Protein 5BKE (pdb70)

Structure (mmCIF, N/CA/C/O backbone):
data_5BKE
#
_entry.id   5BKE
#
_cell.length_a   266.432
_cell.length_b   55.494
_cell.length_c   183.663
_cell.angle_alpha   90.00
_cell.angle_beta   118.97
_cell.angle_gamma   90.00
#
_symmetry.space_group_name_H-M   'C 1 2 1'
#
loop_
_entity.id
_entity.type
_entity.pdbx_description
1 polymer 'Alpha-ketoglutarate-dependent 2,4-dichlorophenoxyacetate dioxygenase'
2 non-polymer 'MANGANESE (II) ION'
3 non-polymer N-OXALYLGLYCINE
4 non-polymer 'POTASSIUM ION'
5 water water
#
loop_
_atom_site.group_PDB
_atom_site.id
_atom_site.type_symbol
_atom_site.label_atom_id
_atom_site.label_alt_id
_atom_site.label_comp_id
_atom_site.label_asym_id
_atom_site.label_entity_id
_atom_site.label_seq_id
_atom_site.pdbx_PDB_ins_code
_atom_site.Cartn_x
_atom_site.Cartn_y
_atom_site.Cartn_z
_atom_site.occupancy
_atom_site.B_iso_or_equiv
_atom_site.auth_seq_id
_atom_site.auth_comp_id
_atom_site.auth_asym_id
_atom_site.auth_atom_id
_atom_site.pdbx_PDB_model_num
ATOM 1 N N . MET A 1 1 ? 37.543 22.038 146.318 1.00 79.35 1 MET A N 1
ATOM 2 C CA . MET A 1 1 ? 38.802 22.838 146.343 1.00 77.86 1 MET A CA 1
ATOM 3 C C . MET A 1 1 ? 39.127 23.365 144.951 1.00 73.07 1 MET A C 1
ATOM 4 O O . MET A 1 1 ? 39.136 22.604 143.977 1.00 72.88 1 MET A O 1
ATOM 9 N N . THR A 1 2 ? 39.377 24.672 144.871 1.00 64.99 2 THR A N 1
ATOM 10 C CA . THR A 1 2 ? 39.728 25.341 143.612 1.00 58.47 2 THR A CA 1
ATOM 11 C C . THR A 1 2 ? 41.201 25.770 143.590 1.00 51.69 2 THR A C 1
ATOM 12 O O . THR A 1 2 ? 41.873 25.763 144.623 1.00 50.62 2 THR A O 1
ATOM 16 N N . ILE A 1 3 ? 41.676 26.142 142.403 1.00 45.55 3 ILE A N 1
ATOM 17 C CA . ILE A 1 3 ? 43.079 26.464 142.147 1.00 40.46 3 ILE A CA 1
ATOM 18 C C . ILE A 1 3 ? 43.477 27.813 142.756 1.00 36.52 3 ILE A C 1
ATOM 19 O O . ILE A 1 3 ? 42.816 28.831 142.534 1.00 35.08 3 ILE A O 1
ATOM 24 N N . ALA A 1 4 ? 44.560 27.787 143.529 1.00 33.04 4 ALA A N 1
ATOM 25 C CA . ALA A 1 4 ? 45.215 28.991 144.037 1.00 29.60 4 ALA A CA 1
ATOM 26 C C . ALA A 1 4 ? 46.651 29.035 143.531 1.00 28.18 4 ALA A C 1
ATOM 27 O O . ALA A 1 4 ? 47.328 27.997 143.474 1.00 28.60 4 ALA A O 1
ATOM 29 N N . ILE A 1 5 ? 47.112 30.229 143.167 1.00 25.78 5 ILE A N 1
ATOM 30 C CA . ILE A 1 5 ? 48.484 30.418 142.690 1.00 25.30 5 ILE A CA 1
ATOM 31 C C . ILE A 1 5 ? 49.188 31.496 143.499 1.00 23.94 5 ILE A C 1
ATOM 32 O O . ILE A 1 5 ? 48.644 32.574 143.700 1.00 24.45 5 ILE A O 1
ATOM 37 N N . ARG A 1 6 ? 50.401 31.187 143.941 1.00 24.10 6 ARG A N 1
ATOM 38 C CA . ARG A 1 6 ? 51.239 32.096 144.723 1.00 24.54 6 ARG A CA 1
ATOM 39 C C . ARG A 1 6 ? 52.512 32.382 143.924 1.00 25.46 6 ARG A C 1
ATOM 40 O O . ARG A 1 6 ? 53.176 31.451 143.458 1.00 24.99 6 ARG A O 1
ATOM 48 N N . GLN A 1 7 ? 52.827 33.670 143.768 1.00 27.25 7 GLN A N 1
ATOM 49 C CA . GLN A 1 7 ? 54.036 34.150 143.087 1.00 28.78 7 GLN A CA 1
ATOM 50 C C . GLN A 1 7 ? 55.304 33.714 143.838 1.00 28.15 7 GLN A C 1
ATOM 51 O O . GLN A 1 7 ? 55.392 33.868 145.059 1.00 27.51 7 GLN A O 1
ATOM 57 N N . LEU A 1 8 ? 56.268 33.151 143.110 1.00 27.28 8 LEU A N 1
ATOM 58 C CA . LEU A 1 8 ? 57.511 32.656 143.726 1.00 28.02 8 LEU A CA 1
ATOM 59 C C . LEU A 1 8 ? 58.794 33.461 143.421 1.00 28.55 8 LEU A C 1
ATOM 60 O O . LEU A 1 8 ? 59.823 33.259 144.061 1.00 28.98 8 LEU A O 1
ATOM 65 N N . GLN A 1 9 ? 58.732 34.360 142.444 1.00 28.81 9 GLN A N 1
ATOM 66 C CA . GLN A 1 9 ? 59.900 35.129 142.011 1.00 28.80 9 GLN A CA 1
ATOM 67 C C . GLN A 1 9 ? 59.363 36.435 141.454 1.00 29.89 9 GLN A C 1
ATOM 68 O O . GLN A 1 9 ? 58.203 36.493 141.029 1.00 29.48 9 GLN A O 1
ATOM 74 N N . THR A 1 10 ? 60.197 37.477 141.461 1.00 30.31 10 THR A N 1
ATOM 75 C CA . THR A 1 10 ? 59.793 38.831 141.049 1.00 31.62 10 THR A CA 1
ATOM 76 C C . THR A 1 10 ? 58.978 38.869 139.753 1.00 30.59 10 THR A C 1
ATOM 77 O O . THR A 1 10 ? 57.916 39.479 139.714 1.00 30.30 10 THR A O 1
ATOM 81 N N . HIS A 1 11 ? 59.481 38.206 138.710 1.00 30.11 11 HIS A N 1
ATOM 82 C CA . HIS A 1 11 ? 58.953 38.362 137.351 1.00 30.09 11 HIS A CA 1
ATOM 83 C C . HIS A 1 11 ? 58.039 37.230 136.901 1.00 27.70 11 HIS A C 1
ATOM 84 O O . HIS A 1 11 ? 57.253 37.419 135.966 1.00 27.72 11 HIS A O 1
ATOM 91 N N . PHE A 1 12 ? 58.167 36.063 137.541 1.00 24.63 12 PHE A N 1
ATOM 92 C CA . PHE A 1 12 ? 57.538 34.816 137.058 1.00 22.74 12 PHE A CA 1
ATOM 93 C C . PHE A 1 12 ? 57.489 33.720 138.116 1.00 22.05 12 PHE A C 1
ATOM 94 O O . PHE A 1 12 ? 57.876 33.951 139.271 1.00 23.96 12 PHE A O 1
ATOM 102 N N . VAL A 1 13 ? 57.021 32.538 137.701 1.00 21.12 13 VAL A N 1
ATOM 103 C CA . VAL A 1 13 ? 56.913 31.304 138.514 1.00 20.47 13 VAL A CA 1
ATOM 104 C C . VAL A 1 13 ? 55.772 31.380 139.519 1.00 20.52 13 VAL A C 1
ATOM 105 O O . VAL A 1 13 ? 55.712 32.299 140.346 1.00 20.13 13 VAL A O 1
ATOM 109 N N . GLY A 1 14 ? 54.876 30.405 139.424 1.00 20.18 14 GLY A N 1
ATOM 110 C CA . GLY A 1 14 ? 53.754 30.279 140.337 1.00 21.54 14 GLY A CA 1
ATOM 111 C C . GLY A 1 14 ? 53.709 28.933 141.022 1.00 22.49 14 GLY A C 1
ATOM 112 O O . GLY A 1 14 ? 53.973 27.898 140.402 1.00 23.10 14 GLY A O 1
ATOM 113 N N . GLN A 1 15 ? 53.377 28.964 142.308 1.00 23.25 15 GLN A N 1
ATOM 114 C CA . GLN A 1 15 ? 53.069 27.774 143.093 1.00 24.22 15 GLN A CA 1
ATOM 115 C C . GLN A 1 15 ? 51.563 27.544 143.091 1.00 24.52 15 GLN A C 1
ATOM 116 O O . GLN A 1 15 ? 50.778 28.438 143.448 1.00 24.30 15 GLN A O 1
ATOM 122 N N . VAL A 1 16 ? 51.179 26.333 142.698 1.00 24.03 16 VAL A N 1
ATOM 123 C CA . VAL A 1 16 ? 49.785 25.965 142.508 1.00 24.84 16 VAL A CA 1
ATOM 124 C C . VAL A 1 16 ? 49.332 25.018 143.611 1.00 25.09 16 VAL A C 1
ATOM 125 O O . VAL A 1 16 ? 50.009 24.026 143.906 1.00 25.90 16 VAL A O 1
ATOM 129 N N . SER A 1 17 ? 48.192 25.351 144.212 1.00 24.69 17 SER A N 1
ATOM 130 C CA A SER A 1 17 ? 47.555 24.481 145.190 0.55 25.32 17 SER A CA 1
ATOM 131 C CA B SER A 1 17 ? 47.547 24.495 145.201 0.45 25.31 17 SER A CA 1
ATOM 132 C C . SER A 1 17 ? 46.097 24.244 144.804 1.00 25.36 17 SER A C 1
ATOM 133 O O . SER A 1 17 ? 45.499 25.041 144.060 1.00 26.32 17 SER A O 1
ATOM 138 N N . GLY A 1 18 ? 45.538 23.143 145.296 1.00 25.68 18 GLY A N 1
ATOM 139 C CA . GLY A 1 18 ? 44.129 22.835 145.092 1.00 27.61 18 GLY A CA 1
ATOM 140 C C . GLY A 1 18 ? 43.829 21.959 143.895 1.00 29.42 18 GLY A C 1
ATOM 141 O O . GLY A 1 18 ? 42.677 21.873 143.464 1.00 31.08 18 GLY A O 1
ATOM 142 N N . LEU A 1 19 ? 44.856 21.308 143.356 1.00 29.35 19 LEU A N 1
ATOM 143 C CA . LEU A 1 19 ? 44.665 20.411 142.236 1.00 28.91 19 LEU A CA 1
ATOM 144 C C . LEU A 1 19 ? 45.305 19.066 142.523 1.00 28.13 19 LEU A C 1
ATOM 145 O O . LEU A 1 19 ? 46.446 18.995 142.972 1.00 28.55 19 LEU A O 1
ATOM 150 N N . ASP A 1 20 ? 44.543 18.006 142.288 1.00 27.06 20 ASP A N 1
ATOM 151 C CA . ASP A 1 20 ? 45.032 16.646 142.449 1.00 27.10 20 ASP A CA 1
ATOM 152 C C . ASP A 1 20 ? 45.311 16.092 141.052 1.00 26.56 20 ASP A C 1
ATOM 153 O O . ASP A 1 20 ? 44.380 15.832 140.280 1.00 26.47 20 ASP A O 1
ATOM 158 N N . LEU A 1 21 ? 46.593 15.915 140.732 1.00 25.44 21 LEU A N 1
ATOM 159 C CA . LEU A 1 21 ? 47.003 15.494 139.383 1.00 25.84 21 LEU A CA 1
ATOM 160 C C . LEU A 1 21 ? 46.832 13.994 139.096 1.00 26.83 21 LEU A C 1
ATOM 161 O O . LEU A 1 21 ? 47.100 13.538 137.987 1.00 28.09 21 LEU A O 1
ATOM 166 N N . ARG A 1 22 ? 46.370 13.240 140.094 1.00 27.44 22 ARG A N 1
ATOM 167 C CA . ARG A 1 22 ? 45.959 11.843 139.917 1.00 27.05 22 ARG A CA 1
ATOM 168 C C . ARG A 1 22 ? 44.598 11.752 139.220 1.00 27.24 22 ARG A C 1
ATOM 169 O O . ARG A 1 22 ? 44.216 10.698 138.714 1.00 27.81 22 ARG A O 1
ATOM 177 N N . LYS A 1 23 ? 43.883 12.872 139.193 1.00 27.01 23 LYS A N 1
ATOM 178 C CA . LYS A 1 23 ? 42.518 12.935 138.704 1.00 27.49 23 LYS A CA 1
ATOM 179 C C . LYS A 1 23 ? 42.453 13.685 137.369 1.00 26.89 23 LYS A C 1
ATOM 180 O O . LYS A 1 23 ? 43.220 14.630 137.162 1.00 25.07 23 LYS A O 1
ATOM 186 N N . PRO A 1 24 ? 41.544 13.271 136.455 1.00 26.57 24 PRO A N 1
ATOM 187 C CA . PRO A 1 24 ? 41.398 14.045 135.208 1.00 27.41 24 PRO A CA 1
ATOM 188 C C . PRO A 1 24 ? 40.895 15.454 135.505 1.00 27.68 24 PRO A C 1
ATOM 189 O O . PRO A 1 24 ? 40.201 15.659 136.505 1.00 28.80 24 PRO A O 1
ATOM 193 N N . LEU A 1 25 ? 41.280 16.408 134.665 1.00 26.67 25 LEU A N 1
ATOM 194 C CA . LEU A 1 25 ? 40.902 17.803 134.840 1.00 26.06 25 LEU A CA 1
ATOM 195 C C . LEU A 1 25 ? 39.560 18.074 134.202 1.00 25.76 25 LEU A C 1
ATOM 196 O O . LEU A 1 25 ? 39.196 17.421 133.218 1.00 27.38 25 LEU A O 1
ATOM 201 N N . THR A 1 26 ? 38.827 19.037 134.761 1.00 25.29 26 THR A N 1
ATOM 202 C CA . THR A 1 26 ? 37.632 19.579 134.113 1.00 25.59 26 THR A CA 1
ATOM 203 C C . THR A 1 26 ? 38.077 20.518 132.974 1.00 25.27 26 THR A C 1
ATOM 204 O O . THR A 1 26 ? 39.249 20.947 132.942 1.00 24.91 26 THR A O 1
ATOM 208 N N . PRO A 1 27 ? 37.157 20.848 132.040 1.00 24.81 27 PRO A N 1
ATOM 209 C CA . PRO A 1 27 ? 37.555 21.849 131.055 1.00 25.21 27 PRO A CA 1
ATOM 210 C C . PRO A 1 27 ? 38.043 23.167 131.693 1.00 25.40 27 PRO A C 1
ATOM 211 O O . PRO A 1 27 ? 39.005 23.747 131.202 1.00 24.99 27 PRO A O 1
ATOM 215 N N . GLY A 1 28 ? 37.404 23.597 132.785 1.00 25.54 28 GLY A N 1
ATOM 216 C CA . GLY A 1 28 ? 37.756 24.829 133.491 1.00 24.60 28 GLY A CA 1
ATOM 217 C C . GLY A 1 28 ? 39.149 24.812 134.087 1.00 24.88 28 GLY A C 1
ATOM 218 O O . GLY A 1 28 ? 39.884 25.797 133.986 1.00 25.41 28 GLY A O 1
ATOM 219 N N . GLU A 1 29 ? 39.503 23.693 134.716 1.00 25.03 29 GLU A N 1
ATOM 220 C CA . GLU A 1 29 ? 40.830 23.497 135.300 1.00 25.27 29 GLU A CA 1
ATOM 221 C C . GLU A 1 29 ? 41.950 23.483 134.248 1.00 25.40 29 GLU A C 1
ATOM 222 O O . GLU A 1 29 ? 43.022 24.052 134.487 1.00 26.13 29 GLU A O 1
ATOM 228 N N . ALA A 1 30 ? 41.694 22.849 133.098 1.00 24.58 30 ALA A N 1
ATOM 229 C CA . ALA A 1 30 ? 42.623 22.871 131.954 1.00 25.01 30 ALA A CA 1
ATOM 230 C C . ALA A 1 30 ? 42.862 24.302 131.478 1.00 25.32 30 ALA A C 1
ATOM 231 O O . ALA A 1 30 ? 44.006 24.675 131.218 1.00 23.87 30 ALA A O 1
ATOM 233 N N . ARG A 1 31 ? 41.779 25.087 131.383 1.00 25.42 31 ARG A N 1
ATOM 234 C CA . ARG A 1 31 ? 41.847 26.514 131.027 1.00 27.51 31 ARG A CA 1
ATOM 235 C C . ARG A 1 31 ? 42.633 27.345 132.030 1.00 27.07 31 ARG A C 1
ATOM 236 O O . ARG A 1 31 ? 43.455 28.171 131.629 1.00 27.32 31 ARG A O 1
ATOM 244 N N . GLU A 1 32 ? 42.375 27.123 133.320 1.00 27.25 32 GLU A N 1
ATOM 245 C CA . GLU A 1 32 ? 43.049 27.866 134.397 1.00 28.12 32 GLU A CA 1
ATOM 246 C C . GLU A 1 32 ? 44.547 27.600 134.440 1.00 26.03 32 GLU A C 1
ATOM 247 O O . GLU A 1 32 ? 45.333 28.545 134.530 1.00 26.08 32 GLU A O 1
ATOM 253 N N . VAL A 1 33 ? 44.925 26.324 134.366 1.00 24.10 33 VAL A N 1
ATOM 254 C CA . VAL A 1 33 ? 46.333 25.925 134.331 1.00 23.52 33 VAL A CA 1
ATOM 255 C C . VAL A 1 33 ? 47.036 26.500 133.094 1.00 23.25 33 VAL A C 1
ATOM 256 O O . VAL A 1 33 ? 48.141 27.012 133.217 1.00 23.98 33 VAL A O 1
ATOM 260 N N . GLU A 1 34 ? 46.393 26.460 131.925 1.00 23.38 34 GLU A N 1
ATOM 261 C CA . GLU A 1 34 ? 47.031 27.024 130.725 1.00 23.49 34 GLU A CA 1
ATOM 262 C C . GLU A 1 34 ? 47.217 28.547 130.789 1.00 22.72 34 GLU A C 1
ATOM 263 O O . GLU A 1 34 ? 48.300 29.036 130.460 1.00 22.65 34 GLU A O 1
ATOM 269 N N . SER A 1 35 ? 46.184 29.282 131.212 1.00 22.05 35 SER A N 1
ATOM 270 C CA . SER A 1 35 ? 46.315 30.728 131.450 1.00 21.94 35 SER A CA 1
ATOM 271 C C . SER A 1 35 ? 47.432 31.044 132.441 1.00 21.43 35 SER A C 1
ATOM 272 O O . SER A 1 35 ? 48.195 31.999 132.235 1.00 21.15 35 SER A O 1
ATOM 275 N N . ALA A 1 36 ? 47.519 30.245 133.509 1.00 20.49 36 ALA A N 1
ATOM 276 C CA . ALA A 1 36 ? 48.592 30.389 134.499 1.00 21.08 36 ALA A CA 1
ATOM 277 C C . ALA A 1 36 ? 49.967 30.126 133.892 1.00 20.45 36 ALA A C 1
ATOM 278 O O . ALA A 1 36 ? 50.933 30.806 134.239 1.00 21.73 36 ALA A O 1
ATOM 280 N N . MET A 1 37 ? 50.049 29.168 132.973 1.00 20.50 37 MET A N 1
ATOM 281 C CA . MET A 1 37 ? 51.300 28.916 132.237 1.00 20.41 37 MET A CA 1
ATOM 282 C C . MET A 1 37 ? 51.666 30.096 131.357 1.00 20.41 37 MET A C 1
ATOM 283 O O . MET A 1 37 ? 52.830 30.455 131.273 1.00 20.40 37 MET A O 1
ATOM 288 N N . ASP A 1 38 ? 50.664 30.703 130.719 1.00 21.22 38 ASP A N 1
ATOM 289 C CA . ASP A 1 38 ? 50.863 31.922 129.913 1.00 21.36 38 ASP A CA 1
ATOM 290 C C . ASP A 1 38 ? 51.471 33.051 130.768 1.00 21.85 38 ASP A C 1
ATOM 291 O O . ASP A 1 38 ? 52.473 33.658 130.381 1.00 22.07 38 ASP A O 1
ATOM 296 N N . LYS A 1 39 ? 50.883 33.292 131.944 1.00 21.53 39 LYS A N 1
ATOM 297 C CA . LYS A 1 39 ? 51.293 34.388 132.820 1.00 22.07 39 LYS A CA 1
ATOM 298 C C . LYS A 1 39 ? 52.609 34.127 133.567 1.00 21.66 39 LYS A C 1
ATOM 299 O O . LYS A 1 39 ? 53.514 34.955 133.522 1.00 22.10 39 LYS A O 1
ATOM 305 N N . TYR A 1 40 ? 52.705 32.978 134.238 1.00 21.78 40 TYR A N 1
ATOM 306 C CA . TYR A 1 40 ? 53.836 32.646 135.136 1.00 21.47 40 TYR A CA 1
ATOM 307 C C . TYR A 1 40 ? 54.988 31.876 134.486 1.00 20.67 40 TYR A C 1
ATOM 308 O O . TYR A 1 40 ? 56.086 31.852 135.034 1.00 20.08 40 TYR A O 1
ATOM 317 N N . ALA A 1 41 ? 54.713 31.222 133.349 1.00 20.16 41 ALA A N 1
ATOM 318 C CA . ALA A 1 41 ? 55.701 30.448 132.548 1.00 19.55 41 ALA A CA 1
ATOM 319 C C . ALA A 1 41 ? 56.261 29.152 133.180 1.00 19.17 41 ALA A C 1
ATOM 320 O O . ALA A 1 41 ? 56.693 28.247 132.450 1.00 19.74 41 ALA A O 1
ATOM 322 N N . VAL A 1 42 ? 56.266 29.085 134.513 1.00 18.07 42 VAL A N 1
ATOM 323 C CA . VAL A 1 42 ? 56.736 27.928 135.281 1.00 17.30 42 VAL A CA 1
ATOM 324 C C . VAL A 1 42 ? 55.746 27.738 136.426 1.00 17.78 42 VAL A C 1
ATOM 325 O O . VAL A 1 42 ? 55.423 28.689 137.146 1.00 18.03 42 VAL A O 1
ATOM 329 N N . LEU A 1 43 ? 55.249 26.515 136.584 1.00 17.52 43 LEU A N 1
ATOM 330 C CA . LEU A 1 43 ? 54.329 26.208 137.681 1.00 17.47 43 LEU A CA 1
ATOM 331 C C . LEU A 1 43 ? 54.863 25.082 138.541 1.00 18.15 43 LEU A C 1
ATOM 332 O O . LEU A 1 43 ? 55.378 24.085 138.020 1.00 17.97 43 LEU A O 1
ATOM 337 N N . VAL A 1 44 ? 54.759 25.283 139.856 1.00 18.43 44 VAL A N 1
ATOM 338 C CA . VAL A 1 44 ? 55.278 24.374 140.867 1.00 18.98 44 VAL A CA 1
ATOM 339 C C . VAL A 1 44 ? 54.097 23.738 141.611 1.00 20.64 44 VAL A C 1
ATOM 340 O O . VAL A 1 44 ? 53.228 24.449 142.152 1.00 21.91 44 VAL A O 1
ATOM 344 N N . PHE A 1 45 ? 54.049 22.404 141.592 1.00 20.94 45 PHE A N 1
ATOM 345 C CA . PHE A 1 45 ? 53.012 21.612 142.278 1.00 21.09 45 PHE A CA 1
ATOM 346 C C . PHE A 1 45 ? 53.738 20.752 143.299 1.00 21.70 45 PHE A C 1
ATOM 347 O O . PHE A 1 45 ? 54.729 20.117 142.978 1.00 22.83 45 PHE A O 1
ATOM 355 N N . HIS A 1 46 ? 53.263 20.747 144.532 1.00 22.97 46 HIS A N 1
ATOM 356 C CA . HIS A 1 46 ? 53.841 19.891 145.578 1.00 24.00 46 HIS A CA 1
ATOM 357 C C . HIS A 1 46 ? 52.916 18.706 145.801 1.00 23.63 46 HIS A C 1
ATOM 358 O O . HIS A 1 46 ? 51.729 18.798 145.496 1.00 23.48 46 HIS A O 1
ATOM 365 N N . ASP A 1 47 ? 53.472 17.602 146.308 1.00 26.06 47 ASP A N 1
ATOM 366 C CA . ASP A 1 47 ? 52.700 16.424 146.787 1.00 27.51 47 ASP A CA 1
ATOM 367 C C . ASP A 1 47 ? 51.819 15.793 145.697 1.00 25.73 47 ASP A C 1
ATOM 368 O O . ASP A 1 47 ? 50.618 15.597 145.874 1.00 24.67 47 ASP A O 1
ATOM 373 N N . GLN A 1 48 ? 52.439 15.491 144.563 1.00 24.72 48 GLN A N 1
ATOM 374 C CA . GLN A 1 48 ? 51.731 14.889 143.444 1.00 24.54 48 GLN A CA 1
ATOM 375 C C . GLN A 1 48 ? 52.265 13.477 143.191 1.00 24.65 48 GLN A C 1
ATOM 376 O O . GLN A 1 48 ? 53.106 13.270 142.314 1.00 24.65 48 GLN A O 1
ATOM 382 N N . ASP A 1 49 ? 51.782 12.515 143.984 1.00 26.27 49 ASP A N 1
ATOM 383 C CA . ASP A 1 49 ? 52.239 11.111 143.905 1.00 27.55 49 ASP A CA 1
ATOM 384 C C . ASP A 1 49 ? 51.528 10.398 142.750 1.00 27.78 49 ASP A C 1
ATOM 385 O O . ASP A 1 49 ? 50.512 9.703 142.940 1.00 27.89 49 ASP A O 1
ATOM 390 N N . ILE A 1 50 ? 52.079 10.598 141.553 1.00 27.08 50 ILE A N 1
ATOM 391 C CA . ILE A 1 50 ? 51.432 10.215 140.293 1.00 26.72 50 ILE A CA 1
ATOM 392 C C . ILE A 1 50 ? 52.164 9.092 139.546 1.00 26.11 50 ILE A C 1
ATOM 393 O O . ILE A 1 50 ? 53.388 8.933 139.681 1.00 26.69 50 ILE A O 1
ATOM 398 N N . THR A 1 51 ? 51.398 8.327 138.768 1.00 24.51 51 THR A N 1
ATOM 399 C CA . THR A 1 51 ? 51.935 7.313 137.856 1.00 24.43 51 THR A CA 1
ATOM 400 C C . THR A 1 51 ? 52.318 8.011 136.546 1.00 24.12 51 THR A C 1
ATOM 401 O O . THR A 1 51 ? 51.904 9.147 136.311 1.00 23.19 51 THR A O 1
ATOM 405 N N . ASP A 1 52 ? 53.110 7.335 135.712 1.00 24.60 52 ASP A N 1
ATOM 406 C CA . ASP A 1 52 ? 53.493 7.827 134.383 1.00 24.85 52 ASP A CA 1
ATOM 407 C C . ASP A 1 52 ? 52.269 8.162 133.515 1.00 25.19 52 ASP A C 1
ATOM 408 O O . ASP A 1 52 ? 52.225 9.215 132.859 1.00 24.02 52 ASP A O 1
ATOM 413 N N . GLU A 1 53 ? 51.283 7.265 133.532 1.00 26.66 53 GLU A N 1
ATOM 414 C CA . GLU A 1 53 ? 50.021 7.423 132.790 1.00 27.35 53 GLU A CA 1
ATOM 415 C C . GLU A 1 53 ? 49.278 8.676 133.251 1.00 25.64 53 GLU A C 1
ATOM 416 O O . GLU A 1 53 ? 48.815 9.465 132.427 1.00 25.96 53 GLU A O 1
ATOM 422 N N . GLN A 1 54 ? 49.209 8.867 134.569 1.00 24.22 54 GLN A N 1
ATOM 423 C CA . GLN A 1 54 ? 48.592 10.051 135.172 1.00 23.08 54 GLN A CA 1
ATOM 424 C C . GLN A 1 54 ? 49.329 11.354 134.833 1.00 22.32 54 GLN A C 1
ATOM 425 O O . GLN A 1 54 ? 48.688 12.379 134.609 1.00 21.51 54 GLN A O 1
ATOM 431 N N . GLN A 1 55 ? 50.664 11.300 134.794 1.00 20.65 55 GLN A N 1
ATOM 432 C CA . GLN A 1 55 ? 51.479 12.448 134.403 1.00 21.40 55 GLN A CA 1
ATOM 433 C C . GLN A 1 55 ? 51.214 12.843 132.941 1.00 21.76 55 GLN A C 1
ATOM 434 O O . GLN A 1 55 ? 50.955 14.020 132.654 1.00 21.37 55 GLN A O 1
ATOM 440 N N . MET A 1 56 ? 51.286 11.855 132.042 1.00 22.30 56 MET A N 1
ATOM 441 C CA . MET A 1 56 ? 51.035 12.061 130.612 1.00 22.29 56 MET A CA 1
ATOM 442 C C . MET A 1 56 ? 49.613 12.571 130.368 1.00 21.22 56 MET A C 1
ATOM 443 O O . MET A 1 56 ? 49.426 13.518 129.616 1.00 20.99 56 MET A O 1
ATOM 448 N N . ALA A 1 57 ? 48.634 11.962 131.035 1.00 20.71 57 ALA A N 1
ATOM 449 C CA . ALA A 1 57 ? 47.220 12.369 130.920 1.00 20.57 57 ALA A CA 1
ATOM 450 C C . ALA A 1 57 ? 46.985 13.831 131.312 1.00 20.53 57 ALA A C 1
ATOM 451 O O . ALA A 1 57 ? 46.227 14.537 130.640 1.00 20.82 57 ALA A O 1
ATOM 453 N N . PHE A 1 58 ? 47.630 14.273 132.395 1.00 19.59 58 PHE A N 1
ATOM 454 C CA . PHE A 1 58 ? 47.660 15.693 132.753 1.00 18.96 58 PHE A CA 1
ATOM 455 C C . PHE A 1 58 ? 48.288 16.519 131.614 1.00 18.17 58 PHE A C 1
ATOM 456 O O . PHE A 1 58 ? 47.707 17.505 131.174 1.00 18.87 58 PHE A O 1
ATOM 464 N N . ALA A 1 59 ? 49.450 16.093 131.131 1.00 17.35 59 ALA A N 1
ATOM 465 C CA . ALA A 1 59 ? 50.153 16.790 130.058 1.00 17.79 59 ALA A CA 1
ATOM 466 C C . ALA A 1 59 ? 49.329 16.943 128.768 1.00 18.20 59 ALA A C 1
ATOM 467 O O . ALA A 1 59 ? 49.386 17.997 128.125 1.00 18.46 59 ALA A O 1
ATOM 469 N N . LEU A 1 60 ? 48.566 15.898 128.417 1.00 17.51 60 LEU A N 1
ATOM 470 C CA . LEU A 1 60 ? 47.810 15.849 127.159 1.00 17.67 60 LEU A CA 1
ATOM 471 C C . LEU A 1 60 ? 46.601 16.810 127.085 1.00 17.93 60 LEU A C 1
ATOM 472 O O . LEU A 1 60 ? 46.066 17.034 125.990 1.00 17.76 60 LEU A O 1
ATOM 477 N N . ASN A 1 61 ? 46.211 17.398 128.229 1.00 17.86 61 ASN A N 1
ATOM 478 C CA . ASN A 1 61 ? 45.272 18.534 128.253 1.00 18.19 61 ASN A CA 1
ATOM 479 C C . ASN A 1 61 ? 45.722 19.705 127.373 1.00 18.10 61 ASN A C 1
ATOM 480 O O . ASN A 1 61 ? 44.880 20.451 126.855 1.00 18.20 61 ASN A O 1
ATOM 485 N N . PHE A 1 62 ? 47.041 19.832 127.202 1.00 17.89 62 PHE A N 1
ATOM 486 C CA . PHE A 1 62 ? 47.676 21.014 126.607 1.00 17.59 62 PHE A CA 1
ATOM 487 C C . PHE A 1 62 ? 48.202 20.808 125.188 1.00 17.32 62 PHE A C 1
ATOM 488 O O . PHE A 1 62 ? 48.767 21.722 124.588 1.00 17.49 62 PHE A O 1
ATOM 496 N N . GLY A 1 63 ? 47.981 19.613 124.648 1.00 17.48 63 GLY A N 1
ATOM 497 C CA . GLY A 1 63 ? 48.304 19.305 123.260 1.00 17.42 63 GLY A CA 1
ATOM 498 C C . GLY A 1 63 ? 48.557 17.830 123.033 1.00 17.68 63 GLY A C 1
ATOM 499 O O . GLY A 1 63 ? 47.834 16.989 123.556 1.00 17.63 63 GLY A O 1
ATOM 500 N N . GLN A 1 64 ? 49.600 17.530 122.263 1.00 18.27 64 GLN A N 1
ATOM 501 C CA . GLN A 1 64 ? 49.956 16.166 121.911 1.00 19.98 64 GLN A CA 1
ATOM 502 C C . GLN A 1 64 ? 51.363 15.874 122.376 1.00 21.01 64 GLN A C 1
ATOM 503 O O . GLN A 1 64 ? 52.145 16.809 122.587 1.00 20.76 64 GLN A O 1
ATOM 509 N N . ARG A 1 65 ? 51.679 14.578 122.500 1.00 22.84 65 ARG A N 1
ATOM 510 C CA . ARG A 1 65 ? 53.048 14.091 122.677 1.00 25.91 65 ARG A CA 1
ATOM 511 C C . ARG A 1 65 ? 53.946 14.582 121.566 1.00 27.29 65 ARG A C 1
ATOM 512 O O . ARG A 1 65 ? 53.560 14.602 120.395 1.00 26.44 65 ARG A O 1
ATOM 520 N N . GLU A 1 66 ? 55.149 14.977 121.946 1.00 29.69 66 GLU A N 1
ATOM 521 C CA . GLU A 1 66 ? 56.191 15.216 120.983 1.00 33.67 66 GLU A CA 1
ATOM 522 C C . GLU A 1 66 ? 56.696 13.861 120.526 1.00 38.51 66 GLU A C 1
ATOM 523 O O . GLU A 1 66 ? 56.941 12.971 121.358 1.00 42.16 66 GLU A O 1
ATOM 529 N N . ASP A 1 67 ? 56.825 13.703 119.210 1.00 41.17 67 ASP A N 1
ATOM 530 C CA . ASP A 1 67 ? 57.428 12.513 118.619 1.00 45.52 67 ASP A CA 1
ATOM 531 C C . ASP A 1 67 ? 58.877 12.283 119.099 1.00 45.39 67 ASP A C 1
ATOM 532 O O . ASP A 1 67 ? 59.679 13.210 119.191 1.00 45.01 67 ASP A O 1
ATOM 537 N N . GLY A 1 84 ? 54.752 6.866 127.760 1.00 34.51 84 GLY A N 1
ATOM 538 C CA . GLY A 1 84 ? 55.826 7.408 126.912 1.00 33.03 84 GLY A CA 1
ATOM 539 C C . GLY A 1 84 ? 56.517 8.666 127.423 1.00 33.61 84 GLY A C 1
ATOM 540 O O . GLY A 1 84 ? 56.785 9.602 126.649 1.00 31.65 84 GLY A O 1
ATOM 541 N N . LEU A 1 85 ? 56.817 8.682 128.725 1.00 31.28 85 LEU A N 1
ATOM 542 C CA . LEU A 1 85 ? 57.613 9.754 129.341 1.00 30.61 85 LEU A CA 1
ATOM 543 C C . LEU A 1 85 ? 59.065 9.743 128.869 1.00 29.66 85 LEU A C 1
ATOM 544 O O . LEU A 1 85 ? 59.587 8.699 128.493 1.00 32.64 85 LEU A O 1
ATOM 549 N N . ASN A 1 86 ? 59.701 10.911 128.873 1.00 28.82 86 ASN A N 1
ATOM 550 C CA . ASN A 1 86 ? 61.137 11.044 128.593 1.00 29.82 86 ASN A CA 1
ATOM 551 C C . ASN A 1 86 ? 61.923 10.786 129.868 1.00 30.86 86 ASN A C 1
ATOM 552 O O . ASN A 1 86 ? 61.648 11.379 130.921 1.00 29.18 86 ASN A O 1
ATOM 557 N N . ASP A 1 87 ? 62.885 9.877 129.777 1.00 32.17 87 ASP A N 1
ATOM 558 C CA . ASP A 1 87 ? 63.643 9.475 130.943 1.00 32.80 87 ASP A CA 1
ATOM 559 C C . ASP A 1 87 ? 64.812 10.431 131.096 1.00 32.28 87 ASP A C 1
ATOM 560 O O . ASP A 1 87 ? 65.802 10.347 130.367 1.00 31.38 87 ASP A O 1
ATOM 565 N N . VAL A 1 88 ? 64.671 11.360 132.036 1.00 32.86 88 VAL A N 1
ATOM 566 C CA . VAL A 1 88 ? 65.732 12.346 132.317 1.00 34.16 88 VAL A CA 1
ATOM 567 C C . VAL A 1 88 ? 66.408 12.034 133.678 1.00 34.64 88 VAL A C 1
ATOM 568 O O . VAL A 1 88 ? 67.047 12.897 134.316 1.00 34.30 88 VAL A O 1
ATOM 572 N N . SER A 1 89 ? 66.245 10.782 134.107 1.00 33.42 89 SER A N 1
ATOM 573 C CA . SER A 1 89 ? 66.882 10.263 135.310 1.00 32.90 89 SER A CA 1
ATOM 574 C C . SER A 1 89 ? 68.377 10.015 135.057 1.00 32.92 89 SER A C 1
ATOM 575 O O . SER A 1 89 ? 68.849 10.141 133.926 1.00 32.54 89 SER A O 1
ATOM 578 N N . ASN A 1 90 ? 69.116 9.659 136.106 1.00 32.97 90 ASN A N 1
ATOM 579 C CA . ASN A 1 90 ? 70.510 9.249 135.946 1.00 32.97 90 ASN A CA 1
ATOM 580 C C . ASN A 1 90 ? 70.678 7.710 135.946 1.00 34.31 90 ASN A C 1
ATOM 581 O O . ASN A 1 90 ? 71.762 7.191 136.238 1.00 33.95 90 ASN A O 1
ATOM 586 N N . LEU A 1 91 ? 69.600 7.007 135.589 1.00 35.15 91 LEU A N 1
ATOM 587 C CA . LEU A 1 91 ? 69.490 5.547 135.727 1.00 37.77 91 LEU A CA 1
ATOM 588 C C . LEU A 1 91 ? 69.500 4.766 134.401 1.00 39.27 91 LEU A C 1
ATOM 589 O O . LEU A 1 91 ? 69.065 5.268 133.352 1.00 38.61 91 LEU A O 1
ATOM 594 N N . GLY A 1 92 ? 70.007 3.535 134.472 1.00 41.83 92 GLY A N 1
ATOM 595 C CA . GLY A 1 92 ? 70.029 2.614 133.339 1.00 45.14 92 GLY A CA 1
ATOM 596 C C . GLY A 1 92 ? 68.785 1.753 133.313 1.00 48.32 92 GLY A C 1
ATOM 597 O O . GLY A 1 92 ? 67.941 1.837 134.218 1.00 46.04 92 GLY A O 1
ATOM 598 N N . LYS A 1 93 ? 68.682 0.916 132.279 1.00 53.40 93 LYS A N 1
ATOM 599 C CA . LYS A 1 93 ? 67.528 0.019 132.085 1.00 58.39 93 LYS A CA 1
ATOM 600 C C . LYS A 1 93 ? 67.242 -0.914 133.275 1.00 59.07 93 LYS A C 1
ATOM 601 O O . LYS A 1 93 ? 66.102 -1.347 133.454 1.00 59.70 93 LYS A O 1
ATOM 607 N N . ASP A 1 94 ? 68.268 -1.195 134.086 1.00 58.19 94 ASP A N 1
ATOM 608 C CA . ASP A 1 94 ? 68.121 -2.015 135.298 1.00 58.94 94 ASP A CA 1
ATOM 609 C C . ASP A 1 94 ? 67.636 -1.248 136.545 1.00 59.15 94 ASP A C 1
ATOM 610 O O . ASP A 1 94 ? 67.426 -1.853 137.601 1.00 60.35 94 ASP A O 1
ATOM 615 N N . GLY A 1 95 ? 67.467 0.072 136.407 1.00 57.37 95 GLY A N 1
ATOM 616 C CA . GLY A 1 95 ? 66.982 0.948 137.488 1.00 54.93 95 GLY A CA 1
ATOM 617 C C . GLY A 1 95 ? 68.035 1.463 138.465 1.00 53.48 95 GLY A C 1
ATOM 618 O O . GLY A 1 95 ? 67.696 2.138 139.437 1.00 51.66 95 GLY A O 1
ATOM 619 N N . LYS A 1 96 ? 69.303 1.135 138.200 1.00 54.35 96 LYS A N 1
ATOM 620 C CA . LYS A 1 96 ? 70.460 1.522 139.021 1.00 52.86 96 LYS A CA 1
ATOM 621 C C . LYS A 1 96 ? 71.211 2.696 138.360 1.00 50.07 96 LYS A C 1
ATOM 622 O O . LYS A 1 96 ? 71.183 2.808 137.128 1.00 49.37 96 LYS A O 1
ATOM 628 N N . PRO A 1 97 ? 71.898 3.560 139.159 1.00 46.31 97 PRO A N 1
ATOM 629 C CA . PRO A 1 97 ? 72.622 4.699 138.555 1.00 44.41 97 PRO A CA 1
ATOM 630 C C . PRO A 1 97 ? 73.611 4.297 137.452 1.00 44.51 97 PRO A C 1
ATOM 631 O O . PRO A 1 97 ? 74.308 3.291 137.580 1.00 43.57 97 PRO A O 1
ATOM 635 N N . LEU A 1 98 ? 73.639 5.069 136.367 1.00 45.98 98 LEU A N 1
ATOM 636 C CA . LEU A 1 98 ? 74.590 4.863 135.268 1.00 47.69 98 LEU A CA 1
ATOM 637 C C . LEU A 1 98 ? 76.034 5.072 135.746 1.00 49.22 98 LEU A C 1
ATOM 638 O O . LEU A 1 98 ? 76.276 5.788 136.729 1.00 50.26 98 LEU A O 1
ATOM 643 N N . ALA A 1 99 ? 76.984 4.433 135.065 1.00 50.83 99 ALA A N 1
ATOM 644 C CA . ALA A 1 99 ? 78.408 4.728 135.265 1.00 52.99 99 ALA A CA 1
ATOM 645 C C . ALA A 1 99 ? 78.737 6.108 134.667 1.00 55.07 99 ALA A C 1
ATOM 646 O O . ALA A 1 99 ? 78.192 6.481 133.614 1.00 51.02 99 ALA A O 1
ATOM 648 N N . LYS A 1 100 ? 79.622 6.851 135.339 1.00 56.86 100 LYS A N 1
ATOM 649 C CA . LYS A 1 100 ? 79.943 8.246 134.961 1.00 58.41 100 LYS A CA 1
ATOM 650 C C . LYS A 1 100 ? 80.691 8.456 133.625 1.00 59.91 100 LYS A C 1
ATOM 651 O O . LYS A 1 100 ? 80.753 9.584 133.119 1.00 61.56 100 LYS A O 1
ATOM 657 N N . ASP A 1 101 ? 81.232 7.378 133.056 1.00 61.58 101 ASP A N 1
ATOM 658 C CA . ASP A 1 101 ? 81.831 7.419 131.712 1.00 62.46 101 ASP A CA 1
ATOM 659 C C . ASP A 1 101 ? 80.960 6.795 130.600 1.00 62.86 101 ASP A C 1
ATOM 660 O O . ASP A 1 101 ? 81.380 6.755 129.437 1.00 63.29 101 ASP A O 1
ATOM 665 N N . SER A 1 102 ? 79.758 6.321 130.960 1.00 64.56 102 SER A N 1
ATOM 666 C CA . SER A 1 102 ? 78.790 5.748 129.997 1.00 64.91 102 SER A CA 1
ATOM 667 C C . SER A 1 102 ? 78.208 6.832 129.089 1.00 64.89 102 SER A C 1
ATOM 668 O O . SER A 1 102 ? 77.979 7.965 129.534 1.00 63.71 102 SER A O 1
ATOM 671 N N . ARG A 1 103 ? 77.960 6.473 127.830 1.00 63.16 103 ARG A N 1
ATOM 672 C CA . ARG A 1 103 ? 77.539 7.447 126.822 1.00 62.12 103 ARG A CA 1
ATOM 673 C C . ARG A 1 103 ? 76.150 8.050 127.093 1.00 59.16 103 ARG A C 1
ATOM 674 O O . ARG A 1 103 ? 75.912 9.209 126.749 1.00 59.84 103 ARG A O 1
ATOM 682 N N . THR A 1 104 ? 75.263 7.281 127.733 1.00 55.13 104 THR A N 1
ATOM 683 C CA . THR A 1 104 ? 73.939 7.777 128.152 1.00 53.62 104 THR A CA 1
ATOM 684 C C . THR A 1 104 ? 74.062 8.935 129.161 1.00 52.06 104 THR A C 1
ATOM 685 O O . THR A 1 104 ? 73.469 10.007 128.951 1.00 49.42 104 THR A O 1
ATOM 689 N N . HIS A 1 105 ? 74.841 8.719 130.226 1.00 48.95 105 HIS A N 1
ATOM 690 C CA . HIS A 1 105 ? 75.059 9.745 131.247 1.00 49.74 105 HIS A CA 1
ATOM 691 C C . HIS A 1 105 ? 75.716 11.015 130.692 1.00 52.63 105 HIS A C 1
ATOM 692 O O . HIS A 1 105 ? 75.301 12.125 131.041 1.00 54.86 105 HIS A O 1
ATOM 699 N N . LEU A 1 106 ? 76.720 10.850 129.828 1.00 51.34 106 LEU A N 1
ATOM 700 C CA . LEU A 1 106 ? 77.412 11.989 129.205 1.00 50.98 106 LEU A CA 1
ATOM 701 C C . LEU A 1 106 ? 76.483 12.871 128.345 1.00 49.99 106 LEU A C 1
ATOM 702 O O . LEU A 1 106 ? 76.725 14.079 128.228 1.00 47.92 106 LEU A O 1
ATOM 707 N N . PHE A 1 107 ? 75.439 12.264 127.762 1.00 48.90 107 PHE A N 1
ATOM 708 C CA . PHE A 1 107 ? 74.404 13.000 127.010 1.00 49.68 107 PHE A CA 1
ATOM 709 C C . PHE A 1 107 ? 73.415 13.713 127.946 1.00 47.77 107 PHE A C 1
ATOM 710 O O . PHE A 1 107 ? 73.061 14.873 127.703 1.00 45.30 107 PHE A O 1
ATOM 718 N N . ASN A 1 108 ? 72.980 13.004 129.001 1.00 45.62 108 ASN A N 1
ATOM 719 C CA . ASN A 1 108 ? 72.160 13.551 130.102 1.00 41.64 108 ASN A CA 1
ATOM 720 C C . ASN A 1 108 ? 72.762 14.800 130.716 1.00 37.34 108 ASN A C 1
ATOM 721 O O . ASN A 1 108 ? 72.027 15.685 131.157 1.00 38.14 108 ASN A O 1
ATOM 726 N N . LEU A 1 109 ? 74.098 14.852 130.754 1.00 33.31 109 LEU A N 1
ATOM 727 C CA . LEU A 1 109 ? 74.835 16.002 131.269 1.00 30.44 109 LEU A CA 1
ATOM 728 C C . LEU A 1 109 ? 74.611 17.266 130.426 1.00 28.29 109 LEU A C 1
ATOM 729 O O . LEU A 1 109 ? 74.913 18.368 130.872 1.00 25.86 109 LEU A O 1
ATOM 734 N N . GLY A 1 110 ? 74.070 17.089 129.216 1.00 26.44 110 GLY A N 1
ATOM 735 C CA . GLY A 1 110 ? 73.629 18.199 128.368 1.00 25.30 110 GLY A CA 1
ATOM 736 C C . GLY A 1 110 ? 72.555 19.062 129.024 1.00 23.90 110 GLY A C 1
ATOM 737 O O . GLY A 1 110 ? 72.467 20.264 128.756 1.00 23.28 110 GLY A O 1
ATOM 738 N N . ASN A 1 111 ? 71.747 18.456 129.893 1.00 22.80 111 ASN A N 1
ATOM 739 C CA . ASN A 1 111 ? 70.739 19.202 130.649 1.00 23.35 111 ASN A CA 1
ATOM 740 C C . ASN A 1 111 ? 71.332 20.179 131.684 1.00 23.25 111 ASN A C 1
ATOM 741 O O . ASN A 1 111 ? 70.622 21.056 132.194 1.00 22.15 111 ASN A O 1
ATOM 746 N N . CYS A 1 112 ? 72.626 20.027 131.988 1.00 22.52 112 CYS A N 1
ATOM 747 C CA . CYS A 1 112 ? 73.313 20.950 132.888 1.00 22.54 112 CYS A CA 1
ATOM 748 C C . CYS A 1 112 ? 73.595 22.305 132.244 1.00 22.30 112 CYS A C 1
ATOM 749 O O . CYS A 1 112 ? 73.917 23.263 132.950 1.00 23.26 112 CYS A O 1
ATOM 752 N N . LEU A 1 113 ? 73.467 22.381 130.917 1.00 20.45 113 LEU A N 1
ATOM 753 C CA . LEU A 1 113 ? 73.586 23.644 130.203 1.00 19.57 113 LEU A CA 1
ATOM 754 C C . LEU A 1 113 ? 72.216 24.302 130.128 1.00 19.79 113 LEU A C 1
ATOM 755 O O . LEU A 1 113 ? 71.200 23.606 130.088 1.00 19.68 113 LEU A O 1
ATOM 760 N N . TRP A 1 114 ? 72.200 25.639 130.106 1.00 19.55 114 TRP A N 1
ATOM 761 C CA . TRP A 1 114 ? 70.976 26.415 129.946 1.00 18.91 114 TRP A CA 1
ATOM 762 C C . TRP A 1 114 ? 70.407 26.117 128.567 1.00 18.51 114 TRP A C 1
ATOM 763 O O . TRP A 1 114 ? 71.086 26.303 127.555 1.00 19.12 114 TRP A O 1
ATOM 774 N N . HIS A 1 115 ? 69.166 25.641 128.541 1.00 17.77 115 HIS A N 1
ATOM 775 C CA . HIS A 1 115 ? 68.529 25.203 127.309 1.00 16.84 115 HIS A CA 1
ATOM 776 C C . HIS A 1 115 ? 67.017 25.387 127.367 1.00 17.00 115 HIS A C 1
ATOM 777 O O . HIS A 1 115 ? 66.429 25.581 128.447 1.00 15.81 115 HIS A O 1
ATOM 784 N N . SER A 1 116 ? 66.410 25.323 126.187 1.00 16.17 116 SER A N 1
ATOM 785 C CA . SER A 1 116 ? 64.983 25.240 126.042 1.00 16.61 116 SER A CA 1
ATOM 786 C C . SER A 1 116 ? 64.701 23.936 125.291 1.00 17.01 116 SER A C 1
ATOM 787 O O . SER A 1 116 ? 65.338 23.661 124.266 1.00 16.43 116 SER A O 1
ATOM 790 N N . ASP A 1 117 ? 63.766 23.132 125.802 1.00 17.21 117 ASP A N 1
ATOM 791 C CA . ASP A 1 117 ? 63.569 21.774 125.279 1.00 17.85 117 ASP A CA 1
ATOM 792 C C . ASP A 1 117 ? 63.195 21.722 123.794 1.00 17.61 117 ASP A C 1
ATOM 793 O O . ASP A 1 117 ? 62.422 22.547 123.319 1.00 17.20 117 ASP A O 1
ATOM 798 N N . SER A 1 118 ? 63.771 20.749 123.095 1.00 18.22 118 SER A N 1
ATOM 799 C CA . SER A 1 118 ? 63.533 20.494 121.666 1.00 20.34 118 SER A CA 1
ATOM 800 C C . SER A 1 118 ? 63.682 21.710 120.750 1.00 20.48 118 SER A C 1
ATOM 801 O O . SER A 1 118 ? 63.009 21.791 119.727 1.00 21.46 118 SER A O 1
ATOM 804 N N . SER A 1 119 ? 64.574 22.636 121.102 1.00 21.14 119 SER A N 1
ATOM 805 C CA . SER A 1 119 ? 64.790 23.830 120.280 1.00 22.05 119 SER A CA 1
ATOM 806 C C . SER A 1 119 ? 65.495 23.485 118.950 1.00 22.77 119 SER A C 1
ATOM 807 O O . SER A 1 119 ? 65.414 24.241 117.977 1.00 22.15 119 SER A O 1
ATOM 810 N N . PHE A 1 120 ? 66.154 22.324 118.933 1.00 22.99 120 PHE A N 1
ATOM 811 C CA . PHE A 1 120 ? 66.679 21.695 117.719 1.00 24.14 120 PHE A CA 1
ATOM 812 C C . PHE A 1 120 ? 65.613 21.079 116.767 1.00 25.36 120 PHE A C 1
ATOM 813 O O . PHE A 1 120 ? 65.961 20.597 115.683 1.00 26.38 120 PHE A O 1
ATOM 821 N N . ARG A 1 121 ? 64.344 21.060 117.175 1.00 26.39 121 ARG A N 1
ATOM 822 C CA . ARG A 1 121 ? 63.238 20.611 116.306 1.00 27.46 121 ARG A CA 1
ATOM 823 C C . ARG A 1 121 ? 62.632 21.795 115.552 1.00 27.19 121 ARG A C 1
ATOM 824 O O . ARG A 1 121 ? 62.598 22.905 116.100 1.00 26.90 121 ARG A O 1
ATOM 832 N N . PRO A 1 122 ? 62.165 21.575 114.291 1.00 26.25 122 PRO A N 1
ATOM 833 C CA . PRO A 1 122 ? 61.649 22.726 113.520 1.00 25.71 122 PRO A CA 1
ATOM 834 C C . PRO A 1 122 ? 60.420 23.341 114.167 1.00 25.84 122 PRO A C 1
ATOM 835 O O . PRO A 1 122 ? 60.285 24.571 114.197 1.00 26.53 122 PRO A O 1
ATOM 839 N N . ILE A 1 123 ? 59.546 22.489 114.698 1.00 24.97 123 ILE A N 1
ATOM 840 C CA . ILE A 1 123 ? 58.477 22.933 115.592 1.00 24.17 123 ILE A CA 1
ATOM 841 C C . ILE A 1 123 ? 58.893 22.542 117.030 1.00 24.26 123 ILE A C 1
ATOM 842 O O . ILE A 1 123 ? 58.804 21.366 117.400 1.00 24.56 123 ILE A O 1
ATOM 847 N N . PRO A 1 124 ? 59.383 23.523 117.832 1.00 23.64 124 PRO A N 1
ATOM 848 C CA . PRO A 1 124 ? 59.975 23.179 119.144 1.00 21.82 124 PRO A CA 1
ATOM 849 C C . PRO A 1 124 ? 58.917 22.967 120.226 1.00 21.36 124 PRO A C 1
ATOM 850 O O . PRO A 1 124 ? 57.774 23.357 120.027 1.00 21.38 124 PRO A O 1
ATOM 854 N N . ALA A 1 125 ? 59.298 22.388 121.367 1.00 20.61 125 ALA A N 1
ATOM 855 C CA . ALA A 1 125 ? 58.330 21.995 122.403 1.00 20.37 125 ALA A CA 1
ATOM 856 C C . ALA A 1 125 ? 57.504 23.150 122.976 1.00 19.98 125 ALA A C 1
ATOM 857 O O . ALA A 1 125 ? 57.969 24.291 123.023 1.00 20.20 125 ALA A O 1
ATOM 859 N N . LYS A 1 126 ? 56.270 22.841 123.369 1.00 19.59 126 LYS A N 1
ATOM 860 C CA . LYS A 1 126 ? 55.409 23.760 124.120 1.00 19.78 126 LYS A CA 1
ATOM 861 C C . LYS A 1 126 ? 55.669 23.576 125.629 1.00 19.81 126 LYS A C 1
ATOM 862 O O . LYS A 1 126 ? 56.503 24.277 126.196 1.00 21.26 126 LYS A O 1
ATOM 868 N N . PHE A 1 127 ? 54.990 22.638 126.285 1.00 20.45 127 PHE A N 1
ATOM 869 C CA . PHE A 1 127 ? 55.203 22.437 127.731 1.00 19.43 127 PHE A CA 1
ATOM 870 C C . PHE A 1 127 ? 56.061 21.207 128.019 1.00 19.50 127 PHE A C 1
ATOM 871 O O . PHE A 1 127 ? 55.967 20.199 127.312 1.00 19.74 127 PHE A O 1
ATOM 879 N N . SER A 1 128 ? 56.902 21.318 129.046 1.00 18.73 128 SER A N 1
ATOM 880 C CA . SER A 1 128 ? 57.556 20.165 129.667 1.00 19.16 128 SER A CA 1
ATOM 881 C C . SER A 1 128 ? 57.129 20.038 131.131 1.00 18.96 128 SER A C 1
ATOM 882 O O . SER A 1 128 ? 57.001 21.043 131.830 1.00 19.49 128 SER A O 1
ATOM 885 N N . LEU A 1 129 ? 56.897 18.802 131.568 1.00 18.60 129 LEU A N 1
ATOM 886 C CA . LEU A 1 129 ? 56.395 18.506 132.909 1.00 19.06 129 LEU A CA 1
ATOM 887 C C . LEU A 1 129 ? 57.299 17.493 133.561 1.00 19.19 129 LEU A C 1
ATOM 888 O O . LEU A 1 129 ? 57.426 16.372 133.063 1.00 20.24 129 LEU A O 1
ATOM 893 N N . LEU A 1 130 ? 57.907 17.883 134.679 1.00 18.60 130 LEU A N 1
ATOM 894 C CA . LEU A 1 130 ? 58.922 17.070 135.343 1.00 19.02 130 LEU A CA 1
ATOM 895 C C . LEU A 1 130 ? 58.500 16.657 136.752 1.00 19.76 130 LEU A C 1
ATOM 896 O O . LEU A 1 130 ? 58.215 17.506 137.598 1.00 20.62 130 LEU A O 1
ATOM 901 N N . SER A 1 131 ? 58.481 15.348 136.978 1.00 20.25 131 SER A N 1
ATOM 902 C CA . SER A 1 131 ? 58.014 14.743 138.213 1.00 21.19 131 SER A CA 1
ATOM 903 C C . SER A 1 131 ? 59.187 14.137 138.957 1.00 22.44 131 SER A C 1
ATOM 904 O O . SER A 1 131 ? 59.982 13.392 138.364 1.00 23.78 131 SER A O 1
ATOM 907 N N . ALA A 1 132 ? 59.306 14.470 140.244 1.00 23.06 132 ALA A N 1
ATOM 908 C CA . ALA A 1 132 ? 60.356 13.910 141.106 1.00 23.64 132 ALA A CA 1
ATOM 909 C C . ALA A 1 132 ? 59.888 12.596 141.725 1.00 23.55 132 ALA A C 1
ATOM 910 O O . ALA A 1 132 ? 59.022 12.588 142.604 1.00 24.37 132 ALA A O 1
ATOM 912 N N . ARG A 1 133 ? 60.464 11.493 141.257 1.00 24.01 133 ARG A N 1
ATOM 913 C CA . ARG A 1 133 ? 60.077 10.159 141.729 1.00 25.15 133 ARG A CA 1
ATOM 914 C C . ARG A 1 133 ? 61.017 9.615 142.800 1.00 25.98 133 ARG A C 1
ATOM 915 O O . ARG A 1 133 ? 60.557 8.945 143.718 1.00 28.15 133 ARG A O 1
ATOM 923 N N . VAL A 1 134 ? 62.318 9.863 142.650 1.00 25.24 134 VAL A N 1
ATOM 924 C CA . VAL A 1 134 ? 63.325 9.630 143.708 1.00 25.79 134 VAL A CA 1
ATOM 925 C C . VAL A 1 134 ? 64.258 10.840 143.678 1.00 26.29 134 VAL A C 1
ATOM 926 O O . VAL A 1 134 ? 64.866 11.125 142.640 1.00 26.45 134 VAL A O 1
ATOM 930 N N . VAL A 1 135 ? 64.361 11.532 144.814 1.00 27.11 135 VAL A N 1
ATOM 931 C CA . VAL A 1 135 ? 65.137 12.774 144.935 1.00 28.55 135 VAL A CA 1
ATOM 932 C C . VAL A 1 135 ? 66.576 12.463 145.354 1.00 30.69 135 VAL A C 1
ATOM 933 O O . VAL A 1 135 ? 66.808 11.743 146.335 1.00 31.82 135 VAL A O 1
ATOM 937 N N . ASN A 1 136 ? 67.527 12.997 144.588 1.00 31.56 136 ASN A N 1
ATOM 938 C CA . ASN A 1 136 ? 68.946 12.987 144.935 1.00 32.64 136 ASN A CA 1
ATOM 939 C C . ASN A 1 136 ? 69.192 14.163 145.911 1.00 34.89 136 ASN A C 1
ATOM 940 O O . ASN A 1 136 ? 68.973 15.324 145.541 1.00 35.45 136 ASN A O 1
ATOM 945 N N . PRO A 1 137 ? 69.621 13.871 147.167 1.00 35.36 137 PRO A N 1
ATOM 946 C CA . PRO A 1 137 ? 69.822 14.944 148.170 1.00 35.67 137 PRO A CA 1
ATOM 947 C C . PRO A 1 137 ? 71.086 15.791 147.988 1.00 33.24 137 PRO A C 1
ATOM 948 O O . PRO A 1 137 ? 71.209 16.839 148.616 1.00 32.89 137 PRO A O 1
ATOM 952 N N . THR A 1 138 ? 72.013 15.340 147.152 1.00 33.38 138 THR A N 1
ATOM 953 C CA . THR A 1 138 ? 73.273 16.052 146.956 1.00 33.75 138 THR A CA 1
ATOM 954 C C . THR A 1 138 ? 73.288 16.777 145.605 1.00 32.85 138 THR A C 1
ATOM 955 O O . THR A 1 138 ? 73.756 16.233 144.595 1.00 33.29 138 THR A O 1
ATOM 959 N N . GLY A 1 139 ? 72.764 18.003 145.605 1.00 31.32 139 GLY A N 1
ATOM 960 C CA . GLY A 1 139 ? 72.702 18.850 144.403 1.00 29.90 139 GLY A CA 1
ATOM 961 C C . GLY A 1 139 ? 71.511 18.553 143.502 1.00 28.56 139 GLY A C 1
ATOM 962 O O . GLY A 1 139 ? 70.503 17.979 143.934 1.00 28.28 139 GLY A O 1
ATOM 963 N N . GLY A 1 140 ? 71.619 18.961 142.241 1.00 28.65 140 GLY A N 1
ATOM 964 C CA . GLY A 1 140 ? 70.558 18.707 141.268 1.00 26.86 140 GLY A CA 1
ATOM 965 C C . GLY A 1 140 ? 69.348 19.615 141.395 1.00 25.59 140 GLY A C 1
ATOM 966 O O . GLY A 1 140 ? 68.234 19.208 141.058 1.00 27.38 140 GLY A O 1
ATOM 967 N N . ASN A 1 141 ? 69.553 20.840 141.876 1.00 23.52 141 ASN A N 1
ATOM 968 C CA . ASN A 1 141 ? 68.552 21.898 141.734 1.00 23.10 141 ASN A CA 1
ATOM 969 C C . ASN A 1 141 ? 68.237 22.135 140.252 1.00 21.87 141 ASN A C 1
ATOM 970 O O . ASN A 1 141 ? 69.125 22.051 139.408 1.00 20.68 141 ASN A O 1
ATOM 975 N N . THR A 1 142 ? 66.982 22.436 139.944 1.00 20.40 142 THR A N 1
ATOM 976 C CA . THR A 1 142 ? 66.648 22.873 138.598 1.00 20.54 142 THR A CA 1
ATOM 977 C C . THR A 1 142 ? 66.416 24.374 138.625 1.00 19.78 142 THR A C 1
ATOM 978 O O . THR A 1 142 ? 65.609 24.878 139.416 1.00 19.82 142 THR A O 1
ATOM 982 N N . GLU A 1 143 ? 67.173 25.078 137.788 1.00 19.26 143 GLU A N 1
ATOM 983 C CA . GLU A 1 143 ? 67.069 26.531 137.676 1.00 19.64 143 GLU A CA 1
ATOM 984 C C . GLU A 1 143 ? 66.282 26.922 136.429 1.00 19.46 143 GLU A C 1
ATOM 985 O O . GLU A 1 143 ? 66.361 26.250 135.407 1.00 19.40 143 GLU A O 1
ATOM 991 N N . PHE A 1 144 ? 65.525 28.007 136.539 1.00 18.94 144 PHE A N 1
ATOM 992 C CA . PHE A 1 144 ? 64.719 28.524 135.450 1.00 19.33 144 PHE A CA 1
ATOM 993 C C . PHE A 1 144 ? 65.021 30.005 135.258 1.00 19.48 144 PHE A C 1
ATOM 994 O O . PHE A 1 144 ? 65.271 30.718 136.227 1.00 19.68 144 PHE A O 1
ATOM 1002 N N . ALA A 1 145 ? 64.973 30.462 134.011 1.00 19.07 145 ALA A N 1
ATOM 1003 C CA . ALA A 1 145 ? 65.254 31.858 133.685 1.00 19.79 145 ALA A CA 1
ATOM 1004 C C . ALA A 1 145 ? 64.162 32.432 132.796 1.00 20.24 145 ALA A C 1
ATOM 1005 O O . ALA A 1 145 ? 63.744 31.793 131.826 1.00 20.03 145 ALA A O 1
ATOM 1007 N N . ASP A 1 146 ? 63.708 33.635 133.145 1.00 21.67 146 ASP A N 1
ATOM 1008 C CA . ASP A 1 146 ? 62.591 34.302 132.461 1.00 22.21 146 ASP A CA 1
ATOM 1009 C C . ASP A 1 146 ? 63.114 35.067 131.253 1.00 22.07 146 ASP A C 1
ATOM 1010 O O . ASP A 1 146 ? 63.707 36.149 131.387 1.00 20.65 146 ASP A O 1
ATOM 1015 N N . MET A 1 147 ? 62.869 34.487 130.077 1.00 21.85 147 MET A N 1
ATOM 1016 C CA . MET A 1 147 ? 63.334 35.037 128.811 1.00 22.53 147 MET A CA 1
ATOM 1017 C C . MET A 1 147 ? 62.583 36.307 128.383 1.00 23.21 147 MET A C 1
ATOM 1018 O O . MET A 1 147 ? 63.110 37.078 127.570 1.00 21.92 147 MET A O 1
ATOM 1023 N N . ARG A 1 148 ? 61.382 36.529 128.942 1.00 22.94 148 ARG A N 1
ATOM 1024 C CA . ARG A 1 148 ? 60.602 37.746 128.670 1.00 23.67 148 ARG A CA 1
ATOM 1025 C C . ARG A 1 148 ? 61.184 38.925 129.415 1.00 23.72 148 ARG A C 1
ATOM 1026 O O . ARG A 1 148 ? 61.485 39.953 128.809 1.00 23.44 148 ARG A O 1
ATOM 1034 N N . ALA A 1 149 ? 61.302 38.776 130.739 1.00 24.31 149 ALA A N 1
ATOM 1035 C CA . ALA A 1 149 ? 61.924 39.773 131.602 1.00 24.10 149 ALA A CA 1
ATOM 1036 C C . ALA A 1 149 ? 63.349 40.104 131.137 1.00 24.63 149 ALA A C 1
ATOM 1037 O O . ALA A 1 149 ? 63.743 41.266 131.145 1.00 24.48 149 ALA A O 1
ATOM 1039 N N . ALA A 1 150 ? 64.098 39.077 130.732 1.00 24.14 150 ALA A N 1
ATOM 1040 C CA . ALA A 1 150 ? 65.452 39.242 130.227 1.00 25.30 150 ALA A CA 1
ATOM 1041 C C . ALA A 1 150 ? 65.480 40.119 128.972 1.00 25.83 150 ALA A C 1
ATOM 1042 O O . ALA A 1 150 ? 66.281 41.046 128.896 1.00 25.91 150 ALA A O 1
ATOM 1044 N N . TYR A 1 151 ? 64.585 39.840 128.020 1.00 26.32 151 TYR A N 1
ATOM 1045 C CA . TYR A 1 151 ? 64.419 40.656 126.820 1.00 27.58 151 TYR A CA 1
ATOM 1046 C C . TYR A 1 151 ? 64.105 42.125 127.137 1.00 29.21 151 TYR A C 1
ATOM 1047 O O . TYR A 1 151 ? 64.754 43.030 126.589 1.00 28.96 151 TYR A O 1
ATOM 1056 N N . ASP A 1 152 ? 63.122 42.345 128.014 1.00 29.80 152 ASP A N 1
ATOM 1057 C CA . ASP A 1 152 ? 62.660 43.694 128.368 1.00 32.17 152 ASP A CA 1
ATOM 1058 C C . ASP A 1 152 ? 63.770 44.586 128.906 1.00 32.64 152 ASP A C 1
ATOM 1059 O O . ASP A 1 152 ? 63.798 45.785 128.611 1.00 34.79 152 ASP A O 1
ATOM 1064 N N . ALA A 1 153 ? 64.680 43.985 129.677 1.00 32.60 153 ALA A N 1
ATOM 1065 C CA . ALA A 1 153 ? 65.774 44.703 130.332 1.00 32.76 153 ALA A CA 1
ATOM 1066 C C . ALA A 1 153 ? 66.900 45.142 129.383 1.00 33.71 153 ALA A C 1
ATOM 1067 O O . ALA A 1 153 ? 67.741 45.955 129.773 1.00 35.18 153 ALA A O 1
ATOM 1069 N N . LEU A 1 154 ? 66.912 44.620 128.152 1.00 34.03 154 LEU A N 1
ATOM 1070 C CA . LEU A 1 154 ? 67.855 45.073 127.113 1.00 35.57 154 LEU A CA 1
ATOM 1071 C C . LEU A 1 154 ? 67.598 46.530 126.746 1.00 37.67 154 LEU A C 1
ATOM 1072 O O . LEU A 1 154 ? 66.452 47.000 126.833 1.00 38.57 154 LEU A O 1
ATOM 1077 N N . ASP A 1 155 ? 68.656 47.240 126.346 1.00 39.07 155 ASP A N 1
ATOM 1078 C CA . ASP A 1 155 ? 68.502 48.607 125.836 1.00 41.09 155 ASP A CA 1
ATOM 1079 C C . ASP A 1 155 ? 67.886 48.603 124.434 1.00 41.18 155 ASP A C 1
ATOM 1080 O O . ASP A 1 155 ? 67.902 47.574 123.739 1.00 39.91 155 ASP A O 1
ATOM 1085 N N . ASP A 1 156 ? 67.342 49.755 124.041 1.00 44.17 156 ASP A N 1
ATOM 1086 C CA . ASP A 1 156 ? 66.672 49.933 122.751 1.00 45.82 156 ASP A CA 1
ATOM 1087 C C . ASP A 1 156 ? 67.538 49.551 121.544 1.00 45.35 156 ASP A C 1
ATOM 1088 O O . ASP A 1 156 ? 67.028 48.998 120.560 1.00 45.25 156 ASP A O 1
ATOM 1093 N N . GLU A 1 157 ? 68.840 49.827 121.642 1.00 45.47 157 GLU A N 1
ATOM 1094 C CA . GLU A 1 157 ? 69.791 49.545 120.564 1.00 46.48 157 GLU A CA 1
ATOM 1095 C C . GLU A 1 157 ? 69.991 48.049 120.350 1.00 44.29 157 GLU A C 1
ATOM 1096 O O . GLU A 1 157 ? 70.011 47.591 119.209 1.00 45.62 157 GLU A O 1
ATOM 1102 N N . THR A 1 158 ? 70.122 47.300 121.446 1.00 41.81 158 THR A N 1
ATOM 1103 C CA . THR A 1 158 ? 70.274 45.846 121.379 1.00 39.49 158 THR A CA 1
ATOM 1104 C C . THR A 1 158 ? 69.014 45.183 120.821 1.00 38.17 158 THR A C 1
ATOM 1105 O O . THR A 1 158 ? 69.114 44.283 119.984 1.00 37.29 158 THR A O 1
ATOM 1109 N N . LYS A 1 159 ? 67.845 45.657 121.262 1.00 36.97 159 LYS A N 1
ATOM 1110 C CA . LYS A 1 159 ? 66.549 45.161 120.777 1.00 35.80 159 LYS A CA 1
ATOM 1111 C C . LYS A 1 159 ? 66.396 45.349 119.274 1.00 36.08 159 LYS A C 1
ATOM 1112 O O . LYS A 1 159 ? 65.924 44.449 118.586 1.00 37.27 159 LYS A O 1
ATOM 1118 N N . ALA A 1 160 ? 66.819 46.508 118.770 1.00 37.57 160 ALA A N 1
ATOM 1119 C CA . ALA A 1 160 ? 66.766 46.810 117.332 1.00 38.39 160 ALA A CA 1
ATOM 1120 C C . ALA A 1 160 ? 67.749 45.937 116.550 1.00 38.47 160 ALA A C 1
ATOM 1121 O O . ALA A 1 160 ? 67.427 45.450 115.465 1.00 39.90 160 ALA A O 1
ATOM 1123 N N . GLU A 1 161 ? 68.929 45.735 117.134 1.00 39.20 161 GLU A N 1
ATOM 1124 C CA . GLU A 1 161 ? 69.994 44.909 116.572 1.00 38.50 161 GLU A CA 1
ATOM 1125 C C . GLU A 1 161 ? 69.555 43.453 116.373 1.00 37.75 161 GLU A C 1
ATOM 1126 O O . GLU A 1 161 ? 69.809 42.862 115.314 1.00 35.83 161 GLU A O 1
ATOM 1132 N N . ILE A 1 162 ? 68.874 42.899 117.382 1.00 35.88 162 ILE A N 1
ATOM 1133 C CA . ILE A 1 162 ? 68.555 41.460 117.431 1.00 33.57 162 ILE A CA 1
ATOM 1134 C C . ILE A 1 162 ? 67.205 41.057 116.839 1.00 34.08 162 ILE A C 1
ATOM 1135 O O . ILE A 1 162 ? 67.009 39.884 116.508 1.00 34.82 162 ILE A O 1
ATOM 1140 N N . GLU A 1 163 ? 66.314 42.038 116.680 1.00 34.09 163 GLU A N 1
ATOM 1141 C CA . GLU A 1 163 ? 64.925 41.850 116.224 1.00 35.14 163 GLU A CA 1
ATOM 1142 C C . GLU A 1 163 ? 64.688 40.747 115.180 1.00 35.26 163 GLU A C 1
ATOM 1143 O O . GLU A 1 163 ? 63.811 39.896 115.367 1.00 35.95 163 GLU A O 1
ATOM 1149 N N . ASP A 1 164 ? 65.469 40.766 114.102 1.00 35.36 164 ASP A N 1
ATOM 1150 C CA . ASP A 1 164 ? 65.231 39.880 112.954 1.00 35.48 164 ASP A CA 1
ATOM 1151 C C . ASP A 1 164 ? 66.251 38.749 112.811 1.00 34.21 164 ASP A C 1
ATOM 1152 O O . ASP A 1 164 ? 66.195 37.979 111.844 1.00 35.56 164 ASP A O 1
ATOM 1157 N N . LEU A 1 165 ? 67.164 38.634 113.776 1.00 31.94 165 LEU A N 1
ATOM 1158 C CA . LEU A 1 165 ? 68.200 37.593 113.735 1.00 30.29 165 LEU A CA 1
ATOM 1159 C C . LEU A 1 165 ? 67.630 36.186 113.913 1.00 29.94 165 LEU A C 1
ATOM 1160 O O . LEU A 1 165 ? 66.587 35.989 114.558 1.00 29.63 165 LEU A O 1
ATOM 1165 N N . VAL A 1 166 ? 68.314 35.220 113.309 1.00 28.75 166 VAL A N 1
ATOM 1166 C CA . VAL A 1 166 ? 67.871 33.827 113.283 1.00 27.79 166 VAL A CA 1
ATOM 1167 C C . VAL A 1 166 ? 69.053 32.977 113.739 1.00 28.71 166 VAL A C 1
ATOM 1168 O O . VAL A 1 166 ? 70.190 33.209 113.317 1.00 28.82 166 VAL A O 1
ATOM 1172 N N . CYS A 1 167 ? 68.777 32.005 114.609 1.00 28.87 167 CYS A N 1
ATOM 1173 C CA . CYS A 1 167 ? 69.791 31.069 115.080 1.00 28.50 167 CYS A CA 1
ATOM 1174 C C . CYS A 1 167 ? 69.652 29.699 114.448 1.00 27.87 167 CYS A C 1
ATOM 1175 O O . CYS A 1 167 ? 68.560 29.301 114.059 1.00 28.18 167 CYS A O 1
ATOM 1178 N N . GLU A 1 168 ? 70.768 28.984 114.373 1.00 28.43 168 GLU A N 1
ATOM 1179 C CA . GLU A 1 168 ? 70.780 27.571 114.013 1.00 29.59 168 GLU A CA 1
ATOM 1180 C C . GLU A 1 168 ? 70.868 26.727 115.290 1.00 29.74 168 GLU A C 1
ATOM 1181 O O . GLU A 1 168 ? 71.794 26.907 116.085 1.00 30.60 168 GLU A O 1
ATOM 1187 N N . HIS A 1 169 ? 69.893 25.838 115.493 1.00 27.13 169 HIS A N 1
ATOM 1188 C CA . HIS A 1 169 ? 69.876 24.947 116.656 1.00 26.84 169 HIS A CA 1
ATOM 1189 C C . HIS A 1 169 ? 70.100 23.500 116.221 1.00 26.58 169 HIS A C 1
ATOM 1190 O O . HIS A 1 169 ? 69.498 23.035 115.241 1.00 27.10 169 HIS A O 1
ATOM 1197 N N . SER A 1 170 ? 70.944 22.794 116.968 1.00 25.28 170 SER A N 1
ATOM 1198 C CA . SER A 1 170 ? 71.199 21.375 116.749 1.00 25.77 170 SER A CA 1
ATOM 1199 C C . SER A 1 170 ? 71.788 20.735 117.995 1.00 26.62 170 SER A C 1
ATOM 1200 O O . SER A 1 170 ? 72.528 21.387 118.737 1.00 27.21 170 SER A O 1
ATOM 1203 N N . LEU A 1 171 ? 71.473 19.455 118.209 1.00 27.51 171 LEU A N 1
ATOM 1204 C CA . LEU A 1 171 ? 72.124 18.645 119.253 1.00 28.31 171 LEU A CA 1
ATOM 1205 C C . LEU A 1 171 ? 73.629 18.606 119.080 1.00 29.98 171 LEU A C 1
ATOM 1206 O O . LEU A 1 171 ? 74.362 18.516 120.068 1.00 31.31 171 LEU A O 1
ATOM 1211 N N . MET A 1 172 ? 74.085 18.701 117.827 1.00 30.14 172 MET A N 1
ATOM 1212 C CA . MET A 1 172 ? 75.515 18.782 117.512 1.00 30.63 172 MET A CA 1
ATOM 1213 C C . MET A 1 172 ? 76.189 19.976 118.195 1.00 30.57 172 MET A C 1
ATOM 1214 O O . MET A 1 172 ? 77.345 19.868 118.610 1.00 30.15 172 MET A O 1
ATOM 1219 N N . TYR A 1 173 ? 75.473 21.096 118.327 1.00 29.59 173 TYR A N 1
ATOM 1220 C CA . TYR A 1 173 ? 76.030 22.283 118.998 1.00 30.35 173 TYR A CA 1
ATOM 1221 C C . TYR A 1 173 ? 76.100 22.184 120.535 1.00 29.85 173 TYR A C 1
ATOM 1222 O O . TYR A 1 173 ? 77.147 22.481 121.123 1.00 28.62 173 TYR A O 1
ATOM 1231 N N . SER A 1 174 ? 75.000 21.777 121.178 1.00 29.16 174 SER A N 1
ATOM 1232 C CA . SER A 1 174 ? 74.975 21.595 122.639 1.00 29.49 174 SER A CA 1
ATOM 1233 C C . SER A 1 174 ? 75.926 20.483 123.111 1.00 29.20 174 SER A C 1
ATOM 1234 O O . SER A 1 174 ? 76.660 20.664 124.078 1.00 28.02 174 SER A O 1
ATOM 1237 N N . ARG A 1 175 ? 75.921 19.352 122.409 1.00 29.94 175 ARG A N 1
ATOM 1238 C CA . ARG A 1 175 ? 76.849 18.257 122.694 1.00 31.73 175 ARG A CA 1
ATOM 1239 C C . ARG A 1 175 ? 78.288 18.597 122.305 1.00 30.15 175 ARG A C 1
ATOM 1240 O O . ARG A 1 175 ? 79.226 18.048 122.878 1.00 28.85 175 ARG A O 1
ATOM 1248 N N . GLY A 1 176 ? 78.440 19.505 121.341 1.00 29.19 176 GLY A N 1
ATOM 1249 C CA . GLY A 1 176 ? 79.745 20.036 120.929 1.00 28.88 176 GLY A CA 1
ATOM 1250 C C . GLY A 1 176 ? 80.450 20.795 122.038 1.00 29.13 176 GLY A C 1
ATOM 1251 O O . GLY A 1 176 ? 81.645 20.590 122.264 1.00 28.35 176 GLY A O 1
ATOM 1252 N N . SER A 1 177 ? 79.703 21.683 122.705 1.00 28.35 177 SER A N 1
ATOM 1253 C CA . SER A 1 177 ? 80.120 22.373 123.934 1.00 28.81 177 SER A CA 1
ATOM 1254 C C . SER A 1 177 ? 80.709 21.450 125.001 1.00 29.35 177 SER A C 1
ATOM 1255 O O . SER A 1 177 ? 81.599 21.852 125.751 1.00 29.49 177 SER A O 1
ATOM 1258 N N . LEU A 1 178 ? 80.178 20.232 125.081 1.00 29.36 178 LEU A N 1
ATOM 1259 C CA . LEU A 1 178 ? 80.612 19.255 126.071 1.00 31.08 178 LEU A CA 1
ATOM 1260 C C . LEU A 1 178 ? 81.652 18.242 125.555 1.00 32.97 178 LEU A C 1
ATOM 1261 O O . LEU A 1 178 ? 82.004 17.299 126.267 1.00 33.87 178 LEU A O 1
ATOM 1266 N N . GLY A 1 179 ? 82.138 18.443 124.330 1.00 34.40 179 GLY A N 1
ATOM 1267 C CA . GLY A 1 179 ? 83.244 17.641 123.794 1.00 38.57 179 GLY A CA 1
ATOM 1268 C C . GLY A 1 179 ? 82.973 16.704 122.624 1.00 41.49 179 GLY A C 1
ATOM 1269 O O . GLY A 1 179 ? 83.918 16.195 122.023 1.00 44.53 179 GLY A O 1
ATOM 1270 N N . PHE A 1 180 ? 81.703 16.458 122.300 1.00 43.26 180 PHE A N 1
ATOM 1271 C CA . PHE A 1 180 ? 81.355 15.602 121.154 1.00 42.96 180 PHE A CA 1
ATOM 1272 C C . PHE A 1 180 ? 81.226 16.437 119.875 1.00 44.68 180 PHE A C 1
ATOM 1273 O O . PHE A 1 180 ? 80.143 16.947 119.575 1.00 44.37 180 PHE A O 1
ATOM 1281 N N . THR A 1 181 ? 82.325 16.580 119.128 1.00 48.25 181 THR A N 1
ATOM 1282 C CA . THR A 1 181 ? 82.352 17.474 117.945 1.00 51.93 181 THR A CA 1
ATOM 1283 C C . THR A 1 181 ? 82.380 16.770 116.571 1.00 53.93 181 THR A C 1
ATOM 1284 O O . THR A 1 181 ? 82.118 17.403 115.539 1.00 51.86 181 THR A O 1
ATOM 1288 N N . GLU A 1 182 ? 82.704 15.478 116.565 1.00 56.53 182 GLU A N 1
ATOM 1289 C CA . GLU A 1 182 ? 82.793 14.703 115.325 1.00 58.59 182 GLU A CA 1
ATOM 1290 C C . GLU A 1 182 ? 81.518 13.897 115.084 1.00 56.09 182 GLU A C 1
ATOM 1291 O O . GLU A 1 182 ? 81.116 13.083 115.927 1.00 53.66 182 GLU A O 1
ATOM 1297 N N . TYR A 1 183 ? 80.886 14.143 113.935 1.00 54.02 183 TYR A N 1
ATOM 1298 C CA . TYR A 1 183 ? 79.622 13.488 113.570 1.00 54.67 183 TYR A CA 1
ATOM 1299 C C . TYR A 1 183 ? 79.696 12.780 112.218 1.00 53.77 183 TYR A C 1
ATOM 1300 O O . TYR A 1 183 ? 80.298 13.297 111.270 1.00 52.83 183 TYR A O 1
ATOM 1309 N N . THR A 1 184 ? 79.103 11.585 112.162 1.00 54.27 184 THR A N 1
ATOM 1310 C CA . THR A 1 184 ? 78.965 10.810 110.924 1.00 56.59 184 THR A CA 1
ATOM 1311 C C . THR A 1 184 ? 77.898 11.463 110.033 1.00 56.90 184 THR A C 1
ATOM 1312 O O . THR A 1 184 ? 77.152 12.345 110.494 1.00 55.03 184 THR A O 1
ATOM 1316 N N . ASP A 1 185 ? 77.840 11.039 108.767 1.00 55.64 185 ASP A N 1
ATOM 1317 C CA . ASP A 1 185 ? 76.9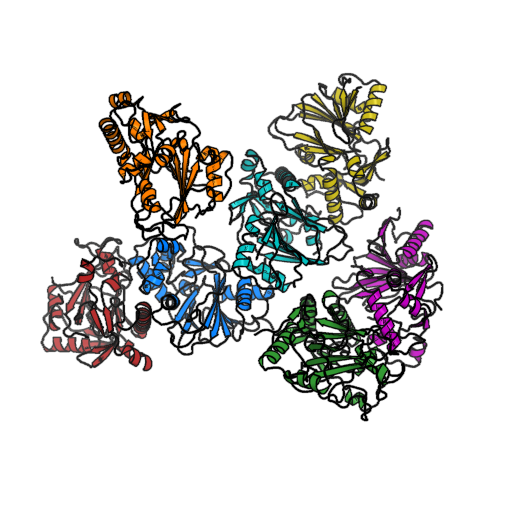01 11.596 107.789 1.00 55.83 185 ASP A CA 1
ATOM 1318 C C . ASP A 1 185 ? 75.442 11.342 108.161 1.00 54.74 185 ASP A C 1
ATOM 1319 O O . ASP A 1 185 ? 74.605 12.238 108.027 1.00 50.91 185 ASP A O 1
ATOM 1324 N N . GLU A 1 186 ? 75.164 10.124 108.629 1.00 58.03 186 GLU A N 1
ATOM 1325 C CA . GLU A 1 186 ? 73.864 9.741 109.200 1.00 60.24 186 GLU A CA 1
ATOM 1326 C C . GLU A 1 186 ? 73.423 10.746 110.281 1.00 56.81 186 GLU A C 1
ATOM 1327 O O . GLU A 1 186 ? 72.303 11.272 110.236 1.00 51.68 186 GLU A O 1
ATOM 1333 N N . GLU A 1 187 ? 74.334 11.015 111.217 1.00 55.32 187 GLU A N 1
ATOM 1334 C CA . GLU A 1 187 ? 74.096 11.921 112.339 1.00 54.08 187 GLU A CA 1
ATOM 1335 C C . GLU A 1 187 ? 73.873 13.367 111.896 1.00 50.94 187 GLU A C 1
ATOM 1336 O O . GLU A 1 187 ? 72.917 13.994 112.350 1.00 49.81 187 GLU A O 1
ATOM 1342 N N . LYS A 1 188 ? 74.728 13.874 111.001 1.00 48.81 188 LYS A N 1
ATOM 1343 C CA . LYS A 1 188 ? 74.598 15.236 110.442 1.00 48.30 188 LYS A CA 1
ATOM 1344 C C . LYS A 1 188 ? 73.227 15.504 109.807 1.00 49.69 188 LYS A C 1
ATOM 1345 O O . LYS A 1 188 ? 72.739 16.638 109.837 1.00 47.20 188 LYS A O 1
ATOM 1351 N N . GLN A 1 189 ? 72.635 14.454 109.233 1.00 49.96 189 GLN A N 1
ATOM 1352 C CA . GLN A 1 189 ? 71.282 14.483 108.682 1.00 50.85 189 GLN A CA 1
ATOM 1353 C C . GLN A 1 189 ? 70.238 14.339 109.798 1.00 49.49 189 GLN A C 1
ATOM 1354 O O . GLN A 1 189 ? 69.232 15.050 109.805 1.00 49.96 189 GLN A O 1
ATOM 1360 N N . MET A 1 190 ? 70.489 13.421 110.731 1.00 46.80 190 MET A N 1
ATOM 1361 C CA . MET A 1 190 ? 69.599 13.164 111.860 1.00 48.95 190 MET A CA 1
ATOM 1362 C C . MET A 1 190 ? 69.516 14.365 112.801 1.00 46.48 190 MET A C 1
ATOM 1363 O O . MET A 1 190 ? 68.476 14.610 113.413 1.00 45.91 190 MET A O 1
ATOM 1368 N N . PHE A 1 191 ? 70.625 15.092 112.915 1.00 42.29 191 PHE A N 1
ATOM 1369 C CA . PHE A 1 191 ? 70.720 16.269 113.773 1.00 38.93 191 PHE A CA 1
ATOM 1370 C C . PHE A 1 191 ? 70.830 17.548 112.954 1.00 36.77 191 PHE A C 1
ATOM 1371 O O . PHE A 1 191 ? 71.300 18.564 113.461 1.00 35.84 191 PHE A O 1
ATOM 1379 N N . LYS A 1 192 ? 70.401 17.492 111.693 1.00 35.03 192 LYS A N 1
ATOM 1380 C CA . LYS A 1 192 ? 70.470 18.637 110.790 1.00 35.80 192 LYS A CA 1
ATOM 1381 C C . LYS A 1 192 ? 69.957 19.920 111.473 1.00 34.54 192 LYS A C 1
ATOM 1382 O O . LYS A 1 192 ? 68.858 19.920 112.028 1.00 36.82 192 LYS A O 1
ATOM 1388 N N . PRO A 1 193 ? 70.769 20.998 111.463 1.00 34.14 193 PRO A N 1
ATOM 1389 C CA . PRO A 1 193 ? 70.378 22.240 112.137 1.00 33.06 193 PRO A CA 1
ATOM 1390 C C . PRO A 1 193 ? 69.065 22.802 111.630 1.00 32.47 193 PRO A C 1
ATOM 1391 O O . PRO A 1 193 ? 68.789 22.745 110.430 1.00 36.44 193 PRO A O 1
ATOM 1395 N N . VAL A 1 194 ? 68.246 23.310 112.547 1.00 29.85 194 VAL A N 1
ATOM 1396 C CA . VAL A 1 194 ? 67.008 23.996 112.170 1.00 27.14 194 VAL A CA 1
ATOM 1397 C C . VAL A 1 194 ? 67.130 25.478 112.485 1.00 26.23 194 VAL A C 1
ATOM 1398 O O . VAL A 1 194 ? 67.954 25.875 113.296 1.00 28.50 194 VAL A O 1
ATOM 1402 N N . LEU A 1 195 ? 66.297 26.286 111.851 1.00 26.10 195 LEU A N 1
ATOM 1403 C CA . LEU A 1 195 ? 66.278 27.725 112.092 1.00 25.76 195 LEU A CA 1
ATOM 1404 C C . LEU A 1 195 ? 65.251 28.097 113.176 1.00 26.10 195 LEU A C 1
ATOM 1405 O O . LEU A 1 195 ? 64.155 27.528 113.229 1.00 26.04 195 LEU A O 1
ATOM 1410 N N . GLN A 1 196 ? 65.624 29.030 114.052 1.00 24.82 196 GLN A N 1
ATOM 1411 C CA . GLN A 1 196 ? 64.694 29.600 115.032 1.00 24.06 196 GLN A CA 1
ATOM 1412 C C . GLN A 1 196 ? 64.925 31.088 115.129 1.00 24.45 196 GLN A C 1
ATOM 1413 O O . GLN A 1 196 ? 66.071 31.530 115.073 1.00 25.46 196 GLN A O 1
ATOM 1419 N N . ARG A 1 197 ? 63.853 31.861 115.287 1.00 25.24 197 ARG A N 1
ATOM 1420 C CA . ARG A 1 197 ? 63.986 33.294 115.595 1.00 26.76 197 ARG A CA 1
ATOM 1421 C C . ARG A 1 197 ? 64.755 33.478 116.914 1.00 27.24 197 ARG A C 1
ATOM 1422 O O . ARG A 1 197 ? 64.598 32.682 117.853 1.00 27.66 197 ARG A O 1
ATOM 1430 N N . LEU A 1 198 ? 65.611 34.496 116.964 1.00 26.53 198 LEU A N 1
ATOM 1431 C CA . LEU A 1 198 ? 66.290 34.874 118.203 1.00 24.97 198 LEU A CA 1
ATOM 1432 C C . LEU A 1 198 ? 65.319 35.600 119.152 1.00 24.34 198 LEU A C 1
ATOM 1433 O O . LEU A 1 198 ? 65.423 35.480 120.385 1.00 23.62 198 LEU A O 1
ATOM 1438 N N . VAL A 1 199 ? 64.395 36.363 118.569 1.00 23.60 199 VAL A N 1
ATOM 1439 C CA . VAL A 1 199 ? 63.353 37.043 119.331 1.00 23.05 199 VAL A CA 1
ATOM 1440 C C . VAL A 1 199 ? 62.013 36.449 118.896 1.00 23.38 199 VAL A C 1
ATOM 1441 O O . VAL A 1 199 ? 61.604 36.608 117.740 1.00 23.85 199 VAL A O 1
ATOM 1445 N N . ARG A 1 200 ? 61.352 35.755 119.823 1.00 22.05 200 ARG A N 1
ATOM 1446 C CA . ARG A 1 200 ? 60.057 35.138 119.555 1.00 22.27 200 ARG A CA 1
ATOM 1447 C C . ARG A 1 200 ? 58.926 35.880 120.268 1.00 22.78 200 ARG A C 1
ATOM 1448 O O . ARG A 1 200 ? 59.164 36.652 121.192 1.00 24.72 200 ARG A O 1
ATOM 1456 N N . THR A 1 201 ? 57.701 35.641 119.825 1.00 23.86 201 THR A N 1
ATOM 1457 C CA . THR A 1 201 ? 56.512 36.346 120.323 1.00 24.49 201 THR A CA 1
ATOM 1458 C C . THR A 1 201 ? 55.522 35.286 120.796 1.00 23.87 201 THR A C 1
ATOM 1459 O O . THR A 1 201 ? 55.187 34.364 120.043 1.00 24.05 201 THR A O 1
ATOM 1463 N N . HIS A 1 202 ? 55.075 35.396 122.044 1.00 23.73 202 HIS A N 1
ATOM 1464 C CA . HIS A 1 202 ? 54.131 34.420 122.593 1.00 24.30 202 HIS A CA 1
ATOM 1465 C C . HIS A 1 202 ? 52.780 34.537 121.880 1.00 25.81 202 HIS A C 1
ATOM 1466 O O . HIS A 1 202 ? 52.281 35.652 121.716 1.00 25.90 202 HIS A O 1
ATOM 1473 N N . PRO A 1 203 ? 52.199 33.395 121.432 1.00 26.60 203 PRO A N 1
ATOM 1474 C CA . PRO A 1 203 ? 50.953 33.453 120.649 1.00 26.87 203 PRO A CA 1
ATOM 1475 C C . PRO A 1 203 ? 49.733 33.973 121.415 1.00 27.54 203 PRO A C 1
ATOM 1476 O O . PRO A 1 203 ? 48.790 34.455 120.791 1.00 28.86 203 PRO A O 1
ATOM 1480 N N . VAL A 1 204 ? 49.754 33.882 122.742 1.00 27.19 204 VAL A N 1
ATOM 1481 C CA . VAL A 1 204 ? 48.618 34.315 123.561 1.00 26.78 204 VAL A CA 1
ATOM 1482 C C . VAL A 1 204 ? 48.728 35.794 123.970 1.00 26.90 204 VAL A C 1
ATOM 1483 O O . VAL A 1 204 ? 47.906 36.594 123.533 1.00 26.68 204 VAL A O 1
ATOM 1487 N N . HIS A 1 205 ? 49.731 36.152 124.781 1.00 26.69 205 HIS A N 1
ATOM 1488 C CA . HIS A 1 205 ? 49.876 37.536 125.287 1.00 27.21 205 HIS A CA 1
ATOM 1489 C C . HIS A 1 205 ? 50.803 38.462 124.468 1.00 27.70 205 HIS A C 1
ATOM 1490 O O . HIS A 1 205 ? 50.994 39.622 124.837 1.00 28.68 205 HIS A O 1
ATOM 1497 N N . ARG A 1 206 ? 51.374 37.949 123.378 1.00 27.88 206 ARG A N 1
ATOM 1498 C CA . ARG A 1 206 ? 52.217 38.724 122.435 1.00 29.02 206 ARG A CA 1
ATOM 1499 C C . ARG A 1 206 ? 53.528 39.330 122.998 1.00 28.21 206 ARG A C 1
ATOM 1500 O O . ARG A 1 206 ? 54.203 40.102 122.305 1.00 27.76 206 ARG A O 1
ATOM 1508 N N . ARG A 1 207 ? 53.904 38.972 124.226 1.00 26.41 207 ARG A N 1
ATOM 1509 C CA . ARG A 1 207 ? 55.184 39.422 124.779 1.00 26.16 207 ARG A CA 1
ATOM 1510 C C . ARG A 1 207 ? 56.360 38.813 124.014 1.00 25.15 207 ARG A C 1
ATOM 1511 O O . ARG A 1 207 ? 56.294 37.663 123.569 1.00 24.45 207 ARG A O 1
ATOM 1519 N N . LYS A 1 208 ? 57.408 39.610 123.831 1.00 23.96 208 LYS A N 1
ATOM 1520 C CA . LYS A 1 208 ? 58.625 39.149 123.172 1.00 24.40 208 LYS A CA 1
ATOM 1521 C C . LYS A 1 208 ? 59.557 38.536 124.203 1.00 23.37 208 LYS A C 1
ATOM 1522 O O . LYS A 1 208 ? 59.540 38.921 125.370 1.00 23.94 208 LYS A O 1
ATOM 1528 N N . SER A 1 209 ? 60.361 37.571 123.766 1.00 22.59 209 SER A N 1
ATOM 1529 C CA . SER A 1 209 ? 61.343 36.931 124.632 1.00 21.60 209 SER A CA 1
ATOM 1530 C C . SER A 1 209 ? 62.537 36.428 123.831 1.00 21.55 209 SER A C 1
ATOM 1531 O O . SER A 1 209 ? 62.431 36.170 122.625 1.00 21.24 209 SER A O 1
ATOM 1534 N N . LEU A 1 210 ? 63.668 36.303 124.520 1.00 21.45 210 LEU A N 1
ATOM 1535 C CA . LEU A 1 210 ? 64.916 35.810 123.935 1.00 21.37 210 LEU A CA 1
ATOM 1536 C C . LEU A 1 210 ? 64.831 34.314 123.799 1.00 21.53 210 LEU A C 1
ATOM 1537 O O . LEU A 1 210 ? 64.638 33.608 124.785 1.00 22.74 210 LEU A O 1
ATOM 1542 N N . TYR A 1 211 ? 64.946 33.828 122.571 1.00 21.64 211 TYR A N 1
ATOM 1543 C CA . TYR A 1 211 ? 64.967 32.400 122.323 1.00 20.28 211 TYR A CA 1
ATOM 1544 C C . TYR A 1 211 ? 66.402 31.913 122.388 1.00 20.49 211 TYR A C 1
ATOM 1545 O O . TYR A 1 211 ? 67.055 31.682 121.359 1.00 19.99 211 TYR A O 1
ATOM 1554 N N . LEU A 1 212 ? 66.879 31.761 123.623 1.00 19.12 212 LEU A N 1
ATOM 1555 C CA . LEU A 1 212 ? 68.224 31.271 123.884 1.00 18.63 212 LEU A CA 1
ATOM 1556 C C . LEU A 1 212 ? 68.190 29.788 124.218 1.00 18.50 212 LEU A C 1
ATOM 1557 O O . LEU A 1 212 ? 67.186 29.273 124.722 1.00 17.33 212 LEU A O 1
ATOM 1562 N N . SER A 1 213 ? 69.290 29.102 123.919 1.00 19.20 213 SER A N 1
ATOM 1563 C CA . SER A 1 213 ? 69.394 27.651 124.112 1.00 19.57 213 SER A CA 1
ATOM 1564 C C . SER A 1 213 ? 70.801 27.176 123.799 1.00 19.90 213 SER A C 1
ATOM 1565 O O . SER A 1 213 ? 71.431 27.663 122.851 1.00 19.94 213 SER A O 1
ATOM 1568 N N . SER A 1 214 ? 71.282 26.222 124.597 1.00 20.13 214 SER A N 1
ATOM 1569 C CA . SER A 1 214 ? 72.578 25.574 124.351 1.00 20.91 214 SER A CA 1
ATOM 1570 C C . SER A 1 214 ? 72.643 24.940 122.953 1.00 21.11 214 SER A C 1
ATOM 1571 O O . SER A 1 214 ? 73.712 24.834 122.377 1.00 21.17 214 SER A O 1
ATOM 1574 N N . HIS A 1 215 ? 71.489 24.531 122.427 1.00 21.63 215 HIS A N 1
ATOM 1575 C CA . HIS A 1 215 ? 71.399 23.947 121.092 1.00 21.78 215 HIS A CA 1
ATOM 1576 C C . HIS A 1 215 ? 71.740 24.934 119.978 1.00 22.51 215 HIS A C 1
ATOM 1577 O O . HIS A 1 215 ? 72.097 24.504 118.878 1.00 24.34 215 HIS A O 1
ATOM 1584 N N . ALA A 1 216 ? 71.630 26.236 120.261 1.00 21.84 216 ALA A N 1
ATOM 1585 C CA . ALA A 1 216 ? 71.975 27.297 119.312 1.00 22.38 216 ALA A CA 1
ATOM 1586 C C . ALA A 1 216 ? 73.489 27.506 119.189 1.00 22.90 216 ALA A C 1
ATOM 1587 O O . ALA A 1 216 ? 74.143 27.961 120.128 1.00 22.55 216 ALA A O 1
ATOM 1589 N N . GLY A 1 217 ? 74.036 27.180 118.020 1.00 23.57 217 GLY A N 1
ATOM 1590 C CA . GLY A 1 217 ? 75.476 27.305 117.791 1.00 24.32 217 GLY A CA 1
ATOM 1591 C C . GLY A 1 217 ? 75.901 28.360 116.786 1.00 25.64 217 GLY A C 1
ATOM 1592 O O . GLY A 1 217 ? 77.105 28.565 116.584 1.00 25.80 217 GLY A O 1
ATOM 1593 N N . LYS A 1 218 ? 74.931 29.038 116.166 1.00 26.02 218 LYS A N 1
ATOM 1594 C CA . LYS A 1 218 ? 75.208 30.017 115.103 1.00 28.10 218 LYS A CA 1
ATOM 1595 C C . LYS A 1 218 ? 74.061 31.014 114.920 1.00 27.45 218 LYS A C 1
ATOM 1596 O O . LYS A 1 218 ? 72.889 30.666 115.097 1.00 26.32 218 LYS A O 1
ATOM 1602 N N . ILE A 1 219 ? 74.414 32.251 114.573 1.00 26.55 219 ILE A N 1
ATOM 1603 C CA . ILE A 1 219 ? 73.459 33.212 114.001 1.00 26.75 219 ILE A CA 1
ATOM 1604 C C . ILE A 1 219 ? 73.671 33.243 112.479 1.00 27.69 219 ILE A C 1
ATOM 1605 O O . ILE A 1 219 ? 74.801 33.409 112.013 1.00 26.82 219 ILE A O 1
ATOM 1610 N N . ALA A 1 220 ? 72.573 33.059 111.738 1.00 29.43 220 ALA A N 1
ATOM 1611 C CA . ALA A 1 220 ? 72.559 32.872 110.273 1.00 30.21 220 ALA A CA 1
ATOM 1612 C C . ALA A 1 220 ? 73.334 33.899 109.463 1.00 31.82 220 ALA A C 1
ATOM 1613 O O . ALA A 1 220 ? 74.073 33.526 108.553 1.00 34.74 220 ALA A O 1
ATOM 1615 N N . SER A 1 221 ? 73.160 35.181 109.790 1.00 33.51 221 SER A N 1
ATOM 1616 C CA . SER A 1 221 ? 73.715 36.282 108.987 1.00 35.03 221 SER A CA 1
ATOM 1617 C C . SER A 1 221 ? 75.077 36.804 109.480 1.00 34.70 221 SER A C 1
ATOM 1618 O O . SER A 1 221 ? 75.554 37.829 109.003 1.00 35.39 221 SER A O 1
ATOM 1621 N N . MET A 1 222 ? 75.683 36.097 110.436 1.00 35.09 222 MET A N 1
ATOM 1622 C CA . MET A 1 222 ? 76.947 36.504 111.073 1.00 33.85 222 MET A CA 1
ATOM 1623 C C . MET A 1 222 ? 77.980 35.385 110.950 1.00 33.57 222 MET A C 1
ATOM 1624 O O . MET A 1 222 ? 77.619 34.214 110.761 1.00 32.85 222 MET A O 1
ATOM 1629 N N . SER A 1 223 ? 79.261 35.753 111.057 1.00 33.79 223 SER A N 1
ATOM 1630 C CA . SER A 1 223 ? 80.358 34.798 111.227 1.00 31.96 223 SER A CA 1
ATOM 1631 C C . SER A 1 223 ? 80.112 33.979 112.496 1.00 32.01 223 SER A C 1
ATOM 1632 O O . SER A 1 223 ? 79.569 34.509 113.486 1.00 31.31 223 SER A O 1
ATOM 1635 N N . VAL A 1 224 ? 80.518 32.706 112.466 1.00 30.67 224 VAL A N 1
ATOM 1636 C CA . VAL A 1 224 ? 80.337 31.799 113.603 1.00 30.42 224 VAL A CA 1
ATOM 1637 C C . VAL A 1 224 ? 80.924 32.366 114.917 1.00 30.81 224 VAL A C 1
ATOM 1638 O O . VAL A 1 224 ? 80.229 32.344 115.933 1.00 30.24 224 VAL A O 1
ATOM 1642 N N . PRO A 1 225 ? 82.173 32.900 114.898 1.00 31.00 225 PRO A N 1
ATOM 1643 C CA . PRO A 1 225 ? 82.667 33.503 116.147 1.00 31.83 225 PRO A CA 1
ATOM 1644 C C . PRO A 1 225 ? 81.925 34.747 116.649 1.00 32.67 225 PRO A C 1
ATOM 1645 O O . PRO A 1 225 ? 81.680 34.846 117.850 1.00 32.46 225 PRO A O 1
ATOM 1649 N N . GLU A 1 226 ? 81.554 35.668 115.761 1.00 34.59 226 GLU A N 1
ATOM 1650 C CA . GLU A 1 226 ? 80.850 36.883 116.189 1.00 36.66 226 GLU A CA 1
ATOM 1651 C C . GLU A 1 226 ? 79.435 36.579 116.702 1.00 34.60 226 GLU A C 1
ATOM 1652 O O . GLU A 1 226 ? 78.979 37.184 117.678 1.00 32.41 226 GLU A O 1
ATOM 1658 N N . GLY A 1 227 ? 78.761 35.641 116.033 1.00 32.13 227 GLY A N 1
ATOM 1659 C CA . GLY A 1 227 ? 77.456 35.135 116.456 1.00 31.59 227 GLY A CA 1
ATOM 1660 C C . GLY A 1 227 ? 77.451 34.503 117.846 1.00 30.93 227 GLY A C 1
ATOM 1661 O O . GLY A 1 227 ? 76.583 34.815 118.668 1.00 30.82 227 GLY A O 1
ATOM 1662 N N . ARG A 1 228 ? 78.429 33.632 118.105 1.00 29.23 228 ARG A N 1
ATOM 1663 C CA . ARG A 1 228 ? 78.535 32.912 119.374 1.00 28.43 228 ARG A CA 1
ATOM 1664 C C . ARG A 1 228 ? 78.844 33.849 120.526 1.00 28.17 228 ARG A C 1
ATOM 1665 O O . ARG A 1 228 ? 78.328 33.664 121.630 1.00 27.66 228 ARG A O 1
ATOM 1673 N N . LEU A 1 229 ? 79.669 34.861 120.257 1.00 26.24 229 LEU A N 1
ATOM 1674 C CA . LEU A 1 229 ? 79.974 35.882 121.255 1.00 26.68 229 LEU A CA 1
ATOM 1675 C C . LEU A 1 229 ? 78.753 36.727 121.608 1.00 26.54 229 LEU A C 1
ATOM 1676 O O . LEU A 1 229 ? 78.566 37.070 122.784 1.00 27.42 229 LEU A O 1
ATOM 1681 N N . LEU A 1 230 ? 77.935 37.052 120.599 1.00 25.54 230 LEU A N 1
ATOM 1682 C CA . LEU A 1 230 ? 76.661 37.738 120.829 1.00 24.98 230 LEU A CA 1
ATOM 1683 C C . LEU A 1 230 ? 75.716 36.844 121.627 1.00 24.80 230 LEU A C 1
ATOM 1684 O O . LEU A 1 230 ? 75.096 37.311 122.578 1.00 24.36 230 LEU A O 1
ATOM 1689 N N . LEU A 1 231 ? 75.623 35.570 121.244 1.00 24.42 231 LEU A N 1
ATOM 1690 C CA . LEU A 1 231 ? 74.834 34.600 122.012 1.00 25.53 231 LEU A CA 1
ATOM 1691 C C . LEU A 1 231 ? 75.306 34.454 123.475 1.00 25.19 231 LEU A C 1
ATOM 1692 O O . LEU A 1 231 ? 74.477 34.414 124.399 1.00 24.76 231 LEU A O 1
ATOM 1697 N N . ARG A 1 232 ? 76.624 34.418 123.674 1.00 24.51 232 ARG A N 1
ATOM 1698 C CA . ARG A 1 232 ? 77.207 34.367 125.013 1.00 26.07 232 ARG A CA 1
ATOM 1699 C C . ARG A 1 232 ? 76.834 35.566 125.881 1.00 25.55 232 ARG A C 1
ATOM 1700 O O . ARG A 1 232 ? 76.551 35.396 127.064 1.00 25.62 232 ARG A O 1
ATOM 1708 N N . ASP A 1 233 ? 76.839 36.762 125.288 1.00 25.19 233 ASP A N 1
ATOM 1709 C CA . ASP A 1 233 ? 76.428 37.992 125.980 1.00 25.54 233 ASP A CA 1
ATOM 1710 C C . ASP A 1 233 ? 74.935 37.984 126.343 1.00 24.45 233 ASP A C 1
ATOM 1711 O O . ASP A 1 233 ? 74.548 38.433 127.418 1.00 24.10 233 ASP A O 1
ATOM 1716 N N . LEU A 1 234 ? 74.101 37.478 125.443 1.00 23.93 234 LEU A N 1
ATOM 1717 C CA . LEU A 1 234 ? 72.667 37.416 125.717 1.00 23.82 234 LEU A CA 1
ATOM 1718 C C . LEU A 1 234 ? 72.361 36.409 126.832 1.00 23.34 234 LEU A C 1
ATOM 1719 O O . LEU A 1 234 ? 71.548 36.695 127.718 1.00 23.09 234 LEU A O 1
ATOM 1724 N N . ASN A 1 235 ? 73.054 35.267 126.803 1.00 23.09 235 ASN A N 1
ATOM 1725 C CA . ASN A 1 235 ? 72.946 34.230 127.840 1.00 23.42 235 ASN A CA 1
ATOM 1726 C C . ASN A 1 235 ? 73.435 34.683 129.206 1.00 24.20 235 ASN A C 1
ATOM 1727 O O . ASN A 1 235 ? 72.802 34.383 130.217 1.00 23.73 235 ASN A O 1
ATOM 1732 N N . GLU A 1 236 ? 74.552 35.411 129.224 1.00 24.59 236 GLU A N 1
ATOM 1733 C CA . GLU A 1 236 ? 75.063 36.031 130.440 1.00 25.83 236 GLU A CA 1
ATOM 1734 C C . GLU A 1 236 ? 74.045 37.029 131.003 1.00 25.88 236 GLU A C 1
ATOM 1735 O O . GLU A 1 236 ? 73.764 37.019 132.200 1.00 25.97 236 GLU A O 1
ATOM 1741 N N . HIS A 1 237 ? 73.509 37.884 130.130 1.00 26.37 237 HIS A N 1
ATOM 1742 C CA . HIS A 1 237 ? 72.473 38.859 130.502 1.00 26.20 237 HIS A CA 1
ATOM 1743 C C . HIS A 1 237 ? 71.225 38.184 131.069 1.00 24.57 237 HIS A C 1
ATOM 1744 O O . HIS A 1 237 ? 70.743 38.566 132.139 1.00 24.71 237 HIS A O 1
ATOM 1751 N N . ALA A 1 238 ? 70.732 37.180 130.347 1.00 22.66 238 ALA A N 1
ATOM 1752 C CA . ALA A 1 238 ? 69.432 36.563 130.620 1.00 22.17 238 ALA A CA 1
ATOM 1753 C C . ALA A 1 238 ? 69.419 35.628 131.824 1.00 22.47 238 ALA A C 1
ATOM 1754 O O . ALA A 1 238 ? 68.352 35.231 132.289 1.00 22.50 238 ALA A O 1
ATOM 1756 N N . THR A 1 239 ? 70.601 35.266 132.305 1.00 22.76 239 THR A N 1
ATOM 1757 C CA . THR A 1 239 ? 70.718 34.337 133.416 1.00 24.56 239 THR A CA 1
ATOM 1758 C C . THR A 1 239 ? 71.404 34.965 134.643 1.00 25.02 239 THR A C 1
ATOM 1759 O O . THR A 1 239 ? 71.922 34.249 135.491 1.00 24.45 239 THR A O 1
ATOM 1763 N N . GLN A 1 240 ? 71.390 36.299 134.721 1.00 25.70 240 GLN A N 1
ATOM 1764 C CA . GLN A 1 240 ? 71.664 37.034 135.969 1.00 26.59 240 GLN A CA 1
ATOM 1765 C C . GLN A 1 240 ? 70.669 36.586 137.060 1.00 25.57 240 GLN A C 1
ATOM 1766 O O . GLN A 1 240 ? 69.531 36.230 136.728 1.00 25.52 240 GLN A O 1
ATOM 1772 N N . PRO A 1 241 ? 71.072 36.622 138.356 1.00 24.92 241 PRO A N 1
ATOM 1773 C CA . PRO A 1 241 ? 70.152 36.163 139.414 1.00 24.90 241 PRO A CA 1
ATOM 1774 C C . PRO A 1 241 ? 68.755 36.815 139.416 1.00 25.42 241 PRO A C 1
ATOM 1775 O O . PRO A 1 241 ? 67.785 36.167 139.816 1.00 25.29 241 PRO A O 1
ATOM 1779 N N . GLU A 1 242 ? 68.644 38.057 138.945 1.00 26.02 242 GLU A N 1
ATOM 1780 C CA . GLU A 1 242 ? 67.355 38.765 138.921 1.00 26.66 242 GLU A CA 1
ATOM 1781 C C . GLU A 1 242 ? 66.291 38.124 138.011 1.00 26.11 242 GLU A C 1
ATOM 1782 O O . GLU A 1 242 ? 65.092 38.330 138.220 1.00 24.99 242 GLU A O 1
ATOM 1788 N N . PHE A 1 243 ? 66.739 37.354 137.014 1.00 25.14 243 PHE A N 1
ATOM 1789 C CA . PHE A 1 243 ? 65.823 36.671 136.093 1.00 23.95 243 PHE A CA 1
ATOM 1790 C C . PHE A 1 243 ? 65.697 35.179 136.383 1.00 22.76 243 PHE A C 1
ATOM 1791 O O . PHE A 1 243 ? 65.007 34.471 135.651 1.00 22.38 243 PHE A O 1
ATOM 1799 N N . VAL A 1 244 ? 66.339 34.724 137.462 1.00 22.18 244 VAL A N 1
ATOM 1800 C CA . VAL A 1 244 ? 66.471 33.294 137.750 1.00 22.38 244 VAL A CA 1
ATOM 1801 C C . VAL A 1 244 ? 65.719 32.846 139.006 1.00 22.95 244 VAL A C 1
ATOM 1802 O O . VAL A 1 244 ? 65.836 33.468 140.065 1.00 24.58 244 VAL A O 1
ATOM 1806 N N . TYR A 1 245 ? 64.934 31.777 138.860 1.00 22.98 245 TYR A N 1
ATOM 1807 C CA . TYR A 1 245 ? 64.340 31.068 139.995 1.00 22.81 245 TYR A CA 1
ATOM 1808 C C . TYR A 1 245 ? 65.016 29.713 140.204 1.00 22.35 245 TYR A C 1
ATOM 1809 O O . TYR A 1 245 ? 65.201 28.936 139.247 1.00 21.10 245 TYR A O 1
ATOM 1818 N N . VAL A 1 246 ? 65.361 29.440 141.463 1.00 21.49 246 VAL A N 1
ATOM 1819 C CA . VAL A 1 246 ? 66.056 28.207 141.855 1.00 21.12 246 VAL A CA 1
ATOM 1820 C C . VAL A 1 246 ? 65.060 27.233 142.504 1.00 20.84 246 VAL A C 1
ATOM 1821 O O . VAL A 1 246 ? 64.482 27.527 143.552 1.00 21.04 246 VAL A O 1
ATOM 1825 N N . HIS A 1 247 ? 64.835 26.089 141.862 1.00 20.99 247 HIS A N 1
ATOM 1826 C CA . HIS A 1 247 ? 63.970 25.064 142.448 1.00 21.34 247 HIS A CA 1
ATOM 1827 C C . HIS A 1 247 ? 64.744 23.968 143.198 1.00 22.10 247 HIS A C 1
ATOM 1828 O O . HIS A 1 247 ? 65.578 23.262 142.615 1.00 20.27 247 HIS A O 1
ATOM 1835 N N . LYS A 1 248 ? 64.446 23.851 144.498 1.00 23.64 248 LYS A N 1
ATOM 1836 C CA . LYS A 1 248 ? 64.992 22.805 145.366 1.00 23.84 248 LYS A CA 1
ATOM 1837 C C . LYS A 1 248 ? 63.932 21.707 145.491 1.00 21.98 248 LYS A C 1
ATOM 1838 O O . LYS A 1 248 ? 62.814 21.958 145.959 1.00 20.80 248 LYS A O 1
ATOM 1844 N N . TRP A 1 249 ? 64.294 20.498 145.067 1.00 21.63 249 TRP A N 1
ATOM 1845 C CA . TRP A 1 249 ? 63.330 19.405 144.902 1.00 22.04 249 TRP A CA 1
ATOM 1846 C C . TRP A 1 249 ? 62.882 18.755 146.221 1.00 23.12 249 TRP A C 1
ATOM 1847 O O . TRP A 1 249 ? 63.689 18.521 147.120 1.00 22.41 249 TRP A O 1
ATOM 1858 N N . LYS A 1 250 ? 61.580 18.503 146.319 1.00 24.57 250 LYS A N 1
ATOM 1859 C CA . LYS A 1 250 ? 61.027 17.602 147.318 1.00 26.15 250 LYS A CA 1
ATOM 1860 C C . LYS A 1 250 ? 60.383 16.443 146.575 1.00 25.76 250 LYS A C 1
ATOM 1861 O O . LYS A 1 250 ? 59.928 16.603 145.442 1.00 24.65 250 LYS A O 1
ATOM 1867 N N . LEU A 1 251 ? 60.343 15.283 147.223 1.00 25.80 251 LEU A N 1
ATOM 1868 C CA . LEU A 1 251 ? 59.686 14.103 146.684 1.00 25.59 251 LEU A CA 1
ATOM 1869 C C . LEU A 1 251 ? 58.254 14.411 146.233 1.00 25.23 251 LEU A C 1
ATOM 1870 O O . LEU A 1 251 ? 57.509 15.104 146.942 1.00 24.75 251 LEU A O 1
ATOM 1875 N N . HIS A 1 252 ? 57.914 13.917 145.035 1.00 25.05 252 HIS A N 1
ATOM 1876 C CA . HIS A 1 252 ? 56.582 14.066 144.412 1.00 24.97 252 HIS A CA 1
ATOM 1877 C C . HIS A 1 252 ? 56.225 15.498 143.981 1.00 24.33 252 HIS A C 1
ATOM 1878 O O . HIS A 1 252 ? 55.049 15.801 143.699 1.00 24.42 252 HIS A O 1
ATOM 1885 N N . ASP A 1 253 ? 57.236 16.370 143.916 1.00 22.61 253 ASP A N 1
ATOM 1886 C CA . ASP A 1 253 ? 57.095 17.646 143.215 1.00 22.28 253 ASP A CA 1
ATOM 1887 C C . ASP A 1 253 ? 56.783 17.382 141.741 1.00 21.51 253 ASP A C 1
ATOM 1888 O O . ASP A 1 253 ? 57.240 16.383 141.169 1.00 20.72 253 ASP A O 1
ATOM 1893 N N . LEU A 1 254 ? 56.010 18.281 141.147 1.00 19.97 254 LEU A N 1
ATOM 1894 C CA . LEU A 1 254 ? 55.922 18.380 139.703 1.00 20.11 254 LEU A CA 1
ATOM 1895 C C . LEU A 1 254 ? 56.118 19.837 139.320 1.00 19.08 254 LEU A C 1
ATOM 1896 O O . LEU A 1 254 ? 55.363 20.710 139.758 1.00 17.82 254 LEU A O 1
ATOM 1901 N N . VAL A 1 255 ? 57.138 20.082 138.503 1.00 18.36 255 VAL A N 1
ATOM 1902 C CA . VAL A 1 255 ? 57.367 21.412 137.949 1.00 18.11 255 VAL A CA 1
ATOM 1903 C C . VAL A 1 255 ? 57.154 21.356 136.442 1.00 18.24 255 VAL A C 1
ATOM 1904 O O . VAL A 1 255 ? 57.752 20.530 135.754 1.00 17.85 255 VAL A O 1
ATOM 1908 N N . MET A 1 256 ? 56.264 22.208 135.947 1.00 19.02 256 MET A N 1
ATOM 1909 C CA . MET A 1 256 ? 56.030 22.307 134.511 1.00 19.93 256 MET A CA 1
ATOM 1910 C C . MET A 1 256 ? 56.407 23.679 133.980 1.00 19.59 256 MET A C 1
ATOM 1911 O O . MET A 1 256 ? 56.201 24.689 134.658 1.00 19.77 256 MET A O 1
ATOM 1916 N N . TRP A 1 257 ? 56.998 23.710 132.786 1.00 18.28 257 TRP A N 1
ATOM 1917 C CA . TRP A 1 257 ? 57.484 24.970 132.230 1.00 17.76 257 TRP A CA 1
ATOM 1918 C C . TRP A 1 257 ? 57.130 25.173 130.758 1.00 17.85 257 TRP A C 1
ATOM 1919 O O . TRP A 1 257 ? 57.023 24.208 129.987 1.00 17.50 257 TRP A O 1
ATOM 1930 N N . ASP A 1 258 ? 56.926 26.437 130.396 1.00 17.84 258 ASP A N 1
ATOM 1931 C CA . ASP A 1 258 ? 56.725 26.824 129.015 1.00 17.71 258 ASP A CA 1
ATOM 1932 C C . ASP A 1 258 ? 58.089 27.086 128.389 1.00 17.68 258 ASP A C 1
ATOM 1933 O O . ASP A 1 258 ? 58.738 28.103 128.674 1.00 16.57 258 ASP A O 1
ATOM 1938 N N . ASN A 1 259 ? 58.511 26.153 127.531 1.00 17.49 259 ASN A N 1
ATOM 1939 C CA . ASN A 1 259 ? 59.789 26.246 126.826 1.00 17.17 259 ASN A CA 1
ATOM 1940 C C . ASN A 1 259 ? 59.816 27.461 125.906 1.00 17.46 259 ASN A C 1
ATOM 1941 O O . ASN A 1 259 ? 60.889 27.919 125.528 1.00 17.31 259 ASN A O 1
ATOM 1946 N N . ARG A 1 260 ? 58.630 27.967 125.564 1.00 17.63 260 ARG A N 1
ATOM 1947 C CA . ARG A 1 260 ? 58.476 29.125 124.680 1.00 17.85 260 ARG A CA 1
ATOM 1948 C C . ARG A 1 260 ? 58.814 30.468 125.359 1.00 18.65 260 ARG A C 1
ATOM 1949 O O . ARG A 1 260 ? 58.945 31.494 124.664 1.00 18.77 260 ARG A O 1
ATOM 1957 N N . GLN A 1 261 ? 58.938 30.472 126.695 1.00 17.70 261 GLN A N 1
ATOM 1958 C CA . GLN A 1 261 ? 59.181 31.715 127.443 1.00 18.03 261 GLN A CA 1
ATOM 1959 C C . GLN A 1 261 ? 60.362 31.618 128.404 1.00 17.93 261 GLN A C 1
ATOM 1960 O O . GLN A 1 261 ? 60.638 32.588 129.123 1.00 17.95 261 GLN A O 1
ATOM 1966 N N . THR A 1 262 ? 61.037 30.458 128.434 1.00 17.49 262 THR A N 1
ATOM 1967 C CA . THR A 1 262 ? 62.056 30.164 129.457 1.00 17.68 262 THR A CA 1
ATOM 1968 C C . THR A 1 262 ? 63.280 29.419 128.930 1.00 18.15 262 THR A C 1
ATOM 1969 O O . THR A 1 262 ? 63.294 28.923 127.794 1.00 18.48 262 THR A O 1
ATOM 1973 N N . MET A 1 263 ? 64.306 29.387 129.781 1.00 18.03 263 MET A N 1
ATOM 1974 C CA . MET A 1 263 ? 65.385 28.409 129.760 1.00 18.24 263 MET A CA 1
ATOM 1975 C C . MET A 1 263 ? 65.439 27.718 131.118 1.00 19.30 263 MET A C 1
ATOM 1976 O O . MET A 1 263 ? 64.962 28.259 132.125 1.00 19.69 263 MET A O 1
ATOM 1981 N N . HIS A 1 264 ? 66.016 26.523 131.151 1.00 19.54 264 HIS A N 1
ATOM 1982 C CA . HIS A 1 264 ? 66.177 25.790 132.399 1.00 20.00 264 HIS A CA 1
ATOM 1983 C C . HIS A 1 264 ? 67.473 25.007 132.338 1.00 20.14 264 HIS A C 1
ATOM 1984 O O . HIS A 1 264 ? 68.021 24.803 131.256 1.00 20.57 264 HIS A O 1
ATOM 1991 N N . ARG A 1 265 ? 67.971 24.599 133.504 1.00 20.41 265 ARG A N 1
ATOM 1992 C CA . ARG A 1 265 ? 69.142 23.714 133.612 1.00 20.68 265 ARG A CA 1
ATOM 1993 C C . ARG A 1 265 ? 69.122 22.981 134.944 1.00 20.94 265 ARG A C 1
ATOM 1994 O O . ARG A 1 265 ? 68.540 23.471 135.924 1.00 21.49 265 ARG A O 1
ATOM 2002 N N . VAL A 1 266 ? 69.754 21.812 134.968 1.00 20.97 266 VAL A N 1
ATOM 2003 C CA . VAL A 1 266 ? 70.003 21.079 136.202 1.00 22.08 266 VAL A CA 1
ATOM 2004 C C . VAL A 1 266 ? 71.444 21.357 136.701 1.00 22.82 266 VAL A C 1
ATOM 2005 O O . VAL A 1 266 ? 72.402 21.308 135.925 1.00 22.80 266 VAL A O 1
ATOM 2009 N N . ARG A 1 267 ? 71.572 21.669 137.989 1.00 23.52 267 ARG A N 1
ATOM 2010 C CA . ARG A 1 267 ? 72.875 21.855 138.629 1.00 25.26 267 ARG A CA 1
ATOM 2011 C C . ARG A 1 267 ? 73.524 20.501 138.909 1.00 26.51 267 ARG A C 1
ATOM 2012 O O . ARG A 1 267 ? 72.828 19.483 138.968 1.00 25.68 267 ARG A O 1
ATOM 2020 N N . ARG A 1 268 ? 74.852 20.496 139.064 1.00 29.45 268 ARG A N 1
ATOM 2021 C CA . ARG A 1 268 ? 75.643 19.275 139.303 1.00 31.77 268 ARG A CA 1
ATOM 2022 C C . ARG A 1 268 ? 75.108 18.478 140.495 1.00 31.13 268 ARG A C 1
ATOM 2023 O O . ARG A 1 268 ? 74.751 19.056 141.526 1.00 29.58 268 ARG A O 1
ATOM 2031 N N . TYR A 1 269 ? 75.041 17.159 140.333 1.00 30.45 269 TYR A N 1
ATOM 2032 C CA . TYR A 1 269 ? 74.573 16.264 141.390 1.00 31.82 269 TYR A CA 1
ATOM 2033 C C . TYR A 1 269 ? 75.480 15.043 141.543 1.00 33.44 269 TYR A C 1
ATOM 2034 O O . TYR A 1 269 ? 76.289 14.752 140.657 1.00 33.02 269 TYR A O 1
ATOM 2043 N N . ASP A 1 270 ? 75.330 14.341 142.671 1.00 35.22 270 ASP A N 1
ATOM 2044 C CA . ASP A 1 270 ? 76.111 13.140 142.995 1.00 36.36 270 ASP A CA 1
ATOM 2045 C C . ASP A 1 270 ? 75.605 11.921 142.205 1.00 35.63 270 ASP A C 1
ATOM 2046 O O . ASP A 1 270 ? 74.547 11.363 142.510 1.00 36.61 270 ASP A O 1
ATOM 2051 N N . GLN A 1 271 ? 76.387 11.519 141.201 1.00 36.38 271 GLN A N 1
ATOM 2052 C CA . GLN A 1 271 ? 76.029 10.454 140.256 1.00 36.18 271 GLN A CA 1
ATOM 2053 C C . GLN A 1 271 ? 75.916 9.057 140.890 1.00 38.08 271 GLN A C 1
ATOM 2054 O O . GLN A 1 271 ? 75.234 8.178 140.349 1.00 38.90 271 GLN A O 1
ATOM 2060 N N . SER A 1 272 ? 76.554 8.863 142.042 1.00 37.91 272 SER A N 1
ATOM 2061 C CA . SER A 1 272 ? 76.484 7.591 142.756 1.00 38.13 272 SER A CA 1
ATOM 2062 C C . SER A 1 272 ? 75.117 7.378 143.414 1.00 38.13 272 SER A C 1
ATOM 2063 O O . SER A 1 272 ? 74.740 6.242 143.717 1.00 40.54 272 SER A O 1
ATOM 2066 N N . GLN A 1 273 ? 74.386 8.469 143.632 1.00 37.17 273 GLN A N 1
ATOM 2067 C CA . GLN A 1 273 ? 73.033 8.414 144.215 1.00 36.65 273 GLN A CA 1
ATOM 2068 C C . GLN A 1 273 ? 71.930 8.482 143.136 1.00 34.77 273 GLN A C 1
ATOM 2069 O O . GLN A 1 273 ? 72.062 9.249 142.171 1.00 32.95 273 GLN A O 1
ATOM 2075 N N . PRO A 1 274 ? 70.854 7.670 143.287 1.00 32.37 274 PRO A N 1
ATOM 2076 C CA . PRO A 1 274 ? 69.739 7.674 142.331 1.00 31.44 274 PRO A CA 1
ATOM 2077 C C . PRO A 1 274 ? 68.996 9.010 142.254 1.00 30.40 274 PRO A C 1
ATOM 2078 O O . PRO A 1 274 ? 68.792 9.670 143.280 1.00 29.48 274 PRO A O 1
ATOM 2082 N N . ARG A 1 275 ? 68.636 9.391 141.027 1.00 28.72 275 ARG A N 1
ATOM 2083 C CA . ARG A 1 275 ? 67.868 10.600 140.736 1.00 27.59 275 ARG A CA 1
ATOM 2084 C C . ARG A 1 275 ? 66.833 10.201 139.703 1.00 26.66 275 ARG A C 1
ATOM 2085 O O . ARG A 1 275 ? 67.149 10.135 138.517 1.00 27.34 275 ARG A O 1
ATOM 2093 N N . ASP A 1 276 ? 65.617 9.907 140.160 1.00 25.71 276 ASP A N 1
ATOM 2094 C CA . ASP A 1 276 ? 64.542 9.443 139.280 1.00 25.57 276 ASP A CA 1
ATOM 2095 C C . ASP A 1 276 ? 63.588 10.595 138.958 1.00 25.43 276 ASP A C 1
ATOM 2096 O O . ASP A 1 276 ? 62.689 10.918 139.741 1.00 25.44 276 ASP A O 1
ATOM 2101 N N . MET A 1 277 ? 63.827 11.200 137.796 1.00 24.11 277 MET A N 1
ATOM 2102 C CA . MET A 1 277 ? 63.056 12.321 137.269 1.00 23.09 277 MET A CA 1
ATOM 2103 C C . MET A 1 277 ? 62.513 11.916 135.902 1.00 22.31 277 MET A C 1
ATOM 2104 O O . MET A 1 277 ? 63.239 11.342 135.076 1.00 21.72 277 MET A O 1
ATOM 2109 N N . ARG A 1 278 ? 61.234 12.214 135.682 1.00 21.80 278 ARG A N 1
ATOM 2110 C CA . ARG A 1 278 ? 60.486 11.761 134.496 1.00 21.40 278 ARG A CA 1
ATOM 2111 C C . ARG A 1 278 ? 59.720 12.929 133.891 1.00 20.78 278 ARG A C 1
ATOM 2112 O O . ARG A 1 278 ? 59.019 13.662 134.592 1.00 20.06 278 ARG A O 1
ATOM 2120 N N . ARG A 1 279 ? 59.888 13.104 132.585 1.00 20.76 279 ARG A N 1
ATOM 2121 C CA . ARG A 1 279 ? 59.348 14.246 131.876 1.00 20.81 279 ARG A CA 1
ATOM 2122 C C . ARG A 1 279 ? 58.232 13.836 130.915 1.00 20.50 279 ARG A C 1
ATOM 2123 O O . ARG A 1 279 ? 58.324 12.811 130.253 1.00 20.56 279 ARG A O 1
ATOM 2131 N N . ALA A 1 280 ? 57.169 14.634 130.888 1.00 19.71 280 ALA A N 1
ATOM 2132 C CA . ALA A 1 280 ? 56.196 14.623 129.799 1.00 19.76 280 ALA A CA 1
ATOM 2133 C C . ALA A 1 280 ? 56.396 15.900 128.977 1.00 19.72 280 ALA A C 1
ATOM 2134 O O . ALA A 1 280 ? 56.560 16.988 129.533 1.00 19.86 280 ALA A O 1
ATOM 2136 N N . THR A 1 281 ? 56.402 15.755 127.658 1.00 20.07 281 THR A N 1
ATOM 2137 C CA . THR A 1 281 ? 56.650 16.863 126.749 1.00 19.99 281 THR A CA 1
ATOM 2138 C C . THR A 1 281 ? 55.470 17.005 125.782 1.00 20.09 281 THR A C 1
ATOM 2139 O O . THR A 1 281 ? 55.116 16.056 125.077 1.00 20.34 281 THR A O 1
ATOM 2143 N N . VAL A 1 282 ? 54.860 18.191 125.785 1.00 19.65 282 VAL A N 1
ATOM 2144 C CA . VAL A 1 282 ? 53.819 18.567 124.835 1.00 19.05 282 VAL A CA 1
ATOM 2145 C C . VAL A 1 282 ? 54.480 19.150 123.579 1.00 18.95 282 VAL A C 1
ATOM 2146 O O . VAL A 1 282 ? 55.255 20.101 123.676 1.00 18.23 282 VAL A O 1
ATOM 2150 N N . ALA A 1 283 ? 54.175 18.560 122.417 1.00 19.28 283 ALA A N 1
ATOM 2151 C CA . ALA A 1 283 ? 54.629 19.051 121.103 1.00 20.03 283 ALA A CA 1
ATOM 2152 C C . ALA A 1 283 ? 54.244 20.505 120.856 1.00 20.48 283 ALA A C 1
ATOM 2153 O O . ALA A 1 283 ? 53.157 20.940 121.237 1.00 19.78 283 ALA A O 1
ATOM 2155 N N . GLY A 1 284 ? 55.147 21.243 120.217 1.00 22.06 284 GLY A N 1
ATOM 2156 C CA . GLY A 1 284 ? 54.847 22.579 119.699 1.00 24.36 284 GLY A CA 1
ATOM 2157 C C . GLY A 1 284 ? 53.632 22.632 118.787 1.00 26.08 284 GLY A C 1
ATOM 2158 O O . GLY A 1 284 ? 53.322 21.681 118.072 1.00 23.83 284 GLY A O 1
ATOM 2159 N N . THR A 1 285 ? 52.954 23.769 118.830 1.00 30.68 285 THR A N 1
ATOM 2160 C CA . THR A 1 285 ? 51.668 23.969 118.169 1.00 35.06 285 THR A CA 1
ATOM 2161 C C . THR A 1 285 ? 51.790 25.003 117.055 1.00 38.63 285 THR A C 1
ATOM 2162 O O . THR A 1 285 ? 50.835 25.205 116.300 1.00 39.24 285 THR A O 1
ATOM 2166 N N . GLU A 1 286 ? 52.982 25.621 116.959 1.00 40.55 286 GLU A N 1
ATOM 2167 C CA . GLU A 1 286 ? 53.349 26.658 115.961 1.00 41.12 286 GLU A CA 1
ATOM 2168 C C . GLU A 1 286 ? 54.891 26.808 115.828 1.00 41.02 286 GLU A C 1
ATOM 2169 O O . GLU A 1 286 ? 55.609 26.696 116.831 1.00 42.53 286 GLU A O 1
ATOM 2175 N N . PRO A 1 287 ? 55.411 27.054 114.602 1.00 40.71 287 PRO A N 1
ATOM 2176 C CA . PRO A 1 287 ? 56.868 27.302 114.487 1.00 39.02 287 PRO A CA 1
ATOM 2177 C C . PRO A 1 287 ? 57.247 28.741 114.900 1.00 37.36 287 PRO A C 1
ATOM 2178 O O . PRO A 1 287 ? 56.347 29.569 115.140 1.00 35.06 287 PRO A O 1
ATOM 2182 N N . THR A 1 288 ? 58.551 29.035 114.997 1.00 34.80 288 THR A N 1
ATOM 2183 C CA . THR A 1 288 ? 58.994 30.437 115.165 1.00 33.42 288 THR A CA 1
ATOM 2184 C C . THR A 1 288 ? 59.374 31.078 113.821 1.00 35.35 288 THR A C 1
ATOM 2185 O O . THR A 1 288 ? 59.252 32.299 113.658 1.00 34.01 288 THR A O 1
ATOM 2189 N N . VAL A 1 289 ? 59.828 30.240 112.884 1.00 37.86 289 VAL A N 1
ATOM 2190 C CA . VAL A 1 289 ? 60.297 30.671 111.564 1.00 44.14 289 VAL A CA 1
ATOM 2191 C C . VAL A 1 289 ? 60.099 29.544 110.530 1.00 50.06 289 VAL A C 1
ATOM 2192 O O . VAL A 1 289 ? 60.145 28.359 110.881 1.00 52.03 289 VAL A O 1
ATOM 2196 N N . GLN A 1 290 ? 59.854 29.919 109.272 1.00 57.36 290 GLN A N 1
ATOM 2197 C CA . GLN A 1 290 ? 59.785 28.950 108.160 1.00 63.46 290 GLN A CA 1
ATOM 2198 C C . GLN A 1 290 ? 61.182 28.503 107.706 1.00 66.54 290 GLN A C 1
ATOM 2199 O O . GLN A 1 290 ? 62.176 29.202 107.953 1.00 66.93 290 GLN A O 1
ATOM 2205 N N . GLN A 1 291 ? 61.253 27.340 107.052 1.00 68.55 291 GLN A N 1
ATOM 2206 C CA . GLN A 1 291 ? 62.535 26.751 106.640 1.00 67.43 291 GLN A CA 1
ATOM 2207 C C . GLN A 1 291 ? 62.566 26.243 105.197 1.00 67.71 291 GLN A C 1
ATOM 2208 O O . GLN A 1 291 ? 63.603 26.306 104.528 1.00 65.84 291 GLN A O 1
ATOM 2214 N N . ILE B 1 3 ? 54.387 20.090 88.223 1.00 39.39 3 ILE B N 1
ATOM 2215 C CA . ILE B 1 3 ? 55.802 19.607 88.097 1.00 41.61 3 ILE B CA 1
ATOM 2216 C C . ILE B 1 3 ? 56.758 20.723 87.659 1.00 41.21 3 ILE B C 1
ATOM 2217 O O . ILE B 1 3 ? 56.554 21.377 86.626 1.00 42.94 3 ILE B O 1
ATOM 2222 N N . ALA B 1 4 ? 57.789 20.937 88.474 1.00 40.04 4 ALA B N 1
ATOM 2223 C CA . ALA B 1 4 ? 58.878 21.843 88.136 1.00 39.72 4 ALA B CA 1
ATOM 2224 C C . ALA B 1 4 ? 60.167 21.046 87.922 1.00 39.12 4 ALA B C 1
ATOM 2225 O O . ALA B 1 4 ? 60.468 20.117 88.689 1.00 38.33 4 ALA B O 1
ATOM 2227 N N . ILE B 1 5 ? 60.902 21.400 86.865 1.00 37.00 5 ILE B N 1
ATOM 2228 C CA . ILE B 1 5 ? 62.169 20.748 86.520 1.00 38.33 5 ILE B CA 1
ATOM 2229 C C . ILE B 1 5 ? 63.310 21.769 86.398 1.00 40.28 5 ILE B C 1
ATOM 2230 O O . ILE B 1 5 ? 63.181 22.780 85.697 1.00 43.91 5 ILE B O 1
ATOM 2235 N N . ARG B 1 6 ? 64.413 21.509 87.096 1.00 41.19 6 ARG B N 1
ATOM 2236 C CA . ARG B 1 6 ? 65.648 22.273 86.897 1.00 41.74 6 ARG B CA 1
ATOM 2237 C C . ARG B 1 6 ? 66.710 21.362 86.298 1.00 39.65 6 ARG B C 1
ATOM 2238 O O . ARG B 1 6 ? 66.988 20.291 86.839 1.00 40.16 6 ARG B O 1
ATOM 2246 N N . GLN B 1 7 ? 67.277 21.781 85.166 1.00 38.78 7 GLN B N 1
ATOM 2247 C CA . GLN B 1 7 ? 68.376 21.050 84.529 1.00 37.03 7 GLN B CA 1
ATOM 2248 C C . GLN B 1 7 ? 69.639 21.138 85.378 1.00 37.51 7 GLN B C 1
ATOM 2249 O O . GLN B 1 7 ? 69.995 22.224 85.861 1.00 38.34 7 GLN B O 1
ATOM 2255 N N . LEU B 1 8 ? 70.292 19.988 85.563 1.00 36.27 8 LEU B N 1
ATOM 2256 C CA . LEU B 1 8 ? 71.436 19.865 86.469 1.00 35.07 8 LEU B CA 1
ATOM 2257 C C . LEU B 1 8 ? 72.787 19.661 85.767 1.00 35.38 8 LEU B C 1
ATOM 2258 O O . LEU B 1 8 ? 73.832 19.810 86.392 1.00 35.17 8 LEU B O 1
ATOM 2263 N N . GLN B 1 9 ? 72.767 19.306 84.487 1.00 35.49 9 GLN B N 1
ATOM 2264 C CA . GLN B 1 9 ? 73.998 19.145 83.721 1.00 34.99 9 GLN B CA 1
ATOM 2265 C C . GLN B 1 9 ? 73.833 19.848 82.384 1.00 35.26 9 GLN B C 1
ATOM 2266 O O . GLN B 1 9 ? 72.705 20.144 81.977 1.00 33.30 9 GLN B O 1
ATOM 2272 N N . THR B 1 10 ? 74.956 20.134 81.722 1.00 35.18 10 THR B N 1
ATOM 2273 C CA . THR B 1 10 ? 74.981 20.812 80.418 1.00 36.41 10 THR B CA 1
ATOM 2274 C C . THR B 1 10 ? 74.003 20.213 79.402 1.00 37.06 10 THR B C 1
ATOM 2275 O O . THR B 1 10 ? 73.219 20.940 78.788 1.00 39.73 10 THR B O 1
ATOM 2279 N N . HIS B 1 11 ? 74.048 18.890 79.252 1.00 36.86 11 HIS B N 1
ATOM 2280 C CA . HIS B 1 11 ? 73.337 18.190 78.181 1.00 35.58 11 HIS B CA 1
ATOM 2281 C C . HIS B 1 11 ? 72.009 17.527 78.610 1.00 33.07 11 HIS B C 1
ATOM 2282 O O . HIS B 1 11 ? 71.155 17.279 77.765 1.00 32.44 11 HIS B O 1
ATOM 2289 N N . PHE B 1 12 ? 71.854 17.249 79.910 1.00 30.40 12 PHE B N 1
ATOM 2290 C CA . PHE B 1 12 ? 70.782 16.381 80.430 1.00 27.15 12 PHE B CA 1
ATOM 2291 C C . PHE B 1 12 ? 70.631 16.461 81.965 1.00 27.04 12 PHE B C 1
ATOM 2292 O O . PHE B 1 12 ? 71.265 17.305 82.604 1.00 26.85 12 PHE B O 1
ATOM 2300 N N . VAL B 1 13 ? 69.796 15.579 82.533 1.00 25.28 13 VAL B N 1
ATOM 2301 C CA . VAL B 1 13 ? 69.486 15.474 83.977 1.00 24.82 13 VAL B CA 1
ATOM 2302 C C . VAL B 1 13 ? 68.559 16.592 84.452 1.00 25.95 13 VAL B C 1
ATOM 2303 O O . VAL B 1 13 ? 68.856 17.769 84.266 1.00 26.07 13 VAL B O 1
ATOM 2307 N N . GLY B 1 14 ? 67.434 16.210 85.058 1.00 25.87 14 GLY B N 1
ATOM 2308 C CA . GLY B 1 14 ? 66.483 17.166 85.617 1.00 26.41 14 GLY B CA 1
ATOM 2309 C C . GLY B 1 14 ? 66.117 16.837 87.049 1.00 28.15 14 GLY B C 1
ATOM 2310 O O . GLY B 1 14 ? 65.847 15.678 87.373 1.00 28.98 14 GLY B O 1
ATOM 2311 N N . GLN B 1 15 ? 66.125 17.852 87.911 1.00 29.25 15 GLN B N 1
ATOM 2312 C CA . GLN B 1 15 ? 65.622 17.714 89.276 1.00 31.21 15 GLN B CA 1
ATOM 2313 C C . GLN B 1 15 ? 64.125 18.020 89.249 1.00 30.13 15 GLN B C 1
ATOM 2314 O O . GLN B 1 15 ? 63.716 19.040 88.708 1.00 30.47 15 GLN B O 1
ATOM 2320 N N . VAL B 1 16 ? 63.318 17.128 89.812 1.00 29.60 16 VAL B N 1
ATOM 2321 C CA . VAL B 1 16 ? 61.853 17.272 89.771 1.00 31.11 16 VAL B CA 1
ATOM 2322 C C . VAL B 1 16 ? 61.275 17.641 91.154 1.00 31.77 16 VAL B C 1
ATOM 2323 O O . VAL B 1 16 ? 61.575 16.982 92.168 1.00 32.06 16 VAL B O 1
ATOM 2327 N N . SER B 1 17 ? 60.470 18.706 91.171 1.00 32.08 17 SER B N 1
ATOM 2328 C CA A SER B 1 17 ? 59.712 19.114 92.362 0.41 32.92 17 SER B CA 1
ATOM 2329 C CA B SER B 1 17 ? 59.709 19.085 92.367 0.59 32.93 17 SER B CA 1
ATOM 2330 C C . SER B 1 17 ? 58.204 19.102 92.075 1.00 32.76 17 SER B C 1
ATOM 2331 O O . SER B 1 17 ? 57.784 19.280 90.927 1.00 31.91 17 SER B O 1
ATOM 2336 N N . GLY B 1 18 ? 57.400 18.888 93.119 1.00 34.55 18 GLY B N 1
ATOM 2337 C CA . GLY B 1 18 ? 55.932 18.877 93.003 1.00 34.39 18 GLY B CA 1
ATOM 2338 C C . GLY B 1 18 ? 55.239 17.527 93.142 1.00 35.53 18 GLY B C 1
ATOM 2339 O O . GLY B 1 18 ? 54.000 17.460 93.133 1.00 36.78 18 GLY B O 1
ATOM 2340 N N . LEU B 1 19 ? 56.017 16.452 93.277 1.00 32.97 19 LEU B N 1
ATOM 2341 C CA . LEU B 1 19 ? 55.448 15.112 93.346 1.00 30.91 19 LEU B CA 1
ATOM 2342 C C . LEU B 1 19 ? 55.724 14.430 94.654 1.00 30.87 19 LEU B C 1
ATOM 2343 O O . LEU B 1 19 ? 56.857 14.445 95.148 1.00 31.23 19 LEU B O 1
ATOM 2348 N N . ASP B 1 20 ? 54.679 13.814 95.200 1.00 29.05 20 ASP B N 1
ATOM 2349 C CA . ASP B 1 20 ? 54.792 12.961 96.377 1.00 28.80 20 ASP B CA 1
ATOM 2350 C C . ASP B 1 20 ? 54.540 11.527 95.910 1.00 28.72 20 ASP B C 1
ATOM 2351 O O . ASP B 1 20 ? 53.399 11.139 95.631 1.00 30.45 20 ASP B O 1
ATOM 2356 N N . LEU B 1 21 ? 55.618 10.748 95.826 1.00 27.69 21 LEU B N 1
ATOM 2357 C CA . LEU B 1 21 ? 55.589 9.411 95.226 1.00 27.37 21 LEU B CA 1
ATOM 2358 C C . LEU B 1 21 ? 55.002 8.323 96.131 1.00 27.71 21 LEU B C 1
ATOM 2359 O O . LEU B 1 21 ? 54.956 7.149 95.750 1.00 28.68 21 LEU B O 1
ATOM 2364 N N . ARG B 1 22 ? 54.562 8.703 97.328 1.00 28.40 22 ARG B N 1
ATOM 2365 C CA . ARG B 1 22 ? 53.770 7.808 98.180 1.00 28.11 22 ARG B CA 1
ATOM 2366 C C . ARG B 1 22 ? 52.326 7.708 97.656 1.00 27.21 22 ARG B C 1
ATOM 2367 O O . ARG B 1 22 ? 51.577 6.800 98.043 1.00 26.26 22 ARG B O 1
ATOM 2375 N N . LYS B 1 23 ? 51.958 8.635 96.768 1.00 25.64 23 LYS B N 1
ATOM 2376 C CA . LYS B 1 23 ? 50.596 8.738 96.226 1.00 25.09 23 LYS B CA 1
ATOM 2377 C C . LYS B 1 23 ? 50.536 8.322 94.736 1.00 25.98 23 LYS B C 1
ATOM 2378 O O . LYS B 1 23 ? 51.531 8.484 94.017 1.00 25.36 23 LYS B O 1
ATOM 2384 N N . PRO B 1 24 ? 49.372 7.798 94.267 1.00 24.92 24 PRO B N 1
ATOM 2385 C CA . PRO B 1 24 ? 49.209 7.512 92.844 1.00 24.35 24 PRO B CA 1
ATOM 2386 C C . PRO B 1 24 ? 49.371 8.771 92.014 1.00 24.76 24 PRO B C 1
ATOM 2387 O O . PRO B 1 24 ? 49.012 9.854 92.472 1.00 24.52 24 PRO B O 1
ATOM 2391 N N . LEU B 1 25 ? 49.930 8.620 90.814 1.00 24.32 25 LEU B N 1
ATOM 2392 C CA . LEU B 1 25 ? 49.964 9.700 89.846 1.00 23.98 25 LEU B CA 1
ATOM 2393 C C . LEU B 1 25 ? 48.654 9.786 89.075 1.00 24.74 25 LEU B C 1
ATOM 2394 O O . LEU B 1 25 ? 48.001 8.778 88.817 1.00 24.06 25 LEU B O 1
ATOM 2399 N N . THR B 1 26 ? 48.301 11.010 88.697 1.00 26.32 26 THR B N 1
ATOM 2400 C CA . THR B 1 26 ? 47.215 11.288 87.757 1.00 27.04 26 THR B CA 1
ATOM 2401 C C . THR B 1 26 ? 47.751 11.057 86.341 1.00 27.20 26 THR B C 1
ATOM 2402 O O . THR B 1 26 ? 48.973 11.033 86.162 1.00 28.86 26 THR B O 1
ATOM 2406 N N . PRO B 1 27 ? 46.855 10.875 85.335 1.00 27.90 27 PRO B N 1
ATOM 2407 C CA . PRO B 1 27 ? 47.248 10.781 83.911 1.00 27.66 27 PRO B CA 1
ATOM 2408 C C . PRO B 1 27 ? 48.181 11.895 83.428 1.00 28.67 27 PRO B C 1
ATOM 2409 O O . PRO B 1 27 ? 49.085 11.637 82.613 1.00 28.59 27 PRO B O 1
ATOM 2413 N N . GLY B 1 28 ? 47.947 13.114 83.921 1.00 28.34 28 GLY B N 1
ATOM 2414 C CA . GLY B 1 28 ? 48.744 14.290 83.572 1.00 27.00 28 GLY B CA 1
ATOM 2415 C C . GLY B 1 28 ? 50.140 14.216 84.155 1.00 26.33 28 GLY B C 1
ATOM 2416 O O . GLY B 1 28 ? 51.115 14.465 83.445 1.00 26.02 28 GLY B O 1
ATOM 2417 N N . GLU B 1 29 ? 50.221 13.871 85.446 1.00 26.77 29 GLU B N 1
ATOM 2418 C CA . GLU B 1 29 ? 51.495 13.712 86.163 1.00 26.18 29 GLU B CA 1
ATOM 2419 C C . GLU B 1 29 ? 52.386 12.624 85.521 1.00 27.08 29 GLU B C 1
ATOM 2420 O O . GLU B 1 29 ? 53.580 12.848 85.310 1.00 26.19 29 GLU B O 1
ATOM 2426 N N . ALA B 1 30 ? 51.801 11.465 85.203 1.00 27.43 30 ALA B N 1
ATOM 2427 C CA . ALA B 1 30 ? 52.523 10.373 84.525 1.00 28.70 30 ALA B CA 1
ATOM 2428 C C . ALA B 1 30 ? 53.046 10.761 83.142 1.00 29.79 30 ALA B C 1
ATOM 2429 O O . ALA B 1 30 ? 54.175 10.396 82.779 1.00 30.71 30 ALA B O 1
ATOM 2431 N N . ARG B 1 31 ? 52.237 11.502 82.384 1.00 31.04 31 ARG B N 1
ATOM 2432 C CA . ARG B 1 31 ? 52.616 11.951 81.039 1.00 32.21 31 ARG B CA 1
ATOM 2433 C C . ARG B 1 31 ? 53.764 12.956 81.108 1.00 31.81 31 ARG B C 1
ATOM 2434 O O . ARG B 1 31 ? 54.670 12.904 80.286 1.00 31.33 31 ARG B O 1
ATOM 2442 N N . GLU B 1 32 ? 53.720 13.852 82.096 1.00 31.12 32 GLU B N 1
ATOM 2443 C CA . GLU B 1 32 ? 54.752 14.868 82.282 1.00 31.43 32 GLU B CA 1
ATOM 2444 C C . GLU B 1 32 ? 56.095 14.249 82.655 1.00 28.95 32 GLU B C 1
ATOM 2445 O O . GLU B 1 32 ? 57.121 14.634 82.089 1.00 28.87 32 GLU B O 1
ATOM 2451 N N . VAL B 1 33 ? 56.076 13.302 83.600 1.00 26.28 33 VAL B N 1
ATOM 2452 C CA . VAL B 1 33 ? 57.272 12.552 83.999 1.00 25.70 33 VAL B CA 1
ATOM 2453 C C . VAL B 1 33 ? 57.880 11.814 82.790 1.00 26.29 33 VAL B C 1
ATOM 2454 O O . VAL B 1 33 ? 59.081 11.957 82.533 1.00 27.00 33 VAL B O 1
ATOM 2458 N N . GLU B 1 34 ? 57.066 11.068 82.035 1.00 24.73 34 GLU B N 1
ATOM 2459 C CA . GLU B 1 34 ? 57.589 10.346 80.871 1.00 25.28 34 GLU B CA 1
ATOM 2460 C C . GLU B 1 34 ? 58.224 11.270 79.815 1.00 25.14 34 GLU B C 1
ATOM 2461 O O . GLU B 1 34 ? 59.305 10.947 79.283 1.00 24.98 34 GLU B O 1
ATOM 2467 N N . SER B 1 35 ? 57.559 12.395 79.518 1.00 24.48 35 SER B N 1
ATOM 2468 C CA A SER B 1 35 ? 58.109 13.412 78.607 0.54 24.56 35 SER B CA 1
ATOM 2469 C CA B SER B 1 35 ? 58.117 13.396 78.602 0.46 24.67 35 SER B CA 1
ATOM 2470 C C . SER B 1 35 ? 59.417 13.984 79.164 1.00 24.21 35 SER B C 1
ATOM 2471 O O . SER B 1 35 ? 60.366 14.180 78.428 1.00 24.63 35 SER B O 1
ATOM 2476 N N . ALA B 1 36 ? 59.459 14.232 80.477 1.00 23.73 36 ALA B N 1
ATOM 2477 C CA . ALA B 1 36 ? 60.688 14.684 81.141 1.00 24.01 36 ALA B CA 1
ATOM 2478 C C . ALA B 1 36 ? 61.809 13.642 80.991 1.00 23.44 36 ALA B C 1
ATOM 2479 O O . ALA B 1 36 ? 62.962 14.011 80.768 1.00 23.04 36 ALA B O 1
ATOM 2481 N N . MET B 1 37 ? 61.454 12.356 81.090 1.00 22.34 37 MET B N 1
ATOM 2482 C CA . MET B 1 37 ? 62.387 11.255 80.823 1.00 22.60 37 MET B CA 1
ATOM 2483 C C . MET B 1 37 ? 62.881 11.241 79.374 1.00 23.08 37 MET B C 1
ATOM 2484 O O . MET B 1 37 ? 64.071 11.001 79.121 1.00 22.60 37 MET B O 1
ATOM 2489 N N . ASP B 1 38 ? 61.980 11.504 78.427 1.00 23.34 38 ASP B N 1
ATOM 2490 C CA . ASP B 1 38 ? 62.367 11.591 77.015 1.00 24.54 38 ASP B CA 1
ATOM 2491 C C . ASP B 1 38 ? 63.398 12.705 76.806 1.00 25.46 38 ASP B C 1
ATOM 2492 O O . ASP B 1 38 ? 64.378 12.509 76.091 1.00 25.50 38 ASP B O 1
ATOM 2497 N N . LYS B 1 39 ? 63.181 13.848 77.462 1.00 26.82 39 LYS B N 1
ATOM 2498 C CA . LYS B 1 39 ? 64.020 15.035 77.300 1.00 28.88 39 LYS B CA 1
ATOM 2499 C C . LYS B 1 39 ? 65.329 14.931 78.090 1.00 28.43 39 LYS B C 1
ATOM 2500 O O . LYS B 1 39 ? 66.404 15.019 77.502 1.00 27.54 39 LYS B O 1
ATOM 2506 N N . TYR B 1 40 ? 65.219 14.728 79.403 1.00 27.56 40 TYR B N 1
ATOM 2507 C CA . TYR B 1 40 ? 66.357 14.801 80.330 1.00 27.35 40 TYR B CA 1
ATOM 2508 C C . TYR B 1 40 ? 67.086 13.481 80.616 1.00 25.37 40 TYR B C 1
ATOM 2509 O O . TYR B 1 40 ? 68.170 13.511 81.200 1.00 24.86 40 TYR B O 1
ATOM 2518 N N . ALA B 1 41 ? 66.492 12.347 80.217 1.00 23.44 41 ALA B N 1
ATOM 2519 C CA . ALA B 1 41 ? 67.090 10.990 80.335 1.00 22.74 41 ALA B CA 1
ATOM 2520 C C . ALA B 1 41 ? 67.346 10.481 81.763 1.00 22.13 41 ALA B C 1
ATOM 2521 O O . ALA B 1 41 ? 67.407 9.266 81.984 1.00 22.83 41 ALA B O 1
ATOM 2523 N N . VAL B 1 42 ? 67.509 11.408 82.706 1.00 20.45 42 VAL B N 1
ATOM 2524 C CA . VAL B 1 42 ? 67.730 11.118 84.115 1.00 20.63 42 VAL B CA 1
ATOM 2525 C C . VAL B 1 42 ? 66.919 12.134 84.930 1.00 21.18 42 VAL B C 1
ATOM 2526 O O . VAL B 1 42 ? 66.964 13.337 84.644 1.00 22.10 42 VAL B O 1
ATOM 2530 N N . LEU B 1 43 ? 66.183 11.649 85.932 1.00 20.27 43 LEU B N 1
ATOM 2531 C CA . LEU B 1 43 ? 65.406 12.514 86.814 1.00 20.21 43 LEU B CA 1
ATOM 2532 C C . LEU B 1 43 ? 65.760 12.281 88.266 1.00 20.87 43 LEU B C 1
ATOM 2533 O O . LEU B 1 43 ? 65.858 11.125 88.718 1.00 21.96 43 LEU B O 1
ATOM 2538 N N . VAL B 1 44 ? 65.949 13.381 88.991 1.00 20.67 44 VAL B N 1
ATOM 2539 C CA . VAL B 1 44 ? 66.337 13.335 90.397 1.00 21.08 44 VAL B CA 1
ATOM 2540 C C . VAL B 1 44 ? 65.163 13.826 91.255 1.00 22.73 44 VAL B C 1
ATOM 2541 O O . VAL B 1 44 ? 64.613 14.905 91.006 1.00 22.18 44 VAL B O 1
ATOM 2545 N N . PHE B 1 45 ? 64.782 13.012 92.243 1.00 24.22 45 PHE B N 1
ATOM 2546 C CA . PHE B 1 45 ? 63.739 13.344 93.222 1.00 26.06 45 PHE B CA 1
ATOM 2547 C C . PHE B 1 45 ? 64.363 13.294 94.613 1.00 28.16 45 PHE B C 1
ATOM 2548 O O . PHE B 1 45 ? 65.023 12.311 94.967 1.00 30.37 45 PHE B O 1
ATOM 2556 N N . HIS B 1 46 ? 64.175 14.358 95.387 1.00 29.28 46 HIS B N 1
ATOM 2557 C CA . HIS B 1 46 ? 64.619 14.383 96.782 1.00 30.13 46 HIS B CA 1
ATOM 2558 C C . HIS B 1 46 ? 63.446 14.116 97.729 1.00 31.26 46 HIS B C 1
ATOM 2559 O O . HIS B 1 46 ? 62.287 14.289 97.345 1.00 31.00 46 HIS B O 1
ATOM 2566 N N . ASP B 1 47 ? 63.770 13.672 98.948 1.00 33.35 47 ASP B N 1
ATOM 2567 C CA . ASP B 1 47 ? 62.803 13.373 100.028 1.00 35.12 47 ASP B CA 1
ATOM 2568 C C . ASP B 1 47 ? 61.589 12.564 99.563 1.00 34.54 47 ASP B C 1
ATOM 2569 O O . ASP B 1 47 ? 60.447 13.049 99.538 1.00 33.13 47 ASP B O 1
ATOM 2574 N N . GLN B 1 48 ? 61.866 11.329 99.160 1.00 31.43 48 GLN B N 1
ATOM 2575 C CA . GLN B 1 48 ? 60.823 10.412 98.760 1.00 28.66 48 GLN B CA 1
ATOM 2576 C C . GLN B 1 48 ? 60.938 9.189 99.653 1.00 29.44 48 GLN B C 1
ATOM 2577 O O . GLN B 1 48 ? 61.609 8.201 99.322 1.00 30.30 48 GLN B O 1
ATOM 2583 N N . ASP B 1 49 ? 60.305 9.300 100.821 1.00 28.74 49 ASP B N 1
ATOM 2584 C CA . ASP B 1 49 ? 60.330 8.266 101.844 1.00 28.94 49 ASP B CA 1
ATOM 2585 C C . ASP B 1 49 ? 59.239 7.236 101.522 1.00 29.02 49 ASP B C 1
ATOM 2586 O O . ASP B 1 49 ? 58.156 7.239 102.113 1.00 29.28 49 ASP B O 1
ATOM 2591 N N . ILE B 1 50 ? 59.541 6.361 100.564 1.00 28.50 50 ILE B N 1
ATOM 2592 C CA . ILE B 1 50 ? 58.539 5.470 99.961 1.00 25.44 50 ILE B CA 1
ATOM 2593 C C . ILE B 1 50 ? 58.786 4.012 100.356 1.00 25.59 50 ILE B C 1
ATOM 2594 O O . ILE B 1 50 ? 59.923 3.645 100.696 1.00 25.29 50 ILE B O 1
ATOM 2599 N N . THR B 1 51 ? 57.726 3.195 100.325 1.00 25.31 51 THR B N 1
ATOM 2600 C CA . THR B 1 51 ? 57.855 1.733 100.470 1.00 25.21 51 THR B CA 1
ATOM 2601 C C . THR B 1 51 ? 58.190 1.113 99.104 1.00 24.62 51 THR B C 1
ATOM 2602 O O . THR B 1 51 ? 58.040 1.772 98.068 1.00 23.75 51 THR B O 1
ATOM 2606 N N . ASP B 1 52 ? 58.611 -0.156 99.117 1.00 24.71 52 ASP B N 1
ATOM 2607 C CA . ASP B 1 52 ? 58.799 -0.968 97.901 1.00 25.36 52 ASP B CA 1
ATOM 2608 C C . ASP B 1 52 ? 57.564 -0.937 96.973 1.00 26.11 52 ASP B C 1
ATOM 2609 O O . ASP B 1 52 ? 57.691 -0.670 95.769 1.00 24.98 52 ASP B O 1
ATOM 2614 N N . GLU B 1 53 ? 56.381 -1.187 97.548 1.00 26.13 53 GLU B N 1
ATOM 2615 C CA . GLU B 1 53 ? 55.112 -1.171 96.807 1.00 26.90 53 GLU B CA 1
ATOM 2616 C C . GLU B 1 53 ? 54.828 0.165 96.125 1.00 24.38 53 GLU B C 1
ATOM 2617 O O . GLU B 1 53 ? 54.433 0.193 94.954 1.00 23.38 53 GLU B O 1
ATOM 2623 N N . GLN B 1 54 ? 55.057 1.257 96.861 1.00 22.73 54 GLN B N 1
ATOM 2624 C CA . GLN B 1 54 ? 54.908 2.621 96.348 1.00 22.15 54 GLN B CA 1
ATOM 2625 C C . GLN B 1 54 ? 55.890 2.931 95.207 1.00 21.98 54 GLN B C 1
ATOM 2626 O O . GLN B 1 54 ? 55.499 3.523 94.182 1.00 20.75 54 GLN B O 1
ATOM 2632 N N . GLN B 1 55 ? 57.147 2.513 95.390 1.00 21.20 55 GLN B N 1
ATOM 2633 C CA . GLN B 1 55 ? 58.185 2.667 94.364 1.00 21.46 55 GLN B CA 1
ATOM 2634 C C . GLN B 1 55 ? 57.781 1.935 93.086 1.00 20.40 55 GLN B C 1
ATOM 2635 O O . GLN B 1 55 ? 57.834 2.510 91.997 1.00 19.72 55 GLN B O 1
ATOM 2641 N N . MET B 1 56 ? 57.347 0.682 93.232 1.00 21.07 56 MET B N 1
ATOM 2642 C CA . MET B 1 56 ? 56.941 -0.129 92.080 1.00 21.26 56 MET B CA 1
ATOM 2643 C C . MET B 1 56 ? 55.678 0.439 91.423 1.00 20.87 56 MET B C 1
ATOM 2644 O O . MET B 1 56 ? 55.601 0.500 90.187 1.00 21.12 56 MET B O 1
ATOM 2649 N N . ALA B 1 57 ? 54.720 0.880 92.243 1.00 20.27 57 ALA B N 1
ATOM 2650 C CA . ALA B 1 57 ? 53.498 1.523 91.732 1.00 20.29 57 ALA B CA 1
ATOM 2651 C C . ALA B 1 57 ? 53.836 2.743 90.866 1.00 20.00 57 ALA B C 1
ATOM 2652 O O . ALA B 1 57 ? 53.218 2.939 89.816 1.00 19.63 57 ALA B O 1
ATOM 2654 N N . PHE B 1 58 ? 54.835 3.529 91.291 1.00 19.38 58 PHE B N 1
ATOM 2655 C CA . PHE B 1 58 ? 55.307 4.674 90.502 1.00 18.87 58 PHE B CA 1
ATOM 2656 C C . PHE B 1 58 ? 55.912 4.239 89.143 1.00 18.52 58 PHE B C 1
ATOM 2657 O O . PHE B 1 58 ? 55.538 4.778 88.094 1.00 18.73 58 PHE B O 1
ATOM 2665 N N . ALA B 1 59 ? 56.800 3.245 89.179 1.00 17.81 59 ALA B N 1
ATOM 2666 C CA . ALA B 1 59 ? 57.413 2.654 87.986 1.00 17.71 59 ALA B CA 1
ATOM 2667 C C . ALA B 1 59 ? 56.401 2.115 86.969 1.00 17.95 59 ALA B C 1
ATOM 2668 O O . ALA B 1 59 ? 56.546 2.351 85.767 1.00 18.37 59 ALA B O 1
ATOM 2670 N N . LEU B 1 60 ? 55.375 1.411 87.462 1.00 18.07 60 LEU B N 1
ATOM 2671 C CA . LEU B 1 60 ? 54.368 0.755 86.609 1.00 17.60 60 LEU B CA 1
ATOM 2672 C C . LEU B 1 60 ? 53.552 1.692 85.723 1.00 17.68 60 LEU B C 1
ATOM 2673 O O . LEU B 1 60 ? 52.875 1.241 84.776 1.00 17.93 60 LEU B O 1
ATOM 2678 N N . ASN B 1 61 ? 53.632 2.991 86.015 1.00 17.51 61 ASN B N 1
ATOM 2679 C CA . ASN B 1 61 ? 53.060 4.021 85.147 1.00 17.24 61 ASN B CA 1
ATOM 2680 C C . ASN B 1 61 ? 53.660 3.979 83.738 1.00 17.25 61 ASN B C 1
ATOM 2681 O O . ASN B 1 61 ? 52.992 4.343 82.778 1.00 16.44 61 ASN B O 1
ATOM 2686 N N . PHE B 1 62 ? 54.906 3.511 83.624 1.00 17.68 62 PHE B N 1
ATOM 2687 C CA . PHE B 1 62 ? 55.665 3.616 82.368 1.00 18.23 62 PHE B CA 1
ATOM 2688 C C . PHE B 1 62 ? 55.887 2.287 81.652 1.00 19.16 62 PHE B C 1
ATOM 2689 O O . PHE B 1 62 ? 56.651 2.221 80.675 1.00 20.22 62 PHE B O 1
ATOM 2697 N N . GLY B 1 63 ? 55.200 1.241 82.121 1.00 19.04 63 GLY B N 1
ATOM 2698 C CA . GLY B 1 63 ? 55.266 -0.084 81.500 1.00 19.68 63 GLY B CA 1
ATOM 2699 C C . GLY B 1 63 ? 55.030 -1.205 82.488 1.00 20.56 63 GLY B C 1
ATOM 2700 O O . GLY B 1 63 ? 54.252 -1.047 83.439 1.00 21.29 63 GLY B O 1
ATOM 2701 N N . GLN B 1 64 ? 55.706 -2.332 82.262 1.00 20.75 64 GLN B N 1
ATOM 2702 C CA . GLN B 1 64 ? 55.555 -3.552 83.074 1.00 21.78 64 GLN B CA 1
ATOM 2703 C C . GLN B 1 64 ? 56.871 -3.888 83.753 1.00 22.41 64 GLN B C 1
ATOM 2704 O O . GLN B 1 64 ? 57.909 -3.384 83.345 1.00 21.81 64 GLN B O 1
ATOM 2710 N N . ARG B 1 65 ? 56.822 -4.774 84.748 1.00 23.54 65 ARG B N 1
ATOM 2711 C CA . ARG B 1 65 ? 58.016 -5.324 85.374 1.00 25.94 65 ARG B CA 1
ATOM 2712 C C . ARG B 1 65 ? 58.796 -6.122 84.388 1.00 28.37 65 ARG B C 1
ATOM 2713 O O . ARG B 1 65 ? 58.222 -6.806 83.524 1.00 28.70 65 ARG B O 1
ATOM 2721 N N . GLU B 1 66 ? 60.112 -6.037 84.535 1.00 30.59 66 GLU B N 1
ATOM 2722 C CA . GLU B 1 66 ? 61.017 -6.913 83.837 1.00 35.32 66 GLU B CA 1
ATOM 2723 C C . GLU B 1 66 ? 61.029 -8.281 84.503 1.00 38.93 66 GLU B C 1
ATOM 2724 O O . GLU B 1 66 ? 61.127 -8.389 85.733 1.00 39.74 66 GLU B O 1
ATOM 2730 N N . ASP B 1 67 ? 60.916 -9.319 83.677 1.00 43.90 67 ASP B N 1
ATOM 2731 C CA . ASP B 1 67 ? 61.143 -10.693 84.112 1.00 45.98 67 ASP B CA 1
ATOM 2732 C C . ASP B 1 67 ? 62.637 -10.926 84.389 1.00 45.83 67 ASP B C 1
ATOM 2733 O O . ASP B 1 67 ? 63.097 -10.841 85.535 1.00 47.62 67 ASP B O 1
ATOM 2738 N N . ARG B 1 80 ? 65.808 -11.079 100.341 1.00 63.63 80 ARG B N 1
ATOM 2739 C CA . ARG B 1 80 ? 65.808 -10.031 101.365 1.00 63.22 80 ARG B CA 1
ATOM 2740 C C . ARG B 1 80 ? 64.576 -9.124 101.284 1.00 65.84 80 ARG B C 1
ATOM 2741 O O . ARG B 1 80 ? 64.016 -8.752 102.317 1.00 69.41 80 ARG B O 1
ATOM 2749 N N . LEU B 1 81 ? 64.156 -8.779 100.068 1.00 68.12 81 LEU B N 1
ATOM 2750 C CA . LEU B 1 81 ? 63.195 -7.686 99.875 1.00 70.17 81 LEU B CA 1
ATOM 2751 C C . LEU B 1 81 ? 61.707 -8.045 99.946 1.00 76.49 81 LEU B C 1
ATOM 2752 O O . LEU B 1 81 ? 60.928 -7.289 100.541 1.00 81.70 81 LEU B O 1
ATOM 2757 N N . GLN B 1 82 ? 61.325 -9.183 99.357 1.00 78.27 82 GLN B N 1
ATOM 2758 C CA . GLN B 1 82 ? 59.920 -9.647 99.298 1.00 79.88 82 GLN B CA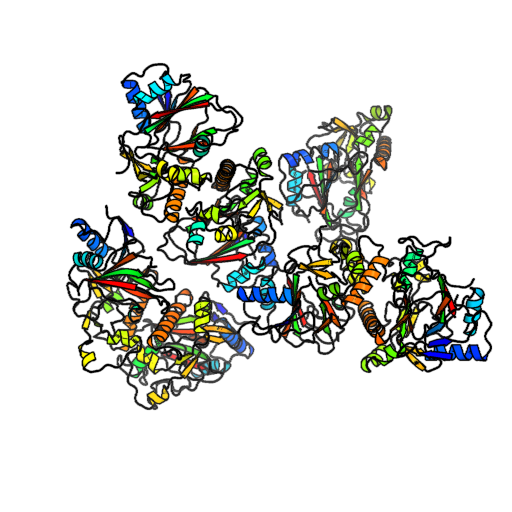 1
ATOM 2759 C C . GLN B 1 82 ? 58.992 -8.593 98.649 1.00 78.64 82 GLN B C 1
ATOM 2760 O O . GLN B 1 82 ? 58.070 -8.056 99.285 1.00 80.63 82 GLN B O 1
ATOM 2766 N N . SER B 1 83 ? 59.297 -8.294 97.383 1.00 73.08 83 SER B N 1
ATOM 2767 C CA . SER B 1 83 ? 58.533 -7.389 96.504 1.00 67.24 83 SER B CA 1
ATOM 2768 C C . SER B 1 83 ? 59.070 -7.528 95.072 1.00 63.68 83 SER B C 1
ATOM 2769 O O . SER B 1 83 ? 59.928 -8.383 94.808 1.00 63.35 83 SER B O 1
ATOM 2772 N N . GLY B 1 84 ? 58.578 -6.697 94.154 1.00 55.80 84 GLY B N 1
ATOM 2773 C CA . GLY B 1 84 ? 59.085 -6.685 92.783 1.00 50.39 84 GLY B CA 1
ATOM 2774 C C . GLY B 1 84 ? 60.505 -6.160 92.584 1.00 46.90 84 GLY B C 1
ATOM 2775 O O . GLY B 1 84 ? 61.060 -6.283 91.490 1.00 47.08 84 GLY B O 1
ATOM 2776 N N . LEU B 1 85 ? 61.101 -5.587 93.629 1.00 41.50 85 LEU B N 1
ATOM 2777 C CA . LEU B 1 85 ? 62.326 -4.798 93.468 1.00 37.82 85 LEU B CA 1
ATOM 2778 C C . LEU B 1 85 ? 63.603 -5.630 93.319 1.00 36.65 85 LEU B C 1
ATOM 2779 O O . LEU B 1 85 ? 63.722 -6.717 93.897 1.00 37.47 85 LEU B O 1
ATOM 2784 N N . ASN B 1 86 ? 64.539 -5.106 92.525 1.00 33.89 86 ASN B N 1
ATOM 2785 C CA . ASN B 1 86 ? 65.887 -5.654 92.419 1.00 32.54 86 ASN B CA 1
ATOM 2786 C C . ASN B 1 86 ? 66.707 -5.119 93.588 1.00 32.38 86 ASN B C 1
ATOM 2787 O O . ASN B 1 86 ? 66.772 -3.902 93.829 1.00 30.99 86 ASN B O 1
ATOM 2792 N N . ASP B 1 87 ? 67.317 -6.045 94.317 1.00 32.19 87 ASP B N 1
ATOM 2793 C CA . ASP B 1 87 ? 68.163 -5.724 95.451 1.00 31.29 87 ASP B CA 1
ATOM 2794 C C . ASP B 1 87 ? 69.547 -5.352 94.926 1.00 30.71 87 ASP B C 1
ATOM 2795 O O . ASP B 1 87 ? 70.319 -6.243 94.562 1.00 29.56 87 ASP B O 1
ATOM 2800 N N . VAL B 1 88 ? 69.851 -4.051 94.867 1.00 29.69 88 VAL B N 1
ATOM 2801 C CA . VAL B 1 88 ? 71.205 -3.593 94.460 1.00 30.55 88 VAL B CA 1
ATOM 2802 C C . VAL B 1 88 ? 72.019 -3.072 95.663 1.00 30.20 88 VAL B C 1
ATOM 2803 O O . VAL B 1 88 ? 72.973 -2.294 95.522 1.00 30.28 88 VAL B O 1
ATOM 2807 N N . SER B 1 89 ? 71.633 -3.543 96.844 1.00 29.78 89 SER B N 1
ATOM 2808 C CA . SER B 1 89 ? 72.334 -3.249 98.082 1.00 30.94 89 SER B CA 1
ATOM 2809 C C . SER B 1 89 ? 73.625 -4.079 98.209 1.00 31.27 89 SER B C 1
ATOM 2810 O O . SER B 1 89 ? 73.890 -4.965 97.388 1.00 29.20 89 SER B O 1
ATOM 2813 N N . ASN B 1 90 ? 74.403 -3.790 99.254 1.00 31.94 90 ASN B N 1
ATOM 2814 C CA . ASN B 1 90 ? 75.588 -4.578 99.603 1.00 34.20 90 ASN B CA 1
ATOM 2815 C C . ASN B 1 90 ? 75.319 -5.549 100.791 1.00 36.93 90 ASN B C 1
ATOM 2816 O O . ASN B 1 90 ? 76.247 -5.973 101.494 1.00 36.09 90 ASN B O 1
ATOM 2821 N N . LEU B 1 91 ? 74.045 -5.891 100.994 1.00 37.98 91 LEU B N 1
ATOM 2822 C CA . LEU B 1 91 ? 73.598 -6.652 102.164 1.00 39.51 91 LEU B CA 1
ATOM 2823 C C . LEU B 1 91 ? 73.170 -8.076 101.808 1.00 41.98 91 LEU B C 1
ATOM 2824 O O . LEU B 1 91 ? 72.637 -8.318 100.721 1.00 42.19 91 LEU B O 1
ATOM 2829 N N . GLY B 1 92 ? 73.423 -9.012 102.721 1.00 45.63 92 GLY B N 1
ATOM 2830 C CA . GLY B 1 92 ? 72.931 -10.392 102.590 1.00 49.67 92 GLY B CA 1
ATOM 2831 C C . GLY B 1 92 ? 71.509 -10.511 103.108 1.00 53.51 92 GLY B C 1
ATOM 2832 O O . GLY B 1 92 ? 70.901 -9.505 103.496 1.00 52.02 92 GLY B O 1
ATOM 2833 N N . LYS B 1 93 ? 70.986 -11.738 103.132 1.00 58.62 93 LYS B N 1
ATOM 2834 C CA . LYS B 1 93 ? 69.625 -12.013 103.637 1.00 64.65 93 LYS B CA 1
ATOM 2835 C C . LYS B 1 93 ? 69.358 -11.461 105.049 1.00 66.83 93 LYS B C 1
ATOM 2836 O O . LYS B 1 93 ? 68.267 -10.940 105.311 1.00 66.88 93 LYS B O 1
ATOM 2842 N N . ASP B 1 94 ? 70.369 -11.539 105.921 1.00 67.41 94 ASP B N 1
ATOM 2843 C CA . ASP B 1 94 ? 70.287 -11.067 107.315 1.00 66.86 94 ASP B CA 1
ATOM 2844 C C . ASP B 1 94 ? 70.229 -9.535 107.503 1.00 65.27 94 ASP B C 1
ATOM 2845 O O . ASP B 1 94 ? 70.073 -9.048 108.631 1.00 63.04 94 ASP B O 1
ATOM 2850 N N . GLY B 1 95 ? 70.365 -8.790 106.404 1.00 62.10 95 GLY B N 1
ATOM 2851 C CA . GLY B 1 95 ? 70.331 -7.322 106.428 1.00 56.78 95 GLY B CA 1
ATOM 2852 C C . GLY B 1 95 ? 71.647 -6.649 106.786 1.00 51.85 95 GLY B C 1
ATOM 2853 O O . GLY B 1 95 ? 71.696 -5.427 106.936 1.00 49.00 95 GLY B O 1
ATOM 2854 N N . LYS B 1 96 ? 72.709 -7.450 106.914 1.00 50.63 96 LYS B N 1
ATOM 2855 C CA . LYS B 1 96 ? 74.059 -6.962 107.232 1.00 49.44 96 LYS B CA 1
ATOM 2856 C C . LYS B 1 96 ? 74.976 -6.973 105.989 1.00 45.91 96 LYS B C 1
ATOM 2857 O O . LYS B 1 96 ? 74.761 -7.794 105.088 1.00 42.15 96 LYS B O 1
ATOM 2863 N N . PRO B 1 97 ? 75.989 -6.062 105.928 1.00 44.13 97 PRO B N 1
ATOM 2864 C CA . PRO B 1 97 ? 76.911 -6.028 104.771 1.00 43.52 97 PRO B CA 1
ATOM 2865 C C . PRO B 1 97 ? 77.558 -7.379 104.440 1.00 42.97 97 PRO B C 1
ATOM 2866 O O . PRO B 1 97 ? 78.097 -8.041 105.327 1.00 43.83 97 PRO B O 1
ATOM 2870 N N . LEU B 1 98 ? 77.463 -7.779 103.169 1.00 42.96 98 LEU B N 1
ATOM 2871 C CA . LEU B 1 98 ? 78.076 -9.010 102.638 1.00 43.21 98 LEU B CA 1
ATOM 2872 C C . LEU B 1 98 ? 79.584 -9.082 102.906 1.00 42.90 98 LEU B C 1
ATOM 2873 O O . LEU B 1 98 ? 80.244 -8.049 103.098 1.00 41.15 98 LEU B O 1
ATOM 2878 N N . ALA B 1 99 ? 80.113 -10.307 102.917 1.00 43.95 99 ALA B N 1
ATOM 2879 C CA . ALA B 1 99 ? 81.559 -10.545 102.949 1.00 47.09 99 ALA B CA 1
ATOM 2880 C C . ALA B 1 99 ? 82.177 -10.011 101.651 1.00 48.53 99 ALA B C 1
ATOM 2881 O O . ALA B 1 99 ? 81.594 -10.175 100.571 1.00 48.48 99 ALA B O 1
ATOM 2883 N N . LYS B 1 100 ? 83.338 -9.364 101.763 1.00 48.85 100 LYS B N 1
ATOM 2884 C CA . LYS B 1 100 ? 84.016 -8.768 100.598 1.00 52.73 100 LYS B CA 1
ATOM 2885 C C . LYS B 1 100 ? 84.529 -9.782 99.550 1.00 52.75 100 LYS B C 1
ATOM 2886 O O . LYS B 1 100 ? 84.783 -9.405 98.401 1.00 51.95 100 LYS B O 1
ATOM 2892 N N . ASP B 1 101 ? 84.660 -11.050 99.952 1.00 53.05 101 ASP B N 1
ATOM 2893 C CA . ASP B 1 101 ? 85.066 -12.135 99.047 1.00 54.61 101 ASP B CA 1
ATOM 2894 C C . ASP B 1 101 ? 83.899 -13.035 98.554 1.00 54.31 101 ASP B C 1
ATOM 2895 O O . ASP B 1 101 ? 84.121 -13.961 97.767 1.00 53.45 101 ASP B O 1
ATOM 2900 N N . SER B 1 102 ? 82.673 -12.742 99.005 1.00 53.65 102 SER B N 1
ATOM 2901 C CA . SER B 1 102 ? 81.482 -13.554 98.704 1.00 53.56 102 SER B CA 1
ATOM 2902 C C . SER B 1 102 ? 81.002 -13.427 97.253 1.00 55.39 102 SER B C 1
ATOM 2903 O O . SER B 1 102 ? 81.212 -12.391 96.608 1.00 53.67 102 SER B O 1
ATOM 2906 N N . ARG B 1 103 ? 80.339 -14.486 96.778 1.00 55.87 103 ARG B N 1
ATOM 2907 C CA . ARG B 1 103 ? 79.825 -14.595 95.407 1.00 57.80 103 ARG B CA 1
ATOM 2908 C C . ARG B 1 103 ? 78.905 -13.437 94.985 1.00 55.94 103 ARG B C 1
ATOM 2909 O O . ARG B 1 103 ? 79.067 -12.891 93.891 1.00 55.40 103 ARG B O 1
ATOM 2917 N N . THR B 1 104 ? 77.966 -13.062 95.858 1.00 52.22 104 THR B N 1
ATOM 2918 C CA . THR B 1 104 ? 76.974 -12.008 95.572 1.00 51.43 104 THR B CA 1
ATOM 2919 C C . THR B 1 104 ? 77.606 -10.612 95.457 1.00 48.24 104 THR B C 1
ATOM 2920 O O . THR B 1 104 ? 77.270 -9.844 94.542 1.00 46.91 104 THR B O 1
ATOM 2924 N N . HIS B 1 105 ? 78.520 -10.300 96.373 1.00 45.26 105 HIS B N 1
ATOM 2925 C CA . HIS B 1 105 ? 79.185 -8.999 96.378 1.00 44.95 105 HIS B CA 1
ATOM 2926 C C . HIS B 1 105 ? 80.065 -8.774 95.147 1.00 44.25 105 HIS B C 1
ATOM 2927 O O . HIS B 1 105 ? 80.000 -7.704 94.528 1.00 42.88 105 HIS B O 1
ATOM 2934 N N . LEU B 1 106 ? 80.872 -9.780 94.800 1.00 43.75 106 LEU B N 1
ATOM 2935 C CA . LEU B 1 106 ? 81.773 -9.700 93.641 1.00 43.33 106 LEU B CA 1
ATOM 2936 C C . LEU B 1 106 ? 80.999 -9.518 92.327 1.00 43.71 106 LEU B C 1
ATOM 2937 O O . LEU B 1 106 ? 81.488 -8.844 91.408 1.00 44.08 106 LEU B O 1
ATOM 2942 N N . PHE B 1 107 ? 79.794 -10.100 92.272 1.00 42.01 107 PHE B N 1
ATOM 2943 C CA . PHE B 1 107 ? 78.845 -9.903 91.164 1.00 42.26 107 PHE B CA 1
ATOM 2944 C C . PHE B 1 107 ? 78.196 -8.515 91.145 1.00 39.09 107 PHE B C 1
ATOM 2945 O O . PHE B 1 107 ? 78.015 -7.946 90.065 1.00 39.42 107 PHE B O 1
ATOM 2953 N N . ASN B 1 108 ? 77.842 -7.997 92.328 1.00 36.88 108 ASN B N 1
ATOM 2954 C CA . ASN B 1 108 ? 77.316 -6.626 92.498 1.00 35.43 108 ASN B CA 1
ATOM 2955 C C . ASN B 1 108 ? 78.337 -5.545 92.123 1.00 32.62 108 ASN B C 1
ATOM 2956 O O . ASN B 1 108 ? 77.956 -4.433 91.724 1.00 30.73 108 ASN B O 1
ATOM 2961 N N . LEU B 1 109 ? 79.624 -5.879 92.262 1.00 28.81 109 LEU B N 1
ATOM 2962 C CA . LEU B 1 109 ? 80.717 -4.993 91.855 1.00 28.34 109 LEU B CA 1
ATOM 2963 C C . LEU B 1 109 ? 80.687 -4.691 90.346 1.00 26.95 109 LEU B C 1
ATOM 2964 O O . LEU B 1 109 ? 81.236 -3.686 89.905 1.00 26.71 109 LEU B O 1
ATOM 2969 N N . GLY B 1 110 ? 80.003 -5.556 89.586 1.00 26.01 110 GLY B N 1
ATOM 2970 C CA . GLY B 1 110 ? 79.670 -5.339 88.180 1.00 24.43 110 GLY B CA 1
ATOM 2971 C C . GLY B 1 110 ? 79.061 -3.976 87.917 1.00 23.93 110 GLY B C 1
ATOM 2972 O O . GLY B 1 110 ? 79.311 -3.373 86.871 1.00 22.84 110 GLY B O 1
ATOM 2973 N N . ASN B 1 111 ? 78.288 -3.481 88.883 1.00 22.61 111 ASN B N 1
ATOM 2974 C CA . ASN B 1 111 ? 77.657 -2.161 88.787 1.00 22.45 111 ASN B CA 1
ATOM 2975 C C . ASN B 1 111 ? 78.643 -0.987 88.837 1.00 22.09 111 ASN B C 1
ATOM 2976 O O . ASN B 1 111 ? 78.258 0.150 88.534 1.00 21.69 111 ASN B O 1
ATOM 2981 N N . CYS B 1 112 ? 79.891 -1.268 89.227 1.00 21.58 112 CYS B N 1
ATOM 2982 C CA . CYS B 1 112 ? 80.989 -0.293 89.173 1.00 21.67 112 CYS B CA 1
ATOM 2983 C C . CYS B 1 112 ? 81.554 -0.083 87.761 1.00 20.95 112 CYS B C 1
ATOM 2984 O O . CYS B 1 112 ? 82.332 0.843 87.538 1.00 21.28 112 CYS B O 1
ATOM 2987 N N . LEU B 1 113 ? 81.180 -0.955 86.827 1.00 19.66 113 LEU B N 1
ATOM 2988 C CA . LEU B 1 113 ? 81.487 -0.762 85.406 1.00 19.30 113 LEU B CA 1
ATOM 2989 C C . LEU B 1 113 ? 80.355 0.030 84.752 1.00 19.17 113 LEU B C 1
ATOM 2990 O O . LEU B 1 113 ? 79.190 -0.112 85.153 1.00 18.51 113 LEU B O 1
ATOM 2995 N N . TRP B 1 114 ? 80.703 0.887 83.787 1.00 17.99 114 TRP B N 1
ATOM 2996 C CA . TRP B 1 114 ? 79.719 1.624 82.969 1.00 17.95 114 TRP B CA 1
ATOM 2997 C C . TRP B 1 114 ? 78.851 0.655 82.175 1.00 17.60 114 TRP B C 1
ATOM 2998 O O . TRP B 1 114 ? 79.371 -0.121 81.355 1.00 17.76 114 TRP B O 1
ATOM 3009 N N . HIS B 1 115 ? 77.538 0.716 82.405 1.00 17.08 115 HIS B N 1
ATOM 3010 C CA . HIS B 1 115 ? 76.587 -0.232 81.811 1.00 16.59 115 HIS B CA 1
ATOM 3011 C C . HIS B 1 115 ? 75.216 0.396 81.605 1.00 17.03 115 HIS B C 1
ATOM 3012 O O . HIS B 1 115 ? 74.899 1.436 82.201 1.00 17.20 115 HIS B O 1
ATOM 3019 N N . SER B 1 116 ? 74.415 -0.251 80.761 1.00 17.05 116 SER B N 1
ATOM 3020 C CA . SER B 1 116 ? 73.001 0.046 80.610 1.00 17.19 116 SER B CA 1
ATOM 3021 C C . SER B 1 116 ? 72.263 -1.203 81.087 1.00 17.93 116 SER B C 1
ATOM 3022 O O . SER B 1 116 ? 72.645 -2.321 80.720 1.00 18.23 116 SER B O 1
ATOM 3025 N N . ASP B 1 117 ? 71.235 -1.022 81.922 1.00 18.26 117 ASP B N 1
ATOM 3026 C CA . ASP B 1 117 ? 70.604 -2.159 82.598 1.00 18.47 117 ASP B CA 1
ATOM 3027 C C . ASP B 1 117 ? 69.975 -3.131 81.626 1.00 18.14 117 ASP B C 1
ATOM 3028 O O . ASP B 1 117 ? 69.362 -2.717 80.643 1.00 17.81 117 ASP B O 1
ATOM 3033 N N . SER B 1 118 ? 70.193 -4.421 81.893 1.00 18.32 118 SER B N 1
ATOM 3034 C CA . SER B 1 118 ? 69.604 -5.529 81.117 1.00 20.21 118 SER B CA 1
ATOM 3035 C C . SER B 1 118 ? 69.930 -5.523 79.620 1.00 19.98 118 SER B C 1
ATOM 3036 O O . SER B 1 118 ? 69.147 -6.031 78.814 1.00 21.28 118 SER B O 1
ATOM 3039 N N . SER B 1 119 ? 71.084 -4.967 79.252 1.00 20.31 119 SER B N 1
ATOM 3040 C CA . SER B 1 119 ? 71.474 -4.890 77.843 1.00 21.12 119 SER B CA 1
ATOM 3041 C C . SER B 1 119 ? 71.798 -6.292 77.332 1.00 21.34 119 SER B C 1
ATOM 3042 O O . SER B 1 119 ? 71.840 -6.523 76.134 1.00 20.61 119 SER B O 1
ATOM 3045 N N . PHE B 1 120 ? 71.979 -7.217 78.276 1.00 22.61 120 PHE B N 1
ATOM 3046 C CA . PHE B 1 120 ? 72.178 -8.642 77.998 1.00 24.95 120 PHE B CA 1
ATOM 3047 C C . PHE B 1 120 ? 70.860 -9.436 77.761 1.00 25.81 120 PHE B C 1
ATOM 3048 O O . PHE B 1 120 ? 70.901 -10.654 77.561 1.00 25.52 120 PHE B O 1
ATOM 3056 N N . ARG B 1 121 ? 69.712 -8.755 77.811 1.00 27.51 121 ARG B N 1
ATOM 3057 C CA . ARG B 1 121 ? 68.408 -9.350 77.448 1.00 28.83 121 ARG B CA 1
ATOM 3058 C C . ARG B 1 121 ? 68.022 -8.958 76.026 1.00 27.60 121 ARG B C 1
ATOM 3059 O O . ARG B 1 121 ? 68.373 -7.855 75.594 1.00 27.48 121 ARG B O 1
ATOM 3067 N N . PRO B 1 122 ? 67.298 -9.845 75.293 1.00 27.27 122 PRO B N 1
ATOM 3068 C CA . PRO B 1 122 ? 66.911 -9.535 73.895 1.00 26.37 122 PRO B CA 1
ATOM 3069 C C . PRO B 1 122 ? 66.069 -8.267 73.746 1.00 25.61 122 PRO B C 1
ATOM 3070 O O . PRO B 1 122 ? 66.178 -7.555 72.743 1.00 25.23 122 PRO B O 1
ATOM 3074 N N . ILE B 1 123 ? 65.210 -8.016 74.724 1.00 25.44 123 ILE B N 1
ATOM 3075 C CA . ILE B 1 123 ? 64.482 -6.749 74.815 1.00 24.76 123 ILE B CA 1
ATOM 3076 C C . ILE B 1 123 ? 65.005 -6.084 76.105 1.00 23.22 123 ILE B C 1
ATOM 3077 O O . ILE B 1 123 ? 64.671 -6.529 77.207 1.00 23.31 123 ILE B O 1
ATOM 3082 N N . PRO B 1 124 ? 65.871 -5.054 75.967 1.00 21.70 124 PRO B N 1
ATOM 3083 C CA . PRO B 1 124 ? 66.553 -4.479 77.132 1.00 20.75 124 PRO B CA 1
ATOM 3084 C C . PRO B 1 124 ? 65.643 -3.524 77.893 1.00 20.16 124 PRO B C 1
ATOM 3085 O O . PRO B 1 124 ? 64.607 -3.133 77.360 1.00 18.97 124 PRO B O 1
ATOM 3089 N N . ALA B 1 125 ? 66.029 -3.168 79.124 1.00 19.66 125 ALA B N 1
ATOM 3090 C CA . ALA B 1 125 ? 65.196 -2.365 80.026 1.00 19.32 125 ALA B CA 1
ATOM 3091 C C . ALA B 1 125 ? 64.841 -0.987 79.464 1.00 19.67 125 ALA B C 1
ATOM 3092 O O . ALA B 1 125 ? 65.623 -0.396 78.717 1.00 20.01 125 ALA B O 1
ATOM 3094 N N . LYS B 1 126 ? 63.654 -0.499 79.818 1.00 19.71 126 LYS B N 1
ATOM 3095 C CA . LYS B 1 126 ? 63.270 0.893 79.583 1.00 20.24 126 LYS B CA 1
ATOM 3096 C C . LYS B 1 126 ? 63.837 1.777 80.704 1.00 19.97 126 LYS B C 1
ATOM 3097 O O . LYS B 1 126 ? 64.969 2.263 80.580 1.00 20.64 126 LYS B O 1
ATOM 3103 N N . PHE B 1 127 ? 63.060 1.973 81.777 1.00 18.93 127 PHE B N 1
ATOM 3104 C CA . PHE B 1 127 ? 63.467 2.808 82.905 1.00 18.38 127 PHE B CA 1
ATOM 3105 C C . PHE B 1 127 ? 63.973 1.972 84.078 1.00 18.70 127 PHE B C 1
ATOM 3106 O O . PHE B 1 127 ? 63.496 0.854 84.322 1.00 18.60 127 PHE B O 1
ATOM 3114 N N . SER B 1 128 ? 64.936 2.538 84.798 1.00 17.91 128 SER B N 1
ATOM 3115 C CA . SER B 1 128 ? 65.315 2.044 86.102 1.00 18.72 128 SER B CA 1
ATOM 3116 C C . SER B 1 128 ? 65.114 3.159 87.112 1.00 18.50 128 SER B C 1
ATOM 3117 O O . SER B 1 128 ? 65.352 4.327 86.795 1.00 17.99 128 SER B O 1
ATOM 3120 N N . LEU B 1 129 ? 64.671 2.774 88.309 1.00 17.85 129 LEU B N 1
ATOM 3121 C CA . LEU B 1 129 ? 64.328 3.694 89.399 1.00 18.26 129 LEU B CA 1
ATOM 3122 C C . LEU B 1 129 ? 64.982 3.232 90.694 1.00 18.20 129 LEU B C 1
ATOM 3123 O O . LEU B 1 129 ? 64.620 2.186 91.236 1.00 18.04 129 LEU B O 1
ATOM 3128 N N . LEU B 1 130 ? 65.929 4.029 91.185 1.00 17.87 130 LEU B N 1
ATOM 3129 C CA . LEU B 1 130 ? 66.754 3.665 92.331 1.00 18.52 130 LEU B CA 1
ATOM 3130 C C . LEU B 1 130 ? 66.449 4.539 93.537 1.00 19.14 130 LEU B C 1
ATOM 3131 O O . LEU B 1 130 ? 66.489 5.774 93.446 1.00 19.41 130 LEU B O 1
ATOM 3136 N N . SER B 1 131 ? 66.160 3.880 94.659 1.00 20.04 131 SER B N 1
ATOM 3137 C CA . SER B 1 131 ? 65.763 4.540 95.902 1.00 21.33 131 SER B CA 1
ATOM 3138 C C . SER B 1 131 ? 66.790 4.284 97.005 1.00 23.03 131 SER B C 1
ATOM 3139 O O . SER B 1 131 ? 67.165 3.126 97.266 1.00 22.89 131 SER B O 1
ATOM 3142 N N . ALA B 1 132 ? 67.239 5.373 97.642 1.00 24.54 132 ALA B N 1
ATOM 3143 C CA . ALA B 1 132 ? 68.238 5.313 98.722 1.00 24.72 132 ALA B CA 1
ATOM 3144 C C . ALA B 1 132 ? 67.571 5.180 100.101 1.00 24.86 132 ALA B C 1
ATOM 3145 O O . ALA B 1 132 ? 66.962 6.131 100.592 1.00 23.76 132 ALA B O 1
ATOM 3147 N N . ARG B 1 133 ? 67.707 3.995 100.702 1.00 25.16 133 ARG B N 1
ATOM 3148 C CA . ARG B 1 133 ? 67.075 3.676 101.990 1.00 27.23 133 ARG B CA 1
ATOM 3149 C C . ARG B 1 133 ? 68.045 3.745 103.172 1.00 28.08 133 ARG B C 1
ATOM 3150 O O . ARG B 1 133 ? 67.650 4.121 104.268 1.00 28.90 133 ARG B O 1
ATOM 3158 N N . VAL B 1 134 ? 69.291 3.330 102.951 1.00 29.52 134 VAL B N 1
ATOM 3159 C CA . VAL B 1 134 ? 70.399 3.552 103.894 1.00 29.30 134 VAL B CA 1
ATOM 3160 C C . VAL B 1 134 ? 71.584 3.959 103.025 1.00 30.85 134 VAL B C 1
ATOM 3161 O O . VAL B 1 134 ? 71.979 3.211 102.108 1.00 31.18 134 VAL B O 1
ATOM 3165 N N . VAL B 1 135 ? 72.120 5.149 103.301 1.00 31.34 135 VAL B N 1
ATOM 3166 C CA . VAL B 1 135 ? 73.215 5.748 102.526 1.00 32.64 135 VAL B CA 1
ATOM 3167 C C . VAL B 1 135 ? 74.586 5.316 103.080 1.00 35.15 135 VAL B C 1
ATOM 3168 O O . VAL B 1 135 ? 74.828 5.397 104.294 1.00 35.53 135 VAL B O 1
ATOM 3172 N N . ASN B 1 136 ? 75.466 4.847 102.191 1.00 35.12 136 ASN B N 1
ATOM 3173 C CA . ASN B 1 136 ? 76.858 4.575 102.546 1.00 35.56 136 ASN B CA 1
ATOM 3174 C C . ASN B 1 136 ? 77.629 5.906 102.549 1.00 37.23 136 ASN B C 1
ATOM 3175 O O . ASN B 1 136 ? 77.617 6.630 101.545 1.00 38.30 136 ASN B O 1
ATOM 3180 N N . PRO B 1 137 ? 78.287 6.244 103.683 1.00 39.02 137 PRO B N 1
ATOM 3181 C CA . PRO B 1 137 ? 78.932 7.566 103.777 1.00 39.58 137 PRO B CA 1
ATOM 3182 C C . PRO B 1 137 ? 80.260 7.707 103.019 1.00 38.94 137 PRO B C 1
ATOM 3183 O O . PRO B 1 137 ? 80.648 8.828 102.672 1.00 39.48 137 PRO B O 1
ATOM 3187 N N . THR B 1 138 ? 80.929 6.590 102.744 1.00 37.95 138 THR B N 1
ATOM 3188 C CA . THR B 1 138 ? 82.244 6.614 102.081 1.00 37.20 138 THR B CA 1
ATOM 3189 C C . THR B 1 138 ? 82.142 6.049 100.657 1.00 34.19 138 THR B C 1
ATOM 3190 O O . THR B 1 138 ? 82.101 4.827 100.462 1.00 33.22 138 THR B O 1
ATOM 3194 N N . GLY B 1 139 ? 82.089 6.955 99.679 1.00 31.77 139 GLY B N 1
ATOM 3195 C CA . GLY B 1 139 ? 81.962 6.589 98.259 1.00 30.04 139 GLY B CA 1
ATOM 3196 C C . GLY B 1 139 ? 80.537 6.227 97.836 1.00 27.96 139 GLY B C 1
ATOM 3197 O O . GLY B 1 139 ? 79.570 6.580 98.511 1.00 27.90 139 GLY B O 1
ATOM 3198 N N . GLY B 1 140 ? 80.413 5.522 96.714 1.00 26.98 140 GLY B N 1
ATOM 3199 C CA . GLY B 1 140 ? 79.115 5.057 96.222 1.00 24.69 140 GLY B CA 1
ATOM 3200 C C . GLY B 1 140 ? 78.283 6.084 95.471 1.00 24.06 140 GLY B C 1
ATOM 3201 O O . GLY B 1 140 ? 77.065 5.905 95.342 1.00 23.79 140 GLY B O 1
ATOM 3202 N N . ASN B 1 141 ? 78.914 7.167 94.995 1.00 22.64 141 ASN B N 1
ATOM 3203 C CA . ASN B 1 141 ? 78.267 8.069 94.039 1.00 21.96 141 ASN B CA 1
ATOM 3204 C C . ASN B 1 141 ? 77.827 7.272 92.818 1.00 22.21 141 ASN B C 1
ATOM 3205 O O . ASN B 1 141 ? 78.489 6.303 92.430 1.00 21.74 141 ASN B O 1
ATOM 3210 N N . THR B 1 142 ? 76.713 7.688 92.225 1.00 21.15 142 THR B N 1
ATOM 3211 C CA . THR B 1 142 ? 76.249 7.124 90.983 1.00 20.30 142 THR B CA 1
ATOM 3212 C C . THR B 1 142 ? 76.449 8.176 89.890 1.00 20.90 142 THR B C 1
ATOM 3213 O O . THR B 1 142 ? 75.985 9.327 90.020 1.00 21.09 142 THR B O 1
ATOM 3217 N N . GLU B 1 143 ? 77.156 7.778 88.836 1.00 19.10 143 GLU B N 1
ATOM 3218 C CA . GLU B 1 143 ? 77.412 8.648 87.691 1.00 19.82 143 GLU B CA 1
ATOM 3219 C C . GLU B 1 143 ? 76.579 8.210 86.488 1.00 19.25 143 GLU B C 1
ATOM 3220 O O . GLU B 1 143 ? 76.236 7.046 86.365 1.00 18.77 143 GLU B O 1
ATOM 3226 N N . PHE B 1 144 ? 76.286 9.162 85.610 1.00 19.21 144 PHE B N 1
ATOM 3227 C CA . PHE B 1 144 ? 75.413 8.971 84.460 1.00 19.75 144 PHE B CA 1
ATOM 3228 C C . PHE B 1 144 ? 76.054 9.651 83.266 1.00 20.44 144 PHE B C 1
ATOM 3229 O O . PHE B 1 144 ? 76.537 10.780 83.389 1.00 21.11 144 PHE B O 1
ATOM 3237 N N . ALA B 1 145 ? 76.059 8.968 82.123 1.00 20.66 145 ALA B N 1
ATOM 3238 C CA . ALA B 1 145 ? 76.598 9.537 80.890 1.00 21.37 145 ALA B CA 1
ATOM 3239 C C . ALA B 1 145 ? 75.535 9.608 79.803 1.00 22.20 145 ALA B C 1
ATOM 3240 O O . ALA B 1 145 ? 74.761 8.670 79.625 1.00 22.29 145 ALA B O 1
ATOM 3242 N N . ASP B 1 146 ? 75.505 10.738 79.104 1.00 22.86 146 ASP B N 1
ATOM 3243 C CA . ASP B 1 146 ? 74.517 11.029 78.076 1.00 23.36 146 ASP B CA 1
ATOM 3244 C C . ASP B 1 146 ? 75.008 10.467 76.744 1.00 23.40 146 ASP B C 1
ATOM 3245 O O . ASP B 1 146 ? 75.883 11.052 76.092 1.00 23.47 146 ASP B O 1
ATOM 3250 N N . MET B 1 147 ? 74.428 9.342 76.339 1.00 21.98 147 MET B N 1
ATOM 3251 C CA . MET B 1 147 ? 74.866 8.645 75.142 1.00 21.37 147 MET B CA 1
ATOM 3252 C C . MET B 1 147 ? 74.441 9.347 73.852 1.00 22.87 147 MET B C 1
ATOM 3253 O O . MET B 1 147 ? 74.959 9.020 72.767 1.00 23.35 147 MET B O 1
ATOM 3258 N N . ARG B 1 148 ? 73.505 10.294 73.967 1.00 22.47 148 ARG B N 1
ATOM 3259 C CA . ARG B 1 148 ? 73.024 11.060 72.814 1.00 23.80 148 ARG B CA 1
ATOM 3260 C C . ARG B 1 148 ? 74.009 12.188 72.497 1.00 23.69 148 ARG B C 1
ATOM 3261 O O . ARG B 1 148 ? 74.438 12.334 71.343 1.00 23.22 148 ARG B O 1
ATOM 3269 N N . ALA B 1 149 ? 74.336 12.984 73.523 1.00 23.50 149 ALA B N 1
ATOM 3270 C CA . ALA B 1 149 ? 75.400 13.996 73.452 1.00 24.19 149 ALA B CA 1
ATOM 3271 C C . ALA B 1 149 ? 76.733 13.385 72.987 1.00 25.00 149 ALA B C 1
ATOM 3272 O O . ALA B 1 149 ? 77.406 13.950 72.115 1.00 25.22 149 ALA B O 1
ATOM 3274 N N . ALA B 1 150 ? 77.100 12.233 73.564 1.00 24.57 150 ALA B N 1
ATOM 3275 C CA . ALA B 1 150 ? 78.298 11.509 73.155 1.00 24.64 150 ALA B CA 1
ATOM 3276 C C . ALA B 1 150 ? 78.251 11.170 71.667 1.00 25.85 150 ALA B C 1
ATOM 3277 O O . ALA B 1 150 ? 79.229 11.401 70.955 1.00 26.75 150 ALA B O 1
ATOM 3279 N N . TYR B 1 151 ? 77.118 10.645 71.196 1.00 25.60 151 TYR B N 1
ATOM 3280 C CA . TYR B 1 151 ? 76.962 10.324 69.780 1.00 26.12 151 TYR B CA 1
ATOM 3281 C C . TYR B 1 151 ? 77.126 11.563 68.888 1.00 26.57 151 TYR B C 1
ATOM 3282 O O . TYR B 1 151 ? 77.838 11.507 67.885 1.00 25.80 151 TYR B O 1
ATOM 3291 N N . ASP B 1 152 ? 76.456 12.656 69.263 1.00 27.58 152 ASP B N 1
ATOM 3292 C CA . ASP B 1 152 ? 76.480 13.912 68.506 1.00 29.21 152 ASP B CA 1
ATOM 3293 C C . ASP B 1 152 ? 77.899 14.455 68.283 1.00 30.98 152 ASP B C 1
ATOM 3294 O O . ASP B 1 152 ? 78.193 14.983 67.206 1.00 32.93 152 ASP B O 1
ATOM 3299 N N . ALA B 1 153 ? 78.759 14.307 69.291 1.00 30.58 153 ALA B N 1
ATOM 3300 C CA . ALA B 1 153 ? 80.118 14.881 69.295 1.00 30.23 153 ALA B CA 1
ATOM 3301 C C . ALA B 1 153 ? 81.152 14.100 68.482 1.00 30.62 153 ALA B C 1
ATOM 3302 O O . ALA B 1 153 ? 82.291 14.553 68.318 1.00 31.83 153 ALA B O 1
ATOM 3304 N N . LEU B 1 154 ? 80.767 12.926 67.986 1.00 31.42 154 LEU B N 1
ATOM 3305 C CA . LEU B 1 154 ? 81.602 12.173 67.054 1.00 32.36 154 LEU B CA 1
ATOM 3306 C C . LEU B 1 154 ? 81.662 12.894 65.707 1.00 35.47 154 LEU B C 1
ATOM 3307 O O . LEU B 1 154 ? 80.739 13.649 65.359 1.00 34.91 154 LEU B O 1
ATOM 3312 N N . ASP B 1 155 ? 82.748 12.665 64.965 1.00 37.77 155 ASP B N 1
ATOM 3313 C CA . ASP B 1 155 ? 82.895 13.184 63.600 1.00 39.99 155 ASP B CA 1
ATOM 3314 C C . ASP B 1 155 ? 82.075 12.384 62.587 1.00 41.50 155 ASP B C 1
ATOM 3315 O O . ASP B 1 155 ? 81.703 11.232 62.855 1.00 40.42 155 ASP B O 1
ATOM 3320 N N . ASP B 1 156 ? 81.827 12.995 61.423 1.00 43.15 156 ASP B N 1
ATOM 3321 C CA . ASP B 1 156 ? 81.035 12.400 60.341 1.00 42.99 156 ASP B CA 1
ATOM 3322 C C . ASP B 1 156 ? 81.475 10.993 59.917 1.00 42.52 156 ASP B C 1
ATOM 3323 O O . ASP B 1 156 ? 80.628 10.130 59.676 1.00 41.94 156 ASP B O 1
ATOM 3328 N N . GLU B 1 157 ? 82.789 10.766 59.850 1.00 42.19 157 GLU B N 1
ATOM 3329 C CA . GLU B 1 157 ? 83.346 9.473 59.418 1.00 41.71 157 GLU B CA 1
ATOM 3330 C C . GLU B 1 157 ? 83.070 8.345 60.425 1.00 38.78 157 GLU B C 1
ATOM 3331 O O . GLU B 1 157 ? 82.677 7.235 60.032 1.00 39.15 157 GLU B O 1
ATOM 3337 N N . THR B 1 158 ? 83.278 8.629 61.713 1.00 35.12 158 THR B N 1
ATOM 3338 C CA . THR B 1 158 ? 83.040 7.649 62.778 1.00 34.33 158 THR B CA 1
ATOM 3339 C C . THR B 1 158 ? 81.553 7.258 62.798 1.00 31.80 158 THR B C 1
ATOM 3340 O O . THR B 1 158 ? 81.225 6.067 62.845 1.00 30.44 158 THR B O 1
ATOM 3344 N N . LYS B 1 159 ? 80.686 8.272 62.742 1.00 30.06 159 LYS B N 1
ATOM 3345 C CA . LYS B 1 159 ? 79.229 8.104 62.604 1.00 30.39 159 LYS B CA 1
ATOM 3346 C C . LYS B 1 159 ? 78.868 7.130 61.483 1.00 31.04 159 LYS B C 1
ATOM 3347 O O . LYS B 1 159 ? 78.109 6.180 61.710 1.00 31.96 159 LYS B O 1
ATOM 3353 N N . ALA B 1 160 ? 79.450 7.353 60.299 1.00 31.37 160 ALA B N 1
ATOM 3354 C CA . ALA B 1 160 ? 79.278 6.481 59.130 1.00 31.58 160 ALA B CA 1
ATOM 3355 C C . ALA B 1 160 ? 79.776 5.048 59.359 1.00 31.64 160 ALA B C 1
ATOM 3356 O O . ALA B 1 160 ? 79.096 4.090 58.966 1.00 31.44 160 ALA B O 1
ATOM 3358 N N . GLU B 1 161 ? 80.948 4.913 59.992 1.00 31.72 161 GLU B N 1
ATOM 3359 C CA . GLU B 1 161 ? 81.561 3.605 60.285 1.00 33.42 161 GLU B CA 1
ATOM 3360 C C . GLU B 1 161 ? 80.717 2.712 61.220 1.00 33.02 161 GLU B C 1
ATOM 3361 O O . GLU B 1 161 ? 80.581 1.502 60.984 1.00 32.40 161 GLU B O 1
ATOM 3367 N N . ILE B 1 162 ? 80.160 3.316 62.271 1.00 31.50 162 ILE B N 1
ATOM 3368 C CA . ILE B 1 162 ? 79.430 2.563 63.311 1.00 31.47 162 ILE B CA 1
ATOM 3369 C C . ILE B 1 162 ? 77.934 2.352 63.031 1.00 32.22 162 ILE B C 1
ATOM 3370 O O . ILE B 1 162 ? 77.317 1.465 63.644 1.00 31.95 162 ILE B O 1
ATOM 3375 N N . GLU B 1 163 ? 77.383 3.135 62.092 1.00 32.54 163 GLU B N 1
ATOM 3376 C CA . GLU B 1 163 ? 75.935 3.181 61.806 1.00 33.70 163 GLU B CA 1
ATOM 3377 C C . GLU B 1 163 ? 75.226 1.829 61.891 1.00 32.83 163 GLU B C 1
ATOM 3378 O O . GLU B 1 163 ? 74.184 1.730 62.529 1.00 32.91 163 GLU B O 1
ATOM 3384 N N . ASP B 1 164 ? 75.813 0.798 61.292 1.00 32.93 164 ASP B N 1
ATOM 3385 C CA . ASP B 1 164 ? 75.163 -0.504 61.208 1.00 33.46 164 ASP B CA 1
ATOM 3386 C C . ASP B 1 164 ? 75.816 -1.615 62.013 1.00 32.59 164 ASP B C 1
ATOM 3387 O O . ASP B 1 164 ? 75.451 -2.790 61.867 1.00 33.10 164 ASP B O 1
ATOM 3392 N N . LEU B 1 165 ? 76.754 -1.250 62.884 1.00 30.68 165 LEU B N 1
ATOM 3393 C CA . LEU B 1 165 ? 77.407 -2.246 63.742 1.00 29.38 165 LEU B CA 1
ATOM 3394 C C . LEU B 1 165 ? 76.472 -2.817 64.827 1.00 28.55 165 LEU B C 1
ATOM 3395 O O . LEU B 1 165 ? 75.589 -2.130 65.358 1.00 27.29 165 LEU B O 1
ATOM 3400 N N . VAL B 1 166 ? 76.678 -4.093 65.120 1.00 27.58 166 VAL B N 1
ATOM 3401 C CA . VAL B 1 166 ? 75.881 -4.836 66.076 1.00 27.40 166 VAL B CA 1
ATOM 3402 C C . VAL B 1 166 ? 76.852 -5.448 67.086 1.00 27.68 166 VAL B C 1
ATOM 3403 O O . VAL B 1 166 ? 77.850 -6.070 66.692 1.00 26.52 166 VAL B O 1
ATOM 3407 N N . CYS B 1 167 ? 76.543 -5.272 68.373 1.00 26.07 167 CYS B N 1
ATOM 3408 C CA . CYS B 1 167 ? 77.319 -5.843 69.466 1.00 26.09 167 CYS B CA 1
ATOM 3409 C C . CYS B 1 167 ? 76.671 -7.085 70.070 1.00 26.56 167 CYS B C 1
ATOM 3410 O O . CYS B 1 167 ? 75.456 -7.236 70.023 1.00 27.53 167 CYS B O 1
ATOM 3413 N N . GLU B 1 168 ? 77.492 -7.964 70.641 1.00 26.24 168 GLU B N 1
ATOM 3414 C CA . GLU B 1 168 ? 77.007 -9.089 71.440 1.00 26.94 168 GLU B CA 1
ATOM 3415 C C . GLU B 1 168 ? 77.064 -8.698 72.914 1.00 25.80 168 GLU B C 1
ATOM 3416 O O . GLU B 1 168 ? 78.115 -8.260 73.399 1.00 24.85 168 GLU B O 1
ATOM 3422 N N . HIS B 1 169 ? 75.939 -8.844 73.614 1.00 24.82 169 HIS B N 1
ATOM 3423 C CA . HIS B 1 169 ? 75.867 -8.505 75.040 1.00 23.94 169 HIS B CA 1
ATOM 3424 C C . HIS B 1 169 ? 75.624 -9.736 75.880 1.00 24.24 169 HIS B C 1
ATOM 3425 O O . HIS B 1 169 ? 74.732 -10.529 75.592 1.00 25.15 169 HIS B O 1
ATOM 3432 N N . SER B 1 170 ? 76.405 -9.881 76.944 1.00 26.32 170 SER B N 1
ATOM 3433 C CA . SER B 1 170 ? 76.243 -10.998 77.861 1.00 26.56 170 SER B CA 1
ATOM 3434 C C . SER B 1 170 ? 76.834 -10.661 79.198 1.00 27.91 170 SER B C 1
ATOM 3435 O O . SER B 1 170 ? 77.844 -9.938 79.277 1.00 28.28 170 SER B O 1
ATOM 3438 N N . LEU B 1 171 ? 76.214 -11.216 80.241 1.00 27.69 171 LEU B N 1
ATOM 3439 C CA . LEU B 1 171 ? 76.756 -11.156 81.594 1.00 29.82 171 LEU B CA 1
ATOM 3440 C C . LEU B 1 171 ? 78.142 -11.813 81.705 1.00 31.11 171 LEU B C 1
ATOM 3441 O O . LEU B 1 171 ? 78.945 -11.413 82.544 1.00 31.63 171 LEU B O 1
ATOM 3446 N N . MET B 1 172 ? 78.418 -12.797 80.842 1.00 33.29 172 MET B N 1
ATOM 3447 C CA . MET B 1 172 ? 79.740 -13.447 80.755 1.00 33.71 172 MET B CA 1
ATOM 3448 C C . MET B 1 172 ? 80.848 -12.471 80.364 1.00 33.79 172 MET B C 1
ATOM 3449 O O . MET B 1 172 ? 81.999 -12.665 80.753 1.00 34.02 172 MET B O 1
ATOM 3454 N N . TYR B 1 173 ? 80.495 -11.447 79.580 1.00 32.43 173 TYR B N 1
ATOM 3455 C CA . TYR B 1 173 ? 81.451 -10.440 79.148 1.00 31.13 173 TYR B CA 1
ATOM 3456 C C . TYR B 1 173 ? 81.754 -9.423 80.242 1.00 31.91 173 TYR B C 1
ATOM 3457 O O . TYR B 1 173 ? 82.932 -9.126 80.494 1.00 31.87 173 TYR B O 1
ATOM 3466 N N . SER B 1 174 ? 80.712 -8.910 80.905 1.00 30.18 174 SER B N 1
ATOM 3467 C CA . SER B 1 174 ? 80.904 -7.934 81.984 1.00 29.68 174 SER B CA 1
ATOM 3468 C C . SER B 1 174 ? 81.609 -8.551 83.189 1.00 30.26 174 SER B C 1
ATOM 3469 O O . SER B 1 174 ? 82.540 -7.952 83.744 1.00 31.93 174 SER B O 1
ATOM 3472 N N . ARG B 1 175 ? 81.195 -9.759 83.558 1.00 29.35 175 ARG B N 1
ATOM 3473 C CA . ARG B 1 175 ? 81.851 -10.510 84.618 1.00 30.21 175 ARG B CA 1
ATOM 3474 C C . ARG B 1 175 ? 83.256 -10.980 84.221 1.00 30.35 175 ARG B C 1
ATOM 3475 O O . ARG B 1 175 ? 84.162 -11.001 85.063 1.00 31.58 175 ARG B O 1
ATOM 3483 N N . GLY B 1 176 ? 83.431 -11.336 82.947 1.00 29.31 176 GLY B N 1
ATOM 3484 C CA . GLY B 1 176 ? 84.740 -11.708 82.403 1.00 30.41 176 GLY B CA 1
ATOM 3485 C C . GLY B 1 176 ? 85.802 -10.639 82.614 1.00 30.88 176 GLY B C 1
ATOM 3486 O O . GLY B 1 176 ? 86.934 -10.944 83.004 1.00 31.80 176 GLY B O 1
ATOM 3487 N N . SER B 1 177 ? 85.423 -9.383 82.385 1.00 30.07 177 SER B N 1
ATOM 3488 C CA . SER B 1 177 ? 86.321 -8.249 82.577 1.00 30.54 177 SER B CA 1
ATOM 3489 C C . SER B 1 177 ? 86.730 -8.056 84.053 1.00 29.84 177 SER B C 1
ATOM 3490 O O . SER B 1 177 ? 87.771 -7.446 84.327 1.00 29.99 177 SER B O 1
ATOM 3493 N N . LEU B 1 178 ? 85.925 -8.592 84.980 1.00 29.13 178 LEU B N 1
ATOM 3494 C CA . LEU B 1 178 ? 86.265 -8.616 86.415 1.00 29.27 178 LEU B CA 1
ATOM 3495 C C . LEU B 1 178 ? 86.841 -9.936 86.927 1.00 30.65 178 LEU B C 1
ATOM 3496 O O . LEU B 1 178 ? 87.062 -10.100 88.129 1.00 30.47 178 LEU B O 1
ATOM 3501 N N . GLY B 1 179 ? 87.103 -10.868 86.014 1.00 34.54 179 GLY B N 1
ATOM 3502 C CA . GLY B 1 179 ? 87.843 -12.084 86.349 1.00 38.38 179 GLY B CA 1
ATOM 3503 C C . GLY B 1 179 ? 87.143 -13.417 86.130 1.00 41.31 179 GLY B C 1
ATOM 3504 O O . GLY B 1 179 ? 87.813 -14.436 85.974 1.00 45.14 179 GLY B O 1
ATOM 3505 N N . PHE B 1 180 ? 85.812 -13.421 86.125 1.00 41.35 180 PHE B N 1
ATOM 3506 C CA . PHE B 1 180 ? 85.042 -14.658 85.948 1.00 43.41 180 PHE B CA 1
ATOM 3507 C C . PHE B 1 180 ? 84.975 -15.059 84.471 1.00 44.67 180 PHE B C 1
ATOM 3508 O O . PHE B 1 180 ? 84.043 -14.665 83.768 1.00 43.72 180 PHE B O 1
ATOM 3516 N N . THR B 1 181 ? 85.960 -15.836 84.009 1.00 46.24 181 THR B N 1
ATOM 3517 C CA . THR B 1 181 ? 86.047 -16.222 82.581 1.00 49.05 181 THR B CA 1
ATOM 3518 C C . THR B 1 181 ? 85.560 -17.644 82.274 1.00 51.46 181 THR B C 1
ATOM 3519 O O . THR B 1 181 ? 85.274 -17.967 81.110 1.00 49.77 181 THR B O 1
ATOM 3523 N N . GLU B 1 182 ? 85.471 -18.478 83.313 1.00 54.04 182 GLU B N 1
ATOM 3524 C CA . GLU B 1 182 ? 85.098 -19.892 83.168 1.00 57.68 182 GLU B CA 1
ATOM 3525 C C . GLU B 1 182 ? 83.610 -20.145 83.419 1.00 56.56 182 GLU B C 1
ATOM 3526 O O . GLU B 1 182 ? 83.104 -19.878 84.513 1.00 56.47 182 GLU B O 1
ATOM 3532 N N . TYR B 1 183 ? 82.925 -20.665 82.398 1.00 56.40 183 TYR B N 1
ATOM 3533 C CA . TYR B 1 183 ? 81.487 -20.955 82.473 1.00 56.93 183 TYR B CA 1
AT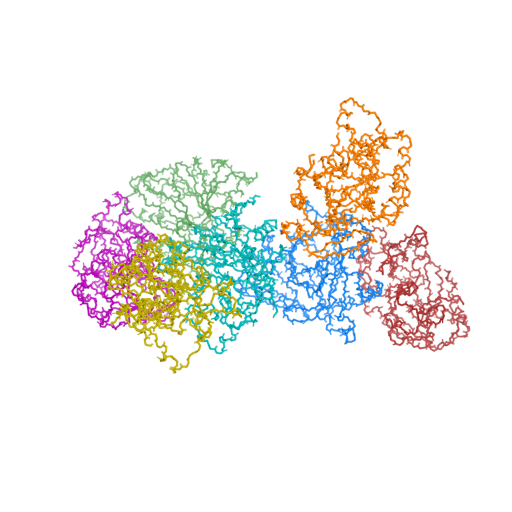OM 3534 C C . TYR B 1 183 ? 81.141 -22.353 81.981 1.00 59.42 183 TYR B C 1
ATOM 3535 O O . TYR B 1 183 ? 81.643 -22.801 80.944 1.00 59.24 183 TYR B O 1
ATOM 3544 N N . THR B 1 184 ? 80.276 -23.028 82.740 1.00 62.92 184 THR B N 1
ATOM 3545 C CA . THR B 1 184 ? 79.738 -24.343 82.369 1.00 66.80 184 THR B CA 1
ATOM 3546 C C . THR B 1 184 ? 78.735 -24.216 81.219 1.00 70.03 184 THR B C 1
ATOM 3547 O O . THR B 1 184 ? 78.282 -23.109 80.903 1.00 72.61 184 THR B O 1
ATOM 3551 N N . ASP B 1 185 ? 78.397 -25.352 80.602 1.00 72.33 185 ASP B N 1
ATOM 3552 C CA . ASP B 1 185 ? 77.409 -25.426 79.511 1.00 71.58 185 ASP B CA 1
ATOM 3553 C C . ASP B 1 185 ? 76.062 -24.799 79.894 1.00 69.39 185 ASP B C 1
ATOM 3554 O O . ASP B 1 185 ? 75.440 -24.101 79.084 1.00 64.64 185 ASP B O 1
ATOM 3559 N N . GLU B 1 186 ? 75.643 -25.058 81.136 1.00 69.71 186 GLU B N 1
ATOM 3560 C CA . GLU B 1 186 ? 74.412 -24.522 81.729 1.00 69.68 186 GLU B CA 1
ATOM 3561 C C . GLU B 1 186 ? 74.427 -22.988 81.817 1.00 66.31 186 GLU B C 1
ATOM 3562 O O . GLU B 1 186 ? 73.456 -22.326 81.431 1.00 67.61 186 GLU B O 1
ATOM 3568 N N . GLU B 1 187 ? 75.530 -22.441 82.324 1.00 61.86 187 GLU B N 1
ATOM 3569 C CA . GLU B 1 187 ? 75.712 -20.999 82.438 1.00 56.58 187 GLU B CA 1
ATOM 3570 C C . GLU B 1 187 ? 75.769 -20.342 81.056 1.00 54.78 187 GLU B C 1
ATOM 3571 O O . GLU B 1 187 ? 75.142 -19.306 80.839 1.00 53.60 187 GLU B O 1
ATOM 3577 N N . LYS B 1 188 ? 76.487 -20.976 80.124 1.00 53.49 188 LYS B N 1
ATOM 3578 C CA . LYS B 1 188 ? 76.607 -20.506 78.732 1.00 54.52 188 LYS B CA 1
ATOM 3579 C C . LYS B 1 188 ? 75.264 -20.357 78.005 1.00 55.12 188 LYS B C 1
ATOM 3580 O O . LYS B 1 188 ? 75.142 -19.535 77.092 1.00 54.06 188 LYS B O 1
ATOM 3586 N N . GLN B 1 189 ? 74.278 -21.161 78.406 1.00 55.86 189 GLN B N 1
ATOM 3587 C CA . GLN B 1 189 ? 72.925 -21.083 77.856 1.00 56.38 189 GLN B CA 1
ATOM 3588 C C . GLN B 1 189 ? 72.092 -20.018 78.562 1.00 53.49 189 GLN B C 1
ATOM 3589 O O . GLN B 1 189 ? 71.408 -19.244 77.895 1.00 51.86 189 GLN B O 1
ATOM 3595 N N . MET B 1 190 ? 72.164 -19.980 79.897 1.00 52.81 190 MET B N 1
ATOM 3596 C CA . MET B 1 190 ? 71.553 -18.909 80.708 1.00 51.84 190 MET B CA 1
ATOM 3597 C C . MET B 1 190 ? 72.032 -17.509 80.296 1.00 50.00 190 MET B C 1
ATOM 3598 O O . MET B 1 190 ? 71.261 -16.545 80.333 1.00 47.71 190 MET B O 1
ATOM 3603 N N . PHE B 1 191 ? 73.311 -17.416 79.922 1.00 46.40 191 PHE B N 1
ATOM 3604 C CA . PHE B 1 191 ? 73.948 -16.156 79.554 1.00 43.08 191 PHE B CA 1
ATOM 3605 C C . PHE B 1 191 ? 74.267 -16.066 78.063 1.00 41.19 191 PHE B C 1
ATOM 3606 O O . PHE B 1 191 ? 75.124 -15.273 77.657 1.00 40.98 191 PHE B O 1
ATOM 3614 N N . LYS B 1 192 ? 73.568 -16.865 77.258 1.00 38.45 192 LYS B N 1
ATOM 3615 C CA . LYS B 1 192 ? 73.731 -16.849 75.805 1.00 39.44 192 LYS B CA 1
ATOM 3616 C C . LYS B 1 192 ? 73.738 -15.400 75.313 1.00 37.46 192 LYS B C 1
ATOM 3617 O O . LYS B 1 192 ? 72.779 -14.658 75.579 1.00 36.85 192 LYS B O 1
ATOM 3623 N N . PRO B 1 193 ? 74.831 -14.983 74.631 1.00 35.27 193 PRO B N 1
ATOM 3624 C CA . PRO B 1 193 ? 74.918 -13.600 74.174 1.00 33.50 193 PRO B CA 1
ATOM 3625 C C . PRO B 1 193 ? 73.745 -13.231 73.284 1.00 32.67 193 PRO B C 1
ATOM 3626 O O . PRO B 1 193 ? 73.230 -14.076 72.548 1.00 33.91 193 PRO B O 1
ATOM 3630 N N . VAL B 1 194 ? 73.315 -11.978 73.397 1.00 30.86 194 VAL B N 1
ATOM 3631 C CA . VAL B 1 194 ? 72.250 -11.423 72.575 1.00 28.54 194 VAL B CA 1
ATOM 3632 C C . VAL B 1 194 ? 72.816 -10.284 71.741 1.00 28.41 194 VAL B C 1
ATOM 3633 O O . VAL B 1 194 ? 73.854 -9.699 72.088 1.00 28.30 194 VAL B O 1
ATOM 3637 N N . LEU B 1 195 ? 72.126 -9.979 70.649 1.00 26.42 195 LEU B N 1
ATOM 3638 C CA . LEU B 1 195 ? 72.537 -8.936 69.736 1.00 26.17 195 LEU B CA 1
ATOM 3639 C C . LEU B 1 195 ? 71.817 -7.647 70.064 1.00 26.19 195 LEU B C 1
ATOM 3640 O O . LEU B 1 195 ? 70.637 -7.666 70.437 1.00 26.48 195 LEU B O 1
ATOM 3645 N N . GLN B 1 196 ? 72.547 -6.537 69.942 1.00 24.71 196 GLN B N 1
ATOM 3646 C CA . GLN B 1 196 ? 72.009 -5.178 70.065 1.00 23.28 196 GLN B CA 1
ATOM 3647 C C . GLN B 1 196 ? 72.720 -4.279 69.066 1.00 24.09 196 GLN B C 1
ATOM 3648 O O . GLN B 1 196 ? 73.921 -4.459 68.806 1.00 25.98 196 GLN B O 1
ATOM 3654 N N . ARG B 1 197 ? 71.998 -3.301 68.530 1.00 24.56 197 ARG B N 1
ATOM 3655 C CA . ARG B 1 197 ? 72.585 -2.255 67.695 1.00 25.82 197 ARG B CA 1
ATOM 3656 C C . ARG B 1 197 ? 73.598 -1.469 68.510 1.00 26.00 197 ARG B C 1
ATOM 3657 O O . ARG B 1 197 ? 73.374 -1.211 69.700 1.00 26.66 197 ARG B O 1
ATOM 3665 N N . LEU B 1 198 ? 74.708 -1.099 67.877 1.00 25.11 198 LEU B N 1
ATOM 3666 C CA . LEU B 1 198 ? 75.643 -0.163 68.487 1.00 24.09 198 LEU B CA 1
ATOM 3667 C C . LEU B 1 198 ? 75.063 1.258 68.492 1.00 24.30 198 LEU B C 1
ATOM 3668 O O . LEU B 1 198 ? 75.240 1.991 69.464 1.00 25.34 198 LEU B O 1
ATOM 3673 N N . VAL B 1 199 ? 74.369 1.637 67.420 1.00 23.41 199 VAL B N 1
ATOM 3674 C CA . VAL B 1 199 ? 73.721 2.953 67.333 1.00 23.25 199 VAL B CA 1
ATOM 3675 C C . VAL B 1 199 ? 72.209 2.735 67.360 1.00 23.05 199 VAL B C 1
ATOM 3676 O O . VAL B 1 199 ? 71.663 2.072 66.471 1.00 23.13 199 VAL B O 1
ATOM 3680 N N . ARG B 1 200 ? 71.543 3.288 68.375 1.00 22.45 200 ARG B N 1
ATOM 3681 C CA . ARG B 1 200 ? 70.105 3.073 68.551 1.00 22.39 200 ARG B CA 1
ATOM 3682 C C . ARG B 1 200 ? 69.341 4.378 68.363 1.00 22.60 200 ARG B C 1
ATOM 3683 O O . ARG B 1 200 ? 69.929 5.452 68.473 1.00 22.27 200 ARG B O 1
ATOM 3691 N N . THR B 1 201 ? 68.047 4.268 68.048 1.00 23.20 201 THR B N 1
ATOM 3692 C CA . THR B 1 201 ? 67.175 5.428 67.815 1.00 24.14 201 THR B CA 1
ATOM 3693 C C . THR B 1 201 ? 66.042 5.441 68.844 1.00 23.52 201 THR B C 1
ATOM 3694 O O . THR B 1 201 ? 65.395 4.406 69.092 1.00 22.69 201 THR B O 1
ATOM 3698 N N . HIS B 1 202 ? 65.820 6.605 69.453 1.00 22.51 202 HIS B N 1
ATOM 3699 C CA . HIS B 1 202 ? 64.794 6.740 70.472 1.00 22.82 202 HIS B CA 1
ATOM 3700 C C . HIS B 1 202 ? 63.415 6.730 69.809 1.00 23.81 202 HIS B C 1
ATOM 3701 O O . HIS B 1 202 ? 63.212 7.421 68.818 1.00 23.21 202 HIS B O 1
ATOM 3708 N N . PRO B 1 203 ? 62.463 5.938 70.348 1.00 24.97 203 PRO B N 1
ATOM 3709 C CA . PRO B 1 203 ? 61.159 5.846 69.658 1.00 24.91 203 PRO B CA 1
ATOM 3710 C C . PRO B 1 203 ? 60.319 7.136 69.668 1.00 26.69 203 PRO B C 1
ATOM 3711 O O . PRO B 1 203 ? 59.434 7.285 68.816 1.00 28.07 203 PRO B O 1
ATOM 3715 N N . VAL B 1 204 ? 60.606 8.062 70.584 1.00 27.60 204 VAL B N 1
ATOM 3716 C CA . VAL B 1 204 ? 59.833 9.313 70.703 1.00 28.01 204 VAL B CA 1
ATOM 3717 C C . VAL B 1 204 ? 60.451 10.465 69.877 1.00 29.07 204 VAL B C 1
ATOM 3718 O O . VAL B 1 204 ? 59.909 10.829 68.826 1.00 28.61 204 VAL B O 1
ATOM 3722 N N . HIS B 1 205 ? 61.576 11.021 70.340 1.00 28.82 205 HIS B N 1
ATOM 3723 C CA . HIS B 1 205 ? 62.214 12.173 69.681 1.00 28.10 205 HIS B CA 1
ATOM 3724 C C . HIS B 1 205 ? 63.189 11.808 68.547 1.00 28.82 205 HIS B C 1
ATOM 3725 O O . HIS B 1 205 ? 63.713 12.699 67.875 1.00 28.64 205 HIS B O 1
ATOM 3732 N N . ARG B 1 206 ? 63.401 10.505 68.335 1.00 29.54 206 ARG B N 1
ATOM 3733 C CA . ARG B 1 206 ? 64.213 9.960 67.225 1.00 31.63 206 ARG B CA 1
ATOM 3734 C C . ARG B 1 206 ? 65.743 10.260 67.276 1.00 30.09 206 ARG B C 1
ATOM 3735 O O . ARG B 1 206 ? 66.478 9.951 66.327 1.00 26.17 206 ARG B O 1
ATOM 3743 N N . ARG B 1 207 ? 66.215 10.833 68.385 1.00 29.25 207 ARG B N 1
ATOM 3744 C CA . ARG B 1 207 ? 67.648 11.085 68.561 1.00 30.55 207 ARG B CA 1
ATOM 3745 C C . ARG B 1 207 ? 68.434 9.777 68.589 1.00 29.29 207 ARG B C 1
ATOM 3746 O O . ARG B 1 207 ? 68.015 8.802 69.227 1.00 29.01 207 ARG B O 1
ATOM 3754 N N . LYS B 1 208 ? 69.533 9.752 67.837 1.00 28.51 208 LYS B N 1
ATOM 3755 C CA . LYS B 1 208 ? 70.488 8.642 67.856 1.00 27.43 208 LYS B CA 1
ATOM 3756 C C . LYS B 1 208 ? 71.385 8.722 69.091 1.00 26.38 208 LYS B C 1
ATOM 3757 O O . LYS B 1 208 ? 71.753 9.819 69.545 1.00 25.73 208 LYS B O 1
ATOM 3763 N N . SER B 1 209 ? 71.728 7.558 69.633 1.00 24.10 209 SER B N 1
ATOM 3764 C CA . SER B 1 209 ? 72.634 7.481 70.774 1.00 23.15 209 SER B CA 1
ATOM 3765 C C . SER B 1 209 ? 73.503 6.239 70.685 1.00 22.53 209 SER B C 1
ATOM 3766 O O . SER B 1 209 ? 73.120 5.242 70.048 1.00 23.16 209 SER B O 1
ATOM 3769 N N . LEU B 1 210 ? 74.677 6.310 71.311 1.00 21.63 210 LEU B N 1
ATOM 3770 C CA . LEU B 1 210 ? 75.575 5.158 71.417 1.00 20.60 210 LEU B CA 1
ATOM 3771 C C . LEU B 1 210 ? 75.024 4.155 72.432 1.00 19.41 210 LEU B C 1
ATOM 3772 O O . LEU B 1 210 ? 74.764 4.511 73.572 1.00 18.17 210 LEU B O 1
ATOM 3777 N N . TYR B 1 211 ? 74.837 2.907 72.015 1.00 19.07 211 TYR B N 1
ATOM 3778 C CA . TYR B 1 211 ? 74.385 1.877 72.946 1.00 19.35 211 TYR B CA 1
ATOM 3779 C C . TYR B 1 211 ? 75.612 1.164 73.486 1.00 19.28 211 TYR B C 1
ATOM 3780 O O . TYR B 1 211 ? 75.991 0.092 73.001 1.00 19.57 211 TYR B O 1
ATOM 3789 N N . LEU B 1 212 ? 76.241 1.791 74.485 1.00 19.08 212 LEU B N 1
ATOM 3790 C CA . LEU B 1 212 ? 77.445 1.240 75.126 1.00 19.23 212 LEU B CA 1
ATOM 3791 C C . LEU B 1 212 ? 77.085 0.527 76.418 1.00 18.82 212 LEU B C 1
ATOM 3792 O O . LEU B 1 212 ? 76.109 0.901 77.074 1.00 19.35 212 LEU B O 1
ATOM 3797 N N . SER B 1 213 ? 77.842 -0.521 76.751 1.00 18.43 213 SER B N 1
ATOM 3798 C CA . SER B 1 213 ? 77.606 -1.311 77.959 1.00 18.77 213 SER B CA 1
ATOM 3799 C C . SER B 1 213 ? 78.704 -2.320 78.257 1.00 19.12 213 SER B C 1
ATOM 3800 O O . SER B 1 213 ? 79.253 -2.953 77.350 1.00 19.00 213 SER B O 1
ATOM 3803 N N . SER B 1 214 ? 78.979 -2.492 79.553 1.00 19.22 214 SER B N 1
ATOM 3804 C CA . SER B 1 214 ? 79.989 -3.432 80.039 1.00 19.29 214 SER B CA 1
ATOM 3805 C C . SER B 1 214 ? 79.672 -4.862 79.582 1.00 19.29 214 SER B C 1
ATOM 3806 O O . SER B 1 214 ? 80.574 -5.687 79.446 1.00 18.77 214 SER B O 1
ATOM 3809 N N . HIS B 1 215 ? 78.383 -5.135 79.371 1.00 19.03 215 HIS B N 1
ATOM 3810 C CA . HIS B 1 215 ? 77.907 -6.424 78.857 1.00 19.11 215 HIS B CA 1
ATOM 3811 C C . HIS B 1 215 ? 78.284 -6.688 77.401 1.00 18.93 215 HIS B C 1
ATOM 3812 O O . HIS B 1 215 ? 78.358 -7.853 77.003 1.00 18.74 215 HIS B O 1
ATOM 3819 N N . ALA B 1 216 ? 78.524 -5.625 76.622 1.00 18.73 216 ALA B N 1
ATOM 3820 C CA . ALA B 1 216 ? 78.991 -5.771 75.239 1.00 19.60 216 ALA B CA 1
ATOM 3821 C C . ALA B 1 216 ? 80.464 -6.203 75.182 1.00 20.01 216 ALA B C 1
ATOM 3822 O O . ALA B 1 216 ? 81.350 -5.475 75.626 1.00 20.57 216 ALA B O 1
ATOM 3824 N N . GLY B 1 217 ? 80.710 -7.398 74.653 1.00 20.77 217 GLY B N 1
ATOM 3825 C CA . GLY B 1 217 ? 82.075 -7.941 74.568 1.00 22.67 217 GLY B CA 1
ATOM 3826 C C . GLY B 1 217 ? 82.617 -8.231 73.178 1.00 23.53 217 GLY B C 1
ATOM 3827 O O . GLY B 1 217 ? 83.731 -8.741 73.054 1.00 23.33 217 GLY B O 1
ATOM 3828 N N . LYS B 1 218 ? 81.841 -7.901 72.145 1.00 25.37 218 LYS B N 1
ATOM 3829 C CA . LYS B 1 218 ? 82.190 -8.205 70.748 1.00 28.54 218 LYS B CA 1
ATOM 3830 C C . LYS B 1 218 ? 81.333 -7.390 69.791 1.00 28.11 218 LYS B C 1
ATOM 3831 O O . LYS B 1 218 ? 80.151 -7.179 70.047 1.00 27.98 218 LYS B O 1
ATOM 3837 N N . ILE B 1 219 ? 81.933 -6.921 68.702 1.00 27.31 219 ILE B N 1
ATOM 3838 C CA . ILE B 1 219 ? 81.172 -6.446 67.545 1.00 28.28 219 ILE B CA 1
ATOM 3839 C C . ILE B 1 219 ? 81.086 -7.590 66.520 1.00 29.72 219 ILE B C 1
ATOM 3840 O O . ILE B 1 219 ? 82.117 -8.119 66.087 1.00 29.86 219 ILE B O 1
ATOM 3845 N N . ALA B 1 220 ? 79.855 -7.949 66.140 1.00 31.00 220 ALA B N 1
ATOM 3846 C CA . ALA B 1 220 ? 79.550 -9.138 65.311 1.00 31.35 220 ALA B CA 1
ATOM 3847 C C . ALA B 1 220 ? 80.413 -9.318 64.046 1.00 31.88 220 ALA B C 1
ATOM 3848 O O . ALA B 1 220 ? 80.882 -10.428 63.764 1.00 32.33 220 ALA B O 1
ATOM 3850 N N . SER B 1 221 ? 80.627 -8.228 63.311 1.00 30.85 221 SER B N 1
ATOM 3851 C CA . SER B 1 221 ? 81.324 -8.277 62.025 1.00 32.80 221 SER B CA 1
ATOM 3852 C C . SER B 1 221 ? 82.848 -8.104 62.114 1.00 32.78 221 SER B C 1
ATOM 3853 O O . SER B 1 221 ? 83.513 -7.971 61.082 1.00 32.32 221 SER B O 1
ATOM 3856 N N . MET B 1 222 ? 83.391 -8.108 63.335 1.00 31.00 222 MET B N 1
ATOM 3857 C CA . MET B 1 222 ? 84.815 -7.828 63.570 1.00 30.82 222 MET B CA 1
ATOM 3858 C C . MET B 1 222 ? 85.465 -8.907 64.437 1.00 30.89 222 MET B C 1
ATOM 3859 O O . MET B 1 222 ? 84.772 -9.652 65.150 1.00 31.37 222 MET B O 1
ATOM 3864 N N . SER B 1 223 ? 86.796 -8.985 64.392 1.00 29.50 223 SER B N 1
ATOM 3865 C CA . SER B 1 223 ? 87.530 -9.830 65.333 1.00 28.27 223 SER B CA 1
ATOM 3866 C C . SER B 1 223 ? 87.296 -9.288 66.754 1.00 27.05 223 SER B C 1
ATOM 3867 O O . SER B 1 223 ? 87.095 -8.074 66.941 1.00 24.80 223 SER B O 1
ATOM 3870 N N . VAL B 1 224 ? 87.308 -10.186 67.738 1.00 26.07 224 VAL B N 1
ATOM 3871 C CA . VAL B 1 224 ? 87.112 -9.795 69.134 1.00 25.95 224 VAL B CA 1
ATOM 3872 C C . VAL B 1 224 ? 88.082 -8.667 69.556 1.00 26.31 224 VAL B C 1
ATOM 3873 O O . VAL B 1 224 ? 87.615 -7.672 70.106 1.00 26.06 224 VAL B O 1
ATOM 3877 N N . PRO B 1 225 ? 89.414 -8.786 69.267 1.00 27.40 225 PRO B N 1
ATOM 3878 C CA . PRO B 1 225 ? 90.316 -7.688 69.667 1.00 27.04 225 PRO B CA 1
ATOM 3879 C C . PRO B 1 225 ? 89.997 -6.328 69.045 1.00 26.78 225 PRO B C 1
ATOM 3880 O O . PRO B 1 225 ? 89.979 -5.329 69.768 1.00 26.14 225 PRO B O 1
ATOM 3884 N N . GLU B 1 226 ? 89.728 -6.292 67.741 1.00 26.64 226 GLU B N 1
ATOM 3885 C CA . GLU B 1 226 ? 89.460 -5.030 67.056 1.00 29.10 226 GLU B CA 1
ATOM 3886 C C . GLU B 1 226 ? 88.139 -4.394 67.507 1.00 27.98 226 GLU B C 1
ATOM 3887 O O . GLU B 1 226 ? 88.072 -3.175 67.726 1.00 27.57 226 GLU B O 1
ATOM 3893 N N . GLY B 1 227 ? 87.108 -5.230 67.644 1.00 26.29 227 GLY B N 1
ATOM 3894 C CA . GLY B 1 227 ? 85.799 -4.825 68.178 1.00 26.26 227 GLY B CA 1
ATOM 3895 C C . GLY B 1 227 ? 85.875 -4.264 69.589 1.00 26.03 227 GLY B C 1
ATOM 3896 O O . GLY B 1 227 ? 85.303 -3.195 69.867 1.00 25.75 227 GLY B O 1
ATOM 3897 N N . ARG B 1 228 ? 86.604 -4.960 70.466 1.00 24.77 228 ARG B N 1
ATOM 3898 C CA . ARG B 1 228 ? 86.796 -4.492 71.845 1.00 25.05 228 ARG B CA 1
ATOM 3899 C C . ARG B 1 228 ? 87.551 -3.155 71.905 1.00 25.16 228 ARG B C 1
ATOM 3900 O O . ARG B 1 228 ? 87.187 -2.264 72.690 1.00 25.38 228 ARG B O 1
ATOM 3908 N N . LEU B 1 229 ? 88.548 -2.990 71.032 1.00 23.03 229 LEU B N 1
ATOM 3909 C CA . LEU B 1 229 ? 89.314 -1.740 70.974 1.00 22.81 229 LEU B CA 1
ATOM 3910 C C . LEU B 1 229 ? 88.457 -0.571 70.496 1.00 21.93 229 LEU B C 1
ATOM 3911 O O . LEU B 1 229 ? 88.586 0.548 71.001 1.00 22.21 229 LEU B O 1
ATOM 3916 N N . LEU B 1 230 ? 87.582 -0.842 69.533 1.00 20.84 230 LEU B N 1
ATOM 3917 C CA . LEU B 1 230 ? 86.621 0.155 69.068 1.00 21.00 230 LEU B CA 1
ATOM 3918 C C . LEU B 1 230 ? 85.626 0.551 70.178 1.00 19.98 230 LEU B C 1
ATOM 3919 O O . LEU B 1 230 ? 85.379 1.736 70.400 1.00 19.67 230 LEU B O 1
ATOM 3924 N N . LEU B 1 231 ? 85.075 -0.444 70.871 1.00 19.72 231 LEU B N 1
ATOM 3925 C CA . LEU B 1 231 ? 84.181 -0.193 72.014 1.00 19.32 231 LEU B CA 1
ATOM 3926 C C . LEU B 1 231 ? 84.873 0.598 73.117 1.00 19.54 231 LEU B C 1
ATOM 3927 O O . LEU B 1 231 ? 84.265 1.487 73.709 1.00 19.37 231 LEU B O 1
ATOM 3932 N N . ARG B 1 232 ? 86.157 0.311 73.345 1.00 20.13 232 ARG B N 1
ATOM 3933 C CA . ARG B 1 232 ? 86.975 1.081 74.291 1.00 20.97 232 ARG B CA 1
ATOM 3934 C C . ARG B 1 232 ? 87.064 2.547 73.922 1.00 20.64 232 ARG B C 1
ATOM 3935 O O . ARG B 1 232 ? 86.869 3.408 74.788 1.00 20.94 232 ARG B O 1
ATOM 3943 N N . ASP B 1 233 ? 87.348 2.822 72.645 1.00 20.32 233 ASP B N 1
ATOM 3944 C CA . ASP B 1 233 ? 87.437 4.197 72.123 1.00 20.38 233 ASP B CA 1
ATOM 3945 C C . ASP B 1 233 ? 86.123 4.961 72.281 1.00 20.38 233 ASP B C 1
ATOM 3946 O O . ASP B 1 233 ? 86.121 6.133 72.658 1.00 20.14 233 ASP B O 1
ATOM 3951 N N . LEU B 1 234 ? 85.014 4.288 71.975 1.00 19.96 234 LEU B N 1
ATOM 3952 C CA . LEU B 1 234 ? 83.683 4.874 72.146 1.00 20.16 234 LEU B CA 1
ATOM 3953 C C . LEU B 1 234 ? 83.347 5.136 73.617 1.00 19.65 234 LEU B C 1
ATOM 3954 O O . LEU B 1 234 ? 82.799 6.188 73.936 1.00 19.50 234 LEU B O 1
ATOM 3959 N N . ASN B 1 235 ? 83.702 4.196 74.496 1.00 19.67 235 ASN B N 1
ATOM 3960 C CA . ASN B 1 235 ? 83.458 4.337 75.945 1.00 20.66 235 ASN B CA 1
ATOM 3961 C C . ASN B 1 235 ? 84.280 5.466 76.574 1.00 20.93 235 ASN B C 1
ATOM 3962 O O . ASN B 1 235 ? 83.768 6.222 77.399 1.00 19.87 235 ASN B O 1
ATOM 3967 N N . GLU B 1 236 ? 85.548 5.573 76.167 1.00 21.26 236 GLU B N 1
ATOM 3968 C CA . GLU B 1 236 ? 86.428 6.657 76.586 1.00 21.76 236 GLU B CA 1
ATOM 3969 C C . GLU B 1 236 ? 85.825 8.000 76.163 1.00 20.84 236 GLU B C 1
ATOM 3970 O O . GLU B 1 236 ? 85.657 8.896 76.987 1.00 19.71 236 GLU B O 1
ATOM 3976 N N . HIS B 1 237 ? 85.502 8.121 74.874 1.00 20.66 237 HIS B N 1
ATOM 3977 C CA . HIS B 1 237 ? 84.812 9.288 74.339 1.00 22.01 237 HIS B CA 1
ATOM 3978 C C . HIS B 1 237 ? 83.529 9.610 75.119 1.00 22.16 237 HIS B C 1
ATOM 3979 O O . HIS B 1 237 ? 83.335 10.757 75.553 1.00 21.77 237 HIS B O 1
ATOM 3986 N N . ALA B 1 238 ? 82.685 8.594 75.323 1.00 21.31 238 ALA B N 1
ATOM 3987 C CA . ALA B 1 238 ? 81.342 8.818 75.881 1.00 22.49 238 ALA B CA 1
ATOM 3988 C C . ALA B 1 238 ? 81.310 9.128 77.375 1.00 22.64 238 ALA B C 1
ATOM 3989 O O . ALA B 1 238 ? 80.284 9.604 77.874 1.00 22.88 238 ALA B O 1
ATOM 3991 N N . THR B 1 239 ? 82.415 8.858 78.082 1.00 23.00 239 THR B N 1
ATOM 3992 C CA . THR B 1 239 ? 82.456 9.018 79.549 1.00 22.92 239 THR B CA 1
ATOM 3993 C C . THR B 1 239 ? 83.402 10.140 80.007 1.00 23.56 239 THR B C 1
ATOM 3994 O O . THR B 1 239 ? 83.770 10.222 81.186 1.00 23.00 239 THR B O 1
ATOM 3998 N N . GLN B 1 240 ? 83.756 11.009 79.057 1.00 24.66 240 GLN B N 1
ATOM 3999 C CA . GLN B 1 240 ? 84.419 12.290 79.317 1.00 26.31 240 GLN B CA 1
ATOM 4000 C C . GLN B 1 240 ? 83.543 13.140 80.243 1.00 25.98 240 GLN B C 1
ATOM 4001 O O . GLN B 1 240 ? 82.313 13.065 80.149 1.00 25.55 240 GLN B O 1
ATOM 4007 N N . PRO B 1 241 ? 84.164 13.943 81.143 1.00 25.54 241 PRO B N 1
ATOM 4008 C CA . PRO B 1 241 ? 83.402 14.736 82.129 1.00 25.16 241 PRO B CA 1
ATOM 4009 C C . PRO B 1 241 ? 82.269 15.610 81.555 1.00 25.88 241 PRO B C 1
ATOM 4010 O O . PRO B 1 241 ? 81.267 15.827 82.238 1.00 25.28 241 PRO B O 1
ATOM 4014 N N . GLU B 1 242 ? 82.418 16.068 80.311 1.00 26.44 242 GLU B N 1
ATOM 4015 C CA . GLU B 1 242 ? 81.417 16.916 79.652 1.00 27.74 242 GLU B CA 1
ATOM 4016 C C . GLU B 1 242 ? 80.087 16.190 79.382 1.00 27.98 242 GLU B C 1
ATOM 4017 O O . GLU B 1 242 ? 79.055 16.837 79.175 1.00 28.77 242 GLU B O 1
ATOM 4023 N N . PHE B 1 243 ? 80.132 14.856 79.382 1.00 27.22 243 PHE B N 1
ATOM 4024 C CA . PHE B 1 243 ? 78.953 14.006 79.151 1.00 25.90 243 PHE B CA 1
ATOM 4025 C C . PHE B 1 243 ? 78.421 13.331 80.420 1.00 25.60 243 PHE B C 1
ATOM 4026 O O . PHE B 1 243 ? 77.412 12.634 80.376 1.00 25.52 243 PHE B O 1
ATOM 4034 N N . VAL B 1 244 ? 79.083 13.575 81.549 1.00 25.38 244 VAL B N 1
ATOM 4035 C CA . VAL B 1 244 ? 78.837 12.840 82.788 1.00 24.84 244 VAL B CA 1
ATOM 4036 C C . VAL B 1 244 ? 78.271 13.753 83.875 1.00 25.81 244 VAL B C 1
ATOM 4037 O O . VAL B 1 244 ? 78.832 14.820 84.146 1.00 25.76 244 VAL B O 1
ATOM 4041 N N . TYR B 1 245 ? 77.152 13.323 84.475 1.00 25.27 245 TYR B N 1
ATOM 4042 C CA . TYR B 1 245 ? 76.632 13.908 85.717 1.00 24.27 245 TYR B CA 1
ATOM 4043 C C . TYR B 1 245 ? 76.933 12.966 86.874 1.00 23.10 245 TYR B C 1
ATOM 4044 O O . TYR B 1 245 ? 76.714 11.751 86.769 1.00 23.04 245 TYR B O 1
ATOM 4053 N N . VAL B 1 246 ? 77.411 13.541 87.978 1.00 21.99 246 VAL B N 1
ATOM 4054 C CA . VAL B 1 246 ? 77.755 12.803 89.193 1.00 22.28 246 VAL B CA 1
ATOM 4055 C C . VAL B 1 246 ? 76.683 13.068 90.252 1.00 22.65 246 VAL B C 1
ATOM 4056 O O . VAL B 1 246 ? 76.452 14.222 90.628 1.00 23.15 246 VAL B O 1
ATOM 4060 N N . HIS B 1 247 ? 76.050 11.998 90.731 1.00 22.52 247 HIS B N 1
ATOM 4061 C CA . HIS B 1 247 ? 75.056 12.105 91.789 1.00 24.00 247 HIS B CA 1
ATOM 4062 C C . HIS B 1 247 ? 75.595 11.649 93.141 1.00 25.33 247 HIS B C 1
ATOM 4063 O O . HIS B 1 247 ? 75.959 10.474 93.325 1.00 23.89 247 HIS B O 1
ATOM 4070 N N . LYS B 1 248 ? 75.637 12.604 94.072 1.00 27.32 248 LYS B N 1
ATOM 4071 C CA . LYS B 1 248 ? 75.976 12.348 95.465 1.00 29.76 248 LYS B CA 1
ATOM 4072 C C . LYS B 1 248 ? 74.666 12.120 96.219 1.00 28.47 248 LYS B C 1
ATOM 4073 O O . LYS B 1 248 ? 73.774 12.956 96.197 1.00 30.66 248 LYS B O 1
ATOM 4079 N N . TRP B 1 249 ? 74.569 10.970 96.871 1.00 27.59 249 TRP B N 1
ATOM 4080 C CA . TRP B 1 249 ? 73.323 10.494 97.462 1.00 27.31 249 TRP B CA 1
ATOM 4081 C C . TRP B 1 249 ? 72.949 11.170 98.789 1.00 28.95 249 TRP B C 1
ATOM 4082 O O . TRP B 1 249 ? 73.816 11.449 99.624 1.00 29.07 249 TRP B O 1
ATOM 4093 N N . LYS B 1 250 ? 71.650 11.442 98.940 1.00 30.66 250 LYS B N 1
ATOM 4094 C CA . LYS B 1 250 ? 71.012 11.824 100.213 1.00 30.49 250 LYS B CA 1
ATOM 4095 C C . LYS B 1 250 ? 69.907 10.813 100.530 1.00 28.93 250 LYS B C 1
ATOM 4096 O O . LYS B 1 250 ? 69.311 10.238 99.611 1.00 29.32 250 LYS B O 1
ATOM 4102 N N . LEU B 1 251 ? 69.641 10.596 101.819 1.00 26.85 251 LEU B N 1
ATOM 4103 C CA . LEU B 1 251 ? 68.593 9.670 102.285 1.00 26.62 251 LEU B CA 1
ATOM 4104 C C . LEU B 1 251 ? 67.240 9.956 101.606 1.00 26.13 251 LEU B C 1
ATOM 4105 O O . LEU B 1 251 ? 66.854 11.123 101.436 1.00 25.91 251 LEU B O 1
ATOM 4110 N N . HIS B 1 252 ? 66.571 8.888 101.161 1.00 26.74 252 HIS B N 1
ATOM 4111 C CA . HIS B 1 252 ? 65.274 8.961 100.433 1.00 26.77 252 HIS B CA 1
ATOM 4112 C C . HIS B 1 252 ? 65.311 9.674 99.078 1.00 25.74 252 HIS B C 1
ATOM 4113 O O . HIS B 1 252 ? 64.260 10.079 98.564 1.00 24.92 252 HIS B O 1
ATOM 4120 N N . ASP B 1 253 ? 66.505 9.835 98.496 1.00 24.46 253 ASP B N 1
ATOM 4121 C CA . ASP B 1 253 ? 66.599 10.214 97.086 1.00 23.95 253 ASP B CA 1
ATOM 4122 C C . ASP B 1 253 ? 65.938 9.118 96.240 1.00 22.29 253 ASP B C 1
ATOM 4123 O O . ASP B 1 253 ? 65.954 7.926 96.612 1.00 20.85 253 ASP B O 1
ATOM 4128 N N . LEU B 1 254 ? 65.338 9.536 95.130 1.00 20.47 254 LEU B N 1
ATOM 4129 C CA . LEU B 1 254 ? 64.978 8.616 94.063 1.00 21.09 254 LEU B CA 1
ATOM 4130 C C . LEU B 1 254 ? 65.531 9.158 92.759 1.00 20.66 254 LEU B C 1
ATOM 4131 O O . LEU B 1 254 ? 65.198 10.272 92.351 1.00 22.01 254 LEU B O 1
ATOM 4136 N N . VAL B 1 255 ? 66.373 8.360 92.113 1.00 19.77 255 VAL B N 1
ATOM 4137 C CA . VAL B 1 255 ? 66.885 8.708 90.795 1.00 19.49 255 VAL B CA 1
ATOM 4138 C C . VAL B 1 255 ? 66.385 7.677 89.789 1.00 19.50 255 VAL B C 1
ATOM 4139 O O . VAL B 1 255 ? 66.425 6.463 90.035 1.00 18.94 255 VAL B O 1
ATOM 4143 N N . MET B 1 256 ? 65.878 8.201 88.680 1.00 20.03 256 MET B N 1
ATOM 4144 C CA . MET B 1 256 ? 65.269 7.414 87.620 1.00 21.39 256 MET B CA 1
ATOM 4145 C C . MET B 1 256 ? 65.975 7.764 86.324 1.00 19.82 256 MET B C 1
ATOM 4146 O O . MET B 1 256 ? 66.181 8.948 86.015 1.00 20.15 256 MET B O 1
ATOM 4151 N N . TRP B 1 257 ? 66.363 6.732 85.580 1.00 18.01 257 TRP B N 1
ATOM 4152 C CA . TRP B 1 257 ? 67.066 6.934 84.322 1.00 16.97 257 TRP B CA 1
ATOM 4153 C C . TRP B 1 257 ? 66.534 6.066 83.192 1.00 17.39 257 TRP B C 1
ATOM 4154 O O . TRP B 1 257 ? 66.025 4.964 83.425 1.00 16.94 257 TRP B O 1
ATOM 4165 N N . ASP B 1 258 ? 66.665 6.582 81.971 1.00 17.31 258 ASP B N 1
ATOM 4166 C CA . ASP B 1 258 ? 66.294 5.857 80.777 1.00 18.45 258 ASP B CA 1
ATOM 4167 C C . ASP B 1 258 ? 67.509 5.109 80.236 1.00 18.82 258 ASP B C 1
ATOM 4168 O O . ASP B 1 258 ? 68.450 5.716 79.684 1.00 18.55 258 ASP B O 1
ATOM 4173 N N . ASN B 1 259 ? 67.476 3.787 80.412 1.00 18.54 259 ASN B N 1
ATOM 4174 C CA . ASN B 1 259 ? 68.507 2.883 79.890 1.00 18.41 259 ASN B CA 1
ATOM 4175 C C . ASN B 1 259 ? 68.737 2.962 78.373 1.00 19.25 259 ASN B C 1
ATOM 4176 O O . ASN B 1 259 ? 69.815 2.588 77.890 1.00 20.01 259 ASN B O 1
ATOM 4181 N N . ARG B 1 260 ? 67.746 3.469 77.637 1.00 19.06 260 ARG B N 1
ATOM 4182 C CA . ARG B 1 260 ? 67.830 3.628 76.174 1.00 18.47 260 ARG B CA 1
ATOM 4183 C C . ARG B 1 260 ? 68.657 4.829 75.710 1.00 18.74 260 ARG B C 1
ATOM 4184 O O . ARG B 1 260 ? 68.989 4.929 74.516 1.00 18.81 260 ARG B O 1
ATOM 4192 N N . GLN B 1 261 ? 68.998 5.741 76.630 1.00 19.12 261 GLN B N 1
ATOM 4193 C CA . GLN B 1 261 ? 69.743 6.970 76.267 1.00 18.90 261 GLN B CA 1
ATOM 4194 C C . GLN B 1 261 ? 71.036 7.200 77.088 1.00 19.15 261 GLN B C 1
ATOM 4195 O O . GLN B 1 261 ? 71.741 8.211 76.885 1.00 18.75 261 GLN B O 1
ATOM 4201 N N . THR B 1 262 ? 71.330 6.296 78.029 1.00 18.55 262 THR B N 1
ATOM 4202 C CA . THR B 1 262 ? 72.396 6.523 79.012 1.00 18.41 262 THR B CA 1
ATOM 4203 C C . THR B 1 262 ? 73.255 5.298 79.311 1.00 18.72 262 THR B C 1
ATOM 4204 O O . THR B 1 262 ? 72.931 4.179 78.900 1.00 19.68 262 THR B O 1
ATOM 4208 N N . MET B 1 263 ? 74.360 5.547 80.017 1.00 17.88 263 MET B N 1
ATOM 4209 C CA . MET B 1 263 ? 75.016 4.543 80.860 1.00 17.68 263 MET B CA 1
ATOM 4210 C C . MET B 1 263 ? 75.086 5.079 82.280 1.00 17.33 263 MET B C 1
ATOM 4211 O O . MET B 1 263 ? 74.976 6.291 82.510 1.00 18.17 263 MET B O 1
ATOM 4216 N N . HIS B 1 264 ? 75.280 4.171 83.227 1.00 16.34 264 HIS B N 1
ATOM 4217 C CA . HIS B 1 264 ? 75.512 4.540 84.603 1.00 15.90 264 HIS B CA 1
ATOM 4218 C C . HIS B 1 264 ? 76.495 3.566 85.244 1.00 16.08 264 HIS B C 1
ATOM 4219 O O . HIS B 1 264 ? 76.821 2.519 84.667 1.00 16.28 264 HIS B O 1
ATOM 4226 N N . ARG B 1 265 ? 76.979 3.944 86.426 1.00 16.70 265 ARG B N 1
ATOM 4227 C CA . ARG B 1 265 ? 77.854 3.125 87.264 1.00 17.05 265 ARG B CA 1
ATOM 4228 C C . ARG B 1 265 ? 77.883 3.687 88.679 1.00 17.60 265 ARG B C 1
ATOM 4229 O O . ARG B 1 265 ? 77.660 4.892 88.896 1.00 16.87 265 ARG B O 1
ATOM 4237 N N . VAL B 1 266 ? 78.170 2.804 89.630 1.00 18.32 266 VAL B N 1
ATOM 4238 C CA . VAL B 1 266 ? 78.408 3.214 91.000 1.00 19.62 266 VAL B CA 1
ATOM 4239 C C . VAL B 1 266 ? 79.929 3.261 91.264 1.00 21.14 266 VAL B C 1
ATOM 4240 O O . VAL B 1 266 ? 80.672 2.360 90.852 1.00 21.31 266 VAL B O 1
ATOM 4244 N N . ARG B 1 267 ? 80.382 4.332 91.918 1.00 22.05 267 ARG B N 1
ATOM 4245 C CA . ARG B 1 267 ? 81.778 4.459 92.319 1.00 23.89 267 ARG B CA 1
ATOM 4246 C C . ARG B 1 267 ? 82.029 3.604 93.555 1.00 25.84 267 ARG B C 1
ATOM 4247 O O . ARG B 1 267 ? 81.085 3.308 94.305 1.00 24.53 267 ARG B O 1
ATOM 4255 N N . ARG B 1 268 ? 83.288 3.196 93.760 1.00 28.19 268 ARG B N 1
ATOM 4256 C CA . ARG B 1 268 ? 83.640 2.305 94.892 1.00 31.12 268 ARG B CA 1
ATOM 4257 C C . ARG B 1 268 ? 83.193 2.857 96.246 1.00 29.69 268 ARG B C 1
ATOM 4258 O O . ARG B 1 268 ? 83.198 4.075 96.465 1.00 28.46 268 ARG B O 1
ATOM 4266 N N . TYR B 1 269 ? 82.776 1.947 97.122 1.00 29.82 269 TYR B N 1
ATOM 4267 C CA . TYR B 1 269 ? 82.222 2.291 98.433 1.00 30.87 269 TYR B CA 1
ATOM 4268 C C . TYR B 1 269 ? 82.774 1.379 99.525 1.00 31.19 269 TYR B C 1
ATOM 4269 O O . TYR B 1 269 ? 83.159 0.238 99.252 1.00 30.44 269 TYR B O 1
ATOM 4278 N N . ASP B 1 270 ? 82.798 1.887 100.756 1.00 33.02 270 ASP B N 1
ATOM 4279 C CA . ASP B 1 270 ? 83.246 1.117 101.919 1.00 35.52 270 ASP B CA 1
ATOM 4280 C C . ASP B 1 270 ? 82.292 -0.061 102.202 1.00 36.11 270 ASP B C 1
ATOM 4281 O O . ASP B 1 270 ? 81.187 0.123 102.732 1.00 37.07 270 ASP B O 1
ATOM 4286 N N . GLN B 1 271 ? 82.743 -1.264 101.844 1.00 36.38 271 GLN B N 1
ATOM 4287 C CA . GLN B 1 271 ? 81.954 -2.495 101.978 1.00 37.22 271 GLN B CA 1
ATOM 4288 C C . GLN B 1 271 ? 81.617 -2.899 103.429 1.00 38.32 271 GLN B C 1
ATOM 4289 O O . GLN B 1 271 ? 80.651 -3.630 103.659 1.00 39.39 271 GLN B O 1
ATOM 4295 N N . SER B 1 272 ? 82.396 -2.423 104.396 1.00 39.10 272 SER B N 1
ATOM 4296 C CA . SER B 1 272 ? 82.112 -2.695 105.817 1.00 41.68 272 SER B CA 1
ATOM 4297 C C . SER B 1 272 ? 80.871 -1.949 106.339 1.00 42.88 272 SER B C 1
ATOM 4298 O O . SER B 1 272 ? 80.336 -2.299 107.395 1.00 44.80 272 SER B O 1
ATOM 4301 N N . GLN B 1 273 ? 80.425 -0.934 105.595 1.00 44.18 273 GLN B N 1
ATOM 4302 C CA . GLN B 1 273 ? 79.251 -0.125 105.964 1.00 44.56 273 GLN B CA 1
ATOM 4303 C C . GLN B 1 273 ? 78.011 -0.459 105.098 1.00 40.88 273 GLN B C 1
ATOM 4304 O O . GLN B 1 273 ? 78.152 -0.727 103.899 1.00 37.65 273 GLN B O 1
ATOM 4310 N N . PRO B 1 274 ? 76.799 -0.465 105.708 1.00 39.78 274 PRO B N 1
ATOM 4311 C CA . PRO B 1 274 ? 75.600 -0.799 104.917 1.00 37.86 274 PRO B CA 1
ATOM 4312 C C . PRO B 1 274 ? 75.286 0.216 103.803 1.00 35.64 274 PRO B C 1
ATOM 4313 O O . PRO B 1 274 ? 75.483 1.428 103.974 1.00 33.20 274 PRO B O 1
ATOM 4317 N N . ARG B 1 275 ? 74.847 -0.311 102.661 1.00 32.87 275 ARG B N 1
ATOM 4318 C CA . ARG B 1 275 ? 74.390 0.489 101.526 1.00 31.60 275 ARG B CA 1
ATOM 4319 C C . ARG B 1 275 ? 73.089 -0.150 101.051 1.00 31.05 275 ARG B C 1
ATOM 4320 O O . ARG B 1 275 ? 73.126 -1.211 100.437 1.00 31.77 275 ARG B O 1
ATOM 4328 N N . ASP B 1 276 ? 71.949 0.470 101.370 1.00 30.49 276 ASP B N 1
ATOM 4329 C CA . ASP B 1 276 ? 70.631 -0.115 101.047 1.00 28.97 276 ASP B CA 1
ATOM 4330 C C . ASP B 1 276 ? 69.941 0.663 99.934 1.00 27.44 276 ASP B C 1
ATOM 4331 O O . ASP B 1 276 ? 69.281 1.684 100.168 1.00 27.22 276 ASP B O 1
ATOM 4336 N N . MET B 1 277 ? 70.100 0.142 98.724 1.00 26.58 277 MET B N 1
ATOM 4337 C CA . MET B 1 277 ? 69.608 0.777 97.496 1.00 26.20 277 MET B CA 1
ATOM 4338 C C . MET B 1 277 ? 68.682 -0.212 96.820 1.00 25.21 277 MET B C 1
ATOM 4339 O O . MET B 1 277 ? 68.982 -1.406 96.751 1.00 24.46 277 MET B O 1
ATOM 4344 N N . ARG B 1 278 ? 67.541 0.279 96.353 1.00 24.08 278 ARG B N 1
ATOM 4345 C CA . ARG B 1 278 ? 66.502 -0.606 95.850 1.00 23.60 278 ARG B CA 1
ATOM 4346 C C . ARG B 1 278 ? 65.988 -0.094 94.519 1.00 23.01 278 ARG B C 1
ATOM 4347 O O . ARG B 1 278 ? 65.638 1.087 94.388 1.00 21.97 278 ARG B O 1
ATOM 4355 N N . ARG B 1 279 ? 65.961 -0.998 93.543 1.00 22.26 279 ARG B N 1
ATOM 4356 C CA . ARG B 1 279 ? 65.644 -0.663 92.163 1.00 23.08 279 ARG B CA 1
ATOM 4357 C C . ARG B 1 279 ? 64.338 -1.294 91.686 1.00 22.67 279 ARG B C 1
ATOM 4358 O O . ARG B 1 279 ? 64.101 -2.485 91.909 1.00 22.75 279 ARG B O 1
ATOM 4366 N N . ALA B 1 280 ? 63.513 -0.486 91.021 1.00 21.53 280 ALA B N 1
ATOM 4367 C CA . ALA B 1 280 ? 62.417 -0.990 90.202 1.00 20.51 280 ALA B CA 1
ATOM 4368 C C . ALA B 1 280 ? 62.825 -0.858 88.739 1.00 19.86 280 ALA B C 1
ATOM 4369 O O . ALA B 1 280 ? 63.351 0.177 88.319 1.00 19.86 280 ALA B O 1
ATOM 4371 N N . THR B 1 281 ? 62.569 -1.905 87.967 1.00 19.86 281 THR B N 1
ATOM 4372 C CA . THR B 1 281 ? 62.935 -1.916 86.559 1.00 20.29 281 THR B CA 1
ATOM 4373 C C . THR B 1 281 ? 61.711 -2.113 85.668 1.00 20.12 281 THR B C 1
ATOM 4374 O O . THR B 1 281 ? 60.940 -3.066 85.861 1.00 20.66 281 THR B O 1
ATOM 4378 N N . VAL B 1 282 ? 61.556 -1.201 84.708 1.00 19.24 282 VAL B N 1
ATOM 4379 C CA . VAL B 1 282 ? 60.492 -1.261 83.716 1.00 20.14 282 VAL B CA 1
ATOM 4380 C C . VAL B 1 282 ? 61.025 -1.963 82.468 1.00 20.56 282 VAL B C 1
ATOM 4381 O O . VAL B 1 282 ? 62.048 -1.547 81.890 1.00 21.01 282 VAL B O 1
ATOM 4385 N N . ALA B 1 283 ? 60.331 -3.031 82.072 1.00 19.97 283 ALA B N 1
ATOM 4386 C CA . ALA B 1 283 ? 60.701 -3.856 80.911 1.00 20.21 283 ALA B CA 1
ATOM 4387 C C . ALA B 1 283 ? 60.657 -3.048 79.634 1.00 20.67 283 ALA B C 1
ATOM 4388 O O . ALA B 1 283 ? 59.811 -2.149 79.474 1.00 20.51 283 ALA B O 1
ATOM 4390 N N . GLY B 1 284 ? 61.575 -3.369 78.733 1.00 21.11 284 GLY B N 1
ATOM 4391 C CA . GLY B 1 284 ? 61.620 -2.745 77.428 1.00 23.30 284 GLY B CA 1
ATOM 4392 C C . GLY B 1 284 ? 60.356 -2.953 76.620 1.00 25.90 284 GLY B C 1
ATOM 4393 O O . GLY B 1 284 ? 59.707 -4.006 76.696 1.00 24.62 284 GLY B O 1
ATOM 4394 N N . THR B 1 285 ? 60.037 -1.928 75.842 1.00 29.16 285 THR B N 1
ATOM 4395 C CA . THR B 1 285 ? 58.810 -1.846 75.062 1.00 34.11 285 THR B CA 1
ATOM 4396 C C . THR B 1 285 ? 59.108 -2.039 73.573 1.00 37.23 285 THR B C 1
ATOM 4397 O O . THR B 1 285 ? 58.186 -2.118 72.769 1.00 36.92 285 THR B O 1
ATOM 4401 N N . GLU B 1 286 ? 60.404 -2.116 73.231 1.00 40.98 286 GLU B N 1
ATOM 4402 C CA . GLU B 1 286 ? 60.901 -2.343 71.855 1.00 44.53 286 GLU B CA 1
ATOM 4403 C C . GLU B 1 286 ? 62.346 -2.922 71.838 1.00 44.74 286 GLU B C 1
ATOM 4404 O O . GLU B 1 286 ? 63.186 -2.501 72.645 1.00 45.96 286 GLU B O 1
ATOM 4410 N N . PRO B 1 287 ? 62.629 -3.901 70.941 1.00 44.83 287 PRO B N 1
ATOM 4411 C CA . PRO B 1 287 ? 64.019 -4.380 70.725 1.00 42.66 287 PRO B CA 1
ATOM 4412 C C . PRO B 1 287 ? 64.868 -3.419 69.859 1.00 39.75 287 PRO B C 1
ATOM 4413 O O . PRO B 1 287 ? 64.312 -2.536 69.201 1.00 39.18 287 PRO B O 1
ATOM 4417 N N . THR B 1 288 ? 66.196 -3.576 69.861 1.00 36.62 288 THR B N 1
ATOM 4418 C CA . THR B 1 288 ? 67.035 -2.773 68.958 1.00 34.31 288 THR B CA 1
ATOM 4419 C C . THR B 1 288 ? 67.333 -3.511 67.658 1.00 35.27 288 THR B C 1
ATOM 4420 O O . THR B 1 288 ? 67.527 -2.877 66.630 1.00 34.36 288 THR B O 1
ATOM 4424 N N . VAL B 1 289 ? 67.381 -4.841 67.719 1.00 38.75 289 VAL B N 1
ATOM 4425 C CA . VAL B 1 289 ? 67.490 -5.694 66.523 1.00 47.46 289 VAL B CA 1
ATOM 4426 C C . VAL B 1 289 ? 66.499 -6.851 66.571 1.00 54.61 289 VAL B C 1
ATOM 4427 O O . VAL B 1 289 ? 66.203 -7.384 67.650 1.00 55.47 289 VAL B O 1
ATOM 4431 N N . GLN B 1 290 ? 66.016 -7.238 65.388 1.00 63.57 290 GLN B N 1
ATOM 4432 C CA . GLN B 1 290 ? 64.994 -8.286 65.213 1.00 69.81 290 GLN B CA 1
ATOM 4433 C C . GLN B 1 290 ? 65.416 -9.651 65.770 1.00 70.68 290 GLN B C 1
ATOM 4434 O O . GLN B 1 290 ? 64.573 -10.396 66.293 1.00 69.97 290 GLN B O 1
ATOM 4440 N N . GLN B 1 291 ? 66.721 -9.942 65.662 1.00 70.53 291 GLN B N 1
ATOM 4441 C CA . GLN B 1 291 ? 67.363 -11.186 66.125 1.00 73.58 291 GLN B CA 1
ATOM 4442 C C . GLN B 1 291 ? 66.785 -12.447 65.474 1.00 76.74 291 GLN B C 1
ATOM 4443 O O . GLN B 1 291 ? 67.518 -13.386 65.155 1.00 78.26 291 GLN B O 1
ATOM 4449 N N . MET C 1 1 ? 53.600 -16.127 140.865 1.00 90.70 1 MET C N 1
ATOM 4450 C CA . MET C 1 1 ? 53.484 -14.648 141.042 1.00 87.35 1 MET C CA 1
ATOM 4451 C C . MET C 1 1 ? 52.018 -14.174 141.044 1.00 79.97 1 MET C C 1
ATOM 4452 O O . MET C 1 1 ? 51.646 -13.344 141.886 1.00 79.44 1 MET C O 1
ATOM 4457 N N . THR C 1 2 ? 51.197 -14.703 140.124 1.00 66.16 2 THR C N 1
ATOM 4458 C CA . THR C 1 2 ? 49.759 -14.364 140.062 1.00 57.08 2 THR C CA 1
ATOM 4459 C C . THR C 1 2 ? 48.826 -15.572 140.146 1.00 50.13 2 THR C C 1
ATOM 4460 O O . THR C 1 2 ? 49.079 -16.605 139.531 1.00 49.70 2 THR C O 1
ATOM 4464 N N . ILE C 1 3 ? 47.739 -15.419 140.902 1.00 42.73 3 ILE C N 1
ATOM 4465 C CA . ILE C 1 3 ? 46.673 -16.431 140.984 1.00 37.30 3 ILE C CA 1
ATOM 4466 C C . ILE C 1 3 ? 45.730 -16.331 139.770 1.00 33.45 3 ILE C C 1
ATOM 4467 O O . ILE C 1 3 ? 45.586 -15.253 139.178 1.00 30.68 3 ILE C O 1
ATOM 4472 N N . ALA C 1 4 ? 45.099 -17.448 139.407 1.00 30.38 4 ALA C N 1
ATOM 4473 C CA . ALA C 1 4 ? 44.194 -17.491 138.250 1.00 29.31 4 ALA C CA 1
ATOM 4474 C C . ALA C 1 4 ? 42.847 -16.835 138.561 1.00 28.60 4 ALA C C 1
ATOM 4475 O O . ALA C 1 4 ? 42.142 -17.251 139.495 1.00 28.80 4 ALA C O 1
ATOM 4477 N N . ILE C 1 5 ? 42.520 -15.795 137.788 1.00 27.62 5 ILE C N 1
ATOM 4478 C CA . ILE C 1 5 ? 41.273 -15.026 137.933 1.00 27.61 5 ILE C CA 1
ATOM 4479 C C . ILE C 1 5 ? 40.606 -14.797 136.570 1.00 29.34 5 ILE C C 1
ATOM 4480 O O . ILE C 1 5 ? 41.231 -14.278 135.629 1.00 30.53 5 ILE C O 1
ATOM 4485 N N . ARG C 1 6 ? 39.336 -15.180 136.475 1.00 30.64 6 ARG C N 1
ATOM 4486 C CA . ARG C 1 6 ? 38.502 -14.860 135.330 1.00 30.35 6 ARG C CA 1
ATOM 4487 C C . ARG C 1 6 ? 37.436 -13.834 135.732 1.00 29.22 6 ARG C C 1
ATOM 4488 O O . ARG C 1 6 ? 36.707 -14.038 136.698 1.00 28.07 6 ARG C O 1
ATOM 4496 N N . GLN C 1 7 ? 37.345 -12.737 134.982 1.00 28.57 7 GLN C N 1
ATOM 4497 C CA . GLN C 1 7 ? 36.335 -11.704 135.240 1.00 26.73 7 GLN C CA 1
ATOM 4498 C C . GLN C 1 7 ? 34.951 -12.178 134.820 1.00 25.59 7 GLN C C 1
ATOM 4499 O O . GLN C 1 7 ? 34.802 -12.791 133.764 1.00 25.76 7 GLN C O 1
ATOM 4505 N N . LEU C 1 8 ? 33.947 -11.901 135.652 1.00 24.13 8 LEU C N 1
ATOM 4506 C CA . LEU C 1 8 ? 32.578 -12.411 135.430 1.00 23.01 8 LEU C CA 1
ATOM 4507 C C . LEU C 1 8 ? 31.541 -11.373 134.992 1.00 21.61 8 LEU C C 1
ATOM 4508 O O . LEU C 1 8 ? 30.463 -11.736 134.517 1.00 20.88 8 LEU C O 1
ATOM 4513 N N . GLN C 1 9 ? 31.856 -10.095 135.169 1.00 21.31 9 GLN C N 1
ATOM 4514 C CA . GLN C 1 9 ? 30.941 -9.010 134.802 1.00 22.35 9 GLN C CA 1
ATOM 4515 C C . GLN C 1 9 ? 31.762 -7.909 134.147 1.00 23.31 9 GLN C C 1
ATOM 4516 O O . GLN C 1 9 ? 32.967 -7.811 134.414 1.00 22.90 9 GLN C O 1
ATOM 4522 N N . THR C 1 10 ? 31.119 -7.078 133.313 1.00 24.42 10 THR C N 1
ATOM 4523 C CA A THR C 1 10 ? 31.779 -6.003 132.562 0.48 25.18 10 THR C CA 1
ATOM 4524 C CA B THR C 1 10 ? 31.865 -6.065 132.557 0.52 25.01 10 THR C CA 1
ATOM 4525 C C . THR C 1 10 ? 32.707 -5.158 133.444 1.00 25.45 10 THR C C 1
ATOM 4526 O O . THR C 1 10 ? 33.832 -4.856 133.074 1.00 25.28 10 THR C O 1
ATOM 4533 N N . HIS C 1 11 ? 32.196 -4.771 134.616 1.00 25.84 11 HIS C N 1
ATOM 4534 C CA . HIS C 1 11 ? 32.872 -3.785 135.475 1.00 26.09 11 HIS C CA 1
ATOM 4535 C C . HIS C 1 11 ? 33.706 -4.336 136.615 1.00 25.82 11 HIS C C 1
ATOM 4536 O O . HIS C 1 11 ? 34.620 -3.655 137.084 1.00 26.82 11 HIS C O 1
ATOM 4543 N N . PHE C 1 12 ? 33.373 -5.545 137.071 1.00 24.37 12 PHE C N 1
ATOM 4544 C CA . PHE C 1 12 ? 33.912 -6.105 138.324 1.00 23.82 12 PHE C CA 1
ATOM 4545 C C . PHE C 1 12 ? 33.634 -7.611 138.430 1.00 23.18 12 PHE C C 1
ATOM 4546 O O . PHE C 1 12 ? 33.093 -8.207 137.477 1.00 22.77 12 PHE C O 1
ATOM 4554 N N . VAL C 1 13 ? 34.005 -8.206 139.574 1.00 21.09 13 VAL C N 1
ATOM 4555 C CA . VAL C 1 13 ? 33.799 -9.643 139.918 1.00 20.79 13 VAL C CA 1
ATOM 4556 C C . VAL C 1 13 ? 34.820 -10.554 139.249 1.00 21.71 13 VAL C C 1
ATOM 4557 O O . VAL C 1 13 ? 34.876 -10.650 138.011 1.00 21.61 13 VAL C O 1
ATOM 4561 N N . GLY C 1 14 ? 35.628 -11.217 140.076 1.00 21.44 14 GLY C N 1
ATOM 4562 C CA . GLY C 1 14 ? 36.562 -12.230 139.601 1.00 22.22 14 GLY C CA 1
ATOM 4563 C C . GLY C 1 14 ? 36.291 -13.626 140.130 1.00 24.02 14 GLY C C 1
ATOM 4564 O O . GLY C 1 14 ? 35.924 -13.810 141.299 1.00 24.55 14 GLY C O 1
ATOM 4565 N N . GLN C 1 15 ? 36.476 -14.617 139.262 1.00 25.44 15 GLN C N 1
ATOM 4566 C CA . GLN C 1 15 ? 36.407 -16.022 139.654 1.00 26.25 15 GLN C CA 1
ATOM 4567 C C . GLN C 1 15 ? 37.818 -16.518 139.886 1.00 26.04 15 GLN C C 1
ATOM 4568 O O . GLN C 1 15 ? 38.688 -16.374 139.018 1.00 25.59 15 GLN C O 1
ATOM 4574 N N . VAL C 1 16 ? 38.043 -17.095 141.064 1.00 24.39 16 VAL C N 1
ATOM 4575 C CA . VAL C 1 16 ? 39.380 -17.539 141.455 1.00 23.61 16 VAL C CA 1
ATOM 4576 C C . VAL C 1 16 ? 39.490 -19.060 141.431 1.00 23.72 16 VAL C C 1
ATOM 4577 O O . VAL C 1 16 ? 38.623 -19.760 141.950 1.00 25.75 16 VAL C O 1
ATOM 4581 N N . SER C 1 17 ? 40.575 -19.564 140.858 1.00 24.14 17 SER C N 1
ATOM 4582 C CA . SER C 1 17 ? 40.839 -21.003 140.857 1.00 25.21 17 SER C CA 1
ATOM 4583 C C . SER C 1 17 ? 42.264 -21.290 141.300 1.00 24.04 17 SER C C 1
ATOM 4584 O O . SER C 1 17 ? 43.112 -20.401 141.273 1.00 23.66 17 SER C O 1
ATOM 4587 N N . GLY C 1 18 ? 42.516 -22.523 141.731 1.00 23.84 18 GLY C N 1
ATOM 4588 C CA . GLY C 1 18 ? 43.864 -22.956 142.095 1.00 24.71 18 GLY C CA 1
ATOM 4589 C C . GLY C 1 18 ? 44.191 -22.819 143.576 1.00 25.89 18 GLY C C 1
ATOM 4590 O O . GLY C 1 18 ? 45.292 -23.160 143.986 1.00 26.51 18 GLY C O 1
ATOM 4591 N N . LEU C 1 19 ? 43.244 -22.320 144.375 1.00 25.62 19 LEU C N 1
ATOM 4592 C CA . LEU C 1 19 ? 43.447 -22.196 145.828 1.00 25.29 19 LEU C CA 1
ATOM 4593 C C . LEU C 1 19 ? 42.541 -23.126 146.613 1.00 25.27 19 LEU C C 1
ATOM 4594 O O . LEU C 1 19 ? 41.357 -23.256 146.314 1.00 26.39 19 LEU C O 1
ATOM 4599 N N . ASP C 1 20 ? 43.110 -23.772 147.617 1.00 25.65 20 ASP C N 1
ATOM 4600 C CA . ASP C 1 20 ? 42.354 -24.659 148.481 1.00 26.64 20 ASP C CA 1
ATOM 4601 C C . ASP C 1 20 ? 42.202 -23.958 149.835 1.00 26.36 20 ASP C C 1
ATOM 4602 O O . ASP C 1 20 ? 43.169 -23.829 150.591 1.00 24.85 20 ASP C O 1
ATOM 4607 N N . LEU C 1 21 ? 40.979 -23.505 150.116 1.00 27.24 21 LEU C N 1
ATOM 4608 C CA . LEU C 1 21 ? 40.687 -22.696 151.305 1.00 27.63 21 LEU C CA 1
ATOM 4609 C C . LEU C 1 21 ? 40.557 -23.497 152.607 1.00 29.28 21 LEU C C 1
ATOM 4610 O O . LEU C 1 21 ? 40.366 -22.910 153.678 1.00 31.21 21 LEU C O 1
ATOM 4615 N N . ARG C 1 22 ? 40.659 -24.826 152.508 1.00 29.79 22 ARG C N 1
ATOM 4616 C CA . ARG C 1 22 ? 40.792 -25.719 153.673 1.00 32.22 22 ARG C CA 1
ATOM 4617 C C . ARG C 1 22 ? 42.162 -25.585 154.328 1.00 32.46 22 ARG C C 1
ATOM 4618 O O . ARG C 1 22 ? 42.330 -25.914 155.512 1.00 31.21 22 ARG C O 1
ATOM 4626 N N . LYS C 1 23 ? 43.132 -25.114 153.539 1.00 31.31 23 LYS C N 1
ATOM 4627 C CA . LYS C 1 23 ? 44.531 -25.036 153.937 1.00 31.03 23 LYS C CA 1
ATOM 4628 C C . LYS C 1 23 ? 45.013 -23.580 154.075 1.00 29.80 23 LYS C C 1
ATOM 4629 O O . LYS C 1 23 ? 44.487 -22.694 153.383 1.00 28.88 23 LYS C O 1
ATOM 4635 N N . PRO C 1 24 ? 46.023 -23.329 154.950 1.00 27.43 24 PRO C N 1
ATOM 4636 C CA . PRO C 1 24 ? 46.606 -21.988 155.058 1.00 26.50 24 PRO C CA 1
ATOM 4637 C C . PRO C 1 24 ? 47.139 -21.457 153.725 1.00 27.21 24 PRO C C 1
ATOM 4638 O O . PRO C 1 24 ? 47.596 -22.244 152.867 1.00 26.31 24 PRO C O 1
ATOM 4642 N N . LEU C 1 25 ? 47.060 -20.137 153.556 1.00 25.74 25 LEU C N 1
ATOM 4643 C CA . LEU C 1 25 ? 47.685 -19.461 152.417 1.00 24.75 25 LEU C CA 1
ATOM 4644 C C . LEU C 1 25 ? 49.125 -19.064 152.730 1.00 23.98 25 LEU C C 1
ATOM 4645 O O . LEU C 1 25 ? 49.494 -18.887 153.905 1.00 23.03 25 LEU C O 1
ATOM 4650 N N . THR C 1 26 ? 49.945 -18.958 151.678 1.00 22.74 26 THR C N 1
ATOM 4651 C CA . THR C 1 26 ? 51.290 -18.377 151.768 1.00 21.17 26 THR C CA 1
ATOM 4652 C C . THR C 1 26 ? 51.138 -16.841 151.876 1.00 21.26 26 THR C C 1
ATOM 4653 O O . THR C 1 26 ? 50.069 -16.313 151.546 1.00 20.93 26 THR C O 1
ATOM 4657 N N . PRO C 1 27 ? 52.192 -16.118 152.324 1.00 21.40 27 PRO C N 1
ATOM 4658 C CA . PRO C 1 27 ? 52.096 -14.648 152.307 1.00 21.87 27 PRO C CA 1
ATOM 4659 C C . PRO C 1 27 ? 51.725 -14.075 150.928 1.00 21.37 27 PRO C C 1
ATOM 4660 O O . PRO C 1 27 ? 50.820 -13.243 150.833 1.00 21.23 27 PRO C O 1
ATOM 4664 N N . GLY C 1 28 ? 52.413 -14.543 149.886 1.00 22.19 28 GLY C N 1
ATOM 4665 C CA . GLY C 1 28 ? 52.145 -14.171 148.478 1.00 21.08 28 GLY C CA 1
ATOM 4666 C C . GLY C 1 28 ? 50.706 -14.390 148.044 1.00 19.98 28 GLY C C 1
ATOM 4667 O O . GLY C 1 28 ? 50.095 -13.495 147.457 1.00 20.17 28 GLY C O 1
ATOM 4668 N N . GLU C 1 29 ? 50.153 -15.561 148.353 1.00 19.83 29 GLU C N 1
ATOM 4669 C CA . GLU C 1 29 ? 48.751 -15.859 148.015 1.00 20.43 29 GLU C CA 1
ATOM 4670 C C . GLU C 1 29 ? 47.759 -14.900 148.702 1.00 20.11 29 GLU C C 1
ATOM 4671 O O . GLU C 1 29 ? 46.771 -14.452 148.082 1.00 19.85 29 GLU C O 1
ATOM 4677 N N . ALA C 1 30 ? 48.019 -14.583 149.970 1.00 19.90 30 ALA C N 1
ATOM 4678 C CA . ALA C 1 30 ? 47.144 -13.669 150.737 1.00 20.16 30 ALA C CA 1
ATOM 4679 C C . ALA C 1 30 ? 47.197 -12.258 150.150 1.00 19.89 30 ALA C C 1
ATOM 4680 O O . ALA C 1 30 ? 46.165 -11.601 149.997 1.00 19.45 30 ALA C O 1
ATOM 4682 N N . ARG C 1 31 ? 48.411 -11.825 149.808 1.00 21.45 31 ARG C N 1
ATOM 4683 C CA . ARG C 1 31 ? 48.666 -10.558 149.117 1.00 24.28 31 ARG C CA 1
ATOM 4684 C C . ARG C 1 31 ? 47.897 -10.492 147.777 1.00 24.52 31 ARG C C 1
ATOM 4685 O O . ARG C 1 31 ? 47.208 -9.506 147.501 1.00 24.07 31 ARG C O 1
ATOM 4693 N N . GLU C 1 32 ? 47.983 -11.565 146.990 1.00 25.83 32 GLU C N 1
ATOM 4694 C CA . GLU C 1 32 ? 47.262 -11.686 145.705 1.00 27.59 32 GLU C CA 1
ATOM 4695 C C . GLU C 1 32 ? 45.748 -11.599 145.836 1.00 25.98 32 GLU C C 1
ATOM 4696 O O . GLU C 1 32 ? 45.099 -10.887 145.045 1.00 24.42 32 GLU C O 1
ATOM 4702 N N . VAL C 1 33 ? 45.192 -12.308 146.829 1.00 23.10 33 VAL C N 1
ATOM 4703 C CA . VAL C 1 33 ? 43.740 -12.310 147.041 1.00 21.27 33 VAL C CA 1
ATOM 4704 C C . VAL C 1 33 ? 43.273 -10.906 147.404 1.00 21.36 33 VAL C C 1
ATOM 4705 O O . VAL C 1 33 ? 42.276 -10.412 146.841 1.00 20.19 33 VAL C O 1
ATOM 4709 N N . GLU C 1 34 ? 44.004 -10.252 148.311 1.00 21.26 34 GLU C N 1
ATOM 4710 C CA . GLU C 1 34 ? 43.629 -8.896 148.724 1.00 22.58 34 GLU C CA 1
ATOM 4711 C C . GLU C 1 34 ? 43.700 -7.862 147.564 1.00 21.90 34 GLU C C 1
ATOM 4712 O O . GLU C 1 34 ? 42.801 -7.013 147.451 1.00 21.21 34 GLU C O 1
ATOM 4718 N N . SER C 1 35 ? 44.747 -7.932 146.728 1.00 22.36 35 SER C N 1
ATOM 4719 C CA . SER C 1 35 ? 44.835 -7.061 145.533 1.00 23.57 35 SER C CA 1
ATOM 4720 C C . SER C 1 35 ? 43.678 -7.305 144.581 1.00 23.72 35 SER C C 1
ATOM 4721 O O . SER C 1 35 ? 43.119 -6.343 144.028 1.00 26.01 35 SER C O 1
ATOM 4724 N N . ALA C 1 36 ? 43.304 -8.582 144.416 1.00 22.36 36 ALA C N 1
ATOM 4725 C CA . ALA C 1 36 ? 42.139 -8.968 143.614 1.00 20.73 36 ALA C CA 1
ATOM 4726 C C . ALA C 1 36 ? 40.851 -8.400 144.210 1.00 20.63 36 ALA C C 1
ATOM 4727 O O . ALA C 1 36 ? 39.942 -8.008 143.477 1.00 19.05 36 ALA C O 1
ATOM 4729 N N . MET C 1 37 ? 40.788 -8.349 145.544 1.00 20.80 37 MET C N 1
ATOM 4730 C CA . MET C 1 37 ? 39.654 -7.746 146.244 1.00 21.02 37 MET C CA 1
ATOM 4731 C C . MET C 1 37 ? 39.609 -6.247 145.981 1.00 20.38 37 MET C C 1
ATOM 4732 O O . MET C 1 37 ? 38.537 -5.700 145.762 1.00 20.29 37 MET C O 1
ATOM 4737 N N . ASP C 1 38 ? 40.773 -5.592 146.002 1.00 20.78 38 ASP C N 1
ATOM 4738 C CA . ASP C 1 38 ? 40.868 -4.166 145.645 1.00 20.88 38 ASP C CA 1
ATOM 4739 C C . ASP C 1 38 ? 40.374 -3.917 144.207 1.00 20.49 38 ASP C C 1
ATOM 4740 O O . ASP C 1 38 ? 39.535 -3.041 143.978 1.00 19.45 38 ASP C O 1
ATOM 4745 N N . LYS C 1 39 ? 40.886 -4.709 143.261 1.00 20.82 39 LYS C N 1
ATOM 4746 C CA . LYS C 1 39 ? 40.519 -4.597 141.845 1.00 20.37 39 LYS C CA 1
ATOM 4747 C C . LYS C 1 39 ? 39.053 -5.000 141.552 1.00 20.35 39 LYS C C 1
ATOM 4748 O O . LYS C 1 39 ? 38.253 -4.170 141.113 1.00 20.31 39 LYS C O 1
ATOM 4754 N N . TYR C 1 40 ? 38.705 -6.261 141.830 1.00 20.34 40 TYR C N 1
ATOM 4755 C CA . TYR C 1 40 ? 37.430 -6.862 141.416 1.00 19.54 40 TYR C CA 1
ATOM 4756 C C . TYR C 1 40 ? 36.246 -6.605 142.355 1.00 19.91 40 TYR C C 1
ATOM 4757 O O . TYR C 1 40 ? 35.089 -6.707 141.936 1.00 19.73 40 TYR C O 1
ATOM 4766 N N . ALA C 1 41 ? 36.534 -6.269 143.615 1.00 19.80 41 ALA C N 1
ATOM 4767 C CA . ALA C 1 41 ? 35.511 -5.993 144.655 1.00 19.88 41 ALA C CA 1
ATOM 4768 C C . ALA C 1 41 ? 34.729 -7.212 145.173 1.00 20.24 41 ALA C C 1
ATOM 4769 O O . ALA C 1 41 ? 34.286 -7.224 146.341 1.00 20.66 41 ALA C O 1
ATOM 4771 N N . VAL C 1 42 ? 34.557 -8.215 144.315 1.00 19.30 42 VAL C N 1
ATOM 4772 C CA . VAL C 1 42 ? 33.860 -9.461 144.643 1.00 19.67 42 VAL C CA 1
ATOM 4773 C C . VAL C 1 42 ? 34.658 -10.620 144.037 1.00 20.81 42 VAL C C 1
ATOM 4774 O O . VAL C 1 42 ? 35.079 -10.565 142.869 1.00 20.20 42 VAL C O 1
ATOM 4778 N N . LEU C 1 43 ? 34.868 -11.660 144.838 1.00 21.05 43 LEU C N 1
ATOM 4779 C CA . LEU C 1 43 ? 35.578 -12.845 144.396 1.00 21.33 43 LEU C CA 1
ATOM 4780 C C . LEU C 1 43 ? 34.735 -14.090 144.626 1.00 22.60 43 LEU C C 1
ATOM 4781 O O . LEU C 1 43 ? 34.077 -14.219 145.658 1.00 22.85 43 LEU C O 1
ATOM 4786 N N . VAL C 1 44 ? 34.760 -14.993 143.644 1.00 23.75 44 VAL C N 1
ATOM 4787 C CA . VAL C 1 44 ? 33.953 -16.215 143.633 1.00 23.15 44 VAL C CA 1
ATOM 4788 C C . VAL C 1 44 ? 34.911 -17.401 143.628 1.00 23.66 44 VAL C C 1
ATOM 4789 O O . VAL C 1 44 ? 35.781 -17.497 142.767 1.00 23.93 44 VAL C O 1
ATOM 4793 N N . PHE C 1 45 ? 34.776 -18.278 144.618 1.00 23.92 45 PHE C N 1
ATOM 4794 C CA . PHE C 1 45 ? 35.569 -19.501 144.694 1.00 24.48 45 PHE C CA 1
ATOM 4795 C C . PHE C 1 45 ? 34.561 -20.632 144.615 1.00 26.72 45 PHE C C 1
ATOM 4796 O O . PHE C 1 45 ? 33.575 -20.628 145.352 1.00 28.24 45 PHE C O 1
ATOM 4804 N N . HIS C 1 46 ? 34.804 -21.599 143.738 1.00 27.94 46 HIS C N 1
ATOM 4805 C CA . HIS C 1 46 ? 33.954 -22.794 143.663 1.00 29.12 46 HIS C CA 1
ATOM 4806 C C . HIS C 1 46 ? 34.574 -23.959 144.451 1.00 27.86 46 HIS C C 1
ATOM 4807 O O . HIS C 1 46 ? 35.787 -23.992 144.661 1.00 27.20 46 HIS C O 1
ATOM 4814 N N . ASP C 1 47 ? 33.730 -24.902 144.880 1.00 28.69 47 ASP C N 1
ATOM 4815 C CA . ASP C 1 47 ? 34.177 -26.152 145.527 1.00 29.79 47 ASP C CA 1
ATOM 4816 C C . ASP C 1 47 ? 35.123 -25.896 146.703 1.00 28.89 47 ASP C C 1
ATOM 4817 O O . ASP C 1 47 ? 36.271 -26.349 146.717 1.00 28.78 47 ASP C O 1
ATOM 4822 N N . GLN C 1 48 ? 34.638 -25.133 147.676 1.00 28.90 48 GLN C N 1
ATOM 4823 C CA . GLN C 1 48 ? 35.410 -24.869 148.884 1.00 29.54 48 GLN C CA 1
ATOM 4824 C C . GLN C 1 48 ? 34.674 -25.455 150.081 1.00 29.79 48 GLN C C 1
ATOM 4825 O O . GLN C 1 48 ? 33.972 -24.745 150.805 1.00 30.76 48 GLN C O 1
ATOM 4831 N N . ASP C 1 49 ? 34.824 -26.771 150.237 1.00 30.77 49 ASP C N 1
ATOM 4832 C CA . ASP C 1 49 ? 34.173 -27.554 151.287 1.00 32.68 49 ASP C CA 1
ATOM 4833 C C . ASP C 1 49 ? 34.934 -27.331 152.589 1.00 31.51 49 ASP C C 1
ATOM 4834 O O . ASP C 1 49 ? 35.829 -28.105 152.959 1.00 32.75 49 ASP C O 1
ATOM 4839 N N . ILE C 1 50 ? 34.569 -26.258 153.274 1.00 28.98 50 ILE C N 1
ATOM 4840 C CA . ILE C 1 50 ? 35.348 -25.767 154.413 1.00 28.37 50 ILE C CA 1
ATOM 4841 C C . ILE C 1 50 ? 34.550 -25.856 155.724 1.00 27.49 50 ILE C C 1
ATOM 4842 O O . ILE C 1 50 ? 33.315 -25.851 155.705 1.00 27.08 50 ILE C O 1
ATOM 4847 N N . THR C 1 51 ? 35.266 -25.969 156.840 1.00 27.64 51 THR C N 1
ATOM 4848 C CA . THR C 1 51 ? 34.678 -25.844 158.182 1.00 27.77 51 THR C CA 1
ATOM 4849 C C . THR C 1 51 ? 34.567 -24.360 158.559 1.00 27.15 51 THR C C 1
ATOM 4850 O O . THR C 1 51 ? 35.189 -23.508 157.928 1.00 27.92 51 THR C O 1
ATOM 4854 N N . ASP C 1 52 ? 33.780 -24.060 159.585 1.00 26.73 52 ASP C N 1
ATOM 4855 C CA . ASP C 1 52 ? 33.673 -22.706 160.127 1.00 27.60 52 ASP C CA 1
ATOM 4856 C C . ASP C 1 52 ? 35.034 -22.136 160.509 1.00 27.19 52 ASP C C 1
ATOM 4857 O O . ASP C 1 52 ? 35.346 -20.995 160.175 1.00 27.66 52 ASP C O 1
ATOM 4862 N N . GLU C 1 53 ? 35.847 -22.947 161.174 1.00 26.95 53 GLU C N 1
ATOM 4863 C CA . GLU C 1 53 ? 37.201 -22.556 161.553 1.00 27.96 53 GLU C CA 1
ATOM 4864 C C . GLU C 1 53 ? 38.124 -22.293 160.355 1.00 26.96 53 GLU C C 1
ATOM 4865 O O . GLU C 1 53 ? 38.880 -21.310 160.363 1.00 26.99 53 GLU C O 1
ATOM 4871 N N . GLN C 1 54 ? 38.062 -23.155 159.337 1.00 25.17 54 GLN C N 1
ATOM 4872 C CA . GLN C 1 54 ? 38.891 -22.983 158.136 1.00 24.12 54 GLN C CA 1
ATOM 4873 C C . GLN C 1 54 ? 38.511 -21.687 157.399 1.00 22.70 54 GLN C C 1
ATOM 4874 O O . GLN C 1 54 ? 39.390 -20.962 156.925 1.00 22.50 54 GLN C O 1
ATOM 4880 N N . GLN C 1 55 ? 37.210 -21.402 157.352 1.00 21.99 55 GLN C N 1
ATOM 4881 C CA . GLN C 1 55 ? 36.666 -20.191 156.739 1.00 22.94 55 GLN C CA 1
ATOM 4882 C C . GLN C 1 55 ? 37.154 -18.920 157.430 1.00 23.23 55 GLN C C 1
ATOM 4883 O O . GLN C 1 55 ? 37.544 -17.958 156.755 1.00 23.48 55 GLN C O 1
ATOM 4889 N N . MET C 1 56 ? 37.126 -18.922 158.766 1.00 23.36 56 MET C N 1
ATOM 4890 C CA . MET C 1 56 ? 37.539 -17.762 159.546 1.00 22.70 56 MET C CA 1
ATOM 4891 C C . MET C 1 56 ? 39.050 -17.552 159.450 1.00 22.69 56 MET C C 1
ATOM 4892 O O . MET C 1 56 ? 39.511 -16.409 159.315 1.00 23.85 56 MET C O 1
ATOM 4897 N N . ALA C 1 57 ? 39.811 -18.646 159.497 1.00 21.71 57 ALA C N 1
ATOM 4898 C CA . ALA C 1 57 ? 41.264 -18.589 159.301 1.00 21.79 57 ALA C CA 1
ATOM 4899 C C . ALA C 1 57 ? 41.646 -17.930 157.959 1.00 21.69 57 ALA C C 1
ATOM 4900 O O . ALA C 1 57 ? 42.611 -17.153 157.894 1.00 21.49 57 ALA C O 1
ATOM 4902 N N . PHE C 1 58 ? 40.876 -18.239 156.909 1.00 21.97 58 PHE C N 1
ATOM 4903 C CA . PHE C 1 58 ? 41.050 -17.618 155.602 1.00 20.68 58 PHE C CA 1
ATOM 4904 C C . PHE C 1 58 ? 40.805 -16.114 155.721 1.00 20.46 58 PHE C C 1
ATOM 4905 O O . PHE C 1 58 ? 41.643 -15.324 155.303 1.00 21.47 58 PHE C O 1
ATOM 4913 N N . ALA C 1 59 ? 39.676 -15.737 156.317 1.00 20.21 59 ALA C N 1
ATOM 4914 C CA . ALA C 1 59 ? 39.308 -14.330 156.512 1.00 19.98 59 ALA C CA 1
ATOM 4915 C C . ALA C 1 59 ? 40.340 -13.537 157.309 1.00 19.91 59 ALA C C 1
ATOM 4916 O O . ALA C 1 59 ? 40.560 -12.364 157.027 1.00 20.76 59 ALA C O 1
ATOM 4918 N N . LEU C 1 60 ? 40.983 -14.182 158.280 1.00 19.64 60 LEU C N 1
ATOM 4919 C CA . LEU C 1 60 ? 41.937 -13.494 159.177 1.00 19.66 60 LEU C CA 1
ATOM 4920 C C . LEU C 1 60 ? 43.272 -13.062 158.549 1.00 19.33 60 LEU C C 1
ATOM 4921 O O . LEU C 1 60 ? 43.984 -12.239 159.136 1.00 18.55 60 LEU C O 1
ATOM 4926 N N . ASN C 1 61 ? 43.588 -13.590 157.353 1.00 19.50 61 ASN C N 1
ATOM 4927 C CA . ASN C 1 61 ? 44.673 -13.064 156.490 1.00 19.08 61 ASN C CA 1
ATOM 4928 C C . ASN C 1 61 ? 44.530 -11.565 156.211 1.00 18.98 61 ASN C C 1
ATOM 4929 O O . ASN C 1 61 ? 45.534 -10.868 156.000 1.00 19.95 61 ASN C O 1
ATOM 4934 N N . PHE C 1 62 ? 43.283 -11.096 156.236 1.00 18.43 62 PHE C N 1
ATOM 4935 C CA . PHE C 1 62 ? 42.881 -9.785 155.736 1.00 19.00 62 PHE C CA 1
ATOM 4936 C C . PHE C 1 62 ? 42.511 -8.782 156.833 1.00 19.49 62 PHE C C 1
ATOM 4937 O O . PHE C 1 62 ? 42.048 -7.676 156.541 1.00 19.64 62 PHE C O 1
ATOM 4945 N N . GLY C 1 63 ? 42.731 -9.167 158.090 1.00 19.91 63 GLY C N 1
ATOM 4946 C CA . GLY C 1 63 ? 42.530 -8.267 159.223 1.00 19.51 63 GLY C CA 1
ATOM 4947 C C . GLY C 1 63 ? 42.158 -9.016 160.474 1.00 19.41 63 GLY C C 1
ATOM 4948 O O . GLY C 1 63 ? 42.757 -10.050 160.786 1.00 18.64 63 GLY C O 1
ATOM 4949 N N . GLN C 1 64 ? 41.159 -8.483 161.175 1.00 20.46 64 GLN C N 1
ATOM 4950 C CA . GLN C 1 64 ? 40.651 -9.049 162.422 1.00 21.78 64 GLN C CA 1
ATOM 4951 C C . GLN C 1 64 ? 39.147 -9.283 162.310 1.00 22.57 64 GLN C C 1
ATOM 4952 O O . GLN C 1 64 ? 38.493 -8.677 161.461 1.00 22.86 64 GLN C O 1
ATOM 4958 N N . ARG C 1 65 ? 38.610 -10.166 163.153 1.00 23.67 65 ARG C N 1
ATOM 4959 C CA . ARG C 1 65 ? 37.161 -10.374 163.287 1.00 25.55 65 ARG C CA 1
ATOM 4960 C C . ARG C 1 65 ? 36.450 -9.074 163.641 1.00 26.52 65 ARG C C 1
ATOM 4961 O O . ARG C 1 65 ? 36.908 -8.327 164.518 1.00 25.92 65 ARG C O 1
ATOM 4969 N N . GLU C 1 66 ? 35.332 -8.813 162.971 1.00 26.84 66 GLU C N 1
ATOM 4970 C CA . GLU C 1 66 ? 34.400 -7.798 163.430 1.00 29.42 66 GLU C CA 1
ATOM 4971 C C . GLU C 1 66 ? 33.619 -8.324 164.639 1.00 31.06 66 GLU C C 1
ATOM 4972 O O . GLU C 1 66 ? 33.059 -9.429 164.600 1.00 28.94 66 GLU C O 1
ATOM 4978 N N . ASP C 1 67 ? 33.595 -7.521 165.702 1.00 34.57 67 ASP C N 1
ATOM 4979 C CA . ASP C 1 67 ? 32.742 -7.767 166.868 1.00 38.73 67 ASP C CA 1
ATOM 4980 C C . ASP C 1 67 ? 31.254 -7.772 166.468 1.00 39.88 67 ASP C C 1
ATOM 4981 O O . ASP C 1 67 ? 30.704 -6.754 166.038 1.00 40.28 67 ASP C O 1
ATOM 4986 N N . ALA C 1 68 ? 30.635 -8.945 166.612 1.00 43.67 68 ALA C N 1
ATOM 4987 C CA . ALA C 1 68 ? 29.249 -9.203 166.217 1.00 48.32 68 ALA C CA 1
ATOM 4988 C C . ALA C 1 68 ? 28.180 -8.459 167.037 1.00 53.15 68 ALA C C 1
ATOM 4989 O O . ALA C 1 68 ? 27.082 -8.217 166.526 1.00 54.74 68 ALA C O 1
ATOM 4991 N N . ARG C 1 69 ? 28.500 -8.109 168.289 1.00 56.31 69 ARG C N 1
ATOM 4992 C CA . ARG C 1 69 ? 27.561 -7.443 169.213 1.00 60.82 69 ARG C CA 1
ATOM 4993 C C . ARG C 1 69 ? 26.942 -6.152 168.659 1.00 62.53 69 ARG C C 1
ATOM 4994 O O . ARG C 1 69 ? 27.652 -5.302 168.110 1.00 63.00 69 ARG C O 1
ATOM 5002 N N . GLY C 1 70 ? 25.619 -6.027 168.808 1.00 59.91 70 GLY C N 1
ATOM 5003 C CA . GLY C 1 70 ? 24.844 -4.912 168.247 1.00 58.99 70 GLY C CA 1
ATOM 5004 C C . GLY C 1 70 ? 24.432 -5.082 166.786 1.00 59.77 70 GLY C C 1
ATOM 5005 O O . GLY C 1 70 ? 23.955 -4.130 166.158 1.00 56.48 70 GLY C O 1
ATOM 5006 N N . GLY C 1 71 ? 24.604 -6.296 166.255 1.00 60.65 71 GLY C N 1
ATOM 5007 C CA . GLY C 1 71 ? 24.359 -6.602 164.842 1.00 64.50 71 GLY C CA 1
ATOM 5008 C C . GLY C 1 71 ? 23.070 -7.332 164.495 1.00 66.30 71 GLY C C 1
ATOM 5009 O O . GLY C 1 71 ? 22.635 -7.292 163.344 1.00 66.42 71 GLY C O 1
ATOM 5010 N N . THR C 1 72 ? 22.467 -8.001 165.479 1.00 71.58 72 THR C N 1
ATOM 5011 C CA . THR C 1 72 ? 21.229 -8.771 165.286 1.00 76.37 72 THR C CA 1
ATOM 5012 C C . THR C 1 72 ? 20.288 -8.598 166.489 1.00 80.62 72 THR C C 1
ATOM 5013 O O . THR C 1 72 ? 20.651 -7.976 167.499 1.00 78.80 72 THR C O 1
ATOM 5017 N N . VAL C 1 73 ? 19.070 -9.123 166.351 1.00 83.37 73 VAL C N 1
ATOM 5018 C CA . VAL C 1 73 ? 18.211 -9.438 167.492 1.00 87.97 73 VAL C CA 1
ATOM 5019 C C . VAL C 1 73 ? 18.607 -10.844 167.990 1.00 94.06 73 VAL C C 1
ATOM 5020 O O . VAL C 1 73 ? 17.940 -11.848 167.721 1.00 95.12 73 VAL C O 1
ATOM 5024 N N . THR C 1 74 ? 19.734 -10.888 168.700 1.00 105.25 74 THR C N 1
ATOM 5025 C CA . THR C 1 74 ? 20.374 -12.136 169.148 1.00 114.57 74 THR C CA 1
ATOM 5026 C C . THR C 1 74 ? 19.842 -12.659 170.501 1.00 122.27 74 THR C C 1
ATOM 5027 O O . THR C 1 74 ? 20.305 -13.697 171.002 1.00 119.90 74 THR C O 1
ATOM 5031 N N . LYS C 1 75 ? 18.872 -11.926 171.067 1.00 132.52 75 LYS C N 1
ATOM 5032 C CA . LYS C 1 75 ? 18.227 -12.203 172.374 1.00 137.83 75 LYS C CA 1
ATOM 5033 C C . LYS C 1 75 ? 19.161 -12.196 173.603 1.00 142.14 75 LYS C C 1
ATOM 5034 O O . LYS C 1 75 ? 18.696 -12.379 174.737 1.00 145.74 75 LYS C O 1
ATOM 5040 N N . GLU C 1 76 ? 20.459 -11.963 173.365 1.00 141.14 76 GLU C N 1
ATOM 5041 C CA . GLU C 1 76 ? 21.546 -12.033 174.375 1.00 135.20 76 GLU C CA 1
ATOM 5042 C C . GLU C 1 76 ? 21.678 -13.416 175.057 1.00 128.88 76 GLU C C 1
ATOM 5043 O O . GLU C 1 76 ? 22.379 -13.558 176.070 1.00 126.12 76 GLU C O 1
ATOM 5049 N N . LYS C 1 77 ? 21.016 -14.421 174.474 1.00 121.04 77 LYS C N 1
ATOM 5050 C CA . LYS C 1 77 ? 21.019 -15.806 174.960 1.00 111.48 77 LYS C CA 1
ATOM 5051 C C . LYS C 1 77 ? 21.978 -16.632 174.096 1.00 105.55 77 LYS C C 1
ATOM 5052 O O . LYS C 1 77 ? 23.195 -16.448 174.171 1.00 102.73 77 LYS C O 1
ATOM 5058 N N . ASP C 1 78 ? 21.428 -17.528 173.278 1.00 100.21 78 ASP C N 1
ATOM 5059 C CA . ASP C 1 78 ? 22.221 -18.329 172.346 1.00 98.80 78 ASP C CA 1
ATOM 5060 C C . ASP C 1 78 ? 21.483 -18.621 171.035 1.00 94.55 78 ASP C C 1
ATOM 5061 O O . ASP C 1 78 ? 20.261 -18.434 170.928 1.00 87.58 78 ASP C O 1
ATOM 5066 N N . TYR C 1 79 ? 22.256 -19.090 170.057 1.00 90.69 79 TYR C N 1
ATOM 5067 C CA . TYR C 1 79 ? 21.785 -19.390 168.708 1.00 86.47 79 TYR C CA 1
ATOM 5068 C C . TYR C 1 79 ? 22.507 -20.621 168.136 1.00 80.58 79 TYR C C 1
ATOM 5069 O O . TYR C 1 79 ? 23.114 -21.395 168.888 1.00 78.82 79 TYR C O 1
ATOM 5078 N N . ARG C 1 80 ? 22.453 -20.778 166.812 1.00 71.55 80 ARG C N 1
ATOM 5079 C CA . ARG C 1 80 ? 22.789 -22.034 166.135 1.00 64.18 80 ARG C CA 1
ATOM 5080 C C . ARG C 1 80 ? 24.281 -22.392 166.088 1.00 62.06 80 ARG C C 1
ATOM 5081 O O . ARG C 1 80 ? 24.638 -23.540 166.354 1.00 59.97 80 ARG C O 1
ATOM 5089 N N . LEU C 1 81 ? 25.137 -21.425 165.751 1.00 62.96 81 LEU C N 1
ATOM 5090 C CA . LEU C 1 81 ? 26.562 -21.702 165.490 1.00 61.59 81 LEU C CA 1
ATOM 5091 C C . LEU C 1 81 ? 27.461 -21.491 166.713 1.00 62.22 81 LEU C C 1
ATOM 5092 O O . LEU C 1 81 ? 27.274 -20.537 167.472 1.00 60.73 81 LEU C O 1
ATOM 5097 N N . GLN C 1 82 ? 28.439 -22.384 166.869 1.00 64.35 82 GLN C N 1
ATOM 5098 C CA . GLN C 1 82 ? 29.394 -22.383 167.991 1.00 66.42 82 GLN C CA 1
ATOM 5099 C C . GLN C 1 82 ? 30.619 -21.481 167.750 1.00 62.98 82 GLN C C 1
ATOM 5100 O O . GLN C 1 82 ? 31.200 -20.948 168.701 1.00 61.27 82 GLN C O 1
ATOM 5106 N N . SER C 1 83 ? 30.993 -21.323 166.479 1.00 57.48 83 SER C N 1
ATOM 5107 C CA . SER C 1 83 ? 32.221 -20.634 166.059 1.00 55.07 83 SER C CA 1
ATOM 5108 C C . SER C 1 83 ? 32.102 -19.097 166.018 1.00 53.19 83 SER C C 1
ATOM 5109 O O . SER C 1 83 ? 31.141 -18.527 166.536 1.00 54.08 83 SER C O 1
ATOM 5112 N N . GLY C 1 84 ? 33.081 -18.443 165.390 1.00 51.05 84 GLY C N 1
ATOM 5113 C CA . GLY C 1 84 ? 33.044 -16.994 165.137 1.00 50.71 84 GLY C CA 1
ATOM 5114 C C . GLY C 1 84 ? 32.024 -16.472 164.121 1.00 49.12 84 GLY C C 1
ATOM 5115 O O . GLY C 1 84 ? 31.595 -15.315 164.206 1.00 49.65 84 GLY C O 1
ATOM 5116 N N . LEU C 1 85 ? 31.619 -17.332 163.184 1.00 43.64 85 LEU C N 1
ATOM 5117 C CA . LEU C 1 85 ? 30.799 -16.942 162.025 1.00 38.87 85 LEU C CA 1
ATOM 5118 C C . LEU C 1 85 ? 29.413 -16.375 162.327 1.00 37.98 85 LEU C C 1
ATOM 5119 O O . LEU C 1 85 ? 28.738 -16.804 163.272 1.00 38.23 85 LEU C O 1
ATOM 5124 N N . ASN C 1 86 ? 29.005 -15.405 161.510 1.00 35.10 86 ASN C N 1
ATOM 5125 C CA . ASN C 1 86 ? 27.640 -14.885 161.531 1.00 35.41 86 ASN C CA 1
ATOM 5126 C C . ASN C 1 86 ? 26.726 -15.869 160.817 1.00 36.24 86 ASN C C 1
ATOM 5127 O O . ASN C 1 86 ? 27.022 -16.347 159.708 1.00 34.12 86 ASN C O 1
ATOM 5132 N N . ASP C 1 87 ? 25.622 -16.175 161.483 1.00 36.70 87 ASP C N 1
ATOM 5133 C CA . ASP C 1 87 ? 24.630 -17.067 160.958 1.00 37.30 87 ASP C CA 1
ATOM 5134 C C . ASP C 1 87 ? 23.686 -16.214 160.123 1.00 37.94 87 ASP C C 1
ATOM 5135 O O . ASP C 1 87 ? 22.916 -15.410 160.659 1.00 37.69 87 ASP C O 1
ATOM 5140 N N . VAL C 1 88 ? 23.792 -16.364 158.802 1.00 38.44 88 VAL C N 1
ATOM 5141 C CA . VAL C 1 88 ? 22.889 -15.680 157.861 1.00 39.69 88 VAL C CA 1
ATOM 5142 C C . VAL C 1 88 ? 21.966 -16.689 157.138 1.00 39.83 88 VAL C C 1
ATOM 5143 O O . VAL C 1 88 ? 21.461 -16.423 156.042 1.00 38.70 88 VAL C O 1
ATOM 5147 N N . SER C 1 89 ? 21.761 -17.842 157.784 1.00 39.16 89 SER C N 1
ATOM 5148 C CA . SER C 1 89 ? 20.836 -18.888 157.334 1.00 38.75 89 SER C CA 1
ATOM 5149 C C . SER C 1 89 ? 19.364 -18.531 157.598 1.00 38.92 89 SER C C 1
ATOM 5150 O O . SER C 1 89 ? 19.062 -17.465 158.141 1.00 39.25 89 SER C O 1
ATOM 5153 N N . ASN C 1 90 ? 18.454 -19.423 157.207 1.00 39.68 90 ASN C N 1
ATOM 5154 C CA . ASN C 1 90 ? 17.039 -19.289 157.565 1.00 40.32 90 ASN C CA 1
ATOM 5155 C C . ASN C 1 90 ? 16.616 -20.246 158.708 1.00 41.68 90 ASN C C 1
ATOM 5156 O O . ASN C 1 90 ? 15.426 -20.543 158.882 1.00 41.07 90 ASN C O 1
ATOM 5161 N N . LEU C 1 91 ? 17.605 -20.702 159.483 1.00 42.40 91 LEU C N 1
ATOM 5162 C CA . LEU C 1 91 ? 17.414 -21.719 160.530 1.00 43.93 91 LEU C CA 1
ATOM 5163 C C . LEU C 1 91 ? 17.484 -21.136 161.949 1.00 45.47 91 LEU C C 1
ATOM 5164 O O . LEU C 1 91 ? 18.215 -20.172 162.198 1.00 42.74 91 LEU C O 1
ATOM 5169 N N . GLY C 1 92 ? 16.710 -21.723 162.866 1.00 50.74 92 GLY C N 1
ATOM 5170 C CA . GLY C 1 92 ? 16.789 -21.397 164.298 1.00 54.41 92 GLY C CA 1
ATOM 5171 C C . GLY C 1 92 ? 17.789 -22.298 164.998 1.00 57.96 92 GLY C C 1
ATOM 5172 O O . GLY C 1 92 ? 18.512 -23.052 164.337 1.00 59.17 92 GLY C O 1
ATOM 5173 N N . LYS C 1 93 ? 17.833 -22.223 166.333 1.00 63.78 93 LYS C N 1
ATOM 5174 C CA . LYS C 1 93 ? 18.636 -23.150 167.172 1.00 66.92 93 LYS C CA 1
ATOM 5175 C C . LYS C 1 93 ? 18.296 -24.618 166.857 1.00 66.78 93 LYS C C 1
ATOM 5176 O O . LYS C 1 93 ? 19.150 -25.504 166.944 1.00 64.76 93 LYS C O 1
ATOM 5182 N N . ASP C 1 94 ? 17.028 -24.819 166.486 1.00 69.26 94 ASP C N 1
ATOM 5183 C CA . ASP C 1 94 ? 16.447 -26.045 165.939 1.00 70.68 94 ASP C CA 1
ATOM 5184 C C . ASP C 1 94 ? 17.350 -26.812 164.962 1.00 68.21 94 ASP C C 1
ATOM 5185 O O . ASP C 1 94 ? 17.465 -28.033 165.052 1.00 66.08 94 ASP C O 1
ATOM 5190 N N . GLY C 1 95 ? 17.980 -26.084 164.039 1.00 66.83 95 GLY C N 1
ATOM 5191 C CA . GLY C 1 95 ? 18.721 -26.680 162.928 1.00 63.45 95 GLY C CA 1
ATOM 5192 C C . GLY C 1 95 ? 17.851 -26.823 161.692 1.00 63.12 95 GLY C C 1
ATOM 5193 O O . GLY C 1 95 ? 18.336 -27.239 160.635 1.00 60.99 95 GLY C O 1
ATOM 5194 N N . LYS C 1 96 ? 16.566 -26.480 161.832 1.00 64.15 96 LYS C N 1
ATOM 5195 C CA . LYS C 1 96 ? 15.594 -26.535 160.733 1.00 64.84 96 LYS C CA 1
ATOM 5196 C C . LYS C 1 96 ? 14.898 -25.151 160.524 1.00 58.41 96 LYS C C 1
ATOM 5197 O O . LYS C 1 96 ? 14.944 -24.313 161.436 1.00 55.52 96 LYS C O 1
ATOM 5203 N N . PRO C 1 97 ? 14.298 -24.899 159.323 1.00 54.47 97 PRO C N 1
ATOM 5204 C CA . PRO C 1 97 ? 13.759 -23.569 158.960 1.00 53.28 97 PRO C CA 1
ATOM 5205 C C . PRO C 1 97 ? 12.909 -22.854 160.008 1.00 51.92 97 PRO C C 1
ATOM 5206 O O . PRO C 1 97 ? 12.076 -23.476 160.672 1.00 51.53 97 PRO C O 1
ATOM 5210 N N . LEU C 1 98 ? 13.138 -21.549 160.135 1.00 50.76 98 LEU C N 1
ATOM 5211 C CA . LEU C 1 98 ? 12.382 -20.679 161.035 1.00 51.29 98 LEU C CA 1
ATOM 5212 C C . LEU C 1 98 ? 10.941 -20.492 160.559 1.00 51.84 98 LEU C C 1
ATOM 5213 O O . LEU C 1 98 ? 10.669 -20.550 159.355 1.00 49.91 98 LEU C O 1
ATOM 5218 N N . ALA C 1 99 ? 10.038 -20.263 161.516 1.00 53.18 99 ALA C N 1
ATOM 5219 C CA . ALA C 1 99 ? 8.617 -20.004 161.249 1.00 54.60 99 ALA C CA 1
ATOM 5220 C C . ALA C 1 99 ? 8.424 -18.716 160.462 1.00 56.02 99 ALA C C 1
ATOM 5221 O O . ALA C 1 99 ? 9.120 -17.726 160.708 1.00 54.63 99 ALA C O 1
ATOM 5223 N N . LYS C 1 100 ? 7.467 -18.756 159.531 1.00 58.44 100 LYS C N 1
ATOM 5224 C CA . LYS C 1 100 ? 7.073 -17.642 158.650 1.00 60.31 100 LYS C CA 1
ATOM 5225 C C . LYS C 1 100 ? 6.893 -16.287 159.347 1.00 59.42 100 LYS C C 1
ATOM 5226 O O . LYS C 1 100 ? 7.183 -15.240 158.760 1.00 59.14 100 LYS C O 1
ATOM 5232 N N . ASP C 1 101 ? 6.426 -16.322 160.595 1.00 60.95 101 ASP C N 1
ATOM 5233 C CA . ASP C 1 101 ? 6.061 -15.114 161.345 1.00 61.82 101 ASP C CA 1
ATOM 5234 C C . ASP C 1 101 ? 6.885 -14.829 162.626 1.00 59.14 101 ASP C C 1
ATOM 5235 O O . ASP C 1 101 ? 6.534 -13.925 163.401 1.00 57.23 101 ASP C O 1
ATOM 5240 N N . SER C 1 102 ? 7.976 -15.578 162.828 1.00 56.61 102 SER C N 1
ATOM 5241 C CA . SER C 1 102 ? 8.903 -15.359 163.955 1.00 57.89 102 SER C CA 1
ATOM 5242 C C . SER C 1 102 ? 9.669 -14.034 163.822 1.00 58.13 102 SER C C 1
ATOM 5243 O O . SER C 1 102 ? 9.907 -13.564 162.706 1.00 58.50 102 SER C O 1
ATOM 5246 N N . ARG C 1 103 ? 10.051 -13.448 164.957 1.00 56.45 103 ARG C N 1
ATOM 5247 C CA . ARG C 1 103 ? 10.762 -12.158 164.990 1.00 57.75 103 ARG C CA 1
ATOM 5248 C C . ARG C 1 103 ? 12.172 -12.225 164.374 1.00 57.48 103 ARG C C 1
ATOM 5249 O O . ARG C 1 103 ? 12.656 -11.229 163.827 1.00 55.86 103 ARG C O 1
ATOM 5257 N N . THR C 1 104 ? 12.805 -13.399 164.460 1.00 58.08 104 THR C N 1
ATOM 5258 C CA . THR C 1 104 ? 14.128 -13.660 163.870 1.00 57.46 104 THR C CA 1
ATOM 5259 C C . THR C 1 104 ? 14.087 -13.641 162.333 1.00 56.17 104 THR C C 1
ATOM 5260 O O . THR C 1 104 ? 14.861 -12.917 161.701 1.00 54.57 104 THR C O 1
ATOM 5264 N N . HIS C 1 105 ? 13.183 -14.430 161.749 1.00 52.48 105 HIS C N 1
ATOM 5265 C CA . HIS C 1 105 ? 13.023 -14.492 160.300 1.00 50.37 105 HIS C CA 1
ATOM 5266 C C . HIS C 1 105 ? 12.660 -13.127 159.701 1.00 49.02 105 HIS C C 1
ATOM 5267 O O . HIS C 1 105 ? 13.273 -12.710 158.717 1.00 46.94 105 HIS C O 1
ATOM 5274 N N . LEU C 1 106 ? 11.692 -12.438 160.313 1.00 47.35 106 LEU C N 1
ATOM 5275 C CA . LEU C 1 106 ? 11.219 -11.129 159.832 1.00 48.57 106 LEU C CA 1
ATOM 5276 C C . LEU C 1 106 ? 12.314 -10.056 159.804 1.00 48.64 106 LEU C C 1
ATOM 5277 O O . LEU C 1 106 ? 12.332 -9.208 158.906 1.00 49.19 106 LEU C O 1
ATOM 5282 N N . PHE C 1 107 ? 13.216 -10.116 160.783 1.00 47.66 107 PHE C N 1
ATOM 5283 C CA . PHE C 1 107 ? 14.419 -9.288 160.818 1.00 47.51 107 PHE C CA 1
ATOM 5284 C C . PHE C 1 107 ? 15.417 -9.703 159.717 1.00 46.66 107 PHE C C 1
ATOM 5285 O O . PHE C 1 107 ? 16.007 -8.835 159.068 1.00 44.52 107 PHE C O 1
ATOM 5293 N N . ASN C 1 108 ? 15.584 -11.018 159.507 1.00 46.71 108 ASN C N 1
ATOM 5294 C CA . ASN C 1 108 ? 16.475 -11.592 158.466 1.00 44.42 108 ASN C CA 1
ATOM 5295 C C . ASN C 1 108 ? 16.053 -11.268 157.031 1.00 42.48 108 ASN C C 1
ATOM 5296 O O . ASN C 1 108 ? 16.856 -11.382 156.105 1.00 44.29 108 ASN C O 1
ATOM 5301 N N . LEU C 1 109 ? 14.786 -10.896 156.858 1.00 39.01 109 LEU C N 1
ATOM 5302 C CA . LEU C 1 109 ? 14.253 -10.450 155.575 1.00 35.26 109 LEU C CA 1
ATOM 5303 C C . LEU C 1 109 ? 14.873 -9.122 155.128 1.00 32.95 109 LEU C C 1
ATOM 5304 O O . LEU C 1 109 ? 14.840 -8.792 153.942 1.00 32.12 109 LEU C O 1
ATOM 5309 N N . GLY C 1 110 ? 15.453 -8.392 156.085 1.00 29.54 110 GLY C N 1
ATOM 5310 C CA . GLY C 1 110 ? 16.301 -7.233 155.826 1.00 28.07 110 GLY C CA 1
ATOM 5311 C C . GLY C 1 110 ? 17.394 -7.465 154.792 1.00 26.67 110 GLY C C 1
ATOM 5312 O O . GLY C 1 110 ? 17.717 -6.563 154.023 1.00 26.19 110 GLY C O 1
ATOM 5313 N N . ASN C 1 111 ? 17.943 -8.678 154.761 1.00 26.24 111 ASN C N 1
ATOM 5314 C CA . ASN C 1 111 ? 18.984 -9.043 153.795 1.00 26.62 111 ASN C CA 1
ATOM 5315 C C . ASN C 1 111 ? 18.503 -8.993 152.335 1.00 26.27 111 ASN C C 1
ATOM 5316 O O . ASN C 1 111 ? 19.324 -8.962 151.420 1.00 26.96 111 ASN C O 1
ATOM 5321 N N . CYS C 1 112 ? 17.183 -8.951 152.130 1.00 25.19 112 CYS C N 1
ATOM 5322 C CA . CYS C 1 112 ? 16.609 -8.886 150.795 1.00 24.77 112 CYS C CA 1
ATOM 5323 C C . CYS C 1 112 ? 16.712 -7.510 150.190 1.00 23.64 112 CYS C C 1
ATOM 5324 O O . CYS C 1 112 ? 16.513 -7.349 148.987 1.00 23.73 112 CYS C O 1
ATOM 5327 N N . LEU C 1 113 ? 17.007 -6.520 151.029 1.00 22.93 113 LEU C N 1
ATOM 5328 C CA . LEU C 1 113 ? 17.255 -5.152 150.572 1.00 22.12 113 LEU C CA 1
ATOM 5329 C C . LEU C 1 113 ? 18.730 -4.939 150.224 1.00 21.32 113 LEU C C 1
ATOM 5330 O O . LEU C 1 113 ? 19.610 -5.574 150.817 1.00 21.26 113 LEU C O 1
ATOM 5335 N N . TRP C 1 114 ? 18.985 -4.065 149.245 1.00 20.91 114 TRP C N 1
ATOM 5336 C CA . TRP C 1 114 ? 20.349 -3.667 148.856 1.00 20.14 114 TRP C CA 1
ATOM 5337 C C . TRP C 1 114 ? 21.038 -3.000 150.037 1.00 19.85 114 TRP C C 1
ATOM 5338 O O . TRP C 1 114 ? 20.539 -2.014 150.579 1.00 20.23 114 TRP C O 1
ATOM 5349 N N . HIS C 1 115 ? 22.179 -3.553 150.439 1.00 19.43 115 HIS C N 1
ATOM 5350 C CA . HIS C 1 115 ? 22.877 -3.099 151.635 1.00 18.93 115 HIS C CA 1
ATOM 5351 C C . HIS C 1 115 ? 24.375 -3.333 151.542 1.00 18.81 115 HIS C C 1
ATOM 5352 O O . HIS C 1 115 ? 24.844 -4.147 150.740 1.00 18.90 115 HIS C O 1
ATOM 5359 N N . SER C 1 116 ? 25.108 -2.596 152.372 1.00 18.88 116 SER C N 1
ATOM 5360 C CA . SER C 1 116 ? 26.533 -2.814 152.619 1.00 19.06 116 SER C CA 1
ATOM 5361 C C . SER C 1 116 ? 26.628 -3.228 154.092 1.00 19.98 116 SER C C 1
ATOM 5362 O O . SER C 1 116 ? 26.005 -2.587 154.949 1.00 20.87 116 SER C O 1
ATOM 5365 N N . ASP C 1 117 ? 27.357 -4.305 154.387 1.00 20.72 117 ASP C N 1
ATOM 5366 C CA . ASP C 1 117 ? 27.303 -4.912 155.724 1.00 21.58 117 ASP C CA 1
ATOM 5367 C C . ASP C 1 117 ? 27.881 -3.979 156.774 1.00 23.27 117 ASP C C 1
ATOM 5368 O O . ASP C 1 117 ? 28.921 -3.317 156.535 1.00 22.84 117 ASP C O 1
ATOM 5373 N N . SER C 1 118 ? 27.187 -3.957 157.920 1.00 23.76 118 SER C N 1
ATOM 5374 C CA A SER C 1 118 ? 27.605 -3.198 159.103 0.84 23.66 118 SER C CA 1
ATOM 5375 C CA B SER C 1 118 ? 27.559 -3.187 159.115 0.16 24.19 118 SER C CA 1
ATOM 5376 C C . SER C 1 118 ? 27.801 -1.699 158.841 1.00 24.82 118 SER C C 1
ATOM 5377 O O . SER C 1 118 ? 28.619 -1.044 159.505 1.00 25.68 118 SER C O 1
ATOM 5382 N N . SER C 1 119 ? 27.058 -1.154 157.874 1.00 24.96 119 SER C N 1
ATOM 5383 C CA . SER C 1 119 ? 27.117 0.275 157.586 1.00 25.53 119 SER C CA 1
ATOM 5384 C C . SER C 1 119 ? 26.513 1.099 158.749 1.00 27.19 119 SER C C 1
ATOM 5385 O O . SER C 1 119 ? 26.742 2.314 158.850 1.00 27.19 119 SER C O 1
ATOM 5388 N N . PHE C 1 120 ? 25.756 0.409 159.614 1.00 29.07 120 PHE C N 1
ATOM 5389 C CA . PHE C 1 120 ? 25.232 0.927 160.897 1.00 29.28 120 PHE C CA 1
ATOM 5390 C C . PHE C 1 120 ? 26.270 0.994 162.034 1.00 29.60 120 PHE C C 1
ATOM 5391 O O . PHE C 1 120 ? 25.918 1.327 163.164 1.00 31.32 120 PHE C O 1
ATOM 5399 N N . ARG C 1 121 ? 27.529 0.657 161.747 1.00 29.88 121 ARG C N 1
ATOM 5400 C CA . ARG C 1 121 ? 28.622 0.750 162.725 1.00 30.09 121 ARG C CA 1
ATOM 5401 C C . ARG C 1 121 ? 29.536 1.933 162.425 1.00 31.03 121 ARG C C 1
ATOM 5402 O O . ARG C 1 121 ? 29.788 2.221 161.246 1.00 30.43 121 ARG C O 1
ATOM 5410 N N . PRO C 1 122 ? 30.049 2.617 163.484 1.00 31.18 122 PRO C N 1
ATOM 5411 C CA . PRO C 1 122 ? 30.938 3.764 163.256 1.00 30.93 122 PRO C CA 1
ATOM 5412 C C . PRO C 1 122 ? 32.176 3.409 162.414 1.00 31.25 122 PRO C C 1
ATOM 5413 O O . PRO C 1 122 ? 32.624 4.228 161.601 1.00 31.38 122 PRO C O 1
ATOM 5417 N N . ILE C 1 123 ? 32.711 2.205 162.610 1.00 30.48 123 ILE C N 1
ATOM 5418 C CA . ILE C 1 123 ? 33.724 1.653 161.710 1.00 30.03 123 ILE C CA 1
ATOM 5419 C C . ILE C 1 123 ? 33.069 0.478 160.956 1.00 29.09 123 ILE C C 1
ATOM 5420 O O . ILE C 1 123 ? 32.894 -0.600 161.529 1.00 30.71 123 ILE C O 1
ATOM 5425 N N . PRO C 1 124 ? 32.675 0.691 159.678 1.00 27.15 124 PRO C N 1
ATOM 5426 C CA . PRO C 1 124 ? 31.968 -0.379 158.966 1.00 26.37 124 PRO C CA 1
ATOM 5427 C C . PRO C 1 124 ? 32.914 -1.481 158.491 1.00 24.86 124 PRO C C 1
ATOM 5428 O O . PRO C 1 124 ? 34.116 -1.246 158.362 1.00 24.77 124 PRO C O 1
ATOM 5432 N N . ALA C 1 125 ? 32.358 -2.661 158.228 1.00 24.27 125 ALA C N 1
ATOM 5433 C CA . ALA C 1 125 ? 33.114 -3.849 157.815 1.00 23.61 125 ALA C CA 1
ATOM 5434 C C . ALA C 1 125 ? 33.982 -3.634 156.565 1.00 23.51 125 ALA C C 1
ATOM 5435 O O . ALA C 1 125 ? 33.646 -2.830 155.704 1.00 23.09 125 ALA C O 1
ATOM 5437 N N . LYS C 1 126 ? 35.104 -4.346 156.513 1.00 22.42 126 LYS C N 1
ATOM 5438 C CA . LYS C 1 126 ? 35.944 -4.429 155.337 1.00 22.15 126 LYS C CA 1
ATOM 5439 C C . LYS C 1 126 ? 35.405 -5.549 154.420 1.00 22.11 126 LYS C C 1
ATOM 5440 O O . LYS C 1 126 ? 34.583 -5.275 153.537 1.00 21.54 126 LYS C O 1
ATOM 5446 N N . PHE C 1 127 ? 35.822 -6.798 154.651 1.00 21.21 127 PHE C N 1
ATOM 5447 C CA . PHE C 1 127 ? 35.379 -7.928 153.815 1.00 20.75 127 PHE C CA 1
ATOM 5448 C C . PHE C 1 127 ? 34.335 -8.776 154.514 1.00 20.38 127 PHE C C 1
ATOM 5449 O O . PHE C 1 127 ? 34.395 -8.969 155.740 1.00 21.10 127 PHE C O 1
ATOM 5457 N N . SER C 1 128 ? 33.393 -9.280 153.729 1.00 19.34 128 SER C N 1
ATOM 5458 C CA . SER C 1 128 ? 32.485 -10.341 154.146 1.00 19.54 128 SER C CA 1
ATOM 5459 C C . SER C 1 128 ? 32.703 -11.589 153.296 1.00 20.32 128 SER C C 1
ATOM 5460 O O . SER C 1 128 ? 32.868 -11.497 152.070 1.00 19.37 128 SER C O 1
ATOM 5463 N N . LEU C 1 129 ? 32.684 -12.752 153.942 1.00 21.13 129 LEU C N 1
ATOM 5464 C CA . LEU C 1 129 ? 32.989 -14.026 153.270 1.00 22.49 129 LEU C CA 1
ATOM 5465 C C . LEU C 1 129 ? 31.865 -15.036 153.492 1.00 24.03 129 LEU C C 1
ATOM 5466 O O . LEU C 1 129 ? 31.680 -15.516 154.612 1.00 25.11 129 LEU C O 1
ATOM 5471 N N . LEU C 1 130 ? 31.138 -15.371 152.423 1.00 23.52 130 LEU C N 1
ATOM 5472 C CA . LEU C 1 130 ? 29.943 -16.212 152.522 1.00 23.92 130 LEU C CA 1
ATOM 5473 C C . LEU C 1 130 ? 30.109 -17.614 151.929 1.00 25.32 130 LEU C C 1
ATOM 5474 O O . LEU C 1 130 ? 30.428 -17.778 150.742 1.00 24.53 130 LEU C O 1
ATOM 5479 N N . SER C 1 131 ? 29.872 -18.614 152.778 1.00 25.09 131 SER C N 1
ATOM 5480 C CA . SER C 1 131 ? 30.006 -20.022 152.421 1.00 25.30 131 SER C CA 1
ATOM 5481 C C . SER C 1 131 ? 28.633 -20.693 152.348 1.00 26.32 131 SER C C 1
ATOM 5482 O O . SER C 1 131 ? 27.798 -20.515 153.239 1.00 24.83 131 SER C O 1
ATOM 5485 N N . ALA C 1 132 ? 28.401 -21.429 151.257 1.00 27.78 132 ALA C N 1
ATOM 5486 C CA . ALA C 1 132 ? 27.135 -22.142 151.019 1.00 28.61 132 ALA C CA 1
ATOM 5487 C C . ALA C 1 132 ? 27.218 -23.583 151.534 1.00 29.86 132 ALA C C 1
ATOM 5488 O O . ALA C 1 132 ? 27.892 -24.433 150.939 1.00 30.97 132 ALA C O 1
ATOM 5490 N N . ARG C 1 133 ? 26.538 -23.848 152.646 1.00 30.14 133 ARG C N 1
ATOM 5491 C CA . ARG C 1 133 ? 26.624 -25.154 153.307 1.00 30.20 133 ARG C CA 1
ATOM 5492 C C . ARG C 1 133 ? 25.463 -26.058 152.923 1.00 30.60 133 ARG C C 1
ATOM 5493 O O . ARG C 1 133 ? 25.664 -27.252 152.691 1.00 31.77 133 ARG C O 1
ATOM 5501 N N . VAL C 1 134 ? 24.262 -25.482 152.866 1.00 30.90 134 VAL C N 1
ATOM 5502 C CA . VAL C 1 134 ? 23.079 -26.119 152.270 1.00 33.06 134 VAL C CA 1
ATOM 5503 C C . VAL C 1 134 ? 22.426 -25.094 151.337 1.00 33.71 134 VAL C C 1
ATOM 5504 O O . VAL C 1 134 ? 22.046 -24.001 151.773 1.00 34.08 134 VAL C O 1
ATOM 5508 N N . VAL C 1 135 ? 22.299 -25.457 150.059 1.00 35.06 135 VAL C N 1
ATOM 5509 C CA . VAL C 1 135 ? 21.756 -24.560 149.029 1.00 35.56 135 VAL C CA 1
ATOM 5510 C C . VAL C 1 135 ? 20.251 -24.725 148.954 1.00 37.27 135 VAL C C 1
ATOM 5511 O O . VAL C 1 135 ? 19.752 -25.838 148.792 1.00 40.32 135 VAL C O 1
ATOM 5515 N N . ASN C 1 136 ? 19.538 -23.611 149.091 1.00 38.09 136 ASN C N 1
ATOM 5516 C CA . ASN C 1 136 ? 18.116 -23.560 148.832 1.00 39.56 136 ASN C CA 1
ATOM 5517 C C . ASN C 1 136 ? 17.911 -23.538 147.304 1.00 42.57 136 ASN C C 1
ATOM 5518 O O . ASN C 1 136 ? 18.354 -22.597 146.639 1.00 41.49 136 ASN C O 1
ATOM 5523 N N . PRO C 1 137 ? 17.243 -24.576 146.743 1.00 45.70 137 PRO C N 1
ATOM 5524 C CA . PRO C 1 137 ? 17.072 -24.654 145.286 1.00 45.32 137 PRO C CA 1
ATOM 5525 C C . PRO C 1 137 ? 15.933 -23.799 144.703 1.00 45.41 137 PRO C C 1
ATOM 5526 O O . PRO C 1 137 ? 15.794 -23.744 143.483 1.00 48.21 137 PRO C O 1
ATOM 5530 N N . THR C 1 138 ? 15.139 -23.147 145.553 1.00 46.20 138 THR C N 1
ATOM 5531 C CA . THR C 1 138 ? 14.025 -22.306 145.096 1.00 47.56 138 THR C CA 1
ATOM 5532 C C . THR C 1 138 ? 14.305 -20.845 145.423 1.00 48.09 138 THR C C 1
ATOM 5533 O O . THR C 1 138 ? 13.795 -20.304 146.424 1.00 49.68 138 THR C O 1
ATOM 5537 N N . GLY C 1 139 ? 15.124 -20.221 144.573 1.00 45.18 139 GLY C N 1
ATOM 5538 C CA . GLY C 1 139 ? 15.469 -18.802 144.704 1.00 41.37 139 GLY C CA 1
ATOM 5539 C C . GLY C 1 139 ? 16.702 -18.529 145.547 1.00 38.03 139 GLY C C 1
ATOM 5540 O O . GLY C 1 139 ? 17.594 -19.386 145.667 1.00 36.52 139 GLY C O 1
ATOM 5541 N N . GLY C 1 140 ? 16.753 -17.324 146.118 1.00 35.44 140 GLY C N 1
ATOM 5542 C CA . GLY C 1 140 ? 17.866 -16.898 146.969 1.00 32.62 140 GLY C CA 1
ATOM 5543 C C . GLY C 1 140 ? 19.206 -16.700 146.274 1.00 30.90 140 GLY C C 1
ATOM 5544 O O . GLY C 1 140 ? 20.256 -16.996 146.856 1.00 30.87 140 GLY C O 1
ATOM 5545 N N . ASN C 1 141 ? 19.174 -16.215 145.029 1.00 28.84 141 ASN C N 1
ATOM 5546 C CA . ASN C 1 141 ? 20.376 -15.695 144.363 1.00 27.58 141 ASN C CA 1
ATOM 5547 C C . ASN C 1 141 ? 20.914 -14.521 145.186 1.00 26.45 141 ASN C C 1
ATOM 5548 O O . ASN C 1 141 ? 20.136 -13.776 145.795 1.00 25.90 141 ASN C O 1
ATOM 5553 N N . THR C 1 142 ? 22.234 -14.362 145.204 1.00 25.80 142 THR C N 1
ATOM 5554 C CA . THR C 1 142 ? 22.836 -13.179 145.812 1.00 26.45 142 THR C CA 1
ATOM 5555 C C . THR C 1 142 ? 23.346 -12.240 144.721 1.00 25.49 142 THR C C 1
ATOM 5556 O O . THR C 1 142 ? 24.098 -12.648 143.839 1.00 24.97 142 THR C O 1
ATOM 5560 N N . GLU C 1 143 ? 22.902 -10.988 144.780 1.00 25.07 143 GLU C N 1
ATOM 5561 C CA . GLU C 1 143 ? 23.242 -9.998 143.760 1.00 25.12 143 GLU C CA 1
ATOM 5562 C C . GLU C 1 143 ? 24.203 -8.974 144.350 1.00 25.25 143 GLU C C 1
ATOM 5563 O O . GLU C 1 143 ? 24.097 -8.629 145.533 1.00 24.81 143 GLU C O 1
ATOM 5569 N N . PHE C 1 144 ? 25.137 -8.522 143.509 1.00 23.88 144 PHE C N 1
ATOM 5570 C CA . PHE C 1 144 ? 26.175 -7.563 143.858 1.00 23.17 144 PHE C CA 1
ATOM 5571 C C . PHE C 1 144 ? 26.147 -6.374 142.894 1.00 23.91 144 PHE C C 1
ATOM 5572 O O . PHE C 1 144 ? 25.933 -6.543 141.682 1.00 24.05 144 PHE C O 1
ATOM 5580 N N . ALA C 1 145 ? 26.362 -5.179 143.436 1.00 22.65 145 ALA C N 1
ATOM 5581 C CA . ALA C 1 145 ? 26.400 -3.965 142.638 1.00 21.92 145 ALA C CA 1
ATOM 5582 C C . ALA C 1 145 ? 27.708 -3.210 142.875 1.00 21.84 145 ALA C C 1
ATOM 5583 O O . ALA C 1 145 ? 28.166 -3.084 144.021 1.00 20.53 145 ALA C O 1
ATOM 5585 N N . ASP C 1 146 ? 28.307 -2.739 141.781 1.00 20.96 146 ASP C N 1
ATOM 5586 C CA . ASP C 1 146 ? 29.595 -2.059 141.802 1.00 21.58 146 ASP C CA 1
ATOM 5587 C C . ASP C 1 146 ? 29.368 -0.573 142.019 1.00 21.82 146 ASP C C 1
ATOM 5588 O O . ASP C 1 146 ? 28.963 0.140 141.095 1.00 22.15 146 ASP C O 1
ATOM 5593 N N . MET C 1 147 ? 29.660 -0.113 143.236 1.00 21.20 147 MET C N 1
ATOM 5594 C CA . MET C 1 147 ? 29.442 1.286 143.637 1.00 21.22 147 MET C CA 1
ATOM 5595 C C . MET C 1 147 ? 30.394 2.314 143.011 1.00 21.02 147 MET C C 1
ATOM 5596 O O . MET C 1 147 ? 30.070 3.512 142.974 1.00 21.43 147 MET C O 1
ATOM 5601 N N . ARG C 1 148 ? 31.548 1.852 142.527 1.00 21.22 148 ARG C N 1
ATOM 5602 C CA . ARG C 1 148 ? 32.535 2.717 141.852 1.00 22.01 148 ARG C CA 1
ATOM 5603 C C . ARG C 1 148 ? 32.083 3.009 140.418 1.00 22.48 148 ARG C C 1
ATOM 5604 O O . ARG C 1 148 ? 32.030 4.166 140.006 1.00 22.99 148 ARG C O 1
ATOM 5612 N N . ALA C 1 149 ? 31.746 1.955 139.678 1.00 22.50 149 ALA C N 1
ATOM 5613 C CA . ALA C 1 149 ? 31.112 2.077 138.359 1.00 23.33 149 ALA C CA 1
ATOM 5614 C C . ALA C 1 149 ? 29.862 2.955 138.418 1.00 23.57 149 ALA C C 1
ATOM 5615 O O . ALA C 1 149 ? 29.711 3.866 137.600 1.00 24.95 149 ALA C O 1
ATOM 5617 N N . ALA C 1 150 ? 28.997 2.704 139.406 1.00 23.01 150 ALA C N 1
ATOM 5618 C CA . ALA C 1 150 ? 27.798 3.514 139.632 1.00 23.52 150 ALA C CA 1
ATOM 5619 C C . ALA C 1 150 ? 28.154 4.983 139.853 1.00 23.79 150 ALA C C 1
ATOM 5620 O O . ALA C 1 150 ? 27.578 5.846 139.193 1.00 24.49 150 ALA C O 1
ATOM 5622 N N . TYR C 1 151 ? 29.112 5.259 140.749 1.00 24.80 151 TYR C N 1
ATOM 5623 C CA . TYR C 1 151 ? 29.590 6.637 140.964 1.00 25.18 151 TYR C CA 1
ATOM 5624 C C . TYR C 1 151 ? 30.085 7.312 139.661 1.00 25.94 151 TYR C C 1
ATOM 5625 O O . TYR C 1 151 ? 29.691 8.437 139.362 1.00 26.49 151 TYR C O 1
ATOM 5634 N N . ASP C 1 152 ? 30.934 6.617 138.910 1.00 25.42 152 ASP C N 1
ATOM 5635 C CA . ASP C 1 152 ? 31.563 7.177 137.714 1.00 26.96 152 ASP C CA 1
ATOM 5636 C C . ASP C 1 152 ? 30.572 7.639 136.649 1.00 27.46 152 ASP C C 1
ATOM 5637 O O . ASP C 1 152 ? 30.829 8.623 135.956 1.00 26.92 152 ASP C O 1
ATOM 5642 N N . ALA C 1 153 ? 29.449 6.924 136.559 1.00 28.38 153 ALA C N 1
ATOM 5643 C CA . ALA C 1 153 ? 28.406 7.129 135.560 1.00 29.27 153 ALA C CA 1
ATOM 5644 C C . ALA C 1 153 ? 27.501 8.319 135.855 1.00 30.87 153 ALA C C 1
ATOM 5645 O O . ALA C 1 153 ? 26.670 8.680 135.025 1.00 31.06 153 ALA C O 1
ATOM 5647 N N . LEU C 1 154 ? 27.638 8.912 137.037 1.00 32.59 154 LEU C N 1
ATOM 5648 C CA . LEU C 1 154 ? 26.844 10.087 137.401 1.00 35.01 154 LEU C CA 1
ATOM 5649 C C . LEU C 1 154 ? 27.360 11.316 136.645 1.00 38.53 154 LEU C C 1
ATOM 5650 O O . LEU C 1 154 ? 28.523 11.348 136.232 1.00 37.41 154 LEU C O 1
ATOM 5655 N N . ASP C 1 155 ? 26.496 12.311 136.451 1.00 43.79 155 ASP C N 1
ATOM 5656 C CA . ASP C 1 155 ? 26.916 13.572 135.827 1.00 47.90 155 ASP C CA 1
ATOM 5657 C C . ASP C 1 155 ? 27.571 14.501 136.851 1.00 49.52 155 ASP C C 1
ATOM 5658 O O . ASP C 1 155 ? 27.438 14.285 138.063 1.00 47.74 155 ASP C O 1
ATOM 5663 N N . ASP C 1 156 ? 28.261 15.529 136.347 1.00 51.02 156 ASP C N 1
ATOM 5664 C CA . ASP C 1 156 ? 29.016 16.500 137.158 1.00 52.52 156 ASP C CA 1
ATOM 5665 C C . ASP C 1 156 ? 28.192 17.169 138.253 1.00 51.69 156 ASP C C 1
ATOM 5666 O O . ASP C 1 156 ? 28.658 17.294 139.383 1.00 51.38 156 ASP C O 1
ATOM 5671 N N . GLU C 1 157 ? 26.976 17.588 137.900 1.00 52.58 157 GLU C N 1
ATOM 5672 C CA . GLU C 1 157 ? 26.064 18.291 138.806 1.00 53.23 157 GLU C CA 1
ATOM 5673 C C . GLU C 1 157 ? 25.678 17.415 139.996 1.00 49.68 157 GLU C C 1
ATOM 5674 O O . GLU C 1 157 ? 25.651 17.896 141.128 1.00 50.62 157 GLU C O 1
ATOM 5680 N N . THR C 1 158 ? 25.390 16.139 139.723 1.00 45.24 158 THR C N 1
ATOM 5681 C CA . THR C 1 158 ? 25.097 15.137 140.755 1.00 42.17 158 THR C CA 1
ATOM 5682 C C . THR C 1 158 ? 26.325 14.908 141.649 1.00 39.67 158 THR C C 1
ATOM 5683 O O . THR C 1 158 ? 26.224 15.006 142.879 1.00 38.41 158 THR C O 1
ATOM 5687 N N . LYS C 1 159 ? 27.474 14.644 141.020 1.00 35.76 159 LYS C N 1
ATOM 5688 C CA . LYS C 1 159 ? 28.746 14.461 141.726 1.00 35.08 159 LYS C CA 1
ATOM 5689 C C . LYS C 1 159 ? 29.090 15.636 142.645 1.00 35.53 159 LYS C C 1
ATOM 5690 O O . LYS C 1 159 ? 29.541 15.427 143.778 1.00 35.71 159 LYS C O 1
ATOM 5696 N N . ALA C 1 160 ? 28.859 16.858 142.159 1.00 34.98 160 ALA C N 1
ATOM 5697 C CA . ALA C 1 160 ? 29.109 18.076 142.936 1.00 34.69 160 ALA C CA 1
ATOM 5698 C C . ALA C 1 160 ? 28.096 18.242 144.078 1.00 33.24 160 ALA C C 1
ATOM 5699 O O . ALA C 1 160 ? 28.464 18.707 145.155 1.00 32.88 160 ALA C O 1
ATOM 5701 N N . GLU C 1 161 ? 26.839 17.859 143.825 1.00 32.29 161 GLU C N 1
ATOM 5702 C CA . GLU C 1 161 ? 25.757 17.910 144.817 1.00 33.42 161 GLU C CA 1
ATOM 5703 C C . GLU C 1 161 ? 26.023 16.960 145.998 1.00 32.26 161 GLU C C 1
ATOM 5704 O O . GLU C 1 161 ? 25.892 17.358 147.160 1.00 32.46 161 GLU C O 1
ATOM 5710 N N . ILE C 1 162 ? 26.421 15.726 145.691 1.00 29.87 162 ILE C N 1
ATOM 5711 C CA . ILE C 1 162 ? 26.545 14.668 146.702 1.00 29.89 162 ILE C CA 1
ATOM 5712 C C . ILE C 1 162 ? 27.879 14.618 147.474 1.00 30.18 162 ILE C C 1
ATOM 5713 O O . ILE C 1 162 ? 27.957 13.984 148.526 1.00 29.94 162 ILE C O 1
ATOM 5718 N N . GLU C 1 163 ? 28.903 15.311 146.965 1.00 30.96 163 GLU C N 1
ATOM 5719 C CA . GLU C 1 163 ? 30.291 15.173 147.444 1.00 31.02 163 GLU C CA 1
ATOM 5720 C C . GLU C 1 163 ? 30.473 15.167 148.972 1.00 29.61 163 GLU C C 1
ATOM 5721 O O . GLU C 1 163 ? 31.163 14.294 149.505 1.00 28.08 163 GLU C O 1
ATOM 5727 N N . ASP C 1 164 ? 29.844 16.118 149.661 1.00 30.55 164 ASP C N 1
ATOM 5728 C CA . ASP C 1 164 ? 30.050 16.293 151.108 1.00 31.05 164 ASP C CA 1
ATOM 5729 C C . ASP C 1 164 ? 28.867 15.841 151.964 1.00 30.61 164 ASP C C 1
ATOM 5730 O O . ASP C 1 164 ? 28.877 16.023 153.184 1.00 31.02 164 ASP C O 1
ATOM 5735 N N . LEU C 1 165 ? 27.867 15.230 151.332 1.00 28.64 165 LEU C N 1
ATOM 5736 C CA . LEU C 1 165 ? 26.685 14.755 152.050 1.00 27.75 165 LEU C CA 1
ATOM 5737 C C . LEU C 1 165 ? 26.972 13.595 153.019 1.00 27.12 165 LEU C C 1
ATOM 5738 O O . LEU C 1 165 ? 27.829 12.736 152.763 1.00 27.15 165 LEU C O 1
ATOM 5743 N N . VAL C 1 166 ? 26.270 13.613 154.148 1.00 26.41 166 VAL C N 1
ATOM 5744 C CA . VAL C 1 166 ? 26.417 12.600 155.192 1.00 26.33 166 VAL C CA 1
ATOM 5745 C C . VAL C 1 166 ? 25.064 11.911 155.422 1.00 26.70 166 VAL C C 1
ATOM 5746 O O . VAL C 1 166 ? 24.024 12.580 155.531 1.00 25.42 166 VAL C O 1
ATOM 5750 N N . CYS C 1 167 ? 25.095 10.576 155.492 1.00 27.05 167 CYS C N 1
ATOM 5751 C CA . CYS C 1 167 ? 23.903 9.760 155.781 1.00 27.04 167 CYS C CA 1
ATOM 5752 C C . CYS C 1 167 ? 23.911 9.220 157.213 1.00 26.92 167 CYS C C 1
ATOM 5753 O O . CYS C 1 167 ? 24.970 8.933 157.767 1.00 27.08 167 CYS C O 1
ATOM 5756 N N . GLU C 1 168 ? 22.720 9.075 157.789 1.00 27.92 168 GLU C N 1
ATOM 5757 C CA . GLU C 1 168 ? 22.526 8.401 159.073 1.00 28.43 168 GLU C CA 1
ATOM 5758 C C . GLU C 1 168 ? 22.113 6.948 158.839 1.00 26.55 168 GLU C C 1
ATOM 5759 O O . GLU C 1 168 ? 21.071 6.681 158.235 1.00 24.96 168 GLU C O 1
ATOM 5765 N N . HIS C 1 169 ? 22.950 6.022 159.297 1.00 25.89 169 HIS C N 1
ATOM 5766 C CA . HIS C 1 169 ? 22.703 4.594 159.122 1.00 26.86 169 HIS C CA 1
ATOM 5767 C C . HIS C 1 169 ? 22.263 3.951 160.441 1.00 27.99 169 HIS C C 1
ATOM 5768 O O . HIS C 1 169 ? 22.892 4.163 161.487 1.00 28.38 169 HIS C O 1
ATOM 5775 N N . SER C 1 170 ? 21.203 3.148 160.367 1.00 28.45 170 SER C N 1
ATOM 5776 C CA . SER C 1 170 ? 20.707 2.363 161.489 1.00 29.52 170 SER C CA 1
ATOM 5777 C C . SER C 1 170 ? 19.953 1.133 160.991 1.00 30.07 170 SER C C 1
ATOM 5778 O O . SER C 1 170 ? 19.216 1.211 159.995 1.00 28.21 170 SER C O 1
ATOM 5781 N N . LEU C 1 171 ? 20.107 0.018 161.711 1.00 30.52 171 LEU C N 1
ATOM 5782 C CA . LEU C 1 171 ? 19.259 -1.169 161.506 1.00 31.17 171 LEU C CA 1
ATOM 5783 C C . LEU C 1 171 ? 17.766 -0.865 161.617 1.00 32.30 171 LEU C C 1
ATOM 5784 O O . LEU C 1 171 ? 16.948 -1.534 160.984 1.00 32.98 171 LEU C O 1
ATOM 5789 N N . MET C 1 172 ? 17.420 0.168 162.383 1.00 33.07 172 MET C N 1
ATOM 5790 C CA . MET C 1 172 ? 16.030 0.616 162.517 1.00 33.83 172 MET C CA 1
ATOM 5791 C C . MET C 1 172 ? 15.454 1.209 161.222 1.00 33.03 172 MET C C 1
ATOM 5792 O O . MET C 1 172 ? 14.239 1.161 161.003 1.00 32.58 172 MET C O 1
ATOM 5797 N N . TYR C 1 173 ? 16.316 1.776 160.373 1.00 32.95 173 TYR C N 1
ATOM 5798 C CA . TYR C 1 173 ? 15.873 2.324 159.079 1.00 31.14 173 TYR C CA 1
ATOM 5799 C C . TYR C 1 173 ? 15.575 1.230 158.045 1.00 29.85 173 TYR C C 1
ATOM 5800 O O . TYR C 1 173 ? 14.531 1.268 157.381 1.00 28.76 173 TYR C O 1
ATOM 5809 N N . SER C 1 174 ? 16.485 0.264 157.927 1.00 28.69 174 SER C N 1
ATOM 5810 C CA . SER C 1 174 ? 16.320 -0.850 157.000 1.00 29.93 174 SER C CA 1
ATOM 5811 C C . SER C 1 174 ? 15.150 -1.758 157.375 1.00 31.18 174 SER C C 1
ATOM 5812 O O . SER C 1 174 ? 14.363 -2.136 156.502 1.00 30.77 174 SER C O 1
ATOM 5815 N N . ARG C 1 175 ? 15.040 -2.095 158.662 1.00 31.06 175 ARG C N 1
ATOM 5816 C CA . ARG C 1 175 ? 13.938 -2.923 159.151 1.00 33.03 175 ARG C CA 1
ATOM 5817 C C . ARG C 1 175 ? 12.643 -2.130 159.163 1.00 32.07 175 ARG C C 1
ATOM 5818 O O . ARG C 1 175 ? 11.583 -2.679 158.898 1.00 31.32 175 ARG C O 1
ATOM 5826 N N . GLY C 1 176 ? 12.751 -0.827 159.417 1.00 32.95 176 GLY C N 1
ATOM 5827 C CA . GLY C 1 176 ? 11.615 0.096 159.335 1.00 32.70 176 GLY C CA 1
ATOM 5828 C C . GLY C 1 176 ? 10.921 0.208 157.990 1.00 33.67 176 GLY C C 1
ATOM 5829 O O . GLY C 1 176 ? 9.696 0.366 157.937 1.00 34.59 176 GLY C O 1
ATOM 5830 N N . SER C 1 177 ? 11.683 0.140 156.898 1.00 33.36 177 SER C N 1
ATOM 5831 C CA . SER C 1 177 ? 11.075 0.176 155.556 1.00 34.25 177 SER C CA 1
ATOM 5832 C C . SER C 1 177 ? 10.327 -1.121 155.217 1.00 35.14 177 SER C C 1
ATOM 5833 O O . SER C 1 177 ? 9.496 -1.144 154.303 1.00 38.43 177 SER C O 1
ATOM 5836 N N . LEU C 1 178 ? 10.623 -2.188 155.959 1.00 35.20 178 LEU C N 1
ATOM 5837 C CA . LEU C 1 178 ? 9.916 -3.454 155.821 1.00 35.41 178 LEU C CA 1
ATOM 5838 C C . LEU C 1 178 ? 8.721 -3.578 156.771 1.00 38.26 178 LEU C C 1
ATOM 5839 O O . LEU C 1 178 ? 8.032 -4.589 156.746 1.00 40.44 178 LEU C O 1
ATOM 5844 N N . GLY C 1 179 ? 8.477 -2.556 157.597 1.00 41.09 179 GLY C N 1
ATOM 5845 C CA . GLY C 1 179 ? 7.346 -2.547 158.549 1.00 44.29 179 GLY C CA 1
ATOM 5846 C C . GLY C 1 179 ? 7.662 -2.922 159.993 1.00 47.07 179 GLY C C 1
ATOM 5847 O O . GLY C 1 179 ? 6.827 -2.740 160.878 1.00 47.03 179 GLY C O 1
ATOM 5848 N N . PHE C 1 180 ? 8.867 -3.447 160.217 1.00 50.79 180 PHE C N 1
ATOM 5849 C CA . PHE C 1 180 ? 9.415 -3.791 161.540 1.00 50.80 180 PHE C CA 1
ATOM 5850 C C . PHE C 1 180 ? 9.770 -2.472 162.269 1.00 52.07 180 PHE C C 1
ATOM 5851 O O . PHE C 1 180 ? 10.893 -1.960 162.137 1.00 51.62 180 PHE C O 1
ATOM 5859 N N . THR C 1 181 ? 8.812 -1.926 163.029 1.00 54.83 181 THR C N 1
ATOM 5860 C CA . THR C 1 181 ? 8.959 -0.586 163.649 1.00 57.50 181 THR C CA 1
ATOM 5861 C C . THR C 1 181 ? 8.946 -0.503 165.190 1.00 60.20 181 THR C C 1
ATOM 5862 O O . THR C 1 181 ? 9.070 0.596 165.746 1.00 61.71 181 THR C O 1
ATOM 5866 N N . GLU C 1 182 ? 8.799 -1.637 165.877 1.00 63.20 182 GLU C N 1
ATOM 5867 C CA . GLU C 1 182 ? 8.802 -1.636 167.352 1.00 66.01 182 GLU C CA 1
ATOM 5868 C C . GLU C 1 182 ? 10.085 -2.198 167.988 1.00 64.10 182 GLU C C 1
ATOM 5869 O O . GLU C 1 182 ? 10.462 -3.363 167.771 1.00 60.29 182 GLU C O 1
ATOM 5875 N N . TYR C 1 183 ? 10.748 -1.338 168.762 1.00 64.71 183 TYR C N 1
ATOM 5876 C CA . TYR C 1 183 ? 12.033 -1.652 169.400 1.00 67.71 183 TYR C CA 1
ATOM 5877 C C . TYR C 1 183 ? 11.996 -1.327 170.895 1.00 71.58 183 TYR C C 1
ATOM 5878 O O . TYR C 1 183 ? 11.588 -0.225 171.300 1.00 68.88 183 TYR C O 1
ATOM 5887 N N . THR C 1 184 ? 12.419 -2.301 171.701 1.00 73.94 184 THR C N 1
ATOM 5888 C CA . THR C 1 184 ? 12.414 -2.179 173.158 1.00 77.01 184 THR C CA 1
ATOM 5889 C C . THR C 1 184 ? 13.662 -2.846 173.750 1.00 76.66 184 THR C C 1
ATOM 5890 O O . THR C 1 184 ? 13.951 -4.010 173.442 1.00 71.81 184 THR C O 1
ATOM 5894 N N . ASP C 1 185 ? 14.440 -2.108 174.545 1.00 76.68 185 ASP C N 1
ATOM 5895 C CA . ASP C 1 185 ? 14.438 -0.636 174.603 1.00 75.29 185 ASP C CA 1
ATOM 5896 C C . ASP C 1 185 ? 15.891 -0.219 174.600 1.00 72.82 185 ASP C C 1
ATOM 5897 O O . ASP C 1 185 ? 16.232 0.915 174.253 1.00 70.81 185 ASP C O 1
ATOM 5902 N N . GLU C 1 186 ? 16.732 -1.166 175.013 1.00 72.88 186 GLU C N 1
ATOM 5903 C CA . GLU C 1 186 ? 18.170 -1.124 174.790 1.00 76.85 186 GLU C CA 1
ATOM 5904 C C . GLU C 1 186 ? 18.520 -1.413 173.318 1.00 73.18 186 GLU C C 1
ATOM 5905 O O . GLU C 1 186 ? 19.664 -1.227 172.917 1.00 71.09 186 GLU C O 1
ATOM 5911 N N . GLU C 1 187 ? 17.533 -1.875 172.541 1.00 70.50 187 GLU C N 1
ATOM 5912 C CA . GLU C 1 187 ? 17.633 -1.988 171.076 1.00 66.38 187 GLU C CA 1
ATOM 5913 C C . GLU C 1 187 ? 17.714 -0.602 170.419 1.00 62.30 187 GLU C C 1
ATOM 5914 O O . GLU C 1 187 ? 18.561 -0.382 169.551 1.00 58.12 187 GLU C O 1
ATOM 5920 N N . LYS C 1 188 ? 16.847 0.320 170.851 1.00 58.83 188 LYS C N 1
ATOM 5921 C CA . LYS C 1 188 ? 16.890 1.730 170.429 1.00 57.03 188 LYS C CA 1
ATOM 5922 C C . LYS C 1 188 ? 18.221 2.409 170.762 1.00 56.00 188 LYS C C 1
ATOM 5923 O O . LYS C 1 188 ? 18.632 3.362 170.087 1.00 56.69 188 LYS C O 1
ATOM 5929 N N . GLN C 1 189 ? 18.880 1.912 171.806 1.00 52.26 189 GLN C N 1
ATOM 5930 C CA . GLN C 1 189 ? 20.192 2.391 172.204 1.00 51.36 189 GLN C CA 1
ATOM 5931 C C . GLN C 1 189 ? 21.293 1.613 171.486 1.00 50.88 189 GLN C C 1
ATOM 5932 O O . GLN C 1 189 ? 22.308 2.192 171.099 1.00 50.39 189 GLN C O 1
ATOM 5938 N N . MET C 1 190 ? 21.079 0.307 171.306 1.00 52.24 190 MET C N 1
ATOM 5939 C CA . MET C 1 190 ? 22.011 -0.574 170.576 1.00 52.48 190 MET C CA 1
ATOM 5940 C C . MET C 1 190 ? 22.078 -0.238 169.082 1.00 48.57 190 MET C C 1
ATOM 5941 O O . MET C 1 190 ? 23.141 -0.373 168.467 1.00 47.30 190 MET C O 1
ATOM 5946 N N . PHE C 1 191 ? 20.944 0.196 168.520 1.00 44.40 191 PHE C N 1
ATOM 5947 C CA . PHE C 1 191 ? 20.835 0.544 167.091 1.00 41.55 191 PHE C CA 1
ATOM 5948 C C . PHE C 1 191 ? 20.799 2.057 166.847 1.00 40.77 191 PHE C C 1
ATOM 5949 O O . PHE C 1 191 ? 20.235 2.520 165.853 1.00 41.65 191 PHE C O 1
ATOM 5957 N N . LYS C 1 192 ? 21.409 2.816 167.756 1.00 39.93 192 LYS C N 1
ATOM 5958 C CA . LYS C 1 192 ? 21.510 4.271 167.647 1.00 37.69 192 LYS C CA 1
ATOM 5959 C C . LYS C 1 192 ? 22.231 4.635 166.332 1.00 33.77 192 LYS C C 1
ATOM 5960 O O . LYS C 1 192 ? 23.315 4.103 166.075 1.00 30.99 192 LYS C O 1
ATOM 5966 N N . PRO C 1 193 ? 21.619 5.512 165.500 1.00 31.31 193 PRO C N 1
ATOM 5967 C CA . PRO C 1 193 ? 22.143 5.910 164.180 1.00 31.35 193 PRO C CA 1
ATOM 5968 C C . PRO C 1 193 ? 23.584 6.434 164.184 1.00 31.20 193 PRO C C 1
ATOM 5969 O O . PRO C 1 193 ? 23.961 7.177 165.094 1.00 31.39 193 PRO C O 1
ATOM 5973 N N . VAL C 1 194 ? 24.369 6.010 163.187 1.00 28.62 194 VAL C N 1
ATOM 5974 C CA . VAL C 1 194 ? 25.733 6.497 162.969 1.00 27.66 194 VAL C CA 1
ATOM 5975 C C . VAL C 1 194 ? 25.847 7.280 161.653 1.00 27.77 194 VAL C C 1
ATOM 5976 O O . VAL C 1 194 ? 25.025 7.115 160.736 1.00 27.15 194 VAL C O 1
ATOM 5980 N N . LEU C 1 195 ? 26.860 8.138 161.584 1.00 27.64 195 LEU C N 1
ATOM 5981 C CA . LEU C 1 195 ? 27.107 8.973 160.409 1.00 28.36 195 LEU C CA 1
ATOM 5982 C C . LEU C 1 195 ? 28.088 8.288 159.474 1.00 28.18 195 LEU C C 1
ATOM 5983 O O . LEU C 1 195 ? 29.050 7.667 159.930 1.00 29.16 195 LEU C O 1
ATOM 5988 N N . GLN C 1 196 ? 27.810 8.369 158.171 1.00 27.03 196 GLN C N 1
ATOM 5989 C CA . GLN C 1 196 ? 28.710 7.886 157.121 1.00 26.70 196 GLN C CA 1
ATOM 5990 C C . GLN C 1 196 ? 28.629 8.831 155.942 1.00 26.09 196 GLN C C 1
ATOM 5991 O O . GLN C 1 196 ? 27.551 9.339 155.622 1.00 26.93 196 GLN C O 1
ATOM 5997 N N . ARG C 1 197 ? 29.768 9.053 155.294 1.00 26.71 197 ARG C N 1
ATOM 5998 C CA . ARG C 1 197 ? 29.827 9.783 154.019 1.00 27.36 197 ARG C CA 1
ATOM 5999 C C . ARG C 1 197 ? 29.016 9.053 152.950 1.00 26.23 197 ARG C C 1
ATOM 6000 O O . ARG C 1 197 ? 29.047 7.819 152.887 1.00 25.97 197 ARG C O 1
ATOM 6008 N N . LEU C 1 198 ? 28.295 9.821 152.130 1.00 25.05 198 LEU C N 1
ATOM 6009 C CA . LEU C 1 198 ? 27.614 9.293 150.953 1.00 24.43 198 LEU C CA 1
ATOM 6010 C C . LEU C 1 198 ? 28.621 8.919 149.872 1.00 24.29 198 LEU C C 1
ATOM 6011 O O . LEU C 1 198 ? 28.407 7.974 149.113 1.00 23.99 198 LEU C O 1
ATOM 6016 N N . VAL C 1 199 ? 29.719 9.668 149.808 1.00 24.44 199 VAL C N 1
ATOM 6017 C CA . VAL C 1 199 ? 30.779 9.421 148.831 1.00 24.20 199 VAL C CA 1
ATOM 6018 C C . VAL C 1 199 ? 32.058 9.051 149.572 1.00 24.47 199 VAL C C 1
ATOM 6019 O O . VAL C 1 199 ? 32.558 9.827 150.407 1.00 25.08 199 VAL C O 1
ATOM 6023 N N . ARG C 1 200 ? 32.576 7.862 149.274 1.00 24.90 200 ARG C N 1
ATOM 6024 C CA . ARG C 1 200 ? 33.775 7.369 149.960 1.00 26.15 200 ARG C CA 1
ATOM 6025 C C . ARG C 1 200 ? 34.934 7.127 149.001 1.00 26.66 200 ARG C C 1
ATOM 6026 O O . ARG C 1 200 ? 34.723 6.971 147.791 1.00 27.33 200 ARG C O 1
ATOM 6034 N N . THR C 1 201 ? 36.153 7.137 149.539 1.00 27.10 201 THR C N 1
ATOM 6035 C CA . THR C 1 201 ? 37.364 6.933 148.737 1.00 27.36 201 THR C CA 1
ATOM 6036 C C . THR C 1 201 ? 38.118 5.706 149.236 1.00 26.70 201 THR C C 1
ATOM 6037 O O . THR C 1 201 ? 38.457 5.624 150.414 1.00 25.60 201 THR C O 1
ATOM 6041 N N . HIS C 1 202 ? 38.374 4.760 148.331 1.00 26.43 202 HIS C N 1
ATOM 6042 C CA . HIS C 1 202 ? 39.069 3.520 148.679 1.00 26.16 202 HIS C CA 1
ATOM 6043 C C . HIS C 1 202 ? 40.522 3.799 149.085 1.00 27.67 202 HIS C C 1
ATOM 6044 O O . HIS C 1 202 ? 41.207 4.578 148.411 1.00 27.04 202 HIS C O 1
ATOM 6051 N N . PRO C 1 203 ? 40.994 3.174 150.187 1.00 27.91 203 PRO C N 1
ATOM 6052 C CA . PRO C 1 203 ? 42.343 3.487 150.688 1.00 28.36 203 PRO C CA 1
ATOM 6053 C C . PRO C 1 203 ? 43.521 3.043 149.803 1.00 29.10 203 PRO C C 1
ATOM 6054 O O . PRO C 1 203 ? 44.615 3.591 149.940 1.00 31.40 203 PRO C O 1
ATOM 6058 N N . VAL C 1 204 ? 43.303 2.076 148.913 1.00 28.42 204 VAL C N 1
ATOM 6059 C CA . VAL C 1 204 ? 44.381 1.524 148.093 1.00 27.63 204 VAL C CA 1
ATOM 6060 C C . VAL C 1 204 ? 44.446 2.243 146.743 1.00 28.06 204 VAL C C 1
ATOM 6061 O O . VAL C 1 204 ? 45.450 2.885 146.437 1.00 27.47 204 VAL C O 1
ATOM 6065 N N . HIS C 1 205 ? 43.379 2.142 145.948 1.00 27.33 205 HIS C N 1
ATOM 6066 C CA . HIS C 1 205 ? 43.396 2.675 144.580 1.00 25.92 205 HIS C CA 1
ATOM 6067 C C . HIS C 1 205 ? 42.722 4.036 144.446 1.00 26.76 205 HIS C C 1
ATOM 6068 O O . HIS C 1 205 ? 42.759 4.646 143.370 1.00 28.26 205 HIS C O 1
ATOM 6075 N N . ARG C 1 206 ? 42.115 4.501 145.540 1.00 26.98 206 ARG C N 1
ATOM 6076 C CA . ARG C 1 206 ? 41.504 5.837 145.635 1.00 28.21 206 ARG C CA 1
ATOM 6077 C C . ARG C 1 206 ? 40.291 6.107 144.724 1.00 27.83 206 ARG C C 1
ATOM 6078 O O . ARG C 1 206 ? 39.870 7.267 144.569 1.00 27.45 206 ARG C O 1
ATOM 6086 N N . ARG C 1 207 ? 39.719 5.042 144.152 1.00 26.82 207 ARG C N 1
ATOM 6087 C CA . ARG C 1 207 ? 38.444 5.142 143.426 1.00 26.38 207 ARG C CA 1
ATOM 6088 C C . ARG C 1 207 ? 37.373 5.664 144.379 1.00 26.34 207 ARG C C 1
ATOM 6089 O O . ARG C 1 207 ? 37.305 5.235 145.537 1.00 24.85 207 ARG C O 1
ATOM 6097 N N . LYS C 1 208 ? 36.582 6.618 143.894 1.00 26.38 208 LYS C N 1
ATOM 6098 C CA . LYS C 1 208 ? 35.412 7.112 144.599 1.00 26.54 208 LYS C CA 1
ATOM 6099 C C . LYS C 1 208 ? 34.232 6.173 144.357 1.00 25.91 208 LYS C C 1
ATOM 6100 O O . LYS C 1 208 ? 34.126 5.552 143.300 1.00 25.21 208 LYS C O 1
ATOM 6106 N N . SER C 1 209 ? 33.348 6.065 145.345 1.00 25.44 209 SER C N 1
ATOM 6107 C CA . SER C 1 209 ? 32.180 5.193 145.236 1.00 24.68 209 SER C CA 1
ATOM 6108 C C . SER C 1 209 ? 31.024 5.687 146.088 1.00 24.64 209 SER C C 1
ATOM 6109 O O . SER C 1 209 ? 31.216 6.376 147.107 1.00 25.52 209 SER C O 1
ATOM 6112 N N . LEU C 1 210 ? 29.822 5.345 145.637 1.00 24.57 210 LEU C N 1
ATOM 6113 C CA . LEU C 1 210 ? 28.589 5.654 146.344 1.00 23.65 210 LEU C CA 1
ATOM 6114 C C . LEU C 1 210 ? 28.450 4.722 147.542 1.00 23.56 210 LEU C C 1
ATOM 6115 O O . LEU C 1 210 ? 28.465 3.505 147.394 1.00 22.96 210 LEU C O 1
ATOM 6120 N N . TYR C 1 211 ? 28.329 5.300 148.732 1.00 23.01 211 TYR C N 1
ATOM 6121 C CA . TYR C 1 211 ? 28.163 4.506 149.941 1.00 22.53 211 TYR C CA 1
ATOM 6122 C C . TYR C 1 211 ? 26.681 4.390 150.214 1.00 21.93 211 TYR C C 1
ATOM 6123 O O . TYR C 1 211 ? 26.106 5.114 151.037 1.00 21.24 211 TYR C O 1
ATOM 6132 N N . LEU C 1 212 ? 26.072 3.469 149.482 1.00 21.03 212 LEU C N 1
ATOM 6133 C CA . LEU C 1 212 ? 24.645 3.253 149.563 1.00 20.60 212 LEU C CA 1
ATOM 6134 C C . LEU C 1 212 ? 24.359 2.026 150.417 1.00 21.07 212 LEU C C 1
ATOM 6135 O O . LEU C 1 212 ? 25.206 1.128 150.533 1.00 20.11 212 LEU C O 1
ATOM 6140 N N . SER C 1 213 ? 23.168 2.009 151.018 1.00 21.78 213 SER C N 1
ATOM 6141 C CA . SER C 1 213 ? 22.765 0.965 151.969 1.00 23.04 213 SER C CA 1
ATOM 6142 C C . SER C 1 213 ? 21.337 1.168 152.442 1.00 22.03 213 SER C C 1
ATOM 6143 O O . SER C 1 213 ? 20.898 2.310 152.673 1.00 22.17 213 SER C O 1
ATOM 6146 N N . SER C 1 214 ? 20.620 0.053 152.593 1.00 21.70 214 SER C N 1
ATOM 6147 C CA . SER C 1 214 ? 19.271 0.047 153.192 1.00 22.42 214 SER C CA 1
ATOM 6148 C C . SER C 1 214 ? 19.229 0.682 154.598 1.00 21.74 214 SER C C 1
ATOM 6149 O O . SER C 1 214 ? 18.204 1.222 155.006 1.00 22.11 214 SER C O 1
ATOM 6152 N N . HIS C 1 215 ? 20.343 0.616 155.319 1.00 22.16 215 HIS C N 1
ATOM 6153 C CA . HIS C 1 215 ? 20.442 1.199 156.666 1.00 23.08 215 HIS C CA 1
ATOM 6154 C C . HIS C 1 215 ? 20.402 2.738 156.677 1.00 23.62 215 HIS C C 1
ATOM 6155 O O . HIS C 1 215 ? 19.996 3.334 157.668 1.00 23.19 215 HIS C O 1
ATOM 6162 N N . ALA C 1 216 ? 20.789 3.364 155.563 1.00 23.67 216 ALA C N 1
ATOM 6163 C CA . ALA C 1 216 ? 20.734 4.821 155.412 1.00 24.34 216 ALA C CA 1
ATOM 6164 C C . ALA C 1 216 ? 19.294 5.311 155.219 1.00 25.95 216 ALA C C 1
ATOM 6165 O O . ALA C 1 216 ? 18.649 5.040 154.186 1.00 26.47 216 ALA C O 1
ATOM 6167 N N . GLY C 1 217 ? 18.793 6.020 156.231 1.00 26.46 217 GLY C N 1
ATOM 6168 C CA . GLY C 1 217 ? 17.410 6.465 156.251 1.00 27.28 217 GLY C CA 1
ATOM 6169 C C . GLY C 1 217 ? 17.204 7.953 156.125 1.00 28.98 217 GLY C C 1
ATOM 6170 O O . GLY C 1 217 ? 16.072 8.401 155.963 1.00 29.25 217 GLY C O 1
ATOM 6171 N N . LYS C 1 218 ? 18.285 8.725 156.213 1.00 30.41 218 LYS C N 1
ATOM 6172 C CA . LYS C 1 218 ? 18.227 10.162 155.925 1.00 31.14 218 LYS C CA 1
ATOM 6173 C C . LYS C 1 218 ? 19.600 10.730 155.570 1.00 30.60 218 LYS C C 1
ATOM 6174 O O . LYS C 1 218 ? 20.634 10.145 155.909 1.00 28.99 218 LYS C O 1
ATOM 6180 N N . ILE C 1 219 ? 19.581 11.864 154.871 1.00 30.10 219 ILE C N 1
ATOM 6181 C CA . ILE C 1 219 ? 20.759 12.700 154.680 1.00 29.99 219 ILE C CA 1
ATOM 6182 C C . ILE C 1 219 ? 20.701 13.812 155.734 1.00 31.05 219 ILE C C 1
ATOM 6183 O O . ILE C 1 219 ? 19.670 14.472 155.897 1.00 32.35 219 ILE C O 1
ATOM 6188 N N . ALA C 1 220 ? 21.818 13.991 156.435 1.00 32.56 220 ALA C N 1
ATOM 6189 C CA . ALA C 1 220 ? 21.947 14.884 157.585 1.00 33.96 220 ALA C CA 1
ATOM 6190 C C . ALA C 1 220 ? 21.523 16.324 157.315 1.00 35.40 220 ALA C C 1
ATOM 6191 O O . ALA C 1 220 ? 20.806 16.910 158.121 1.00 36.84 220 ALA C O 1
ATOM 6193 N N . SER C 1 221 ? 21.958 16.885 156.188 1.00 36.52 221 SER C N 1
ATOM 6194 C CA . SER C 1 221 ? 21.738 18.305 155.896 1.00 37.02 221 SER C CA 1
ATOM 6195 C C . SER C 1 221 ? 20.418 18.600 155.178 1.00 38.15 221 SER C C 1
ATOM 6196 O O . SER C 1 221 ? 20.117 19.759 154.879 1.00 41.01 221 SER C O 1
ATOM 6199 N N . MET C 1 222 ? 19.633 17.558 154.910 1.00 37.63 222 MET C N 1
ATOM 6200 C CA . MET C 1 222 ? 18.387 17.690 154.148 1.00 36.95 222 MET C CA 1
ATOM 6201 C C . MET C 1 222 ? 17.167 17.273 154.971 1.00 36.51 222 MET C C 1
ATOM 6202 O O . MET C 1 222 ? 17.302 16.618 156.010 1.00 35.39 222 MET C O 1
ATOM 6207 N N . SER C 1 223 ? 15.984 17.664 154.494 1.00 37.22 223 SER C N 1
ATOM 6208 C CA . SER C 1 223 ? 14.714 17.154 155.001 1.00 37.97 223 SER C CA 1
ATOM 6209 C C . SER C 1 223 ? 14.618 15.659 154.698 1.00 39.43 223 SER C C 1
ATOM 6210 O O . SER C 1 223 ? 15.135 15.193 153.662 1.00 39.00 223 SER C O 1
ATOM 6213 N N . VAL C 1 224 ? 13.959 14.923 155.598 1.00 37.68 224 VAL C N 1
ATOM 6214 C CA . VAL C 1 224 ? 13.812 13.469 155.461 1.00 37.21 224 VAL C CA 1
ATOM 6215 C C . VAL C 1 224 ? 13.179 13.095 154.097 1.00 36.57 224 VAL C C 1
ATOM 6216 O O . VAL C 1 224 ? 13.729 12.231 153.417 1.00 35.21 224 VAL C O 1
ATOM 6220 N N . PRO C 1 225 ? 12.066 13.765 153.679 1.00 36.58 225 PRO C N 1
ATOM 6221 C CA . PRO C 1 225 ? 11.521 13.480 152.339 1.00 36.91 225 PRO C CA 1
ATOM 6222 C C . PRO C 1 225 ? 12.507 13.677 151.178 1.00 35.97 225 PRO C C 1
ATOM 6223 O O . PRO C 1 225 ? 12.674 12.758 150.379 1.00 34.81 225 PRO C O 1
ATOM 6227 N N . GLU C 1 226 ? 13.159 14.841 151.106 1.00 36.49 226 GLU C N 1
ATOM 6228 C CA . GLU C 1 226 ? 14.111 15.139 150.020 1.00 38.45 226 GLU C CA 1
ATOM 6229 C C . GLU C 1 226 ? 15.311 14.201 150.016 1.00 36.48 226 GLU C C 1
ATOM 6230 O O . GLU C 1 226 ? 15.664 13.659 148.968 1.00 36.27 226 GLU C O 1
ATOM 6236 N N . GLY C 1 227 ? 15.904 13.993 151.192 1.00 34.55 227 GLY C N 1
ATOM 6237 C CA . GLY C 1 227 ? 17.065 13.114 151.341 1.00 33.56 227 GLY C CA 1
ATOM 6238 C C . GLY C 1 227 ? 16.768 11.699 150.885 1.00 33.09 227 GLY C C 1
ATOM 6239 O O . GLY C 1 227 ? 17.543 11.107 150.130 1.00 33.49 227 GLY C O 1
ATOM 6240 N N . ARG C 1 228 ? 15.623 11.172 151.318 1.00 32.48 228 ARG C N 1
ATOM 6241 C CA . ARG C 1 228 ? 15.207 9.818 150.947 1.00 31.04 228 ARG C CA 1
ATOM 6242 C C . ARG C 1 228 ? 14.954 9.663 149.449 1.00 29.98 228 ARG C C 1
ATOM 6243 O O . ARG C 1 228 ? 15.320 8.634 148.859 1.00 29.00 228 ARG C O 1
ATOM 6251 N N . LEU C 1 229 ? 14.349 10.689 148.843 1.00 29.11 229 LEU C N 1
ATOM 6252 C CA . LEU C 1 229 ? 14.138 10.723 147.394 1.00 28.90 229 LEU C CA 1
ATOM 6253 C C . LEU C 1 229 ? 15.460 10.664 146.628 1.00 28.66 229 LEU C C 1
ATOM 6254 O O . LEU C 1 229 ? 15.594 9.874 145.684 1.00 29.67 229 LEU C O 1
ATOM 6259 N N . LEU C 1 230 ? 16.435 11.462 147.069 1.00 27.14 230 LEU C N 1
ATOM 6260 C CA . LEU C 1 230 ? 17.783 11.431 146.497 1.00 27.18 230 LEU C CA 1
ATOM 6261 C C . LEU C 1 230 ? 18.429 10.044 146.612 1.00 26.95 230 LEU C C 1
ATOM 6262 O O . LEU C 1 230 ? 18.947 9.495 145.613 1.00 25.47 230 LEU C O 1
ATOM 6267 N N . LEU C 1 231 ? 18.372 9.483 147.820 1.00 25.67 231 LEU C N 1
ATOM 6268 C CA . LEU C 1 231 ? 18.884 8.138 148.083 1.00 25.91 231 LEU C CA 1
ATOM 6269 C C . LEU C 1 231 ? 18.192 7.081 147.213 1.00 25.94 231 LEU C C 1
ATOM 6270 O O . LEU C 1 231 ? 18.862 6.214 146.652 1.00 25.18 231 LEU C O 1
ATOM 6275 N N . ARG C 1 232 ? 16.867 7.177 147.089 1.00 27.92 232 ARG C N 1
ATOM 6276 C CA . ARG C 1 232 ? 16.099 6.319 146.169 1.00 30.55 232 ARG C CA 1
ATOM 6277 C C . ARG C 1 232 ? 16.596 6.399 144.714 1.00 29.99 232 ARG C C 1
ATOM 6278 O O . ARG C 1 232 ? 16.749 5.363 144.060 1.00 28.21 232 ARG C O 1
ATOM 6286 N N . ASP C 1 233 ? 16.848 7.624 144.238 1.00 29.60 233 ASP C N 1
ATOM 6287 C CA . ASP C 1 233 ? 17.342 7.874 142.876 1.00 30.67 233 ASP C CA 1
ATOM 6288 C C . ASP C 1 233 ? 18.720 7.287 142.663 1.00 29.06 233 ASP C C 1
ATOM 6289 O O . ASP C 1 233 ? 18.963 6.615 141.655 1.00 29.28 233 ASP C O 1
ATOM 6294 N N . LEU C 1 234 ? 19.605 7.531 143.628 1.00 27.10 234 LEU C N 1
ATOM 6295 C CA . LEU C 1 234 ? 20.973 7.003 143.593 1.00 25.70 234 LEU C CA 1
ATOM 6296 C C . LEU C 1 234 ? 20.985 5.493 143.640 1.00 24.88 234 LEU C C 1
ATOM 6297 O O . LEU C 1 234 ? 21.765 4.859 142.921 1.00 24.80 234 LEU C O 1
ATOM 6302 N N . ASN C 1 235 ? 20.116 4.924 144.482 1.00 24.38 235 ASN C N 1
ATOM 6303 C CA . ASN C 1 235 ? 19.941 3.469 144.583 1.00 24.67 235 ASN C CA 1
ATOM 6304 C C . ASN C 1 235 ? 19.415 2.841 143.287 1.00 24.63 235 ASN C C 1
ATOM 6305 O O . ASN C 1 235 ? 19.903 1.795 142.859 1.00 24.60 235 ASN C O 1
ATOM 6310 N N . GLU C 1 236 ? 18.442 3.492 142.654 1.00 25.65 236 GLU C N 1
ATOM 6311 C CA . GLU C 1 236 ? 17.921 3.030 141.370 1.00 27.05 236 GLU C CA 1
ATOM 6312 C C . GLU C 1 236 ? 19.012 3.074 140.287 1.00 26.53 236 GLU C C 1
ATOM 6313 O O . GLU C 1 236 ? 19.145 2.131 139.508 1.00 24.79 236 GLU C O 1
ATOM 6319 N N . HIS C 1 237 ? 19.786 4.163 140.273 1.00 27.33 237 HIS C N 1
ATOM 6320 C CA . HIS C 1 237 ? 20.903 4.348 139.341 1.00 26.93 237 HIS C CA 1
ATOM 6321 C C . HIS C 1 237 ? 21.969 3.262 139.505 1.00 26.38 237 HIS C C 1
ATOM 6322 O O . HIS C 1 237 ? 22.444 2.692 138.519 1.00 27.33 237 HIS C O 1
ATOM 6329 N N . ALA C 1 238 ? 22.317 2.978 140.756 1.00 25.19 238 ALA C N 1
ATOM 6330 C CA . ALA C 1 238 ? 23.429 2.096 141.102 1.00 24.07 238 ALA C CA 1
ATOM 6331 C C . ALA C 1 238 ? 23.118 0.618 140.980 1.00 23.29 238 ALA C C 1
ATOM 6332 O O . ALA C 1 238 ? 24.037 -0.198 140.971 1.00 23.41 238 ALA C O 1
ATOM 6334 N N . THR C 1 239 ? 21.833 0.276 140.911 1.00 24.01 239 THR C N 1
ATOM 6335 C CA . THR C 1 239 ? 21.391 -1.132 140.869 1.00 24.73 239 THR C CA 1
ATOM 6336 C C . THR C 1 239 ? 20.788 -1.552 139.516 1.00 25.66 239 THR C C 1
ATOM 6337 O O . THR C 1 239 ? 20.186 -2.633 139.397 1.00 25.46 239 THR C O 1
ATOM 6341 N N . GLN C 1 240 ? 20.968 -0.698 138.505 1.00 26.07 240 GLN C N 1
ATOM 6342 C CA . GLN C 1 240 ? 20.691 -1.046 137.107 1.00 26.64 240 GLN C CA 1
ATOM 6343 C C . GLN C 1 240 ? 21.501 -2.292 136.714 1.00 26.47 240 GLN C C 1
ATOM 6344 O O . GLN C 1 240 ? 22.621 -2.473 137.210 1.00 26.03 240 GLN C O 1
ATOM 6350 N N . PRO C 1 241 ? 20.944 -3.151 135.829 1.00 27.01 241 PRO C N 1
ATOM 6351 C CA . PRO C 1 241 ? 21.598 -4.409 135.414 1.00 28.59 241 PRO C CA 1
ATOM 6352 C C . PRO C 1 241 ? 23.066 -4.283 134.976 1.00 29.44 241 PRO C C 1
ATOM 6353 O O . PRO C 1 241 ? 23.848 -5.200 135.217 1.00 30.62 241 PRO C O 1
ATOM 6357 N N . GLU C 1 242 ? 23.431 -3.153 134.370 1.00 30.04 242 GLU C N 1
ATOM 6358 C CA . GLU C 1 242 ? 24.794 -2.927 133.866 1.00 29.85 242 GLU C CA 1
ATOM 6359 C C . GLU C 1 242 ? 25.834 -2.820 134.986 1.00 28.70 242 GLU C C 1
ATOM 6360 O O . GLU C 1 242 ? 27.031 -2.953 134.721 1.00 27.68 242 GLU C O 1
ATOM 6366 N N . PHE C 1 243 ? 25.377 -2.544 136.213 1.00 26.18 243 PHE C N 1
ATOM 6367 C CA . PHE C 1 243 ? 26.265 -2.500 137.383 1.00 25.20 243 PHE C CA 1
ATOM 6368 C C . PHE C 1 243 ? 26.108 -3.718 138.305 1.00 24.47 243 PHE C C 1
ATOM 6369 O O . PHE C 1 243 ? 26.717 -3.754 139.373 1.00 23.56 243 PHE C O 1
ATOM 6377 N N . VAL C 1 244 ? 25.312 -4.708 137.891 1.00 23.53 244 VAL C N 1
ATOM 6378 C CA . VAL C 1 244 ? 24.943 -5.814 138.773 1.00 23.86 244 VAL C CA 1
ATOM 6379 C C . VAL C 1 244 ? 25.487 -7.150 138.291 1.00 24.57 244 VAL C C 1
ATOM 6380 O O . VAL C 1 244 ? 25.458 -7.447 137.094 1.00 25.79 244 VAL C O 1
ATOM 6384 N N . TYR C 1 245 ? 26.009 -7.931 139.234 1.00 24.29 245 TYR C N 1
ATOM 6385 C CA . TYR C 1 245 ? 26.382 -9.320 138.999 1.00 24.38 245 TYR C CA 1
ATOM 6386 C C . TYR C 1 245 ? 25.444 -10.216 139.798 1.00 25.33 245 TYR C C 1
ATOM 6387 O O . TYR C 1 245 ? 25.259 -10.018 141.014 1.00 24.27 245 TYR C O 1
ATOM 6396 N N . VAL C 1 246 ? 24.870 -11.203 139.112 1.00 25.12 246 VAL C N 1
ATOM 6397 C CA . VAL C 1 246 ? 23.951 -12.145 139.742 1.00 25.16 246 VAL C CA 1
ATOM 6398 C C . VAL C 1 246 ? 24.706 -13.442 140.023 1.00 25.66 246 VAL C C 1
ATOM 6399 O O . VAL C 1 246 ? 25.257 -14.066 139.100 1.00 24.12 246 VAL C O 1
ATOM 6403 N N . HIS C 1 247 ? 24.763 -13.817 141.305 1.00 25.64 247 HIS C N 1
ATOM 6404 C CA . HIS C 1 247 ? 25.369 -15.087 141.693 1.00 27.03 247 HIS C CA 1
ATOM 6405 C C . HIS C 1 247 ? 24.310 -16.155 141.921 1.00 28.95 247 HIS C C 1
ATOM 6406 O O . HIS C 1 247 ? 23.413 -15.992 142.763 1.00 29.50 247 HIS C O 1
ATOM 6413 N N . LYS C 1 248 ? 24.442 -17.236 141.150 1.00 29.89 248 LYS C N 1
ATOM 6414 C CA . LYS C 1 248 ? 23.643 -18.439 141.276 1.00 31.13 248 LYS C CA 1
ATOM 6415 C C . LYS C 1 248 ? 24.463 -19.441 142.088 1.00 28.79 248 LYS C C 1
ATOM 6416 O O . LYS C 1 248 ? 25.571 -19.825 141.696 1.00 27.15 248 LYS C O 1
ATOM 6422 N N . TRP C 1 249 ? 23.914 -19.854 143.227 1.00 28.24 249 TRP C N 1
ATOM 6423 C CA . TRP C 1 249 ? 24.667 -20.643 144.213 1.00 27.19 249 TRP C CA 1
ATOM 6424 C C . TRP C 1 249 ? 24.839 -22.119 143.845 1.00 28.31 249 TRP C C 1
ATOM 6425 O O . TRP C 1 249 ? 23.887 -22.788 143.434 1.00 28.73 249 TRP C O 1
ATOM 6436 N N . LYS C 1 250 ? 26.063 -22.610 143.995 1.00 29.93 250 LYS C N 1
ATOM 6437 C CA . LYS C 1 250 ? 26.345 -24.044 144.000 1.00 32.92 250 LYS C CA 1
ATOM 6438 C C . LYS C 1 250 ? 26.876 -24.417 145.372 1.00 33.28 250 LYS C C 1
ATOM 6439 O O . LYS C 1 250 ? 27.487 -23.584 146.056 1.00 31.88 250 LYS C O 1
ATOM 6445 N N . LEU C 1 251 ? 26.651 -25.676 145.751 1.00 34.37 251 LEU C N 1
ATOM 6446 C CA . LEU C 1 251 ? 27.124 -26.243 147.008 1.00 33.98 251 LEU C CA 1
ATOM 6447 C C . LEU C 1 251 ? 28.622 -26.043 147.213 1.00 33.09 251 LEU C C 1
ATOM 6448 O O . LEU C 1 251 ? 29.418 -26.329 146.317 1.00 32.75 251 LEU C O 1
ATOM 6453 N N . HIS C 1 252 ? 28.981 -25.540 148.398 1.00 31.35 252 HIS C N 1
ATOM 6454 C CA . HIS C 1 252 ? 30.364 -25.187 148.767 1.00 30.68 252 HIS C CA 1
ATOM 6455 C C . HIS C 1 252 ? 31.018 -24.048 147.967 1.00 29.03 252 HIS C C 1
ATOM 6456 O O . HIS C 1 252 ? 32.245 -23.947 147.936 1.00 29.22 252 HIS C O 1
ATOM 6463 N N . ASP C 1 253 ? 30.219 -23.181 147.341 1.00 27.32 253 ASP C N 1
ATOM 6464 C CA . ASP C 1 253 ? 30.748 -21.899 146.865 1.00 27.08 253 ASP C CA 1
ATOM 6465 C C . ASP C 1 253 ? 31.219 -21.076 148.073 1.00 27.34 253 ASP C C 1
ATOM 6466 O O . ASP C 1 253 ? 30.651 -21.193 149.171 1.00 26.92 253 ASP C O 1
ATOM 6471 N N . LEU C 1 254 ? 32.257 -20.270 147.866 1.00 26.35 254 LEU C N 1
ATOM 6472 C CA . LEU C 1 254 ? 32.555 -19.151 148.758 1.00 26.29 254 LEU C CA 1
ATOM 6473 C C . LEU C 1 254 ? 32.611 -17.884 147.921 1.00 25.04 254 LEU C C 1
ATOM 6474 O O . LEU C 1 254 ? 33.413 -17.786 146.991 1.00 24.80 254 LEU C O 1
ATOM 6479 N N . VAL C 1 255 ? 31.748 -16.934 148.260 1.00 23.94 255 VAL C N 1
ATOM 6480 C CA . VAL C 1 255 ? 31.756 -15.609 147.654 1.00 23.50 255 VAL C CA 1
ATOM 6481 C C . VAL C 1 255 ? 32.156 -14.597 148.725 1.00 23.91 255 VAL C C 1
ATOM 6482 O O . VAL C 1 255 ? 31.598 -14.584 149.831 1.00 23.80 255 VAL C O 1
ATOM 6486 N N . MET C 1 256 ? 33.149 -13.776 148.397 1.00 23.34 256 MET C N 1
ATOM 6487 C CA . MET C 1 256 ? 33.623 -12.726 149.297 1.00 22.99 256 MET C CA 1
ATOM 6488 C C . MET C 1 256 ? 33.582 -11.368 148.623 1.00 22.53 256 MET C C 1
ATOM 6489 O O . MET C 1 256 ? 33.881 -11.243 147.426 1.00 23.90 256 MET C O 1
ATOM 6494 N N . TRP C 1 257 ? 33.179 -10.355 149.380 1.00 20.72 257 TRP C N 1
ATOM 6495 C CA . TRP C 1 257 ? 32.992 -9.028 148.818 1.00 20.65 257 TRP C CA 1
ATOM 6496 C C . TRP C 1 257 ? 33.596 -7.928 149.681 1.00 21.08 257 TRP C C 1
ATOM 6497 O O . TRP C 1 257 ? 33.704 -8.077 150.914 1.00 20.44 257 TRP C O 1
ATOM 6508 N N . ASP C 1 258 ? 34.002 -6.843 149.020 1.00 19.44 258 ASP C N 1
ATOM 6509 C CA . ASP C 1 258 ? 34.462 -5.655 149.705 1.00 19.44 258 ASP C CA 1
ATOM 6510 C C . ASP C 1 258 ? 33.277 -4.737 149.944 1.00 19.85 258 ASP C C 1
ATOM 6511 O O . ASP C 1 258 ? 32.688 -4.185 149.000 1.00 19.12 258 ASP C O 1
ATOM 6516 N N . ASN C 1 259 ? 32.926 -4.578 151.224 1.00 19.41 259 ASN C N 1
ATOM 6517 C CA . ASN C 1 259 ? 31.786 -3.724 151.624 1.00 18.87 259 ASN C CA 1
ATOM 6518 C C . ASN C 1 259 ? 32.039 -2.245 151.327 1.00 18.91 259 ASN C C 1
ATOM 6519 O O . ASN C 1 259 ? 31.094 -1.472 151.167 1.00 18.48 259 ASN C O 1
ATOM 6524 N N . ARG C 1 260 ? 33.320 -1.881 151.228 1.00 18.57 260 ARG C N 1
ATOM 6525 C CA . ARG C 1 260 ? 33.749 -0.505 150.965 1.00 19.92 260 ARG C CA 1
ATOM 6526 C C . ARG C 1 260 ? 33.516 -0.054 149.497 1.00 20.52 260 ARG C C 1
ATOM 6527 O O . ARG C 1 260 ? 33.571 1.154 149.209 1.00 20.28 260 ARG C O 1
ATOM 6535 N N . GLN C 1 261 ? 33.206 -1.017 148.614 1.00 20.15 261 GLN C N 1
ATOM 6536 C CA . GLN C 1 261 ? 33.059 -0.789 147.167 1.00 20.70 261 GLN C CA 1
ATOM 6537 C C . GLN C 1 261 ? 31.751 -1.300 146.564 1.00 21.48 261 GLN C C 1
ATOM 6538 O O . GLN C 1 261 ? 31.547 -1.154 145.349 1.00 21.05 261 GLN C O 1
ATOM 6544 N N . THR C 1 262 ? 30.889 -1.909 147.388 1.00 21.26 262 THR C N 1
ATOM 6545 C CA . THR C 1 262 ? 29.726 -2.649 146.891 1.00 22.03 262 THR C CA 1
ATOM 6546 C C . THR C 1 262 ? 28.462 -2.501 147.731 1.00 22.66 262 THR C C 1
ATOM 6547 O O . THR C 1 262 ? 28.508 -2.079 148.888 1.00 23.13 262 THR C O 1
ATOM 6551 N N . MET C 1 263 ? 27.332 -2.844 147.111 1.00 21.94 263 MET C N 1
ATOM 6552 C CA . MET C 1 263 ? 26.138 -3.291 147.811 1.00 21.45 263 MET C CA 1
ATOM 6553 C C . MET C 1 263 ? 25.841 -4.720 147.394 1.00 21.83 263 MET C C 1
ATOM 6554 O O . MET C 1 263 ? 26.345 -5.203 146.369 1.00 20.56 263 MET C O 1
ATOM 6559 N N . HIS C 1 264 ? 25.017 -5.391 148.193 1.00 21.47 264 HIS C N 1
ATOM 6560 C CA . HIS C 1 264 ? 24.553 -6.734 147.880 1.00 22.06 264 HIS C CA 1
ATOM 6561 C C . HIS C 1 264 ? 23.159 -6.973 148.462 1.00 22.42 264 HIS C C 1
ATOM 6562 O O . HIS C 1 264 ? 22.675 -6.187 149.301 1.00 22.41 264 HIS C O 1
ATOM 6569 N N . ARG C 1 265 ? 22.507 -8.030 147.977 1.00 23.02 265 ARG C N 1
ATOM 6570 C CA . ARG C 1 265 ? 21.179 -8.451 148.450 1.00 24.21 265 ARG C CA 1
ATOM 6571 C C . ARG C 1 265 ? 20.914 -9.913 148.087 1.00 25.67 265 ARG C C 1
ATOM 6572 O O . ARG C 1 265 ? 21.521 -10.461 147.161 1.00 25.72 265 ARG C O 1
ATOM 6580 N N . VAL C 1 266 ? 20.010 -10.540 148.832 1.00 26.45 266 VAL C N 1
ATOM 6581 C CA . VAL C 1 266 ? 19.538 -11.882 148.500 1.00 27.07 266 VAL C CA 1
ATOM 6582 C C . VAL C 1 266 ? 18.128 -11.743 147.911 1.00 27.59 266 VAL C C 1
ATOM 6583 O O . VAL C 1 266 ? 17.326 -10.922 148.383 1.00 27.74 266 VAL C O 1
ATOM 6587 N N . ARG C 1 267 ? 17.851 -12.502 146.852 1.00 28.17 267 ARG C N 1
ATOM 6588 C CA . ARG C 1 267 ? 16.508 -12.517 146.243 1.00 30.19 267 ARG C CA 1
ATOM 6589 C C . ARG C 1 267 ? 15.571 -13.460 147.010 1.00 31.81 267 ARG C C 1
ATOM 6590 O O . ARG C 1 267 ? 16.035 -14.373 147.703 1.00 29.67 267 ARG C O 1
ATOM 6598 N N . ARG C 1 268 ? 14.262 -13.222 146.886 1.00 35.82 268 ARG C N 1
ATOM 6599 C CA . ARG C 1 268 ? 13.231 -14.046 147.536 1.00 38.36 268 ARG C CA 1
ATOM 6600 C C . ARG C 1 268 ? 13.488 -15.541 147.368 1.00 36.60 268 ARG C C 1
ATOM 6601 O O . ARG C 1 268 ? 13.869 -16.002 146.292 1.00 36.06 268 ARG C O 1
ATOM 6609 N N . TYR C 1 269 ? 13.344 -16.272 148.467 1.00 37.64 269 TYR C N 1
ATOM 6610 C CA . TYR C 1 269 ? 13.479 -17.723 148.473 1.00 36.88 269 TYR C CA 1
ATOM 6611 C C . TYR C 1 269 ? 12.359 -18.371 149.285 1.00 36.18 269 TYR C C 1
ATOM 6612 O O . TYR C 1 269 ? 11.714 -17.704 150.096 1.00 34.78 269 TYR C O 1
ATOM 6621 N N . ASP C 1 270 ? 12.134 -19.661 149.031 1.00 37.89 270 ASP C N 1
ATOM 6622 C CA . ASP C 1 270 ? 11.125 -20.482 149.706 1.00 38.62 270 ASP C CA 1
ATOM 6623 C C . ASP C 1 270 ? 11.558 -20.731 151.139 1.00 37.85 270 ASP C C 1
ATOM 6624 O O . ASP C 1 270 ? 12.541 -21.432 151.379 1.00 39.30 270 ASP C O 1
ATOM 6629 N N . GLN C 1 271 ? 10.816 -20.168 152.088 1.00 39.60 271 GLN C N 1
ATOM 6630 C CA . GLN C 1 271 ? 11.194 -20.230 153.506 1.00 41.87 271 GLN C CA 1
ATOM 6631 C C . GLN C 1 271 ? 11.077 -21.637 154.146 1.00 44.12 271 GLN C C 1
ATOM 6632 O O . GLN C 1 271 ? 11.793 -21.948 155.108 1.00 42.10 271 GLN C O 1
ATOM 6638 N N . SER C 1 272 ? 10.228 -22.496 153.575 1.00 45.33 272 SER C N 1
ATOM 6639 C CA . SER C 1 272 ? 10.040 -23.871 154.073 1.00 47.06 272 SER C CA 1
ATOM 6640 C C . SER C 1 272 ? 11.237 -24.821 153.855 1.00 46.45 272 SER C C 1
ATOM 6641 O O . SER C 1 272 ? 11.307 -25.882 154.489 1.00 46.73 272 SER C O 1
ATOM 6644 N N . GLN C 1 273 ? 12.168 -24.442 152.975 1.00 45.38 273 GLN C N 1
ATOM 6645 C CA . GLN C 1 273 ? 13.362 -25.259 152.689 1.00 44.74 273 GLN C CA 1
ATOM 6646 C C . GLN C 1 273 ? 14.653 -24.722 153.330 1.00 41.97 273 GLN C C 1
ATOM 6647 O O . GLN C 1 273 ? 14.836 -23.501 153.397 1.00 42.16 273 GLN C O 1
ATOM 6653 N N . PRO C 1 274 ? 15.545 -25.627 153.807 1.00 38.86 274 PRO C N 1
ATOM 6654 C CA . PRO C 1 274 ? 16.741 -25.152 154.517 1.00 38.37 274 PRO C CA 1
ATOM 6655 C C . PRO C 1 274 ? 17.672 -24.325 153.618 1.00 37.72 274 PRO C C 1
ATOM 6656 O O . PRO C 1 274 ? 17.801 -24.606 152.424 1.00 37.64 274 PRO C O 1
ATOM 6660 N N . ARG C 1 275 ? 18.269 -23.288 154.195 1.00 36.57 275 ARG C N 1
ATOM 6661 C CA . ARG C 1 275 ? 19.254 -22.467 153.514 1.00 33.84 275 ARG C CA 1
ATOM 6662 C C . ARG C 1 275 ? 20.339 -22.177 154.528 1.00 32.52 275 ARG C C 1
ATOM 6663 O O . ARG C 1 275 ? 20.189 -21.277 155.337 1.00 32.97 275 ARG C O 1
ATOM 6671 N N . ASP C 1 276 ? 21.408 -22.966 154.503 1.00 32.66 276 ASP C N 1
ATOM 6672 C CA . ASP C 1 276 ? 22.495 -22.830 155.466 1.00 32.48 276 ASP C CA 1
ATOM 6673 C C . ASP C 1 276 ? 23.661 -22.043 154.853 1.00 33.03 276 ASP C C 1
ATOM 6674 O O . ASP C 1 276 ? 24.506 -22.595 154.127 1.00 32.11 276 ASP C O 1
ATOM 6679 N N . MET C 1 277 ? 23.667 -20.744 155.159 1.00 31.40 277 MET C N 1
ATOM 6680 C CA . MET C 1 277 ? 24.662 -19.795 154.667 1.00 31.30 277 MET C CA 1
ATOM 6681 C C . MET C 1 277 ? 25.360 -19.171 155.875 1.00 30.47 277 MET C C 1
ATOM 6682 O O . MET C 1 277 ? 24.696 -18.688 156.807 1.00 31.73 277 MET C O 1
ATOM 6687 N N . ARG C 1 278 ? 26.691 -19.198 155.854 1.00 28.56 278 ARG C N 1
ATOM 6688 C CA . ARG C 1 278 ? 27.522 -18.770 156.987 1.00 28.09 278 ARG C CA 1
ATOM 6689 C C . ARG C 1 278 ? 28.583 -17.760 156.536 1.00 26.74 278 ARG C C 1
ATOM 6690 O O . ARG C 1 278 ? 29.259 -17.971 155.530 1.00 26.13 278 ARG C O 1
ATOM 6698 N N . ARG C 1 279 ? 28.716 -16.677 157.298 1.00 25.75 279 ARG C N 1
ATOM 6699 C CA . ARG C 1 279 ? 29.557 -15.523 156.947 1.00 25.48 279 ARG C CA 1
ATOM 6700 C C . ARG C 1 279 ? 30.704 -15.301 157.945 1.00 24.70 279 ARG C C 1
ATOM 6701 O O . ARG C 1 279 ? 30.494 -15.363 159.150 1.00 24.51 279 ARG C O 1
ATOM 6709 N N . ALA C 1 280 ? 31.909 -15.064 157.438 1.00 23.16 280 ALA C N 1
ATOM 6710 C CA . ALA C 1 280 ? 32.977 -14.472 158.248 1.00 22.95 280 ALA C CA 1
ATOM 6711 C C . ALA C 1 280 ? 33.079 -12.991 157.889 1.00 23.41 280 ALA C C 1
ATOM 6712 O O . ALA C 1 280 ? 32.962 -12.616 156.707 1.00 23.98 280 ALA C O 1
ATOM 6714 N N . THR C 1 281 ? 33.278 -12.155 158.903 1.00 22.75 281 THR C N 1
ATOM 6715 C CA . THR C 1 281 ? 33.374 -10.703 158.702 1.00 22.22 281 THR C CA 1
ATOM 6716 C C . THR C 1 281 ? 34.688 -10.144 159.241 1.00 21.24 281 THR C C 1
ATOM 6717 O O . THR C 1 281 ? 35.048 -10.377 160.400 1.00 20.78 281 THR C O 1
ATOM 6721 N N . VAL C 1 282 ? 35.398 -9.430 158.374 1.00 20.57 282 VAL C N 1
ATOM 6722 C CA . VAL C 1 282 ? 36.649 -8.775 158.734 1.00 20.27 282 VAL C CA 1
ATOM 6723 C C . VAL C 1 282 ? 36.325 -7.336 159.091 1.00 21.10 282 VAL C C 1
ATOM 6724 O O . VAL C 1 282 ? 35.723 -6.615 158.280 1.00 21.35 282 VAL C O 1
ATOM 6728 N N . ALA C 1 283 ? 36.720 -6.930 160.301 1.00 20.97 283 ALA C N 1
ATOM 6729 C CA . ALA C 1 283 ? 36.483 -5.574 160.807 1.00 21.90 283 ALA C CA 1
ATOM 6730 C C . ALA C 1 283 ? 37.095 -4.530 159.889 1.00 21.95 283 ALA C C 1
ATOM 6731 O O . ALA C 1 283 ? 38.140 -4.770 159.295 1.00 22.05 283 ALA C O 1
ATOM 6733 N N . GLY C 1 284 ? 36.447 -3.374 159.793 1.00 24.37 284 GLY C N 1
ATOM 6734 C CA . GLY C 1 284 ? 37.031 -2.202 159.125 1.00 28.37 284 GLY C CA 1
ATOM 6735 C C . GLY C 1 284 ? 38.169 -1.572 159.920 1.00 31.93 284 GLY C C 1
ATOM 6736 O O . GLY C 1 284 ? 38.268 -1.772 161.128 1.00 29.77 284 GLY C O 1
ATOM 6737 N N . THR C 1 285 ? 39.018 -0.807 159.231 1.00 38.22 285 THR C N 1
ATOM 6738 C CA . THR C 1 285 ? 40.179 -0.136 159.844 1.00 44.49 285 THR C CA 1
ATOM 6739 C C . THR C 1 285 ? 39.851 1.300 160.275 1.00 49.18 285 THR C C 1
ATOM 6740 O O . THR C 1 285 ? 40.171 1.715 161.402 1.00 48.57 285 THR C O 1
ATOM 6744 N N . GLU C 1 286 ? 39.219 2.049 159.373 1.00 49.88 286 GLU C N 1
ATOM 6745 C CA . GLU C 1 286 ? 39.015 3.474 159.572 1.00 52.97 286 GLU C CA 1
ATOM 6746 C C . GLU C 1 286 ? 37.566 3.853 159.268 1.00 49.97 286 GLU C C 1
ATOM 6747 O O . GLU C 1 286 ? 36.950 3.243 158.393 1.00 49.49 286 GLU C O 1
ATOM 6753 N N . PRO C 1 287 ? 37.005 4.845 160.003 1.00 48.33 287 PRO C N 1
ATOM 6754 C CA . PRO C 1 287 ? 35.634 5.291 159.719 1.00 45.60 287 PRO C CA 1
ATOM 6755 C C . PRO C 1 287 ? 35.553 6.085 158.397 1.00 43.55 287 PRO C C 1
ATOM 6756 O O . PRO C 1 287 ? 36.584 6.313 157.748 1.00 41.93 287 PRO C O 1
ATOM 6760 N N . THR C 1 288 ? 34.348 6.480 157.989 1.00 40.09 288 THR C N 1
ATOM 6761 C CA . THR C 1 288 ? 34.214 7.422 156.864 1.00 37.75 288 THR C CA 1
ATOM 6762 C C . THR C 1 288 ? 34.106 8.878 157.363 1.00 38.17 288 THR C C 1
ATOM 6763 O O . THR C 1 288 ? 34.438 9.808 156.624 1.00 36.39 288 THR C O 1
ATOM 6767 N N . VAL C 1 289 ? 33.665 9.057 158.614 1.00 38.22 289 VAL C N 1
ATOM 6768 C CA . VAL C 1 289 ? 33.635 10.374 159.278 1.00 42.44 289 VAL C CA 1
ATOM 6769 C C . VAL C 1 289 ? 34.067 10.319 160.745 1.00 42.86 289 VAL C C 1
ATOM 6770 O O . VAL C 1 289 ? 33.540 9.530 161.523 1.00 43.36 289 VAL C O 1
ATOM 6774 N N . ALA D 1 4 ? 102.554 56.404 144.242 1.00 63.23 4 ALA D N 1
ATOM 6775 C CA . ALA D 1 4 ? 101.172 56.517 144.814 1.00 65.19 4 ALA D CA 1
ATOM 6776 C C . ALA D 1 4 ? 100.162 55.576 144.134 1.00 64.78 4 ALA D C 1
ATOM 6777 O O . ALA D 1 4 ? 99.987 55.615 142.908 1.00 62.91 4 ALA D O 1
ATOM 6779 N N . ILE D 1 5 ? 99.517 54.732 144.947 1.00 65.21 5 ILE D N 1
ATOM 6780 C CA . ILE D 1 5 ? 98.540 53.733 144.479 1.00 65.43 5 ILE D CA 1
ATOM 6781 C C . ILE D 1 5 ? 97.156 53.968 145.104 1.00 64.93 5 ILE D C 1
ATOM 6782 O O . ILE D 1 5 ? 97.011 53.960 146.330 1.00 65.66 5 ILE D O 1
ATOM 6787 N N . ARG D 1 6 ? 96.154 54.169 144.249 1.00 64.59 6 ARG D N 1
ATOM 6788 C CA . ARG D 1 6 ? 94.749 54.294 144.660 1.00 63.94 6 ARG D CA 1
ATOM 6789 C C . ARG D 1 6 ? 93.965 53.031 144.238 1.00 62.51 6 ARG D C 1
ATOM 6790 O O . ARG D 1 6 ? 93.884 52.717 143.040 1.00 59.25 6 ARG D O 1
ATOM 6798 N N . GLN D 1 7 ? 93.414 52.312 145.225 1.00 59.57 7 GLN D N 1
ATOM 6799 C CA . GLN D 1 7 ? 92.676 51.052 145.005 1.00 59.38 7 GLN D CA 1
ATOM 6800 C C . GLN D 1 7 ? 91.317 51.291 144.325 1.00 61.02 7 GLN D C 1
ATOM 6801 O O . GLN D 1 7 ? 90.500 52.075 144.818 1.00 64.99 7 GLN D O 1
ATOM 6807 N N . LEU D 1 8 ? 91.088 50.611 143.200 1.00 57.83 8 LEU D N 1
ATOM 6808 C CA . LEU D 1 8 ? 89.926 50.890 142.340 1.00 55.43 8 LEU D CA 1
ATOM 6809 C C . LEU D 1 8 ? 88.732 49.935 142.492 1.00 54.75 8 LEU D C 1
ATOM 6810 O O . LEU D 1 8 ? 87.616 50.274 142.087 1.00 54.05 8 LEU D O 1
ATOM 6815 N N . GLN D 1 9 ? 88.972 48.758 143.073 1.00 53.83 9 GLN D N 1
ATOM 6816 C CA . GLN D 1 9 ? 87.931 47.748 143.300 1.00 53.23 9 GLN D CA 1
ATOM 6817 C C . GLN D 1 9 ? 88.079 47.143 144.704 1.00 53.22 9 GLN D C 1
ATOM 6818 O O . GLN D 1 9 ? 89.124 47.303 145.342 1.00 52.71 9 GLN D O 1
ATOM 6824 N N . THR D 1 10 ? 87.024 46.468 145.169 1.00 52.63 10 THR D N 1
ATOM 6825 C CA . THR D 1 10 ? 86.909 45.906 146.525 1.00 53.54 10 THR D CA 1
ATOM 6826 C C . THR D 1 10 ? 88.044 44.951 146.927 1.00 55.90 10 THR D C 1
ATOM 6827 O O . THR D 1 10 ? 88.489 44.965 148.081 1.00 59.47 10 THR D O 1
ATOM 6831 N N . HIS D 1 11 ? 88.505 44.129 145.983 1.00 54.73 11 HIS D N 1
ATOM 6832 C CA . HIS D 1 11 ? 89.496 43.085 146.281 1.00 53.59 11 HIS D CA 1
ATOM 6833 C C . HIS D 1 11 ? 90.865 43.318 145.639 1.00 51.21 11 HIS D C 1
ATOM 6834 O O . HIS D 1 11 ? 91.869 42.756 146.094 1.00 50.78 11 HIS D O 1
ATOM 6841 N N . PHE D 1 12 ? 90.899 44.134 144.585 1.00 47.45 12 PHE D N 1
ATOM 6842 C CA . PHE D 1 12 ? 92.093 44.275 143.741 1.00 46.18 12 PHE D CA 1
ATOM 6843 C C . PHE D 1 12 ? 92.087 45.567 142.915 1.00 45.41 12 PHE D C 1
ATOM 6844 O O . PHE D 1 12 ? 91.214 46.418 143.110 1.00 44.29 12 PHE D O 1
ATOM 6852 N N . VAL D 1 13 ? 93.066 45.690 142.011 1.00 45.18 13 VAL D N 1
ATOM 6853 C CA . VAL D 1 13 ? 93.239 46.814 141.064 1.00 45.66 13 VAL D CA 1
ATOM 6854 C C . VAL D 1 13 ? 93.788 48.070 141.758 1.00 47.81 13 VAL D C 1
ATOM 6855 O O . VAL D 1 13 ? 93.201 48.574 142.716 1.00 48.67 13 VAL D O 1
ATOM 6859 N N . GLY D 1 14 ? 94.935 48.544 141.267 1.00 49.50 14 GLY D N 1
ATOM 6860 C CA . GLY D 1 14 ? 95.554 49.783 141.730 1.00 47.85 14 GLY D CA 1
ATOM 6861 C C . GLY D 1 14 ? 95.747 50.761 140.588 1.00 50.52 14 GLY D C 1
ATOM 6862 O O . GLY D 1 14 ? 96.240 50.386 139.519 1.00 50.60 14 GLY D O 1
ATOM 6863 N N . GLN D 1 15 ? 95.327 52.008 140.802 1.00 52.64 15 GLN D N 1
ATOM 6864 C CA . GLN D 1 15 ? 95.676 53.110 139.907 1.00 57.02 15 GLN D CA 1
ATOM 6865 C C . GLN D 1 15 ? 96.992 53.724 140.384 1.00 59.23 15 GLN D C 1
ATOM 6866 O O . GLN D 1 15 ? 97.146 54.031 141.569 1.00 59.93 15 GLN D O 1
ATOM 6872 N N . VAL D 1 16 ? 97.928 53.896 139.450 1.00 58.65 16 VAL D N 1
ATOM 6873 C CA . VAL D 1 16 ? 99.293 54.327 139.770 1.00 56.99 16 VAL D CA 1
ATOM 6874 C C . VAL D 1 16 ? 99.554 55.737 139.227 1.00 56.78 16 VAL D C 1
ATOM 6875 O O . VAL D 1 16 ? 99.321 56.016 138.044 1.00 53.90 16 VAL D O 1
ATOM 6879 N N . SER D 1 17 ? 100.029 56.617 140.109 1.00 57.46 17 SER D N 1
ATOM 6880 C CA . SER D 1 17 ? 100.373 57.995 139.740 1.00 58.82 17 SER D CA 1
ATOM 6881 C C . SER D 1 17 ? 101.819 58.352 140.101 1.00 58.16 17 SER D C 1
ATOM 6882 O O . SER D 1 17 ? 102.379 57.829 141.073 1.00 56.17 17 SER D O 1
ATOM 6885 N N . GLY D 1 18 ? 102.401 59.248 139.304 1.00 58.30 18 GLY D N 1
ATOM 6886 C CA . GLY D 1 18 ? 103.743 59.779 139.538 1.00 58.42 18 GLY D CA 1
ATOM 6887 C C . GLY D 1 18 ? 104.826 58.854 139.028 1.00 58.74 18 GLY D C 1
ATOM 6888 O O . GLY D 1 18 ? 105.730 58.473 139.778 1.00 59.67 18 GLY D O 1
ATOM 6889 N N . LEU D 1 19 ? 104.717 58.490 137.750 1.00 58.08 19 LEU D N 1
ATOM 6890 C CA . LEU D 1 19 ? 105.683 57.626 137.071 1.00 56.15 19 LEU D CA 1
ATOM 6891 C C . LEU D 1 19 ? 105.606 57.900 135.580 1.00 56.47 19 LEU D C 1
ATOM 6892 O O . LEU D 1 19 ? 104.515 57.908 134.999 1.00 56.10 19 LEU D O 1
ATOM 6897 N N . ASP D 1 20 ? 106.767 58.147 134.975 1.00 57.18 20 ASP D N 1
ATOM 6898 C CA . ASP D 1 20 ? 106.876 58.369 133.535 1.00 57.13 20 ASP D CA 1
ATOM 6899 C C . ASP D 1 20 ? 107.480 57.122 132.884 1.00 57.60 20 ASP D C 1
ATOM 6900 O O . ASP D 1 20 ? 108.671 56.838 133.044 1.00 56.84 20 ASP D O 1
ATOM 6905 N N . LEU D 1 21 ? 106.650 56.383 132.149 1.00 59.28 21 LEU D N 1
ATOM 6906 C CA . LEU D 1 21 ? 107.070 55.117 131.520 1.00 59.31 21 LEU D CA 1
ATOM 6907 C C . LEU D 1 21 ? 107.972 55.300 130.293 1.00 59.02 21 LEU D C 1
ATOM 6908 O O . LEU D 1 21 ? 108.510 54.322 129.756 1.00 57.32 21 LEU D O 1
ATOM 6913 N N . ARG D 1 22 ? 108.126 56.552 129.863 1.00 59.58 22 ARG D N 1
ATOM 6914 C CA . ARG D 1 22 ? 109.136 56.929 128.880 1.00 63.36 22 ARG D CA 1
ATOM 6915 C C . ARG D 1 22 ? 110.535 56.906 129.501 1.00 63.88 22 ARG D C 1
ATOM 6916 O O . ARG D 1 22 ? 111.514 56.593 128.818 1.00 67.29 22 ARG D O 1
ATOM 6924 N N . LYS D 1 23 ? 110.614 57.241 130.790 1.00 62.74 23 LYS D N 1
ATOM 6925 C CA . LYS D 1 23 ? 111.879 57.282 131.529 1.00 62.89 23 LYS D CA 1
ATOM 6926 C C . LYS D 1 23 ? 112.164 55.931 132.200 1.00 61.41 23 LYS D C 1
ATOM 6927 O O . LYS D 1 23 ? 111.240 55.317 132.742 1.00 59.58 23 LYS D O 1
ATOM 6933 N N . PRO D 1 24 ? 113.438 55.461 132.162 1.00 60.01 24 PRO D N 1
ATOM 6934 C CA . PRO D 1 24 ? 113.788 54.171 132.777 1.00 57.71 24 PRO D CA 1
ATOM 6935 C C . PRO D 1 24 ? 113.584 54.171 134.291 1.00 55.95 24 PRO D C 1
ATOM 6936 O O . PRO D 1 24 ? 113.754 55.206 134.937 1.00 56.28 24 PRO D O 1
ATOM 6940 N N . LEU D 1 25 ? 113.202 53.018 134.835 1.00 54.65 25 LEU D N 1
ATOM 6941 C CA . LEU D 1 25 ? 112.930 52.878 136.262 1.00 54.25 25 LEU D CA 1
ATOM 6942 C C . LEU D 1 25 ? 114.194 52.697 137.096 1.00 54.03 25 LEU D C 1
ATOM 6943 O O . LEU D 1 25 ? 115.158 52.067 136.658 1.00 54.07 25 LEU D O 1
ATOM 6948 N N . THR D 1 26 ? 114.156 53.246 138.308 1.00 52.94 26 THR D N 1
ATOM 6949 C CA . THR D 1 26 ? 115.183 53.039 139.322 1.00 52.21 26 THR D CA 1
ATOM 6950 C C . THR D 1 26 ? 114.993 51.635 139.927 1.00 53.71 26 THR D C 1
ATOM 6951 O O . THR D 1 26 ? 113.909 51.067 139.792 1.00 59.54 26 THR D O 1
ATOM 6955 N N . PRO D 1 27 ? 116.035 51.064 140.583 1.00 54.13 27 PRO D N 1
ATOM 6956 C CA . PRO D 1 27 ? 115.865 49.774 141.285 1.00 54.18 27 PRO D CA 1
ATOM 6957 C C . PRO D 1 27 ? 114.655 49.681 142.241 1.00 55.52 27 PRO D C 1
ATOM 6958 O O . PRO D 1 27 ? 113.983 48.643 142.275 1.00 55.26 27 PRO D O 1
ATOM 6962 N N . GLY D 1 28 ? 114.391 50.753 142.990 1.00 56.17 28 GLY D N 1
ATOM 6963 C CA . GLY D 1 28 ? 113.295 50.798 143.968 1.00 57.07 28 GLY D CA 1
ATOM 6964 C C . GLY D 1 28 ? 111.914 50.893 143.341 1.00 55.86 28 GLY D C 1
ATOM 6965 O O . GLY D 1 28 ? 110.975 50.245 143.801 1.00 54.22 28 GLY D O 1
ATOM 6966 N N . GLU D 1 29 ? 111.801 51.713 142.297 1.00 57.10 29 GLU D N 1
ATOM 6967 C CA . GLU D 1 29 ? 110.570 51.864 141.515 1.00 58.08 29 GLU D CA 1
ATOM 6968 C C . GLU D 1 29 ? 110.145 50.562 140.823 1.00 59.88 29 GLU D C 1
ATOM 6969 O O . GLU D 1 29 ? 108.955 50.241 140.786 1.00 58.91 29 GLU D O 1
ATOM 6975 N N . ALA D 1 30 ? 111.118 49.822 140.286 1.00 58.46 30 ALA D N 1
ATOM 6976 C CA . ALA D 1 30 ? 110.880 48.483 139.734 1.00 56.61 30 ALA D CA 1
ATOM 6977 C C . ALA D 1 30 ? 110.383 47.507 140.808 1.00 55.98 30 ALA D C 1
ATOM 6978 O O . ALA D 1 30 ? 109.533 46.652 140.528 1.00 56.58 30 ALA D O 1
ATOM 6980 N N . ARG D 1 31 ? 110.902 47.651 142.029 1.00 53.87 31 ARG D N 1
ATOM 6981 C CA . ARG D 1 31 ? 110.484 46.821 143.161 1.00 55.49 31 ARG D CA 1
ATOM 6982 C C . ARG D 1 31 ? 109.080 47.159 143.656 1.00 57.12 31 ARG D C 1
ATOM 6983 O O . ARG D 1 31 ? 108.303 46.253 143.976 1.00 57.14 31 ARG D O 1
ATOM 6991 N N . GLU D 1 32 ? 108.766 48.455 143.717 1.00 56.38 32 GLU D N 1
ATOM 6992 C CA . GLU D 1 32 ? 107.469 48.926 144.202 1.00 58.42 32 GLU D CA 1
ATOM 6993 C C . GLU D 1 32 ? 106.338 48.525 143.256 1.00 54.36 32 GLU D C 1
ATOM 6994 O O . GLU D 1 32 ? 105.313 48.009 143.701 1.00 51.85 32 GLU D O 1
ATOM 7000 N N . VAL D 1 33 ? 106.552 48.750 141.959 1.00 51.53 33 VAL D N 1
ATOM 7001 C CA . VAL D 1 33 ? 105.612 48.356 140.908 1.00 49.99 33 VAL D CA 1
ATOM 7002 C C . VAL D 1 33 ? 105.328 46.847 140.966 1.00 50.53 33 VAL D C 1
ATOM 7003 O O . VAL D 1 33 ? 104.169 46.443 140.906 1.00 51.97 33 VAL D O 1
ATOM 7007 N N . GLU D 1 34 ? 106.377 46.035 141.117 1.00 49.31 34 GLU D N 1
ATOM 7008 C CA . GLU D 1 34 ? 106.224 44.582 141.211 1.00 48.69 34 GLU D CA 1
ATOM 7009 C C . GLU D 1 34 ? 105.477 44.149 142.482 1.00 47.80 34 GLU D C 1
ATOM 7010 O O . GLU D 1 34 ? 104.583 43.305 142.403 1.00 46.43 34 GLU D O 1
ATOM 7016 N N . SER D 1 35 ? 105.833 44.733 143.630 1.00 46.24 35 SER D N 1
ATOM 7017 C CA . SER D 1 35 ? 105.131 44.462 144.903 1.00 45.50 35 SER D CA 1
ATOM 7018 C C . SER D 1 35 ? 103.656 44.868 144.844 1.00 43.51 35 SER D C 1
ATOM 7019 O O . SER D 1 35 ? 102.815 44.228 145.480 1.00 42.67 35 SER D O 1
ATOM 7022 N N . ALA D 1 36 ? 103.369 45.931 144.086 1.00 41.26 36 ALA D N 1
ATOM 7023 C CA . ALA D 1 36 ? 102.002 46.378 143.806 1.00 41.40 36 ALA D CA 1
ATOM 7024 C C . ALA D 1 36 ? 101.235 45.367 142.940 1.00 41.50 36 ALA D C 1
ATOM 7025 O O . ALA D 1 36 ? 100.048 45.133 143.167 1.00 41.40 36 ALA D O 1
ATOM 7027 N N . MET D 1 37 ? 101.921 44.773 141.962 1.00 39.03 37 MET D N 1
ATOM 7028 C CA . MET D 1 37 ? 101.350 43.721 141.124 1.00 38.64 37 MET D CA 1
ATOM 7029 C C . MET D 1 37 ? 101.078 42.455 141.930 1.00 39.91 37 MET D C 1
ATOM 7030 O O . MET D 1 37 ? 100.122 41.730 141.637 1.00 38.82 37 MET D O 1
ATOM 7035 N N . ASP D 1 38 ? 101.926 42.191 142.930 1.00 39.45 38 ASP D N 1
ATOM 7036 C CA . ASP D 1 38 ? 101.748 41.060 143.840 1.00 41.32 38 ASP D CA 1
ATOM 7037 C C . ASP D 1 38 ? 100.440 41.212 144.607 1.00 43.43 38 ASP D C 1
ATOM 7038 O O . ASP D 1 38 ? 99.690 40.247 144.764 1.00 42.85 38 ASP D O 1
ATOM 7043 N N . LYS D 1 39 ? 100.166 42.439 145.047 1.00 45.73 39 LYS D N 1
ATOM 7044 C CA . LYS D 1 39 ? 99.034 42.735 145.914 1.00 48.51 39 LYS D CA 1
ATOM 7045 C C . LYS D 1 39 ? 97.756 43.024 145.114 1.00 48.99 39 LYS D C 1
ATOM 7046 O O . LYS D 1 39 ? 96.738 42.374 145.331 1.00 50.77 39 LYS D O 1
ATOM 7052 N N . TYR D 1 40 ? 97.824 43.979 144.186 1.00 47.32 40 TYR D N 1
ATOM 7053 C CA . TYR D 1 40 ? 96.643 44.477 143.479 1.00 46.42 40 TYR D CA 1
ATOM 7054 C C . TYR D 1 40 ? 96.275 43.694 142.204 1.00 44.99 40 TYR D C 1
ATOM 7055 O O . TYR D 1 40 ? 95.177 43.876 141.669 1.00 43.07 40 TYR D O 1
ATOM 7064 N N . ALA D 1 41 ? 97.195 42.845 141.728 1.00 41.15 41 ALA D N 1
ATOM 7065 C CA . ALA D 1 41 ? 97.016 41.968 140.542 1.00 37.80 41 ALA D CA 1
ATOM 7066 C C . ALA D 1 41 ? 96.831 42.661 139.180 1.00 37.60 41 ALA D C 1
ATOM 7067 O O . ALA D 1 41 ? 97.093 42.051 138.130 1.00 37.09 41 ALA D O 1
ATOM 7069 N N . VAL D 1 42 ? 96.385 43.919 139.202 1.00 36.66 42 VAL D N 1
ATOM 7070 C CA . VAL D 1 42 ? 96.156 44.740 138.002 1.00 37.06 42 VAL D CA 1
ATOM 7071 C C . VAL D 1 42 ? 96.562 46.183 138.326 1.00 38.92 42 VAL D C 1
ATOM 7072 O O . VAL D 1 42 ? 96.214 46.698 139.393 1.00 40.79 42 VAL D O 1
ATOM 7076 N N . LEU D 1 43 ? 97.283 46.834 137.413 1.00 39.68 43 LEU D N 1
ATOM 7077 C CA . LEU D 1 43 ? 97.653 48.238 137.606 1.00 40.65 43 LEU D CA 1
ATOM 7078 C C . LEU D 1 43 ? 97.289 49.126 136.424 1.00 41.43 43 LEU D C 1
ATOM 7079 O O . LEU D 1 43 ? 97.540 48.779 135.266 1.00 41.54 43 LEU D O 1
ATOM 7084 N N . VAL D 1 44 ? 96.696 50.275 136.746 1.00 42.34 44 VAL D N 1
ATOM 7085 C CA . VAL D 1 44 ? 96.232 51.240 135.758 1.00 43.22 44 VAL D CA 1
ATOM 7086 C C . VAL D 1 44 ? 97.171 52.450 135.750 1.00 45.02 44 VAL D C 1
ATOM 7087 O O . VAL D 1 44 ? 97.441 53.054 136.797 1.00 42.08 44 VAL D O 1
ATOM 7091 N N . PHE D 1 45 ? 97.661 52.781 134.555 1.00 46.25 45 PHE D N 1
ATOM 7092 C CA . PHE D 1 45 ? 98.509 53.949 134.332 1.00 49.04 45 PHE D CA 1
ATOM 7093 C C . PHE D 1 45 ? 97.830 54.888 133.339 1.00 51.55 45 PHE D C 1
ATOM 7094 O O . PHE D 1 45 ? 97.503 54.481 132.215 1.00 53.86 45 PHE D O 1
ATOM 7102 N N . HIS D 1 46 ? 97.614 56.134 133.762 1.00 52.47 46 HIS D N 1
ATOM 7103 C CA . HIS D 1 46 ? 97.047 57.171 132.896 1.00 55.80 46 HIS D CA 1
ATOM 7104 C C . HIS D 1 46 ? 98.130 58.068 132.278 1.00 56.93 46 HIS D C 1
ATOM 7105 O O . HIS D 1 46 ? 99.201 58.249 132.867 1.00 57.84 46 HIS D O 1
ATOM 7112 N N . ASP D 1 47 ? 97.831 58.615 131.096 1.00 58.61 47 ASP D N 1
ATOM 7113 C CA . ASP D 1 47 ? 98.683 59.590 130.380 1.00 62.38 47 ASP D CA 1
ATOM 7114 C C . ASP D 1 47 ? 100.121 59.088 130.170 1.00 62.83 47 ASP D C 1
ATOM 7115 O O . ASP D 1 47 ? 101.077 59.591 130.780 1.00 61.20 47 ASP D O 1
ATOM 7120 N N . GLN D 1 48 ? 100.249 58.075 129.316 1.00 61.01 48 GLN D N 1
ATOM 7121 C CA . GLN D 1 48 ? 101.533 57.433 129.049 1.00 57.97 48 GLN D CA 1
ATOM 7122 C C . GLN D 1 48 ? 101.755 57.340 127.548 1.00 56.57 48 GLN D C 1
ATOM 7123 O O . GLN D 1 48 ? 101.594 56.269 126.951 1.00 57.42 48 GLN D O 1
ATOM 7129 N N . ASP D 1 49 ? 102.112 58.478 126.946 1.00 57.78 49 ASP D N 1
ATOM 7130 C CA . ASP D 1 49 ? 102.355 58.581 125.500 1.00 58.60 49 ASP D CA 1
ATOM 7131 C C . ASP D 1 49 ? 103.727 57.972 125.181 1.00 59.65 49 ASP D C 1
ATOM 7132 O O . ASP D 1 49 ? 104.710 58.686 124.918 1.00 60.98 49 ASP D O 1
ATOM 7137 N N . ILE D 1 50 ? 103.759 56.638 125.209 1.00 56.10 50 ILE D N 1
ATOM 7138 C CA . ILE D 1 50 ? 104.996 55.848 125.148 1.00 52.97 50 ILE D CA 1
ATOM 7139 C C . ILE D 1 50 ? 105.155 55.121 123.804 1.00 51.56 50 ILE D C 1
ATOM 7140 O O . ILE D 1 50 ? 104.155 54.783 123.151 1.00 54.34 50 ILE D O 1
ATOM 7145 N N . THR D 1 51 ? 106.412 54.912 123.403 1.00 49.42 51 THR D N 1
ATOM 7146 C CA A THR D 1 51 ? 106.736 54.167 122.178 0.63 49.36 51 THR D CA 1
ATOM 7147 C CA B THR D 1 51 ? 106.758 54.178 122.182 0.37 49.26 51 THR D CA 1
ATOM 7148 C C . THR D 1 51 ? 106.797 52.674 122.497 1.00 48.13 51 THR D C 1
ATOM 7149 O O . THR D 1 51 ? 106.855 52.286 123.677 1.00 47.48 51 THR D O 1
ATOM 7156 N N . ASP D 1 52 ? 106.768 51.838 121.453 1.00 46.66 52 ASP D N 1
ATOM 7157 C CA . ASP D 1 52 ? 106.906 50.375 121.580 1.00 47.28 52 ASP D CA 1
ATOM 7158 C C . ASP D 1 52 ? 108.152 49.936 122.360 1.00 47.94 52 ASP D C 1
ATOM 7159 O O . ASP D 1 52 ? 108.080 49.053 123.222 1.00 47.63 52 ASP D O 1
ATOM 7164 N N . GLU D 1 53 ? 109.283 50.567 122.045 1.00 49.72 53 GLU D N 1
ATOM 7165 C CA . GLU D 1 53 ? 110.566 50.294 122.693 1.00 49.98 53 GLU D CA 1
ATOM 7166 C C . GLU D 1 53 ? 110.505 50.688 124.167 1.00 46.29 53 GLU D C 1
ATOM 7167 O O . GLU D 1 53 ? 110.933 49.918 125.029 1.00 44.32 53 GLU D O 1
ATOM 7173 N N . GLN D 1 54 ? 109.944 51.867 124.445 1.00 44.16 54 GLN D N 1
ATOM 7174 C CA . GLN D 1 54 ? 109.728 52.341 125.815 1.00 44.56 54 GLN D CA 1
ATOM 7175 C C . GLN D 1 54 ? 108.789 51.433 126.626 1.00 44.29 54 GLN D C 1
ATOM 7176 O O . GLN D 1 54 ? 109.007 51.226 127.822 1.00 44.48 54 GLN D O 1
ATOM 7182 N N . GLN D 1 55 ? 107.758 50.890 125.970 1.00 45.33 55 GLN D N 1
ATOM 7183 C CA . GLN D 1 55 ? 106.818 49.952 126.616 1.00 44.55 55 GLN D CA 1
ATOM 7184 C C . GLN D 1 55 ? 107.531 48.663 127.036 1.00 42.28 55 GLN D C 1
ATOM 7185 O O . GLN D 1 55 ? 107.459 48.262 128.200 1.00 38.69 55 GLN D O 1
ATOM 7191 N N . MET D 1 56 ? 108.225 48.045 126.077 1.00 42.83 56 MET D N 1
ATOM 7192 C CA . MET D 1 56 ? 109.003 46.821 126.302 1.00 43.03 56 MET D CA 1
ATOM 7193 C C . MET D 1 56 ? 110.094 47.006 127.364 1.00 42.41 56 MET D C 1
ATOM 7194 O O . MET D 1 56 ? 110.289 46.124 128.201 1.00 42.46 56 MET D O 1
ATOM 7199 N N . ALA D 1 57 ? 110.774 48.156 127.334 1.00 40.78 57 ALA D N 1
ATOM 7200 C CA . ALA D 1 57 ? 111.795 48.500 128.330 1.00 40.11 57 ALA D CA 1
ATOM 7201 C C . ALA D 1 57 ? 111.226 48.493 129.749 1.00 39.85 57 ALA D C 1
ATOM 7202 O O . ALA D 1 57 ? 111.850 47.955 130.666 1.00 38.17 57 ALA D O 1
ATOM 7204 N N . PHE D 1 58 ? 110.039 49.083 129.913 1.00 39.73 58 PHE D N 1
ATOM 7205 C CA . PHE D 1 58 ? 109.302 49.025 131.172 1.00 39.24 58 PHE D CA 1
ATOM 7206 C C . PHE D 1 58 ? 108.986 47.566 131.544 1.00 38.03 58 PHE D C 1
ATOM 7207 O O . PHE D 1 58 ? 109.240 47.145 132.677 1.00 36.48 58 PHE D O 1
ATOM 7215 N N . ALA D 1 59 ? 108.486 46.795 130.573 1.00 38.45 59 ALA D N 1
ATOM 7216 C CA . ALA D 1 59 ? 108.161 45.368 130.763 1.00 38.01 59 ALA D CA 1
ATOM 7217 C C . ALA D 1 59 ? 109.349 44.530 131.269 1.00 38.57 59 ALA D C 1
ATOM 7218 O O . ALA D 1 59 ? 109.204 43.749 132.224 1.00 38.19 59 ALA D O 1
ATOM 7220 N N . LEU D 1 60 ? 110.519 44.738 130.659 1.00 38.52 60 LEU D N 1
ATOM 7221 C CA . LEU D 1 60 ? 111.701 43.890 130.886 1.00 38.51 60 LEU D CA 1
ATOM 7222 C C . LEU D 1 60 ? 112.333 44.013 132.281 1.00 38.80 60 LEU D C 1
ATOM 7223 O O . LEU D 1 60 ? 113.256 43.252 132.627 1.00 40.61 60 LEU D O 1
ATOM 7228 N N . ASN D 1 61 ? 111.822 44.962 133.072 1.00 36.88 61 ASN D N 1
ATOM 7229 C CA . ASN D 1 61 ? 112.145 45.090 134.497 1.00 35.94 61 ASN D CA 1
ATOM 7230 C C . ASN D 1 61 ? 111.691 43.883 135.314 1.00 36.30 61 ASN D C 1
ATOM 7231 O O . ASN D 1 61 ? 112.232 43.612 136.395 1.00 36.49 61 ASN D O 1
ATOM 7236 N N . PHE D 1 62 ? 110.700 43.166 134.784 1.00 35.57 62 PHE D N 1
ATOM 7237 C CA . PHE D 1 62 ? 110.003 42.117 135.514 1.00 34.64 62 PHE D CA 1
ATOM 7238 C C . PHE D 1 62 ? 110.277 40.722 134.970 1.00 34.57 62 PHE D C 1
ATOM 7239 O O . PHE D 1 62 ? 109.725 39.739 135.468 1.00 35.93 62 PHE D O 1
ATOM 7247 N N . GLY D 1 63 ? 111.156 40.647 133.975 1.00 34.87 63 GLY D N 1
ATOM 7248 C CA . GLY D 1 63 ? 111.643 39.380 133.439 1.00 35.77 63 GLY D CA 1
ATOM 7249 C C . GLY D 1 63 ? 112.090 39.496 131.995 1.00 36.96 63 GLY D C 1
ATOM 7250 O O . GLY D 1 63 ? 112.581 40.543 131.570 1.00 37.96 63 GLY D O 1
ATOM 7251 N N . GLN D 1 64 ? 111.899 38.407 131.249 1.00 37.03 64 GLN D N 1
ATOM 7252 C CA . GLN D 1 64 ? 112.255 38.308 129.830 1.00 36.14 64 GLN D CA 1
ATOM 7253 C C . GLN D 1 64 ? 111.009 38.337 128.944 1.00 37.32 64 GLN D C 1
ATOM 7254 O O . GLN D 1 64 ? 109.918 37.977 129.397 1.00 38.14 64 GLN D O 1
ATOM 7260 N N . ARG D 1 65 ? 111.176 38.765 127.688 1.00 38.65 65 ARG D N 1
ATOM 7261 C CA . ARG D 1 65 ? 110.143 38.631 126.649 1.00 41.72 65 ARG D CA 1
ATOM 7262 C C . ARG D 1 65 ? 109.634 37.197 126.543 1.00 42.44 65 ARG D C 1
ATOM 7263 O O . ARG D 1 65 ? 110.401 36.239 126.667 1.00 41.39 65 ARG D O 1
ATOM 7271 N N . GLU D 1 66 ? 108.335 37.052 126.324 1.00 44.09 66 GLU D N 1
ATOM 7272 C CA . GLU D 1 66 ? 107.790 35.751 125.985 1.00 48.21 66 GLU D CA 1
ATOM 7273 C C . GLU D 1 66 ? 108.058 35.499 124.502 1.00 49.82 66 GLU D C 1
ATOM 7274 O O . GLU D 1 66 ? 107.734 36.346 123.660 1.00 50.06 66 GLU D O 1
ATOM 7280 N N . ASP D 1 67 ? 108.663 34.351 124.193 1.00 51.33 67 ASP D N 1
ATOM 7281 C CA . ASP D 1 67 ? 108.892 33.936 122.800 1.00 54.02 67 ASP D CA 1
ATOM 7282 C C . ASP D 1 67 ? 107.569 33.841 122.013 1.00 54.33 67 ASP D C 1
ATOM 7283 O O . ASP D 1 67 ? 106.785 32.906 122.180 1.00 57.20 67 ASP D O 1
ATOM 7288 N N . SER D 1 83 ? 108.742 46.111 116.539 1.00 67.61 83 SER D N 1
ATOM 7289 C CA . SER D 1 83 ? 109.225 45.795 117.882 1.00 67.31 83 SER D CA 1
ATOM 7290 C C . SER D 1 83 ? 108.759 44.407 118.348 1.00 68.43 83 SER D C 1
ATOM 7291 O O . SER D 1 83 ? 108.072 43.695 117.604 1.00 70.48 83 SER D O 1
ATOM 7294 N N . GLY D 1 84 ? 109.123 44.040 119.581 1.00 66.39 84 GLY D N 1
ATOM 7295 C CA . GLY D 1 84 ? 108.735 42.756 120.179 1.00 64.03 84 GLY D CA 1
ATOM 7296 C C . GLY D 1 84 ? 107.335 42.671 120.769 1.00 62.33 84 GLY D C 1
ATOM 7297 O O . GLY D 1 84 ? 107.031 41.729 121.513 1.00 60.63 84 GLY D O 1
ATOM 7298 N N . LEU D 1 85 ? 106.488 43.643 120.425 1.00 57.91 85 LEU D N 1
ATOM 7299 C CA . LEU D 1 85 ? 105.125 43.742 120.953 1.00 54.81 85 LEU D CA 1
ATOM 7300 C C . LEU D 1 85 ? 104.115 42.870 120.209 1.00 53.08 85 LEU D C 1
ATOM 7301 O O . LEU D 1 85 ? 104.204 42.698 118.990 1.00 54.34 85 LEU D O 1
ATOM 7306 N N . ASN D 1 86 ? 103.163 42.327 120.968 1.00 50.85 86 ASN D N 1
ATOM 7307 C CA . ASN D 1 86 ? 102.061 41.528 120.435 1.00 50.55 86 ASN D CA 1
ATOM 7308 C C . ASN D 1 86 ? 100.978 42.456 119.902 1.00 50.96 86 ASN D C 1
ATOM 7309 O O . ASN D 1 86 ? 100.568 43.414 120.583 1.00 49.55 86 ASN D O 1
ATOM 7314 N N . ASP D 1 87 ? 100.530 42.166 118.681 1.00 50.68 87 ASP D N 1
ATOM 7315 C CA . ASP D 1 87 ? 99.527 42.983 118.002 1.00 52.29 87 ASP D CA 1
ATOM 7316 C C . ASP D 1 87 ? 98.120 42.489 118.341 1.00 50.20 87 ASP D C 1
ATOM 7317 O O . ASP D 1 87 ? 97.638 41.514 117.760 1.00 50.14 87 ASP D O 1
ATOM 7322 N N . VAL D 1 88 ? 97.490 43.165 119.301 1.00 50.68 88 VAL D N 1
ATOM 7323 C CA . VAL D 1 88 ? 96.109 42.863 119.726 1.00 52.56 88 VAL D CA 1
ATOM 7324 C C . VAL D 1 88 ? 95.117 43.939 119.246 1.00 54.36 88 VAL D C 1
ATOM 7325 O O . VAL D 1 88 ? 94.121 44.253 119.916 1.00 56.95 88 VAL D O 1
ATOM 7329 N N . SER D 1 89 ? 95.408 44.492 118.072 1.00 53.64 89 SER D N 1
ATOM 7330 C CA . SER D 1 89 ? 94.568 45.491 117.434 1.00 53.72 89 SER D CA 1
ATOM 7331 C C . SER D 1 89 ? 93.555 44.833 116.476 1.00 54.23 89 SER D C 1
ATOM 7332 O O . SER D 1 89 ? 93.581 43.613 116.272 1.00 50.25 89 SER D O 1
ATOM 7335 N N . ASN D 1 90 ? 92.659 45.645 115.914 1.00 55.99 90 ASN D N 1
ATOM 7336 C CA . ASN D 1 90 ? 91.731 45.189 114.877 1.00 59.84 90 ASN D CA 1
ATOM 7337 C C . ASN D 1 90 ? 92.202 45.618 113.478 1.00 63.18 90 ASN D C 1
ATOM 7338 O O . ASN D 1 90 ? 91.465 45.495 112.492 1.00 60.88 90 ASN D O 1
ATOM 7343 N N . LEU D 1 91 ? 93.444 46.107 113.419 1.00 65.73 91 LEU D N 1
ATOM 7344 C CA . LEU D 1 91 ? 94.055 46.638 112.200 1.00 66.30 91 LEU D CA 1
ATOM 7345 C C . LEU D 1 91 ? 94.823 45.562 111.430 1.00 67.20 91 LEU D C 1
ATOM 7346 O O . LEU D 1 91 ? 95.421 44.664 112.027 1.00 66.20 91 LEU D O 1
ATOM 7351 N N . GLY D 1 92 ? 94.789 45.659 110.101 1.00 70.26 92 GLY D N 1
ATOM 7352 C CA . GLY D 1 92 ? 95.526 44.751 109.224 1.00 72.73 92 GLY D CA 1
ATOM 7353 C C . GLY D 1 92 ? 96.960 45.212 109.031 1.00 77.06 92 GLY D C 1
ATOM 7354 O O . GLY D 1 92 ? 97.437 46.109 109.739 1.00 76.16 92 GLY D O 1
ATOM 7355 N N . LYS D 1 93 ? 97.641 44.605 108.059 1.00 81.05 93 LYS D N 1
ATOM 7356 C CA . LYS D 1 93 ? 99.042 44.938 107.738 1.00 82.54 93 LYS D CA 1
ATOM 7357 C C . LYS D 1 93 ? 99.248 46.343 107.130 1.00 80.30 93 LYS D C 1
ATOM 7358 O O . LYS D 1 93 ? 100.385 46.787 106.965 1.00 81.60 93 LYS D O 1
ATOM 7364 N N . ASP D 1 94 ? 98.145 47.031 106.831 1.00 79.50 94 ASP D N 1
ATOM 7365 C CA . ASP D 1 94 ? 98.163 48.367 106.223 1.00 76.79 94 ASP D CA 1
ATOM 7366 C C . ASP D 1 94 ? 97.599 49.496 107.122 1.00 75.12 94 ASP D C 1
ATOM 7367 O O . ASP D 1 94 ? 97.231 50.568 106.622 1.00 72.20 94 ASP D O 1
ATOM 7372 N N . GLY D 1 95 ? 97.552 49.250 108.437 1.00 73.84 95 GLY D N 1
ATOM 7373 C CA . GLY D 1 95 ? 97.061 50.224 109.434 1.00 75.97 95 GLY D CA 1
ATOM 7374 C C . GLY D 1 95 ? 95.585 50.571 109.297 1.00 77.90 95 GLY D C 1
ATOM 7375 O O . GLY D 1 95 ? 95.177 51.710 109.535 1.00 77.50 95 GLY D O 1
ATOM 7376 N N . LYS D 1 96 ? 94.792 49.566 108.936 1.00 79.63 96 LYS D N 1
ATOM 7377 C CA . LYS D 1 96 ? 93.409 49.729 108.495 1.00 80.07 96 LYS D CA 1
ATOM 7378 C C . LYS D 1 96 ? 92.573 48.553 109.052 1.00 77.14 96 LYS D C 1
ATOM 7379 O O . LYS D 1 96 ? 93.046 47.408 108.998 1.00 76.15 96 LYS D O 1
ATOM 7385 N N . PRO D 1 97 ? 91.344 48.825 109.586 1.00 70.91 97 PRO D N 1
ATOM 7386 C CA . PRO D 1 97 ? 90.485 47.787 110.197 1.00 65.22 97 PRO D CA 1
ATOM 7387 C C . PRO D 1 97 ? 90.287 46.551 109.320 1.00 60.66 97 PRO D C 1
ATOM 7388 O O . PRO D 1 97 ? 90.013 46.680 108.125 1.00 61.96 97 PRO D O 1
ATOM 7392 N N . LEU D 1 98 ? 90.456 45.375 109.926 1.00 56.25 98 LEU D N 1
ATOM 7393 C CA . LEU D 1 98 ? 90.326 44.077 109.252 1.00 54.85 98 LEU D CA 1
ATOM 7394 C C . LEU D 1 98 ? 88.891 43.818 108.780 1.00 54.80 98 LEU D C 1
ATOM 7395 O O . LEU D 1 98 ? 87.937 44.375 109.338 1.00 54.60 98 LEU D O 1
ATOM 7400 N N . ALA D 1 99 ? 88.751 42.987 107.745 1.00 55.61 99 ALA D N 1
ATOM 7401 C CA . ALA D 1 99 ? 87.442 42.496 107.294 1.00 56.65 99 ALA D CA 1
ATOM 7402 C C . ALA D 1 99 ? 86.822 41.591 108.360 1.00 57.16 99 ALA D C 1
ATOM 7403 O O . ALA D 1 99 ? 87.523 40.774 108.970 1.00 54.27 99 ALA D O 1
ATOM 7405 N N . LYS D 1 100 ? 85.513 41.753 108.567 1.00 58.80 100 LYS D N 1
ATOM 7406 C CA . LYS D 1 100 ? 84.747 41.034 109.603 1.00 61.06 100 LYS D CA 1
ATOM 7407 C C . LYS D 1 100 ? 84.849 39.504 109.537 1.00 62.60 100 LYS D C 1
ATOM 7408 O O . LYS D 1 100 ? 84.787 38.834 110.574 1.00 64.18 100 LYS D O 1
ATOM 7414 N N . ASP D 1 101 ? 85.019 38.969 108.326 1.00 61.27 101 ASP D N 1
ATOM 7415 C CA . ASP D 1 101 ? 85.088 37.521 108.088 1.00 62.05 101 ASP D CA 1
ATOM 7416 C C . ASP D 1 101 ? 86.513 36.966 107.885 1.00 61.60 101 ASP D C 1
ATOM 7417 O O . ASP D 1 101 ? 86.678 35.768 107.634 1.00 60.65 101 ASP D O 1
ATOM 7422 N N . SER D 1 102 ? 87.525 37.833 108.014 1.00 64.30 102 SER D N 1
ATOM 7423 C CA . SER D 1 102 ? 88.938 37.469 107.778 1.00 66.58 102 SER D CA 1
ATOM 7424 C C . SER D 1 102 ? 89.509 36.547 108.860 1.00 69.68 102 SER D C 1
ATOM 7425 O O . SER D 1 102 ? 88.997 36.510 109.986 1.00 72.41 102 SER D O 1
ATOM 7428 N N . ARG D 1 103 ? 90.576 35.824 108.507 1.00 71.02 103 ARG D N 1
ATOM 7429 C CA . ARG D 1 103 ? 91.204 34.837 109.393 1.00 69.73 103 ARG D CA 1
ATOM 7430 C C . ARG D 1 103 ? 91.807 35.432 110.676 1.00 67.98 103 ARG D C 1
ATOM 7431 O O . ARG D 1 103 ? 91.617 34.866 111.758 1.00 69.10 103 ARG D O 1
ATOM 7439 N N . THR D 1 104 ? 92.506 36.565 110.551 1.00 64.42 104 THR D N 1
ATOM 7440 C CA . THR D 1 104 ? 93.151 37.241 111.694 1.00 62.89 104 THR D CA 1
ATOM 7441 C C . THR D 1 104 ? 92.129 37.795 112.708 1.00 63.42 104 THR D C 1
ATOM 7442 O O . THR D 1 104 ? 92.265 37.544 113.915 1.00 61.48 104 THR D O 1
ATOM 7446 N N . HIS D 1 105 ? 91.117 38.521 112.215 1.00 62.01 105 HIS D N 1
ATOM 7447 C CA . HIS D 1 105 ? 90.066 39.098 113.070 1.00 62.29 105 HIS D CA 1
ATOM 7448 C C . HIS D 1 105 ? 89.315 38.053 113.902 1.00 63.15 105 HIS D C 1
ATOM 7449 O O . HIS D 1 105 ? 89.106 38.258 115.101 1.00 65.68 105 HIS D O 1
ATOM 7456 N N . LEU D 1 106 ? 88.933 36.940 113.270 1.00 59.95 106 LEU D N 1
ATOM 7457 C CA . LEU D 1 106 ? 88.242 35.840 113.958 1.00 58.34 106 LEU D CA 1
ATOM 7458 C C . LEU D 1 106 ? 89.089 35.138 115.043 1.00 56.61 106 LEU D C 1
ATOM 7459 O O . LEU D 1 106 ? 88.527 34.511 115.951 1.00 55.81 106 LEU D O 1
ATOM 7464 N N . PHE D 1 107 ? 90.419 35.253 114.947 1.00 53.30 107 PHE D N 1
ATOM 7465 C CA . PHE D 1 107 ? 91.329 34.827 116.025 1.00 50.93 107 PHE D CA 1
ATOM 7466 C C . PHE D 1 107 ? 91.459 35.874 117.132 1.00 47.61 107 PHE D C 1
ATOM 7467 O O . PHE D 1 107 ? 91.512 35.512 118.317 1.00 45.01 107 PHE D O 1
ATOM 7475 N N . ASN D 1 108 ? 91.506 37.156 116.742 1.00 44.14 108 ASN D N 1
ATOM 7476 C CA . ASN D 1 108 ? 91.451 38.291 117.687 1.00 42.57 108 ASN D CA 1
ATOM 7477 C C . ASN D 1 108 ? 90.222 38.218 118.588 1.00 39.18 108 ASN D C 1
ATOM 7478 O O . ASN D 1 108 ? 90.287 38.597 119.761 1.00 37.88 108 ASN D O 1
ATOM 7483 N N . LEU D 1 109 ? 89.115 37.711 118.035 1.00 36.85 109 LEU D N 1
ATOM 7484 C CA . LEU D 1 109 ? 87.859 37.554 118.781 1.00 35.01 109 LEU D CA 1
ATOM 7485 C C . LEU D 1 109 ? 87.961 36.579 119.963 1.00 32.48 109 LEU D C 1
ATOM 7486 O O . LEU D 1 109 ? 87.165 36.665 120.891 1.00 32.92 109 LEU D O 1
ATOM 7491 N N . GLY D 1 110 ? 88.961 35.695 119.938 1.00 30.23 110 GLY D N 1
ATOM 7492 C CA . GLY D 1 110 ? 89.344 34.873 121.090 1.00 29.36 110 GLY D CA 1
ATOM 7493 C C . GLY D 1 110 ? 89.531 35.653 122.382 1.00 30.32 110 GLY D C 1
ATOM 7494 O O . GLY D 1 110 ? 89.228 35.149 123.471 1.00 30.30 110 GLY D O 1
ATOM 7495 N N . ASN D 1 111 ? 90.012 36.890 122.262 1.00 30.09 111 ASN D N 1
ATOM 7496 C CA . ASN D 1 111 ? 90.208 37.771 123.419 1.00 31.12 111 ASN D CA 1
ATOM 7497 C C . ASN D 1 111 ? 88.899 38.212 124.098 1.00 30.12 111 ASN D C 1
ATOM 7498 O O . ASN D 1 111 ? 88.925 38.694 125.234 1.00 27.71 111 ASN D O 1
ATOM 7503 N N . CYS D 1 112 ? 87.770 38.043 123.401 1.00 30.56 112 CYS D N 1
ATOM 7504 C CA . CYS D 1 112 ? 86.441 38.332 123.971 1.00 29.89 112 CYS D CA 1
ATOM 7505 C C . CYS D 1 112 ? 85.975 37.284 124.983 1.00 30.10 112 CYS D C 1
ATOM 7506 O O . CYS D 1 112 ? 85.011 37.518 125.711 1.00 31.91 112 CYS D O 1
ATOM 7509 N N . LEU D 1 113 ? 86.657 36.138 125.018 1.00 29.10 113 LEU D N 1
ATOM 7510 C CA . LEU D 1 113 ? 86.447 35.125 126.054 1.00 27.02 113 LEU D CA 1
ATOM 7511 C C . LEU D 1 113 ? 87.325 35.420 127.256 1.00 26.81 113 LEU D C 1
ATOM 7512 O O . LEU D 1 113 ? 88.452 35.895 127.096 1.00 25.54 113 LEU D O 1
ATOM 7517 N N . TRP D 1 114 ? 86.804 35.145 128.453 1.00 26.63 114 TRP D N 1
ATOM 7518 C CA . TRP D 1 114 ? 87.591 35.209 129.681 1.00 27.08 114 TRP D CA 1
ATOM 7519 C C . TRP D 1 114 ? 88.768 34.244 129.585 1.00 27.80 114 TRP D C 1
ATOM 7520 O O . TRP D 1 114 ? 88.582 33.057 129.305 1.00 27.09 114 TRP D O 1
ATOM 7531 N N . HIS D 1 115 ? 89.972 34.758 129.825 1.00 27.40 115 HIS D N 1
ATOM 7532 C CA . HIS D 1 115 ? 91.188 33.964 129.704 1.00 28.84 115 HIS D CA 1
ATOM 7533 C C . HIS D 1 115 ? 92.346 34.541 130.520 1.00 28.77 115 HIS D C 1
ATOM 7534 O O . HIS D 1 115 ? 92.304 35.698 130.959 1.00 28.69 115 HIS D O 1
ATOM 7541 N N . SER D 1 116 ? 93.376 33.717 130.705 1.00 29.14 116 SER D N 1
ATOM 7542 C CA . SER D 1 116 ? 94.664 34.152 131.231 1.00 28.64 116 SER D CA 1
ATOM 7543 C C . SER D 1 116 ? 95.709 33.926 130.137 1.00 29.53 116 SER D C 1
ATOM 7544 O O . SER D 1 116 ? 95.763 32.833 129.546 1.00 30.49 116 SER D O 1
ATOM 7547 N N . ASP D 1 117 ? 96.529 34.947 129.868 1.00 29.59 117 ASP D N 1
ATOM 7548 C CA . ASP D 1 117 ? 97.441 34.941 128.714 1.00 30.16 117 ASP D CA 1
ATOM 7549 C C . ASP D 1 117 ? 98.422 33.774 128.705 1.00 30.41 117 ASP D C 1
ATOM 7550 O O . ASP D 1 117 ? 98.976 33.420 129.748 1.00 30.89 117 ASP D O 1
ATOM 7555 N N . SER D 1 118 ? 98.586 33.162 127.530 1.00 30.83 118 SER D N 1
ATOM 7556 C CA . SER D 1 118 ? 99.526 32.040 127.307 1.00 32.48 118 SER D CA 1
ATOM 7557 C C . SER D 1 118 ? 99.408 30.865 128.297 1.00 32.04 118 SER D C 1
ATOM 7558 O O . SER D 1 118 ? 100.411 30.201 128.601 1.00 30.62 118 SER D O 1
ATOM 7561 N N . SER D 1 119 ? 98.195 30.604 128.787 1.00 30.34 119 SER D N 1
ATOM 7562 C CA . SER D 1 119 ? 97.967 29.454 129.669 1.00 30.24 119 SER D CA 1
ATOM 7563 C C . SER D 1 119 ? 98.135 28.111 128.932 1.00 30.62 119 SER D C 1
ATOM 7564 O O . SER D 1 119 ? 98.312 27.079 129.569 1.00 31.33 119 SER D O 1
ATOM 7567 N N . PHE D 1 120 ? 98.093 28.151 127.597 1.00 32.29 120 PHE D N 1
ATOM 7568 C CA . PHE D 1 120 ? 98.386 27.004 126.714 1.00 33.78 120 PHE D CA 1
ATOM 7569 C C . PHE D 1 120 ? 99.891 26.705 126.528 1.00 35.91 120 PHE D C 1
ATOM 7570 O O . PHE D 1 120 ? 100.254 25.724 125.869 1.00 37.41 120 PHE D O 1
ATOM 7578 N N . ARG D 1 121 ? 100.753 27.570 127.062 1.00 36.27 121 ARG D N 1
ATOM 7579 C CA . ARG D 1 121 ? 102.199 27.341 127.059 1.00 39.40 121 ARG D CA 1
ATOM 7580 C C . ARG D 1 121 ? 102.589 26.597 128.334 1.00 38.61 121 ARG D C 1
ATOM 7581 O O . ARG D 1 121 ? 102.055 26.919 129.396 1.00 38.73 121 ARG D O 1
ATOM 7589 N N . PRO D 1 122 ? 103.543 25.632 128.246 1.00 39.81 122 PRO D N 1
ATOM 7590 C CA . PRO D 1 122 ? 103.959 24.832 129.421 1.00 38.93 122 PRO D CA 1
ATOM 7591 C C . PRO D 1 122 ? 104.350 25.668 130.651 1.00 39.86 122 PRO D C 1
ATOM 7592 O O . PRO D 1 122 ? 104.042 25.284 131.785 1.00 41.05 122 PRO D O 1
ATOM 7596 N N . ILE D 1 123 ? 105.026 26.792 130.412 1.00 39.30 123 ILE D N 1
ATOM 7597 C CA . ILE D 1 123 ? 105.344 27.769 131.449 1.00 38.01 123 ILE D CA 1
ATOM 7598 C C . ILE D 1 123 ? 104.573 29.024 131.045 1.00 37.88 123 ILE D C 1
ATOM 7599 O O . ILE D 1 123 ? 104.963 29.708 130.091 1.00 36.93 123 ILE D O 1
ATOM 7604 N N . PRO D 1 124 ? 103.460 29.314 131.754 1.00 37.00 124 PRO D N 1
ATOM 7605 C CA . PRO D 1 124 ? 102.545 30.365 131.313 1.00 36.33 124 PRO D CA 1
ATOM 7606 C C . PRO D 1 124 ? 103.043 31.770 131.661 1.00 35.59 124 PRO D C 1
ATOM 7607 O O . PRO D 1 124 ? 103.859 31.917 132.568 1.00 35.58 124 PRO D O 1
ATOM 7611 N N . ALA D 1 125 ? 102.529 32.779 130.954 1.00 34.73 125 ALA D N 1
ATOM 7612 C CA . ALA D 1 125 ? 102.953 34.180 131.107 1.00 35.06 125 ALA D CA 1
ATOM 7613 C C . ALA D 1 125 ? 102.872 34.717 132.541 1.00 35.75 125 ALA D C 1
ATOM 7614 O O . ALA D 1 125 ? 101.995 34.315 133.315 1.00 35.67 125 ALA D O 1
ATOM 7616 N N . LYS D 1 126 ? 103.794 35.623 132.876 1.00 35.75 126 LYS D N 1
ATOM 7617 C CA . LYS D 1 126 ? 103.795 36.317 134.159 1.00 35.09 126 LYS D CA 1
ATOM 7618 C C . LYS D 1 126 ? 102.934 37.595 134.090 1.00 35.78 126 LYS D C 1
ATOM 7619 O O . LYS D 1 126 ? 101.800 37.595 134.574 1.00 35.73 126 LYS D O 1
ATOM 7625 N N . PHE D 1 127 ? 103.473 38.667 133.499 1.00 34.91 127 PHE D N 1
ATOM 7626 C CA . PHE D 1 127 ? 102.776 39.948 133.384 1.00 34.34 127 PHE D CA 1
ATOM 7627 C C . PHE D 1 127 ? 102.452 40.238 131.930 1.00 35.26 127 PHE D C 1
ATOM 7628 O O . PHE D 1 127 ? 103.202 39.836 131.031 1.00 35.26 127 PHE D O 1
ATOM 7636 N N . SER D 1 128 ? 101.340 40.942 131.707 1.00 34.57 128 SER D N 1
ATOM 7637 C CA . SER D 1 128 ? 101.010 41.483 130.392 1.00 34.61 128 SER D CA 1
ATOM 7638 C C . SER D 1 128 ? 100.785 42.977 130.529 1.00 35.14 128 SER D C 1
ATOM 7639 O O . SER D 1 128 ? 100.246 43.440 131.531 1.00 35.44 128 SER D O 1
ATOM 7642 N N . LEU D 1 129 ? 101.195 43.721 129.510 1.00 35.49 129 LEU D N 1
ATOM 7643 C CA . LEU D 1 129 ? 101.159 45.177 129.543 1.00 36.78 129 LEU D CA 1
ATOM 7644 C C . LEU D 1 129 ? 100.496 45.692 128.282 1.00 37.91 129 LEU D C 1
ATOM 7645 O O . LEU D 1 129 ? 101.051 45.579 127.186 1.00 39.60 129 LEU D O 1
ATOM 7650 N N . LEU D 1 130 ? 99.298 46.242 128.438 1.00 38.20 130 LEU D N 1
ATOM 7651 C CA . LEU D 1 130 ? 98.521 46.698 127.300 1.00 38.10 130 LEU D CA 1
ATOM 7652 C C . LEU D 1 130 ? 98.471 48.219 127.258 1.00 38.70 130 LEU D C 1
ATOM 7653 O O . LEU D 1 130 ? 98.092 48.861 128.241 1.00 37.80 130 LEU D O 1
ATOM 7658 N N . SER D 1 131 ? 98.861 48.775 126.110 1.00 40.93 131 SER D N 1
ATOM 7659 C CA . SER D 1 131 ? 98.906 50.224 125.881 1.00 42.07 131 SER D CA 1
ATOM 7660 C C . SER D 1 131 ? 97.874 50.638 124.838 1.00 42.89 131 SER D C 1
ATOM 7661 O O . SER D 1 131 ? 97.774 50.015 123.771 1.00 43.45 131 SER D O 1
ATOM 7664 N N . ALA D 1 132 ? 97.131 51.701 125.145 1.00 43.87 132 ALA D N 1
ATOM 7665 C CA . ALA D 1 132 ? 96.094 52.225 124.249 1.00 45.95 132 ALA D CA 1
ATOM 7666 C C . ALA D 1 132 ? 96.621 53.334 123.321 1.00 46.47 132 ALA D C 1
ATOM 7667 O O . ALA D 1 132 ? 96.802 54.483 123.740 1.00 46.75 132 ALA D O 1
ATOM 7669 N N . ARG D 1 133 ? 96.865 52.969 122.063 1.00 47.49 133 ARG D N 1
ATOM 7670 C CA . ARG D 1 133 ? 97.415 53.892 121.062 1.00 50.21 133 ARG D CA 1
ATOM 7671 C C . ARG D 1 133 ? 96.331 54.623 120.281 1.00 53.74 133 ARG D C 1
ATOM 7672 O O . ARG D 1 133 ? 96.445 55.832 120.056 1.00 57.29 133 ARG D O 1
ATOM 7680 N N . VAL D 1 134 ? 95.315 53.879 119.831 1.00 55.27 134 VAL D N 1
ATOM 7681 C CA . VAL D 1 134 ? 94.087 54.450 119.252 1.00 56.19 134 VAL D CA 1
ATOM 7682 C C . VAL D 1 134 ? 92.899 53.768 119.944 1.00 57.45 134 VAL D C 1
ATOM 7683 O O . VAL D 1 134 ? 92.770 52.535 119.912 1.00 58.09 134 VAL D O 1
ATOM 7687 N N . VAL D 1 135 ? 92.050 54.585 120.569 1.00 56.76 135 VAL D N 1
ATOM 7688 C CA . VAL D 1 135 ? 90.883 54.117 121.321 1.00 55.47 135 VAL D CA 1
ATOM 7689 C C . VAL D 1 135 ? 89.624 54.053 120.440 1.00 56.83 135 VAL D C 1
ATOM 7690 O O . VAL D 1 135 ? 89.172 55.068 119.895 1.00 56.09 135 VAL D O 1
ATOM 7694 N N . ASN D 1 136 ? 89.079 52.843 120.305 1.00 58.02 136 ASN D N 1
ATOM 7695 C CA . ASN D 1 136 ? 87.740 52.630 119.751 1.00 57.52 136 ASN D CA 1
ATOM 7696 C C . ASN D 1 136 ? 86.704 53.128 120.782 1.00 55.83 136 ASN D C 1
ATOM 7697 O O . ASN D 1 136 ? 86.668 52.618 121.910 1.00 56.15 136 ASN D O 1
ATOM 7702 N N . PRO D 1 137 ? 85.881 54.141 120.413 1.00 54.33 137 PRO D N 1
ATOM 7703 C CA . PRO D 1 137 ? 84.935 54.721 121.381 1.00 53.40 137 PRO D CA 1
ATOM 7704 C C . PRO D 1 137 ? 83.629 53.931 121.552 1.00 52.83 137 PRO D C 1
ATOM 7705 O O . PRO D 1 137 ? 82.943 54.106 122.561 1.00 52.66 137 PRO D O 1
ATOM 7709 N N . THR D 1 138 ? 83.308 53.075 120.579 1.00 52.72 138 THR D N 1
ATOM 7710 C CA . THR D 1 138 ? 82.087 52.259 120.595 1.00 52.55 138 THR D CA 1
ATOM 7711 C C . THR D 1 138 ? 82.372 50.841 121.124 1.00 50.62 138 THR D C 1
ATOM 7712 O O . THR D 1 138 ? 82.628 49.902 120.355 1.00 49.63 138 THR D O 1
ATOM 7716 N N . GLY D 1 139 ? 82.324 50.712 122.449 1.00 49.54 139 GLY D N 1
ATOM 7717 C CA . GLY D 1 139 ? 82.577 49.448 123.143 1.00 51.09 139 GLY D CA 1
ATOM 7718 C C . GLY D 1 139 ? 84.055 49.149 123.355 1.00 51.41 139 GLY D C 1
ATOM 7719 O O . GLY D 1 139 ? 84.898 50.054 123.307 1.00 53.36 139 GLY D O 1
ATOM 7720 N N . GLY D 1 140 ? 84.362 47.876 123.593 1.00 47.79 140 GLY D N 1
ATOM 7721 C CA . GLY D 1 140 ? 85.739 47.420 123.746 1.00 45.15 140 GLY D CA 1
ATOM 7722 C C . GLY D 1 140 ? 86.403 47.750 125.067 1.00 42.49 140 GLY D C 1
ATOM 7723 O O . GLY D 1 140 ? 87.612 47.990 125.102 1.00 42.51 140 GLY D O 1
ATOM 7724 N N . ASN D 1 141 ? 85.618 47.774 126.145 1.00 40.22 141 ASN D N 1
ATOM 7725 C CA . ASN D 1 141 ? 86.160 47.827 127.499 1.00 41.92 141 ASN D CA 1
ATOM 7726 C C . ASN D 1 141 ? 86.877 46.516 127.772 1.00 40.82 141 ASN D C 1
ATOM 7727 O O . ASN D 1 141 ? 86.461 45.460 127.279 1.00 41.73 141 ASN D O 1
ATOM 7732 N N . THR D 1 142 ? 87.944 46.577 128.562 1.00 39.01 142 THR D N 1
ATOM 7733 C CA . THR D 1 142 ? 88.594 45.354 129.034 1.00 37.50 142 THR D CA 1
ATOM 7734 C C . THR D 1 142 ? 88.172 45.098 130.472 1.00 35.71 142 THR D C 1
ATOM 7735 O O . THR D 1 142 ? 88.254 45.994 131.312 1.00 35.45 142 THR D O 1
ATOM 7739 N N . GLU D 1 143 ? 87.696 43.881 130.729 1.00 35.05 143 GLU D N 1
ATOM 7740 C CA . GLU D 1 143 ? 87.279 43.464 132.074 1.00 35.22 143 GLU D CA 1
ATOM 7741 C C . GLU D 1 143 ? 88.298 42.524 132.704 1.00 34.27 143 GLU D C 1
ATOM 7742 O O . GLU D 1 143 ? 88.913 41.721 132.014 1.00 35.42 143 GLU D O 1
ATOM 7748 N N . PHE D 1 144 ? 88.449 42.630 134.018 1.00 33.05 144 PHE D N 1
ATOM 7749 C CA . PHE D 1 144 ? 89.395 41.836 134.785 1.00 33.38 144 PHE D CA 1
ATOM 7750 C C . PHE D 1 144 ? 88.656 41.202 135.945 1.00 33.74 144 PHE D C 1
ATOM 7751 O O . PHE D 1 144 ? 87.768 41.822 136.535 1.00 32.14 144 PHE D O 1
ATOM 7759 N N . ALA D 1 145 ? 89.034 39.971 136.268 1.00 33.08 145 ALA D N 1
ATOM 7760 C CA . ALA D 1 145 ? 88.405 39.226 137.343 1.00 33.44 145 ALA D CA 1
ATOM 7761 C C . ALA D 1 145 ? 89.460 38.695 138.310 1.00 35.08 145 ALA D C 1
ATOM 7762 O O . ALA D 1 145 ? 90.463 38.119 137.891 1.00 36.33 145 ALA D O 1
ATOM 7764 N N . ASP D 1 146 ? 89.233 38.923 139.602 1.00 36.25 146 ASP D N 1
ATOM 7765 C CA . ASP D 1 146 ? 90.166 38.532 140.655 1.00 35.75 146 ASP D CA 1
ATOM 7766 C C . ASP D 1 146 ? 89.996 37.065 141.056 1.00 34.75 146 ASP D C 1
ATOM 7767 O O . ASP D 1 146 ? 89.093 36.732 141.835 1.00 32.40 146 ASP D O 1
ATOM 7772 N N . MET D 1 147 ? 90.904 36.215 140.561 1.00 32.78 147 MET D N 1
ATOM 7773 C CA . MET D 1 147 ? 90.888 34.763 140.825 1.00 31.38 147 MET D CA 1
ATOM 7774 C C . MET D 1 147 ? 91.233 34.364 142.266 1.00 32.34 147 MET D C 1
ATOM 7775 O O . MET D 1 147 ? 91.044 33.200 142.654 1.00 31.45 147 MET D O 1
ATOM 7780 N N . ARG D 1 148 ? 91.745 35.313 143.050 1.00 32.50 148 ARG D N 1
ATOM 7781 C CA . ARG D 1 148 ? 92.058 35.052 144.462 1.00 33.86 148 ARG D CA 1
ATOM 7782 C C . ARG D 1 148 ? 90.821 35.171 145.332 1.00 32.56 148 ARG D C 1
ATOM 7783 O O . ARG D 1 148 ? 90.523 34.263 146.112 1.00 32.74 148 ARG D O 1
ATOM 7791 N N . ALA D 1 149 ? 90.128 36.306 145.206 1.00 31.71 149 ALA D N 1
ATOM 7792 C CA . ALA D 1 149 ? 88.840 36.542 145.866 1.00 32.52 149 ALA D CA 1
ATOM 7793 C C . ALA D 1 149 ? 87.815 35.461 145.492 1.00 32.14 149 ALA D C 1
ATOM 7794 O O . ALA D 1 149 ? 87.071 34.976 146.355 1.00 31.46 149 ALA D O 1
ATOM 7796 N N . ALA D 1 150 ? 87.808 35.090 144.208 1.00 31.96 150 ALA D N 1
ATOM 7797 C CA . ALA D 1 150 ? 86.971 34.015 143.670 1.00 32.04 150 ALA D CA 1
ATOM 7798 C C . ALA D 1 150 ? 87.232 32.682 144.367 1.00 32.79 150 ALA D C 1
ATOM 7799 O O . ALA D 1 150 ? 86.283 32.009 144.802 1.00 31.23 150 ALA D O 1
ATOM 7801 N N . TYR D 1 151 ? 88.512 32.313 144.475 1.00 33.12 151 TYR D N 1
ATOM 7802 C CA . TYR D 1 151 ? 88.911 31.099 145.186 1.00 35.94 151 TYR D CA 1
ATOM 7803 C C . TYR D 1 151 ? 88.463 31.142 146.648 1.00 39.41 151 TYR D C 1
ATOM 7804 O O . TYR D 1 151 ? 87.956 30.139 147.166 1.00 40.88 151 TYR D O 1
ATOM 7813 N N . ASP D 1 152 ? 88.668 32.298 147.292 1.00 40.82 152 ASP D N 1
ATOM 7814 C CA . ASP D 1 152 ? 88.365 32.491 148.713 1.00 42.16 152 ASP D CA 1
ATOM 7815 C C . ASP D 1 152 ? 86.885 32.309 149.016 1.00 42.55 152 ASP D C 1
ATOM 7816 O O . ASP D 1 152 ? 86.538 31.694 150.020 1.00 43.40 152 ASP D O 1
ATOM 7821 N N . ALA D 1 153 ? 86.035 32.820 148.123 1.00 42.36 153 ALA D N 1
ATOM 7822 C CA . ALA D 1 153 ? 84.580 32.800 148.294 1.00 43.50 153 ALA D CA 1
ATOM 7823 C C . ALA D 1 153 ? 83.944 31.413 148.161 1.00 43.96 153 ALA D C 1
ATOM 7824 O O . ALA D 1 153 ? 82.791 31.227 148.567 1.00 44.32 153 ALA D O 1
ATOM 7826 N N . LEU D 1 154 ? 84.689 30.453 147.600 1.00 43.78 154 LEU D N 1
ATOM 7827 C CA . LEU D 1 154 ? 84.234 29.062 147.491 1.00 44.67 154 LEU D CA 1
ATOM 7828 C C . LEU D 1 154 ? 84.100 28.440 148.876 1.00 47.74 154 LEU D C 1
ATOM 7829 O O . LEU D 1 154 ? 84.795 28.846 149.810 1.00 49.54 154 LEU D O 1
ATOM 7834 N N . ASP D 1 155 ? 83.188 27.480 149.012 1.00 51.92 155 ASP D N 1
ATOM 7835 C CA . ASP D 1 155 ? 83.008 26.771 150.280 1.00 55.09 155 ASP D CA 1
ATOM 7836 C C . ASP D 1 155 ? 84.085 25.696 150.469 1.00 56.22 155 ASP D C 1
ATOM 7837 O O . ASP D 1 155 ? 84.766 25.310 149.504 1.00 56.90 155 ASP D O 1
ATOM 7842 N N . ASP D 1 156 ? 84.227 25.232 151.714 1.00 56.30 156 ASP D N 1
ATOM 7843 C CA . ASP D 1 156 ? 85.286 24.304 152.124 1.00 56.22 156 ASP D CA 1
ATOM 7844 C C . ASP D 1 156 ? 85.269 22.975 151.362 1.00 55.11 156 ASP D C 1
ATOM 7845 O O . ASP D 1 156 ? 86.326 22.460 150.996 1.00 56.64 156 ASP D O 1
ATOM 7850 N N . GLU D 1 157 ? 84.071 22.444 151.114 1.00 54.87 157 GLU D N 1
ATOM 7851 C CA . GLU D 1 157 ? 83.892 21.160 150.415 1.00 55.55 157 GLU D CA 1
ATOM 7852 C C . GLU D 1 157 ? 84.378 21.220 148.961 1.00 52.15 157 GLU D C 1
ATOM 7853 O O . GLU D 1 157 ? 84.946 20.244 148.460 1.00 50.51 157 GLU D O 1
ATOM 7859 N N . THR D 1 158 ? 84.155 22.372 148.316 1.00 49.18 158 THR D N 1
ATOM 7860 C CA . THR D 1 158 ? 84.556 22.640 146.928 1.00 48.04 158 THR D CA 1
ATOM 7861 C C . THR D 1 158 ? 86.079 22.742 146.828 1.00 47.21 158 THR D C 1
ATOM 7862 O O . THR D 1 158 ? 86.687 22.096 145.967 1.00 45.38 158 THR D O 1
ATOM 7866 N N . LYS D 1 159 ? 86.671 23.551 147.714 1.00 45.24 159 LYS D N 1
ATOM 7867 C CA . LYS D 1 159 ? 88.131 23.731 147.815 1.00 43.81 159 LYS D CA 1
ATOM 7868 C C . LYS D 1 159 ? 88.859 22.395 147.958 1.00 44.88 159 LYS D C 1
ATOM 7869 O O . LYS D 1 159 ? 89.877 22.167 147.302 1.00 48.46 159 LYS D O 1
ATOM 7875 N N . ALA D 1 160 ? 88.307 21.515 148.793 1.00 45.32 160 ALA D N 1
ATOM 7876 C CA . ALA D 1 160 ? 88.802 20.154 148.963 1.00 45.88 160 ALA D CA 1
ATOM 7877 C C . ALA D 1 160 ? 88.751 19.371 147.653 1.00 46.62 160 ALA D C 1
ATOM 7878 O O . ALA D 1 160 ? 89.719 18.691 147.303 1.00 47.98 160 ALA D O 1
ATOM 7880 N N . GLU D 1 161 ? 87.630 19.488 146.937 1.00 47.93 161 GLU D N 1
ATOM 7881 C CA . GLU D 1 161 ? 87.418 18.782 145.667 1.00 48.37 161 GLU D CA 1
ATOM 7882 C C . GLU D 1 161 ? 88.399 19.220 144.576 1.00 44.25 161 GLU D C 1
ATOM 7883 O O . GLU D 1 161 ? 88.952 18.376 143.872 1.00 43.51 161 GLU D O 1
ATOM 7889 N N . ILE D 1 162 ? 88.621 20.531 144.466 1.00 42.14 162 ILE D N 1
ATOM 7890 C CA . ILE D 1 162 ? 89.397 21.121 143.351 1.00 42.89 162 ILE D CA 1
ATOM 7891 C C . ILE D 1 162 ? 90.931 21.171 143.566 1.00 43.72 162 ILE D C 1
ATOM 7892 O O . ILE D 1 162 ? 91.692 21.347 142.602 1.00 43.56 162 ILE D O 1
ATOM 7897 N N . GLU D 1 163 ? 91.358 20.993 144.820 1.00 45.89 163 GLU D N 1
ATOM 7898 C CA . GLU D 1 163 ? 92.767 21.113 145.262 1.00 45.86 163 GLU D CA 1
ATOM 7899 C C . GLU D 1 163 ? 93.828 20.538 144.306 1.00 44.20 163 GLU D C 1
ATOM 7900 O O . GLU D 1 163 ? 94.737 21.258 143.891 1.00 42.14 163 GLU D O 1
ATOM 7906 N N . ASP D 1 164 ? 93.693 19.264 143.945 1.00 44.57 164 ASP D N 1
ATOM 7907 C CA . ASP D 1 164 ? 94.725 18.578 143.161 1.00 44.82 164 ASP D CA 1
ATOM 7908 C C . ASP D 1 164 ? 94.376 18.361 141.682 1.00 43.81 164 ASP D C 1
ATOM 7909 O O . ASP D 1 164 ? 95.083 17.640 140.975 1.00 44.59 164 ASP D O 1
ATOM 7914 N N . LEU D 1 165 ? 93.303 18.991 141.211 1.00 42.05 165 LEU D N 1
ATOM 7915 C CA . LEU D 1 165 ? 92.865 18.812 139.822 1.00 39.98 165 LEU D CA 1
ATOM 7916 C C . LEU D 1 165 ? 93.767 19.534 138.843 1.00 39.39 165 LEU D C 1
ATOM 7917 O O . LEU D 1 165 ? 94.326 20.594 139.157 1.00 41.12 165 LEU D O 1
ATOM 7922 N N . VAL D 1 166 ? 93.912 18.939 137.664 1.00 37.62 166 VAL D N 1
ATOM 7923 C CA . VAL D 1 166 ? 94.819 19.428 136.632 1.00 36.99 166 VAL D CA 1
ATOM 7924 C C . VAL D 1 166 ? 94.029 19.601 135.337 1.00 36.74 166 VAL D C 1
ATOM 7925 O O . VAL D 1 166 ? 93.310 18.689 134.925 1.00 37.86 166 VAL D O 1
ATOM 7929 N N . CYS D 1 167 ? 94.168 20.774 134.713 1.00 36.61 167 CYS D N 1
ATOM 7930 C CA . CYS D 1 167 ? 93.495 21.106 133.448 1.00 36.86 167 CYS D CA 1
ATOM 7931 C C . CYS D 1 167 ? 94.406 21.001 132.244 1.00 37.16 167 CYS D C 1
ATOM 7932 O O . CYS D 1 167 ? 95.598 21.305 132.337 1.00 38.06 167 CYS D O 1
ATOM 7935 N N . GLU D 1 168 ? 93.824 20.600 131.114 1.00 37.04 168 GLU D N 1
ATOM 7936 C CA . GLU D 1 168 ? 94.480 20.659 129.814 1.00 37.06 168 GLU D CA 1
ATOM 7937 C C . GLU D 1 168 ? 94.179 21.993 129.119 1.00 36.50 168 GLU D C 1
ATOM 7938 O O . GLU D 1 168 ? 93.010 22.333 128.878 1.00 35.78 168 GLU D O 1
ATOM 7944 N N . HIS D 1 169 ? 95.235 22.744 128.806 1.00 33.35 169 HIS D N 1
ATOM 7945 C CA . HIS D 1 169 ? 95.100 24.030 128.129 1.00 32.10 169 HIS D CA 1
ATOM 7946 C C . HIS D 1 169 ? 95.641 23.918 126.715 1.00 33.80 169 HIS D C 1
ATOM 7947 O O . HIS D 1 169 ? 96.716 23.342 126.492 1.00 34.70 169 HIS D O 1
ATOM 7954 N N . SER D 1 170 ? 94.892 24.469 125.765 1.00 33.05 170 SER D N 1
ATOM 7955 C CA . SER D 1 170 ? 95.302 24.517 124.363 1.00 32.84 170 SER D CA 1
ATOM 7956 C C . SER D 1 170 ? 94.545 25.622 123.641 1.00 34.38 170 SER D C 1
ATOM 7957 O O . SER D 1 170 ? 93.415 25.957 124.027 1.00 36.57 170 SER D O 1
ATOM 7960 N N . LEU D 1 171 ? 95.156 26.180 122.596 1.00 33.31 171 LEU D N 1
ATOM 7961 C CA . LEU D 1 171 ? 94.466 27.132 121.722 1.00 34.60 171 LEU D CA 1
ATOM 7962 C C . LEU D 1 171 ? 93.317 26.485 120.955 1.00 35.07 171 LEU D C 1
ATOM 7963 O O . LEU D 1 171 ? 92.348 27.155 120.605 1.00 37.53 171 LEU D O 1
ATOM 7968 N N . MET D 1 172 ? 93.434 25.181 120.710 1.00 36.26 172 MET D N 1
ATOM 7969 C CA . MET D 1 172 ? 92.397 24.389 120.051 1.00 37.42 172 MET D CA 1
ATOM 7970 C C . MET D 1 172 ? 91.078 24.410 120.828 1.00 36.58 172 MET D C 1
ATOM 7971 O O . MET D 1 172 ? 90.005 24.311 120.227 1.00 36.09 172 MET D O 1
ATOM 7976 N N . TYR D 1 173 ? 91.171 24.528 122.152 1.00 34.19 173 TYR D N 1
ATOM 7977 C CA . TYR D 1 173 ? 90.001 24.566 123.020 1.00 34.86 173 TYR D CA 1
ATOM 7978 C C . TYR D 1 173 ? 89.277 25.904 122.983 1.00 33.92 173 TYR D C 1
ATOM 7979 O O . TYR D 1 173 ? 88.061 25.938 122.820 1.00 34.29 173 TYR D O 1
ATOM 7988 N N . SER D 1 174 ? 90.022 26.996 123.141 1.00 34.58 174 SER D N 1
ATOM 7989 C CA . SER D 1 174 ? 89.447 28.345 123.081 1.00 35.22 174 SER D CA 1
ATOM 7990 C C . SER D 1 174 ? 88.910 28.706 121.688 1.00 34.89 174 SER D C 1
ATOM 7991 O O . SER D 1 174 ? 87.858 29.347 121.571 1.00 34.23 174 SER D O 1
ATOM 7994 N N . ARG D 1 175 ? 89.616 28.276 120.642 1.00 34.89 175 ARG D N 1
ATOM 7995 C CA . ARG D 1 175 ? 89.143 28.477 119.268 1.00 36.95 175 ARG D CA 1
ATOM 7996 C C . ARG D 1 175 ? 87.989 27.540 118.917 1.00 36.44 175 ARG D C 1
ATOM 7997 O O . ARG D 1 175 ? 87.096 27.915 118.152 1.00 36.05 175 ARG D O 1
ATOM 8005 N N . GLY D 1 176 ? 88.017 26.337 119.496 1.00 35.62 176 GLY D N 1
ATOM 8006 C CA . GLY D 1 176 ? 86.922 25.368 119.412 1.00 35.85 176 GLY D CA 1
ATOM 8007 C C . GLY D 1 176 ? 85.593 25.946 119.852 1.00 36.30 176 GLY D C 1
ATOM 8008 O O . GLY D 1 176 ? 84.587 25.806 119.135 1.00 39.70 176 GLY D O 1
ATOM 8009 N N . SER D 1 177 ? 85.607 26.612 121.012 1.00 34.11 177 SER D N 1
ATOM 8010 C CA A SER D 1 177 ? 84.406 27.251 121.542 0.36 33.96 177 SER D CA 1
ATOM 8011 C CA B SER D 1 177 ? 84.437 27.306 121.560 0.64 34.23 177 SER D CA 1
ATOM 8012 C C . SER D 1 177 ? 83.806 28.233 120.534 1.00 33.76 177 SER D C 1
ATOM 8013 O O . SER D 1 177 ? 82.587 28.329 120.430 1.00 33.23 177 SER D O 1
ATOM 8018 N N . LEU D 1 178 ? 84.661 28.924 119.779 1.00 33.91 178 LEU D N 1
ATOM 8019 C CA . LEU D 1 178 ? 84.201 29.858 118.749 1.00 35.27 178 LEU D CA 1
ATOM 8020 C C . LEU D 1 178 ? 84.050 29.231 117.344 1.00 37.13 178 LEU D C 1
ATOM 8021 O O . LEU D 1 178 ? 83.810 29.947 116.356 1.00 35.87 178 LEU D O 1
ATOM 8026 N N . GLY D 1 179 ? 84.180 27.900 117.272 1.00 38.45 179 GLY D N 1
ATOM 8027 C CA . GLY D 1 179 ? 83.814 27.132 116.073 1.00 41.78 179 GLY D CA 1
ATOM 8028 C C . GLY D 1 179 ? 84.926 26.524 115.239 1.00 43.29 179 GLY D C 1
ATOM 8029 O O . GLY D 1 179 ? 84.656 25.851 114.240 1.00 43.74 179 GLY D O 1
ATOM 8030 N N . PHE D 1 180 ? 86.172 26.765 115.637 1.00 46.52 180 PHE D N 1
ATOM 8031 C CA . PHE D 1 180 ? 87.329 26.156 114.987 1.00 48.36 180 PHE D CA 1
ATOM 8032 C C . PHE D 1 180 ? 87.676 24.831 115.679 1.00 51.06 180 PHE D C 1
ATOM 8033 O O . PHE D 1 180 ? 88.480 24.799 116.622 1.00 50.43 180 PHE D O 1
ATOM 8041 N N . THR D 1 181 ? 87.046 23.747 115.214 1.00 55.18 181 THR D N 1
ATOM 8042 C CA . THR D 1 181 ? 87.251 22.400 115.786 1.00 59.37 181 THR D CA 1
ATOM 8043 C C . THR D 1 181 ? 88.146 21.478 114.937 1.00 61.64 181 THR D C 1
ATOM 8044 O O . THR D 1 181 ? 88.693 20.500 115.459 1.00 62.71 181 THR D O 1
ATOM 8048 N N . GLU D 1 182 ? 88.293 21.793 113.647 1.00 64.35 182 GLU D N 1
ATOM 8049 C CA . GLU D 1 182 ? 89.067 20.960 112.711 1.00 65.56 182 GLU D CA 1
ATOM 8050 C C . GLU D 1 182 ? 90.533 21.382 112.615 1.00 64.11 182 GLU D C 1
ATOM 8051 O O . GLU D 1 182 ? 90.844 22.498 112.186 1.00 62.23 182 GLU D O 1
ATOM 8057 N N . TYR D 1 183 ? 91.424 20.474 113.013 1.00 64.78 183 TYR D N 1
ATOM 8058 C CA . TYR D 1 183 ? 92.867 20.730 113.027 1.00 66.13 183 TYR D CA 1
ATOM 8059 C C . TYR D 1 183 ? 93.657 19.632 112.326 1.00 69.46 183 TYR D C 1
ATOM 8060 O O . TYR D 1 183 ? 93.297 18.451 112.403 1.00 72.85 183 TYR D O 1
ATOM 8069 N N . THR D 1 184 ? 94.730 20.039 111.646 1.00 70.84 184 THR D N 1
ATOM 8070 C CA . THR D 1 184 ? 95.634 19.113 110.948 1.00 72.68 184 THR D CA 1
ATOM 8071 C C . THR D 1 184 ? 96.561 18.404 111.944 1.00 75.60 184 THR D C 1
ATOM 8072 O O . THR D 1 184 ? 96.683 18.833 113.099 1.00 76.82 184 THR D O 1
ATOM 8076 N N . ASP D 1 185 ? 97.201 17.323 111.489 1.00 77.06 185 ASP D N 1
ATOM 8077 C CA . ASP D 1 185 ? 98.241 16.613 112.248 1.00 76.75 185 ASP D CA 1
ATOM 8078 C C . ASP D 1 185 ? 99.390 17.536 112.669 1.00 74.98 185 ASP D C 1
ATOM 8079 O O . ASP D 1 185 ? 99.988 17.340 113.730 1.00 74.09 185 ASP D O 1
ATOM 8084 N N . GLU D 1 186 ? 99.681 18.531 111.828 1.00 73.37 186 GLU D N 1
ATOM 8085 C CA . GLU D 1 186 ? 100.719 19.527 112.086 1.00 75.39 186 GLU D CA 1
ATOM 8086 C C . GLU D 1 186 ? 100.268 20.586 113.103 1.00 74.89 186 GLU D C 1
ATOM 8087 O O . GLU D 1 186 ? 101.058 21.007 113.957 1.00 74.38 186 GLU D O 1
ATOM 8093 N N . GLU D 1 187 ? 99.005 21.005 113.001 1.00 73.03 187 GLU D N 1
ATOM 8094 C CA . GLU D 1 187 ? 98.392 21.943 113.951 1.00 67.45 187 GLU D CA 1
ATOM 8095 C C . GLU D 1 187 ? 98.210 21.324 115.346 1.00 67.15 187 GLU D C 1
ATOM 8096 O O . GLU D 1 187 ? 98.364 22.019 116.358 1.00 63.80 187 GLU D O 1
ATOM 8102 N N . LYS D 1 188 ? 97.892 20.023 115.379 1.00 65.24 188 LYS D N 1
ATOM 8103 C CA . LYS D 1 188 ? 97.726 19.244 116.622 1.00 65.33 188 LYS D CA 1
ATOM 8104 C C . LYS D 1 188 ? 99.011 19.125 117.466 1.00 65.47 188 LYS D C 1
ATOM 8105 O O . LYS D 1 188 ? 98.943 18.904 118.683 1.00 63.33 188 LYS D O 1
ATOM 8111 N N . GLN D 1 189 ? 100.166 19.267 116.813 1.00 66.09 189 GLN D N 1
ATOM 8112 C CA . GLN D 1 189 ? 101.469 19.278 117.490 1.00 65.83 189 GLN D CA 1
ATOM 8113 C C . GLN D 1 189 ? 101.851 20.682 117.972 1.00 63.19 189 GLN D C 1
ATOM 8114 O O . GLN D 1 189 ? 102.309 20.839 119.107 1.00 61.21 189 GLN D O 1
ATOM 8120 N N . MET D 1 190 ? 101.646 21.683 117.109 1.00 61.22 190 MET D N 1
ATOM 8121 C CA . MET D 1 190 ? 101.830 23.108 117.440 1.00 63.94 190 MET D CA 1
ATOM 8122 C C . MET D 1 190 ? 100.968 23.586 118.614 1.00 58.36 190 MET D C 1
ATOM 8123 O O . MET D 1 190 ? 101.364 24.495 119.348 1.00 54.18 190 MET D O 1
ATOM 8128 N N . PHE D 1 191 ? 99.785 22.987 118.761 1.00 54.94 191 PHE D N 1
ATOM 8129 C CA . PHE D 1 191 ? 98.827 23.370 119.801 1.00 51.12 191 PHE D CA 1
ATOM 8130 C C . PHE D 1 191 ? 98.617 22.269 120.850 1.00 50.68 191 PHE D C 1
ATOM 8131 O O . PHE D 1 191 ? 97.617 22.287 121.575 1.00 52.21 191 PHE D O 1
ATOM 8139 N N . LYS D 1 192 ? 99.559 21.324 120.926 1.00 49.58 192 LYS D N 1
ATOM 8140 C CA . LYS D 1 192 ? 99.521 20.197 121.873 1.00 47.84 192 LYS D CA 1
ATOM 8141 C C . LYS D 1 192 ? 99.172 20.658 123.305 1.00 46.35 192 LYS D C 1
ATOM 8142 O O . LYS D 1 192 ? 99.835 21.557 123.841 1.00 45.24 192 LYS D O 1
ATOM 8148 N N . PRO D 1 193 ? 98.114 20.067 123.910 1.00 44.05 193 PRO D N 1
ATOM 8149 C CA . PRO D 1 193 ? 97.676 20.472 125.250 1.00 42.79 193 PRO D CA 1
ATOM 8150 C C . PRO D 1 193 ? 98.779 20.411 126.307 1.00 41.20 193 PRO D C 1
ATOM 8151 O O . PRO D 1 193 ? 99.574 19.473 126.320 1.00 42.49 193 PRO D O 1
ATOM 8155 N N . VAL D 1 194 ? 98.823 21.429 127.161 1.00 38.80 194 VAL D N 1
ATOM 8156 C CA . VAL D 1 194 ? 99.713 21.443 128.326 1.00 39.24 194 VAL D CA 1
ATOM 8157 C C . VAL D 1 194 ? 98.905 21.316 129.632 1.00 39.02 194 VAL D C 1
ATOM 8158 O O . VAL D 1 194 ? 97.732 21.721 129.703 1.00 39.03 194 VAL D O 1
ATOM 8162 N N . LEU D 1 195 ? 99.541 20.752 130.653 1.00 36.85 195 LEU D N 1
ATOM 8163 C CA . LEU D 1 195 ? 98.923 20.598 131.962 1.00 36.11 195 LEU D CA 1
ATOM 8164 C C . LEU D 1 195 ? 99.122 21.848 132.820 1.00 35.94 195 LEU D C 1
ATOM 8165 O O . LEU D 1 195 ? 100.199 22.450 132.811 1.00 34.57 195 LEU D O 1
ATOM 8170 N N . GLN D 1 196 ? 98.061 22.266 133.514 1.00 34.27 196 GLN D N 1
ATOM 8171 C CA . GLN D 1 196 ? 98.135 23.355 134.498 1.00 33.14 196 GLN D CA 1
ATOM 8172 C C . GLN D 1 196 ? 97.276 22.993 135.687 1.00 35.04 196 GLN D C 1
ATOM 8173 O O . GLN D 1 196 ? 96.203 22.405 135.519 1.00 37.65 196 GLN D O 1
ATOM 8179 N N . ARG D 1 197 ? 97.742 23.345 136.884 1.00 35.07 197 ARG D N 1
ATOM 8180 C CA . ARG D 1 197 ? 96.954 23.174 138.104 1.00 36.45 197 ARG D CA 1
ATOM 8181 C C . ARG D 1 197 ? 95.664 24.000 138.031 1.00 36.53 197 ARG D C 1
ATOM 8182 O O . ARG D 1 197 ? 95.659 25.097 137.454 1.00 34.79 197 ARG D O 1
ATOM 8190 N N . LEU D 1 198 ? 94.576 23.466 138.595 1.00 36.09 198 LEU D N 1
ATOM 8191 C CA . LEU D 1 198 ? 93.325 24.221 138.708 1.00 35.47 198 LEU D CA 1
ATOM 8192 C C . LEU D 1 198 ? 93.443 25.281 139.806 1.00 37.36 198 LEU D C 1
ATOM 8193 O O . LEU D 1 198 ? 92.935 26.409 139.664 1.00 36.17 198 LEU D O 1
ATOM 8198 N N . VAL D 1 199 ? 94.116 24.907 140.896 1.00 37.92 199 VAL D N 1
ATOM 8199 C CA . VAL D 1 199 ? 94.410 25.826 141.997 1.00 39.25 199 VAL D CA 1
ATOM 8200 C C . VAL D 1 199 ? 95.921 26.067 142.040 1.00 39.26 199 VAL D C 1
ATOM 8201 O O . VAL D 1 199 ? 96.699 25.125 142.208 1.00 38.82 199 VAL D O 1
ATOM 8205 N N . ARG D 1 200 ? 96.320 27.326 141.869 1.00 38.87 200 ARG D N 1
ATOM 8206 C CA . ARG D 1 200 ? 97.730 27.702 141.879 1.00 39.93 200 ARG D CA 1
ATOM 8207 C C . ARG D 1 200 ? 98.051 28.587 143.081 1.00 40.98 200 ARG D C 1
ATOM 8208 O O . ARG D 1 200 ? 97.182 29.308 143.579 1.00 42.03 200 ARG D O 1
ATOM 8216 N N . THR D 1 201 ? 99.299 28.509 143.535 1.00 39.64 201 THR D N 1
ATOM 8217 C CA . THR D 1 201 ? 99.799 29.294 144.662 1.00 37.61 201 THR D CA 1
ATOM 8218 C C . THR D 1 201 ? 100.746 30.354 144.108 1.00 36.87 201 THR D C 1
ATOM 8219 O O . THR D 1 201 ? 101.674 30.027 143.356 1.00 35.87 201 THR D O 1
ATOM 8223 N N . HIS D 1 202 ? 100.494 31.615 144.454 1.00 35.92 202 HIS D N 1
ATOM 8224 C CA . HIS D 1 202 ? 101.367 32.719 144.056 1.00 37.40 202 HIS D CA 1
ATOM 8225 C C . HIS D 1 202 ? 102.715 32.525 144.758 1.00 36.93 202 HIS D C 1
ATOM 8226 O O . HIS D 1 202 ? 102.729 32.184 145.945 1.00 37.13 202 HIS D O 1
ATOM 8233 N N . PRO D 1 203 ? 103.843 32.683 144.026 1.00 36.57 203 PRO D N 1
ATOM 8234 C CA . PRO D 1 203 ? 105.137 32.360 144.659 1.00 37.51 203 PRO D CA 1
ATOM 8235 C C . PRO D 1 203 ? 105.554 33.327 145.775 1.00 38.26 203 PRO D C 1
ATOM 8236 O O . PRO D 1 203 ? 106.174 32.896 146.748 1.00 39.77 203 PRO D O 1
ATOM 8240 N N . VAL D 1 204 ? 105.182 34.601 145.651 1.00 40.47 204 VAL D N 1
ATOM 8241 C CA . VAL D 1 204 ? 105.494 35.612 146.670 1.00 40.92 204 VAL D CA 1
ATOM 8242 C C . VAL D 1 204 ? 104.600 35.471 147.913 1.00 42.91 204 VAL D C 1
ATOM 8243 O O . VAL D 1 204 ? 105.065 34.955 148.924 1.00 45.30 204 VAL D O 1
ATOM 8247 N N . HIS D 1 205 ? 103.330 35.893 147.839 1.00 44.19 205 HIS D N 1
ATOM 8248 C CA . HIS D 1 205 ? 102.490 35.963 149.049 1.00 43.70 205 HIS D CA 1
ATOM 8249 C C . HIS D 1 205 ? 101.749 34.688 149.455 1.00 43.89 205 HIS D C 1
ATOM 8250 O O . HIS D 1 205 ? 101.104 34.648 150.510 1.00 42.81 205 HIS D O 1
ATOM 8257 N N . ARG D 1 206 ? 101.864 33.651 148.624 1.00 45.56 206 ARG D N 1
ATOM 8258 C CA . ARG D 1 206 ? 101.315 32.300 148.895 1.00 47.59 206 ARG D CA 1
ATOM 8259 C C . ARG D 1 206 ? 99.770 32.170 148.869 1.00 43.94 206 ARG D C 1
ATOM 8260 O O . ARG D 1 206 ? 99.215 31.146 149.290 1.00 40.88 206 ARG D O 1
ATOM 8268 N N . ARG D 1 207 ? 99.092 33.197 148.356 1.00 41.44 207 ARG D N 1
ATOM 8269 C CA . ARG D 1 207 ? 97.641 33.144 148.175 1.00 43.61 207 ARG D CA 1
ATOM 8270 C C . ARG D 1 207 ? 97.261 32.196 147.033 1.00 42.78 207 ARG D C 1
ATOM 8271 O O . ARG D 1 207 ? 97.838 32.257 145.937 1.00 41.75 207 ARG D O 1
ATOM 8279 N N . LYS D 1 208 ? 96.313 31.305 147.324 1.00 41.45 208 LYS D N 1
ATOM 8280 C CA . LYS D 1 208 ? 95.734 30.401 146.334 1.00 39.35 208 LYS D CA 1
ATOM 8281 C C . LYS D 1 208 ? 94.751 31.128 145.412 1.00 37.30 208 LYS D C 1
ATOM 8282 O O . LYS D 1 208 ? 94.071 32.066 145.827 1.00 37.20 208 LYS D O 1
ATOM 8288 N N . SER D 1 209 ? 94.708 30.701 144.151 1.00 34.71 209 SER D N 1
ATOM 8289 C CA . SER D 1 209 ? 93.811 31.290 143.159 1.00 32.94 209 SER D CA 1
ATOM 8290 C C . SER D 1 209 ? 93.364 30.254 142.133 1.00 31.65 209 SER D C 1
ATOM 8291 O O . SER D 1 209 ? 94.054 29.256 141.912 1.00 32.71 209 SER D O 1
ATOM 8294 N N . LEU D 1 210 ? 92.198 30.494 141.529 1.00 31.02 210 LEU D N 1
ATOM 8295 C CA . LEU D 1 210 ? 91.637 29.605 140.506 1.00 29.21 210 LEU D CA 1
ATOM 8296 C C . LEU D 1 210 ? 92.302 29.889 139.173 1.00 28.22 210 LEU D C 1
ATOM 8297 O O . LEU D 1 210 ? 92.292 31.023 138.693 1.00 28.27 210 LEU D O 1
ATOM 8302 N N . TYR D 1 211 ? 92.902 28.861 138.587 1.00 28.11 211 TYR D N 1
ATOM 8303 C CA . TYR D 1 211 ? 93.578 29.021 137.307 1.00 28.08 211 TYR D CA 1
ATOM 8304 C C . TYR D 1 211 ? 92.596 28.697 136.187 1.00 28.10 211 TYR D C 1
ATOM 8305 O O . TYR D 1 211 ? 92.602 27.596 135.610 1.00 28.57 211 TYR D O 1
ATOM 8314 N N . LEU D 1 212 ? 91.755 29.686 135.901 1.00 27.43 212 LEU D N 1
ATOM 8315 C CA . LEU D 1 212 ? 90.697 29.570 134.909 1.00 27.50 212 LEU D CA 1
ATOM 8316 C C . LEU D 1 212 ? 91.126 30.238 133.611 1.00 27.47 212 LEU D C 1
ATOM 8317 O O . LEU D 1 212 ? 91.885 31.212 133.628 1.00 27.77 212 LEU D O 1
ATOM 8322 N N . SER D 1 213 ? 90.648 29.705 132.490 1.00 27.41 213 SER D N 1
ATOM 8323 C CA . SER D 1 213 ? 91.019 30.195 131.162 1.00 27.16 213 SER D CA 1
ATOM 8324 C C . SER D 1 213 ? 90.204 29.511 130.078 1.00 27.37 213 SER D C 1
ATOM 8325 O O . SER D 1 213 ? 89.893 28.313 130.180 1.00 26.40 213 SER D O 1
ATOM 8328 N N . SER D 1 214 ? 89.886 30.284 129.036 1.00 27.78 214 SER D N 1
ATOM 8329 C CA . SER D 1 214 ? 89.184 29.798 127.848 1.00 28.48 214 SER D CA 1
ATOM 8330 C C . SER D 1 214 ? 89.984 28.709 127.144 1.00 30.21 214 SER D C 1
ATOM 8331 O O . SER D 1 214 ? 89.414 27.851 126.459 1.00 30.82 214 SER D O 1
ATOM 8334 N N . HIS D 1 215 ? 91.305 28.747 127.329 1.00 29.07 215 HIS D N 1
ATOM 8335 C CA . HIS D 1 215 ? 92.206 27.749 126.762 1.00 29.08 215 HIS D CA 1
ATOM 8336 C C . HIS D 1 215 ? 92.059 26.380 127.431 1.00 29.55 215 HIS D C 1
ATOM 8337 O O . HIS D 1 215 ? 92.386 25.366 126.814 1.00 31.20 215 HIS D O 1
ATOM 8344 N N . ALA D 1 216 ? 91.566 26.352 128.670 1.00 28.49 216 ALA D N 1
ATOM 8345 C CA . ALA D 1 216 ? 91.338 25.095 129.391 1.00 29.70 216 ALA D CA 1
ATOM 8346 C C . ALA D 1 216 ? 90.072 24.401 128.906 1.00 31.07 216 ALA D C 1
ATOM 8347 O O . ALA D 1 216 ? 88.982 24.975 128.957 1.00 31.44 216 ALA D O 1
ATOM 8349 N N . GLY D 1 217 ? 90.220 23.166 128.440 1.00 31.91 217 GLY D N 1
ATOM 8350 C CA . GLY D 1 217 ? 89.103 22.430 127.864 1.00 33.61 217 GLY D CA 1
ATOM 8351 C C . GLY D 1 217 ? 88.823 21.058 128.444 1.00 34.49 217 GLY D C 1
ATOM 8352 O O . GLY D 1 217 ? 87.951 20.347 127.941 1.00 36.36 217 GLY D O 1
ATOM 8353 N N . LYS D 1 218 ? 89.547 20.690 129.500 1.00 34.62 218 LYS D N 1
ATOM 8354 C CA . LYS D 1 218 ? 89.479 19.348 130.098 1.00 36.47 218 LYS D CA 1
ATOM 8355 C C . LYS D 1 218 ? 90.121 19.376 131.478 1.00 36.29 218 LYS D C 1
ATOM 8356 O O . LYS D 1 218 ? 91.109 20.082 131.687 1.00 36.57 218 LYS D O 1
ATOM 8362 N N . ILE D 1 219 ? 89.542 18.627 132.415 1.00 35.99 219 ILE D N 1
ATOM 8363 C CA . ILE D 1 219 ? 90.200 18.308 133.679 1.00 36.22 219 ILE D CA 1
ATOM 8364 C C . ILE D 1 219 ? 90.718 16.885 133.530 1.00 37.43 219 ILE D C 1
ATOM 8365 O O . ILE D 1 219 ? 89.960 15.992 133.155 1.00 37.77 219 ILE D O 1
ATOM 8370 N N . ALA D 1 220 ? 92.010 16.697 133.810 1.00 38.14 220 ALA D N 1
ATOM 8371 C CA . ALA D 1 220 ? 92.751 15.451 133.527 1.00 40.34 220 ALA D CA 1
ATOM 8372 C C . ALA D 1 220 ? 92.089 14.137 133.967 1.00 40.47 220 ALA D C 1
ATOM 8373 O O . ALA D 1 220 ? 92.063 13.171 133.199 1.00 41.63 220 ALA D O 1
ATOM 8375 N N . SER D 1 221 ? 91.545 14.120 135.183 1.00 41.01 221 SER D N 1
ATOM 8376 C CA . SER D 1 221 ? 91.028 12.894 135.805 1.00 42.13 221 SER D CA 1
ATOM 8377 C C . SER D 1 221 ? 89.535 12.633 135.550 1.00 43.52 221 SER D C 1
ATOM 8378 O O . SER D 1 221 ? 88.993 11.617 136.001 1.00 45.94 221 SER D O 1
ATOM 8381 N N . MET D 1 222 ? 88.884 13.548 134.831 1.00 42.13 222 MET D N 1
ATOM 8382 C CA . MET D 1 222 ? 87.433 13.507 134.611 1.00 39.08 222 MET D CA 1
ATOM 8383 C C . MET D 1 222 ? 87.104 13.317 133.135 1.00 35.99 222 MET D C 1
ATOM 8384 O O . MET D 1 222 ? 87.950 13.565 132.270 1.00 34.49 222 MET D O 1
ATOM 8389 N N . SER D 1 223 ? 85.881 12.864 132.851 1.00 34.26 223 SER D N 1
ATOM 8390 C CA . SER D 1 223 ? 85.357 12.890 131.487 1.00 32.57 223 SER D CA 1
ATOM 8391 C C . SER D 1 223 ? 85.279 14.345 131.015 1.00 31.11 223 SER D C 1
ATOM 8392 O O . SER D 1 223 ? 85.048 15.262 131.825 1.00 29.27 223 SER D O 1
ATOM 8395 N N . VAL D 1 224 ? 85.487 14.545 129.713 1.00 29.48 224 VAL D N 1
ATOM 8396 C CA . VAL D 1 224 ? 85.405 15.873 129.101 1.00 29.62 224 VAL D CA 1
ATOM 8397 C C . VAL D 1 224 ? 84.110 16.632 129.489 1.00 29.48 224 VAL D C 1
ATOM 8398 O O . VAL D 1 224 ? 84.220 17.757 129.995 1.00 28.78 224 VAL D O 1
ATOM 8402 N N . PRO D 1 225 ? 82.902 16.012 129.318 1.00 29.52 225 PRO D N 1
ATOM 8403 C CA . PRO D 1 225 ? 81.678 16.756 129.691 1.00 29.55 225 PRO D CA 1
ATOM 8404 C C . PRO D 1 225 ? 81.605 17.189 131.167 1.00 31.45 225 PRO D C 1
ATOM 8405 O O . PRO D 1 225 ? 81.346 18.369 131.431 1.00 31.10 225 PRO D O 1
ATOM 8409 N N . GLU D 1 226 ? 81.856 16.273 132.107 1.00 32.96 226 GLU D N 1
ATOM 8410 C CA . GLU D 1 226 ? 81.771 16.594 133.540 1.00 36.39 226 GLU D CA 1
ATOM 8411 C C . GLU D 1 226 ? 82.834 17.602 133.970 1.00 33.76 226 GLU D C 1
ATOM 8412 O O . GLU D 1 226 ? 82.535 18.548 134.709 1.00 32.24 226 GLU D O 1
ATOM 8418 N N . GLY D 1 227 ? 84.058 17.401 133.484 1.00 31.39 227 GLY D N 1
ATOM 8419 C CA . GLY D 1 227 ? 85.145 18.357 133.665 1.00 31.03 227 GLY D CA 1
ATOM 8420 C C . GLY D 1 227 ? 84.820 19.740 133.135 1.00 29.91 227 GLY D C 1
ATOM 8421 O O . GLY D 1 227 ? 85.041 20.729 133.827 1.00 30.70 227 GLY D O 1
ATOM 8422 N N . ARG D 1 228 ? 84.274 19.809 131.922 1.00 29.14 228 ARG D N 1
ATOM 8423 C CA . ARG D 1 228 ? 83.878 21.095 131.332 1.00 29.43 228 ARG D CA 1
ATOM 8424 C C . ARG D 1 228 ? 82.739 21.794 132.076 1.00 28.98 228 ARG D C 1
ATOM 8425 O O . ARG D 1 228 ? 82.699 23.031 132.142 1.00 28.47 228 ARG D O 1
ATOM 8433 N N . LEU D 1 229 ? 81.837 20.995 132.640 1.00 28.26 229 LEU D N 1
ATOM 8434 C CA . LEU D 1 229 ? 80.745 21.506 133.471 1.00 28.01 229 LEU D CA 1
ATOM 8435 C C . LEU D 1 229 ? 81.234 22.091 134.780 1.00 28.34 229 LEU D C 1
ATOM 8436 O O . LEU D 1 229 ? 80.726 23.130 135.220 1.00 28.88 229 LEU D O 1
ATOM 8441 N N . LEU D 1 230 ? 82.206 21.417 135.398 1.00 28.43 230 LEU D N 1
ATOM 8442 C CA . LEU D 1 230 ? 82.880 21.922 136.595 1.00 28.63 230 LEU D CA 1
ATOM 8443 C C . LEU D 1 230 ? 83.578 23.264 136.333 1.00 28.01 230 LEU D C 1
ATOM 8444 O O . LEU D 1 230 ? 83.451 24.201 137.127 1.00 28.50 230 LEU D O 1
ATOM 8449 N N . LEU D 1 231 ? 84.304 23.342 135.221 1.00 27.56 231 LEU D N 1
ATOM 8450 C CA . LEU D 1 231 ? 84.966 24.583 134.805 1.00 28.00 231 LEU D CA 1
ATOM 8451 C C . LEU D 1 231 ? 83.998 25.742 134.560 1.00 28.50 231 LEU D C 1
ATOM 8452 O O . LEU D 1 231 ? 84.291 26.880 134.944 1.00 29.57 231 LEU D O 1
ATOM 8457 N N . ARG D 1 232 ? 82.847 25.442 133.953 1.00 28.73 232 ARG D N 1
ATOM 8458 C CA . ARG D 1 232 ? 81.794 26.425 133.709 1.00 28.52 232 ARG D CA 1
ATOM 8459 C C . ARG D 1 232 ? 81.248 27.007 135.003 1.00 27.99 232 ARG D C 1
ATOM 8460 O O . ARG D 1 232 ? 81.060 28.222 135.103 1.00 27.22 232 ARG D O 1
ATOM 8468 N N . ASP D 1 233 ? 80.992 26.134 135.979 1.00 27.71 233 ASP D N 1
ATOM 8469 C CA . ASP D 1 233 ? 80.546 26.546 137.308 1.00 28.45 233 ASP D CA 1
ATOM 8470 C C . ASP D 1 233 ? 81.587 27.431 137.974 1.00 28.26 233 ASP D C 1
ATOM 8471 O O . ASP D 1 233 ? 81.258 28.476 138.548 1.00 27.98 233 ASP D O 1
ATOM 8476 N N . LEU D 1 234 ? 82.850 27.026 137.869 1.00 28.04 234 LEU D N 1
ATOM 8477 C CA . LEU D 1 234 ? 83.938 27.827 138.413 1.00 27.70 234 LEU D CA 1
ATOM 8478 C C . LEU D 1 234 ? 84.046 29.179 137.718 1.00 27.24 234 LEU D C 1
ATOM 8479 O O . LEU D 1 234 ? 84.182 30.187 138.398 1.00 27.41 234 LEU D O 1
ATOM 8484 N N . ASN D 1 235 ? 83.915 29.205 136.387 1.00 27.47 235 ASN D N 1
ATOM 8485 C CA . ASN D 1 235 ? 83.972 30.458 135.619 1.00 27.81 235 ASN D CA 1
ATOM 8486 C C . ASN D 1 235 ? 82.804 31.394 135.931 1.00 28.56 235 ASN D C 1
ATOM 8487 O O . ASN D 1 235 ? 82.999 32.608 136.079 1.00 28.66 235 ASN D O 1
ATOM 8492 N N . GLU D 1 236 ? 81.603 30.819 136.044 1.00 28.63 236 GLU D N 1
ATOM 8493 C CA . GLU D 1 236 ? 80.400 31.562 136.399 1.00 29.76 236 GLU D CA 1
ATOM 8494 C C . GLU D 1 236 ? 80.566 32.215 137.773 1.00 29.57 236 GLU D C 1
ATOM 8495 O O . GLU D 1 236 ? 80.329 33.420 137.917 1.00 28.80 236 GLU D O 1
ATOM 8501 N N . HIS D 1 237 ? 80.970 31.413 138.761 1.00 30.39 237 HIS D N 1
ATOM 8502 C CA . HIS D 1 237 ? 81.248 31.894 140.119 1.00 31.69 237 HIS D CA 1
ATOM 8503 C C . HIS D 1 237 ? 82.297 33.012 140.099 1.00 30.63 237 HIS D C 1
ATOM 8504 O O . HIS D 1 237 ? 82.060 34.095 140.632 1.00 29.65 237 HIS D O 1
ATOM 8511 N N . ALA D 1 238 ? 83.422 32.756 139.431 1.00 29.83 238 ALA D N 1
ATOM 8512 C CA . ALA D 1 238 ? 84.576 33.659 139.478 1.00 29.41 238 ALA D CA 1
ATOM 8513 C C . ALA D 1 238 ? 84.396 34.962 138.698 1.00 30.17 238 ALA D C 1
ATOM 8514 O O . ALA D 1 238 ? 85.181 35.894 138.888 1.00 30.69 238 ALA D O 1
ATOM 8516 N N . THR D 1 239 ? 83.386 35.032 137.823 1.00 30.47 239 THR D N 1
ATOM 8517 C CA . THR D 1 239 ? 83.160 36.249 137.025 1.00 32.13 239 THR D CA 1
ATOM 8518 C C . THR D 1 239 ? 81.869 37.014 137.388 1.00 32.56 239 THR D C 1
ATOM 8519 O O . THR D 1 239 ? 81.424 37.902 136.644 1.00 31.22 239 THR D O 1
ATOM 8523 N N . GLN D 1 240 ? 81.295 36.670 138.544 1.00 34.87 240 GLN D N 1
ATOM 8524 C CA . GLN D 1 240 ? 80.253 37.472 139.197 1.00 37.25 240 GLN D CA 1
ATOM 8525 C C . GLN D 1 240 ? 80.733 38.932 139.318 1.00 39.02 240 GLN D C 1
ATOM 8526 O O . GLN D 1 240 ? 81.945 39.166 139.484 1.00 39.71 240 GLN D O 1
ATOM 8532 N N . PRO D 1 241 ? 79.806 39.915 139.208 1.00 39.68 241 PRO D N 1
ATOM 8533 C CA . PRO D 1 241 ? 80.204 41.342 139.261 1.00 39.62 241 PRO D CA 1
ATOM 8534 C C . PRO D 1 241 ? 81.058 41.761 140.481 1.00 40.33 241 PRO D C 1
ATOM 8535 O O . PRO D 1 241 ? 81.833 42.720 140.371 1.00 39.04 241 PRO D O 1
ATOM 8539 N N . GLU D 1 242 ? 80.933 41.039 141.602 1.00 40.09 242 GLU D N 1
ATOM 8540 C CA . GLU D 1 242 ? 81.706 41.311 142.826 1.00 41.37 242 GLU D CA 1
ATOM 8541 C C . GLU D 1 242 ? 83.213 40.992 142.711 1.00 41.19 242 GLU D C 1
ATOM 8542 O O . GLU D 1 242 ? 84.007 41.448 143.537 1.00 39.88 242 GLU D O 1
ATOM 8548 N N . PHE D 1 243 ? 83.591 40.204 141.705 1.00 39.90 243 PHE D N 1
ATOM 8549 C CA . PHE D 1 243 ? 84.998 39.863 141.474 1.00 38.97 243 PHE D CA 1
ATOM 8550 C C . PHE D 1 243 ? 85.585 40.552 140.247 1.00 37.48 243 PHE D C 1
ATOM 8551 O O . PHE D 1 243 ? 86.743 40.320 139.899 1.00 38.71 243 PHE D O 1
ATOM 8559 N N . VAL D 1 244 ? 84.796 41.412 139.608 1.00 36.24 244 VAL D N 1
ATOM 8560 C CA . VAL D 1 244 ? 85.166 41.981 138.312 1.00 36.60 244 VAL D CA 1
ATOM 8561 C C . VAL D 1 244 ? 85.360 43.495 138.398 1.00 38.06 244 VAL D C 1
ATOM 8562 O O . VAL D 1 244 ? 84.559 44.190 139.021 1.00 37.04 244 VAL D O 1
ATOM 8566 N N . TYR D 1 245 ? 86.453 43.974 137.795 1.00 38.92 245 TYR D N 1
ATOM 8567 C CA . TYR D 1 245 ? 86.692 45.396 137.566 1.00 39.46 245 TYR D CA 1
ATOM 8568 C C . TYR D 1 245 ? 86.541 45.698 136.073 1.00 40.95 245 TYR D C 1
ATOM 8569 O O . TYR D 1 245 ? 87.137 45.028 135.214 1.00 39.84 245 TYR D O 1
ATOM 8578 N N . VAL D 1 246 ? 85.727 46.705 135.774 1.00 41.76 246 VAL D N 1
ATOM 8579 C CA . VAL D 1 246 ? 85.513 47.133 134.400 1.00 43.68 246 VAL D CA 1
ATOM 8580 C C . VAL D 1 246 ? 86.415 48.332 134.145 1.00 45.65 246 VAL D C 1
ATOM 8581 O O . VAL D 1 246 ? 86.374 49.323 134.891 1.00 46.85 246 VAL D O 1
ATOM 8585 N N . HIS D 1 247 ? 87.252 48.216 133.114 1.00 45.80 247 HIS D N 1
ATOM 8586 C CA . HIS D 1 247 ? 88.120 49.313 132.718 1.00 46.18 247 HIS D CA 1
ATOM 8587 C C . HIS D 1 247 ? 87.668 49.957 131.413 1.00 45.71 247 HIS D C 1
ATOM 8588 O O . HIS D 1 247 ? 87.633 49.298 130.369 1.00 44.10 247 HIS D O 1
ATOM 8595 N N . LYS D 1 248 ? 87.339 51.250 131.491 1.00 49.97 248 LYS D N 1
ATOM 8596 C CA . LYS D 1 248 ? 86.959 52.054 130.320 1.00 53.11 248 LYS D CA 1
ATOM 8597 C C . LYS D 1 248 ? 88.179 52.825 129.828 1.00 51.37 248 LYS D C 1
ATOM 8598 O O . LYS D 1 248 ? 88.767 53.608 130.574 1.00 50.50 248 LYS D O 1
ATOM 8604 N N . TRP D 1 249 ? 88.539 52.594 128.568 1.00 53.53 249 TRP D N 1
ATOM 8605 C CA . TRP D 1 249 ? 89.791 53.090 127.990 1.00 54.16 249 TRP D CA 1
ATOM 8606 C C . TRP D 1 249 ? 89.777 54.579 127.669 1.00 56.43 249 TRP D C 1
ATOM 8607 O O . TRP D 1 249 ? 88.822 55.088 127.073 1.00 58.05 249 TRP D O 1
ATOM 8618 N N . LYS D 1 250 ? 90.841 55.261 128.094 1.00 57.17 250 LYS D N 1
ATOM 8619 C CA . LYS D 1 250 ? 91.189 56.595 127.604 1.00 57.99 250 LYS D CA 1
ATOM 8620 C C . LYS D 1 250 ? 92.489 56.514 126.808 1.00 58.19 250 LYS D C 1
ATOM 8621 O O . LYS D 1 250 ? 93.287 55.596 127.011 1.00 58.05 250 LYS D O 1
ATOM 8627 N N . LEU D 1 251 ? 92.685 57.473 125.901 1.00 58.73 251 LEU D N 1
ATOM 8628 C CA . LEU D 1 251 ? 93.890 57.571 125.067 1.00 57.56 251 LEU D CA 1
ATOM 8629 C C . LEU D 1 251 ? 95.166 57.579 125.910 1.00 55.59 251 LEU D C 1
ATOM 8630 O O . LEU D 1 251 ? 95.223 58.255 126.937 1.00 54.59 251 LEU D O 1
ATOM 8635 N N . HIS D 1 252 ? 96.158 56.797 125.471 1.00 54.22 252 HIS D N 1
ATOM 8636 C CA . HIS D 1 252 ? 97.477 56.651 126.131 1.00 54.61 252 HIS D CA 1
ATOM 8637 C C . HIS D 1 252 ? 97.428 56.069 127.561 1.00 54.86 252 HIS D C 1
ATOM 8638 O O . HIS D 1 252 ? 98.316 56.318 128.390 1.00 54.14 252 HIS D O 1
ATOM 8645 N N . ASP D 1 253 ? 96.382 55.286 127.825 1.00 53.59 253 ASP D N 1
ATOM 8646 C CA . ASP D 1 253 ? 96.307 54.421 128.999 1.00 51.35 253 ASP D CA 1
ATOM 8647 C C . ASP D 1 253 ? 97.289 53.260 128.854 1.00 48.73 253 ASP D C 1
ATOM 8648 O O . ASP D 1 253 ? 97.561 52.801 127.732 1.00 47.50 253 ASP D O 1
ATOM 8653 N N . LEU D 1 254 ? 97.822 52.801 129.983 1.00 43.62 254 LEU D N 1
ATOM 8654 C CA . LEU D 1 254 ? 98.471 51.498 130.047 1.00 43.90 254 LEU D CA 1
ATOM 8655 C C . LEU D 1 254 ? 97.932 50.717 131.232 1.00 42.73 254 LEU D C 1
ATOM 8656 O O . LEU D 1 254 ? 97.967 51.190 132.370 1.00 43.69 254 LEU D O 1
ATOM 8661 N N . VAL D 1 255 ? 97.439 49.515 130.952 1.00 40.58 255 VAL D N 1
ATOM 8662 C CA . VAL D 1 255 ? 96.995 48.615 132.010 1.00 39.85 255 VAL D CA 1
ATOM 8663 C C . VAL D 1 255 ? 97.853 47.354 131.997 1.00 37.14 255 VAL D C 1
ATOM 8664 O O . VAL D 1 255 ? 98.085 46.748 130.942 1.00 39.14 255 VAL D O 1
ATOM 8668 N N . MET D 1 256 ? 98.312 46.982 133.186 1.00 35.57 256 MET D N 1
ATOM 8669 C CA A MET D 1 256 ? 99.168 45.819 133.389 0.52 35.76 256 MET D CA 1
ATOM 8670 C CA B MET D 1 256 ? 99.126 45.787 133.351 0.48 34.79 256 MET D CA 1
ATOM 8671 C C . MET D 1 256 ? 98.522 44.845 134.376 1.00 34.29 256 MET D C 1
ATOM 8672 O O . MET D 1 256 ? 97.985 45.273 135.400 1.00 34.06 256 MET D O 1
ATOM 8681 N N . TRP D 1 257 ? 98.602 43.550 134.076 1.00 31.94 257 TRP D N 1
ATOM 8682 C CA . TRP D 1 257 ? 98.011 42.538 134.943 1.00 29.84 257 TRP D CA 1
ATOM 8683 C C . TRP D 1 257 ? 98.885 41.315 135.142 1.00 29.41 257 TRP D C 1
ATOM 8684 O O . TRP D 1 257 ? 99.668 40.943 134.270 1.00 30.44 257 TRP D O 1
ATOM 8695 N N . ASP D 1 258 ? 98.734 40.700 136.305 1.00 29.64 258 ASP D N 1
ATOM 8696 C CA . ASP D 1 258 ? 99.396 39.461 136.615 1.00 30.78 258 ASP D CA 1
ATOM 8697 C C . ASP D 1 258 ? 98.483 38.309 136.188 1.00 31.96 258 ASP D C 1
ATOM 8698 O O . ASP D 1 258 ? 97.431 38.067 136.796 1.00 33.09 258 ASP D O 1
ATOM 8703 N N . ASN D 1 259 ? 98.905 37.602 135.142 1.00 31.29 259 ASN D N 1
ATOM 8704 C CA . ASN D 1 259 ? 98.162 36.472 134.587 1.00 31.19 259 ASN D CA 1
ATOM 8705 C C . ASN D 1 259 ? 98.042 35.310 135.567 1.00 31.53 259 ASN D C 1
ATOM 8706 O O . ASN D 1 259 ? 97.200 34.422 135.384 1.00 30.50 259 ASN D O 1
ATOM 8711 N N . ARG D 1 260 ? 98.882 35.334 136.602 1.00 31.22 260 ARG D N 1
ATOM 8712 C CA . ARG D 1 260 ? 98.912 34.296 137.628 1.00 32.67 260 ARG D CA 1
ATOM 8713 C C . ARG D 1 260 ? 97.815 34.465 138.682 1.00 31.12 260 ARG D C 1
ATOM 8714 O O . ARG D 1 260 ? 97.632 33.585 139.514 1.00 29.77 260 ARG D O 1
ATOM 8722 N N . GLN D 1 261 ? 97.100 35.588 138.645 1.00 31.95 261 GLN D N 1
ATOM 8723 C CA . GLN D 1 261 ? 96.100 35.917 139.678 1.00 34.71 261 GLN D CA 1
ATOM 8724 C C . GLN D 1 261 ? 94.745 36.380 139.118 1.00 35.02 261 GLN D C 1
ATOM 8725 O O . GLN D 1 261 ? 93.803 36.653 139.882 1.00 35.22 261 GLN D O 1
ATOM 8731 N N . THR D 1 262 ? 94.658 36.477 137.793 1.00 33.98 262 THR D N 1
ATOM 8732 C CA . THR D 1 262 ? 93.523 37.108 137.134 1.00 32.36 262 THR D CA 1
ATOM 8733 C C . THR D 1 262 ? 92.999 36.304 135.955 1.00 32.47 262 THR D C 1
ATOM 8734 O O . THR D 1 262 ? 93.621 35.329 135.505 1.00 30.70 262 THR D O 1
ATOM 8738 N N . MET D 1 263 ? 91.829 36.733 135.487 1.00 31.53 263 MET D N 1
ATOM 8739 C CA . MET D 1 263 ? 91.395 36.533 134.120 1.00 31.20 263 MET D CA 1
ATOM 8740 C C . MET D 1 263 ? 91.045 37.901 133.572 1.00 30.63 263 MET D C 1
ATOM 8741 O O . MET D 1 263 ? 90.813 38.839 134.336 1.00 30.66 263 MET D O 1
ATOM 8746 N N . HIS D 1 264 ? 91.005 38.004 132.247 1.00 30.11 264 HIS D N 1
ATOM 8747 C CA . HIS D 1 264 ? 90.592 39.220 131.563 1.00 29.23 264 HIS D CA 1
ATOM 8748 C C . HIS D 1 264 ? 89.873 38.884 130.249 1.00 30.44 264 HIS D C 1
ATOM 8749 O O . HIS D 1 264 ? 89.996 37.765 129.719 1.00 30.84 264 HIS D O 1
ATOM 8756 N N . ARG D 1 265 ? 89.104 39.851 129.750 1.00 30.32 265 ARG D N 1
ATOM 8757 C CA . ARG D 1 265 ? 88.438 39.749 128.454 1.00 30.59 265 ARG D CA 1
ATOM 8758 C C . ARG D 1 265 ? 88.160 41.138 127.906 1.00 30.94 265 ARG D C 1
ATOM 8759 O O . ARG D 1 265 ? 88.043 42.108 128.665 1.00 32.23 265 ARG D O 1
ATOM 8767 N N . VAL D 1 266 ? 88.061 41.226 126.587 1.00 30.99 266 VAL D N 1
ATOM 8768 C CA . VAL D 1 266 ? 87.597 42.445 125.937 1.00 31.55 266 VAL D CA 1
ATOM 8769 C C . VAL D 1 266 ? 86.131 42.260 125.548 1.00 32.14 266 VAL D C 1
ATOM 8770 O O . VAL D 1 266 ? 85.741 41.192 125.074 1.00 31.38 266 VAL D O 1
ATOM 8774 N N . ARG D 1 267 ? 85.335 43.301 125.783 1.00 33.22 267 ARG D N 1
ATOM 8775 C CA . ARG D 1 267 ? 83.934 43.336 125.369 1.00 34.71 267 ARG D CA 1
ATOM 8776 C C . ARG D 1 267 ? 83.803 43.749 123.902 1.00 36.29 267 ARG D C 1
ATOM 8777 O O . ARG D 1 267 ? 84.727 44.327 123.332 1.00 35.75 267 ARG D O 1
ATOM 8785 N N . ARG D 1 268 ? 82.660 43.417 123.305 1.00 39.03 268 ARG D N 1
ATOM 8786 C CA . ARG D 1 268 ? 82.285 43.756 121.922 1.00 43.29 268 ARG D CA 1
ATOM 8787 C C . ARG D 1 268 ? 82.589 45.221 121.540 1.00 41.77 268 ARG D C 1
ATOM 8788 O O . ARG D 1 268 ? 82.187 46.152 122.247 1.00 40.30 268 ARG D O 1
ATOM 8796 N N . TYR D 1 269 ? 83.315 45.403 120.435 1.00 41.77 269 TYR D N 1
ATOM 8797 C CA . TYR D 1 269 ? 83.630 46.737 119.895 1.00 42.19 269 TYR D CA 1
ATOM 8798 C C . TYR D 1 269 ? 83.247 46.872 118.419 1.00 43.50 269 TYR D C 1
ATOM 8799 O O . TYR D 1 269 ? 83.152 45.871 117.703 1.00 42.94 269 TYR D O 1
ATOM 8808 N N . ASP D 1 270 ? 83.039 48.111 117.973 1.00 45.98 270 ASP D N 1
ATOM 8809 C CA . ASP D 1 270 ? 82.741 48.409 116.572 1.00 47.84 270 ASP D CA 1
ATOM 8810 C C . ASP D 1 270 ? 83.955 48.113 115.677 1.00 49.37 270 ASP D C 1
ATOM 8811 O O . ASP D 1 270 ? 84.970 48.819 115.733 1.00 51.73 270 ASP D O 1
ATOM 8816 N N . GLN D 1 271 ? 83.830 47.069 114.854 1.00 48.91 271 GLN D N 1
ATOM 8817 C CA . GLN D 1 271 ? 84.897 46.625 113.943 1.00 50.50 271 GLN D CA 1
ATOM 8818 C C . GLN D 1 271 ? 85.187 47.585 112.761 1.00 52.03 271 GLN D C 1
ATOM 8819 O O . GLN D 1 271 ? 86.274 47.539 112.179 1.00 50.48 271 GLN D O 1
ATOM 8825 N N . SER D 1 272 ? 84.227 48.452 112.423 1.00 54.44 272 SER D N 1
ATOM 8826 C CA . SER D 1 272 ? 84.429 49.496 111.401 1.00 55.75 272 SER D CA 1
ATOM 8827 C C . SER D 1 272 ? 85.427 50.583 111.838 1.00 55.10 272 SER D C 1
ATOM 8828 O O . SER D 1 272 ? 86.112 51.178 111.004 1.00 54.09 272 SER D O 1
ATOM 8831 N N . GLN D 1 273 ? 85.491 50.824 113.147 1.00 56.24 273 GLN D N 1
ATOM 8832 C CA . GLN D 1 273 ? 86.345 51.850 113.746 1.00 58.46 273 GLN D CA 1
ATOM 8833 C C . GLN D 1 273 ? 87.690 51.279 114.249 1.00 59.01 273 GLN D C 1
ATOM 8834 O O . GLN D 1 273 ? 87.710 50.180 114.819 1.00 58.85 273 GLN D O 1
ATOM 8840 N N . PRO D 1 274 ? 88.814 52.021 114.041 1.00 58.90 274 PRO D N 1
ATOM 8841 C CA . PRO D 1 274 ? 90.155 51.572 114.479 1.00 57.31 274 PRO D CA 1
ATOM 8842 C C . PRO D 1 274 ? 90.333 51.410 115.997 1.00 53.59 274 PRO D C 1
ATOM 8843 O O . PRO D 1 274 ? 89.854 52.234 116.777 1.00 55.17 274 PRO D O 1
ATOM 8847 N N . ARG D 1 275 ? 91.026 50.344 116.386 1.00 49.73 275 ARG D N 1
ATOM 8848 C CA . ARG D 1 275 ? 91.357 50.054 117.773 1.00 47.78 275 ARG D CA 1
ATOM 8849 C C . ARG D 1 275 ? 92.798 49.559 117.782 1.00 49.15 275 ARG D C 1
ATOM 8850 O O . ARG D 1 275 ? 93.057 48.400 117.451 1.00 49.32 275 ARG D O 1
ATOM 8858 N N . ASP D 1 276 ? 93.733 50.446 118.124 1.00 50.79 276 ASP D N 1
ATOM 8859 C CA . ASP D 1 276 ? 95.164 50.100 118.151 1.00 49.93 276 ASP D CA 1
ATOM 8860 C C . ASP D 1 276 ? 95.609 49.888 119.590 1.00 47.11 276 ASP D C 1
ATOM 8861 O O . ASP D 1 276 ? 95.766 50.840 120.364 1.00 45.79 276 ASP D O 1
ATOM 8866 N N . MET D 1 277 ? 95.781 48.616 119.934 1.00 45.89 277 MET D N 1
ATOM 8867 C CA . MET D 1 277 ? 96.211 48.192 121.263 1.00 44.65 277 MET D CA 1
ATOM 8868 C C . MET D 1 277 ? 97.441 47.308 121.115 1.00 43.71 277 MET D C 1
ATOM 8869 O O . MET D 1 277 ? 97.489 46.441 120.233 1.00 42.70 277 MET D O 1
ATOM 8874 N N . ARG D 1 278 ? 98.427 47.535 121.979 1.00 43.49 278 ARG D N 1
ATOM 8875 C CA . ARG D 1 278 ? 99.728 46.868 121.884 1.00 42.73 278 ARG D CA 1
ATOM 8876 C C . ARG D 1 278 ? 100.138 46.271 123.224 1.00 39.39 278 ARG D C 1
ATOM 8877 O O . ARG D 1 278 ? 100.112 46.959 124.254 1.00 37.80 278 ARG D O 1
ATOM 8885 N N . ARG D 1 279 ? 100.493 44.986 123.197 1.00 37.13 279 ARG D N 1
ATOM 8886 C CA . ARG D 1 279 ? 100.809 44.229 124.415 1.00 37.77 279 ARG D CA 1
ATOM 8887 C C . ARG D 1 279 ? 102.295 43.856 124.511 1.00 36.73 279 ARG D C 1
ATOM 8888 O O . ARG D 1 279 ? 102.912 43.493 123.513 1.00 35.64 279 ARG D O 1
ATOM 8896 N N . ALA D 1 280 ? 102.847 43.961 125.720 1.00 37.01 280 ALA D N 1
ATOM 8897 C CA . ALA D 1 280 ? 104.181 43.463 126.041 1.00 36.82 280 ALA D CA 1
ATOM 8898 C C . ALA D 1 280 ? 104.045 42.324 127.047 1.00 36.85 280 ALA D C 1
ATOM 8899 O O . ALA D 1 280 ? 103.507 42.514 128.141 1.00 38.02 280 ALA D O 1
ATOM 8901 N N . THR D 1 281 ? 104.514 41.136 126.677 1.00 35.50 281 THR D N 1
ATOM 8902 C CA . THR D 1 281 ? 104.361 39.980 127.550 1.00 35.55 281 THR D CA 1
ATOM 8903 C C . THR D 1 281 ? 105.685 39.561 128.184 1.00 35.87 281 THR D C 1
ATOM 8904 O O . THR D 1 281 ? 106.650 39.218 127.491 1.00 36.40 281 THR D O 1
ATOM 8908 N N . VAL D 1 282 ? 105.701 39.602 129.512 1.00 35.15 282 VAL D N 1
ATOM 8909 C CA . VAL D 1 282 ? 106.786 39.063 130.308 1.00 35.40 282 VAL D CA 1
ATOM 8910 C C . VAL D 1 282 ? 106.557 37.554 130.481 1.00 36.71 282 VAL D C 1
ATOM 8911 O O . VAL D 1 282 ? 105.491 37.124 130.946 1.00 37.58 282 VAL D O 1
ATOM 8915 N N . ALA D 1 283 ? 107.558 36.758 130.104 1.00 37.09 283 ALA D N 1
ATOM 8916 C CA . ALA D 1 283 ? 107.501 35.294 130.250 1.00 37.35 283 ALA D CA 1
ATOM 8917 C C . ALA D 1 283 ? 107.388 34.838 131.706 1.00 36.55 283 ALA D C 1
ATOM 8918 O O . ALA D 1 283 ? 107.790 35.548 132.626 1.00 35.65 283 ALA D O 1
ATOM 8920 N N . GLY D 1 284 ? 106.819 33.652 131.900 1.00 38.83 284 GLY D N 1
ATOM 8921 C CA . GLY D 1 284 ? 106.687 33.057 133.226 1.00 40.46 284 GLY D CA 1
ATOM 8922 C C . GLY D 1 284 ? 108.028 32.609 133.755 1.00 43.07 284 GLY D C 1
ATOM 8923 O O . GLY D 1 284 ? 108.892 32.164 132.990 1.00 40.94 284 GLY D O 1
ATOM 8924 N N . THR D 1 285 ? 108.190 32.735 135.068 1.00 46.53 285 THR D N 1
ATOM 8925 C CA . THR D 1 285 ? 109.438 32.389 135.759 1.00 49.50 285 THR D CA 1
ATOM 8926 C C . THR D 1 285 ? 109.311 31.084 136.558 1.00 51.42 285 THR D C 1
ATOM 8927 O O . THR D 1 285 ? 110.271 30.645 137.209 1.00 52.31 285 THR D O 1
ATOM 8931 N N . GLU D 1 286 ? 108.122 30.478 136.502 1.00 50.77 286 GLU D N 1
ATOM 8932 C CA . GLU D 1 286 ? 107.823 29.205 137.174 1.00 50.77 286 GLU D CA 1
ATOM 8933 C C . GLU D 1 286 ? 106.666 28.459 136.472 1.00 50.01 286 GLU D C 1
ATOM 8934 O O . GLU D 1 286 ? 105.759 29.105 135.934 1.00 48.35 286 GLU D O 1
ATOM 8940 N N . PRO D 1 287 ? 106.708 27.104 136.449 1.00 48.88 287 PRO D N 1
ATOM 8941 C CA . PRO D 1 287 ? 105.529 26.374 135.966 1.00 46.81 287 PRO D CA 1
ATOM 8942 C C . PRO D 1 287 ? 104.518 26.147 137.103 1.00 46.86 287 PRO D C 1
ATOM 8943 O O . PRO D 1 287 ? 104.824 26.449 138.263 1.00 46.71 287 PRO D O 1
ATOM 8947 N N . THR D 1 288 ? 103.321 25.653 136.778 1.00 44.43 288 THR D N 1
ATOM 8948 C CA . THR D 1 288 ? 102.367 25.224 137.818 1.00 41.74 288 THR D CA 1
ATOM 8949 C C . THR D 1 288 ? 102.450 23.702 138.004 1.00 40.97 288 THR D C 1
ATOM 8950 O O . THR D 1 288 ? 102.117 23.192 139.068 1.00 40.20 288 THR D O 1
ATOM 8954 N N . VAL D 1 289 ? 102.891 22.991 136.960 1.00 43.41 289 VAL D N 1
ATOM 8955 C CA . VAL D 1 289 ? 103.278 21.568 137.057 1.00 46.22 289 VAL D CA 1
ATOM 8956 C C . VAL D 1 289 ? 104.670 21.330 136.453 1.00 45.79 289 VAL D C 1
ATOM 8957 O O . VAL D 1 289 ? 105.113 20.188 136.300 1.00 49.91 289 VAL D O 1
ATOM 8961 N N . MET E 1 1 ? -8.836 17.880 111.318 1.00 93.51 1 MET E N 1
ATOM 8962 C CA . MET E 1 1 ? -9.982 17.508 112.211 1.00 92.80 1 MET E CA 1
ATOM 8963 C C . MET E 1 1 ? -10.214 15.991 112.327 1.00 89.38 1 MET E C 1
ATOM 8964 O O . MET E 1 1 ? -10.966 15.540 113.201 1.00 91.05 1 MET E O 1
ATOM 8969 N N . THR E 1 2 ? -9.566 15.217 111.452 1.00 82.97 2 THR E N 1
ATOM 8970 C CA . THR E 1 2 ? -9.470 13.758 111.599 1.00 78.31 2 THR E CA 1
ATOM 8971 C C . THR E 1 2 ? -8.429 13.445 112.686 1.00 76.35 2 THR E C 1
ATOM 8972 O O . THR E 1 2 ? -7.274 13.891 112.598 1.00 74.82 2 THR E O 1
ATOM 8976 N N . ILE E 1 3 ? -8.859 12.697 113.708 1.00 70.43 3 ILE E N 1
ATOM 8977 C CA . ILE E 1 3 ? -7.988 12.250 114.807 1.00 63.47 3 ILE E CA 1
ATOM 8978 C C . ILE E 1 3 ? -6.989 11.215 114.285 1.00 59.09 3 ILE E C 1
ATOM 8979 O O . ILE E 1 3 ? -7.384 10.174 113.744 1.00 57.02 3 ILE E O 1
ATOM 8984 N N . ALA E 1 4 ? -5.703 11.536 114.431 1.00 54.06 4 ALA E N 1
ATOM 8985 C CA . ALA E 1 4 ? -4.610 10.631 114.078 1.00 51.39 4 ALA E CA 1
ATOM 8986 C C . ALA E 1 4 ? -3.791 10.303 115.323 1.00 48.67 4 ALA E C 1
ATOM 8987 O O . ALA E 1 4 ? -3.455 11.196 116.117 1.00 46.83 4 ALA E O 1
ATOM 8989 N N . ILE E 1 5 ? -3.487 9.018 115.494 1.00 47.02 5 ILE E N 1
ATOM 8990 C CA . ILE E 1 5 ? -2.739 8.544 116.661 1.00 46.91 5 ILE E CA 1
ATOM 8991 C C . ILE E 1 5 ? -1.486 7.759 116.259 1.00 46.63 5 ILE E C 1
ATOM 8992 O O . ILE E 1 5 ? -1.564 6.783 115.505 1.00 46.21 5 ILE E O 1
ATOM 8997 N N . ARG E 1 6 ? -0.343 8.206 116.782 1.00 46.49 6 ARG E N 1
ATOM 8998 C CA . ARG E 1 6 ? 0.947 7.536 116.605 1.00 46.64 6 ARG E CA 1
ATOM 8999 C C . ARG E 1 6 ? 1.411 6.920 117.928 1.00 44.19 6 ARG E C 1
ATOM 9000 O O . ARG E 1 6 ? 1.481 7.615 118.947 1.00 43.76 6 ARG E O 1
ATOM 9008 N N . GLN E 1 7 ? 1.725 5.624 117.906 1.00 41.63 7 GLN E N 1
ATOM 9009 C CA . GLN E 1 7 ? 2.211 4.924 119.097 1.00 42.10 7 GLN E CA 1
ATOM 9010 C C . GLN E 1 7 ? 3.670 5.290 119.438 1.00 43.63 7 GLN E C 1
ATOM 9011 O O . GLN E 1 7 ? 4.560 5.196 118.584 1.00 44.36 7 GLN E O 1
ATOM 9017 N N . LEU E 1 8 ? 3.895 5.695 120.690 1.00 42.84 8 LEU E N 1
ATOM 9018 C CA . LEU E 1 8 ? 5.192 6.233 121.129 1.00 42.79 8 LEU E CA 1
ATOM 9019 C C . LEU E 1 8 ? 6.115 5.249 121.856 1.00 43.63 8 LEU E C 1
ATOM 9020 O O . LEU E 1 8 ? 7.319 5.489 121.944 1.00 47.44 8 LEU E O 1
ATOM 9025 N N . GLN E 1 9 ? 5.560 4.160 122.379 1.00 42.31 9 GLN E N 1
ATOM 9026 C CA . GLN E 1 9 ? 6.350 3.164 123.106 1.00 40.81 9 GLN E CA 1
ATOM 9027 C C . GLN E 1 9 ? 5.990 1.755 122.607 1.00 41.43 9 GLN E C 1
ATOM 9028 O O . GLN E 1 9 ? 4.933 1.567 122.002 1.00 40.93 9 GLN E O 1
ATOM 9034 N N . THR E 1 10 ? 6.883 0.787 122.835 1.00 43.21 10 THR E N 1
ATOM 9035 C CA . THR E 1 10 ? 6.719 -0.611 122.383 1.00 47.27 10 THR E CA 1
ATOM 9036 C C . THR E 1 10 ? 5.352 -1.212 122.750 1.00 47.74 10 THR E C 1
ATOM 9037 O O . THR E 1 10 ? 4.725 -1.898 121.934 1.00 46.45 10 THR E O 1
ATOM 9041 N N . HIS E 1 11 ? 4.901 -0.933 123.971 1.00 47.43 11 HIS E N 1
ATOM 9042 C CA . HIS E 1 11 ? 3.687 -1.526 124.510 1.00 47.17 11 HIS E CA 1
ATOM 9043 C C . HIS E 1 11 ? 2.468 -0.603 124.579 1.00 44.95 11 HIS E C 1
ATOM 9044 O O . HIS E 1 11 ? 1.342 -1.093 124.519 1.00 46.21 11 HIS E O 1
ATOM 9051 N N . PHE E 1 12 ? 2.689 0.711 124.694 1.00 40.53 12 PHE E N 1
ATOM 9052 C CA . PHE E 1 12 ? 1.610 1.685 124.946 1.00 36.79 12 PHE E CA 1
ATOM 9053 C C . PHE E 1 12 ? 1.975 3.134 124.570 1.00 35.25 12 PHE E C 1
ATOM 9054 O O . PHE E 1 12 ? 2.983 3.360 123.902 1.00 35.54 12 PHE E O 1
ATOM 9062 N N . VAL E 1 13 ? 1.143 4.089 125.008 1.00 32.74 13 VAL E N 1
ATOM 9063 C CA . VAL E 1 13 ? 1.262 5.543 124.759 1.00 31.74 13 VAL E CA 1
ATOM 9064 C C . VAL E 1 13 ? 0.932 5.927 123.311 1.00 33.37 13 VAL E C 1
ATOM 9065 O O . VAL E 1 13 ? 1.515 5.389 122.364 1.00 32.93 13 VAL E O 1
ATOM 9069 N N . GLY E 1 14 ? -0.002 6.867 123.159 1.00 33.24 14 GLY E N 1
ATOM 9070 C CA . GLY E 1 14 ? -0.362 7.405 121.856 1.00 33.20 14 GLY E CA 1
ATOM 9071 C C . GLY E 1 14 ? -0.275 8.917 121.789 1.00 35.10 14 GLY E C 1
ATOM 9072 O O . GLY E 1 14 ? -0.723 9.619 122.697 1.00 34.43 14 GLY E O 1
ATOM 9073 N N . GLN E 1 15 ? 0.309 9.411 120.701 1.00 38.04 15 GLN E N 1
ATOM 9074 C CA . GLN E 1 15 ? 0.361 10.836 120.406 1.00 41.78 15 GLN E CA 1
ATOM 9075 C C . GLN E 1 15 ? -0.819 11.215 119.518 1.00 41.99 15 GLN E C 1
ATOM 9076 O O . GLN E 1 15 ? -1.002 10.645 118.437 1.00 42.89 15 GLN E O 1
ATOM 9082 N N . VAL E 1 16 ? -1.599 12.193 119.972 1.00 42.72 16 VAL E N 1
ATOM 9083 C CA . VAL E 1 16 ? -2.848 12.562 119.302 1.00 43.23 16 VAL E CA 1
ATOM 9084 C C . VAL E 1 16 ? -2.738 13.941 118.658 1.00 42.66 16 VAL E C 1
ATOM 9085 O O . VAL E 1 16 ? -2.321 14.907 119.298 1.00 41.75 16 VAL E O 1
ATOM 9089 N N . SER E 1 17 ? -3.115 14.007 117.385 1.00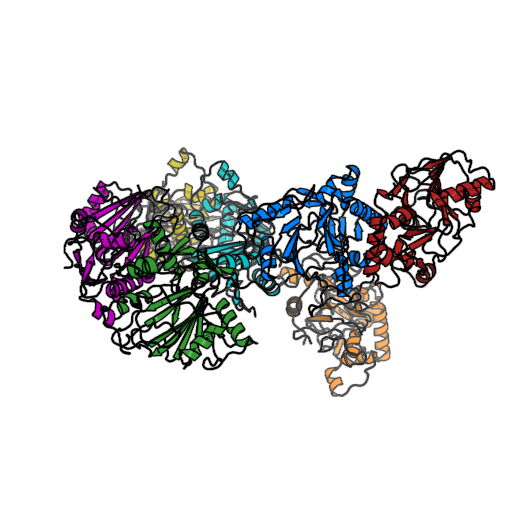 44.25 17 SER E N 1
ATOM 9090 C CA . SER E 1 17 ? -3.200 15.268 116.644 1.00 47.34 17 SER E CA 1
ATOM 9091 C C . SER E 1 17 ? -4.551 15.405 115.926 1.00 46.82 17 SER E C 1
ATOM 9092 O O . SER E 1 17 ? -5.239 14.410 115.674 1.00 45.81 17 SER E O 1
ATOM 9095 N N . GLY E 1 18 ? -4.917 16.641 115.602 1.00 48.61 18 GLY E N 1
ATOM 9096 C CA . GLY E 1 18 ? -6.154 16.924 114.871 1.00 49.76 18 GLY E CA 1
ATOM 9097 C C . GLY E 1 18 ? -7.325 17.286 115.764 1.00 49.89 18 GLY E C 1
ATOM 9098 O O . GLY E 1 18 ? -8.431 17.542 115.274 1.00 49.19 18 GLY E O 1
ATOM 9099 N N . LEU E 1 19 ? -7.078 17.287 117.074 1.00 49.25 19 LEU E N 1
ATOM 9100 C CA . LEU E 1 19 ? -8.026 17.797 118.052 1.00 47.48 19 LEU E CA 1
ATOM 9101 C C . LEU E 1 19 ? -7.567 19.130 118.596 1.00 45.68 19 LEU E C 1
ATOM 9102 O O . LEU E 1 19 ? -6.376 19.346 118.816 1.00 47.49 19 LEU E O 1
ATOM 9107 N N . ASP E 1 20 ? -8.536 20.009 118.815 1.00 45.49 20 ASP E N 1
ATOM 9108 C CA . ASP E 1 20 ? -8.330 21.306 119.442 1.00 45.69 20 ASP E CA 1
ATOM 9109 C C . ASP E 1 20 ? -9.145 21.296 120.735 1.00 44.07 20 ASP E C 1
ATOM 9110 O O . ASP E 1 20 ? -10.366 21.470 120.709 1.00 43.94 20 ASP E O 1
ATOM 9115 N N . LEU E 1 21 ? -8.455 21.103 121.860 1.00 42.66 21 LEU E N 1
ATOM 9116 C CA . LEU E 1 21 ? -9.094 20.968 123.178 1.00 43.35 21 LEU E CA 1
ATOM 9117 C C . LEU E 1 21 ? -9.766 22.241 123.694 1.00 44.50 21 LEU E C 1
ATOM 9118 O O . LEU E 1 21 ? -10.399 22.225 124.750 1.00 45.39 21 LEU E O 1
ATOM 9123 N N . ARG E 1 22 ? -9.630 23.336 122.952 1.00 46.51 22 ARG E N 1
ATOM 9124 C CA . ARG E 1 22 ? -10.385 24.551 123.244 1.00 50.04 22 ARG E CA 1
ATOM 9125 C C . ARG E 1 22 ? -11.822 24.405 122.750 1.00 49.75 22 ARG E C 1
ATOM 9126 O O . ARG E 1 22 ? -12.733 25.009 123.313 1.00 48.23 22 ARG E O 1
ATOM 9134 N N . LYS E 1 23 ? -12.003 23.610 121.693 1.00 50.51 23 LYS E N 1
ATOM 9135 C CA . LYS E 1 23 ? -13.313 23.349 121.086 1.00 53.38 23 LYS E CA 1
ATOM 9136 C C . LYS E 1 23 ? -13.997 22.121 121.733 1.00 53.89 23 LYS E C 1
ATOM 9137 O O . LYS E 1 23 ? -13.317 21.128 122.031 1.00 53.39 23 LYS E O 1
ATOM 9143 N N . PRO E 1 24 ? -15.337 22.181 121.954 1.00 52.06 24 PRO E N 1
ATOM 9144 C CA . PRO E 1 24 ? -16.074 21.013 122.462 1.00 49.09 24 PRO E CA 1
ATOM 9145 C C . PRO E 1 24 ? -15.969 19.822 121.515 1.00 47.60 24 PRO E C 1
ATOM 9146 O O . PRO E 1 24 ? -15.956 20.000 120.287 1.00 47.10 24 PRO E O 1
ATOM 9150 N N . LEU E 1 25 ? -15.871 18.624 122.087 1.00 45.49 25 LEU E N 1
ATOM 9151 C CA . LEU E 1 25 ? -15.781 17.399 121.300 1.00 43.17 25 LEU E CA 1
ATOM 9152 C C . LEU E 1 25 ? -17.131 17.016 120.706 1.00 42.67 25 LEU E C 1
ATOM 9153 O O . LEU E 1 25 ? -18.183 17.326 121.267 1.00 40.05 25 LEU E O 1
ATOM 9158 N N . THR E 1 26 ? -17.082 16.361 119.552 1.00 43.54 26 THR E N 1
ATOM 9159 C CA . THR E 1 26 ? -18.250 15.727 118.958 1.00 44.95 26 THR E CA 1
ATOM 9160 C C . THR E 1 26 ? -18.384 14.322 119.589 1.00 44.91 26 THR E C 1
ATOM 9161 O O . THR E 1 26 ? -17.406 13.817 120.147 1.00 46.37 26 THR E O 1
ATOM 9165 N N . PRO E 1 27 ? -19.591 13.704 119.533 1.00 45.11 27 PRO E N 1
ATOM 9166 C CA . PRO E 1 27 ? -19.791 12.320 119.988 1.00 44.28 27 PRO E CA 1
ATOM 9167 C C . PRO E 1 27 ? -18.760 11.311 119.480 1.00 44.71 27 PRO E C 1
ATOM 9168 O O . PRO E 1 27 ? -18.339 10.431 120.240 1.00 45.10 27 PRO E O 1
ATOM 9172 N N . GLY E 1 28 ? -18.382 11.433 118.205 1.00 44.04 28 GLY E N 1
ATOM 9173 C CA . GLY E 1 28 ? -17.389 10.566 117.588 1.00 42.80 28 GLY E CA 1
ATOM 9174 C C . GLY E 1 28 ? -16.013 10.796 118.183 1.00 43.21 28 GLY E C 1
ATOM 9175 O O . GLY E 1 28 ? -15.251 9.846 118.369 1.00 43.15 28 GLY E O 1
ATOM 9176 N N . GLU E 1 29 ? -15.712 12.060 118.491 1.00 42.44 29 GLU E N 1
ATOM 9177 C CA . GLU E 1 29 ? -14.416 12.457 119.054 1.00 40.61 29 GLU E CA 1
ATOM 9178 C C . GLU E 1 29 ? -14.240 11.942 120.482 1.00 38.89 29 GLU E C 1
ATOM 9179 O O . GLU E 1 29 ? -13.190 11.380 120.818 1.00 35.48 29 GLU E O 1
ATOM 9185 N N . ALA E 1 30 ? -15.284 12.104 121.297 1.00 37.61 30 ALA E N 1
ATOM 9186 C CA . ALA E 1 30 ? -15.320 11.548 122.654 1.00 36.47 30 ALA E CA 1
ATOM 9187 C C . ALA E 1 30 ? -15.081 10.035 122.653 1.00 37.00 30 ALA E C 1
ATOM 9188 O O . ALA E 1 30 ? -14.235 9.545 123.412 1.00 35.97 30 ALA E O 1
ATOM 9190 N N . ARG E 1 31 ? -15.809 9.321 121.782 1.00 38.62 31 ARG E N 1
ATOM 9191 C CA . ARG E 1 31 ? -15.705 7.860 121.632 1.00 40.93 31 ARG E CA 1
ATOM 9192 C C . ARG E 1 31 ? -14.302 7.401 121.260 1.00 41.08 31 ARG E C 1
ATOM 9193 O O . ARG E 1 31 ? -13.812 6.415 121.820 1.00 40.49 31 ARG E O 1
ATOM 9201 N N . GLU E 1 32 ? -13.680 8.113 120.314 1.00 40.06 32 GLU E N 1
ATOM 9202 C CA . GLU E 1 32 ? -12.350 7.771 119.805 1.00 40.97 32 GLU E CA 1
ATOM 9203 C C . GLU E 1 32 ? -11.261 7.974 120.858 1.00 39.19 32 GLU E C 1
ATOM 9204 O O . GLU E 1 32 ? -10.376 7.121 121.002 1.00 39.22 32 GLU E O 1
ATOM 9210 N N . VAL E 1 33 ? -11.348 9.086 121.592 1.00 36.66 33 VAL E N 1
ATOM 9211 C CA . VAL E 1 33 ? -10.414 9.391 122.671 1.00 35.83 33 VAL E CA 1
ATOM 9212 C C . VAL E 1 33 ? -10.480 8.313 123.757 1.00 36.48 33 VAL E C 1
ATOM 9213 O O . VAL E 1 33 ? -9.439 7.753 124.127 1.00 36.31 33 VAL E O 1
ATOM 9217 N N . GLU E 1 34 ? -11.691 7.993 124.232 1.00 36.22 34 GLU E N 1
ATOM 9218 C CA . GLU E 1 34 ? -11.861 6.947 125.243 1.00 35.51 34 GLU E CA 1
ATOM 9219 C C . GLU E 1 34 ? -11.382 5.583 124.746 1.00 36.10 34 GLU E C 1
ATOM 9220 O O . GLU E 1 34 ? -10.775 4.834 125.519 1.00 36.68 34 GLU E O 1
ATOM 9226 N N . SER E 1 35 ? -11.640 5.273 123.468 1.00 35.89 35 SER E N 1
ATOM 9227 C CA . SER E 1 35 ? -11.156 4.022 122.835 1.00 37.38 35 SER E CA 1
ATOM 9228 C C . SER E 1 35 ? -9.629 3.926 122.803 1.00 35.83 35 SER E C 1
ATOM 9229 O O . SER E 1 35 ? -9.063 2.839 122.972 1.00 34.00 35 SER E O 1
ATOM 9232 N N . ALA E 1 36 ? -8.990 5.072 122.573 1.00 35.45 36 ALA E N 1
ATOM 9233 C CA . ALA E 1 36 ? -7.537 5.189 122.561 1.00 36.53 36 ALA E CA 1
ATOM 9234 C C . ALA E 1 36 ? -6.969 5.049 123.975 1.00 36.79 36 ALA E C 1
ATOM 9235 O O . ALA E 1 36 ? -5.947 4.392 124.166 1.00 37.37 36 ALA E O 1
ATOM 9237 N N . MET E 1 37 ? -7.651 5.640 124.959 1.00 36.09 37 MET E N 1
ATOM 9238 C CA . MET E 1 37 ? -7.316 5.446 126.376 1.00 35.34 37 MET E CA 1
ATOM 9239 C C . MET E 1 37 ? -7.402 3.973 126.803 1.00 35.38 37 MET E C 1
ATOM 9240 O O . MET E 1 37 ? -6.574 3.513 127.601 1.00 32.54 37 MET E O 1
ATOM 9245 N N . ASP E 1 38 ? -8.396 3.243 126.277 1.00 34.24 38 ASP E N 1
ATOM 9246 C CA . ASP E 1 38 ? -8.532 1.798 126.529 1.00 34.48 38 ASP E CA 1
ATOM 9247 C C . ASP E 1 38 ? -7.325 1.073 125.943 1.00 34.05 38 ASP E C 1
ATOM 9248 O O . ASP E 1 38 ? -6.691 0.264 126.624 1.00 36.91 38 ASP E O 1
ATOM 9253 N N . LYS E 1 39 ? -6.996 1.395 124.692 1.00 33.22 39 LYS E N 1
ATOM 9254 C CA . LYS E 1 39 ? -5.896 0.755 123.976 1.00 34.54 39 LYS E CA 1
ATOM 9255 C C . LYS E 1 39 ? -4.524 1.192 124.515 1.00 34.12 39 LYS E C 1
ATOM 9256 O O . LYS E 1 39 ? -3.764 0.357 124.997 1.00 32.37 39 LYS E O 1
ATOM 9262 N N . TYR E 1 40 ? -4.254 2.499 124.475 1.00 34.99 40 TYR E N 1
ATOM 9263 C CA . TYR E 1 40 ? -2.909 3.065 124.711 1.00 34.69 40 TYR E CA 1
ATOM 9264 C C . TYR E 1 40 ? -2.600 3.445 126.157 1.00 33.27 40 TYR E C 1
ATOM 9265 O O . TYR E 1 40 ? -1.428 3.638 126.502 1.00 32.90 40 TYR E O 1
ATOM 9274 N N . ALA E 1 41 ? -3.646 3.572 126.983 1.00 31.28 41 ALA E N 1
ATOM 9275 C CA . ALA E 1 41 ? -3.545 3.862 128.437 1.00 29.63 41 ALA E CA 1
ATOM 9276 C C . ALA E 1 41 ? -3.014 5.254 128.813 1.00 28.86 41 ALA E C 1
ATOM 9277 O O . ALA E 1 41 ? -3.329 5.770 129.893 1.00 28.74 41 ALA E O 1
ATOM 9279 N N . VAL E 1 42 ? -2.223 5.846 127.916 1.00 27.71 42 VAL E N 1
ATOM 9280 C CA . VAL E 1 42 ? -1.666 7.201 128.065 1.00 28.10 42 VAL E CA 1
ATOM 9281 C C . VAL E 1 42 ? -1.733 7.911 126.713 1.00 26.99 42 VAL E C 1
ATOM 9282 O O . VAL E 1 42 ? -1.365 7.334 125.684 1.00 26.49 42 VAL E O 1
ATOM 9286 N N . LEU E 1 43 ? -2.192 9.160 126.719 1.00 27.66 43 LEU E N 1
ATOM 9287 C CA . LEU E 1 43 ? -2.281 9.947 125.487 1.00 28.30 43 LEU E CA 1
ATOM 9288 C C . LEU E 1 43 ? -1.605 11.298 125.620 1.00 28.70 43 LEU E C 1
ATOM 9289 O O . LEU E 1 43 ? -1.793 12.010 126.619 1.00 29.44 43 LEU E O 1
ATOM 9294 N N . VAL E 1 44 ? -0.827 11.639 124.596 1.00 29.59 44 VAL E N 1
ATOM 9295 C CA . VAL E 1 44 ? -0.031 12.868 124.571 1.00 30.91 44 VAL E CA 1
ATOM 9296 C C . VAL E 1 44 ? -0.618 13.849 123.551 1.00 31.56 44 VAL E C 1
ATOM 9297 O O . VAL E 1 44 ? -0.759 13.527 122.356 1.00 31.26 44 VAL E O 1
ATOM 9301 N N . PHE E 1 45 ? -0.954 15.038 124.042 1.00 32.33 45 PHE E N 1
ATOM 9302 C CA . PHE E 1 45 ? -1.409 16.142 123.201 1.00 36.31 45 PHE E CA 1
ATOM 9303 C C . PHE E 1 45 ? -0.403 17.297 123.267 1.00 38.17 45 PHE E C 1
ATOM 9304 O O . PHE E 1 45 ? -0.122 17.844 124.345 1.00 38.36 45 PHE E O 1
ATOM 9312 N N . HIS E 1 46 ? 0.146 17.656 122.112 1.00 39.57 46 HIS E N 1
ATOM 9313 C CA . HIS E 1 46 ? 0.998 18.841 122.011 1.00 41.13 46 HIS E CA 1
ATOM 9314 C C . HIS E 1 46 ? 0.167 20.052 121.590 1.00 42.03 46 HIS E C 1
ATOM 9315 O O . HIS E 1 46 ? -0.865 19.899 120.919 1.00 42.91 46 HIS E O 1
ATOM 9322 N N . ASP E 1 47 ? 0.617 21.238 122.009 1.00 42.19 47 ASP E N 1
ATOM 9323 C CA . ASP E 1 47 ? 0.109 22.548 121.527 1.00 45.03 47 ASP E CA 1
ATOM 9324 C C . ASP E 1 47 ? -1.352 22.835 121.889 1.00 43.99 47 ASP E C 1
ATOM 9325 O O . ASP E 1 47 ? -2.168 23.220 121.041 1.00 46.42 47 ASP E O 1
ATOM 9330 N N . GLN E 1 48 ? -1.651 22.666 123.171 1.00 43.45 48 GLN E N 1
ATOM 9331 C CA . GLN E 1 48 ? -2.995 22.834 123.700 1.00 41.58 48 GLN E CA 1
ATOM 9332 C C . GLN E 1 48 ? -3.064 24.009 124.680 1.00 42.06 48 GLN E C 1
ATOM 9333 O O . GLN E 1 48 ? -3.031 23.839 125.903 1.00 40.69 48 GLN E O 1
ATOM 9339 N N . ASP E 1 49 ? -3.153 25.209 124.113 1.00 45.18 49 ASP E N 1
ATOM 9340 C CA . ASP E 1 49 ? -3.257 26.448 124.881 1.00 47.73 49 ASP E CA 1
ATOM 9341 C C . ASP E 1 49 ? -4.667 26.594 125.472 1.00 47.86 49 ASP E C 1
ATOM 9342 O O . ASP E 1 49 ? -5.520 27.296 124.920 1.00 49.62 49 ASP E O 1
ATOM 9347 N N . ILE E 1 50 ? -4.901 25.925 126.600 1.00 48.10 50 ILE E N 1
ATOM 9348 C CA . ILE E 1 50 ? -6.259 25.785 127.157 1.00 48.42 50 ILE E CA 1
ATOM 9349 C C . ILE E 1 50 ? -6.415 26.401 128.544 1.00 47.53 50 ILE E C 1
ATOM 9350 O O . ILE E 1 50 ? -5.488 26.355 129.352 1.00 48.51 50 ILE E O 1
ATOM 9355 N N . THR E 1 51 ? -7.595 26.971 128.804 1.00 47.74 51 THR E N 1
ATOM 9356 C CA . THR E 1 51 ? -7.967 27.470 130.141 1.00 46.91 51 THR E CA 1
ATOM 9357 C C . THR E 1 51 ? -8.349 26.297 131.070 1.00 46.65 51 THR E C 1
ATOM 9358 O O . THR E 1 51 ? -8.451 25.143 130.616 1.00 44.19 51 THR E O 1
ATOM 9362 N N . ASP E 1 52 ? -8.556 26.598 132.357 1.00 45.90 52 ASP E N 1
ATOM 9363 C CA . ASP E 1 52 ? -8.965 25.601 133.362 1.00 48.65 52 ASP E CA 1
ATOM 9364 C C . ASP E 1 52 ? -10.333 24.973 133.071 1.00 50.57 52 ASP E C 1
ATOM 9365 O O . ASP E 1 52 ? -10.536 23.769 133.289 1.00 51.48 52 ASP E O 1
ATOM 9370 N N . GLU E 1 53 ? -11.251 25.790 132.563 1.00 51.05 53 GLU E N 1
ATOM 9371 C CA . GLU E 1 53 ? -12.601 25.342 132.258 1.00 52.10 53 GLU E CA 1
ATOM 9372 C C . GLU E 1 53 ? -12.651 24.490 130.987 1.00 51.38 53 GLU E C 1
ATOM 9373 O O . GLU E 1 53 ? -13.443 23.554 130.907 1.00 53.39 53 GLU E O 1
ATOM 9379 N N . GLN E 1 54 ? -11.794 24.797 130.012 1.00 49.20 54 GLN E N 1
ATOM 9380 C CA . GLN E 1 54 ? -11.663 23.970 128.806 1.00 47.53 54 GLN E CA 1
ATOM 9381 C C . GLN E 1 54 ? -11.104 22.582 129.106 1.00 46.48 54 GLN E C 1
ATOM 9382 O O . GLN E 1 54 ? -11.538 21.590 128.496 1.00 47.89 54 GLN E O 1
ATOM 9388 N N . GLN E 1 55 ? -10.147 22.524 130.038 1.00 44.12 55 GLN E N 1
ATOM 9389 C CA . GLN E 1 55 ? -9.512 21.268 130.453 1.00 43.93 55 GLN E CA 1
ATOM 9390 C C . GLN E 1 55 ? -10.552 20.353 131.096 1.00 42.13 55 GLN E C 1
ATOM 9391 O O . GLN E 1 55 ? -10.685 19.192 130.710 1.00 42.54 55 GLN E O 1
ATOM 9397 N N . MET E 1 56 ? -11.284 20.906 132.062 1.00 41.19 56 MET E N 1
ATOM 9398 C CA . MET E 1 56 ? -12.360 20.213 132.763 1.00 41.15 56 MET E CA 1
ATOM 9399 C C . MET E 1 56 ? -13.476 19.769 131.801 1.00 39.82 56 MET E C 1
ATOM 9400 O O . MET E 1 56 ? -13.901 18.617 131.854 1.00 39.01 56 MET E O 1
ATOM 9405 N N . ALA E 1 57 ? -13.906 20.666 130.908 1.00 39.22 57 ALA E N 1
ATOM 9406 C CA . ALA E 1 57 ? -14.929 20.354 129.886 1.00 39.77 57 ALA E CA 1
ATOM 9407 C C . ALA E 1 57 ? -14.505 19.185 129.000 1.00 40.63 57 ALA E C 1
ATOM 9408 O O . ALA E 1 57 ? -15.327 18.334 128.641 1.00 40.97 57 ALA E O 1
ATOM 9410 N N . PHE E 1 58 ? -13.214 19.147 128.664 1.00 39.03 58 PHE E N 1
ATOM 9411 C CA . PHE E 1 58 ? -12.648 18.032 127.938 1.00 36.29 58 PHE E CA 1
ATOM 9412 C C . PHE E 1 58 ? -12.716 16.765 128.787 1.00 35.26 58 PHE E C 1
ATOM 9413 O O . PHE E 1 58 ? -13.164 15.726 128.306 1.00 34.06 58 PHE E O 1
ATOM 9421 N N . ALA E 1 59 ? -12.287 16.875 130.044 1.00 34.17 59 ALA E N 1
ATOM 9422 C CA . ALA E 1 59 ? -12.304 15.765 131.002 1.00 35.35 59 ALA E CA 1
ATOM 9423 C C . ALA E 1 59 ? -13.711 15.193 131.238 1.00 35.41 59 ALA E C 1
ATOM 9424 O O . ALA E 1 59 ? -13.886 13.978 131.343 1.00 34.58 59 ALA E O 1
ATOM 9426 N N . LEU E 1 60 ? -14.705 16.076 131.300 1.00 36.85 60 LEU E N 1
ATOM 9427 C CA . LEU E 1 60 ? -16.062 15.687 131.684 1.00 37.34 60 LEU E CA 1
ATOM 9428 C C . LEU E 1 60 ? -16.789 14.858 130.625 1.00 38.32 60 LEU E C 1
ATOM 9429 O O . LEU E 1 60 ? -17.853 14.290 130.904 1.00 40.31 60 LEU E O 1
ATOM 9434 N N . ASN E 1 61 ? -16.194 14.774 129.431 1.00 37.93 61 ASN E N 1
ATOM 9435 C CA . ASN E 1 61 ? -16.607 13.832 128.389 1.00 37.33 61 ASN E CA 1
ATOM 9436 C C . ASN E 1 61 ? -16.560 12.373 128.864 1.00 37.07 61 ASN E C 1
ATOM 9437 O O . ASN E 1 61 ? -17.292 11.524 128.344 1.00 37.18 61 ASN E O 1
ATOM 9442 N N . PHE E 1 62 ? -15.717 12.100 129.860 1.00 36.04 62 PHE E N 1
ATOM 9443 C CA . PHE E 1 62 ? -15.362 10.727 130.228 1.00 35.14 62 PHE E CA 1
ATOM 9444 C C . PHE E 1 62 ? -15.886 10.297 131.594 1.00 35.17 62 PHE E C 1
ATOM 9445 O O . PHE E 1 62 ? -15.596 9.176 132.050 1.00 36.19 62 PHE E O 1
ATOM 9453 N N . GLY E 1 63 ? -16.681 11.173 132.217 1.00 33.76 63 GLY E N 1
ATOM 9454 C CA . GLY E 1 63 ? -17.334 10.884 133.493 1.00 33.52 63 GLY E CA 1
ATOM 9455 C C . GLY E 1 63 ? -17.644 12.115 134.326 1.00 34.47 63 GLY E C 1
ATOM 9456 O O . GLY E 1 63 ? -18.040 13.157 133.796 1.00 34.66 63 GLY E O 1
ATOM 9457 N N . GLN E 1 64 ? -17.460 11.976 135.637 1.00 35.68 64 GLN E N 1
ATOM 9458 C CA . GLN E 1 64 ? -17.715 13.046 136.616 1.00 39.85 64 GLN E CA 1
ATOM 9459 C C . GLN E 1 64 ? -16.426 13.459 137.339 1.00 41.29 64 GLN E C 1
ATOM 9460 O O . GLN E 1 64 ? -15.431 12.723 137.282 1.00 42.71 64 GLN E O 1
ATOM 9466 N N . ARG E 1 65 ? -16.452 14.622 138.006 1.00 42.94 65 ARG E N 1
ATOM 9467 C CA . ARG E 1 65 ? -15.374 15.068 138.915 1.00 46.12 65 ARG E CA 1
ATOM 9468 C C . ARG E 1 65 ? -15.281 14.155 140.143 1.00 47.92 65 ARG E C 1
ATOM 9469 O O . ARG E 1 65 ? -16.309 13.671 140.634 1.00 48.67 65 ARG E O 1
ATOM 9477 N N . GLU E 1 66 ? -14.058 13.951 140.642 1.00 50.29 66 GLU E N 1
ATOM 9478 C CA . GLU E 1 66 ? -13.799 13.084 141.800 1.00 51.75 66 GLU E CA 1
ATOM 9479 C C . GLU E 1 66 ? -14.392 13.611 143.107 1.00 52.87 66 GLU E C 1
ATOM 9480 O O . GLU E 1 66 ? -14.138 14.744 143.503 1.00 56.77 66 GLU E O 1
ATOM 9486 N N . GLY E 1 84 ? -11.314 24.384 140.643 1.00 61.06 84 GLY E N 1
ATOM 9487 C CA . GLY E 1 84 ? -11.849 23.278 139.856 1.00 61.81 84 GLY E CA 1
ATOM 9488 C C . GLY E 1 84 ? -10.902 22.093 139.771 1.00 62.11 84 GLY E C 1
ATOM 9489 O O . GLY E 1 84 ? -11.266 20.966 140.128 1.00 61.72 84 GLY E O 1
ATOM 9490 N N . LEU E 1 85 ? -9.683 22.366 139.303 1.00 59.86 85 LEU E N 1
ATOM 9491 C CA . LEU E 1 85 ? -8.645 21.356 139.072 1.00 57.30 85 LEU E CA 1
ATOM 9492 C C . LEU E 1 85 ? -7.793 21.091 140.326 1.00 57.82 85 LEU E C 1
ATOM 9493 O O . LEU E 1 85 ? -7.783 21.908 141.250 1.00 57.19 85 LEU E O 1
ATOM 9498 N N . ASN E 1 86 ? -7.100 19.947 140.355 1.00 57.35 86 ASN E N 1
ATOM 9499 C CA . ASN E 1 86 ? -6.150 19.614 141.431 1.00 57.56 86 ASN E CA 1
ATOM 9500 C C . ASN E 1 86 ? -4.823 20.339 141.201 1.00 58.15 86 ASN E C 1
ATOM 9501 O O . ASN E 1 86 ? -4.326 20.401 140.069 1.00 56.22 86 ASN E O 1
ATOM 9506 N N . ASP E 1 87 ? -4.251 20.874 142.277 1.00 60.06 87 ASP E N 1
ATOM 9507 C CA . ASP E 1 87 ? -2.973 21.584 142.199 1.00 60.43 87 ASP E CA 1
ATOM 9508 C C . ASP E 1 87 ? -1.814 20.628 142.494 1.00 60.18 87 ASP E C 1
ATOM 9509 O O . ASP E 1 87 ? -1.549 20.292 143.656 1.00 61.11 87 ASP E O 1
ATOM 9514 N N . VAL E 1 88 ? -1.161 20.165 141.427 1.00 59.82 88 VAL E N 1
ATOM 9515 C CA . VAL E 1 88 ? 0.049 19.330 141.537 1.00 59.81 88 VAL E CA 1
ATOM 9516 C C . VAL E 1 88 ? 1.316 20.119 141.150 1.00 60.63 88 VAL E C 1
ATOM 9517 O O . VAL E 1 88 ? 2.344 19.538 140.766 1.00 58.46 88 VAL E O 1
ATOM 9521 N N . SER E 1 89 ? 1.217 21.445 141.268 1.00 62.41 89 SER E N 1
ATOM 9522 C CA . SER E 1 89 ? 2.332 22.370 141.049 1.00 66.55 89 SER E CA 1
ATOM 9523 C C . SER E 1 89 ? 3.219 22.488 142.305 1.00 68.47 89 SER E C 1
ATOM 9524 O O . SER E 1 89 ? 2.864 21.971 143.373 1.00 67.34 89 SER E O 1
ATOM 9527 N N . ASN E 1 90 ? 4.367 23.156 142.170 1.00 69.17 90 ASN E N 1
ATOM 9528 C CA . ASN E 1 90 ? 5.273 23.387 143.307 1.00 69.43 90 ASN E CA 1
ATOM 9529 C C . ASN E 1 90 ? 5.131 24.794 143.912 1.00 68.17 90 ASN E C 1
ATOM 9530 O O . ASN E 1 90 ? 6.034 25.283 144.604 1.00 69.33 90 ASN E O 1
ATOM 9535 N N . LEU E 1 91 ? 3.980 25.418 143.658 1.00 64.35 91 LEU E N 1
ATOM 9536 C CA . LEU E 1 91 ? 3.712 26.795 144.065 1.00 63.14 91 LEU E CA 1
ATOM 9537 C C . LEU E 1 91 ? 2.704 26.839 145.212 1.00 62.91 91 LEU E C 1
ATOM 9538 O O . LEU E 1 91 ? 2.992 27.366 146.288 1.00 62.05 91 LEU E O 1
ATOM 9543 N N . LEU E 1 109 ? 5.495 15.997 147.140 1.00 40.52 109 LEU E N 1
ATOM 9544 C CA . LEU E 1 109 ? 6.708 15.191 146.958 1.00 40.07 109 LEU E CA 1
ATOM 9545 C C . LEU E 1 109 ? 6.442 13.678 146.845 1.00 39.40 109 LEU E C 1
ATOM 9546 O O . LEU E 1 109 ? 7.260 12.941 146.278 1.00 36.70 109 LEU E O 1
ATOM 9551 N N . GLY E 1 110 ? 5.304 13.231 147.387 1.00 37.16 110 GLY E N 1
ATOM 9552 C CA . GLY E 1 110 ? 4.781 11.879 147.160 1.00 35.51 110 GLY E CA 1
ATOM 9553 C C . GLY E 1 110 ? 4.667 11.531 145.680 1.00 34.63 110 GLY E C 1
ATOM 9554 O O . GLY E 1 110 ? 4.857 10.379 145.294 1.00 34.66 110 GLY E O 1
ATOM 9555 N N . ASN E 1 111 ? 4.384 12.541 144.855 1.00 34.04 111 ASN E N 1
ATOM 9556 C CA . ASN E 1 111 ? 4.315 12.398 143.393 1.00 33.86 111 ASN E CA 1
ATOM 9557 C C . ASN E 1 111 ? 5.585 11.857 142.709 1.00 33.73 111 ASN E C 1
ATOM 9558 O O . ASN E 1 111 ? 5.514 11.368 141.570 1.00 34.00 111 ASN E O 1
ATOM 9563 N N . CYS E 1 112 ? 6.727 11.937 143.405 1.00 32.14 112 CYS E N 1
ATOM 9564 C CA . CYS E 1 112 ? 7.999 11.387 142.921 1.00 30.52 112 CYS E CA 1
ATOM 9565 C C . CYS E 1 112 ? 8.074 9.863 143.046 1.00 29.24 112 CYS E C 1
ATOM 9566 O O . CYS E 1 112 ? 8.915 9.221 142.407 1.00 27.96 112 CYS E O 1
ATOM 9569 N N . LEU E 1 113 ? 7.197 9.296 143.874 1.00 27.85 113 LEU E N 1
ATOM 9570 C CA . LEU E 1 113 ? 7.070 7.839 144.000 1.00 27.25 113 LEU E CA 1
ATOM 9571 C C . LEU E 1 113 ? 6.141 7.308 142.913 1.00 26.59 113 LEU E C 1
ATOM 9572 O O . LEU E 1 113 ? 5.186 7.993 142.527 1.00 25.94 113 LEU E O 1
ATOM 9577 N N . TRP E 1 114 ? 6.442 6.108 142.409 1.00 25.39 114 TRP E N 1
ATOM 9578 C CA . TRP E 1 114 ? 5.588 5.432 141.432 1.00 25.64 114 TRP E CA 1
ATOM 9579 C C . TRP E 1 114 ? 4.206 5.209 142.052 1.00 26.24 114 TRP E C 1
ATOM 9580 O O . TRP E 1 114 ? 4.084 4.596 143.118 1.00 25.78 114 TRP E O 1
ATOM 9591 N N . HIS E 1 115 ? 3.176 5.750 141.416 1.00 26.49 115 HIS E N 1
ATOM 9592 C CA . HIS E 1 115 ? 1.828 5.650 141.979 1.00 27.48 115 HIS E CA 1
ATOM 9593 C C . HIS E 1 115 ? 0.720 5.610 140.930 1.00 27.37 115 HIS E C 1
ATOM 9594 O O . HIS E 1 115 ? 0.949 5.879 139.748 1.00 26.84 115 HIS E O 1
ATOM 9601 N N . SER E 1 116 ? -0.470 5.228 141.387 1.00 28.38 116 SER E N 1
ATOM 9602 C CA . SER E 1 116 ? -1.713 5.374 140.640 1.00 27.73 116 SER E CA 1
ATOM 9603 C C . SER E 1 116 ? -2.589 6.314 141.461 1.00 27.63 116 SER E C 1
ATOM 9604 O O . SER E 1 116 ? -2.698 6.159 142.685 1.00 27.41 116 SER E O 1
ATOM 9607 N N . ASP E 1 117 ? -3.187 7.297 140.795 1.00 27.17 117 ASP E N 1
ATOM 9608 C CA . ASP E 1 117 ? -3.912 8.362 141.477 1.00 28.15 117 ASP E CA 1
ATOM 9609 C C . ASP E 1 117 ? -5.094 7.861 142.287 1.00 29.12 117 ASP E C 1
ATOM 9610 O O . ASP E 1 117 ? -5.875 7.023 141.809 1.00 27.85 117 ASP E O 1
ATOM 9615 N N . SER E 1 118 ? -5.205 8.366 143.512 1.00 29.85 118 SER E N 1
ATOM 9616 C CA . SER E 1 118 ? -6.332 8.051 144.413 1.00 32.90 118 SER E CA 1
ATOM 9617 C C . SER E 1 118 ? -6.603 6.553 144.608 1.00 32.49 118 SER E C 1
ATOM 9618 O O . SER E 1 118 ? -7.754 6.137 144.753 1.00 34.85 118 SER E O 1
ATOM 9621 N N . SER E 1 119 ? -5.538 5.754 144.609 1.00 31.66 119 SER E N 1
ATOM 9622 C CA . SER E 1 119 ? -5.625 4.317 144.849 1.00 31.88 119 SER E CA 1
ATOM 9623 C C . SER E 1 119 ? -5.962 4.009 146.317 1.00 32.72 119 SER E C 1
ATOM 9624 O O . SER E 1 119 ? -6.318 2.883 146.661 1.00 31.34 119 SER E O 1
ATOM 9627 N N . PHE E 1 120 ? -5.841 5.037 147.156 1.00 34.75 120 PHE E N 1
ATOM 9628 C CA . PHE E 1 120 ? -6.199 5.014 148.573 1.00 37.13 120 PHE E CA 1
ATOM 9629 C C . PHE E 1 120 ? -7.687 5.342 148.831 1.00 38.66 120 PHE E C 1
ATOM 9630 O O . PHE E 1 120 ? -8.106 5.422 149.992 1.00 37.14 120 PHE E O 1
ATOM 9638 N N . ARG E 1 121 ? -8.453 5.568 147.756 1.00 40.20 121 ARG E N 1
ATOM 9639 C CA . ARG E 1 121 ? -9.912 5.743 147.814 1.00 41.67 121 ARG E CA 1
ATOM 9640 C C . ARG E 1 121 ? -10.617 4.434 147.449 1.00 43.51 121 ARG E C 1
ATOM 9641 O O . ARG E 1 121 ? -10.115 3.698 146.586 1.00 41.76 121 ARG E O 1
ATOM 9649 N N . PRO E 1 122 ? -11.777 4.135 148.100 1.00 44.24 122 PRO E N 1
ATOM 9650 C CA . PRO E 1 122 ? -12.521 2.890 147.823 1.00 42.60 122 PRO E CA 1
ATOM 9651 C C . PRO E 1 122 ? -12.925 2.742 146.359 1.00 42.13 122 PRO E C 1
ATOM 9652 O O . PRO E 1 122 ? -12.863 1.629 145.819 1.00 41.65 122 PRO E O 1
ATOM 9656 N N . ILE E 1 123 ? -13.330 3.850 145.734 1.00 40.13 123 ILE E N 1
ATOM 9657 C CA . ILE E 1 123 ? -13.511 3.900 144.283 1.00 40.59 123 ILE E CA 1
ATOM 9658 C C . ILE E 1 123 ? -12.374 4.760 143.696 1.00 39.42 123 ILE E C 1
ATOM 9659 O O . ILE E 1 123 ? -12.435 5.996 143.754 1.00 38.64 123 ILE E O 1
ATOM 9664 N N . PRO E 1 124 ? -11.321 4.105 143.153 1.00 38.98 124 PRO E N 1
ATOM 9665 C CA . PRO E 1 124 ? -10.141 4.849 142.687 1.00 38.94 124 PRO E CA 1
ATOM 9666 C C . PRO E 1 124 ? -10.363 5.550 141.349 1.00 39.02 124 PRO E C 1
ATOM 9667 O O . PRO E 1 124 ? -11.254 5.160 140.591 1.00 38.84 124 PRO E O 1
ATOM 9671 N N . ALA E 1 125 ? -9.548 6.569 141.074 1.00 38.03 125 ALA E N 1
ATOM 9672 C CA . ALA E 1 125 ? -9.700 7.425 139.889 1.00 37.27 125 ALA E CA 1
ATOM 9673 C C . ALA E 1 125 ? -9.674 6.671 138.551 1.00 36.75 125 ALA E C 1
ATOM 9674 O O . ALA E 1 125 ? -9.034 5.619 138.428 1.00 35.80 125 ALA E O 1
ATOM 9676 N N . LYS E 1 126 ? -10.389 7.215 137.567 1.00 35.10 126 LYS E N 1
ATOM 9677 C CA . LYS E 1 126 ? -10.377 6.685 136.209 1.00 35.53 126 LYS E CA 1
ATOM 9678 C C . LYS E 1 126 ? -9.250 7.363 135.401 1.00 35.68 126 LYS E C 1
ATOM 9679 O O . LYS E 1 126 ? -8.144 6.815 135.305 1.00 35.09 126 LYS E O 1
ATOM 9685 N N . PHE E 1 127 ? -9.530 8.544 134.841 1.00 34.55 127 PHE E N 1
ATOM 9686 C CA . PHE E 1 127 ? -8.563 9.277 134.032 1.00 34.32 127 PHE E CA 1
ATOM 9687 C C . PHE E 1 127 ? -8.006 10.467 134.798 1.00 35.65 127 PHE E C 1
ATOM 9688 O O . PHE E 1 127 ? -8.723 11.112 135.578 1.00 36.16 127 PHE E O 1
ATOM 9696 N N . SER E 1 128 ? -6.722 10.743 134.577 1.00 34.43 128 SER E N 1
ATOM 9697 C CA . SER E 1 128 ? -6.108 11.997 135.018 1.00 34.18 128 SER E CA 1
ATOM 9698 C C . SER E 1 128 ? -5.574 12.736 133.801 1.00 33.21 128 SER E C 1
ATOM 9699 O O . SER E 1 128 ? -5.039 12.113 132.871 1.00 32.73 128 SER E O 1
ATOM 9702 N N . LEU E 1 129 ? -5.732 14.056 133.818 1.00 31.99 129 LEU E N 1
ATOM 9703 C CA . LEU E 1 129 ? -5.406 14.905 132.675 1.00 33.82 129 LEU E CA 1
ATOM 9704 C C . LEU E 1 129 ? -4.546 16.065 133.154 1.00 33.44 129 LEU E C 1
ATOM 9705 O O . LEU E 1 129 ? -5.009 16.914 133.920 1.00 32.32 129 LEU E O 1
ATOM 9710 N N . LEU E 1 130 ? -3.293 16.085 132.697 1.00 34.14 130 LEU E N 1
ATOM 9711 C CA . LEU E 1 130 ? -2.293 17.033 133.189 1.00 34.35 130 LEU E CA 1
ATOM 9712 C C . LEU E 1 130 ? -1.908 18.049 132.133 1.00 33.77 130 LEU E C 1
ATOM 9713 O O . LEU E 1 130 ? -1.491 17.684 131.035 1.00 33.74 130 LEU E O 1
ATOM 9718 N N . SER E 1 131 ? -2.054 19.325 132.475 1.00 35.13 131 SER E N 1
ATOM 9719 C CA . SER E 1 131 ? -1.731 20.416 131.551 1.00 37.73 131 SER E CA 1
ATOM 9720 C C . SER E 1 131 ? -0.527 21.230 132.021 1.00 37.49 131 SER E C 1
ATOM 9721 O O . SER E 1 131 ? -0.442 21.606 133.197 1.00 38.43 131 SER E O 1
ATOM 9724 N N . ALA E 1 132 ? 0.385 21.501 131.088 1.00 38.22 132 ALA E N 1
ATOM 9725 C CA . ALA E 1 132 ? 1.622 22.245 131.366 1.00 39.10 132 ALA E CA 1
ATOM 9726 C C . ALA E 1 132 ? 1.480 23.718 130.997 1.00 40.73 132 ALA E C 1
ATOM 9727 O O . ALA E 1 132 ? 1.561 24.090 129.815 1.00 41.10 132 ALA E O 1
ATOM 9729 N N . ARG E 1 133 ? 1.269 24.539 132.024 1.00 43.89 133 ARG E N 1
ATOM 9730 C CA . ARG E 1 133 ? 1.110 25.994 131.883 1.00 47.86 133 ARG E CA 1
ATOM 9731 C C . ARG E 1 133 ? 2.437 26.745 132.018 1.00 48.77 133 ARG E C 1
ATOM 9732 O O . ARG E 1 133 ? 2.670 27.718 131.297 1.00 51.62 133 ARG E O 1
ATOM 9740 N N . VAL E 1 134 ? 3.278 26.314 132.961 1.00 48.10 134 VAL E N 1
ATOM 9741 C CA . VAL E 1 134 ? 4.683 26.763 133.052 1.00 48.27 134 VAL E CA 1
ATOM 9742 C C . VAL E 1 134 ? 5.582 25.537 133.261 1.00 48.90 134 VAL E C 1
ATOM 9743 O O . VAL E 1 134 ? 5.391 24.777 134.218 1.00 48.85 134 VAL E O 1
ATOM 9747 N N . VAL E 1 135 ? 6.544 25.352 132.355 1.00 49.49 135 VAL E N 1
ATOM 9748 C CA . VAL E 1 135 ? 7.440 24.185 132.353 1.00 51.32 135 VAL E CA 1
ATOM 9749 C C . VAL E 1 135 ? 8.770 24.510 133.054 1.00 53.80 135 VAL E C 1
ATOM 9750 O O . VAL E 1 135 ? 9.428 25.501 132.719 1.00 54.42 135 VAL E O 1
ATOM 9754 N N . ASN E 1 136 ? 9.138 23.672 134.029 1.00 54.41 136 ASN E N 1
ATOM 9755 C CA . ASN E 1 136 ? 10.435 23.737 134.708 1.00 56.01 136 ASN E CA 1
ATOM 9756 C C . ASN E 1 136 ? 11.529 23.186 133.773 1.00 59.11 136 ASN E C 1
ATOM 9757 O O . ASN E 1 136 ? 11.434 22.034 133.321 1.00 57.29 136 ASN E O 1
ATOM 9762 N N . PRO E 1 137 ? 12.565 24.008 133.471 1.00 61.87 137 PRO E N 1
ATOM 9763 C CA . PRO E 1 137 ? 13.588 23.610 132.484 1.00 60.10 137 PRO E CA 1
ATOM 9764 C C . PRO E 1 137 ? 14.626 22.608 133.005 1.00 56.62 137 PRO E C 1
ATOM 9765 O O . PRO E 1 137 ? 15.310 21.974 132.201 1.00 55.16 137 PRO E O 1
ATOM 9769 N N . THR E 1 138 ? 14.725 22.473 134.329 1.00 55.61 138 THR E N 1
ATOM 9770 C CA . THR E 1 138 ? 15.680 21.568 134.977 1.00 56.96 138 THR E CA 1
ATOM 9771 C C . THR E 1 138 ? 14.937 20.421 135.665 1.00 54.62 138 THR E C 1
ATOM 9772 O O . THR E 1 138 ? 14.361 20.599 136.749 1.00 56.94 138 THR E O 1
ATOM 9776 N N . GLY E 1 139 ? 14.957 19.253 135.021 1.00 49.82 139 GLY E N 1
ATOM 9777 C CA . GLY E 1 139 ? 14.276 18.050 135.518 1.00 45.41 139 GLY E CA 1
ATOM 9778 C C . GLY E 1 139 ? 12.753 18.095 135.428 1.00 42.21 139 GLY E C 1
ATOM 9779 O O . GLY E 1 139 ? 12.178 18.944 134.729 1.00 41.52 139 GLY E O 1
ATOM 9780 N N . GLY E 1 140 ? 12.103 17.170 136.135 1.00 39.25 140 GLY E N 1
ATOM 9781 C CA . GLY E 1 140 ? 10.636 17.123 136.216 1.00 36.42 140 GLY E CA 1
ATOM 9782 C C . GLY E 1 140 ? 9.928 16.379 135.098 1.00 33.91 140 GLY E C 1
ATOM 9783 O O . GLY E 1 140 ? 8.760 16.665 134.806 1.00 34.29 140 GLY E O 1
ATOM 9784 N N . ASN E 1 141 ? 10.630 15.436 134.465 1.00 31.68 141 ASN E N 1
ATOM 9785 C CA . ASN E 1 141 ? 10.013 14.495 133.533 1.00 31.32 141 ASN E CA 1
ATOM 9786 C C . ASN E 1 141 ? 8.910 13.714 134.271 1.00 31.37 141 ASN E C 1
ATOM 9787 O O . ASN E 1 141 ? 9.034 13.418 135.470 1.00 31.27 141 ASN E O 1
ATOM 9792 N N . THR E 1 142 ? 7.832 13.399 133.562 1.00 30.87 142 THR E N 1
ATOM 9793 C CA . THR E 1 142 ? 6.817 12.502 134.096 1.00 29.13 142 THR E CA 1
ATOM 9794 C C . THR E 1 142 ? 6.967 11.143 133.408 1.00 28.50 142 THR E C 1
ATOM 9795 O O . THR E 1 142 ? 6.986 11.046 132.172 1.00 28.19 142 THR E O 1
ATOM 9799 N N . GLU E 1 143 ? 7.122 10.105 134.217 1.00 26.80 143 GLU E N 1
ATOM 9800 C CA . GLU E 1 143 ? 7.332 8.764 133.690 1.00 27.12 143 GLU E CA 1
ATOM 9801 C C . GLU E 1 143 ? 6.080 7.902 133.855 1.00 27.47 143 GLU E C 1
ATOM 9802 O O . GLU E 1 143 ? 5.382 8.005 134.861 1.00 27.39 143 GLU E O 1
ATOM 9808 N N . PHE E 1 144 ? 5.809 7.067 132.856 1.00 25.25 144 PHE E N 1
ATOM 9809 C CA . PHE E 1 144 ? 4.613 6.233 132.832 1.00 25.30 144 PHE E CA 1
ATOM 9810 C C . PHE E 1 144 ? 5.006 4.786 132.642 1.00 25.58 144 PHE E C 1
ATOM 9811 O O . PHE E 1 144 ? 5.888 4.477 131.840 1.00 25.30 144 PHE E O 1
ATOM 9819 N N . ALA E 1 145 ? 4.368 3.907 133.406 1.00 25.69 145 ALA E N 1
ATOM 9820 C CA . ALA E 1 145 ? 4.661 2.481 133.345 1.00 27.91 145 ALA E CA 1
ATOM 9821 C C . ALA E 1 145 ? 3.399 1.675 132.999 1.00 29.21 145 ALA E C 1
ATOM 9822 O O . ALA E 1 145 ? 2.346 1.873 133.606 1.00 29.16 145 ALA E O 1
ATOM 9824 N N . ASP E 1 146 ? 3.523 0.791 132.007 1.00 31.71 146 ASP E N 1
ATOM 9825 C CA . ASP E 1 146 ? 2.421 -0.045 131.516 1.00 31.75 146 ASP E CA 1
ATOM 9826 C C . ASP E 1 146 ? 2.235 -1.271 132.390 1.00 31.46 146 ASP E C 1
ATOM 9827 O O . ASP E 1 146 ? 2.967 -2.260 132.263 1.00 31.55 146 ASP E O 1
ATOM 9832 N N . MET E 1 147 ? 1.218 -1.219 133.242 1.00 31.98 147 MET E N 1
ATOM 9833 C CA . MET E 1 147 ? 0.932 -2.306 134.177 1.00 32.86 147 MET E CA 1
ATOM 9834 C C . MET E 1 147 ? 0.382 -3.595 133.534 1.00 33.98 147 MET E C 1
ATOM 9835 O O . MET E 1 147 ? 0.430 -4.664 134.153 1.00 34.90 147 MET E O 1
ATOM 9840 N N . ARG E 1 148 ? -0.117 -3.496 132.300 1.00 34.10 148 ARG E N 1
ATOM 9841 C CA . ARG E 1 148 ? -0.669 -4.656 131.584 1.00 35.21 148 ARG E CA 1
ATOM 9842 C C . ARG E 1 148 ? 0.459 -5.470 130.988 1.00 34.53 148 ARG E C 1
ATOM 9843 O O . ARG E 1 148 ? 0.526 -6.685 131.199 1.00 35.34 148 ARG E O 1
ATOM 9851 N N . ALA E 1 149 ? 1.346 -4.790 130.257 1.00 34.25 149 ALA E N 1
ATOM 9852 C CA . ALA E 1 149 ? 2.562 -5.396 129.699 1.00 33.77 149 ALA E CA 1
ATOM 9853 C C . ALA E 1 149 ? 3.420 -6.009 130.805 1.00 33.67 149 ALA E C 1
ATOM 9854 O O . ALA E 1 149 ? 3.956 -7.111 130.644 1.00 32.97 149 ALA E O 1
ATOM 9856 N N . ALA E 1 150 ? 3.512 -5.294 131.927 1.00 33.54 150 ALA E N 1
ATOM 9857 C CA . ALA E 1 150 ? 4.243 -5.741 133.107 1.00 34.62 150 ALA E CA 1
ATOM 9858 C C . ALA E 1 150 ? 3.672 -7.044 133.647 1.00 35.72 150 ALA E C 1
ATOM 9859 O O . ALA E 1 150 ? 4.427 -7.982 133.927 1.00 35.32 150 ALA E O 1
ATOM 9861 N N . TYR E 1 151 ? 2.343 -7.094 133.777 1.00 36.38 151 TYR E N 1
ATOM 9862 C CA . TYR E 1 151 ? 1.643 -8.308 134.190 1.00 37.02 151 TYR E CA 1
ATOM 9863 C C . TYR E 1 151 ? 1.933 -9.486 133.255 1.00 37.54 151 TYR E C 1
ATOM 9864 O O . TYR E 1 151 ? 2.247 -10.582 133.724 1.00 37.53 151 TYR E O 1
ATOM 9873 N N . ASP E 1 152 ? 1.824 -9.250 131.947 1.00 38.90 152 ASP E N 1
ATOM 9874 C CA . ASP E 1 152 ? 2.020 -10.293 130.927 1.00 41.17 152 ASP E CA 1
ATOM 9875 C C . ASP E 1 152 ? 3.429 -10.905 130.931 1.00 42.67 152 ASP E C 1
ATOM 9876 O O . ASP E 1 152 ? 3.584 -12.112 130.696 1.00 41.88 152 ASP E O 1
ATOM 9881 N N . ALA E 1 153 ? 4.435 -10.072 131.211 1.00 41.77 153 ALA E N 1
ATOM 9882 C CA . ALA E 1 153 ? 5.839 -10.503 131.244 1.00 43.06 153 ALA E CA 1
ATOM 9883 C C . ALA E 1 153 ? 6.203 -11.401 132.439 1.00 43.05 153 ALA E C 1
ATOM 9884 O O . ALA E 1 153 ? 7.280 -11.998 132.447 1.00 42.40 153 ALA E O 1
ATOM 9886 N N . LEU E 1 154 ? 5.311 -11.493 133.429 1.00 43.98 154 LEU E N 1
ATOM 9887 C CA . LEU E 1 154 ? 5.484 -12.397 134.577 1.00 47.49 154 LEU E CA 1
ATOM 9888 C C . LEU E 1 154 ? 5.362 -13.870 134.172 1.00 52.32 154 LEU E C 1
ATOM 9889 O O . LEU E 1 154 ? 4.614 -14.204 133.242 1.00 52.09 154 LEU E O 1
ATOM 9894 N N . ASP E 1 155 ? 6.106 -14.742 134.857 1.00 59.14 155 ASP E N 1
ATOM 9895 C CA . ASP E 1 155 ? 5.964 -16.193 134.656 1.00 64.92 155 ASP E CA 1
ATOM 9896 C C . ASP E 1 155 ? 4.661 -16.694 135.280 1.00 68.37 155 ASP E C 1
ATOM 9897 O O . ASP E 1 155 ? 4.157 -16.097 136.244 1.00 69.25 155 ASP E O 1
ATOM 9902 N N . ASP E 1 156 ? 4.129 -17.784 134.723 1.00 70.25 156 ASP E N 1
ATOM 9903 C CA . ASP E 1 156 ? 2.805 -18.312 135.091 1.00 69.17 156 ASP E CA 1
ATOM 9904 C C . ASP E 1 156 ? 2.641 -18.701 136.574 1.00 66.00 156 ASP E C 1
ATOM 9905 O O . ASP E 1 156 ? 1.530 -18.645 137.110 1.00 66.44 156 ASP E O 1
ATOM 9910 N N . GLU E 1 157 ? 3.743 -19.071 137.226 1.00 64.35 157 GLU E N 1
ATOM 9911 C CA . GLU E 1 157 ? 3.746 -19.374 138.668 1.00 66.32 157 GLU E CA 1
ATOM 9912 C C . GLU E 1 157 ? 3.454 -18.125 139.510 1.00 62.80 157 GLU E C 1
ATOM 9913 O O . GLU E 1 157 ? 2.606 -18.169 140.411 1.00 61.81 157 GLU E O 1
ATOM 9919 N N . THR E 1 158 ? 4.152 -17.026 139.195 1.00 58.31 158 THR E N 1
ATOM 9920 C CA . THR E 1 158 ? 3.979 -15.721 139.852 1.00 54.58 158 THR E CA 1
ATOM 9921 C C . THR E 1 158 ? 2.551 -15.209 139.654 1.00 53.89 158 THR E C 1
ATOM 9922 O O . THR E 1 158 ? 1.910 -14.780 140.621 1.00 51.45 158 THR E O 1
ATOM 9926 N N . LYS E 1 159 ? 2.071 -15.276 138.405 1.00 51.99 159 LYS E N 1
ATOM 9927 C CA . LYS E 1 159 ? 0.682 -14.959 138.040 1.00 52.39 159 LYS E CA 1
ATOM 9928 C C . LYS E 1 159 ? -0.328 -15.709 138.916 1.00 54.19 159 LYS E C 1
ATOM 9929 O O . LYS E 1 159 ? -1.288 -15.109 139.423 1.00 54.65 159 LYS E O 1
ATOM 9935 N N . ALA E 1 160 ? -0.079 -17.006 139.109 1.00 55.39 160 ALA E N 1
ATOM 9936 C CA . ALA E 1 160 ? -0.899 -17.863 139.967 1.00 57.67 160 ALA E CA 1
ATOM 9937 C C . ALA E 1 160 ? -0.79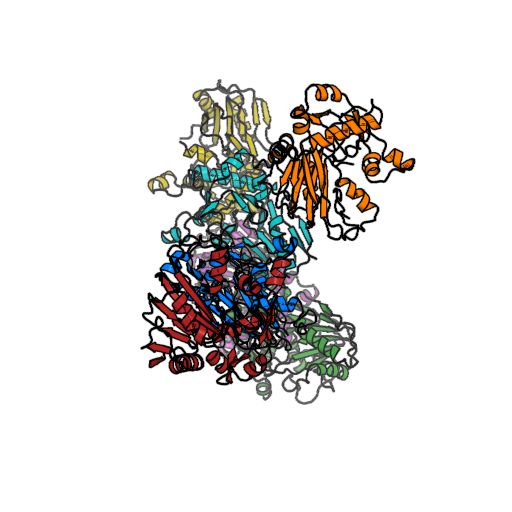3 -17.497 141.451 1.00 58.69 160 ALA E C 1
ATOM 9938 O O . ALA E 1 160 ? -1.793 -17.554 142.172 1.00 61.69 160 ALA E O 1
ATOM 9940 N N . GLU E 1 161 ? 0.408 -17.119 141.895 1.00 60.57 161 GLU E N 1
ATOM 9941 C CA . GLU E 1 161 ? 0.657 -16.716 143.289 1.00 59.51 161 GLU E CA 1
ATOM 9942 C C . GLU E 1 161 ? -0.135 -15.459 143.678 1.00 56.06 161 GLU E C 1
ATOM 9943 O O . GLU E 1 161 ? -0.628 -15.353 144.808 1.00 54.93 161 GLU E O 1
ATOM 9949 N N . ILE E 1 162 ? -0.275 -14.538 142.722 1.00 53.49 162 ILE E N 1
ATOM 9950 C CA . ILE E 1 162 ? -0.773 -13.179 142.984 1.00 50.06 162 ILE E CA 1
ATOM 9951 C C . ILE E 1 162 ? -2.253 -12.927 142.642 1.00 49.85 162 ILE E C 1
ATOM 9952 O O . ILE E 1 162 ? -2.844 -11.959 143.151 1.00 47.34 162 ILE E O 1
ATOM 9957 N N . GLU E 1 163 ? -2.835 -13.803 141.811 1.00 50.14 163 GLU E N 1
ATOM 9958 C CA . GLU E 1 163 ? -4.219 -13.673 141.294 1.00 49.26 163 GLU E CA 1
ATOM 9959 C C . GLU E 1 163 ? -5.247 -13.129 142.292 1.00 48.79 163 GLU E C 1
ATOM 9960 O O . GLU E 1 163 ? -5.959 -12.175 141.983 1.00 47.44 163 GLU E O 1
ATOM 9966 N N . ASP E 1 164 ? -5.295 -13.726 143.483 1.00 50.48 164 ASP E N 1
ATOM 9967 C CA . ASP E 1 164 ? -6.302 -13.384 144.495 1.00 51.84 164 ASP E CA 1
ATOM 9968 C C . ASP E 1 164 ? -5.794 -12.492 145.632 1.00 50.77 164 ASP E C 1
ATOM 9969 O O . ASP E 1 164 ? -6.557 -12.188 146.555 1.00 52.93 164 ASP E O 1
ATOM 9974 N N . LEU E 1 165 ? -4.524 -12.075 145.570 1.00 50.08 165 LEU E N 1
ATOM 9975 C CA . LEU E 1 165 ? -3.926 -11.231 146.623 1.00 45.92 165 LEU E CA 1
ATOM 9976 C C . LEU E 1 165 ? -4.551 -9.834 146.670 1.00 44.39 165 LEU E C 1
ATOM 9977 O O . LEU E 1 165 ? -4.898 -9.269 145.634 1.00 46.19 165 LEU E O 1
ATOM 9982 N N . VAL E 1 166 ? -4.712 -9.309 147.884 1.00 43.51 166 VAL E N 1
ATOM 9983 C CA . VAL E 1 166 ? -5.347 -8.006 148.135 1.00 43.21 166 VAL E CA 1
ATOM 9984 C C . VAL E 1 166 ? -4.358 -7.093 148.881 1.00 44.84 166 VAL E C 1
ATOM 9985 O O . VAL E 1 166 ? -3.694 -7.543 149.822 1.00 47.70 166 VAL E O 1
ATOM 9989 N N . CYS E 1 167 ? -4.265 -5.828 148.454 1.00 43.64 167 CYS E N 1
ATOM 9990 C CA . CYS E 1 167 ? -3.406 -4.812 149.098 1.00 42.43 167 CYS E CA 1
ATOM 9991 C C . CYS E 1 167 ? -4.195 -3.775 149.901 1.00 41.79 167 CYS E C 1
ATOM 9992 O O . CYS E 1 167 ? -5.339 -3.462 149.562 1.00 43.14 167 CYS E O 1
ATOM 9995 N N . GLU E 1 168 ? -3.572 -3.238 150.953 1.00 40.68 168 GLU E N 1
ATOM 9996 C CA . GLU E 1 168 ? -4.104 -2.086 151.681 1.00 41.52 168 GLU E CA 1
ATOM 9997 C C . GLU E 1 168 ? -3.421 -0.807 151.191 1.00 40.26 168 GLU E C 1
ATOM 9998 O O . GLU E 1 168 ? -2.197 -0.721 151.194 1.00 39.39 168 GLU E O 1
ATOM 10004 N N . HIS E 1 169 ? -4.218 0.168 150.757 1.00 37.45 169 HIS E N 1
ATOM 10005 C CA . HIS E 1 169 ? -3.706 1.438 150.242 1.00 36.82 169 HIS E CA 1
ATOM 10006 C C . HIS E 1 169 ? -4.112 2.574 151.178 1.00 37.15 169 HIS E C 1
ATOM 10007 O O . HIS E 1 169 ? -5.267 2.650 151.609 1.00 37.74 169 HIS E O 1
ATOM 10014 N N . SER E 1 170 ? -3.168 3.467 151.464 1.00 35.11 170 SER E N 1
ATOM 10015 C CA . SER E 1 170 ? -3.397 4.626 152.326 1.00 34.86 170 SER E CA 1
ATOM 10016 C C . SER E 1 170 ? -2.331 5.682 152.053 1.00 35.59 170 SER E C 1
ATOM 10017 O O . SER E 1 170 ? -1.188 5.336 151.751 1.00 36.85 170 SER E O 1
ATOM 10020 N N . LEU E 1 171 ? -2.708 6.956 152.172 1.00 36.11 171 LEU E N 1
ATOM 10021 C CA . LEU E 1 171 ? -1.754 8.068 152.137 1.00 36.94 171 LEU E CA 1
ATOM 10022 C C . LEU E 1 171 ? -0.684 7.983 153.230 1.00 40.08 171 LEU E C 1
ATOM 10023 O O . LEU E 1 171 ? 0.462 8.387 152.995 1.00 39.24 171 LEU E O 1
ATOM 10028 N N . MET E 1 172 ? -1.062 7.445 154.396 1.00 41.86 172 MET E N 1
ATOM 10029 C CA . MET E 1 172 ? -0.135 7.148 155.504 1.00 44.00 172 MET E CA 1
ATOM 10030 C C . MET E 1 172 ? 1.023 6.233 155.095 1.00 42.09 172 MET E C 1
ATOM 10031 O O . MET E 1 172 ? 2.130 6.366 155.611 1.00 42.33 172 MET E O 1
ATOM 10036 N N . TYR E 1 173 ? 0.753 5.295 154.190 1.00 40.76 173 TYR E N 1
ATOM 10037 C CA . TYR E 1 173 ? 1.778 4.381 153.687 1.00 40.24 173 TYR E CA 1
ATOM 10038 C C . TYR E 1 173 ? 2.795 5.042 152.748 1.00 40.25 173 TYR E C 1
ATOM 10039 O O . TYR E 1 173 ? 4.006 4.852 152.922 1.00 38.02 173 TYR E O 1
ATOM 10048 N N . SER E 1 174 ? 2.294 5.798 151.762 1.00 39.43 174 SER E N 1
ATOM 10049 C CA . SER E 1 174 ? 3.137 6.498 150.790 1.00 38.94 174 SER E CA 1
ATOM 10050 C C . SER E 1 174 ? 3.890 7.666 151.424 1.00 38.62 174 SER E C 1
ATOM 10051 O O . SER E 1 174 ? 5.070 7.874 151.135 1.00 37.65 174 SER E O 1
ATOM 10054 N N . ARG E 1 175 ? 3.215 8.419 152.291 1.00 38.54 175 ARG E N 1
ATOM 10055 C CA . ARG E 1 175 ? 3.896 9.468 153.050 1.00 39.01 175 ARG E CA 1
ATOM 10056 C C . ARG E 1 175 ? 4.888 8.901 154.043 1.00 38.19 175 ARG E C 1
ATOM 10057 O O . ARG E 1 175 ? 5.938 9.501 154.275 1.00 36.56 175 ARG E O 1
ATOM 10065 N N . GLY E 1 176 ? 4.555 7.732 154.596 1.00 39.24 176 GLY E N 1
ATOM 10066 C CA . GLY E 1 176 ? 5.419 7.001 155.528 1.00 40.00 176 GLY E CA 1
ATOM 10067 C C . GLY E 1 176 ? 6.792 6.669 154.976 1.00 41.73 176 GLY E C 1
ATOM 10068 O O . GLY E 1 176 ? 7.790 6.809 155.687 1.00 42.21 176 GLY E O 1
ATOM 10069 N N . SER E 1 177 ? 6.830 6.229 153.712 1.00 41.72 177 SER E N 1
ATOM 10070 C CA . SER E 1 177 ? 8.077 6.000 152.962 1.00 43.13 177 SER E CA 1
ATOM 10071 C C . SER E 1 177 ? 8.984 7.233 152.941 1.00 41.86 177 SER E C 1
ATOM 10072 O O . SER E 1 177 ? 10.206 7.105 152.918 1.00 43.08 177 SER E O 1
ATOM 10075 N N . LEU E 1 178 ? 8.369 8.413 152.934 1.00 40.34 178 LEU E N 1
ATOM 10076 C CA . LEU E 1 178 ? 9.089 9.678 152.919 1.00 42.07 178 LEU E CA 1
ATOM 10077 C C . LEU E 1 178 ? 9.343 10.272 154.314 1.00 42.80 178 LEU E C 1
ATOM 10078 O O . LEU E 1 178 ? 9.807 11.408 154.429 1.00 43.73 178 LEU E O 1
ATOM 10083 N N . GLY E 1 179 ? 9.044 9.497 155.360 1.00 43.77 179 GLY E N 1
ATOM 10084 C CA . GLY E 1 179 ? 9.351 9.870 156.743 1.00 48.52 179 GLY E CA 1
ATOM 10085 C C . GLY E 1 179 ? 8.229 10.461 157.588 1.00 53.43 179 GLY E C 1
ATOM 10086 O O . GLY E 1 179 ? 8.496 11.046 158.639 1.00 54.25 179 GLY E O 1
ATOM 10087 N N . PHE E 1 180 ? 6.981 10.320 157.139 1.00 59.56 180 PHE E N 1
ATOM 10088 C CA . PHE E 1 180 ? 5.816 10.724 157.940 1.00 65.41 180 PHE E CA 1
ATOM 10089 C C . PHE E 1 180 ? 5.119 9.496 158.535 1.00 71.17 180 PHE E C 1
ATOM 10090 O O . PHE E 1 180 ? 4.193 8.947 157.926 1.00 73.10 180 PHE E O 1
ATOM 10098 N N . THR E 1 181 ? 5.567 9.077 159.725 1.00 76.71 181 THR E N 1
ATOM 10099 C CA . THR E 1 181 ? 5.115 7.813 160.350 1.00 80.97 181 THR E CA 1
ATOM 10100 C C . THR E 1 181 ? 4.187 7.938 161.576 1.00 81.67 181 THR E C 1
ATOM 10101 O O . THR E 1 181 ? 3.682 6.925 162.077 1.00 81.76 181 THR E O 1
ATOM 10105 N N . GLU E 1 182 ? 3.956 9.166 162.043 1.00 83.04 182 GLU E N 1
ATOM 10106 C CA . GLU E 1 182 ? 3.053 9.409 163.178 1.00 85.77 182 GLU E CA 1
ATOM 10107 C C . GLU E 1 182 ? 1.886 10.338 162.830 1.00 84.46 182 GLU E C 1
ATOM 10108 O O . GLU E 1 182 ? 2.077 11.406 162.236 1.00 82.29 182 GLU E O 1
ATOM 10114 N N . TYR E 1 183 ? 0.681 9.900 163.198 1.00 85.52 183 TYR E N 1
ATOM 10115 C CA . TYR E 1 183 ? -0.568 10.626 162.934 1.00 87.75 183 TYR E CA 1
ATOM 10116 C C . TYR E 1 183 ? -1.533 10.547 164.126 1.00 89.36 183 TYR E C 1
ATOM 10117 O O . TYR E 1 183 ? -1.536 9.556 164.870 1.00 84.30 183 TYR E O 1
ATOM 10126 N N . THR E 1 184 ? -2.352 11.591 164.285 1.00 95.56 184 THR E N 1
ATOM 10127 C CA . THR E 1 184 ? -3.403 11.650 165.318 1.00 98.07 184 THR E CA 1
ATOM 10128 C C . THR E 1 184 ? -4.570 10.703 164.996 1.00 99.90 184 THR E C 1
ATOM 10129 O O . THR E 1 184 ? -4.616 10.109 163.913 1.00 99.22 184 THR E O 1
ATOM 10133 N N . ASP E 1 185 ? -5.500 10.567 165.943 1.00 101.61 185 ASP E N 1
ATOM 10134 C CA . ASP E 1 185 ? -6.709 9.755 165.755 1.00 100.87 185 ASP E CA 1
ATOM 10135 C C . ASP E 1 185 ? -7.702 10.343 164.743 1.00 101.42 185 ASP E C 1
ATOM 10136 O O . ASP E 1 185 ? -8.447 9.592 164.107 1.00 101.15 185 ASP E O 1
ATOM 10141 N N . GLU E 1 186 ? -7.701 11.673 164.601 1.00 102.09 186 GLU E N 1
ATOM 10142 C CA . GLU E 1 186 ? -8.476 12.373 163.564 1.00 101.70 186 GLU E CA 1
ATOM 10143 C C . GLU E 1 186 ? -7.951 12.059 162.156 1.00 100.19 186 GLU E C 1
ATOM 10144 O O . GLU E 1 186 ? -8.734 11.897 161.214 1.00 102.75 186 GLU E O 1
ATOM 10150 N N . GLU E 1 187 ? -6.626 11.981 162.033 1.00 95.98 187 GLU E N 1
ATOM 10151 C CA . GLU E 1 187 ? -5.956 11.692 160.763 1.00 89.87 187 GLU E CA 1
ATOM 10152 C C . GLU E 1 187 ? -6.071 10.218 160.356 1.00 87.24 187 GLU E C 1
ATOM 10153 O O . GLU E 1 187 ? -6.237 9.926 159.167 1.00 88.31 187 GLU E O 1
ATOM 10159 N N . LYS E 1 188 ? -5.999 9.312 161.341 1.00 82.87 188 LYS E N 1
ATOM 10160 C CA . LYS E 1 188 ? -6.086 7.846 161.133 1.00 81.70 188 LYS E CA 1
ATOM 10161 C C . LYS E 1 188 ? -7.387 7.361 160.482 1.00 79.63 188 LYS E C 1
ATOM 10162 O O . LYS E 1 188 ? -7.418 6.279 159.880 1.00 75.42 188 LYS E O 1
ATOM 10168 N N . GLN E 1 189 ? -8.451 8.153 160.635 1.00 77.57 189 GLN E N 1
ATOM 10169 C CA . GLN E 1 189 ? -9.762 7.859 160.057 1.00 75.91 189 GLN E CA 1
ATOM 10170 C C . GLN E 1 189 ? -9.942 8.478 158.673 1.00 72.22 189 GLN E C 1
ATOM 10171 O O . GLN E 1 189 ? -10.605 7.892 157.812 1.00 72.69 189 GLN E O 1
ATOM 10177 N N . MET E 1 190 ? -9.355 9.659 158.473 1.00 69.50 190 MET E N 1
ATOM 10178 C CA . MET E 1 190 ? -9.368 10.345 157.181 1.00 67.83 190 MET E CA 1
ATOM 10179 C C . MET E 1 190 ? -8.506 9.614 156.146 1.00 64.46 190 MET E C 1
ATOM 10180 O O . MET E 1 190 ? -8.820 9.620 154.952 1.00 63.84 190 MET E O 1
ATOM 10185 N N . PHE E 1 191 ? -7.425 8.992 156.618 1.00 58.77 191 PHE E N 1
ATOM 10186 C CA . PHE E 1 191 ? -6.531 8.204 155.774 1.00 53.41 191 PHE E CA 1
ATOM 10187 C C . PHE E 1 191 ? -6.681 6.691 156.008 1.00 53.63 191 PHE E C 1
ATOM 10188 O O . PHE E 1 191 ? -5.810 5.908 155.599 1.00 51.81 191 PHE E O 1
ATOM 10196 N N . LYS E 1 192 ? -7.784 6.287 156.651 1.00 51.26 192 LYS E N 1
ATOM 10197 C CA . LYS E 1 192 ? -8.075 4.873 156.949 1.00 50.65 192 LYS E CA 1
ATOM 10198 C C . LYS E 1 192 ? -7.900 3.985 155.709 1.00 46.79 192 LYS E C 1
ATOM 10199 O O . LYS E 1 192 ? -8.528 4.248 154.686 1.00 45.75 192 LYS E O 1
ATOM 10205 N N . PRO E 1 193 ? -7.034 2.948 155.796 1.00 44.95 193 PRO E N 1
ATOM 10206 C CA . PRO E 1 193 ? -6.690 2.139 154.621 1.00 44.16 193 PRO E CA 1
ATOM 10207 C C . PRO E 1 193 ? -7.885 1.463 153.949 1.00 43.95 193 PRO E C 1
ATOM 10208 O O . PRO E 1 193 ? -8.842 1.068 154.623 1.00 45.02 193 PRO E O 1
ATOM 10212 N N . VAL E 1 194 ? -7.820 1.363 152.622 1.00 42.32 194 VAL E N 1
ATOM 10213 C CA . VAL E 1 194 ? -8.852 0.710 151.811 1.00 40.14 194 VAL E CA 1
ATOM 10214 C C . VAL E 1 194 ? -8.274 -0.521 151.114 1.00 40.50 194 VAL E C 1
ATOM 10215 O O . VAL E 1 194 ? -7.051 -0.654 150.983 1.00 41.55 194 VAL E O 1
ATOM 10219 N N . LEU E 1 195 ? -9.147 -1.418 150.670 1.00 40.25 195 LEU E N 1
ATOM 10220 C CA . LEU E 1 195 ? -8.698 -2.622 149.986 1.00 40.68 195 LEU E CA 1
ATOM 10221 C C . LEU E 1 195 ? -8.738 -2.441 148.459 1.00 40.70 195 LEU E C 1
ATOM 10222 O O . LEU E 1 195 ? -9.659 -1.828 147.918 1.00 41.74 195 LEU E O 1
ATOM 10227 N N . GLN E 1 196 ? -7.701 -2.936 147.786 1.00 37.97 196 GLN E N 1
ATOM 10228 C CA . GLN E 1 196 ? -7.670 -3.043 146.333 1.00 37.82 196 GLN E CA 1
ATOM 10229 C C . GLN E 1 196 ? -7.035 -4.377 145.987 1.00 38.20 196 GLN E C 1
ATOM 10230 O O . GLN E 1 196 ? -6.143 -4.838 146.701 1.00 40.69 196 GLN E O 1
ATOM 10236 N N . ARG E 1 197 ? -7.497 -4.999 144.905 1.00 38.42 197 ARG E N 1
ATOM 10237 C CA . ARG E 1 197 ? -6.889 -6.234 144.408 1.00 39.71 197 ARG E CA 1
ATOM 10238 C C . ARG E 1 197 ? -5.526 -5.954 143.769 1.00 39.39 197 ARG E C 1
ATOM 10239 O O . ARG E 1 197 ? -5.327 -4.900 143.167 1.00 38.20 197 ARG E O 1
ATOM 10247 N N . LEU E 1 198 ? -4.594 -6.889 143.922 1.00 38.96 198 LEU E N 1
ATOM 10248 C CA . LEU E 1 198 ? -3.273 -6.777 143.308 1.00 38.76 198 LEU E CA 1
ATOM 10249 C C . LEU E 1 198 ? -3.334 -6.959 141.790 1.00 40.41 198 LEU E C 1
ATOM 10250 O O . LEU E 1 198 ? -2.563 -6.336 141.045 1.00 39.08 198 LEU E O 1
ATOM 10255 N N . VAL E 1 199 ? -4.245 -7.821 141.340 1.00 39.72 199 VAL E N 1
ATOM 10256 C CA . VAL E 1 199 ? -4.488 -8.019 139.920 1.00 37.79 199 VAL E CA 1
ATOM 10257 C C . VAL E 1 199 ? -5.903 -7.554 139.601 1.00 39.48 199 VAL E C 1
ATOM 10258 O O . VAL E 1 199 ? -6.888 -8.145 140.063 1.00 41.93 199 VAL E O 1
ATOM 10262 N N . ARG E 1 200 ? -5.983 -6.476 138.828 1.00 38.87 200 ARG E N 1
ATOM 10263 C CA . ARG E 1 200 ? -7.251 -5.913 138.392 1.00 38.34 200 ARG E CA 1
ATOM 10264 C C . ARG E 1 200 ? -7.508 -6.230 136.916 1.00 38.78 200 ARG E C 1
ATOM 10265 O O . ARG E 1 200 ? -6.579 -6.557 136.172 1.00 38.42 200 ARG E O 1
ATOM 10273 N N . THR E 1 201 ? -8.774 -6.138 136.514 1.00 38.74 201 THR E N 1
ATOM 10274 C CA . THR E 1 201 ? -9.183 -6.406 135.140 1.00 38.14 201 THR E CA 1
ATOM 10275 C C . THR E 1 201 ? -9.887 -5.170 134.590 1.00 37.56 201 THR E C 1
ATOM 10276 O O . THR E 1 201 ? -10.755 -4.597 135.257 1.00 36.91 201 THR E O 1
ATOM 10280 N N . HIS E 1 202 ? -9.485 -4.756 133.387 1.00 37.88 202 HIS E N 1
ATOM 10281 C CA . HIS E 1 202 ? -10.050 -3.569 132.727 1.00 38.63 202 HIS E CA 1
ATOM 10282 C C . HIS E 1 202 ? -11.462 -3.837 132.202 1.00 39.31 202 HIS E C 1
ATOM 10283 O O . HIS E 1 202 ? -11.676 -4.848 131.528 1.00 39.38 202 HIS E O 1
ATOM 10290 N N . PRO E 1 203 ? -12.421 -2.929 132.492 1.00 38.50 203 PRO E N 1
ATOM 10291 C CA . PRO E 1 203 ? -13.826 -3.207 132.142 1.00 39.57 203 PRO E CA 1
ATOM 10292 C C . PRO E 1 203 ? -14.088 -3.393 130.644 1.00 41.27 203 PRO E C 1
ATOM 10293 O O . PRO E 1 203 ? -14.906 -4.241 130.279 1.00 42.69 203 PRO E O 1
ATOM 10297 N N . VAL E 1 204 ? -13.371 -2.646 129.801 1.00 39.88 204 VAL E N 1
ATOM 10298 C CA . VAL E 1 204 ? -13.613 -2.633 128.353 1.00 40.15 204 VAL E CA 1
ATOM 10299 C C . VAL E 1 204 ? -12.962 -3.817 127.610 1.00 41.68 204 VAL E C 1
ATOM 10300 O O . VAL E 1 204 ? -13.675 -4.631 127.030 1.00 41.83 204 VAL E O 1
ATOM 10304 N N . HIS E 1 205 ? -11.630 -3.914 127.630 1.00 43.15 205 HIS E N 1
ATOM 10305 C CA . HIS E 1 205 ? -10.920 -4.978 126.893 1.00 42.58 205 HIS E CA 1
ATOM 10306 C C . HIS E 1 205 ? -10.561 -6.231 127.712 1.00 43.12 205 HIS E C 1
ATOM 10307 O O . HIS E 1 205 ? -10.003 -7.191 127.169 1.00 43.61 205 HIS E O 1
ATOM 10314 N N . ARG E 1 206 ? -10.885 -6.219 129.006 1.00 44.40 206 ARG E N 1
ATOM 10315 C CA . ARG E 1 206 ? -10.663 -7.366 129.919 1.00 47.86 206 ARG E CA 1
ATOM 10316 C C . ARG E 1 206 ? -9.195 -7.817 130.104 1.00 47.38 206 ARG E C 1
ATOM 10317 O O . ARG E 1 206 ? -8.949 -8.929 130.587 1.00 50.22 206 ARG E O 1
ATOM 10325 N N . ARG E 1 207 ? -8.230 -6.969 129.732 1.00 45.25 207 ARG E N 1
ATOM 10326 C CA . ARG E 1 207 ? -6.803 -7.255 129.979 1.00 43.48 207 ARG E CA 1
ATOM 10327 C C . ARG E 1 207 ? -6.471 -7.159 131.476 1.00 41.64 207 ARG E C 1
ATOM 10328 O O . ARG E 1 207 ? -6.905 -6.219 132.149 1.00 40.66 207 ARG E O 1
ATOM 10336 N N . LYS E 1 208 ? -5.734 -8.144 131.991 1.00 39.65 208 LYS E N 1
ATOM 10337 C CA . LYS E 1 208 ? -5.277 -8.128 133.387 1.00 39.14 208 LYS E CA 1
ATOM 10338 C C . LYS E 1 208 ? -4.055 -7.207 133.551 1.00 38.02 208 LYS E C 1
ATOM 10339 O O . LYS E 1 208 ? -3.235 -7.072 132.628 1.00 33.79 208 LYS E O 1
ATOM 10345 N N . SER E 1 209 ? -3.958 -6.562 134.716 1.00 36.23 209 SER E N 1
ATOM 10346 C CA . SER E 1 209 ? -2.837 -5.659 135.023 1.00 35.56 209 SER E CA 1
ATOM 10347 C C . SER E 1 209 ? -2.525 -5.583 136.516 1.00 35.52 209 SER E C 1
ATOM 10348 O O . SER E 1 209 ? -3.419 -5.748 137.359 1.00 35.30 209 SER E O 1
ATOM 10351 N N . LEU E 1 210 ? -1.250 -5.340 136.829 1.00 34.11 210 LEU E N 1
ATOM 10352 C CA . LEU E 1 210 ? -0.806 -5.169 138.205 1.00 33.27 210 LEU E CA 1
ATOM 10353 C C . LEU E 1 210 ? -1.276 -3.829 138.761 1.00 32.45 210 LEU E C 1
ATOM 10354 O O . LEU E 1 210 ? -1.059 -2.781 138.150 1.00 33.30 210 LEU E O 1
ATOM 10359 N N . TYR E 1 211 ? -1.944 -3.870 139.906 1.00 31.79 211 TYR E N 1
ATOM 10360 C CA . TYR E 1 211 ? -2.394 -2.648 140.569 1.00 31.88 211 TYR E CA 1
ATOM 10361 C C . TYR E 1 211 ? -1.373 -2.246 141.617 1.00 32.06 211 TYR E C 1
ATOM 10362 O O . TYR E 1 211 ? -1.551 -2.466 142.817 1.00 32.98 211 TYR E O 1
ATOM 10371 N N . LEU E 1 212 ? -0.281 -1.665 141.138 1.00 32.42 212 LEU E N 1
ATOM 10372 C CA . LEU E 1 212 ? 0.766 -1.200 142.025 1.00 31.11 212 LEU E CA 1
ATOM 10373 C C . LEU E 1 212 ? 0.603 0.292 142.273 1.00 31.51 212 LEU E C 1
ATOM 10374 O O . LEU E 1 212 ? 0.112 1.028 141.407 1.00 31.45 212 LEU E O 1
ATOM 10379 N N . SER E 1 213 ? 0.982 0.710 143.482 1.00 31.73 213 SER E N 1
ATOM 10380 C CA . SER E 1 213 ? 0.954 2.107 143.914 1.00 29.77 213 SER E CA 1
ATOM 10381 C C . SER E 1 213 ? 1.825 2.269 145.152 1.00 29.96 213 SER E C 1
ATOM 10382 O O . SER E 1 213 ? 1.998 1.319 145.930 1.00 29.67 213 SER E O 1
ATOM 10385 N N . SER E 1 214 ? 2.371 3.475 145.325 1.00 29.84 214 SER E N 1
ATOM 10386 C CA . SER E 1 214 ? 3.152 3.830 146.516 1.00 29.70 214 SER E CA 1
ATOM 10387 C C . SER E 1 214 ? 2.264 3.782 147.762 1.00 30.72 214 SER E C 1
ATOM 10388 O O . SER E 1 214 ? 2.749 3.586 148.879 1.00 30.04 214 SER E O 1
ATOM 10391 N N . HIS E 1 215 ? 0.962 3.962 147.546 1.00 30.63 215 HIS E N 1
ATOM 10392 C CA . HIS E 1 215 ? -0.020 3.970 148.627 1.00 32.35 215 HIS E CA 1
ATOM 10393 C C . HIS E 1 215 ? -0.235 2.576 149.235 1.00 31.76 215 HIS E C 1
ATOM 10394 O O . HIS E 1 215 ? -0.664 2.466 150.379 1.00 34.70 215 HIS E O 1
ATOM 10401 N N . ALA E 1 216 ? 0.115 1.535 148.478 1.00 31.32 216 ALA E N 1
ATOM 10402 C CA . ALA E 1 216 ? 0.044 0.144 148.917 1.00 31.73 216 ALA E CA 1
ATOM 10403 C C . ALA E 1 216 ? 1.160 -0.232 149.891 1.00 33.48 216 ALA E C 1
ATOM 10404 O O . ALA E 1 216 ? 2.342 -0.305 149.523 1.00 34.73 216 ALA E O 1
ATOM 10406 N N . GLY E 1 217 ? 0.770 -0.491 151.134 1.00 34.27 217 GLY E N 1
ATOM 10407 C CA . GLY E 1 217 ? 1.723 -0.723 152.213 1.00 34.75 217 GLY E CA 1
ATOM 10408 C C . GLY E 1 217 ? 1.840 -2.137 152.727 1.00 35.75 217 GLY E C 1
ATOM 10409 O O . GLY E 1 217 ? 2.798 -2.454 153.426 1.00 36.31 217 GLY E O 1
ATOM 10410 N N . LYS E 1 218 ? 0.865 -2.982 152.395 1.00 38.89 218 LYS E N 1
ATOM 10411 C CA . LYS E 1 218 ? 0.892 -4.407 152.765 1.00 39.90 218 LYS E CA 1
ATOM 10412 C C . LYS E 1 218 ? -0.053 -5.251 151.912 1.00 39.49 218 LYS E C 1
ATOM 10413 O O . LYS E 1 218 ? -0.985 -4.725 151.302 1.00 39.36 218 LYS E O 1
ATOM 10419 N N . ILE E 1 219 ? 0.215 -6.555 151.875 1.00 39.79 219 ILE E N 1
ATOM 10420 C CA . ILE E 1 219 ? -0.688 -7.543 151.289 1.00 39.50 219 ILE E CA 1
ATOM 10421 C C . ILE E 1 219 ? -1.435 -8.226 152.449 1.00 41.14 219 ILE E C 1
ATOM 10422 O O . ILE E 1 219 ? -0.808 -8.706 153.398 1.00 39.85 219 ILE E O 1
ATOM 10427 N N . ALA E 1 220 ? -2.767 -8.252 152.344 1.00 43.06 220 ALA E N 1
ATOM 10428 C CA . ALA E 1 220 ? -3.689 -8.647 153.426 1.00 45.56 220 ALA E CA 1
ATOM 10429 C C . ALA E 1 220 ? -3.451 -10.016 154.076 1.00 47.40 220 ALA E C 1
ATOM 10430 O O . ALA E 1 220 ? -3.561 -10.137 155.297 1.00 48.87 220 ALA E O 1
ATOM 10432 N N . SER E 1 221 ? -3.130 -11.031 153.272 1.00 48.94 221 SER E N 1
ATOM 10433 C CA . SER E 1 221 ? -2.940 -12.402 153.778 1.00 51.27 221 SER E CA 1
ATOM 10434 C C . SER E 1 221 ? -1.479 -12.771 154.123 1.00 52.66 221 SER E C 1
ATOM 10435 O O . SER E 1 221 ? -1.190 -13.915 154.499 1.00 53.65 221 SER E O 1
ATOM 10438 N N . MET E 1 222 ? -0.574 -11.801 153.996 1.00 52.85 222 MET E N 1
ATOM 10439 C CA . MET E 1 222 ? 0.858 -12.000 154.262 1.00 49.89 222 MET E CA 1
ATOM 10440 C C . MET E 1 222 ? 1.319 -11.060 155.369 1.00 47.96 222 MET E C 1
ATOM 10441 O O . MET E 1 222 ? 0.707 -10.007 155.572 1.00 48.09 222 MET E O 1
ATOM 10446 N N . SER E 1 223 ? 2.394 -11.437 156.072 1.00 46.91 223 SER E N 1
ATOM 10447 C CA . SER E 1 223 ? 3.080 -10.544 157.028 1.00 48.04 223 SER E CA 1
ATOM 10448 C C . SER E 1 223 ? 3.577 -9.265 156.331 1.00 48.29 223 SER E C 1
ATOM 10449 O O . SER E 1 223 ? 3.862 -9.287 155.125 1.00 48.25 223 SER E O 1
ATOM 10452 N N . VAL E 1 224 ? 3.666 -8.163 157.078 1.00 45.73 224 VAL E N 1
ATOM 10453 C CA . VAL E 1 224 ? 4.100 -6.876 156.505 1.00 44.49 224 VAL E CA 1
ATOM 10454 C C . VAL E 1 224 ? 5.441 -6.986 155.735 1.00 44.30 224 VAL E C 1
ATOM 10455 O O . VAL E 1 224 ? 5.481 -6.587 154.569 1.00 43.78 224 VAL E O 1
ATOM 10459 N N . PRO E 1 225 ? 6.515 -7.553 156.355 1.00 45.14 225 PRO E N 1
ATOM 10460 C CA . PRO E 1 225 ? 7.794 -7.626 155.622 1.00 45.51 225 PRO E CA 1
ATOM 10461 C C . PRO E 1 225 ? 7.783 -8.500 154.364 1.00 45.52 225 PRO E C 1
ATOM 10462 O O . PRO E 1 225 ? 8.334 -8.083 153.342 1.00 45.28 225 PRO E O 1
ATOM 10466 N N . GLU E 1 226 ? 7.160 -9.679 154.432 1.00 45.25 226 GLU E N 1
ATOM 10467 C CA . GLU E 1 226 ? 7.041 -10.558 153.261 1.00 45.02 226 GLU E CA 1
ATOM 10468 C C . GLU E 1 226 ? 6.233 -9.914 152.142 1.00 42.65 226 GLU E C 1
ATOM 10469 O O . GLU E 1 226 ? 6.627 -9.982 150.975 1.00 44.05 226 GLU E O 1
ATOM 10475 N N . GLY E 1 227 ? 5.125 -9.276 152.511 1.00 40.76 227 GLY E N 1
ATOM 10476 C CA . GLY E 1 227 ? 4.247 -8.590 151.564 1.00 40.59 227 GLY E CA 1
ATOM 10477 C C . GLY E 1 227 ? 4.932 -7.451 150.830 1.00 39.96 227 GLY E C 1
ATOM 10478 O O . GLY E 1 227 ? 4.867 -7.379 149.602 1.00 39.95 227 GLY E O 1
ATOM 10479 N N . ARG E 1 228 ? 5.603 -6.583 151.593 1.00 38.61 228 ARG E N 1
ATOM 10480 C CA . ARG E 1 228 ? 6.331 -5.430 151.052 1.00 37.04 228 ARG E CA 1
ATOM 10481 C C . ARG E 1 228 ? 7.465 -5.829 150.118 1.00 35.21 228 ARG E C 1
ATOM 10482 O O . ARG E 1 228 ? 7.742 -5.118 149.148 1.00 34.59 228 ARG E O 1
ATOM 10490 N N . LEU E 1 229 ? 8.113 -6.956 150.420 1.00 34.65 229 LEU E N 1
ATOM 10491 C CA . LEU E 1 229 ? 9.151 -7.522 149.561 1.00 33.78 229 LEU E CA 1
ATOM 10492 C C . LEU E 1 229 ? 8.622 -7.987 148.206 1.00 33.37 229 LEU E C 1
ATOM 10493 O O . LEU E 1 229 ? 9.265 -7.759 147.181 1.00 34.18 229 LEU E O 1
ATOM 10498 N N . LEU E 1 230 ? 7.455 -8.632 148.209 1.00 34.08 230 LEU E N 1
ATOM 10499 C CA . LEU E 1 230 ? 6.770 -9.018 146.974 1.00 34.63 230 LEU E CA 1
ATOM 10500 C C . LEU E 1 230 ? 6.335 -7.790 146.184 1.00 35.39 230 LEU E C 1
ATOM 10501 O O . LEU E 1 230 ? 6.544 -7.728 144.964 1.00 38.11 230 LEU E O 1
ATOM 10506 N N . LEU E 1 231 ? 5.752 -6.812 146.880 1.00 35.16 231 LEU E N 1
ATOM 10507 C CA . LEU E 1 231 ? 5.403 -5.529 146.261 1.00 35.25 231 LEU E CA 1
ATOM 10508 C C . LEU E 1 231 ? 6.626 -4.821 145.665 1.00 35.91 231 LEU E C 1
ATOM 10509 O O . LEU E 1 231 ? 6.528 -4.226 144.595 1.00 36.76 231 LEU E O 1
ATOM 10514 N N . ARG E 1 232 ? 7.771 -4.914 146.346 1.00 36.95 232 ARG E N 1
ATOM 10515 C CA . ARG E 1 232 ? 9.037 -4.364 145.838 1.00 36.95 232 ARG E CA 1
ATOM 10516 C C . ARG E 1 232 ? 9.483 -5.022 144.553 1.00 36.05 232 ARG E C 1
ATOM 10517 O O . ARG E 1 232 ? 9.751 -4.329 143.570 1.00 35.65 232 ARG E O 1
ATOM 10525 N N . ASP E 1 233 ? 9.529 -6.354 144.569 1.00 37.38 233 ASP E N 1
ATOM 10526 C CA . ASP E 1 233 ? 9.882 -7.156 143.395 1.00 39.05 233 ASP E CA 1
ATOM 10527 C C . ASP E 1 233 ? 8.980 -6.891 142.189 1.00 38.15 233 ASP E C 1
ATOM 10528 O O . ASP E 1 233 ? 9.477 -6.761 141.069 1.00 37.92 233 ASP E O 1
ATOM 10533 N N . LEU E 1 234 ? 7.669 -6.795 142.428 1.00 36.28 234 LEU E N 1
ATOM 10534 C CA . LEU E 1 234 ? 6.701 -6.452 141.377 1.00 34.01 234 LEU E CA 1
ATOM 10535 C C . LEU E 1 234 ? 6.873 -5.022 140.848 1.00 32.34 234 LEU E C 1
ATOM 10536 O O . LEU E 1 234 ? 6.839 -4.811 139.635 1.00 32.29 234 LEU E O 1
ATOM 10541 N N . ASN E 1 235 ? 7.075 -4.059 141.750 1.00 31.07 235 ASN E N 1
ATOM 10542 C CA . ASN E 1 235 ? 7.385 -2.671 141.371 1.00 31.80 235 ASN E CA 1
ATOM 10543 C C . ASN E 1 235 ? 8.691 -2.549 140.564 1.00 31.49 235 ASN E C 1
ATOM 10544 O O . ASN E 1 235 ? 8.745 -1.817 139.566 1.00 31.89 235 ASN E O 1
ATOM 10549 N N . GLU E 1 236 ? 9.726 -3.276 140.991 1.00 31.72 236 GLU E N 1
ATOM 10550 C CA . GLU E 1 236 ? 11.002 -3.345 140.266 1.00 32.45 236 GLU E CA 1
ATOM 10551 C C . GLU E 1 236 ? 10.829 -3.921 138.850 1.00 31.40 236 GLU E C 1
ATOM 10552 O O . GLU E 1 236 ? 11.335 -3.356 137.873 1.00 29.47 236 GLU E O 1
ATOM 10558 N N . HIS E 1 237 ? 10.112 -5.042 138.765 1.00 32.06 237 HIS E N 1
ATOM 10559 C CA . HIS E 1 237 ? 9.782 -5.695 137.497 1.00 33.00 237 HIS E CA 1
ATOM 10560 C C . HIS E 1 237 ? 8.993 -4.752 136.588 1.00 32.22 237 HIS E C 1
ATOM 10561 O O . HIS E 1 237 ? 9.326 -4.590 135.411 1.00 32.67 237 HIS E O 1
ATOM 10568 N N . ALA E 1 238 ? 7.977 -4.107 137.157 1.00 32.19 238 ALA E N 1
ATOM 10569 C CA . ALA E 1 238 ? 6.999 -3.325 136.388 1.00 31.72 238 ALA E CA 1
ATOM 10570 C C . ALA E 1 238 ? 7.485 -1.958 135.932 1.00 31.53 238 ALA E C 1
ATOM 10571 O O . ALA E 1 238 ? 6.809 -1.308 135.124 1.00 30.23 238 ALA E O 1
ATOM 10573 N N . THR E 1 239 ? 8.634 -1.521 136.457 1.00 30.92 239 THR E N 1
ATOM 10574 C CA . THR E 1 239 ? 9.193 -0.196 136.141 1.00 32.02 239 THR E CA 1
ATOM 10575 C C . THR E 1 239 ? 10.562 -0.251 135.424 1.00 32.91 239 THR E C 1
ATOM 10576 O O . THR E 1 239 ? 11.249 0.768 135.303 1.00 33.59 239 THR E O 1
ATOM 10580 N N . GLN E 1 240 ? 10.935 -1.437 134.937 1.00 33.37 240 GLN E N 1
ATOM 10581 C CA . GLN E 1 240 ? 12.059 -1.599 134.006 1.00 34.62 240 GLN E CA 1
ATOM 10582 C C . GLN E 1 240 ? 11.827 -0.743 132.748 1.00 34.56 240 GLN E C 1
ATOM 10583 O O . GLN E 1 240 ? 10.667 -0.496 132.383 1.00 34.74 240 GLN E O 1
ATOM 10589 N N . PRO E 1 241 ? 12.916 -0.275 132.089 1.00 34.52 241 PRO E N 1
ATOM 10590 C CA . PRO E 1 241 ? 12.781 0.626 130.923 1.00 34.12 241 PRO E CA 1
ATOM 10591 C C . PRO E 1 241 ? 11.857 0.142 129.788 1.00 34.21 241 PRO E C 1
ATOM 10592 O O . PRO E 1 241 ? 11.256 0.976 129.109 1.00 33.98 241 PRO E O 1
ATOM 10596 N N . GLU E 1 242 ? 11.742 -1.176 129.610 1.00 34.33 242 GLU E N 1
ATOM 10597 C CA . GLU E 1 242 ? 10.927 -1.773 128.546 1.00 36.80 242 GLU E CA 1
ATOM 10598 C C . GLU E 1 242 ? 9.415 -1.580 128.760 1.00 35.68 242 GLU E C 1
ATOM 10599 O O . GLU E 1 242 ? 8.631 -1.770 127.826 1.00 35.74 242 GLU E O 1
ATOM 10605 N N . PHE E 1 243 ? 9.018 -1.215 129.983 1.00 33.82 243 PHE E N 1
ATOM 10606 C CA . PHE E 1 243 ? 7.611 -0.906 130.288 1.00 31.84 243 PHE E CA 1
ATOM 10607 C C . PHE E 1 243 ? 7.364 0.576 130.516 1.00 30.75 243 PHE E C 1
ATOM 10608 O O . PHE E 1 243 ? 6.226 0.989 130.755 1.00 31.54 243 PHE E O 1
ATOM 10616 N N . VAL E 1 244 ? 8.426 1.372 130.419 1.00 29.78 244 VAL E N 1
ATOM 10617 C CA . VAL E 1 244 ? 8.370 2.768 130.824 1.00 28.82 244 VAL E CA 1
ATOM 10618 C C . VAL E 1 244 ? 8.422 3.699 129.620 1.00 29.33 244 VAL E C 1
ATOM 10619 O O . VAL E 1 244 ? 9.206 3.489 128.690 1.00 29.98 244 VAL E O 1
ATOM 10623 N N . TYR E 1 245 ? 7.545 4.699 129.637 1.00 28.20 245 TYR E N 1
ATOM 10624 C CA . TYR E 1 245 ? 7.628 5.836 128.735 1.00 27.98 245 TYR E CA 1
ATOM 10625 C C . TYR E 1 245 ? 7.996 7.070 129.561 1.00 27.91 245 TYR E C 1
ATOM 10626 O O . TYR E 1 245 ? 7.335 7.373 130.569 1.00 25.25 245 TYR E O 1
ATOM 10635 N N . VAL E 1 246 ? 9.046 7.772 129.127 1.00 27.19 246 VAL E N 1
ATOM 10636 C CA . VAL E 1 246 ? 9.504 8.990 129.804 1.00 27.40 246 VAL E CA 1
ATOM 10637 C C . VAL E 1 246 ? 8.946 10.189 129.044 1.00 28.72 246 VAL E C 1
ATOM 10638 O O . VAL E 1 246 ? 9.192 10.336 127.844 1.00 30.80 246 VAL E O 1
ATOM 10642 N N . HIS E 1 247 ? 8.179 11.036 129.723 1.00 29.31 247 HIS E N 1
ATOM 10643 C CA . HIS E 1 247 ? 7.645 12.201 129.042 1.00 30.72 247 HIS E CA 1
ATOM 10644 C C . HIS E 1 247 ? 8.422 13.465 129.355 1.00 31.58 247 HIS E C 1
ATOM 10645 O O . HIS E 1 247 ? 8.464 13.904 130.507 1.00 30.80 247 HIS E O 1
ATOM 10652 N N . LYS E 1 248 ? 9.022 14.040 128.309 1.00 33.89 248 LYS E N 1
ATOM 10653 C CA . LYS E 1 248 ? 9.718 15.321 128.412 1.00 36.39 248 LYS E CA 1
ATOM 10654 C C . LYS E 1 248 ? 8.754 16.448 128.045 1.00 36.26 248 LYS E C 1
ATOM 10655 O O . LYS E 1 248 ? 8.205 16.481 126.941 1.00 35.22 248 LYS E O 1
ATOM 10661 N N . TRP E 1 249 ? 8.543 17.350 128.999 1.00 37.21 249 TRP E N 1
ATOM 10662 C CA . TRP E 1 249 ? 7.520 18.381 128.899 1.00 38.40 249 TRP E CA 1
ATOM 10663 C C . TRP E 1 249 ? 7.855 19.497 127.914 1.00 42.48 249 TRP E C 1
ATOM 10664 O O . TRP E 1 249 ? 9.017 19.898 127.778 1.00 42.71 249 TRP E O 1
ATOM 10675 N N . LYS E 1 250 ? 6.817 19.951 127.207 1.00 45.66 250 LYS E N 1
ATOM 10676 C CA . LYS E 1 250 ? 6.829 21.187 126.419 1.00 47.15 250 LYS E CA 1
ATOM 10677 C C . LYS E 1 250 ? 5.665 22.043 126.890 1.00 48.45 250 LYS E C 1
ATOM 10678 O O . LYS E 1 250 ? 4.706 21.520 127.467 1.00 47.09 250 LYS E O 1
ATOM 10684 N N . LEU E 1 251 ? 5.761 23.353 126.652 1.00 50.22 251 LEU E N 1
ATOM 10685 C CA . LEU E 1 251 ? 4.702 24.310 126.998 1.00 49.66 251 LEU E CA 1
ATOM 10686 C C . LEU E 1 251 ? 3.393 23.934 126.310 1.00 47.78 251 LEU E C 1
ATOM 10687 O O . LEU E 1 251 ? 3.397 23.538 125.144 1.00 46.00 251 LEU E O 1
ATOM 10692 N N . HIS E 1 252 ? 2.290 24.039 127.053 1.00 48.66 252 HIS E N 1
ATOM 10693 C CA . HIS E 1 252 ? 0.931 23.727 126.560 1.00 48.40 252 HIS E CA 1
ATOM 10694 C C . HIS E 1 252 ? 0.701 22.242 126.177 1.00 45.81 252 HIS E C 1
ATOM 10695 O O . HIS E 1 252 ? -0.264 21.914 125.472 1.00 46.36 252 HIS E O 1
ATOM 10702 N N . ASP E 1 253 ? 1.587 21.361 126.644 1.00 42.61 253 ASP E N 1
ATOM 10703 C CA . ASP E 1 253 ? 1.374 19.915 126.591 1.00 40.82 253 ASP E CA 1
ATOM 10704 C C . ASP E 1 253 ? 0.214 19.509 127.515 1.00 39.08 253 ASP E C 1
ATOM 10705 O O . ASP E 1 253 ? 0.114 19.986 128.659 1.00 37.08 253 ASP E O 1
ATOM 10710 N N . LEU E 1 254 ? -0.667 18.652 127.005 1.00 37.87 254 LEU E N 1
ATOM 10711 C CA . LEU E 1 254 ? -1.624 17.931 127.850 1.00 36.76 254 LEU E CA 1
ATOM 10712 C C . LEU E 1 254 ? -1.327 16.451 127.728 1.00 35.01 254 LEU E C 1
ATOM 10713 O O . LEU E 1 254 ? -1.263 15.909 126.617 1.00 34.31 254 LEU E O 1
ATOM 10718 N N . VAL E 1 255 ? -1.109 15.812 128.873 1.00 33.12 255 VAL E N 1
ATOM 10719 C CA . VAL E 1 255 ? -0.947 14.362 128.915 1.00 32.48 255 VAL E CA 1
ATOM 10720 C C . VAL E 1 255 ? -2.051 13.802 129.813 1.00 33.67 255 VAL E C 1
ATOM 10721 O O . VAL E 1 255 ? -2.280 14.299 130.925 1.00 32.42 255 VAL E O 1
ATOM 10725 N N . MET E 1 256 ? -2.756 12.795 129.301 1.00 34.56 256 MET E N 1
ATOM 10726 C CA . MET E 1 256 ? -3.801 12.122 130.069 1.00 33.20 256 MET E CA 1
ATOM 10727 C C . MET E 1 256 ? -3.574 10.621 130.164 1.00 31.89 256 MET E C 1
ATOM 10728 O O . MET E 1 256 ? -3.107 9.988 129.213 1.00 32.07 256 MET E O 1
ATOM 10733 N N . TRP E 1 257 ? -3.894 10.060 131.325 1.00 30.59 257 TRP E N 1
ATOM 10734 C CA . TRP E 1 257 ? -3.617 8.653 131.579 1.00 31.06 257 TRP E CA 1
ATOM 10735 C C . TRP E 1 257 ? -4.732 7.921 132.321 1.00 31.12 257 TRP E C 1
ATOM 10736 O O . TRP E 1 257 ? -5.480 8.517 133.101 1.00 31.27 257 TRP E O 1
ATOM 10747 N N . ASP E 1 258 ? -4.819 6.624 132.054 1.00 31.28 258 ASP E N 1
ATOM 10748 C CA . ASP E 1 258 ? -5.756 5.730 132.709 1.00 29.77 258 ASP E CA 1
ATOM 10749 C C . ASP E 1 258 ? -5.097 5.140 133.946 1.00 29.06 258 ASP E C 1
ATOM 10750 O O . ASP E 1 258 ? -4.241 4.248 133.842 1.00 30.47 258 ASP E O 1
ATOM 10755 N N . ASN E 1 259 ? -5.509 5.627 135.115 1.00 27.59 259 ASN E N 1
ATOM 10756 C CA . ASN E 1 259 ? -5.006 5.129 136.406 1.00 27.76 259 ASN E CA 1
ATOM 10757 C C . ASN E 1 259 ? -5.271 3.640 136.661 1.00 27.72 259 ASN E C 1
ATOM 10758 O O . ASN E 1 259 ? -4.605 3.023 137.496 1.00 26.53 259 ASN E O 1
ATOM 10763 N N . ARG E 1 260 ? -6.236 3.082 135.923 1.00 27.77 260 ARG E N 1
ATOM 10764 C CA . ARG E 1 260 ? -6.590 1.662 135.972 1.00 28.16 260 ARG E CA 1
ATOM 10765 C C . ARG E 1 260 ? -5.605 0.752 135.230 1.00 27.84 260 ARG E C 1
ATOM 10766 O O . ARG E 1 260 ? -5.651 -0.471 135.392 1.00 28.23 260 ARG E O 1
ATOM 10774 N N . GLN E 1 261 ? -4.724 1.341 134.420 1.00 27.15 261 GLN E N 1
ATOM 10775 C CA . GLN E 1 261 ? -3.817 0.576 133.556 1.00 27.89 261 GLN E CA 1
ATOM 10776 C C . GLN E 1 261 ? -2.340 0.962 133.713 1.00 28.27 261 GLN E C 1
ATOM 10777 O O . GLN E 1 261 ? -1.456 0.347 133.090 1.00 28.47 261 GLN E O 1
ATOM 10783 N N . THR E 1 262 ? -2.072 1.976 134.534 1.00 27.66 262 THR E N 1
ATOM 10784 C CA . THR E 1 262 ? -0.738 2.568 134.596 1.00 27.23 262 THR E CA 1
ATOM 10785 C C . THR E 1 262 ? -0.222 2.798 136.016 1.00 27.44 262 THR E C 1
ATOM 10786 O O . THR E 1 262 ? -0.965 2.644 136.993 1.00 28.28 262 THR E O 1
ATOM 10790 N N . MET E 1 263 ? 1.071 3.106 136.113 1.00 26.96 263 MET E N 1
ATOM 10791 C CA . MET E 1 263 ? 1.599 3.948 137.191 1.00 27.11 263 MET E CA 1
ATOM 10792 C C . MET E 1 263 ? 2.278 5.164 136.562 1.00 27.39 263 MET E C 1
ATOM 10793 O O . MET E 1 263 ? 2.580 5.164 135.360 1.00 26.91 263 MET E O 1
ATOM 10798 N N . HIS E 1 264 ? 2.500 6.198 137.368 1.00 27.42 264 HIS E N 1
ATOM 10799 C CA . HIS E 1 264 ? 3.272 7.371 136.947 1.00 27.59 264 HIS E CA 1
ATOM 10800 C C . HIS E 1 264 ? 4.051 7.987 138.117 1.00 28.00 264 HIS E C 1
ATOM 10801 O O . HIS E 1 264 ? 3.714 7.752 139.294 1.00 27.92 264 HIS E O 1
ATOM 10808 N N . ARG E 1 265 ? 5.092 8.753 137.780 1.00 27.08 265 ARG E N 1
ATOM 10809 C CA . ARG E 1 265 ? 5.886 9.522 138.760 1.00 27.91 265 ARG E CA 1
ATOM 10810 C C . ARG E 1 265 ? 6.523 10.742 138.110 1.00 27.85 265 ARG E C 1
ATOM 10811 O O . ARG E 1 265 ? 6.777 10.752 136.905 1.00 27.07 265 ARG E O 1
ATOM 10819 N N . VAL E 1 266 ? 6.761 11.769 138.917 1.00 28.60 266 VAL E N 1
ATOM 10820 C CA . VAL E 1 266 ? 7.530 12.921 138.475 1.00 30.14 266 VAL E CA 1
ATOM 10821 C C . VAL E 1 266 ? 8.973 12.794 138.983 1.00 30.17 266 VAL E C 1
ATOM 10822 O O . VAL E 1 266 ? 9.210 12.463 140.148 1.00 28.62 266 VAL E O 1
ATOM 10826 N N . ARG E 1 267 ? 9.934 13.024 138.096 1.00 31.36 267 ARG E N 1
ATOM 10827 C CA . ARG E 1 267 ? 11.339 12.993 138.501 1.00 32.69 267 ARG E CA 1
ATOM 10828 C C . ARG E 1 267 ? 11.713 14.320 139.162 1.00 34.18 267 ARG E C 1
ATOM 10829 O O . ARG E 1 267 ? 11.063 15.342 138.911 1.00 32.68 267 ARG E O 1
ATOM 10837 N N . ARG E 1 268 ? 12.743 14.294 140.012 1.00 38.13 268 ARG E N 1
ATOM 10838 C CA . ARG E 1 268 ? 13.166 15.476 140.786 1.00 41.75 268 ARG E CA 1
ATOM 10839 C C . ARG E 1 268 ? 13.381 16.706 139.911 1.00 41.75 268 ARG E C 1
ATOM 10840 O O . ARG E 1 268 ? 13.917 16.628 138.798 1.00 39.98 268 ARG E O 1
ATOM 10848 N N . TYR E 1 269 ? 12.902 17.832 140.412 1.00 44.03 269 TYR E N 1
ATOM 10849 C CA . TYR E 1 269 ? 13.016 19.087 139.702 1.00 47.06 269 TYR E CA 1
ATOM 10850 C C . TYR E 1 269 ? 13.595 20.150 140.619 1.00 48.86 269 TYR E C 1
ATOM 10851 O O . TYR E 1 269 ? 13.518 20.037 141.851 1.00 47.39 269 TYR E O 1
ATOM 10860 N N . ASP E 1 270 ? 14.201 21.159 139.995 1.00 51.82 270 ASP E N 1
ATOM 10861 C CA . ASP E 1 270 ? 14.728 22.335 140.675 1.00 54.24 270 ASP E CA 1
ATOM 10862 C C . ASP E 1 270 ? 13.587 23.126 141.333 1.00 53.04 270 ASP E C 1
ATOM 10863 O O . ASP E 1 270 ? 12.838 23.840 140.652 1.00 50.62 270 ASP E O 1
ATOM 10868 N N . GLN E 1 271 ? 13.483 22.980 142.658 1.00 54.08 271 GLN E N 1
ATOM 10869 C CA . GLN E 1 271 ? 12.443 23.617 143.489 1.00 57.12 271 GLN E CA 1
ATOM 10870 C C . GLN E 1 271 ? 12.401 25.151 143.408 1.00 58.72 271 GLN E C 1
ATOM 10871 O O . GLN E 1 271 ? 11.335 25.750 143.561 1.00 60.21 271 GLN E O 1
ATOM 10877 N N . SER E 1 272 ? 13.556 25.768 143.154 1.00 63.14 272 SER E N 1
ATOM 10878 C CA . SER E 1 272 ? 13.669 27.219 142.965 1.00 65.12 272 SER E CA 1
ATOM 10879 C C . SER E 1 272 ? 12.847 27.781 141.789 1.00 64.90 272 SER E C 1
ATOM 10880 O O . SER E 1 272 ? 12.303 28.880 141.888 1.00 66.11 272 SER E O 1
ATOM 10883 N N . GLN E 1 273 ? 12.759 27.026 140.693 1.00 64.48 273 GLN E N 1
ATOM 10884 C CA . GLN E 1 273 ? 12.064 27.474 139.475 1.00 65.02 273 GLN E CA 1
ATOM 10885 C C . GLN E 1 273 ? 10.565 27.102 139.463 1.00 65.05 273 GLN E C 1
ATOM 10886 O O . GLN E 1 273 ? 10.210 25.990 139.878 1.00 62.42 273 GLN E O 1
ATOM 10892 N N . PRO E 1 274 ? 9.684 28.025 138.991 1.00 64.61 274 PRO E N 1
ATOM 10893 C CA . PRO E 1 274 ? 8.242 27.735 138.946 1.00 64.53 274 PRO E CA 1
ATOM 10894 C C . PRO E 1 274 ? 7.868 26.586 137.992 1.00 64.03 274 PRO E C 1
ATOM 10895 O O . PRO E 1 274 ? 8.308 26.557 136.834 1.00 64.02 274 PRO E O 1
ATOM 10899 N N . ARG E 1 275 ? 7.079 25.647 138.515 1.00 60.79 275 ARG E N 1
ATOM 10900 C CA . ARG E 1 275 ? 6.569 24.499 137.768 1.00 57.50 275 ARG E CA 1
ATOM 10901 C C . ARG E 1 275 ? 5.052 24.431 137.964 1.00 57.94 275 ARG E C 1
ATOM 10902 O O . ARG E 1 275 ? 4.577 23.941 139.001 1.00 55.41 275 ARG E O 1
ATOM 10910 N N . ASP E 1 276 ? 4.310 24.939 136.973 1.00 57.16 276 ASP E N 1
ATOM 10911 C CA . ASP E 1 276 ? 2.844 25.026 137.051 1.00 57.03 276 ASP E CA 1
ATOM 10912 C C . ASP E 1 276 ? 2.125 23.964 136.214 1.00 52.88 276 ASP E C 1
ATOM 10913 O O . ASP E 1 276 ? 1.958 24.097 134.992 1.00 49.23 276 ASP E O 1
ATOM 10918 N N . MET E 1 277 ? 1.705 22.914 136.915 1.00 49.47 277 MET E N 1
ATOM 10919 C CA . MET E 1 277 ? 1.048 21.754 136.327 1.00 48.01 277 MET E CA 1
ATOM 10920 C C . MET E 1 277 ? -0.323 21.590 136.979 1.00 47.21 277 MET E C 1
ATOM 10921 O O . MET E 1 277 ? -0.440 21.557 138.208 1.00 46.89 277 MET E O 1
ATOM 10926 N N . ARG E 1 278 ? -1.354 21.506 136.142 1.00 48.89 278 ARG E N 1
ATOM 10927 C CA . ARG E 1 278 ? -2.747 21.491 136.600 1.00 48.69 278 ARG E CA 1
ATOM 10928 C C . ARG E 1 278 ? -3.449 20.223 136.132 1.00 45.53 278 ARG E C 1
ATOM 10929 O O . ARG E 1 278 ? -3.424 19.898 134.940 1.00 44.97 278 ARG E O 1
ATOM 10937 N N . ARG E 1 279 ? -4.061 19.514 137.081 1.00 44.76 279 ARG E N 1
ATOM 10938 C CA . ARG E 1 279 ? -4.683 18.214 136.819 1.00 45.14 279 ARG E CA 1
ATOM 10939 C C . ARG E 1 279 ? -6.212 18.222 136.897 1.00 45.18 279 ARG E C 1
ATOM 10940 O O . ARG E 1 279 ? -6.789 18.697 137.874 1.00 45.28 279 ARG E O 1
ATOM 10948 N N . ALA E 1 280 ? -6.842 17.675 135.861 1.00 44.08 280 ALA E N 1
ATOM 10949 C CA . ALA E 1 280 ? -8.262 17.326 135.878 1.00 42.57 280 ALA E CA 1
ATOM 10950 C C . ALA E 1 280 ? -8.387 15.821 136.142 1.00 41.62 280 ALA E C 1
ATOM 10951 O O . ALA E 1 280 ? -7.660 15.019 135.542 1.00 41.89 280 ALA E O 1
ATOM 10953 N N . THR E 1 281 ? -9.303 15.448 137.035 1.00 38.59 281 THR E N 1
ATOM 10954 C CA . THR E 1 281 ? -9.452 14.063 137.481 1.00 38.42 281 THR E CA 1
ATOM 10955 C C . THR E 1 281 ? -10.885 13.551 137.269 1.00 39.40 281 THR E C 1
ATOM 10956 O O . THR E 1 281 ? -11.845 14.144 137.778 1.00 38.44 281 THR E O 1
ATOM 10960 N N . VAL E 1 282 ? -11.003 12.451 136.522 1.00 37.22 282 VAL E N 1
ATOM 10961 C CA . VAL E 1 282 ? -12.283 11.776 136.265 1.00 36.51 282 VAL E CA 1
ATOM 10962 C C . VAL E 1 282 ? -12.479 10.679 137.312 1.00 37.02 282 VAL E C 1
ATOM 10963 O O . VAL E 1 282 ? -11.646 9.756 137.435 1.00 36.48 282 VAL E O 1
ATOM 10967 N N . ALA E 1 283 ? -13.577 10.796 138.066 1.00 37.07 283 ALA E N 1
ATOM 10968 C CA . ALA E 1 283 ? -13.926 9.847 139.139 1.00 38.03 283 ALA E CA 1
ATOM 10969 C C . ALA E 1 283 ? -14.106 8.436 138.605 1.00 37.66 283 ALA E C 1
ATOM 10970 O O . ALA E 1 283 ? -14.562 8.244 137.474 1.00 36.55 283 ALA E O 1
ATOM 10972 N N . GLY E 1 284 ? -13.723 7.459 139.421 1.00 40.47 284 GLY E N 1
ATOM 10973 C CA . GLY E 1 284 ? -13.900 6.045 139.092 1.00 44.59 284 GLY E CA 1
ATOM 10974 C C . GLY E 1 284 ? -15.363 5.662 138.977 1.00 47.42 284 GLY E C 1
ATOM 10975 O O . GLY E 1 284 ? -16.231 6.264 139.625 1.00 44.97 284 GLY E O 1
ATOM 10976 N N . THR E 1 285 ? -15.623 4.656 138.148 1.00 51.65 285 THR E N 1
ATOM 10977 C CA . THR E 1 285 ? -16.982 4.247 137.791 1.00 55.46 285 THR E CA 1
ATOM 10978 C C . THR E 1 285 ? -17.324 2.835 138.305 1.00 58.86 285 THR E C 1
ATOM 10979 O O . THR E 1 285 ? -18.415 2.320 138.039 1.00 59.58 285 THR E O 1
ATOM 10983 N N . GLU E 1 286 ? -16.381 2.239 139.048 1.00 61.32 286 GLU E N 1
ATOM 10984 C CA . GLU E 1 286 ? -16.493 0.896 139.659 1.00 64.37 286 GLU E CA 1
ATOM 10985 C C . GLU E 1 286 ? -15.354 0.672 140.679 1.00 65.75 286 GLU E C 1
ATOM 10986 O O . GLU E 1 286 ? -14.280 1.272 140.532 1.00 66.68 286 GLU E O 1
ATOM 10992 N N . PRO E 1 287 ? -15.575 -0.177 141.717 1.00 63.53 287 PRO E N 1
ATOM 10993 C CA . PRO E 1 287 ? -14.440 -0.533 142.591 1.00 59.70 287 PRO E CA 1
ATOM 10994 C C . PRO E 1 287 ? -13.626 -1.718 142.035 1.00 56.76 287 PRO E C 1
ATOM 10995 O O . PRO E 1 287 ? -13.944 -2.231 140.950 1.00 56.83 287 PRO E O 1
ATOM 10999 N N . THR E 1 288 ? -12.574 -2.117 142.753 1.00 51.24 288 THR E N 1
ATOM 11000 C CA . THR E 1 288 ? -11.858 -3.375 142.472 1.00 49.58 288 THR E CA 1
ATOM 11001 C C . THR E 1 288 ? -12.229 -4.457 143.500 1.00 49.73 288 THR E C 1
ATOM 11002 O O . THR E 1 288 ? -12.137 -5.657 143.204 1.00 49.78 288 THR E O 1
ATOM 11006 N N . VAL E 1 289 ? -12.631 -4.017 144.699 1.00 49.64 289 VAL E N 1
ATOM 11007 C CA . VAL E 1 289 ? -13.176 -4.892 145.751 1.00 52.72 289 VAL E CA 1
ATOM 11008 C C . VAL E 1 289 ? -14.041 -4.100 146.746 1.00 52.59 289 VAL E C 1
ATOM 11009 O O . VAL E 1 289 ? -15.115 -4.551 147.153 1.00 54.08 289 VAL E O 1
ATOM 11013 N N . THR F 1 2 ? 48.673 -5.065 118.183 1.00 57.66 2 THR F N 1
ATOM 11014 C CA . THR F 1 2 ? 47.334 -5.735 118.175 1.00 51.30 2 THR F CA 1
ATOM 11015 C C . THR F 1 2 ? 46.185 -4.878 117.574 1.00 49.08 2 THR F C 1
ATOM 11016 O O . THR F 1 2 ? 45.049 -5.363 117.477 1.00 48.02 2 THR F O 1
ATOM 11020 N N . ILE F 1 3 ? 46.480 -3.636 117.156 1.00 43.52 3 ILE F N 1
ATOM 11021 C CA . ILE F 1 3 ? 45.513 -2.802 116.396 1.00 40.33 3 ILE F CA 1
ATOM 11022 C C . ILE F 1 3 ? 45.302 -3.378 114.993 1.00 35.40 3 ILE F C 1
ATOM 11023 O O . ILE F 1 3 ? 46.263 -3.621 114.268 1.00 35.55 3 ILE F O 1
ATOM 11028 N N . ALA F 1 4 ? 44.037 -3.610 114.649 1.00 32.98 4 ALA F N 1
ATOM 11029 C CA . ALA F 1 4 ? 43.616 -4.090 113.323 1.00 31.59 4 ALA F CA 1
ATOM 11030 C C . ALA F 1 4 ? 42.482 -3.212 112.789 1.00 29.66 4 ALA F C 1
ATOM 11031 O O . ALA F 1 4 ? 41.574 -2.846 113.545 1.00 28.70 4 ALA F O 1
ATOM 11033 N N . ILE F 1 5 ? 42.549 -2.868 111.500 1.00 27.88 5 ILE F N 1
ATOM 11034 C CA . ILE F 1 5 ? 41.548 -2.004 110.871 1.00 26.92 5 ILE F CA 1
ATOM 11035 C C . ILE F 1 5 ? 40.896 -2.686 109.668 1.00 27.28 5 ILE F C 1
ATOM 11036 O O . ILE F 1 5 ? 41.584 -3.139 108.751 1.00 27.35 5 ILE F O 1
ATOM 11041 N N . ARG F 1 6 ? 39.567 -2.747 109.680 1.00 27.57 6 ARG F N 1
ATOM 11042 C CA . ARG F 1 6 ? 38.794 -3.209 108.524 1.00 27.72 6 ARG F CA 1
ATOM 11043 C C . ARG F 1 6 ? 38.142 -2.000 107.841 1.00 25.24 6 ARG F C 1
ATOM 11044 O O . ARG F 1 6 ? 37.489 -1.197 108.508 1.00 25.25 6 ARG F O 1
ATOM 11052 N N . GLN F 1 7 ? 38.331 -1.866 106.525 1.00 22.60 7 GLN F N 1
ATOM 11053 C CA . GLN F 1 7 ? 37.732 -0.763 105.763 1.00 21.30 7 GLN F CA 1
ATOM 11054 C C . GLN F 1 7 ? 36.232 -1.012 105.552 1.00 19.61 7 GLN F C 1
ATOM 11055 O O . GLN F 1 7 ? 35.833 -2.120 105.203 1.00 20.09 7 GLN F O 1
ATOM 11061 N N . LEU F 1 8 ? 35.411 0.009 105.778 1.00 17.94 8 LEU F N 1
ATOM 11062 C CA . LEU F 1 8 ? 33.952 -0.162 105.723 1.00 17.30 8 LEU F CA 1
ATOM 11063 C C . LEU F 1 8 ? 33.270 0.367 104.461 1.00 16.63 8 LEU F C 1
ATOM 11064 O O . LEU F 1 8 ? 32.157 -0.050 104.147 1.00 16.86 8 LEU F O 1
ATOM 11069 N N . GLN F 1 9 ? 33.930 1.269 103.737 1.00 15.66 9 GLN F N 1
ATOM 11070 C CA . GLN F 1 9 ? 33.341 1.865 102.530 1.00 15.17 9 GLN F CA 1
ATOM 11071 C C . GLN F 1 9 ? 34.401 1.955 101.431 1.00 15.27 9 GLN F C 1
ATOM 11072 O O . GLN F 1 9 ? 35.605 1.937 101.703 1.00 15.63 9 GLN F O 1
ATOM 11078 N N . THR F 1 10 ? 33.941 2.022 100.189 1.00 15.62 10 THR F N 1
ATOM 11079 C CA . THR F 1 10 ? 34.793 2.106 99.012 1.00 15.56 10 THR F CA 1
ATOM 11080 C C . THR F 1 10 ? 35.961 3.060 99.198 1.00 15.39 10 THR F C 1
ATOM 11081 O O . THR F 1 10 ? 37.106 2.692 98.949 1.00 15.23 10 THR F O 1
ATOM 11085 N N . HIS F 1 11 ? 35.670 4.267 99.679 1.00 15.61 11 HIS F N 1
ATOM 11086 C CA . HIS F 1 11 ? 36.679 5.328 99.761 1.00 14.98 11 HIS F CA 1
ATOM 11087 C C . HIS F 1 11 ? 37.356 5.505 101.111 1.00 14.56 11 HIS F C 1
ATOM 11088 O O . HIS F 1 11 ? 38.493 5.957 101.167 1.00 14.04 11 HIS F O 1
ATOM 11095 N N . PHE F 1 12 ? 36.655 5.152 102.188 1.00 13.95 12 PHE F N 1
ATOM 11096 C CA . PHE F 1 12 ? 37.083 5.519 103.538 1.00 13.98 12 PHE F CA 1
ATOM 11097 C C . PHE F 1 12 ? 36.375 4.705 104.630 1.00 14.58 12 PHE F C 1
ATOM 11098 O O . PHE F 1 12 ? 35.610 3.773 104.325 1.00 14.07 12 PHE F O 1
ATOM 11106 N N . VAL F 1 13 ? 36.638 5.089 105.887 1.00 14.66 13 VAL F N 1
ATOM 11107 C CA . VAL F 1 13 ? 36.039 4.522 107.106 1.00 14.86 13 VAL F CA 1
ATOM 11108 C C . VAL F 1 13 ? 36.751 3.236 107.487 1.00 15.50 13 VAL F C 1
ATOM 11109 O O . VAL F 1 13 ? 36.787 2.282 106.705 1.00 16.12 13 VAL F O 1
ATOM 11113 N N . GLY F 1 14 ? 37.335 3.230 108.682 1.00 15.65 14 GLY F N 1
ATOM 11114 C CA . GLY F 1 14 ? 37.950 2.030 109.240 1.00 16.64 14 GLY F CA 1
ATOM 11115 C C . GLY F 1 14 ? 37.307 1.585 110.557 1.00 17.95 14 GLY F C 1
ATOM 11116 O O . GLY F 1 14 ? 37.072 2.401 111.462 1.00 17.83 14 GLY F O 1
ATOM 11117 N N . GLN F 1 15 ? 37.032 0.288 110.657 1.00 19.03 15 GLN F N 1
ATOM 11118 C CA . GLN F 1 15 ? 36.590 -0.344 111.896 1.00 21.02 15 GLN F CA 1
ATOM 11119 C C . GLN F 1 15 ? 37.807 -0.863 112.655 1.00 21.40 15 GLN F C 1
ATOM 11120 O O . GLN F 1 15 ? 38.559 -1.701 112.160 1.00 21.34 15 GLN F O 1
ATOM 11126 N N . VAL F 1 16 ? 37.989 -0.360 113.865 1.00 22.76 16 VAL F N 1
ATOM 11127 C CA . VAL F 1 16 ? 39.210 -0.601 114.624 1.00 22.94 16 VAL F CA 1
ATOM 11128 C C . VAL F 1 16 ? 38.930 -1.610 115.742 1.00 23.02 16 VAL F C 1
ATOM 11129 O O . VAL F 1 16 ? 37.973 -1.465 116.504 1.00 22.65 16 VAL F O 1
ATOM 11133 N N . SER F 1 17 ? 39.761 -2.646 115.809 1.00 23.94 17 SER F N 1
ATOM 11134 C CA . SER F 1 17 ? 39.727 -3.610 116.920 1.00 24.71 17 SER F CA 1
ATOM 11135 C C . SER F 1 17 ? 41.107 -3.700 117.567 1.00 24.62 17 SER F C 1
ATOM 11136 O O . SER F 1 17 ? 42.107 -3.249 116.979 1.00 22.66 17 SER F O 1
ATOM 11139 N N . GLY F 1 18 ? 41.151 -4.272 118.775 1.00 25.08 18 GLY F N 1
ATOM 11140 C CA . GLY F 1 18 ? 42.401 -4.457 119.528 1.00 25.48 18 GLY F CA 1
ATOM 11141 C C . GLY F 1 18 ? 42.736 -3.330 120.499 1.00 27.50 18 GLY F C 1
ATOM 11142 O O . GLY F 1 18 ? 43.865 -3.249 120.987 1.00 27.35 18 GLY F O 1
ATOM 11143 N N . LEU F 1 19 ? 41.761 -2.454 120.765 1.00 27.41 19 LEU F N 1
ATOM 11144 C CA . LEU F 1 19 ? 41.923 -1.349 121.702 1.00 26.88 19 LEU F CA 1
ATOM 11145 C C . LEU F 1 19 ? 40.806 -1.312 122.715 1.00 26.56 19 LEU F C 1
ATOM 11146 O O . LEU F 1 19 ? 39.612 -1.397 122.369 1.00 24.81 19 LEU F O 1
ATOM 11151 N N . ASP F 1 20 ? 41.213 -1.151 123.967 1.00 25.69 20 ASP F N 1
ATOM 11152 C CA . ASP F 1 20 ? 40.298 -0.989 125.077 1.00 26.62 20 ASP F CA 1
ATOM 11153 C C . ASP F 1 20 ? 40.426 0.469 125.515 1.00 25.85 20 ASP F C 1
ATOM 11154 O O . ASP F 1 20 ? 41.416 0.848 126.162 1.00 25.96 20 ASP F O 1
ATOM 11159 N N . LEU F 1 21 ? 39.423 1.277 125.175 1.00 24.12 21 LEU F N 1
ATOM 11160 C CA . LEU F 1 21 ? 39.490 2.718 125.447 1.00 25.51 21 LEU F CA 1
ATOM 11161 C C . LEU F 1 21 ? 39.269 3.136 126.914 1.00 25.14 21 LEU F C 1
ATOM 11162 O O . LEU F 1 21 ? 39.368 4.321 127.239 1.00 24.26 21 LEU F O 1
ATOM 11167 N N . ARG F 1 22 ? 38.984 2.164 127.787 1.00 26.99 22 ARG F N 1
ATOM 11168 C CA . ARG F 1 22 ? 38.997 2.378 129.249 1.00 28.76 22 ARG F CA 1
ATOM 11169 C C . ARG F 1 22 ? 40.419 2.590 129.781 1.00 29.38 22 ARG F C 1
ATOM 11170 O O . ARG F 1 22 ? 40.594 3.083 130.899 1.00 31.41 22 ARG F O 1
ATOM 11178 N N . LYS F 1 23 ? 41.417 2.224 128.969 1.00 28.61 23 LYS F N 1
ATOM 11179 C CA . LYS F 1 23 ? 42.836 2.271 129.341 1.00 29.44 23 LYS F CA 1
ATOM 11180 C C . LYS F 1 23 ? 43.600 3.352 128.569 1.00 27.30 23 LYS F C 1
ATOM 11181 O O . LYS F 1 23 ? 43.288 3.591 127.389 1.00 26.58 23 LYS F O 1
ATOM 11187 N N . PRO F 1 24 ? 44.604 4.004 129.218 1.00 25.70 24 PRO F N 1
ATOM 11188 C CA . PRO F 1 24 ? 45.420 5.017 128.529 1.00 24.57 24 PRO F CA 1
ATOM 11189 C C . PRO F 1 24 ? 46.139 4.398 127.341 1.00 24.38 24 PRO F C 1
ATOM 11190 O O . PRO F 1 24 ? 46.611 3.266 127.443 1.00 24.87 24 PRO F O 1
ATOM 11194 N N . LEU F 1 25 ? 46.209 5.122 126.222 1.00 23.78 25 LEU F N 1
ATOM 11195 C CA . LEU F 1 25 ? 46.941 4.655 125.038 1.00 22.58 25 LEU F CA 1
ATOM 11196 C C . LEU F 1 25 ? 48.457 4.719 125.237 1.00 22.71 25 LEU F C 1
ATOM 11197 O O . LEU F 1 25 ? 48.948 5.635 125.885 1.00 22.73 25 LEU F O 1
ATOM 11202 N N . THR F 1 26 ? 49.189 3.766 124.653 1.00 22.70 26 THR F N 1
ATOM 11203 C CA . THR F 1 26 ? 50.643 3.876 124.516 1.00 23.21 26 THR F CA 1
ATOM 11204 C C . THR F 1 26 ? 50.987 4.926 123.432 1.00 23.20 26 THR F C 1
ATOM 11205 O O . THR F 1 26 ? 50.147 5.205 122.570 1.00 23.51 26 THR F O 1
ATOM 11209 N N . PRO F 1 27 ? 52.213 5.510 123.460 1.00 22.62 27 PRO F N 1
ATOM 11210 C CA . PRO F 1 27 ? 52.581 6.438 122.373 1.00 22.54 27 PRO F CA 1
ATOM 11211 C C . PRO F 1 27 ? 52.393 5.811 120.978 1.00 23.05 27 PRO F C 1
ATOM 11212 O O . PRO F 1 27 ? 52.055 6.527 120.026 1.00 22.52 27 PRO F O 1
ATOM 11216 N N . GLY F 1 28 ? 52.608 4.494 120.879 1.00 22.32 28 GLY F N 1
ATOM 11217 C CA . GLY F 1 28 ? 52.562 3.777 119.605 1.00 22.32 28 GLY F CA 1
ATOM 11218 C C . GLY F 1 28 ? 51.130 3.635 119.129 1.00 22.47 28 GLY F C 1
ATOM 11219 O O . GLY F 1 28 ? 50.848 3.784 117.938 1.00 22.38 28 GLY F O 1
ATOM 11220 N N . GLU F 1 29 ? 50.228 3.338 120.066 1.00 22.38 29 GLU F N 1
ATOM 11221 C CA . GLU F 1 29 ? 48.798 3.269 119.766 1.00 22.27 29 GLU F CA 1
ATOM 11222 C C . GLU F 1 29 ? 48.225 4.628 119.344 1.00 21.78 29 GLU F C 1
ATOM 11223 O O . GLU F 1 29 ? 47.438 4.684 118.403 1.00 21.98 29 GLU F O 1
ATOM 11229 N N . ALA F 1 30 ? 48.617 5.702 120.038 1.00 21.24 30 ALA F N 1
ATOM 11230 C CA . ALA F 1 30 ? 48.221 7.075 119.680 1.00 21.30 30 ALA F CA 1
ATOM 11231 C C . ALA F 1 30 ? 48.660 7.428 118.255 1.00 21.78 30 ALA F C 1
ATOM 11232 O O . ALA F 1 30 ? 47.860 7.968 117.481 1.00 20.18 30 ALA F O 1
ATOM 11234 N N . ARG F 1 31 ? 49.915 7.103 117.915 1.00 23.12 31 ARG F N 1
ATOM 11235 C CA . ARG F 1 31 ? 50.441 7.281 116.556 1.00 24.86 31 ARG F CA 1
ATOM 11236 C C . ARG F 1 31 ? 49.660 6.489 115.516 1.00 24.42 31 ARG F C 1
ATOM 11237 O O . ARG F 1 31 ? 49.341 7.037 114.456 1.00 23.24 31 ARG F O 1
ATOM 11245 N N . GLU F 1 32 ? 49.382 5.214 115.824 1.00 24.05 32 GLU F N 1
ATOM 11246 C CA . GLU F 1 32 ? 48.602 4.306 114.957 1.00 25.20 32 GLU F CA 1
ATOM 11247 C C . GLU F 1 32 ? 47.181 4.814 114.708 1.00 22.79 32 GLU F C 1
ATOM 11248 O O . GLU F 1 32 ? 46.700 4.815 113.562 1.00 21.36 32 GLU F O 1
ATOM 11254 N N . VAL F 1 33 ? 46.520 5.248 115.780 1.00 20.55 33 VAL F N 1
ATOM 11255 C CA . VAL F 1 33 ? 45.166 5.782 115.668 1.00 19.87 33 VAL F CA 1
ATOM 11256 C C . VAL F 1 33 ? 45.151 7.027 114.775 1.00 19.61 33 VAL F C 1
ATOM 11257 O O . VAL F 1 33 ? 44.361 7.093 113.827 1.00 19.85 33 VAL F O 1
ATOM 11261 N N . GLU F 1 34 ? 46.044 7.981 115.050 1.00 19.50 34 GLU F N 1
ATOM 11262 C CA . GLU F 1 34 ? 46.087 9.231 114.288 1.00 19.60 34 GLU F CA 1
ATOM 11263 C C . GLU F 1 34 ? 46.409 9.005 112.801 1.00 19.24 34 GLU F C 1
ATOM 11264 O O . GLU F 1 34 ? 45.799 9.645 111.935 1.00 21.11 34 GLU F O 1
ATOM 11270 N N . SER F 1 35 ? 47.341 8.095 112.516 1.00 18.18 35 SER F N 1
ATOM 11271 C CA A SER F 1 35 ? 47.674 7.728 111.137 0.61 17.87 35 SER F CA 1
ATOM 11272 C CA B SER F 1 35 ? 47.674 7.740 111.138 0.39 17.76 35 SER F CA 1
ATOM 11273 C C . SER F 1 35 ? 46.471 7.085 110.443 1.00 17.44 35 SER F C 1
ATOM 11274 O O . SER F 1 35 ? 46.253 7.294 109.255 1.00 17.59 35 SER F O 1
ATOM 11279 N N . ALA F 1 36 ? 45.688 6.309 111.199 1.00 17.10 36 ALA F N 1
ATOM 11280 C CA . ALA F 1 36 ? 44.455 5.703 110.679 1.00 17.06 36 ALA F CA 1
ATOM 11281 C C . ALA F 1 36 ? 43.399 6.778 110.415 1.00 16.88 36 ALA F C 1
ATOM 11282 O O . ALA F 1 36 ? 42.663 6.692 109.432 1.00 16.91 36 ALA F O 1
ATOM 11284 N N . MET F 1 37 ? 43.350 7.794 111.280 1.00 16.34 37 MET F N 1
ATOM 11285 C CA . MET F 1 37 ? 42.500 8.962 111.052 1.00 16.04 37 MET F CA 1
ATOM 11286 C C . MET F 1 37 ? 42.915 9.750 109.800 1.00 15.62 37 MET F C 1
ATOM 11287 O O . MET F 1 37 ? 42.056 10.220 109.060 1.00 14.45 37 MET F O 1
ATOM 11292 N N . ASP F 1 38 ? 44.226 9.895 109.587 1.00 15.51 38 ASP F N 1
ATOM 11293 C CA . ASP F 1 38 ? 44.752 10.550 108.388 1.00 15.97 38 ASP F CA 1
ATOM 11294 C C . ASP F 1 38 ? 44.324 9.794 107.133 1.00 15.87 38 ASP F C 1
ATOM 11295 O O . ASP F 1 38 ? 43.838 10.405 106.191 1.00 16.04 38 ASP F O 1
ATOM 11300 N N . LYS F 1 39 ? 44.505 8.470 107.145 1.00 16.58 39 LYS F N 1
ATOM 11301 C CA . LYS F 1 39 ? 44.117 7.575 106.047 1.00 17.12 39 LYS F CA 1
ATOM 11302 C C . LYS F 1 39 ? 42.594 7.445 105.832 1.00 17.01 39 LYS F C 1
ATOM 11303 O O . LYS F 1 39 ? 42.096 7.741 104.731 1.00 16.32 39 LYS F O 1
ATOM 11309 N N . TYR F 1 40 ? 41.872 7.000 106.872 1.00 16.10 40 TYR F N 1
ATOM 11310 C CA . TYR F 1 40 ? 40.457 6.600 106.729 1.00 15.91 40 TYR F CA 1
ATOM 11311 C C . TYR F 1 40 ? 39.455 7.711 107.014 1.00 14.94 40 TYR F C 1
ATOM 11312 O O . TYR F 1 40 ? 38.290 7.575 106.663 1.00 14.58 40 TYR F O 1
ATOM 11321 N N . ALA F 1 41 ? 39.905 8.786 107.664 1.00 13.96 41 ALA F N 1
ATOM 11322 C CA . ALA F 1 41 ? 39.068 9.961 108.015 1.00 13.91 41 ALA F CA 1
ATOM 11323 C C . ALA F 1 41 ? 37.957 9.733 109.061 1.00 13.83 41 ALA F C 1
ATOM 11324 O O . ALA F 1 41 ? 37.591 10.668 109.777 1.00 14.59 41 ALA F O 1
ATOM 11326 N N . VAL F 1 42 ? 37.422 8.515 109.135 1.00 13.77 42 VAL F N 1
ATOM 11327 C CA . VAL F 1 42 ? 36.417 8.130 110.143 1.00 14.04 42 VAL F CA 1
ATOM 11328 C C . VAL F 1 42 ? 36.796 6.749 110.695 1.00 14.18 42 VAL F C 1
ATOM 11329 O O . VAL F 1 42 ? 37.128 5.827 109.920 1.00 14.17 42 VAL F O 1
ATOM 11333 N N . LEU F 1 43 ? 36.771 6.619 112.022 1.00 13.81 43 LEU F N 1
ATOM 11334 C CA . LEU F 1 43 ? 37.077 5.354 112.681 1.00 13.94 43 LEU F CA 1
ATOM 11335 C C . LEU F 1 43 ? 35.937 4.946 113.602 1.00 14.46 43 LEU F C 1
ATOM 11336 O O . LEU F 1 43 ? 35.424 5.765 114.367 1.00 14.05 43 LEU F O 1
ATOM 11341 N N . VAL F 1 44 ? 35.539 3.676 113.485 1.00 15.55 44 VAL F N 1
ATOM 11342 C CA . VAL F 1 44 ? 34.424 3.087 114.229 1.00 15.74 44 VAL F CA 1
ATOM 11343 C C . VAL F 1 44 ? 35.031 2.118 115.246 1.00 16.61 44 VAL F C 1
ATOM 11344 O O . VAL F 1 44 ? 35.800 1.230 114.868 1.00 16.81 44 VAL F O 1
ATOM 11348 N N . PHE F 1 45 ? 34.698 2.299 116.527 1.00 17.38 45 PHE F N 1
ATOM 11349 C CA . PHE F 1 45 ? 35.157 1.413 117.616 1.00 18.13 45 PHE F CA 1
ATOM 11350 C C . PHE F 1 45 ? 33.922 0.788 118.260 1.00 19.40 45 PHE F C 1
ATOM 11351 O O . PHE F 1 45 ? 33.158 1.493 118.932 1.00 21.03 45 PHE F O 1
ATOM 11359 N N . HIS F 1 46 ? 33.693 -0.507 118.031 1.00 19.39 46 HIS F N 1
ATOM 11360 C CA . HIS F 1 46 ? 32.573 -1.212 118.666 1.00 20.69 46 HIS F CA 1
ATOM 11361 C C . HIS F 1 46 ? 32.921 -1.573 120.100 1.00 21.74 46 HIS F C 1
ATOM 11362 O O . HIS F 1 46 ? 34.101 -1.683 120.433 1.00 21.85 46 HIS F O 1
ATOM 11369 N N . ASP F 1 47 ? 31.893 -1.765 120.928 1.00 24.36 47 ASP F N 1
ATOM 11370 C CA . ASP F 1 47 ? 32.015 -2.339 122.291 1.00 26.26 47 ASP F CA 1
ATOM 11371 C C . ASP F 1 47 ? 32.939 -1.536 123.224 1.00 25.49 47 ASP F C 1
ATOM 11372 O O . ASP F 1 47 ? 33.826 -2.105 123.879 1.00 26.17 47 ASP F O 1
ATOM 11377 N N . GLN F 1 48 ? 32.746 -0.217 123.249 1.00 23.63 48 GLN F N 1
ATOM 11378 C CA . GLN F 1 48 ? 33.537 0.690 124.095 1.00 23.69 48 GLN F CA 1
ATOM 11379 C C . GLN F 1 48 ? 32.654 1.341 125.163 1.00 23.41 48 GLN F C 1
ATOM 11380 O O . GLN F 1 48 ? 32.170 2.471 125.031 1.00 22.03 48 GLN F O 1
ATOM 11386 N N . ASP F 1 49 ? 32.432 0.567 126.214 1.00 24.09 49 ASP F N 1
ATOM 11387 C CA . ASP F 1 49 ? 31.609 0.967 127.336 1.00 23.93 49 ASP F CA 1
ATOM 11388 C C . ASP F 1 49 ? 32.504 1.807 128.251 1.00 22.94 49 ASP F C 1
ATOM 11389 O O . ASP F 1 49 ? 33.139 1.281 129.164 1.00 22.44 49 ASP F O 1
ATOM 11394 N N . ILE F 1 50 ? 32.554 3.108 127.972 1.00 21.39 50 ILE F N 1
ATOM 11395 C CA . ILE F 1 50 ? 33.471 4.042 128.636 1.00 21.02 50 ILE F CA 1
ATOM 11396 C C . ILE F 1 50 ? 32.741 5.189 129.352 1.00 20.78 50 ILE F C 1
ATOM 11397 O O . ILE F 1 50 ? 31.559 5.454 129.105 1.00 19.88 50 ILE F O 1
ATOM 11402 N N . THR F 1 51 ? 33.464 5.871 130.231 1.00 20.85 51 THR F N 1
ATOM 11403 C CA . THR F 1 51 ? 32.936 7.042 130.925 1.00 20.96 51 THR F CA 1
ATOM 11404 C C . THR F 1 51 ? 33.292 8.281 130.121 1.00 20.59 51 THR F C 1
ATOM 11405 O O . THR F 1 51 ? 34.172 8.221 129.248 1.00 20.90 51 THR F O 1
ATOM 11409 N N . ASP F 1 52 ? 32.626 9.395 130.432 1.00 20.08 52 ASP F N 1
ATOM 11410 C CA . ASP F 1 52 ? 32.952 10.712 129.892 1.00 21.02 52 ASP F CA 1
ATOM 11411 C C . ASP F 1 52 ? 34.451 11.035 130.024 1.00 22.29 52 ASP F C 1
ATOM 11412 O O . ASP F 1 52 ? 35.075 11.512 129.067 1.00 21.46 52 ASP F O 1
ATOM 11417 N N . GLU F 1 53 ? 35.012 10.756 131.206 1.00 22.94 53 GLU F N 1
ATOM 11418 C CA . GLU F 1 53 ? 36.445 10.979 131.484 1.00 24.45 53 GLU F CA 1
ATOM 11419 C C . GLU F 1 53 ? 37.379 10.130 130.621 1.00 22.52 53 GLU F C 1
ATOM 11420 O O . GLU F 1 53 ? 38.323 10.652 130.040 1.00 22.88 53 GLU F O 1
ATOM 11426 N N . GLN F 1 54 ? 37.095 8.836 130.526 1.00 21.44 54 GLN F N 1
ATOM 11427 C CA . GLN F 1 54 ? 37.806 7.936 129.601 1.00 21.02 54 GLN F CA 1
ATOM 11428 C C . GLN F 1 54 ? 37.688 8.364 128.133 1.00 19.85 54 GLN F C 1
ATOM 11429 O O . GLN F 1 54 ? 38.664 8.284 127.396 1.00 19.37 54 GLN F O 1
ATOM 11435 N N . GLN F 1 55 ? 36.495 8.813 127.726 1.00 19.29 55 GLN F N 1
ATOM 11436 C CA . GLN F 1 55 ? 36.271 9.342 126.371 1.00 18.92 55 GLN F CA 1
ATOM 11437 C C . GLN F 1 55 ? 37.158 10.567 126.089 1.00 18.72 55 GLN F C 1
ATOM 11438 O O . GLN F 1 55 ? 37.856 10.602 125.079 1.00 18.39 55 GLN F O 1
ATOM 11444 N N . MET F 1 56 ? 37.121 11.548 126.992 1.00 18.46 56 MET F N 1
ATOM 11445 C CA . MET F 1 56 ? 37.915 12.763 126.868 1.00 19.06 56 MET F CA 1
ATOM 11446 C C . MET F 1 56 ? 39.417 12.466 126.900 1.00 18.87 56 MET F C 1
ATOM 11447 O O . MET F 1 56 ? 40.187 13.107 126.166 1.00 19.11 56 MET F O 1
ATOM 11452 N N . ALA F 1 57 ? 39.831 11.517 127.748 1.00 18.01 57 ALA F N 1
ATOM 11453 C CA . ALA F 1 57 ? 41.261 11.167 127.862 1.00 17.09 57 ALA F CA 1
ATOM 11454 C C . ALA F 1 57 ? 41.772 10.606 126.533 1.00 16.86 57 ALA F C 1
ATOM 11455 O O . ALA F 1 57 ? 42.886 10.941 126.095 1.00 16.74 57 ALA F O 1
ATOM 11457 N N . PHE F 1 58 ? 40.948 9.763 125.901 1.00 16.68 58 PHE F N 1
ATOM 11458 C CA . PHE F 1 58 ? 41.256 9.198 124.589 1.00 16.29 58 PHE F CA 1
ATOM 11459 C C . PHE F 1 58 ? 41.457 10.327 123.572 1.00 16.17 58 PHE F C 1
ATOM 11460 O O . PHE F 1 58 ? 42.483 10.368 122.889 1.00 16.19 58 PHE F O 1
ATOM 11468 N N . ALA F 1 59 ? 40.483 11.247 123.526 1.00 15.49 59 ALA F N 1
ATOM 11469 C CA . ALA F 1 59 ? 40.500 12.426 122.661 1.00 15.28 59 ALA F CA 1
ATOM 11470 C C . ALA F 1 59 ? 41.724 13.319 122.832 1.00 15.07 59 ALA F C 1
ATOM 11471 O O . ALA F 1 59 ? 42.258 13.840 121.852 1.00 14.85 59 ALA F O 1
ATOM 11473 N N . LEU F 1 60 ? 42.169 13.499 124.069 1.00 15.09 60 LEU F N 1
ATOM 11474 C CA . LEU F 1 60 ? 43.251 14.437 124.356 1.00 15.36 60 LEU F CA 1
ATOM 11475 C C . LEU F 1 60 ? 44.653 13.989 123.903 1.00 15.42 60 LEU F C 1
ATOM 11476 O O . LEU F 1 60 ? 45.603 14.784 123.977 1.00 16.09 60 LEU F O 1
ATOM 11481 N N . ASN F 1 61 ? 44.772 12.751 123.400 1.00 15.51 61 ASN F N 1
ATOM 11482 C CA . ASN F 1 61 ? 45.985 12.277 122.715 1.00 16.00 61 ASN F CA 1
ATOM 11483 C C . ASN F 1 61 ? 46.224 13.064 121.437 1.00 16.53 61 ASN F C 1
ATOM 11484 O O . ASN F 1 61 ? 47.367 13.156 120.966 1.00 15.88 61 ASN F O 1
ATOM 11489 N N . PHE F 1 62 ? 45.145 13.644 120.898 1.00 16.38 62 PHE F N 1
ATOM 11490 C CA . PHE F 1 62 ? 45.142 14.205 119.543 1.00 16.83 62 PHE F CA 1
ATOM 11491 C C . PHE F 1 62 ? 45.119 15.725 119.487 1.00 17.45 62 PHE F C 1
ATOM 11492 O O . PHE F 1 62 ? 45.130 16.305 118.405 1.00 17.42 62 PHE F O 1
ATOM 11500 N N . GLY F 1 63 ? 45.132 16.361 120.659 1.00 18.26 63 GLY F N 1
ATOM 11501 C CA . GLY F 1 63 ? 45.176 17.816 120.766 1.00 18.85 63 GLY F CA 1
ATOM 11502 C C . GLY F 1 63 ? 44.584 18.269 122.081 1.00 20.33 63 GLY F C 1
ATOM 11503 O O . GLY F 1 63 ? 44.733 17.581 123.107 1.00 19.33 63 GLY F O 1
ATOM 11504 N N . GLN F 1 64 ? 43.918 19.427 122.031 1.00 21.50 64 GLN F N 1
ATOM 11505 C CA . GLN F 1 64 ? 43.290 20.074 123.183 1.00 23.43 64 GLN F CA 1
ATOM 11506 C C . GLN F 1 64 ? 41.784 20.114 122.954 1.00 24.17 64 GLN F C 1
ATOM 11507 O O . GLN F 1 64 ? 41.340 19.960 121.811 1.00 23.16 64 GLN F O 1
ATOM 11513 N N . ARG F 1 65 ? 41.011 20.349 124.022 1.00 24.51 65 ARG F N 1
ATOM 11514 C CA . ARG F 1 65 ? 39.566 20.632 123.904 1.00 26.37 65 ARG F CA 1
ATOM 11515 C C . ARG F 1 65 ? 39.341 21.924 123.125 1.00 27.23 65 ARG F C 1
ATOM 11516 O O . ARG F 1 65 ? 40.112 22.880 123.262 1.00 26.86 65 ARG F O 1
ATOM 11524 N N . GLU F 1 66 ? 38.278 21.951 122.330 1.00 28.17 66 GLU F N 1
ATOM 11525 C CA . GLU F 1 66 ? 37.894 23.154 121.591 1.00 31.00 66 GLU F CA 1
ATOM 11526 C C . GLU F 1 66 ? 37.452 24.308 122.513 1.00 31.78 66 GLU F C 1
ATOM 11527 O O . GLU F 1 66 ? 36.574 24.149 123.351 1.00 34.17 66 GLU F O 1
ATOM 11533 N N . THR F 1 104 ? 20.751 23.855 123.034 1.00 61.80 104 THR F N 1
ATOM 11534 C CA . THR F 1 104 ? 20.853 22.397 122.967 1.00 61.53 104 THR F CA 1
ATOM 11535 C C . THR F 1 104 ? 19.983 21.869 121.830 1.00 61.94 104 THR F C 1
ATOM 11536 O O . THR F 1 104 ? 20.426 21.009 121.055 1.00 64.22 104 THR F O 1
ATOM 11540 N N . HIS F 1 105 ? 18.756 22.387 121.741 1.00 56.48 105 HIS F N 1
ATOM 11541 C CA . HIS F 1 105 ? 17.800 21.975 120.716 1.00 54.84 105 HIS F CA 1
ATOM 11542 C C . HIS F 1 105 ? 18.224 22.453 119.315 1.00 53.55 105 HIS F C 1
ATOM 11543 O O . HIS F 1 105 ? 18.141 21.686 118.354 1.00 53.87 105 HIS F O 1
ATOM 11550 N N . LEU F 1 106 ? 18.687 23.705 119.233 1.00 51.03 106 LEU F N 1
ATOM 11551 C CA . LEU F 1 106 ? 19.245 24.321 118.018 1.00 49.66 106 LEU F CA 1
ATOM 11552 C C . LEU F 1 106 ? 20.489 23.593 117.489 1.00 46.73 106 LEU F C 1
ATOM 11553 O O . LEU F 1 106 ? 20.682 23.463 116.274 1.00 44.43 106 LEU F O 1
ATOM 11558 N N . PHE F 1 107 ? 21.333 23.148 118.416 1.00 44.56 107 PHE F N 1
ATOM 11559 C CA . PHE F 1 107 ? 22.495 22.315 118.117 1.00 42.51 107 PHE F CA 1
ATOM 11560 C C . PHE F 1 107 ? 22.040 20.986 117.503 1.00 40.23 107 PHE F C 1
ATOM 11561 O O . PHE F 1 107 ? 22.573 20.578 116.465 1.00 40.54 107 PHE F O 1
ATOM 11569 N N . ASN F 1 108 ? 21.050 20.335 118.120 1.00 36.46 108 ASN F N 1
ATOM 11570 C CA . ASN F 1 108 ? 20.545 19.042 117.623 1.00 36.68 108 ASN F CA 1
ATOM 11571 C C . ASN F 1 108 ? 19.928 19.155 116.233 1.00 34.54 108 ASN F C 1
ATOM 11572 O O . ASN F 1 108 ? 20.164 18.286 115.383 1.00 34.62 108 ASN F O 1
ATOM 11577 N N . LEU F 1 109 ? 19.153 20.222 116.012 1.00 30.79 109 LEU F N 1
ATOM 11578 C CA . LEU F 1 109 ? 18.476 20.433 114.736 1.00 29.72 109 LEU F CA 1
ATOM 11579 C C . LEU F 1 109 ? 19.470 20.705 113.607 1.00 27.92 109 LEU F C 1
ATOM 11580 O O . LEU F 1 109 ? 19.362 20.095 112.552 1.00 28.55 109 LEU F O 1
ATOM 11585 N N . GLY F 1 110 ? 20.446 21.580 113.862 1.00 24.79 110 GLY F N 1
ATOM 11586 C CA . GLY F 1 110 ? 21.520 21.884 112.924 1.00 24.14 110 GLY F CA 1
ATOM 11587 C C . GLY F 1 110 ? 22.371 20.683 112.535 1.00 23.46 110 GLY F C 1
ATOM 11588 O O . GLY F 1 110 ? 22.985 20.675 111.471 1.00 23.65 110 GLY F O 1
ATOM 11589 N N . ASN F 1 111 ? 22.402 19.670 113.400 1.00 22.21 111 ASN F N 1
ATOM 11590 C CA . ASN F 1 111 ? 23.141 18.431 113.144 1.00 20.99 111 ASN F CA 1
ATOM 11591 C C . ASN F 1 111 ? 22.473 17.534 112.101 1.00 19.05 111 ASN F C 1
ATOM 11592 O O . ASN F 1 111 ? 23.089 16.570 111.627 1.00 17.79 111 ASN F O 1
ATOM 11597 N N . CYS F 1 112 ? 21.229 17.857 111.746 1.00 17.98 112 CYS F N 1
ATOM 11598 C CA . CYS F 1 112 ? 20.500 17.141 110.691 1.00 18.16 112 CYS F CA 1
ATOM 11599 C C . CYS F 1 112 ? 20.894 17.604 109.279 1.00 17.73 112 CYS F C 1
ATOM 11600 O O . CYS F 1 112 ? 20.557 16.949 108.287 1.00 18.53 112 CYS F O 1
ATOM 11603 N N . LEU F 1 113 ? 21.602 18.730 109.206 1.00 17.10 113 LEU F N 1
ATOM 11604 C CA . LEU F 1 113 ? 22.185 19.245 107.958 1.00 17.13 113 LEU F CA 1
ATOM 11605 C C . LEU F 1 113 ? 23.631 18.778 107.833 1.00 16.79 113 LEU F C 1
ATOM 11606 O O . LEU F 1 113 ? 24.344 18.700 108.853 1.00 17.01 113 LEU F O 1
ATOM 11611 N N . TRP F 1 114 ? 24.046 18.468 106.598 1.00 15.62 114 TRP F N 1
ATOM 11612 C CA . TRP F 1 114 ? 25.438 18.163 106.281 1.00 15.18 114 TRP F CA 1
ATOM 11613 C C . TRP F 1 114 ? 26.356 19.319 106.697 1.00 15.08 114 TRP F C 1
ATOM 11614 O O . TRP F 1 114 ? 26.196 20.454 106.232 1.00 14.86 114 TRP F O 1
ATOM 11625 N N . HIS F 1 115 ? 27.312 19.010 107.570 1.00 14.64 115 HIS F N 1
ATOM 11626 C CA . HIS F 1 115 ? 28.239 20.001 108.092 1.00 14.74 115 HIS F CA 1
ATOM 11627 C C . HIS F 1 115 ? 29.598 19.413 108.490 1.00 14.63 115 HIS F C 1
ATOM 11628 O O . HIS F 1 115 ? 29.778 18.192 108.562 1.00 14.16 115 HIS F O 1
ATOM 11635 N N . SER F 1 116 ? 30.542 20.313 108.746 1.00 15.33 116 SER F N 1
ATOM 11636 C CA . SER F 1 116 ? 31.842 20.005 109.341 1.00 15.43 116 SER F CA 1
ATOM 11637 C C . SER F 1 116 ? 31.897 20.864 110.605 1.00 16.54 116 SER F C 1
ATOM 11638 O O . SER F 1 116 ? 31.554 22.067 110.569 1.00 16.54 116 SER F O 1
ATOM 11641 N N . ASP F 1 117 ? 32.301 20.254 111.720 1.00 16.92 117 ASP F N 1
ATOM 11642 C CA . ASP F 1 117 ? 32.148 20.896 113.039 1.00 17.31 117 ASP F CA 1
ATOM 11643 C C . ASP F 1 117 ? 32.971 22.166 113.153 1.00 17.11 117 ASP F C 1
ATOM 11644 O O . ASP F 1 117 ? 34.129 22.201 112.731 1.00 17.00 117 ASP F O 1
ATOM 11649 N N . SER F 1 118 ? 32.335 23.204 113.694 1.00 17.22 118 SER F N 1
ATOM 11650 C CA . SER F 1 118 ? 32.975 24.480 114.010 1.00 19.03 118 SER F CA 1
ATOM 11651 C C . SER F 1 118 ? 33.603 25.189 112.802 1.00 19.25 118 SER F C 1
ATOM 11652 O O . SER F 1 118 ? 34.577 25.925 112.959 1.00 19.26 118 SER F O 1
ATOM 11655 N N . SER F 1 119 ? 33.046 24.977 111.612 1.00 18.58 119 SER F N 1
ATOM 11656 C CA . SER F 1 119 ? 33.589 25.611 110.408 1.00 20.02 119 SER F CA 1
ATOM 11657 C C . SER F 1 119 ? 33.373 27.145 110.393 1.00 20.14 119 SER F C 1
ATOM 11658 O O . SER F 1 119 ? 34.045 27.854 109.654 1.00 20.74 119 SER F O 1
ATOM 11661 N N . PHE F 1 120 ? 32.443 27.619 111.225 1.00 20.80 120 PHE F N 1
ATOM 11662 C CA . PHE F 1 120 ? 32.217 29.047 111.531 1.00 22.22 120 PHE F CA 1
ATOM 11663 C C . PHE F 1 120 ? 33.263 29.682 112.484 1.00 23.80 120 PHE F C 1
ATOM 11664 O O . PHE F 1 120 ? 33.171 30.875 112.795 1.00 23.67 120 PHE F O 1
ATOM 11672 N N . ARG F 1 121 ? 34.214 28.885 112.970 1.00 25.09 121 ARG F N 1
ATOM 11673 C CA . ARG F 1 121 ? 35.320 29.383 113.803 1.00 27.03 121 ARG F CA 1
ATOM 11674 C C . ARG F 1 121 ? 36.531 29.614 112.911 1.00 26.01 121 ARG F C 1
ATOM 11675 O O . ARG F 1 121 ? 36.756 28.823 111.998 1.00 25.85 121 ARG F O 1
ATOM 11683 N N . PRO F 1 122 ? 37.335 30.672 113.180 1.00 25.97 122 PRO F N 1
ATOM 11684 C CA . PRO F 1 122 ? 38.523 30.885 112.323 1.00 25.92 122 PRO F CA 1
ATOM 11685 C C . PRO F 1 122 ? 39.530 29.726 112.376 1.00 25.16 122 PRO F C 1
ATOM 11686 O O . PRO F 1 122 ? 40.198 29.453 111.381 1.00 24.09 122 PRO F O 1
ATOM 11690 N N . ILE F 1 123 ? 39.637 29.060 113.525 1.00 24.92 123 ILE F N 1
ATOM 11691 C CA . ILE F 1 123 ? 40.398 27.810 113.604 1.00 25.74 123 ILE F CA 1
ATOM 11692 C C . ILE F 1 123 ? 39.384 26.684 113.858 1.00 24.85 123 ILE F C 1
ATOM 11693 O O . ILE F 1 123 ? 38.923 26.513 114.996 1.00 25.49 123 ILE F O 1
ATOM 11698 N N . PRO F 1 124 ? 39.022 25.929 112.792 1.00 23.85 124 PRO F N 1
ATOM 11699 C CA . PRO F 1 124 ? 37.936 24.947 112.910 1.00 23.27 124 PRO F CA 1
ATOM 11700 C C . PRO F 1 124 ? 38.401 23.618 113.524 1.00 21.92 124 PRO F C 1
ATOM 11701 O O . PRO F 1 124 ? 39.605 23.388 113.646 1.00 22.09 124 PRO F O 1
ATOM 11705 N N . ALA F 1 125 ? 37.449 22.771 113.908 1.00 20.99 125 ALA F N 1
ATOM 11706 C CA . ALA F 1 125 ? 37.725 21.533 114.654 1.00 20.70 125 ALA F CA 1
ATOM 11707 C C . ALA F 1 125 ? 38.579 20.514 113.910 1.00 19.87 125 ALA F C 1
ATOM 11708 O O . ALA F 1 125 ? 38.513 20.396 112.667 1.00 19.86 125 ALA F O 1
ATOM 11710 N N . LYS F 1 126 ? 39.381 19.796 114.691 1.00 18.15 126 LYS F N 1
ATOM 11711 C CA . LYS F 1 126 ? 40.164 18.675 114.205 1.00 17.23 126 LYS F CA 1
ATOM 11712 C C . LYS F 1 126 ? 39.265 17.424 114.282 1.00 17.16 126 LYS F C 1
ATOM 11713 O O . LYS F 1 126 ? 38.481 17.184 113.361 1.00 18.50 126 LYS F O 1
ATOM 11719 N N . PHE F 1 127 ? 39.350 16.659 115.371 1.00 16.64 127 PHE F N 1
ATOM 11720 C CA . PHE F 1 127 ? 38.574 15.428 115.524 1.00 15.96 127 PHE F CA 1
ATOM 11721 C C . PHE F 1 127 ? 37.344 15.671 116.376 1.00 16.72 127 PHE F C 1
ATOM 11722 O O . PHE F 1 127 ? 37.383 16.455 117.333 1.00 16.59 127 PHE F O 1
ATOM 11730 N N . SER F 1 128 ? 36.252 15.003 116.011 1.00 16.64 128 SER F N 1
ATOM 11731 C CA . SER F 1 128 ? 35.096 14.879 116.877 1.00 17.12 128 SER F CA 1
ATOM 11732 C C . SER F 1 128 ? 34.852 13.416 117.181 1.00 17.94 128 SER F C 1
ATOM 11733 O O . SER F 1 128 ? 35.142 12.546 116.341 1.00 18.17 128 SER F O 1
ATOM 11736 N N . LEU F 1 129 ? 34.302 13.164 118.372 1.00 18.46 129 LEU F N 1
ATOM 11737 C CA . LEU F 1 129 ? 34.087 11.814 118.902 1.00 19.38 129 LEU F CA 1
ATOM 11738 C C . LEU F 1 129 ? 32.673 11.700 119.473 1.00 19.53 129 LEU F C 1
ATOM 11739 O O . LEU F 1 129 ? 32.253 12.524 120.302 1.00 20.07 129 LEU F O 1
ATOM 11744 N N . LEU F 1 130 ? 31.963 10.657 119.063 1.00 18.51 130 LEU F N 1
ATOM 11745 C CA . LEU F 1 130 ? 30.615 10.421 119.540 1.00 19.04 130 LEU F CA 1
ATOM 11746 C C . LEU F 1 130 ? 30.492 9.005 120.118 1.00 18.73 130 LEU F C 1
ATOM 11747 O O . LEU F 1 130 ? 30.845 8.017 119.456 1.00 18.80 130 LEU F O 1
ATOM 11752 N N . SER F 1 131 ? 29.996 8.935 121.354 1.00 18.85 131 SER F N 1
ATOM 11753 C CA . SER F 1 131 ? 29.856 7.697 122.127 1.00 18.48 131 SER F CA 1
ATOM 11754 C C . SER F 1 131 ? 28.370 7.403 122.384 1.00 18.38 131 SER F C 1
ATOM 11755 O O . SER F 1 131 ? 27.667 8.232 122.962 1.00 19.27 131 SER F O 1
ATOM 11758 N N . ALA F 1 132 ? 27.899 6.229 121.962 1.00 17.65 132 ALA F N 1
ATOM 11759 C CA . ALA F 1 132 ? 26.480 5.865 122.105 1.00 16.86 132 ALA F CA 1
ATOM 11760 C C . ALA F 1 132 ? 26.200 5.223 123.468 1.00 17.54 132 ALA F C 1
ATOM 11761 O O . ALA F 1 132 ? 26.520 4.038 123.682 1.00 16.66 132 ALA F O 1
ATOM 11763 N N . ARG F 1 133 ? 25.599 6.002 124.373 1.00 18.14 133 ARG F N 1
ATOM 11764 C CA . ARG F 1 133 ? 25.234 5.511 125.714 1.00 19.98 133 ARG F CA 1
ATOM 11765 C C . ARG F 1 133 ? 23.820 4.919 125.760 1.00 20.63 133 ARG F C 1
ATOM 11766 O O . ARG F 1 133 ? 23.588 3.938 126.463 1.00 21.24 133 ARG F O 1
ATOM 11774 N N . VAL F 1 134 ? 22.893 5.548 125.035 1.00 21.20 134 VAL F N 1
ATOM 11775 C CA . VAL F 1 134 ? 21.523 5.065 124.808 1.00 21.50 134 VAL F CA 1
ATOM 11776 C C . VAL F 1 134 ? 21.185 5.347 123.334 1.00 23.04 134 VAL F C 1
ATOM 11777 O O . VAL F 1 134 ? 21.243 6.501 122.879 1.00 22.47 134 VAL F O 1
ATOM 11781 N N . VAL F 1 135 ? 20.854 4.278 122.608 1.00 24.70 135 VAL F N 1
ATOM 11782 C CA . VAL F 1 135 ? 20.583 4.304 121.174 1.00 25.80 135 VAL F CA 1
ATOM 11783 C C . VAL F 1 135 ? 19.067 4.284 120.945 1.00 28.04 135 VAL F C 1
ATOM 11784 O O . VAL F 1 135 ? 18.368 3.389 121.424 1.00 26.78 135 VAL F O 1
ATOM 11788 N N . ASN F 1 136 ? 18.590 5.281 120.202 1.00 31.29 136 ASN F N 1
ATOM 11789 C CA . ASN F 1 136 ? 17.231 5.345 119.667 1.00 34.08 136 ASN F CA 1
ATOM 11790 C C . ASN F 1 136 ? 17.075 4.249 118.604 1.00 33.73 136 ASN F C 1
ATOM 11791 O O . ASN F 1 136 ? 17.849 4.227 117.652 1.00 31.76 136 ASN F O 1
ATOM 11796 N N . PRO F 1 137 ? 16.082 3.341 118.756 1.00 34.76 137 PRO F N 1
ATOM 11797 C CA . PRO F 1 137 ? 15.875 2.273 117.755 1.00 35.26 137 PRO F CA 1
ATOM 11798 C C . PRO F 1 137 ? 15.267 2.736 116.413 1.00 37.00 137 PRO F C 1
ATOM 11799 O O . PRO F 1 137 ? 15.422 2.047 115.396 1.00 35.90 137 PRO F O 1
ATOM 11803 N N . THR F 1 138 ? 14.594 3.885 116.409 1.00 37.19 138 THR F N 1
ATOM 11804 C CA . THR F 1 138 ? 13.935 4.377 115.195 1.00 41.11 138 THR F CA 1
ATOM 11805 C C . THR F 1 138 ? 14.578 5.673 114.702 1.00 39.80 138 THR F C 1
ATOM 11806 O O . THR F 1 138 ? 14.389 6.740 115.301 1.00 41.57 138 THR F O 1
ATOM 11810 N N . GLY F 1 139 ? 15.344 5.559 113.617 1.00 35.91 139 GLY F N 1
ATOM 11811 C CA . GLY F 1 139 ? 16.045 6.694 113.013 1.00 32.09 139 GLY F CA 1
ATOM 11812 C C . GLY F 1 139 ? 17.349 7.038 113.705 1.00 28.89 139 GLY F C 1
ATOM 11813 O O . GLY F 1 139 ? 17.825 6.288 114.551 1.00 29.90 139 GLY F O 1
ATOM 11814 N N . GLY F 1 140 ? 17.922 8.183 113.339 1.00 26.67 140 GLY F N 1
ATOM 11815 C CA . GLY F 1 140 ? 19.142 8.680 113.963 1.00 23.98 140 GLY F CA 1
ATOM 11816 C C . GLY F 1 140 ? 20.442 8.015 113.551 1.00 22.53 140 GLY F C 1
ATOM 11817 O O . GLY F 1 140 ? 21.401 8.048 114.319 1.00 23.30 140 GLY F O 1
ATOM 11818 N N . ASN F 1 141 ? 20.491 7.414 112.355 1.00 21.20 141 ASN F N 1
ATOM 11819 C CA . ASN F 1 141 ? 21.766 7.055 111.724 1.00 19.60 141 ASN F CA 1
ATOM 11820 C C . ASN F 1 141 ? 22.646 8.300 111.609 1.00 19.27 141 ASN F C 1
ATOM 11821 O O . ASN F 1 141 ? 22.139 9.416 111.413 1.00 19.01 141 ASN F O 1
ATOM 11826 N N . THR F 1 142 ? 23.955 8.122 111.759 1.00 18.84 142 THR F N 1
ATOM 11827 C CA . THR F 1 142 ? 24.886 9.211 111.486 1.00 18.12 142 THR F CA 1
ATOM 11828 C C . THR F 1 142 ? 25.597 8.901 110.184 1.00 17.42 142 THR F C 1
ATOM 11829 O O . THR F 1 142 ? 26.140 7.807 110.005 1.00 16.44 142 THR F O 1
ATOM 11833 N N . GLU F 1 143 ? 25.549 9.861 109.265 1.00 16.81 143 GLU F N 1
ATOM 11834 C CA . GLU F 1 143 ? 26.086 9.655 107.921 1.00 16.64 143 GLU F CA 1
ATOM 11835 C C . GLU F 1 143 ? 27.342 10.468 107.730 1.00 15.40 143 GLU F C 1
ATOM 11836 O O . GLU F 1 143 ? 27.441 11.572 108.247 1.00 15.24 143 GLU F O 1
ATOM 11842 N N . PHE F 1 144 ? 28.291 9.906 106.988 1.00 15.11 144 PHE F N 1
ATOM 11843 C CA . PHE F 1 144 ? 29.597 10.535 106.729 1.00 14.47 144 PHE F CA 1
ATOM 11844 C C . PHE F 1 144 ? 29.886 10.580 105.237 1.00 14.56 144 PHE F C 1
ATOM 11845 O O . PHE F 1 144 ? 29.590 9.624 104.504 1.00 14.27 144 PHE F O 1
ATOM 11853 N N . ALA F 1 145 ? 30.488 11.683 104.803 1.00 14.56 145 ALA F N 1
ATOM 11854 C CA . ALA F 1 145 ? 30.856 11.859 103.401 1.00 14.54 145 ALA F CA 1
ATOM 11855 C C . ALA F 1 145 ? 32.347 12.215 103.282 1.00 14.95 145 ALA F C 1
ATOM 11856 O O . ALA F 1 145 ? 32.839 13.075 104.007 1.00 14.58 145 ALA F O 1
ATOM 11858 N N . ASP F 1 146 ? 33.054 11.514 102.388 1.00 15.37 146 ASP F N 1
ATOM 11859 C CA . ASP F 1 146 ? 34.489 11.689 102.185 1.00 15.47 146 ASP F CA 1
ATOM 11860 C C . ASP F 1 146 ? 34.706 12.832 101.184 1.00 15.53 146 ASP F C 1
ATOM 11861 O O . ASP F 1 146 ? 34.525 12.658 99.974 1.00 15.21 146 ASP F O 1
ATOM 11866 N N . MET F 1 147 ? 35.098 13.992 101.705 1.00 14.93 147 MET F N 1
ATOM 11867 C CA . MET F 1 147 ? 35.314 15.193 100.893 1.00 15.07 147 MET F CA 1
ATOM 11868 C C . MET F 1 147 ? 36.558 15.147 99.989 1.00 15.35 147 MET F C 1
ATOM 11869 O O . MET F 1 147 ? 36.663 15.934 99.042 1.00 14.36 147 MET F O 1
ATOM 11874 N N . ARG F 1 148 ? 37.488 14.232 100.274 1.00 15.32 148 ARG F N 1
ATOM 11875 C CA . ARG F 1 148 ? 38.677 14.062 99.443 1.00 15.82 148 ARG F CA 1
ATOM 11876 C C . ARG F 1 148 ? 38.299 13.302 98.181 1.00 16.38 148 ARG F C 1
ATOM 11877 O O . ARG F 1 148 ? 38.675 13.702 97.083 1.00 16.09 148 ARG F O 1
ATOM 11885 N N . ALA F 1 149 ? 37.545 12.218 98.354 1.00 16.99 149 ALA F N 1
ATOM 11886 C CA . ALA F 1 149 ? 37.039 11.417 97.245 1.00 16.92 149 ALA F CA 1
ATOM 11887 C C . ALA F 1 149 ? 36.079 12.230 96.387 1.00 16.85 149 ALA F C 1
ATOM 11888 O O . ALA F 1 149 ? 36.107 12.119 95.155 1.00 16.11 149 ALA F O 1
ATOM 11890 N N . ALA F 1 150 ? 35.242 13.042 97.043 1.00 16.53 150 ALA F N 1
ATOM 11891 C CA . ALA F 1 150 ? 34.324 13.958 96.345 1.00 16.62 150 ALA F CA 1
ATOM 11892 C C . ALA F 1 150 ? 35.097 14.932 95.435 1.00 16.55 150 ALA F C 1
ATOM 11893 O O . ALA F 1 150 ? 34.752 15.087 94.255 1.00 16.89 150 ALA F O 1
ATOM 11895 N N . TYR F 1 151 ? 36.133 15.561 95.990 1.00 16.33 151 TYR F N 1
ATOM 11896 C CA . TYR F 1 151 ? 37.047 16.419 95.220 1.00 17.12 151 TYR F CA 1
ATOM 11897 C C . TYR F 1 151 ? 37.681 15.697 94.035 1.00 17.54 151 TYR F C 1
ATOM 11898 O O . TYR F 1 151 ? 37.708 16.242 92.937 1.00 18.03 151 TYR F O 1
ATOM 11907 N N . ASP F 1 152 ? 38.226 14.500 94.268 1.00 18.43 152 ASP F N 1
ATOM 11908 C CA . ASP F 1 152 ? 38.963 13.761 93.228 1.00 19.77 152 ASP F CA 1
ATOM 11909 C C . ASP F 1 152 ? 38.086 13.484 91.995 1.00 19.75 152 ASP F C 1
ATOM 11910 O O . ASP F 1 152 ? 38.566 13.514 90.854 1.00 19.57 152 ASP F O 1
ATOM 11915 N N . ALA F 1 153 ? 36.803 13.240 92.255 1.00 19.04 153 ALA F N 1
ATOM 11916 C CA . ALA F 1 153 ? 35.826 12.883 91.240 1.00 19.54 153 ALA F CA 1
ATOM 11917 C C . ALA F 1 153 ? 35.383 14.053 90.355 1.00 20.23 153 ALA F C 1
ATOM 11918 O O . ALA F 1 153 ? 34.778 13.824 89.306 1.00 19.70 153 ALA F O 1
ATOM 11920 N N . LEU F 1 154 ? 35.687 15.290 90.762 1.00 20.33 154 LEU F N 1
ATOM 11921 C CA . LEU F 1 154 ? 35.393 16.467 89.930 1.00 21.82 154 LEU F CA 1
ATOM 11922 C C . LEU F 1 154 ? 36.207 16.436 88.627 1.00 22.61 154 LEU F C 1
ATOM 11923 O O . LEU F 1 154 ? 37.296 15.854 88.589 1.00 22.17 154 LEU F O 1
ATOM 11928 N N . ASP F 1 155 ? 35.685 17.033 87.555 1.00 24.59 155 ASP F N 1
ATOM 11929 C CA . ASP F 1 155 ? 36.466 17.117 86.309 1.00 27.87 155 ASP F CA 1
ATOM 11930 C C . ASP F 1 155 ? 37.558 18.183 86.433 1.00 28.06 155 ASP F C 1
ATOM 11931 O O . ASP F 1 155 ? 37.490 19.035 87.334 1.00 26.93 155 ASP F O 1
ATOM 11936 N N . ASP F 1 156 ? 38.544 18.130 85.534 1.00 29.11 156 ASP F N 1
ATOM 11937 C CA . ASP F 1 156 ? 39.712 19.028 85.560 1.00 31.44 156 ASP F CA 1
ATOM 11938 C C . ASP F 1 156 ? 39.379 20.521 85.603 1.00 30.76 156 ASP F C 1
ATOM 11939 O O . ASP F 1 156 ? 39.998 21.274 86.367 1.00 28.45 156 ASP F O 1
ATOM 11944 N N . GLU F 1 157 ? 38.384 20.924 84.812 1.00 32.49 157 GLU F N 1
ATOM 11945 C CA . GLU F 1 157 ? 37.949 22.329 84.738 1.00 34.63 157 GLU F CA 1
ATOM 11946 C C . GLU F 1 157 ? 37.271 22.837 86.010 1.00 31.95 157 GLU F C 1
ATOM 11947 O O . GLU F 1 157 ? 37.546 23.959 86.445 1.00 31.71 157 GLU F O 1
ATOM 11953 N N . THR F 1 158 ? 36.387 22.020 86.588 1.00 28.33 158 THR F N 1
ATOM 11954 C CA . THR F 1 158 ? 35.785 22.328 87.884 1.00 25.97 158 THR F CA 1
ATOM 11955 C C . THR F 1 158 ? 36.867 22.487 88.962 1.00 23.76 158 THR F C 1
ATOM 11956 O O . THR F 1 158 ? 36.845 23.471 89.701 1.00 23.82 158 THR F O 1
ATOM 11960 N N . LYS F 1 159 ? 37.819 21.553 89.011 1.00 22.94 159 LYS F N 1
ATOM 11961 C CA . LYS F 1 159 ? 38.955 21.633 89.938 1.00 24.06 159 LYS F CA 1
ATOM 11962 C C . LYS F 1 159 ? 39.708 22.957 89.784 1.00 25.89 159 LYS F C 1
ATOM 11963 O O . LYS F 1 159 ? 40.026 23.609 90.786 1.00 25.60 159 LYS F O 1
ATOM 11969 N N . ALA F 1 160 ? 39.970 23.362 88.532 1.00 26.48 160 ALA F N 1
ATOM 11970 C CA . ALA F 1 160 ? 40.630 24.649 88.260 1.00 27.52 160 ALA F CA 1
ATOM 11971 C C . ALA F 1 160 ? 39.755 25.864 88.621 1.00 27.76 160 ALA F C 1
ATOM 11972 O O . ALA F 1 160 ? 40.274 26.861 89.109 1.00 28.26 160 ALA F O 1
ATOM 11974 N N . GLU F 1 161 ? 38.445 25.765 88.404 1.00 27.34 161 GLU F N 1
ATOM 11975 C CA . GLU F 1 161 ? 37.502 26.843 88.742 1.00 29.42 161 GLU F CA 1
ATOM 11976 C C . GLU F 1 161 ? 37.426 27.149 90.261 1.00 29.11 161 GLU F C 1
ATOM 11977 O O . GLU F 1 161 ? 37.356 28.313 90.667 1.00 27.80 161 GLU F O 1
ATOM 11983 N N . ILE F 1 162 ? 37.450 26.104 91.086 1.00 28.14 162 ILE F N 1
ATOM 11984 C CA . ILE F 1 162 ? 37.178 26.254 92.526 1.00 27.91 162 ILE F CA 1
ATOM 11985 C C . ILE F 1 162 ? 38.447 26.398 93.377 1.00 27.55 162 ILE F C 1
ATOM 11986 O O . ILE F 1 162 ? 38.358 26.721 94.570 1.00 27.65 162 ILE F O 1
ATOM 11991 N N . GLU F 1 163 ? 39.610 26.177 92.751 1.00 26.44 163 GLU F N 1
ATOM 11992 C CA . GLU F 1 163 ? 40.917 26.177 93.426 1.00 27.38 163 GLU F CA 1
ATOM 11993 C C . GLU F 1 163 ? 41.146 27.343 94.414 1.00 27.39 163 GLU F C 1
ATOM 11994 O O . GLU F 1 163 ? 41.594 27.116 95.545 1.00 26.49 163 GLU F O 1
ATOM 12000 N N . ASP F 1 164 ? 40.795 28.562 94.006 1.00 28.12 164 ASP F N 1
ATOM 12001 C CA . ASP F 1 164 ? 41.088 29.760 94.810 1.00 29.83 164 ASP F CA 1
ATOM 12002 C C . ASP F 1 164 ? 39.886 30.356 95.540 1.00 28.18 164 ASP F C 1
ATOM 12003 O O . ASP F 1 164 ? 40.004 31.391 96.192 1.00 28.55 164 ASP F O 1
ATOM 12008 N N . LEU F 1 165 ? 38.733 29.701 95.439 1.00 26.45 165 LEU F N 1
ATOM 12009 C CA . LEU F 1 165 ? 37.504 30.219 96.032 1.00 23.79 165 LEU F CA 1
ATOM 12010 C C . LEU F 1 165 ? 37.526 30.141 97.558 1.00 23.42 165 LEU F C 1
ATOM 12011 O O . LEU F 1 165 ? 38.173 29.261 98.136 1.00 22.14 165 LEU F O 1
ATOM 12016 N N . VAL F 1 166 ? 36.842 31.095 98.194 1.00 22.71 166 VAL F N 1
ATOM 12017 C CA . VAL F 1 166 ? 36.824 31.222 99.644 1.00 22.13 166 VAL F CA 1
ATOM 12018 C C . VAL F 1 166 ? 35.359 31.341 100.049 1.00 22.68 166 VAL F C 1
ATOM 12019 O O . VAL F 1 166 ? 34.598 32.068 99.401 1.00 22.10 166 VAL F O 1
ATOM 12023 N N . CYS F 1 167 ? 34.966 30.612 101.096 1.00 22.78 167 CYS F N 1
ATOM 12024 C CA . CYS F 1 167 ? 33.591 30.671 101.614 1.00 23.33 167 CYS F CA 1
ATOM 12025 C C . CYS F 1 167 ? 33.496 31.467 102.899 1.00 22.91 167 CYS F C 1
ATOM 12026 O O . CYS F 1 167 ? 34.446 31.515 103.666 1.00 22.61 167 CYS F O 1
ATOM 12029 N N . GLU F 1 168 ? 32.343 32.089 103.112 1.00 23.55 168 GLU F N 1
ATOM 12030 C CA . GLU F 1 168 ? 32.013 32.710 104.393 1.00 24.74 168 GLU F CA 1
ATOM 12031 C C . GLU F 1 168 ? 31.153 31.751 105.200 1.00 23.03 168 GLU F C 1
ATOM 12032 O O . GLU F 1 168 ? 30.064 31.378 104.760 1.00 21.88 168 GLU F O 1
ATOM 12038 N N . HIS F 1 169 ? 31.659 31.361 106.374 1.00 22.21 169 HIS F N 1
ATOM 12039 C CA . HIS F 1 169 ? 30.968 30.450 107.292 1.00 21.29 169 HIS F CA 1
ATOM 12040 C C . HIS F 1 169 ? 30.445 31.183 108.528 1.00 21.39 169 HIS F C 1
ATOM 12041 O O . HIS F 1 169 ? 31.172 31.968 109.145 1.00 22.04 169 HIS F O 1
ATOM 12048 N N . SER F 1 170 ? 29.199 30.894 108.900 1.00 20.93 170 SER F N 1
ATOM 12049 C CA . SER F 1 170 ? 28.556 31.474 110.082 1.00 20.74 170 SER F CA 1
ATOM 12050 C C . SER F 1 170 ? 27.354 30.644 110.518 1.00 20.48 170 SER F C 1
ATOM 12051 O O . SER F 1 170 ? 26.624 30.106 109.679 1.00 19.49 170 SER F O 1
ATOM 12054 N N . LEU F 1 171 ? 27.135 30.586 111.834 1.00 21.22 171 LEU F N 1
ATOM 12055 C CA . LEU F 1 171 ? 25.924 30.002 112.418 1.00 22.13 171 LEU F CA 1
ATOM 12056 C C . LEU F 1 171 ? 24.661 30.651 111.873 1.00 23.27 171 LEU F C 1
ATOM 12057 O O . LEU F 1 171 ? 23.621 30.002 111.810 1.00 24.08 171 LEU F O 1
ATOM 12062 N N . MET F 1 172 ? 24.761 31.911 111.441 1.00 24.19 172 MET F N 1
ATOM 12063 C CA . MET F 1 172 ? 23.627 32.613 110.829 1.00 26.00 172 MET F CA 1
ATOM 12064 C C . MET F 1 172 ? 23.170 31.979 109.509 1.00 25.79 172 MET F C 1
ATOM 12065 O O . MET F 1 172 ? 21.984 32.016 109.174 1.00 26.22 172 MET F O 1
ATOM 12070 N N . TYR F 1 173 ? 24.104 31.391 108.773 1.00 25.06 173 TYR F N 1
ATOM 12071 C CA . TYR F 1 173 ? 23.777 30.734 107.516 1.00 25.39 173 TYR F CA 1
ATOM 12072 C C . TYR F 1 173 ? 23.082 29.387 107.716 1.00 25.44 173 TYR F C 1
ATOM 12073 O O . TYR F 1 173 ? 22.033 29.136 107.107 1.00 24.25 173 TYR F O 1
ATOM 12082 N N . SER F 1 174 ? 23.663 28.531 108.566 1.00 25.08 174 SER F N 1
ATOM 12083 C CA . SER F 1 174 ? 23.081 27.221 108.867 1.00 24.46 174 SER F CA 1
ATOM 12084 C C . SER F 1 174 ? 21.760 27.325 109.632 1.00 24.68 174 SER F C 1
ATOM 12085 O O . SER F 1 174 ? 20.814 26.589 109.329 1.00 23.73 174 SER F O 1
ATOM 12088 N N . ARG F 1 175 ? 21.689 28.235 110.606 1.00 25.25 175 ARG F N 1
ATOM 12089 C CA . ARG F 1 175 ? 20.416 28.498 111.305 1.00 26.62 175 ARG F CA 1
ATOM 12090 C C . ARG F 1 175 ? 19.379 29.156 110.389 1.00 25.92 175 ARG F C 1
ATOM 12091 O O . ARG F 1 175 ? 18.188 28.873 110.504 1.00 25.04 175 ARG F O 1
ATOM 12099 N N . GLY F 1 176 ? 19.854 29.999 109.466 1.00 26.01 176 GLY F N 1
ATOM 12100 C CA . GLY F 1 176 ? 19.040 30.554 108.369 1.00 25.49 176 GLY F CA 1
ATOM 12101 C C . GLY F 1 176 ? 18.322 29.484 107.567 1.00 25.67 176 GLY F C 1
ATOM 12102 O O . GLY F 1 176 ? 17.113 29.605 107.318 1.00 25.54 176 GLY F O 1
ATOM 12103 N N . SER F 1 177 ? 19.066 28.441 107.179 1.00 24.59 177 SER F N 1
ATOM 12104 C CA A SER F 1 177 ? 18.487 27.287 106.486 0.81 24.71 177 SER F CA 1
ATOM 12105 C CA B SER F 1 177 ? 18.502 27.278 106.492 0.19 24.83 177 SER F CA 1
ATOM 12106 C C . SER F 1 177 ? 17.385 26.614 107.308 1.00 24.90 177 SER F C 1
ATOM 12107 O O . SER F 1 177 ? 16.417 26.115 106.741 1.00 24.20 177 SER F O 1
ATOM 12112 N N . LEU F 1 178 ? 17.531 26.608 108.641 1.00 25.88 178 LEU F N 1
ATOM 12113 C CA . LEU F 1 178 ? 16.493 26.062 109.537 1.00 27.15 178 LEU F CA 1
ATOM 12114 C C . LEU F 1 178 ? 15.343 27.048 109.794 1.00 28.62 178 LEU F C 1
ATOM 12115 O O . LEU F 1 178 ? 14.410 26.735 110.546 1.00 29.00 178 LEU F O 1
ATOM 12120 N N . GLY F 1 179 ? 15.429 28.240 109.202 1.00 28.69 179 GLY F N 1
ATOM 12121 C CA . GLY F 1 179 ? 14.358 29.230 109.285 1.00 31.71 179 GLY F CA 1
ATOM 12122 C C . GLY F 1 179 ? 14.559 30.443 110.177 1.00 33.38 179 GLY F C 1
ATOM 12123 O O . GLY F 1 179 ? 13.630 31.225 110.355 1.00 35.62 179 GLY F O 1
ATOM 12124 N N . PHE F 1 180 ? 15.755 30.608 110.731 1.00 34.54 180 PHE F N 1
ATOM 12125 C CA . PHE F 1 180 ? 16.076 31.758 111.572 1.00 36.21 180 PHE F CA 1
ATOM 12126 C C . PHE F 1 180 ? 16.929 32.752 110.799 1.00 38.04 180 PHE F C 1
ATOM 12127 O O . PHE F 1 180 ? 18.155 32.601 110.720 1.00 37.59 180 PHE F O 1
ATOM 12135 N N . THR F 1 181 ? 16.280 33.768 110.236 1.00 41.55 181 THR F N 1
ATOM 12136 C CA . THR F 1 181 ? 16.972 34.746 109.384 1.00 44.83 181 THR F CA 1
ATOM 12137 C C . THR F 1 181 ? 17.298 36.076 110.074 1.00 46.82 181 THR F C 1
ATOM 12138 O O . THR F 1 181 ? 18.262 36.751 109.692 1.00 47.80 181 THR F O 1
ATOM 12142 N N . GLU F 1 182 ? 16.517 36.443 111.089 1.00 49.65 182 GLU F N 1
ATOM 12143 C CA . GLU F 1 182 ? 16.736 37.705 111.809 1.00 52.04 182 GLU F CA 1
ATOM 12144 C C . GLU F 1 182 ? 17.658 37.594 113.015 1.00 49.16 182 GLU F C 1
ATOM 12145 O O . GLU F 1 182 ? 17.503 36.704 113.847 1.00 48.66 182 GLU F O 1
ATOM 12151 N N . TYR F 1 183 ? 18.625 38.506 113.077 1.00 49.72 183 TYR F N 1
ATOM 12152 C CA . TYR F 1 183 ? 19.656 38.524 114.117 1.00 50.95 183 TYR F CA 1
ATOM 12153 C C . TYR F 1 183 ? 19.901 39.939 114.638 1.00 52.70 183 TYR F C 1
ATOM 12154 O O . TYR F 1 183 ? 19.926 40.897 113.860 1.00 54.32 183 TYR F O 1
ATOM 12163 N N . THR F 1 184 ? 20.076 40.058 115.953 1.00 57.38 184 THR F N 1
ATOM 12164 C CA . THR F 1 184 ? 20.346 41.344 116.609 1.00 63.51 184 THR F CA 1
ATOM 12165 C C . THR F 1 184 ? 21.783 41.783 116.340 1.00 68.26 184 THR F C 1
ATOM 12166 O O . THR F 1 184 ? 22.606 40.971 115.903 1.00 70.44 184 THR F O 1
ATOM 12170 N N . ASP F 1 185 ? 22.077 43.058 116.606 1.00 72.57 185 ASP F N 1
ATOM 12171 C CA . ASP F 1 185 ? 23.395 43.646 116.317 1.00 74.41 185 ASP F CA 1
ATOM 12172 C C . ASP F 1 185 ? 24.569 43.021 117.080 1.00 74.44 185 ASP F C 1
ATOM 12173 O O . ASP F 1 185 ? 25.690 42.997 116.561 1.00 71.65 185 ASP F O 1
ATOM 12178 N N . GLU F 1 186 ? 24.313 42.518 118.291 1.00 76.91 186 GLU F N 1
ATOM 12179 C CA . GLU F 1 186 ? 25.348 41.820 119.075 1.00 78.62 186 GLU F CA 1
ATOM 12180 C C . GLU F 1 186 ? 25.481 40.334 118.691 1.00 75.46 186 GLU F C 1
ATOM 12181 O O . GLU F 1 186 ? 26.546 39.737 118.882 1.00 74.66 186 GLU F O 1
ATOM 12187 N N . GLU F 1 187 ? 24.397 39.755 118.164 1.00 70.84 187 GLU F N 1
ATOM 12188 C CA . GLU F 1 187 ? 24.411 38.408 117.578 1.00 64.81 187 GLU F CA 1
ATOM 12189 C C . GLU F 1 187 ? 25.212 38.400 116.278 1.00 61.02 187 GLU F C 1
ATOM 12190 O O . GLU F 1 187 ? 25.919 37.430 115.986 1.00 59.83 187 GLU F O 1
ATOM 12196 N N . LYS F 1 188 ? 25.099 39.489 115.513 1.00 55.62 188 LYS F N 1
ATOM 12197 C CA . LYS F 1 188 ? 25.847 39.667 114.272 1.00 54.33 188 LYS F CA 1
ATOM 12198 C C . LYS F 1 188 ? 27.354 39.688 114.514 1.00 53.32 188 LYS F C 1
ATOM 12199 O O . LYS F 1 188 ? 28.112 39.188 113.689 1.00 53.95 188 LYS F O 1
ATOM 12205 N N . GLN F 1 189 ? 27.778 40.251 115.645 1.00 52.48 189 GLN F N 1
ATOM 12206 C CA . GLN F 1 189 ? 29.187 40.219 116.046 1.00 53.04 189 GLN F CA 1
ATOM 12207 C C . GLN F 1 189 ? 29.575 38.850 116.602 1.00 50.44 189 GLN F C 1
ATOM 12208 O O . GLN F 1 189 ? 30.649 38.331 116.287 1.00 49.34 189 GLN F O 1
ATOM 12214 N N . MET F 1 190 ? 28.688 38.280 117.419 1.00 48.08 190 MET F N 1
ATOM 12215 C CA . MET F 1 190 ? 28.824 36.932 117.986 1.00 48.04 190 MET F CA 1
ATOM 12216 C C . MET F 1 190 ? 29.014 35.861 116.899 1.00 44.23 190 MET F C 1
ATOM 12217 O O . MET F 1 190 ? 29.788 34.911 117.072 1.00 40.79 190 MET F O 1
ATOM 12222 N N . PHE F 1 191 ? 28.305 36.041 115.785 1.00 38.93 191 PHE F N 1
ATOM 12223 C CA . PHE F 1 191 ? 28.332 35.105 114.676 1.00 36.82 191 PHE F CA 1
ATOM 12224 C C . PHE F 1 191 ? 28.952 35.695 113.407 1.00 35.95 191 PHE F C 1
ATOM 12225 O O . PHE F 1 191 ? 28.604 35.275 112.302 1.00 36.82 191 PHE F O 1
ATOM 12233 N N . LYS F 1 192 ? 29.865 36.658 113.553 1.00 35.36 192 LYS F N 1
ATOM 12234 C CA . LYS F 1 192 ? 30.500 37.298 112.391 1.00 35.94 192 LYS F CA 1
ATOM 12235 C C . LYS F 1 192 ? 31.133 36.238 111.482 1.00 33.76 192 LYS F C 1
ATOM 12236 O O . LYS F 1 192 ? 31.904 35.400 111.967 1.00 33.62 192 LYS F O 1
ATOM 12242 N N . PRO F 1 193 ? 30.789 36.258 110.173 1.00 31.14 193 PRO F N 1
ATOM 12243 C CA . PRO F 1 193 ? 31.296 35.236 109.258 1.00 29.47 193 PRO F CA 1
ATOM 12244 C C . PRO F 1 193 ? 32.813 35.167 109.242 1.00 28.35 193 PRO F C 1
ATOM 12245 O O . PRO F 1 193 ? 33.476 36.203 109.322 1.00 29.25 193 PRO F O 1
ATOM 12249 N N . VAL F 1 194 ? 33.345 33.946 109.185 1.00 26.95 194 VAL F N 1
ATOM 12250 C CA . VAL F 1 194 ? 34.785 33.722 108.988 1.00 24.65 194 VAL F CA 1
ATOM 12251 C C . VAL F 1 194 ? 35.060 33.188 107.573 1.00 24.62 194 VAL F C 1
ATOM 12252 O O . VAL F 1 194 ? 34.197 32.571 106.950 1.00 24.14 194 VAL F O 1
ATOM 12256 N N . LEU F 1 195 ? 36.261 33.440 107.072 1.00 23.92 195 LEU F N 1
ATOM 12257 C CA . LEU F 1 195 ? 36.676 32.924 105.786 1.00 23.80 195 LEU F CA 1
ATOM 12258 C C . LEU F 1 195 ? 37.261 31.509 105.904 1.00 23.84 195 LEU F C 1
ATOM 12259 O O . LEU F 1 195 ? 37.966 31.205 106.879 1.00 24.25 195 LEU F O 1
ATOM 12264 N N . GLN F 1 196 ? 36.940 30.646 104.931 1.00 22.29 196 GLN F N 1
ATOM 12265 C CA . GLN F 1 196 ? 37.563 29.311 104.792 1.00 21.00 196 GLN F CA 1
ATOM 12266 C C . GLN F 1 196 ? 37.749 28.992 103.317 1.00 21.62 196 GLN F C 1
ATOM 12267 O O . GLN F 1 196 ? 36.849 29.255 102.494 1.00 21.56 196 GLN F O 1
ATOM 12273 N N . ARG F 1 197 ? 38.898 28.411 102.980 1.00 21.46 197 ARG F N 1
ATOM 12274 C CA . ARG F 1 197 ? 39.129 27.876 101.632 1.00 22.39 197 ARG F CA 1
ATOM 12275 C C . ARG F 1 197 ? 38.043 26.867 101.249 1.00 22.19 197 ARG F C 1
ATOM 12276 O O . ARG F 1 197 ? 37.669 26.015 102.064 1.00 22.64 197 ARG F O 1
ATOM 12284 N N . LEU F 1 198 ? 37.515 26.987 100.033 1.00 20.30 198 LEU F N 1
ATOM 12285 C CA . LEU F 1 198 ? 36.637 25.957 99.477 1.00 19.72 198 LEU F CA 1
ATOM 12286 C C . LEU F 1 198 ? 37.397 24.620 99.226 1.00 19.48 198 LEU F C 1
ATOM 12287 O O . LEU F 1 198 ? 36.823 23.529 99.385 1.00 18.95 198 LEU F O 1
ATOM 12292 N N . VAL F 1 199 ? 38.676 24.729 98.860 1.00 18.49 199 VAL F N 1
ATOM 12293 C CA . VAL F 1 199 ? 39.558 23.589 98.662 1.00 18.41 199 VAL F CA 1
ATOM 12294 C C . VAL F 1 199 ? 40.681 23.668 99.697 1.00 19.09 199 VAL F C 1
ATOM 12295 O O . VAL F 1 199 ? 41.559 24.552 99.623 1.00 19.05 199 VAL F O 1
ATOM 12299 N N . ARG F 1 200 ? 40.638 22.754 100.664 1.00 18.40 200 ARG F N 1
ATOM 12300 C CA . ARG F 1 200 ? 41.652 22.684 101.709 1.00 18.33 200 ARG F CA 1
ATOM 12301 C C . ARG F 1 200 ? 42.606 21.531 101.441 1.00 18.21 200 ARG F C 1
ATOM 12302 O O . ARG F 1 200 ? 42.277 20.629 100.674 1.00 18.06 200 ARG F O 1
ATOM 12310 N N . THR F 1 201 ? 43.774 21.579 102.082 1.00 17.94 201 THR F N 1
ATOM 12311 C CA . THR F 1 201 ? 44.820 20.571 101.962 1.00 18.63 201 THR F CA 1
ATOM 12312 C C . THR F 1 201 ? 45.122 19.988 103.352 1.00 18.25 201 THR F C 1
ATOM 12313 O O . THR F 1 201 ? 45.322 20.733 104.309 1.00 18.49 201 THR F O 1
ATOM 12317 N N . HIS F 1 202 ? 45.137 18.661 103.464 1.00 18.26 202 HIS F N 1
ATOM 12318 C CA . HIS F 1 202 ? 45.407 18.005 104.756 1.00 18.18 202 HIS F CA 1
ATOM 12319 C C . HIS F 1 202 ? 46.884 18.199 105.125 1.00 18.88 202 HIS F C 1
ATOM 12320 O O . HIS F 1 202 ? 47.750 18.022 104.261 1.00 18.31 202 HIS F O 1
ATOM 12327 N N . PRO F 1 203 ? 47.182 18.571 106.396 1.00 19.27 203 PRO F N 1
ATOM 12328 C CA . PRO F 1 203 ? 48.587 18.873 106.680 1.00 19.32 203 PRO F CA 1
ATOM 12329 C C . PRO F 1 203 ? 49.525 17.662 106.663 1.00 20.49 203 PRO F C 1
ATOM 12330 O O . PRO F 1 203 ? 50.734 17.855 106.499 1.00 21.34 203 PRO F O 1
ATOM 12334 N N . VAL F 1 204 ? 48.992 16.445 106.809 1.00 19.97 204 VAL F N 1
ATOM 12335 C CA . VAL F 1 204 ? 49.838 15.232 106.827 1.00 19.48 204 VAL F CA 1
ATOM 12336 C C . VAL F 1 204 ? 50.074 14.639 105.433 1.00 19.34 204 VAL F C 1
ATOM 12337 O O . VAL F 1 204 ? 51.214 14.585 104.992 1.00 18.77 204 VAL F O 1
ATOM 12341 N N . HIS F 1 205 ? 49.017 14.194 104.751 1.00 18.76 205 HIS F N 1
ATOM 12342 C CA . HIS F 1 205 ? 49.173 13.556 103.436 1.00 18.30 205 HIS F CA 1
ATOM 12343 C C . HIS F 1 205 ? 48.981 14.526 102.264 1.00 19.22 205 HIS F C 1
ATOM 12344 O O . HIS F 1 205 ? 49.251 14.176 101.112 1.00 19.10 205 HIS F O 1
ATOM 12351 N N . ARG F 1 206 ? 48.520 15.736 102.572 1.00 20.11 206 ARG F N 1
ATOM 12352 C CA . ARG F 1 206 ? 48.378 16.830 101.597 1.00 21.55 206 ARG F CA 1
ATOM 12353 C C . ARG F 1 206 ? 47.353 16.582 100.475 1.00 21.21 206 ARG F C 1
ATOM 12354 O O . ARG F 1 206 ? 47.411 17.186 99.405 1.00 21.75 206 ARG F O 1
ATOM 12362 N N . ARG F 1 207 ? 46.396 15.693 100.738 1.00 20.46 207 ARG F N 1
ATOM 12363 C CA . ARG F 1 207 ? 45.262 15.508 99.838 1.00 19.44 207 ARG F CA 1
ATOM 12364 C C . ARG F 1 207 ? 44.354 16.718 99.919 1.00 18.66 207 ARG F C 1
ATOM 12365 O O . ARG F 1 207 ? 44.105 17.261 101.018 1.00 19.13 207 ARG F O 1
ATOM 12373 N N . LYS F 1 208 ? 43.882 17.147 98.751 1.00 17.06 208 LYS F N 1
ATOM 12374 C CA . LYS F 1 208 ? 42.885 18.198 98.653 1.00 16.52 208 LYS F CA 1
ATOM 12375 C C . LYS F 1 208 ? 41.509 17.619 98.928 1.00 15.59 208 LYS F C 1
ATOM 12376 O O . LYS F 1 208 ? 41.226 16.474 98.572 1.00 15.25 208 LYS F O 1
ATOM 12382 N N . SER F 1 209 ? 40.655 18.422 99.554 1.00 15.27 209 SER F N 1
ATOM 12383 C CA . SER F 1 209 ? 39.260 18.062 99.745 1.00 15.42 209 SER F CA 1
ATOM 12384 C C . SER F 1 209 ? 38.377 19.281 99.689 1.00 14.83 209 SER F C 1
ATOM 12385 O O . SER F 1 209 ? 38.844 20.404 99.889 1.00 14.46 209 SER F O 1
ATOM 12388 N N . LEU F 1 210 ? 37.098 19.045 99.403 1.00 14.49 210 LEU F N 1
ATOM 12389 C CA . LEU F 1 210 ? 36.098 20.098 99.418 1.00 14.54 210 LEU F CA 1
ATOM 12390 C C . LEU F 1 210 ? 35.743 20.423 100.858 1.00 15.12 210 LEU F C 1
ATOM 12391 O O . LEU F 1 210 ? 35.353 19.548 101.614 1.00 14.52 210 LEU F O 1
ATOM 12396 N N . TYR F 1 211 ? 35.906 21.684 101.229 1.00 16.11 211 TYR F N 1
ATOM 12397 C CA . TYR F 1 211 ? 35.529 22.150 102.548 1.00 16.37 211 TYR F CA 1
ATOM 12398 C C . TYR F 1 211 ? 34.105 22.692 102.513 1.00 16.38 211 TYR F C 1
ATOM 12399 O O . TYR F 1 211 ? 33.865 23.907 102.486 1.00 16.75 211 TYR F O 1
ATOM 12408 N N . LEU F 1 212 ? 33.163 21.752 102.516 1.00 15.94 212 LEU F N 1
ATOM 12409 C CA . LEU F 1 212 ? 31.739 22.045 102.485 1.00 15.09 212 LEU F CA 1
ATOM 12410 C C . LEU F 1 212 ? 31.152 21.962 103.884 1.00 15.02 212 LEU F C 1
ATOM 12411 O O . LEU F 1 212 ? 31.679 21.248 104.743 1.00 13.78 212 LEU F O 1
ATOM 12416 N N . SER F 1 213 ? 30.057 22.683 104.103 1.00 15.28 213 SER F N 1
ATOM 12417 C CA . SER F 1 213 ? 29.432 22.779 105.420 1.00 16.68 213 SER F CA 1
ATOM 12418 C C . SER F 1 213 ? 28.162 23.604 105.351 1.00 17.67 213 SER F C 1
ATOM 12419 O O . SER F 1 213 ? 28.113 24.625 104.645 1.00 18.51 213 SER F O 1
ATOM 12422 N N . SER F 1 214 ? 27.147 23.187 106.109 1.00 18.12 214 SER F N 1
ATOM 12423 C CA . SER F 1 214 ? 25.909 23.963 106.261 1.00 18.50 214 SER F CA 1
ATOM 12424 C C . SER F 1 214 ? 26.158 25.400 106.756 1.00 19.12 214 SER F C 1
ATOM 12425 O O . SER F 1 214 ? 25.341 26.278 106.512 1.00 20.14 214 SER F O 1
ATOM 12428 N N . HIS F 1 215 ? 27.276 25.627 107.445 1.00 19.93 215 HIS F N 1
ATOM 12429 C CA . HIS F 1 215 ? 27.655 26.963 107.915 1.00 20.20 215 HIS F CA 1
ATOM 12430 C C . HIS F 1 215 ? 28.104 27.908 106.789 1.00 20.76 215 HIS F C 1
ATOM 12431 O O . HIS F 1 215 ? 28.071 29.131 106.958 1.00 21.15 215 HIS F O 1
ATOM 12438 N N . ALA F 1 216 ? 28.519 27.347 105.654 1.00 19.92 216 ALA F N 1
ATOM 12439 C CA . ALA F 1 216 ? 28.966 28.151 104.512 1.00 20.14 216 ALA F CA 1
ATOM 12440 C C . ALA F 1 216 ? 27.754 28.688 103.766 1.00 19.78 216 ALA F C 1
ATOM 12441 O O . ALA F 1 216 ? 26.935 27.912 103.257 1.00 19.37 216 ALA F O 1
ATOM 12443 N N . GLY F 1 217 ? 27.640 30.011 103.702 1.00 20.22 217 GLY F N 1
ATOM 12444 C CA . GLY F 1 217 ? 26.474 30.639 103.082 1.00 21.72 217 GLY F CA 1
ATOM 12445 C C . GLY F 1 217 ? 26.760 31.561 101.917 1.00 22.89 217 GLY F C 1
ATOM 12446 O O . GLY F 1 217 ? 25.843 32.181 101.389 1.00 23.74 217 GLY F O 1
ATOM 12447 N N . LYS F 1 218 ? 28.020 31.640 101.504 1.00 24.75 218 LYS F N 1
ATOM 12448 C CA . LYS F 1 218 ? 28.453 32.589 100.475 1.00 25.83 218 LYS F CA 1
ATOM 12449 C C . LYS F 1 218 ? 29.841 32.206 99.978 1.00 25.13 218 LYS F C 1
ATOM 12450 O O . LYS F 1 218 ? 30.662 31.728 100.760 1.00 24.70 218 LYS F O 1
ATOM 12456 N N . ILE F 1 219 ? 30.092 32.397 98.682 1.00 23.81 219 ILE F N 1
ATOM 12457 C CA . ILE F 1 219 ? 31.465 32.463 98.159 1.00 24.94 219 ILE F CA 1
ATOM 12458 C C . ILE F 1 219 ? 31.840 33.948 97.983 1.00 26.49 219 ILE F C 1
ATOM 12459 O O . ILE F 1 219 ? 31.079 34.714 97.371 1.00 27.27 219 ILE F O 1
ATOM 12464 N N . ALA F 1 220 ? 32.998 34.336 98.531 1.00 27.19 220 ALA F N 1
ATOM 12465 C CA . ALA F 1 220 ? 33.461 35.737 98.596 1.00 28.22 220 ALA F CA 1
ATOM 12466 C C . ALA F 1 220 ? 33.578 36.475 97.247 1.00 29.80 220 ALA F C 1
ATOM 12467 O O . ALA F 1 220 ? 33.174 37.639 97.149 1.00 30.92 220 ALA F O 1
ATOM 12469 N N . SER F 1 221 ? 34.122 35.806 96.229 1.00 29.34 221 SER F N 1
ATOM 12470 C CA . SER F 1 221 ? 34.307 36.411 94.895 1.00 29.79 221 SER F CA 1
ATOM 12471 C C . SER F 1 221 ? 33.100 36.292 93.936 1.00 30.71 221 SER F C 1
ATOM 12472 O O . SER F 1 221 ? 33.216 36.558 92.728 1.00 31.45 221 SER F O 1
ATOM 12475 N N . MET F 1 222 ? 31.946 35.890 94.466 1.00 29.91 222 MET F N 1
ATOM 12476 C CA . MET F 1 222 ? 30.754 35.665 93.640 1.00 29.14 222 MET F CA 1
ATOM 12477 C C . MET F 1 222 ? 29.553 36.418 94.195 1.00 29.84 222 MET F C 1
ATOM 12478 O O . MET F 1 222 ? 29.522 36.768 95.383 1.00 29.48 222 MET F O 1
ATOM 12483 N N . SER F 1 223 ? 28.573 36.676 93.326 1.00 29.60 223 SER F N 1
ATOM 12484 C CA . SER F 1 223 ? 27.273 37.173 93.754 1.00 30.68 223 SER F CA 1
ATOM 12485 C C . SER F 1 223 ? 26.656 36.131 94.689 1.00 29.45 223 SER F C 1
ATOM 12486 O O . SER F 1 223 ? 26.923 34.929 94.535 1.00 29.29 223 SER F O 1
ATOM 12489 N N . VAL F 1 224 ? 25.856 36.596 95.646 1.00 27.80 224 VAL F N 1
ATOM 12490 C CA . VAL F 1 224 ? 25.251 35.732 96.663 1.00 27.68 224 VAL F CA 1
ATOM 12491 C C . VAL F 1 224 ? 24.516 34.516 96.033 1.00 27.50 224 VAL F C 1
ATOM 12492 O O . VAL F 1 224 ? 24.871 33.368 96.357 1.00 26.67 224 VAL F O 1
ATOM 12496 N N . PRO F 1 225 ? 23.551 34.750 95.099 1.00 26.21 225 PRO F N 1
ATOM 12497 C CA . PRO F 1 225 ? 22.832 33.605 94.506 1.00 25.52 225 PRO F CA 1
ATOM 12498 C C . PRO F 1 225 ? 23.697 32.606 93.723 1.00 24.98 225 PRO F C 1
ATOM 12499 O O . PRO F 1 225 ? 23.524 31.401 93.907 1.00 24.32 225 PRO F O 1
ATOM 12503 N N . GLU F 1 226 ? 24.603 33.089 92.867 1.00 26.06 226 GLU F N 1
ATOM 12504 C CA . GLU F 1 226 ? 25.494 32.205 92.094 1.00 27.93 226 GLU F CA 1
ATOM 12505 C C . GLU F 1 226 ? 26.415 31.367 92.986 1.00 26.32 226 GLU F C 1
ATOM 12506 O O . GLU F 1 226 ? 26.579 30.171 92.757 1.00 25.70 226 GLU F O 1
ATOM 12512 N N . GLY F 1 227 ? 27.008 32.008 93.991 1.00 24.88 227 GLY F N 1
ATOM 12513 C CA . GLY F 1 227 ? 27.840 31.328 94.976 1.00 24.14 227 GLY F CA 1
ATOM 12514 C C . GLY F 1 227 ? 27.106 30.202 95.687 1.00 24.28 227 GLY F C 1
ATOM 12515 O O . GLY F 1 227 ? 27.631 29.081 95.801 1.00 23.92 227 GLY F O 1
ATOM 12516 N N . ARG F 1 228 ? 25.882 30.491 96.136 1.00 22.96 228 ARG F N 1
ATOM 12517 C CA . ARG F 1 228 ? 25.091 29.522 96.882 1.00 22.25 228 ARG F CA 1
ATOM 12518 C C . ARG F 1 228 ? 24.649 28.369 95.997 1.00 22.27 228 ARG F C 1
ATOM 12519 O O . ARG F 1 228 ? 24.592 27.223 96.453 1.00 22.40 228 ARG F O 1
ATOM 12527 N N . LEU F 1 229 ? 24.371 28.668 94.732 1.00 21.41 229 LEU F N 1
ATOM 12528 C CA . LEU F 1 229 ? 24.029 27.631 93.772 1.00 21.19 229 LEU F CA 1
ATOM 12529 C C . LEU F 1 229 ? 25.205 26.718 93.493 1.00 20.76 229 LEU F C 1
ATOM 12530 O O . LEU F 1 229 ? 25.015 25.500 93.368 1.00 20.44 229 LEU F O 1
ATOM 12535 N N . LEU F 1 230 ? 26.407 27.304 93.410 1.00 20.46 230 LEU F N 1
ATOM 12536 C CA . LEU F 1 230 ? 27.636 26.524 93.230 1.00 21.11 230 LEU F CA 1
ATOM 12537 C C . LEU F 1 230 ? 27.870 25.580 94.417 1.00 20.71 230 LEU F C 1
ATOM 12538 O O . LEU F 1 230 ? 28.178 24.410 94.209 1.00 20.87 230 LEU F O 1
ATOM 12543 N N . LEU F 1 231 ? 27.702 26.101 95.634 1.00 20.50 231 LEU F N 1
ATOM 12544 C CA . LEU F 1 231 ? 27.814 25.316 96.871 1.00 21.03 231 LEU F CA 1
ATOM 12545 C C . LEU F 1 231 ? 26.745 24.227 96.941 1.00 21.36 231 LEU F C 1
ATOM 12546 O O . LEU F 1 231 ? 27.041 23.104 97.338 1.00 21.45 231 LEU F O 1
ATOM 12551 N N . ARG F 1 232 ? 25.519 24.560 96.538 1.00 21.52 232 ARG F N 1
ATOM 12552 C CA . ARG F 1 232 ? 24.436 23.584 96.505 1.00 22.83 232 ARG F CA 1
ATOM 12553 C C . ARG F 1 232 ? 24.773 22.386 95.601 1.00 22.04 232 ARG F C 1
ATOM 12554 O O . ARG F 1 232 ? 24.616 21.235 96.027 1.00 20.85 232 ARG F O 1
ATOM 12562 N N . ASP F 1 233 ? 25.275 22.668 94.394 1.00 20.51 233 ASP F N 1
ATOM 12563 C CA . ASP F 1 233 ? 25.726 21.637 93.458 1.00 21.49 233 ASP F CA 1
ATOM 12564 C C . ASP F 1 233 ? 26.917 20.839 93.975 1.00 20.28 233 ASP F C 1
ATOM 12565 O O . ASP F 1 233 ? 27.000 19.629 93.728 1.00 19.46 233 ASP F O 1
ATOM 12570 N N . LEU F 1 234 ? 27.844 21.515 94.656 1.00 18.82 234 LEU F N 1
ATOM 12571 C CA . LEU F 1 234 ? 28.999 20.825 95.235 1.00 19.21 234 LEU F CA 1
ATOM 12572 C C . LEU F 1 234 ? 28.583 19.847 96.335 1.00 18.59 234 LEU F C 1
ATOM 12573 O O . LEU F 1 234 ? 29.055 18.715 96.343 1.00 18.06 234 LEU F O 1
ATOM 12578 N N . ASN F 1 235 ? 27.666 20.282 97.203 1.00 18.13 235 ASN F N 1
ATOM 12579 C CA . ASN F 1 235 ? 27.076 19.435 98.256 1.00 18.85 235 ASN F CA 1
ATOM 12580 C C . ASN F 1 235 ? 26.305 18.225 97.710 1.00 18.58 235 ASN F C 1
ATOM 12581 O O . ASN F 1 235 ? 26.438 17.118 98.228 1.00 18.03 235 ASN F O 1
ATOM 12586 N N . GLU F 1 236 ? 25.528 18.445 96.654 1.00 18.37 236 GLU F N 1
ATOM 12587 C CA . GLU F 1 236 ? 24.807 17.376 95.986 1.00 18.28 236 GLU F CA 1
ATOM 12588 C C . GLU F 1 236 ? 25.809 16.372 95.398 1.00 17.50 236 GLU F C 1
ATOM 12589 O O . GLU F 1 236 ? 25.650 15.155 95.570 1.00 17.53 236 GLU F O 1
ATOM 12595 N N . HIS F 1 237 ? 26.839 16.878 94.720 1.00 16.03 237 HIS F N 1
ATOM 12596 C CA . HIS F 1 237 ? 27.880 16.013 94.185 1.00 15.64 237 HIS F CA 1
ATOM 12597 C C . HIS F 1 237 ? 28.568 15.195 95.299 1.00 15.71 237 HIS F C 1
ATOM 12598 O O . HIS F 1 237 ? 28.702 13.972 95.185 1.00 16.15 237 HIS F O 1
ATOM 12605 N N . ALA F 1 238 ? 28.967 15.880 96.367 1.00 15.45 238 ALA F N 1
ATOM 12606 C CA . ALA F 1 238 ? 29.814 15.308 97.414 1.00 16.22 238 ALA F CA 1
ATOM 12607 C C . ALA F 1 238 ? 29.119 14.286 98.308 1.00 16.23 238 ALA F C 1
ATOM 12608 O O . ALA F 1 238 ? 29.778 13.515 98.988 1.00 17.13 238 ALA F O 1
ATOM 12610 N N . THR F 1 239 ? 27.793 14.306 98.320 1.00 16.88 239 THR F N 1
ATOM 12611 C CA . THR F 1 239 ? 27.007 13.446 99.200 1.00 17.13 239 THR F CA 1
ATOM 12612 C C . THR F 1 239 ? 26.200 12.417 98.388 1.00 17.79 239 THR F C 1
ATOM 12613 O O . THR F 1 239 ? 25.210 11.890 98.864 1.00 17.69 239 THR F O 1
ATOM 12617 N N . GLN F 1 240 ? 26.640 12.131 97.166 1.00 18.75 240 GLN F N 1
ATOM 12618 C CA . GLN F 1 240 ? 26.110 10.999 96.407 1.00 20.17 240 GLN F CA 1
ATOM 12619 C C . GLN F 1 240 ? 26.480 9.722 97.172 1.00 19.82 240 GLN F C 1
ATOM 12620 O O . GLN F 1 240 ? 27.515 9.700 97.836 1.00 20.22 240 GLN F O 1
ATOM 12626 N N . PRO F 1 241 ? 25.654 8.656 97.069 1.00 20.26 241 PRO F N 1
ATOM 12627 C CA . PRO F 1 241 ? 25.910 7.429 97.849 1.00 19.61 241 PRO F CA 1
ATOM 12628 C C . PRO F 1 241 ? 27.318 6.836 97.716 1.00 19.20 241 PRO F C 1
ATOM 12629 O O . PRO F 1 241 ? 27.811 6.248 98.681 1.00 18.40 241 PRO F O 1
ATOM 12633 N N . GLU F 1 242 ? 27.966 7.015 96.561 1.00 18.45 242 GLU F N 1
ATOM 12634 C CA . GLU F 1 242 ? 29.344 6.537 96.371 1.00 19.16 242 GLU F CA 1
ATOM 12635 C C . GLU F 1 242 ? 30.373 7.157 97.340 1.00 18.05 242 GLU F C 1
ATOM 12636 O O . GLU F 1 242 ? 31.416 6.555 97.577 1.00 17.40 242 GLU F O 1
ATOM 12642 N N . PHE F 1 243 ? 30.072 8.337 97.895 1.00 16.80 243 PHE F N 1
ATOM 12643 C CA . PHE F 1 243 ? 30.988 9.010 98.838 1.00 16.34 243 PHE F CA 1
ATOM 12644 C C . PHE F 1 243 ? 30.524 8.947 100.299 1.00 16.41 243 PHE F C 1
ATOM 12645 O O . PHE F 1 243 ? 31.161 9.536 101.171 1.00 16.40 243 PHE F O 1
ATOM 12653 N N . VAL F 1 244 ? 29.413 8.251 100.555 1.00 16.28 244 VAL F N 1
ATOM 12654 C CA . VAL F 1 244 ? 28.757 8.286 101.865 1.00 16.28 244 VAL F CA 1
ATOM 12655 C C . VAL F 1 244 ? 28.835 6.928 102.554 1.00 16.80 244 VAL F C 1
ATOM 12656 O O . VAL F 1 244 ? 28.631 5.885 101.924 1.00 17.59 244 VAL F O 1
ATOM 12660 N N . TYR F 1 245 ? 29.186 6.959 103.836 1.00 17.09 245 TYR F N 1
ATOM 12661 C CA . TYR F 1 245 ? 29.068 5.813 104.720 1.00 16.73 245 TYR F CA 1
ATOM 12662 C C . TYR F 1 245 ? 27.915 6.079 105.702 1.00 16.85 245 TYR F C 1
ATOM 12663 O O . TYR F 1 245 ? 27.827 7.154 106.310 1.00 17.14 245 TYR F O 1
ATOM 12672 N N . VAL F 1 246 ? 27.019 5.108 105.836 1.00 16.26 246 VAL F N 1
ATOM 12673 C CA . VAL F 1 246 ? 25.907 5.219 106.781 1.00 16.70 246 VAL F CA 1
ATOM 12674 C C . VAL F 1 246 ? 26.272 4.431 108.041 1.00 17.21 246 VAL F C 1
ATOM 12675 O O . VAL F 1 246 ? 26.543 3.229 107.967 1.00 17.50 246 VAL F O 1
ATOM 12679 N N . HIS F 1 247 ? 26.324 5.115 109.183 1.00 17.74 247 HIS F N 1
ATOM 12680 C CA . HIS F 1 247 ? 26.540 4.421 110.465 1.00 18.60 247 HIS F CA 1
ATOM 12681 C C . HIS F 1 247 ? 25.233 4.167 111.213 1.00 18.86 247 HIS F C 1
ATOM 12682 O O . HIS F 1 247 ? 24.546 5.112 111.635 1.00 18.65 247 HIS F O 1
ATOM 12689 N N . LYS F 1 248 ? 24.906 2.885 111.354 1.00 20.21 248 LYS F N 1
ATOM 12690 C CA . LYS F 1 248 ? 23.738 2.439 112.118 1.00 21.62 248 LYS F CA 1
ATOM 12691 C C . LYS F 1 248 ? 24.247 2.131 113.520 1.00 19.98 248 LYS F C 1
ATOM 12692 O O . LYS F 1 248 ? 25.041 1.221 113.708 1.00 20.18 248 LYS F O 1
ATOM 12698 N N . TRP F 1 249 ? 23.832 2.932 114.488 1.00 20.02 249 TRP F N 1
ATOM 12699 C CA . TRP F 1 249 ? 24.383 2.886 115.847 1.00 21.06 249 TRP F CA 1
ATOM 12700 C C . TRP F 1 249 ? 24.099 1.601 116.627 1.00 21.57 249 TRP F C 1
ATOM 12701 O O . TRP F 1 249 ? 22.999 1.059 116.557 1.00 21.15 249 TRP F O 1
ATOM 12712 N N . LYS F 1 250 ? 25.120 1.110 117.329 1.00 23.05 250 LYS F N 1
ATOM 12713 C CA . LYS F 1 250 ? 24.972 0.055 118.361 1.00 25.40 250 LYS F CA 1
ATOM 12714 C C . LYS F 1 250 ? 25.394 0.621 119.715 1.00 23.98 250 LYS F C 1
ATOM 12715 O O . LYS F 1 250 ? 26.292 1.475 119.792 1.00 22.66 250 LYS F O 1
ATOM 12721 N N . LEU F 1 251 ? 24.754 0.128 120.775 1.00 23.31 251 LEU F N 1
ATOM 12722 C CA . LEU F 1 251 ? 25.096 0.491 122.149 1.00 22.13 251 LEU F CA 1
ATOM 12723 C C . LEU F 1 251 ? 26.594 0.357 122.378 1.00 20.74 251 LEU F C 1
ATOM 12724 O O . LEU F 1 251 ? 27.200 -0.658 122.010 1.00 20.99 251 LEU F O 1
ATOM 12729 N N . HIS F 1 252 ? 27.183 1.419 122.923 1.00 19.90 252 HIS F N 1
ATOM 12730 C CA . HIS F 1 252 ? 28.627 1.498 123.243 1.00 20.24 252 HIS F CA 1
ATOM 12731 C C . HIS F 1 252 ? 29.602 1.750 122.079 1.00 19.52 252 HIS F C 1
ATOM 12732 O O . HIS F 1 252 ? 30.826 1.833 122.307 1.00 18.43 252 HIS F O 1
ATOM 12739 N N . ASP F 1 253 ? 29.079 1.916 120.857 1.00 18.93 253 ASP F N 1
ATOM 12740 C CA . ASP F 1 253 ? 29.916 2.381 119.736 1.00 19.14 253 ASP F CA 1
ATOM 12741 C C . ASP F 1 253 ? 30.622 3.683 120.107 1.00 18.63 253 ASP F C 1
ATOM 12742 O O . ASP F 1 253 ? 30.075 4.538 120.828 1.00 18.59 253 ASP F O 1
ATOM 12747 N N . LEU F 1 254 ? 31.844 3.817 119.629 1.00 17.97 254 LEU F N 1
ATOM 12748 C CA . LEU F 1 254 ? 32.477 5.116 119.578 1.00 18.02 254 LEU F CA 1
ATOM 12749 C C . LEU F 1 254 ? 32.886 5.360 118.124 1.00 17.47 254 LEU F C 1
ATOM 12750 O O . LEU F 1 254 ? 33.526 4.508 117.496 1.00 16.87 254 LEU F O 1
ATOM 12755 N N . VAL F 1 255 ? 32.465 6.504 117.586 1.00 17.17 255 VAL F N 1
ATOM 12756 C CA . VAL F 1 255 ? 32.843 6.905 116.232 1.00 16.76 255 VAL F CA 1
ATOM 12757 C C . VAL F 1 255 ? 33.627 8.205 116.339 1.00 16.86 255 VAL F C 1
ATOM 12758 O O . VAL F 1 255 ? 33.164 9.165 116.949 1.00 17.36 255 VAL F O 1
ATOM 12762 N N . MET F 1 256 ? 34.833 8.204 115.780 1.00 17.11 256 MET F N 1
ATOM 12763 C CA . MET F 1 256 ? 35.672 9.391 115.719 1.00 17.42 256 MET F CA 1
ATOM 12764 C C . MET F 1 256 ? 35.908 9.775 114.252 1.00 17.44 256 MET F C 1
ATOM 12765 O O . MET F 1 256 ? 36.271 8.929 113.437 1.00 17.89 256 MET F O 1
ATOM 12770 N N . TRP F 1 257 ? 35.710 11.054 113.932 1.00 16.91 257 TRP F N 1
ATOM 12771 C CA . TRP F 1 257 ? 35.880 11.550 112.569 1.00 16.18 257 TRP F CA 1
ATOM 12772 C C . TRP F 1 257 ? 36.729 12.827 112.482 1.00 15.99 257 TRP F C 1
ATOM 12773 O O . TRP F 1 257 ? 36.792 13.611 113.435 1.00 15.51 257 TRP F O 1
ATOM 12784 N N . ASP F 1 258 ? 37.360 13.022 111.326 1.00 15.14 258 ASP F N 1
ATOM 12785 C CA . ASP F 1 258 ? 38.203 14.179 111.080 1.00 15.45 258 ASP F CA 1
ATOM 12786 C C . ASP F 1 258 ? 37.388 15.205 110.315 1.00 15.46 258 ASP F C 1
ATOM 12787 O O . ASP F 1 258 ? 37.081 15.009 109.115 1.00 15.51 258 ASP F O 1
ATOM 12792 N N . ASN F 1 259 ? 37.033 16.293 110.998 1.00 14.93 259 ASN F N 1
ATOM 12793 C CA . ASN F 1 259 ? 36.256 17.381 110.380 1.00 14.71 259 ASN F CA 1
ATOM 12794 C C . ASN F 1 259 ? 36.978 18.046 109.198 1.00 14.52 259 ASN F C 1
ATOM 12795 O O . ASN F 1 259 ? 36.344 18.725 108.398 1.00 14.51 259 ASN F O 1
ATOM 12800 N N . ARG F 1 260 ? 38.286 17.822 109.091 1.00 14.31 260 ARG F N 1
ATOM 12801 C CA . ARG F 1 260 ? 39.111 18.407 108.033 1.00 15.00 260 ARG F CA 1
ATOM 12802 C C . ARG F 1 260 ? 39.010 17.651 106.713 1.00 14.98 260 ARG F C 1
ATOM 12803 O O . ARG F 1 260 ? 39.499 18.140 105.687 1.00 15.10 260 ARG F O 1
ATOM 12811 N N . GLN F 1 261 ? 38.391 16.461 106.740 1.00 14.66 261 GLN F N 1
ATOM 12812 C CA . GLN F 1 261 ? 38.306 15.589 105.549 1.00 14.13 261 GLN F CA 1
ATOM 12813 C C . GLN F 1 261 ? 36.887 15.138 105.186 1.00 13.71 261 GLN F C 1
ATOM 12814 O O . GLN F 1 261 ? 36.689 14.423 104.185 1.00 13.39 261 GLN F O 1
ATOM 12820 N N . THR F 1 262 ? 35.903 15.555 105.978 1.00 12.90 262 THR F N 1
ATOM 12821 C CA . THR F 1 262 ? 34.563 14.998 105.874 1.00 13.31 262 THR F CA 1
ATOM 12822 C C . THR F 1 262 ? 33.476 16.043 106.062 1.00 14.05 262 THR F C 1
ATOM 12823 O O . THR F 1 262 ? 33.736 17.172 106.526 1.00 14.56 262 THR F O 1
ATOM 12827 N N . MET F 1 263 ? 32.259 15.653 105.685 1.00 14.10 263 MET F N 1
ATOM 12828 C CA . MET F 1 263 ? 31.052 16.186 106.317 1.00 14.02 263 MET F CA 1
ATOM 12829 C C . MET F 1 263 ? 30.346 15.041 107.059 1.00 13.97 263 MET F C 1
ATOM 12830 O O . MET F 1 263 ? 30.630 13.862 106.826 1.00 14.17 263 MET F O 1
ATOM 12835 N N . HIS F 1 264 ? 29.438 15.401 107.955 1.00 13.75 264 HIS F N 1
ATOM 12836 C CA . HIS F 1 264 ? 28.558 14.435 108.594 1.00 14.13 264 HIS F CA 1
ATOM 12837 C C . HIS F 1 264 ? 27.175 15.047 108.853 1.00 14.44 264 HIS F C 1
ATOM 12838 O O . HIS F 1 264 ? 27.002 16.280 108.812 1.00 14.09 264 HIS F O 1
ATOM 12845 N N . ARG F 1 265 ? 26.200 14.178 109.108 1.00 14.81 265 ARG F N 1
ATOM 12846 C CA . ARG F 1 265 ? 24.861 14.590 109.517 1.00 15.56 265 ARG F CA 1
ATOM 12847 C C . ARG F 1 265 ? 24.208 13.458 110.306 1.00 16.25 265 ARG F C 1
ATOM 12848 O O . ARG F 1 265 ? 24.567 12.288 110.131 1.00 16.40 265 ARG F O 1
ATOM 12856 N N . VAL F 1 266 ? 23.263 13.815 111.171 1.00 17.14 266 VAL F N 1
ATOM 12857 C CA . VAL F 1 266 ? 22.400 12.834 111.823 1.00 18.12 266 VAL F CA 1
ATOM 12858 C C . VAL F 1 266 ? 21.058 12.803 111.082 1.00 18.88 266 VAL F C 1
ATOM 12859 O O . VAL F 1 266 ? 20.498 13.848 110.747 1.00 18.66 266 VAL F O 1
ATOM 12863 N N . ARG F 1 267 ? 20.565 11.600 110.802 1.00 19.78 267 ARG F N 1
ATOM 12864 C CA . ARG F 1 267 ? 19.274 11.436 110.177 1.00 20.73 267 ARG F CA 1
ATOM 12865 C C . ARG F 1 267 ? 18.162 11.616 111.206 1.00 23.59 267 ARG F C 1
ATOM 12866 O O . ARG F 1 267 ? 18.374 11.467 112.409 1.00 23.39 267 ARG F O 1
ATOM 12874 N N . ARG F 1 268 ? 16.981 11.954 110.695 1.00 27.21 268 ARG F N 1
ATOM 12875 C CA . ARG F 1 268 ? 15.749 12.153 111.454 1.00 30.15 268 ARG F CA 1
ATOM 12876 C C . ARG F 1 268 ? 15.457 11.016 112.441 1.00 28.44 268 ARG F C 1
ATOM 12877 O O . ARG F 1 268 ? 15.622 9.839 112.107 1.00 26.57 268 ARG F O 1
ATOM 12885 N N . TYR F 1 269 ? 15.029 11.380 113.648 1.00 27.85 269 TYR F N 1
ATOM 12886 C CA . TYR F 1 269 ? 14.598 10.406 114.655 1.00 28.59 269 TYR F CA 1
ATOM 12887 C C . TYR F 1 269 ? 13.428 10.929 115.495 1.00 28.36 269 TYR F C 1
ATOM 12888 O O . TYR F 1 269 ? 13.221 12.141 115.610 1.00 26.46 269 TYR F O 1
ATOM 12897 N N . ASP F 1 270 ? 12.697 9.992 116.093 1.00 29.59 270 ASP F N 1
ATOM 12898 C CA . ASP F 1 270 ? 11.612 10.271 117.026 1.00 30.90 270 ASP F CA 1
ATOM 12899 C C . ASP F 1 270 ? 12.144 10.882 118.334 1.00 30.42 270 ASP F C 1
ATOM 12900 O O . ASP F 1 270 ? 12.741 10.182 119.162 1.00 29.05 270 ASP F O 1
ATOM 12905 N N . GLN F 1 271 ? 11.909 12.184 118.514 1.00 31.50 271 GLN F N 1
ATOM 12906 C CA . GLN F 1 271 ? 12.393 12.943 119.687 1.00 36.33 271 GLN F CA 1
ATOM 12907 C C . GLN F 1 271 ? 11.769 12.517 121.022 1.00 36.17 271 GLN F C 1
ATOM 12908 O O . GLN F 1 271 ? 12.268 12.890 122.083 1.00 34.39 271 GLN F O 1
ATOM 12914 N N . SER F 1 272 ? 10.682 11.747 120.957 1.00 36.06 272 SER F N 1
ATOM 12915 C CA . SER F 1 272 ? 10.027 11.194 122.146 1.00 37.88 272 SER F CA 1
ATOM 12916 C C . SER F 1 272 ? 10.753 9.963 122.712 1.00 38.56 272 SER F C 1
ATOM 12917 O O . SER F 1 272 ? 10.466 9.552 123.832 1.00 40.54 272 SER F O 1
ATOM 12920 N N . GLN F 1 273 ? 11.675 9.378 121.941 1.00 38.23 273 GLN F N 1
ATOM 12921 C CA . GLN F 1 273 ? 12.485 8.233 122.410 1.00 39.03 273 GLN F CA 1
ATOM 12922 C C . GLN F 1 273 ? 13.766 8.690 123.132 1.00 36.47 273 GLN F C 1
ATOM 12923 O O . GLN F 1 273 ? 14.307 9.754 122.803 1.00 34.73 273 GLN F O 1
ATOM 12929 N N . PRO F 1 274 ? 14.251 7.895 124.121 1.00 34.42 274 PRO F N 1
ATOM 12930 C CA . PRO F 1 274 ? 15.538 8.258 124.736 1.00 33.32 274 PRO F CA 1
ATOM 12931 C C . PRO F 1 274 ? 16.721 8.100 123.776 1.00 32.15 274 PRO F C 1
ATOM 12932 O O . PRO F 1 274 ? 16.838 7.085 123.067 1.00 31.44 274 PRO F O 1
ATOM 12936 N N . ARG F 1 275 ? 17.561 9.130 123.750 1.00 30.42 275 ARG F N 1
ATOM 12937 C CA . ARG F 1 275 ? 18.810 9.129 122.989 1.00 30.48 275 ARG F CA 1
ATOM 12938 C C . ARG F 1 275 ? 19.878 9.784 123.862 1.00 29.43 275 ARG F C 1
ATOM 12939 O O . ARG F 1 275 ? 19.630 10.833 124.485 1.00 28.38 275 ARG F O 1
ATOM 12947 N N . ASP F 1 276 ? 21.049 9.151 123.922 1.00 27.44 276 ASP F N 1
ATOM 12948 C CA . ASP F 1 276 ? 22.145 9.652 124.748 1.00 26.80 276 ASP F CA 1
ATOM 12949 C C . ASP F 1 276 ? 23.480 9.454 124.038 1.00 25.44 276 ASP F C 1
ATOM 12950 O O . ASP F 1 276 ? 24.091 8.376 124.095 1.00 24.39 276 ASP F O 1
ATOM 12955 N N . MET F 1 277 ? 23.907 10.509 123.353 1.00 25.14 277 MET F N 1
ATOM 12956 C CA . MET F 1 277 ? 25.145 10.504 122.566 1.00 25.96 277 MET F CA 1
ATOM 12957 C C . MET F 1 277 ? 26.060 11.556 123.150 1.00 25.30 277 MET F C 1
ATOM 12958 O O . MET F 1 277 ? 25.673 12.721 123.248 1.00 25.39 277 MET F O 1
ATOM 12963 N N . ARG F 1 278 ? 27.261 11.141 123.553 1.00 25.25 278 ARG F N 1
ATOM 12964 C CA . ARG F 1 278 ? 28.194 12.029 124.258 1.00 25.04 278 ARG F CA 1
ATOM 12965 C C . ARG F 1 278 ? 29.318 12.430 123.307 1.00 24.23 278 ARG F C 1
ATOM 12966 O O . ARG F 1 278 ? 29.936 11.575 122.668 1.00 22.47 278 ARG F O 1
ATOM 12974 N N . ARG F 1 279 ? 29.555 13.738 123.230 1.00 25.66 279 ARG F N 1
ATOM 12975 C CA . ARG F 1 279 ? 30.480 14.349 122.273 1.00 26.26 279 ARG F CA 1
ATOM 12976 C C . ARG F 1 279 ? 31.769 14.834 122.940 1.00 24.30 279 ARG F C 1
ATOM 12977 O O . ARG F 1 279 ? 31.745 15.344 124.052 1.00 24.01 279 ARG F O 1
ATOM 12985 N N . ALA F 1 280 ? 32.886 14.652 122.248 1.00 22.12 280 ALA F N 1
ATOM 12986 C CA . ALA F 1 280 ? 34.138 15.309 122.591 1.00 21.31 280 ALA F CA 1
ATOM 12987 C C . ALA F 1 280 ? 34.730 15.845 121.300 1.00 21.01 280 ALA F C 1
ATOM 12988 O O . ALA F 1 280 ? 34.664 15.186 120.258 1.00 21.49 280 ALA F O 1
ATOM 12990 N N . THR F 1 281 ? 35.283 17.047 121.371 1.00 20.65 281 THR F N 1
ATOM 12991 C CA . THR F 1 281 ? 35.872 17.703 120.203 1.00 21.04 281 THR F CA 1
ATOM 12992 C C . THR F 1 281 ? 37.276 18.171 120.535 1.00 19.82 281 THR F C 1
ATOM 12993 O O . THR F 1 281 ? 37.532 18.731 121.614 1.00 18.71 281 THR F O 1
ATOM 12997 N N . VAL F 1 282 ? 38.171 17.912 119.592 1.00 18.61 282 VAL F N 1
ATOM 12998 C CA . VAL F 1 282 ? 39.547 18.351 119.650 1.00 18.40 282 VAL F CA 1
ATOM 12999 C C . VAL F 1 282 ? 39.715 19.616 118.795 1.00 19.03 282 VAL F C 1
ATOM 13000 O O . VAL F 1 282 ? 39.336 19.639 117.606 1.00 19.11 282 VAL F O 1
ATOM 13004 N N . ALA F 1 283 ? 40.300 20.649 119.408 1.00 18.94 283 ALA F N 1
ATOM 13005 C CA . ALA F 1 283 ? 40.562 21.939 118.766 1.00 19.10 283 ALA F CA 1
ATOM 13006 C C . ALA F 1 283 ? 41.430 21.783 117.535 1.00 19.94 283 ALA F C 1
ATOM 13007 O O . ALA F 1 283 ? 42.311 20.909 117.477 1.00 19.45 283 ALA F O 1
ATOM 13009 N N . GLY F 1 284 ? 41.172 22.648 116.558 1.00 21.59 284 GLY F N 1
ATOM 13010 C CA . GLY F 1 284 ? 41.983 22.748 115.358 1.00 22.47 284 GLY F CA 1
ATOM 13011 C C . GLY F 1 284 ? 43.375 23.210 115.716 1.00 25.21 284 GLY F C 1
ATOM 13012 O O . GLY F 1 284 ? 43.572 23.986 116.656 1.00 23.92 284 GLY F O 1
ATOM 13013 N N . THR F 1 285 ? 44.325 22.696 114.950 1.00 27.50 285 THR F N 1
ATOM 13014 C CA . THR F 1 285 ? 45.751 22.886 115.158 1.00 31.79 285 THR F CA 1
ATOM 13015 C C . THR F 1 285 ? 46.336 23.767 114.056 1.00 34.12 285 THR F C 1
ATOM 13016 O O . THR F 1 285 ? 47.517 24.089 114.115 1.00 36.04 285 THR F O 1
ATOM 13020 N N . GLU F 1 286 ? 45.500 24.137 113.066 1.00 35.37 286 GLU F N 1
ATOM 13021 C CA . GLU F 1 286 ? 45.827 25.084 111.960 1.00 36.59 286 GLU F CA 1
ATOM 13022 C C . GLU F 1 286 ? 44.554 25.716 111.299 1.00 35.97 286 GLU F C 1
ATOM 13023 O O . GLU F 1 286 ? 43.481 25.096 111.314 1.00 35.24 286 GLU F O 1
ATOM 13029 N N . PRO F 1 287 ? 44.661 26.961 110.765 1.00 35.41 287 PRO F N 1
ATOM 13030 C CA . PRO F 1 287 ? 43.540 27.551 110.009 1.00 33.49 287 PRO F CA 1
ATOM 13031 C C . PRO F 1 287 ? 43.592 27.184 108.509 1.00 32.63 287 PRO F C 1
ATOM 13032 O O . PRO F 1 287 ? 44.545 26.525 108.078 1.00 32.00 287 PRO F O 1
ATOM 13036 N N . THR F 1 288 ? 42.577 27.568 107.731 1.00 30.27 288 THR F N 1
ATOM 13037 C CA . THR F 1 288 ? 42.649 27.389 106.268 1.00 30.94 288 THR F CA 1
ATOM 13038 C C . THR F 1 288 ? 43.011 28.683 105.516 1.00 32.89 288 THR F C 1
ATOM 13039 O O . THR F 1 288 ? 43.633 28.610 104.460 1.00 31.93 288 THR F O 1
ATOM 13043 N N . VAL F 1 289 ? 42.611 29.839 106.054 1.00 37.57 289 VAL F N 1
ATOM 13044 C CA . VAL F 1 289 ? 43.025 31.172 105.544 1.00 45.02 289 VAL F CA 1
ATOM 13045 C C . VAL F 1 289 ? 43.232 32.198 106.667 1.00 51.34 289 VAL F C 1
ATOM 13046 O O . VAL F 1 289 ? 43.202 31.847 107.851 1.00 53.16 289 VAL F O 1
ATOM 13050 N N . GLN F 1 290 ? 43.437 33.463 106.283 1.00 58.62 290 GLN F N 1
ATOM 13051 C CA . GLN F 1 290 ? 43.587 34.577 107.231 1.00 62.44 290 GLN F CA 1
ATOM 13052 C C . GLN F 1 290 ? 42.341 35.469 107.243 1.00 59.51 290 GLN F C 1
ATOM 13053 O O . GLN F 1 290 ? 42.044 36.133 108.239 1.00 56.57 290 GLN F O 1
ATOM 13059 N N . ILE G 1 3 ? -1.773 10.065 67.131 1.00 35.78 3 ILE G N 1
ATOM 13060 C CA . ILE G 1 3 ? -0.770 10.264 68.228 1.00 35.68 3 ILE G CA 1
ATOM 13061 C C . ILE G 1 3 ? -0.128 8.943 68.694 1.00 33.33 3 ILE G C 1
ATOM 13062 O O . ILE G 1 3 ? -0.812 8.017 69.123 1.00 35.12 3 ILE G O 1
ATOM 13067 N N . ALA G 1 4 ? 1.193 8.882 68.597 1.00 31.86 4 ALA G N 1
ATOM 13068 C CA . ALA G 1 4 ? 1.986 7.766 69.113 1.00 30.91 4 ALA G CA 1
ATOM 13069 C C . ALA G 1 4 ? 2.843 8.250 70.285 1.00 31.37 4 ALA G C 1
ATOM 13070 O O . ALA G 1 4 ? 3.487 9.298 70.186 1.00 30.92 4 ALA G O 1
ATOM 13072 N N . ILE G 1 5 ? 2.831 7.496 71.390 1.00 31.98 5 ILE G N 1
ATOM 13073 C CA . ILE G 1 5 ? 3.566 7.858 72.617 1.00 32.75 5 ILE G CA 1
ATOM 13074 C C . ILE G 1 5 ? 4.633 6.810 72.993 1.00 34.41 5 ILE G C 1
ATOM 13075 O O . ILE G 1 5 ? 4.355 5.606 73.027 1.00 34.87 5 ILE G O 1
ATOM 13080 N N . ARG G 1 6 ? 5.847 7.291 73.271 1.00 34.65 6 ARG G N 1
ATOM 13081 C CA . ARG G 1 6 ? 6.970 6.462 73.699 1.00 35.04 6 ARG G CA 1
ATOM 13082 C C . ARG G 1 6 ? 7.409 6.853 75.124 1.00 33.59 6 ARG G C 1
ATOM 13083 O O . ARG G 1 6 ? 7.791 8.003 75.372 1.00 32.65 6 ARG G O 1
ATOM 13091 N N . GLN G 1 7 ? 7.342 5.897 76.052 1.00 32.49 7 GLN G N 1
ATOM 13092 C CA . GLN G 1 7 ? 7.725 6.133 77.453 1.00 32.07 7 GLN G CA 1
ATOM 13093 C C . GLN G 1 7 ? 9.242 6.298 77.585 1.00 31.18 7 GLN G C 1
ATOM 13094 O O . GLN G 1 7 ? 9.999 5.529 76.994 1.00 30.88 7 GLN G O 1
ATOM 13100 N N . LEU G 1 8 ? 9.669 7.316 78.335 1.00 30.33 8 LEU G N 1
ATOM 13101 C CA . LEU G 1 8 ? 11.089 7.725 78.375 1.00 30.03 8 LEU G CA 1
ATOM 13102 C C . LEU G 1 8 ? 11.781 7.479 79.716 1.00 30.24 8 LEU G C 1
ATOM 13103 O O . LEU G 1 8 ? 13.002 7.477 79.789 1.00 30.92 8 LEU G O 1
ATOM 13108 N N . GLN G 1 9 ? 11.003 7.277 80.771 1.00 31.67 9 GLN G N 1
ATOM 13109 C CA . GLN G 1 9 ? 11.552 6.968 82.086 1.00 32.77 9 GLN G CA 1
ATOM 13110 C C . GLN G 1 9 ? 10.709 5.839 82.663 1.00 35.96 9 GLN G C 1
ATOM 13111 O O . GLN G 1 9 ? 9.563 5.641 82.243 1.00 36.74 9 GLN G O 1
ATOM 13117 N N . THR G 1 10 ? 11.287 5.108 83.619 1.00 37.83 10 THR G N 1
ATOM 13118 C CA . THR G 1 10 ? 10.683 3.914 84.220 1.00 38.87 10 THR G CA 1
ATOM 13119 C C . THR G 1 10 ? 9.264 4.152 84.739 1.00 38.30 10 THR G C 1
ATOM 13120 O O . THR G 1 10 ? 8.377 3.333 84.504 1.00 40.59 10 THR G O 1
ATOM 13124 N N . HIS G 1 11 ? 9.060 5.286 85.406 1.00 37.27 11 HIS G N 1
ATOM 13125 C CA . HIS G 1 11 ? 7.789 5.624 86.042 1.00 35.70 11 HIS G CA 1
ATOM 13126 C C . HIS G 1 11 ? 6.870 6.553 85.223 1.00 32.05 11 HIS G C 1
ATOM 13127 O O . HIS G 1 11 ? 5.663 6.569 85.461 1.00 29.18 11 HIS G O 1
ATOM 13134 N N . PHE G 1 12 ? 7.440 7.329 84.288 1.00 28.31 12 PHE G N 1
ATOM 13135 C CA . PHE G 1 12 ? 6.733 8.479 83.658 1.00 25.76 12 PHE G CA 1
ATOM 13136 C C . PHE G 1 12 ? 7.465 9.047 82.441 1.00 24.41 12 PHE G C 1
ATOM 13137 O O . PHE G 1 12 ? 8.479 8.494 82.015 1.00 24.29 12 PHE G O 1
ATOM 13145 N N . VAL G 1 13 ? 6.940 10.156 81.907 1.00 23.55 13 VAL G N 1
ATOM 13146 C CA . VAL G 1 13 ? 7.451 10.869 80.721 1.00 22.25 13 VAL G CA 1
ATOM 13147 C C . VAL G 1 13 ? 7.123 10.132 79.431 1.00 22.89 13 VAL G C 1
ATOM 13148 O O . VAL G 1 13 ? 7.450 8.957 79.273 1.00 22.21 13 VAL G O 1
ATOM 13152 N N . GLY G 1 14 ? 6.485 10.850 78.507 1.00 23.02 14 GLY G N 1
ATOM 13153 C CA . GLY G 1 14 ? 6.146 10.307 77.210 1.00 22.50 14 GLY G CA 1
ATOM 13154 C C . GLY G 1 14 ? 6.628 11.218 76.106 1.00 23.71 14 GLY G C 1
ATOM 13155 O O . GLY G 1 14 ? 6.520 12.438 76.198 1.00 22.59 14 GLY G O 1
ATOM 13156 N N . GLN G 1 15 ? 7.161 10.608 75.058 1.00 25.10 15 GLN G N 1
ATOM 13157 C CA . GLN G 1 15 ? 7.545 11.320 73.867 1.00 27.27 15 GLN G CA 1
ATOM 13158 C C . GLN G 1 15 ? 6.441 11.172 72.830 1.00 27.55 15 GLN G C 1
ATOM 13159 O O . GLN G 1 15 ? 6.067 10.055 72.475 1.00 30.48 15 GLN G O 1
ATOM 13165 N N . VAL G 1 16 ? 5.947 12.297 72.326 1.00 26.53 16 VAL G N 1
ATOM 13166 C CA . VAL G 1 16 ? 4.767 12.313 71.455 1.00 24.72 16 VAL G CA 1
ATOM 13167 C C . VAL G 1 16 ? 5.151 12.596 70.008 1.00 25.00 16 VAL G C 1
ATOM 13168 O O . VAL G 1 16 ? 5.816 13.591 69.716 1.00 25.90 16 VAL G O 1
ATOM 13172 N N . SER G 1 17 ? 4.757 11.703 69.108 1.00 25.11 17 SER G N 1
ATOM 13173 C CA . SER G 1 17 ? 4.892 11.965 67.677 1.00 26.31 17 SER G CA 1
ATOM 13174 C C . SER G 1 17 ? 3.535 11.900 66.995 1.00 25.94 17 SER G C 1
ATOM 13175 O O . SER G 1 17 ? 2.575 11.342 67.551 1.00 25.89 17 SER G O 1
ATOM 13178 N N . GLY G 1 18 ? 3.455 12.507 65.810 1.00 26.23 18 GLY G N 1
ATOM 13179 C CA . GLY G 1 18 ? 2.225 12.591 65.033 1.00 26.04 18 GLY G CA 1
ATOM 13180 C C . GLY G 1 18 ? 1.469 13.907 65.149 1.00 27.39 18 GLY G C 1
ATOM 13181 O O . GLY G 1 18 ? 0.415 14.059 64.533 1.00 27.77 18 GLY G O 1
ATOM 13182 N N . LEU G 1 19 ? 1.985 14.854 65.940 1.00 25.83 19 LEU G N 1
ATOM 13183 C CA . LEU G 1 19 ? 1.375 16.181 66.041 1.00 24.14 19 LEU G CA 1
ATOM 13184 C C . LEU G 1 19 ? 2.233 17.269 65.419 1.00 23.56 19 LEU G C 1
ATOM 13185 O O . LEU G 1 19 ? 3.438 17.340 65.666 1.00 24.93 19 LEU G O 1
ATOM 13190 N N . ASP G 1 20 ? 1.597 18.108 64.608 1.00 22.72 20 ASP G N 1
ATOM 13191 C CA . ASP G 1 20 ? 2.201 19.343 64.099 1.00 23.00 20 ASP G CA 1
ATOM 13192 C C . ASP G 1 20 ? 1.585 20.543 64.831 1.00 23.42 20 ASP G C 1
ATOM 13193 O O . ASP G 1 20 ? 0.430 20.924 64.570 1.00 24.24 20 ASP G O 1
ATOM 13198 N N . LEU G 1 21 ? 2.360 21.133 65.740 1.00 22.69 21 LEU G N 1
ATOM 13199 C CA . LEU G 1 21 ? 1.854 22.223 66.586 1.00 22.69 21 LEU G CA 1
ATOM 13200 C C . LEU G 1 21 ? 1.703 23.586 65.879 1.00 22.77 21 LEU G C 1
ATOM 13201 O O . LEU G 1 21 ? 1.234 24.544 66.502 1.00 23.12 21 LEU G O 1
ATOM 13206 N N . ARG G 1 22 ? 2.096 23.659 64.598 1.00 22.70 22 ARG G N 1
ATOM 13207 C CA A ARG G 1 22 ? 1.772 24.811 63.745 0.49 23.08 22 ARG G CA 1
ATOM 13208 C CA B ARG G 1 22 ? 1.779 24.810 63.739 0.51 23.40 22 ARG G CA 1
ATOM 13209 C C . ARG G 1 22 ? 0.284 24.791 63.394 1.00 24.10 22 ARG G C 1
ATOM 13210 O O . ARG G 1 22 ? -0.257 25.781 62.896 1.00 25.27 22 ARG G O 1
ATOM 13225 N N . LYS G 1 23 ? -0.373 23.655 63.656 1.00 24.76 23 LYS G N 1
ATOM 13226 C CA . LYS G 1 23 ? -1.792 23.449 63.336 1.00 24.53 23 LYS G CA 1
ATOM 13227 C C . LYS G 1 23 ? -2.688 23.390 64.588 1.00 23.55 23 LYS G C 1
ATOM 13228 O O . LYS G 1 23 ? -2.248 22.905 65.636 1.00 23.71 23 LYS G O 1
ATOM 13234 N N . PRO G 1 24 ? -3.947 23.882 64.486 1.00 22.90 24 PRO G N 1
ATOM 13235 C CA . PRO G 1 24 ? -4.934 23.673 65.549 1.00 22.10 24 PRO G CA 1
ATOM 13236 C C . PRO G 1 24 ? -5.145 22.185 65.832 1.00 21.15 24 PRO G C 1
ATOM 13237 O O . PRO G 1 24 ? -5.107 21.377 64.915 1.00 21.51 24 PRO G O 1
ATOM 13241 N N . LEU G 1 25 ? -5.325 21.829 67.097 1.00 20.43 25 LEU G N 1
ATOM 13242 C CA . LEU G 1 25 ? -5.675 20.456 67.466 1.00 20.25 25 LEU G CA 1
ATOM 13243 C C . LEU G 1 25 ? -7.152 20.196 67.220 1.00 20.69 25 LEU G C 1
ATOM 13244 O O . LEU G 1 25 ? -7.984 21.070 67.483 1.00 20.38 25 LEU G O 1
ATOM 13249 N N . THR G 1 26 ? -7.464 18.990 66.738 1.00 20.92 26 THR G N 1
ATOM 13250 C CA . THR G 1 26 ? -8.828 18.465 66.736 1.00 22.00 26 THR G CA 1
ATOM 13251 C C . THR G 1 26 ? -9.236 18.183 68.191 1.00 22.31 26 THR G C 1
ATOM 13252 O O . THR G 1 26 ? -8.348 18.090 69.058 1.00 22.53 26 THR G O 1
ATOM 13256 N N . PRO G 1 27 ? -10.560 18.047 68.475 1.00 22.25 27 PRO G N 1
ATOM 13257 C CA . PRO G 1 27 ? -10.965 17.727 69.854 1.00 22.28 27 PRO G CA 1
ATOM 13258 C C . PRO G 1 27 ? -10.385 16.404 70.366 1.00 22.32 27 PRO G C 1
ATOM 13259 O O . PRO G 1 27 ? -10.036 16.316 71.536 1.00 22.10 27 PRO G O 1
ATOM 13263 N N . GLY G 1 28 ? -10.292 15.408 69.483 1.00 22.63 28 GLY G N 1
ATOM 13264 C CA . GLY G 1 28 ? -9.708 14.104 69.787 1.00 23.45 28 GLY G CA 1
ATOM 13265 C C . GLY G 1 28 ? -8.239 14.206 70.171 1.00 23.66 28 GLY G C 1
ATOM 13266 O O . GLY G 1 28 ? -7.823 13.686 71.216 1.00 23.33 28 GLY G O 1
ATOM 13267 N N . GLU G 1 29 ? -7.469 14.889 69.327 1.00 23.41 29 GLU G N 1
ATOM 13268 C CA . GLU G 1 29 ? -6.079 15.230 69.632 1.00 23.73 29 GLU G CA 1
ATOM 13269 C C . GLU G 1 29 ? -5.893 15.915 70.991 1.00 23.97 29 GLU G C 1
ATOM 13270 O O . GLU G 1 29 ? -5.021 15.507 71.767 1.00 23.46 29 GLU G O 1
ATOM 13276 N N . ALA G 1 30 ? -6.723 16.924 71.284 1.00 23.36 30 ALA G N 1
ATOM 13277 C CA . ALA G 1 30 ? -6.664 17.639 72.559 1.00 22.35 30 ALA G CA 1
ATOM 13278 C C . ALA G 1 30 ? -6.936 16.700 73.728 1.00 22.78 30 ALA G C 1
ATOM 13279 O O . ALA G 1 30 ? -6.240 16.763 74.746 1.00 21.22 30 ALA G O 1
ATOM 13281 N N . ARG G 1 31 ? -7.932 15.826 73.544 1.00 23.32 31 ARG G N 1
ATOM 13282 C CA . ARG G 1 31 ? -8.357 14.826 74.518 1.00 25.24 31 ARG G CA 1
ATOM 13283 C C . ARG G 1 31 ? -7.268 13.784 74.802 1.00 24.44 31 ARG G C 1
ATOM 13284 O O . ARG G 1 31 ? -7.049 13.431 75.961 1.00 24.07 31 ARG G O 1
ATOM 13292 N N . GLU G 1 32 ? -6.600 13.306 73.745 1.00 25.09 32 GLU G N 1
ATOM 13293 C CA . GLU G 1 32 ? -5.509 12.331 73.855 1.00 26.49 32 GLU G CA 1
ATOM 13294 C C . GLU G 1 32 ? -4.273 12.936 74.552 1.00 25.86 32 GLU G C 1
ATOM 13295 O O . GLU G 1 32 ? -3.679 12.297 75.435 1.00 26.17 32 GLU G O 1
ATOM 13301 N N . VAL G 1 33 ? -3.909 14.164 74.170 1.00 23.53 33 VAL G N 1
ATOM 13302 C CA . VAL G 1 33 ? -2.798 14.890 74.811 1.00 23.11 33 VAL G CA 1
ATOM 13303 C C . VAL G 1 33 ? -3.048 15.101 76.309 1.00 22.58 33 VAL G C 1
ATOM 13304 O O . VAL G 1 33 ? -2.145 14.877 77.112 1.00 21.79 33 VAL G O 1
ATOM 13308 N N . GLU G 1 34 ? -4.263 15.502 76.685 1.00 22.92 34 GLU G N 1
ATOM 13309 C CA . GLU G 1 34 ? -4.543 15.718 78.104 1.00 23.81 34 GLU G CA 1
ATOM 13310 C C . GLU G 1 34 ? -4.551 14.420 78.921 1.00 24.55 34 GLU G C 1
ATOM 13311 O O . GLU G 1 34 ? -4.030 14.402 80.053 1.00 24.66 34 GLU G O 1
ATOM 13317 N N . SER G 1 35 ? -5.104 13.340 78.352 1.00 24.73 35 SER G N 1
ATOM 13318 C CA . SER G 1 35 ? -5.025 12.008 78.992 1.00 25.67 35 SER G CA 1
ATOM 13319 C C . SER G 1 35 ? -3.575 11.552 79.148 1.00 24.13 35 SER G C 1
ATOM 13320 O O . SER G 1 35 ? -3.208 10.967 80.180 1.00 24.35 35 SER G O 1
ATOM 13323 N N . ALA G 1 36 ? -2.768 11.828 78.125 1.00 22.92 36 ALA G N 1
ATOM 13324 C CA . ALA G 1 36 ? -1.333 11.530 78.150 1.00 22.48 36 ALA G CA 1
ATOM 13325 C C . ALA G 1 36 ? -0.598 12.329 79.231 1.00 21.95 36 ALA G C 1
ATOM 13326 O O . ALA G 1 36 ? 0.308 11.806 79.876 1.00 22.53 36 ALA G O 1
ATOM 13328 N N . MET G 1 37 ? -1.006 13.583 79.424 1.00 21.50 37 MET G N 1
ATOM 13329 C CA . MET G 1 37 ? -0.520 14.427 80.511 1.00 21.07 37 MET G CA 1
ATOM 13330 C C . MET G 1 37 ? -0.925 13.872 81.881 1.00 23.07 37 MET G C 1
ATOM 13331 O O . MET G 1 37 ? -0.142 13.950 82.849 1.00 22.81 37 MET G O 1
ATOM 13336 N N . ASP G 1 38 ? -2.145 13.331 81.969 1.00 22.82 38 ASP G N 1
ATOM 13337 C CA . ASP G 1 38 ? -2.621 12.709 83.203 1.00 23.61 38 ASP G CA 1
ATOM 13338 C C . ASP G 1 38 ? -1.772 11.491 83.533 1.00 23.86 38 ASP G C 1
ATOM 13339 O O . ASP G 1 38 ? -1.364 11.311 84.673 1.00 23.70 38 ASP G O 1
ATOM 13344 N N . LYS G 1 39 ? -1.488 10.683 82.516 1.00 25.02 39 LYS G N 1
ATOM 13345 C CA . LYS G 1 39 ? -0.751 9.430 82.678 1.00 25.77 39 LYS G CA 1
ATOM 13346 C C . LYS G 1 39 ? 0.774 9.636 82.877 1.00 25.41 39 LYS G C 1
ATOM 13347 O O . LYS G 1 39 ? 1.329 9.180 83.887 1.00 24.46 39 LYS G O 1
ATOM 13353 N N . TYR G 1 40 ? 1.417 10.350 81.941 1.00 23.76 40 TYR G N 1
ATOM 13354 C CA . TYR G 1 40 ? 2.884 10.478 81.884 1.00 23.80 40 TYR G CA 1
ATOM 13355 C C . TYR G 1 40 ? 3.471 11.685 82.625 1.00 22.62 40 TYR G C 1
ATOM 13356 O O . TYR G 1 40 ? 4.676 11.730 82.844 1.00 21.73 40 TYR G O 1
ATOM 13365 N N . ALA G 1 41 ? 2.622 12.657 82.977 1.00 21.42 41 ALA G N 1
ATOM 13366 C CA . ALA G 1 41 ? 2.995 13.872 83.739 1.00 20.62 41 ALA G CA 1
ATOM 13367 C C . ALA G 1 41 ? 3.912 14.884 83.018 1.00 19.67 41 ALA G C 1
ATOM 13368 O O . ALA G 1 41 ? 3.873 16.083 83.324 1.00 19.72 41 ALA G O 1
ATOM 13370 N N . VAL G 1 42 ? 4.727 14.401 82.081 1.00 18.69 42 VAL G N 1
ATOM 13371 C CA . VAL G 1 42 ? 5.622 15.230 81.281 1.00 18.02 42 VAL G CA 1
ATOM 13372 C C . VAL G 1 42 ? 5.528 14.680 79.859 1.00 18.45 42 VAL G C 1
ATOM 13373 O O . VAL G 1 42 ? 5.536 13.454 79.671 1.00 19.57 42 VAL G O 1
ATOM 13377 N N . LEU G 1 43 ? 5.432 15.574 78.867 1.00 17.32 43 LEU G N 1
ATOM 13378 C CA . LEU G 1 43 ? 5.425 15.174 77.463 1.00 16.84 43 LEU G CA 1
ATOM 13379 C C . LEU G 1 43 ? 6.466 15.918 76.655 1.00 16.68 43 LEU G C 1
ATOM 13380 O O . LEU G 1 43 ? 6.622 17.134 76.794 1.00 16.37 43 LEU G O 1
ATOM 13385 N N . VAL G 1 44 ? 7.150 15.170 75.794 1.00 16.85 44 VAL G N 1
ATOM 13386 C CA . VAL G 1 44 ? 8.233 15.684 74.960 1.00 17.36 44 VAL G CA 1
ATOM 13387 C C . VAL G 1 44 ? 7.800 15.623 73.499 1.00 18.47 44 VAL G C 1
ATOM 13388 O O . VAL G 1 44 ? 7.406 14.555 73.014 1.00 18.58 44 VAL G O 1
ATOM 13392 N N . PHE G 1 45 ? 7.857 16.778 72.822 1.00 18.98 45 PHE G N 1
ATOM 13393 C CA . PHE G 1 45 ? 7.494 16.913 71.404 1.00 19.57 45 PHE G CA 1
ATOM 13394 C C . PHE G 1 45 ? 8.712 17.467 70.672 1.00 20.83 45 PHE G C 1
ATOM 13395 O O . PHE G 1 45 ? 9.036 18.648 70.821 1.00 22.53 45 PHE G O 1
ATOM 13403 N N . HIS G 1 46 ? 9.384 16.617 69.895 1.00 21.28 46 HIS G N 1
ATOM 13404 C CA . HIS G 1 46 ? 10.529 17.021 69.080 1.00 21.45 46 HIS G CA 1
ATOM 13405 C C . HIS G 1 46 ? 10.091 17.784 67.844 1.00 21.50 46 HIS G C 1
ATOM 13406 O O . HIS G 1 46 ? 8.968 17.612 67.359 1.00 19.23 46 HIS G O 1
ATOM 13413 N N . ASP G 1 47 ? 11.002 18.625 67.349 1.00 22.62 47 ASP G N 1
ATOM 13414 C CA . ASP G 1 47 ? 10.884 19.329 66.050 1.00 24.11 47 ASP G CA 1
ATOM 13415 C C . ASP G 1 47 ? 9.605 20.162 65.871 1.00 22.39 47 ASP G C 1
ATOM 13416 O O . ASP G 1 47 ? 8.908 20.037 64.870 1.00 22.65 47 ASP G O 1
ATOM 13421 N N . GLN G 1 48 ? 9.316 21.011 66.846 1.00 21.20 48 GLN G N 1
ATOM 13422 C CA . GLN G 1 48 ? 8.159 21.897 66.780 1.00 19.81 48 GLN G CA 1
ATOM 13423 C C . GLN G 1 48 ? 8.686 23.313 66.626 1.00 19.23 48 GLN G C 1
ATOM 13424 O O . GLN G 1 48 ? 8.898 24.026 67.612 1.00 18.51 48 GLN G O 1
ATOM 13430 N N . ASP G 1 49 ? 8.952 23.684 65.373 1.00 18.57 49 ASP G N 1
ATOM 13431 C CA . ASP G 1 49 ? 9.473 25.003 65.036 1.00 18.74 49 ASP G CA 1
ATOM 13432 C C . ASP G 1 49 ? 8.277 25.951 64.964 1.00 18.39 49 ASP G C 1
ATOM 13433 O O . ASP G 1 49 ? 7.756 26.233 63.889 1.00 18.56 49 ASP G O 1
ATOM 13438 N N . ILE G 1 50 ? 7.829 26.417 66.123 1.00 17.35 50 ILE G N 1
ATOM 13439 C CA . ILE G 1 50 ? 6.607 27.194 66.215 1.00 17.43 50 ILE G CA 1
ATOM 13440 C C . ILE G 1 50 ? 6.857 28.622 66.690 1.00 17.45 50 ILE G C 1
ATOM 13441 O O . ILE G 1 50 ? 7.952 28.941 67.156 1.00 17.56 50 ILE G O 1
ATOM 13446 N N . THR G 1 51 ? 5.826 29.460 66.562 1.00 17.44 51 THR G N 1
ATOM 13447 C CA . THR G 1 51 ? 5.823 30.833 67.075 1.00 18.01 51 THR G CA 1
ATOM 13448 C C . THR G 1 51 ? 5.230 30.870 68.485 1.00 18.26 51 THR G C 1
ATOM 13449 O O . THR G 1 51 ? 4.564 29.911 68.907 1.00 17.32 51 THR G O 1
ATOM 13453 N N . ASP G 1 52 ? 5.474 31.981 69.197 1.00 19.30 52 ASP G N 1
ATOM 13454 C CA . ASP G 1 52 ? 4.827 32.278 70.485 1.00 21.68 52 ASP G CA 1
ATOM 13455 C C . ASP G 1 52 ? 3.306 32.091 70.424 1.00 21.24 52 ASP G C 1
ATOM 13456 O O . ASP G 1 52 ? 2.723 31.458 71.302 1.00 21.45 52 ASP G O 1
ATOM 13461 N N . GLU G 1 53 ? 2.682 32.609 69.372 1.00 21.45 53 GLU G N 1
ATOM 13462 C CA . GLU G 1 53 ? 1.234 32.505 69.217 1.00 22.57 53 GLU G CA 1
ATOM 13463 C C . GLU G 1 53 ? 0.757 31.059 69.073 1.00 20.20 53 GLU G C 1
ATOM 13464 O O . GLU G 1 53 ? -0.223 30.678 69.715 1.00 18.93 53 GLU G O 1
ATOM 13470 N N . GLN G 1 54 ? 1.476 30.259 68.280 1.00 18.67 54 GLN G N 1
ATOM 13471 C CA . GLN G 1 54 ? 1.157 28.841 68.105 1.00 18.26 54 GLN G CA 1
ATOM 13472 C C . GLN G 1 54 ? 1.349 28.023 69.400 1.00 18.69 54 GLN G C 1
ATOM 13473 O O . GLN G 1 54 ? 0.564 27.114 69.686 1.00 18.88 54 GLN G O 1
ATOM 13479 N N . GLN G 1 55 ? 2.383 28.362 70.168 1.00 18.35 55 GLN G N 1
ATOM 13480 C CA . GLN G 1 55 ? 2.667 27.714 71.443 1.00 18.40 55 GLN G CA 1
ATOM 13481 C C . GLN G 1 55 ? 1.542 27.984 72.448 1.00 18.56 55 GLN G C 1
ATOM 13482 O O . GLN G 1 55 ? 1.061 27.048 73.107 1.00 17.96 55 GLN G O 1
ATOM 13488 N N . MET G 1 56 ? 1.127 29.254 72.547 1.00 18.81 56 MET G N 1
ATOM 13489 C CA . MET G 1 56 ? -0.002 29.651 73.398 1.00 18.79 56 MET G CA 1
ATOM 13490 C C . MET G 1 56 ? -1.326 29.031 72.936 1.00 18.09 56 MET G C 1
ATOM 13491 O O . MET G 1 56 ? -2.075 28.493 73.751 1.00 18.41 56 MET G O 1
ATOM 13496 N N . ALA G 1 57 ? -1.601 29.090 71.635 1.00 17.49 57 ALA G N 1
ATOM 13497 C CA . ALA G 1 57 ? -2.787 28.449 71.072 1.00 17.51 57 ALA G CA 1
ATOM 13498 C C . ALA G 1 57 ? -2.837 26.966 71.475 1.00 17.51 57 ALA G C 1
ATOM 13499 O O . ALA G 1 57 ? -3.890 26.475 71.897 1.00 17.10 57 ALA G O 1
ATOM 13501 N N . PHE G 1 58 ? -1.691 26.279 71.381 1.00 17.15 58 PHE G N 1
ATOM 13502 C CA . PHE G 1 58 ? -1.583 24.885 71.813 1.00 17.21 58 PHE G CA 1
ATOM 13503 C C . PHE G 1 58 ? -1.896 24.732 73.303 1.00 17.36 58 PHE G C 1
ATOM 13504 O O . PHE G 1 58 ? -2.734 23.904 73.670 1.00 18.33 58 PHE G O 1
ATOM 13512 N N . ALA G 1 59 ? -1.252 25.543 74.144 1.00 16.94 59 ALA G N 1
ATOM 13513 C CA . ALA G 1 59 ? -1.516 25.567 75.609 1.00 16.97 59 ALA G CA 1
ATOM 13514 C C . ALA G 1 59 ? -2.992 25.776 75.970 1.00 16.71 59 ALA G C 1
ATOM 13515 O O . ALA G 1 59 ? -3.505 25.175 76.928 1.00 16.18 59 ALA G O 1
ATOM 13517 N N . LEU G 1 60 ? -3.659 26.635 75.193 1.00 17.07 60 LEU G N 1
ATOM 13518 C CA . LEU G 1 60 ? -5.017 27.093 75.501 1.00 17.04 60 LEU G CA 1
ATOM 13519 C C . LEU G 1 60 ? -6.092 26.029 75.274 1.00 16.89 60 LEU G C 1
ATOM 13520 O O . LEU G 1 60 ? -7.237 26.207 75.714 1.00 17.48 60 LEU G O 1
ATOM 13525 N N . ASN G 1 61 ? -5.720 24.929 74.604 1.00 16.65 61 ASN G N 1
ATOM 13526 C CA . ASN G 1 61 ? -6.555 23.723 74.550 1.00 16.87 61 ASN G CA 1
ATOM 13527 C C . ASN G 1 61 ? -6.821 23.173 75.960 1.00 17.24 61 ASN G C 1
ATOM 13528 O O . ASN G 1 61 ? -7.845 22.518 76.181 1.00 16.55 61 ASN G O 1
ATOM 13533 N N . PHE G 1 62 ? -5.919 23.475 76.898 1.00 16.35 62 PHE G N 1
ATOM 13534 C CA . PHE G 1 62 ? -5.907 22.833 78.221 1.00 17.68 62 PHE G CA 1
ATOM 13535 C C . PHE G 1 62 ? -6.334 23.736 79.378 1.00 18.07 62 PHE G C 1
ATOM 13536 O O . PHE G 1 62 ? -6.338 23.307 80.520 1.00 18.15 62 PHE G O 1
ATOM 13544 N N . GLY G 1 63 ? -6.712 24.978 79.060 1.00 19.52 63 GLY G N 1
ATOM 13545 C CA . GLY G 1 63 ? -7.295 25.924 80.034 1.00 20.27 63 GLY G CA 1
ATOM 13546 C C . GLY G 1 63 ? -7.151 27.361 79.567 1.00 21.09 63 GLY G C 1
ATOM 13547 O O . GLY G 1 63 ? -7.291 27.641 78.369 1.00 21.85 63 GLY G O 1
ATOM 13548 N N . GLN G 1 64 ? -6.852 28.251 80.515 1.00 22.56 64 GLN G N 1
ATOM 13549 C CA . GLN G 1 64 ? -6.603 29.696 80.280 1.00 24.73 64 GLN G CA 1
ATOM 13550 C C . GLN G 1 64 ? -5.199 30.091 80.703 1.00 25.05 64 GLN G C 1
ATOM 13551 O O . GLN G 1 64 ? -4.545 29.340 81.420 1.00 25.00 64 GLN G O 1
ATOM 13557 N N . ARG G 1 65 ? -4.767 31.288 80.293 1.00 27.36 65 ARG G N 1
ATOM 13558 C CA . ARG G 1 65 ? -3.512 31.902 80.749 1.00 28.89 65 ARG G CA 1
ATOM 13559 C C . ARG G 1 65 ? -3.552 32.134 82.237 1.00 31.21 65 ARG G C 1
ATOM 13560 O O . ARG G 1 65 ? -4.593 32.501 82.794 1.00 31.92 65 ARG G O 1
ATOM 13568 N N . GLU G 1 66 ? -2.417 31.912 82.882 1.00 34.08 66 GLU G N 1
ATOM 13569 C CA . GLU G 1 66 ? -2.222 32.359 84.246 1.00 38.12 66 GLU G CA 1
ATOM 13570 C C . GLU G 1 66 ? -2.041 33.874 84.236 1.00 42.41 66 GLU G C 1
ATOM 13571 O O . GLU G 1 66 ? -1.266 34.402 83.434 1.00 44.43 66 GLU G O 1
ATOM 13577 N N . ASP G 1 67 ? -2.758 34.551 85.132 1.00 50.08 67 ASP G N 1
ATOM 13578 C CA . ASP G 1 67 ? -2.746 36.015 85.272 1.00 57.84 67 ASP G CA 1
ATOM 13579 C C . ASP G 1 67 ? -1.343 36.624 85.441 1.00 60.23 67 ASP G C 1
ATOM 13580 O O . ASP G 1 67 ? -0.549 36.184 86.273 1.00 60.44 67 ASP G O 1
ATOM 13585 N N . THR G 1 104 ? 13.765 38.564 84.160 1.00 53.02 104 THR G N 1
ATOM 13586 C CA . THR G 1 104 ? 14.803 38.922 85.128 1.00 55.46 104 THR G CA 1
ATOM 13587 C C . THR G 1 104 ? 15.774 37.772 85.398 1.00 55.08 104 THR G C 1
ATOM 13588 O O . THR G 1 104 ? 15.506 36.605 85.067 1.00 54.12 104 THR G O 1
ATOM 13592 N N . HIS G 1 105 ? 16.900 38.134 86.008 1.00 53.15 105 HIS G N 1
ATOM 13593 C CA . HIS G 1 105 ? 17.932 37.208 86.463 1.00 50.72 105 HIS G CA 1
ATOM 13594 C C . HIS G 1 105 ? 17.436 36.294 87.600 1.00 48.99 105 HIS G C 1
ATOM 13595 O O . HIS G 1 105 ? 17.721 35.093 87.613 1.00 48.33 105 HIS G O 1
ATOM 13602 N N . LEU G 1 106 ? 16.680 36.876 88.528 1.00 48.12 106 LEU G N 1
ATOM 13603 C CA . LEU G 1 106 ? 16.209 36.196 89.729 1.00 47.30 106 LEU G CA 1
ATOM 13604 C C . LEU G 1 106 ? 15.319 34.977 89.446 1.00 45.94 106 LEU G C 1
ATOM 13605 O O . LEU G 1 106 ? 15.437 33.944 90.121 1.00 44.38 106 LEU G O 1
ATOM 13610 N N . PHE G 1 107 ? 14.447 35.109 88.446 1.00 42.14 107 PHE G N 1
ATOM 13611 C CA . PHE G 1 107 ? 13.590 34.023 87.971 1.00 39.49 107 PHE G CA 1
ATOM 13612 C C . PHE G 1 107 ? 14.433 32.852 87.461 1.00 38.10 107 PHE G C 1
ATOM 13613 O O . PHE G 1 107 ? 14.180 31.698 87.822 1.00 35.95 107 PHE G O 1
ATOM 13621 N N . ASN G 1 108 ? 15.439 33.165 86.641 1.00 35.75 108 ASN G N 1
ATOM 13622 C CA . ASN G 1 108 ? 16.294 32.148 86.045 1.00 35.18 108 ASN G CA 1
ATOM 13623 C C . ASN G 1 108 ? 17.086 31.400 87.104 1.00 33.46 108 ASN G C 1
ATOM 13624 O O . ASN G 1 108 ? 17.250 30.185 87.007 1.00 35.47 108 ASN G O 1
ATOM 13629 N N . LEU G 1 109 ? 17.550 32.132 88.115 1.00 30.74 109 LEU G N 1
ATOM 13630 C CA . LEU G 1 109 ? 18.279 31.550 89.246 1.00 29.00 109 LEU G CA 1
ATOM 13631 C C . LEU G 1 109 ? 17.401 30.646 90.107 1.00 26.34 109 LEU G C 1
ATOM 13632 O O . LEU G 1 109 ? 17.803 29.524 90.423 1.00 24.72 109 LEU G O 1
ATOM 13637 N N . GLY G 1 110 ? 16.207 31.140 90.457 1.00 25.09 110 GLY G N 1
ATOM 13638 C CA . GLY G 1 110 ? 15.177 30.364 91.155 1.00 23.55 110 GLY G CA 1
ATOM 13639 C C . GLY G 1 110 ? 14.874 29.036 90.476 1.00 22.90 110 GLY G C 1
ATOM 13640 O O . GLY G 1 110 ? 14.570 28.038 91.141 1.00 22.81 110 GLY G O 1
ATOM 13641 N N . ASN G 1 111 ? 14.988 29.015 89.147 1.00 22.21 111 ASN G N 1
ATOM 13642 C CA . ASN G 1 111 ? 14.683 27.816 88.369 1.00 20.91 111 ASN G CA 1
ATOM 13643 C C . ASN G 1 111 ? 15.691 26.683 88.553 1.00 20.09 111 ASN G C 1
ATOM 13644 O O . ASN G 1 111 ? 15.391 25.537 88.209 1.00 19.97 111 ASN G O 1
ATOM 13649 N N . CYS G 1 112 ? 16.858 27.008 89.114 1.00 19.28 112 CYS G N 1
ATOM 13650 C CA . CYS G 1 112 ? 17.903 26.034 89.454 1.00 19.33 112 CYS G CA 1
ATOM 13651 C C . CYS G 1 112 ? 17.568 25.175 90.697 1.00 18.79 112 CYS G C 1
ATOM 13652 O O . CYS G 1 112 ? 18.233 24.173 90.961 1.00 18.18 112 CYS G O 1
ATOM 13655 N N . LEU G 1 113 ? 16.540 25.581 91.442 1.00 18.29 113 LEU G N 1
ATOM 13656 C CA . LEU G 1 113 ? 16.039 24.837 92.599 1.00 17.89 113 LEU G CA 1
ATOM 13657 C C . LEU G 1 113 ? 14.858 23.995 92.159 1.00 18.41 113 LEU G C 1
ATOM 13658 O O . LEU G 1 113 ? 14.068 24.420 91.296 1.00 19.09 113 LEU G O 1
ATOM 13663 N N . TRP G 1 114 ? 14.734 22.801 92.738 1.00 17.82 114 TRP G N 1
ATOM 13664 C CA . TRP G 1 114 ? 13.574 21.939 92.510 1.00 17.05 114 TRP G CA 1
ATOM 13665 C C . TRP G 1 114 ? 12.288 22.676 92.919 1.00 17.44 114 TRP G C 1
ATOM 13666 O O . TRP G 1 114 ? 12.161 23.152 94.058 1.00 17.00 114 TRP G O 1
ATOM 13677 N N . HIS G 1 115 ? 11.353 22.793 91.980 1.00 17.38 115 HIS G N 1
ATOM 13678 C CA . HIS G 1 115 ? 10.123 23.561 92.216 1.00 17.62 115 HIS G CA 1
ATOM 13679 C C . HIS G 1 115 ? 8.946 23.063 91.358 1.00 17.78 115 HIS G C 1
ATOM 13680 O O . HIS G 1 115 ? 9.123 22.285 90.412 1.00 17.71 115 HIS G O 1
ATOM 13687 N N . SER G 1 116 ? 7.752 23.509 91.733 1.00 18.26 116 SER G N 1
ATOM 13688 C CA . SER G 1 116 ? 6.533 23.343 90.952 1.00 19.02 116 SER G CA 1
ATOM 13689 C C . SER G 1 116 ? 6.047 24.768 90.695 1.00 19.31 116 SER G C 1
ATOM 13690 O O . SER G 1 116 ? 5.960 25.574 91.638 1.00 19.83 116 SER G O 1
ATOM 13693 N N . ASP G 1 117 ? 5.768 25.082 89.429 1.00 18.77 117 ASP G N 1
ATOM 13694 C CA . ASP G 1 117 ? 5.462 26.460 89.011 1.00 18.71 117 ASP G CA 1
ATOM 13695 C C . ASP G 1 117 ? 4.269 27.068 89.732 1.00 18.34 117 ASP G C 1
ATOM 13696 O O . ASP G 1 117 ? 3.249 26.405 89.909 1.00 17.75 117 ASP G O 1
ATOM 13701 N N . SER G 1 118 ? 4.438 28.315 90.177 1.00 18.69 118 SER G N 1
ATOM 13702 C CA . SER G 1 118 ? 3.357 29.105 90.796 1.00 20.62 118 SER G CA 1
ATOM 13703 C C . SER G 1 118 ? 2.750 28.479 92.052 1.00 21.11 118 SER G C 1
ATOM 13704 O O . SER G 1 118 ? 1.583 28.723 92.361 1.00 21.19 118 SER G O 1
ATOM 13707 N N . SER G 1 119 ? 3.540 27.694 92.789 1.00 21.39 119 SER G N 1
ATOM 13708 C CA . SER G 1 119 ? 3.024 27.055 94.001 1.00 21.79 119 SER G CA 1
ATOM 13709 C C . SER G 1 119 ? 2.745 28.063 95.123 1.00 23.20 119 SER G C 1
ATOM 13710 O O . SER G 1 119 ? 1.986 27.760 96.044 1.00 25.35 119 SER G O 1
ATOM 13713 N N . PHE G 1 120 ? 3.344 29.255 95.009 1.00 24.70 120 PHE G N 1
ATOM 13714 C CA . PHE G 1 120 ? 3.105 30.424 95.885 1.00 26.16 120 PHE G CA 1
ATOM 13715 C C . PHE G 1 120 ? 1.804 31.190 95.560 1.00 26.77 120 PHE G C 1
ATOM 13716 O O . PHE G 1 120 ? 1.504 32.202 96.202 1.00 26.34 120 PHE G O 1
ATOM 13724 N N . ARG G 1 121 ? 1.058 30.731 94.556 1.00 27.07 121 ARG G N 1
ATOM 13725 C CA . ARG G 1 121 ? -0.241 31.321 94.224 1.00 28.27 121 ARG G CA 1
ATOM 13726 C C . ARG G 1 121 ? -1.339 30.477 94.854 1.00 28.47 121 ARG G C 1
ATOM 13727 O O . ARG G 1 121 ? -1.170 29.266 94.956 1.00 29.38 121 ARG G O 1
ATOM 13735 N N . PRO G 1 122 ? -2.469 31.103 95.280 1.00 28.16 122 PRO G N 1
ATOM 13736 C CA . PRO G 1 122 ? -3.544 30.320 95.917 1.00 27.73 122 PRO G CA 1
ATOM 13737 C C . PRO G 1 122 ? -4.130 29.225 95.014 1.00 27.44 122 PRO G C 1
ATOM 13738 O O . PRO G 1 122 ? -4.472 28.142 95.501 1.00 27.26 122 PRO G O 1
ATOM 13742 N N . ILE G 1 123 ? -4.237 29.511 93.717 1.00 26.35 123 ILE G N 1
ATOM 13743 C CA . ILE G 1 123 ? -4.573 28.500 92.725 1.00 26.32 123 ILE G CA 1
ATOM 13744 C C . ILE G 1 123 ? -3.315 28.319 91.856 1.00 26.12 123 ILE G C 1
ATOM 13745 O O . ILE G 1 123 ? -2.991 29.187 91.035 1.00 26.70 123 ILE G O 1
ATOM 13750 N N . PRO G 1 124 ? -2.584 27.200 92.058 1.00 25.50 124 PRO G N 1
ATOM 13751 C CA . PRO G 1 124 ? -1.291 27.019 91.389 1.00 24.03 124 PRO G CA 1
ATOM 13752 C C . PRO G 1 124 ? -1.431 26.493 89.960 1.00 22.29 124 PRO G C 1
ATOM 13753 O O . PRO G 1 124 ? -2.486 25.979 89.600 1.00 21.33 124 PRO G O 1
ATOM 13757 N N . ALA G 1 125 ? -0.369 26.631 89.167 1.00 21.08 125 ALA G N 1
ATOM 13758 C CA . ALA G 1 125 ? -0.370 26.257 87.747 1.00 20.26 125 ALA G CA 1
ATOM 13759 C C . ALA G 1 125 ? -0.831 24.819 87.497 1.00 19.97 125 ALA G C 1
ATOM 13760 O O . ALA G 1 125 ? -0.537 23.910 88.294 1.00 19.15 125 ALA G O 1
ATOM 13762 N N . LYS G 1 126 ? -1.573 24.644 86.403 1.00 19.32 126 LYS G N 1
ATOM 13763 C CA . LYS G 1 126 ? -1.845 23.336 85.828 1.00 19.79 126 LYS G CA 1
ATOM 13764 C C . LYS G 1 126 ? -0.629 22.893 84.977 1.00 19.56 126 LYS G C 1
ATOM 13765 O O . LYS G 1 126 ? 0.279 22.255 85.508 1.00 19.75 126 LYS G O 1
ATOM 13771 N N . PHE G 1 127 ? -0.609 23.238 83.681 1.00 19.44 127 PHE G N 1
ATOM 13772 C CA . PHE G 1 127 ? 0.504 22.887 82.776 1.00 18.66 127 PHE G CA 1
ATOM 13773 C C . PHE G 1 127 ? 1.443 24.072 82.501 1.00 18.06 127 PHE G C 1
ATOM 13774 O O . PHE G 1 127 ? 0.997 25.215 82.402 1.00 17.79 127 PHE G O 1
ATOM 13782 N N . SER G 1 128 ? 2.737 23.768 82.385 1.00 17.50 128 SER G N 1
ATOM 13783 C CA . SER G 1 128 ? 3.730 24.678 81.825 1.00 16.84 128 SER G CA 1
ATOM 13784 C C . SER G 1 128 ? 4.296 24.034 80.562 1.00 16.70 128 SER G C 1
ATOM 13785 O O . SER G 1 128 ? 4.375 22.795 80.460 1.00 16.07 128 SER G O 1
ATOM 13788 N N . LEU G 1 129 ? 4.646 24.888 79.601 1.00 16.51 129 LEU G N 1
ATOM 13789 C CA . LEU G 1 129 ? 5.134 24.489 78.288 1.00 16.97 129 LEU G CA 1
ATOM 13790 C C . LEU G 1 129 ? 6.382 25.296 78.002 1.00 17.29 129 LEU G C 1
ATOM 13791 O O . LEU G 1 129 ? 6.366 26.525 78.119 1.00 17.44 129 LEU G O 1
ATOM 13796 N N . LEU G 1 130 ? 7.461 24.605 77.637 1.00 17.20 130 LEU G N 1
ATOM 13797 C CA . LEU G 1 130 ? 8.723 25.265 77.331 1.00 17.00 130 LEU G CA 1
ATOM 13798 C C . LEU G 1 130 ? 9.238 24.868 75.956 1.00 16.22 130 LEU G C 1
ATOM 13799 O O . LEU G 1 130 ? 9.387 23.685 75.656 1.00 15.59 130 LEU G O 1
ATOM 13804 N N . SER G 1 131 ? 9.493 25.879 75.130 1.00 16.47 131 SER G N 1
ATOM 13805 C CA . SER G 1 131 ? 9.893 25.712 73.723 1.00 16.44 131 SER G CA 1
ATOM 13806 C C . SER G 1 131 ? 11.345 26.165 73.549 1.00 16.86 131 SER G C 1
ATOM 13807 O O . SER G 1 131 ? 11.702 27.250 74.012 1.00 17.02 131 SER G O 1
ATOM 13810 N N . ALA G 1 132 ? 12.179 25.340 72.900 1.00 16.94 132 ALA G N 1
ATOM 13811 C CA . ALA G 1 132 ? 13.623 25.643 72.769 1.00 17.12 132 ALA G CA 1
ATOM 13812 C C . ALA G 1 132 ? 13.944 26.340 71.438 1.00 17.40 132 ALA G C 1
ATOM 13813 O O . ALA G 1 132 ? 14.046 25.701 70.378 1.00 16.10 132 ALA G O 1
ATOM 13815 N N . ARG G 1 133 ? 14.088 27.661 71.526 1.00 18.18 133 ARG G N 1
ATOM 13816 C CA . ARG G 1 133 ? 14.345 28.516 70.363 1.00 19.90 133 ARG G CA 1
ATOM 13817 C C . ARG G 1 133 ? 15.834 28.681 70.079 1.00 20.93 133 ARG G C 1
ATOM 13818 O O . ARG G 1 133 ? 16.226 28.769 68.913 1.00 21.07 133 ARG G O 1
ATOM 13826 N N . VAL G 1 134 ? 16.641 28.759 71.144 1.00 22.21 134 VAL G N 1
ATOM 13827 C CA . VAL G 1 134 ? 18.111 28.730 71.049 1.00 23.40 134 VAL G CA 1
ATOM 13828 C C . VAL G 1 134 ? 18.653 27.859 72.187 1.00 24.89 134 VAL G C 1
ATOM 13829 O O . VAL G 1 134 ? 18.412 28.142 73.363 1.00 24.74 134 VAL G O 1
ATOM 13833 N N . VAL G 1 135 ? 19.382 26.803 71.825 1.00 26.37 135 VAL G N 1
ATOM 13834 C CA . VAL G 1 135 ? 19.913 25.839 72.798 1.00 28.64 135 VAL G CA 1
ATOM 13835 C C . VAL G 1 135 ? 21.363 26.170 73.193 1.00 31.25 135 VAL G C 1
ATOM 13836 O O . VAL G 1 135 ? 22.252 26.253 72.334 1.00 29.94 135 VAL G O 1
ATOM 13840 N N . ASN G 1 136 ? 21.567 26.361 74.500 1.00 33.37 136 ASN G N 1
ATOM 13841 C CA . ASN G 1 136 ? 22.879 26.534 75.112 1.00 34.92 136 ASN G CA 1
ATOM 13842 C C . ASN G 1 136 ? 23.605 25.181 75.082 1.00 36.96 136 ASN G C 1
ATOM 13843 O O . ASN G 1 136 ? 23.096 24.199 75.629 1.00 36.38 136 ASN G O 1
ATOM 13848 N N . PRO G 1 137 ? 24.793 25.113 74.441 1.00 39.96 137 PRO G N 1
ATOM 13849 C CA . PRO G 1 137 ? 25.467 23.803 74.322 1.00 41.22 137 PRO G CA 1
ATOM 13850 C C . PRO G 1 137 ? 26.174 23.287 75.599 1.00 41.38 137 PRO G C 1
ATOM 13851 O O . PRO G 1 137 ? 26.433 22.074 75.693 1.00 40.13 137 PRO G O 1
ATOM 13855 N N . THR G 1 138 ? 26.431 24.172 76.571 1.00 40.29 138 THR G N 1
ATOM 13856 C CA A THR G 1 138 ? 27.236 23.800 77.742 0.34 41.24 138 THR G CA 1
ATOM 13857 C CA B THR G 1 138 ? 27.218 23.827 77.768 0.66 42.39 138 THR G CA 1
ATOM 13858 C C . THR G 1 138 ? 26.454 23.013 78.814 1.00 42.34 138 THR G C 1
ATOM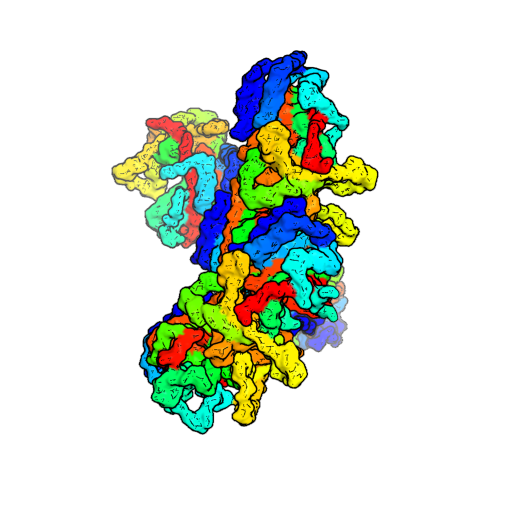 13859 O O . THR G 1 138 ? 26.823 21.874 79.129 1.00 49.28 138 THR G O 1
ATOM 13866 N N . GLY G 1 139 ? 25.399 23.595 79.369 1.00 38.15 139 GLY G N 1
ATOM 13867 C CA . GLY G 1 139 ? 24.621 22.910 80.406 1.00 34.67 139 GLY G CA 1
ATOM 13868 C C . GLY G 1 139 ? 23.134 23.047 80.174 1.00 30.45 139 GLY G C 1
ATOM 13869 O O . GLY G 1 139 ? 22.664 22.867 79.049 1.00 31.31 139 GLY G O 1
ATOM 13870 N N . GLY G 1 140 ? 22.397 23.354 81.240 1.00 26.64 140 GLY G N 1
ATOM 13871 C CA . GLY G 1 140 ? 20.978 23.700 81.134 1.00 23.52 140 GLY G CA 1
ATOM 13872 C C . GLY G 1 140 ? 20.035 22.573 80.754 1.00 22.05 140 GLY G C 1
ATOM 13873 O O . GLY G 1 140 ? 18.984 22.825 80.148 1.00 20.87 140 GLY G O 1
ATOM 13874 N N . ASN G 1 141 ? 20.397 21.334 81.109 1.00 20.39 141 ASN G N 1
ATOM 13875 C CA . ASN G 1 141 ? 19.430 20.235 81.133 1.00 19.37 141 ASN G CA 1
ATOM 13876 C C . ASN G 1 141 ? 18.290 20.640 82.061 1.00 18.83 141 ASN G C 1
ATOM 13877 O O . ASN G 1 141 ? 18.517 21.349 83.065 1.00 17.54 141 ASN G O 1
ATOM 13882 N N . THR G 1 142 ? 17.079 20.205 81.713 1.00 17.79 142 THR G N 1
ATOM 13883 C CA . THR G 1 142 ? 15.929 20.344 82.593 1.00 17.44 142 THR G CA 1
ATOM 13884 C C . THR G 1 142 ? 15.581 18.965 83.146 1.00 17.74 142 THR G C 1
ATOM 13885 O O . THR G 1 142 ? 15.435 18.005 82.397 1.00 17.32 142 THR G O 1
ATOM 13889 N N . GLU G 1 143 ? 15.458 18.887 84.466 1.00 17.47 143 GLU G N 1
ATOM 13890 C CA . GLU G 1 143 ? 15.199 17.635 85.153 1.00 17.96 143 GLU G CA 1
ATOM 13891 C C . GLU G 1 143 ? 13.798 17.681 85.737 1.00 17.79 143 GLU G C 1
ATOM 13892 O O . GLU G 1 143 ? 13.340 18.735 86.162 1.00 17.99 143 GLU G O 1
ATOM 13898 N N . PHE G 1 144 ? 13.141 16.524 85.740 1.00 17.86 144 PHE G N 1
ATOM 13899 C CA . PHE G 1 144 ? 11.765 16.352 86.194 1.00 17.62 144 PHE G CA 1
ATOM 13900 C C . PHE G 1 144 ? 11.721 15.219 87.205 1.00 18.56 144 PHE G C 1
ATOM 13901 O O . PHE G 1 144 ? 12.361 14.178 87.022 1.00 18.49 144 PHE G O 1
ATOM 13909 N N . ALA G 1 145 ? 10.964 15.424 88.273 1.00 18.53 145 ALA G N 1
ATOM 13910 C CA . ALA G 1 145 ? 10.825 14.408 89.297 1.00 19.73 145 ALA G CA 1
ATOM 13911 C C . ALA G 1 145 ? 9.348 14.011 89.444 1.00 19.95 145 ALA G C 1
ATOM 13912 O O . ALA G 1 145 ? 8.481 14.877 89.528 1.00 20.11 145 ALA G O 1
ATOM 13914 N N . ASP G 1 146 ? 9.077 12.704 89.431 1.00 20.83 146 ASP G N 1
ATOM 13915 C CA . ASP G 1 146 ? 7.716 12.162 89.535 1.00 21.52 146 ASP G CA 1
ATOM 13916 C C . ASP G 1 146 ? 7.290 12.112 91.000 1.00 22.23 146 ASP G C 1
ATOM 13917 O O . ASP G 1 146 ? 7.760 11.274 91.773 1.00 22.78 146 ASP G O 1
ATOM 13922 N N . MET G 1 147 ? 6.380 13.004 91.369 1.00 21.94 147 MET G N 1
ATOM 13923 C CA . MET G 1 147 ? 5.975 13.155 92.751 1.00 22.45 147 MET G CA 1
ATOM 13924 C C . MET G 1 147 ? 4.999 12.079 93.219 1.00 24.98 147 MET G C 1
ATOM 13925 O O . MET G 1 147 ? 4.839 11.884 94.435 1.00 24.62 147 MET G O 1
ATOM 13930 N N . ARG G 1 148 ? 4.359 11.395 92.257 1.00 26.93 148 ARG G N 1
ATOM 13931 C CA . ARG G 1 148 ? 3.452 10.271 92.529 1.00 28.48 148 ARG G CA 1
ATOM 13932 C C . ARG G 1 148 ? 4.261 9.034 92.913 1.00 28.73 148 ARG G C 1
ATOM 13933 O O . ARG G 1 148 ? 3.998 8.422 93.959 1.00 27.63 148 ARG G O 1
ATOM 13941 N N . ALA G 1 149 ? 5.220 8.669 92.054 1.00 28.03 149 ALA G N 1
ATOM 13942 C CA . ALA G 1 149 ? 6.133 7.558 92.314 1.00 29.28 149 ALA G CA 1
ATOM 13943 C C . ALA G 1 149 ? 6.893 7.794 93.620 1.00 29.73 149 ALA G C 1
ATOM 13944 O O . ALA G 1 149 ? 7.063 6.860 94.405 1.00 32.92 149 ALA G O 1
ATOM 13946 N N . ALA G 1 150 ? 7.312 9.044 93.852 1.00 28.44 150 ALA G N 1
ATOM 13947 C CA . ALA G 1 150 ? 7.972 9.463 95.089 1.00 28.83 150 ALA G CA 1
ATOM 13948 C C . ALA G 1 150 ? 7.093 9.235 96.310 1.00 29.59 150 ALA G C 1
ATOM 13949 O O . ALA G 1 150 ? 7.578 8.757 97.353 1.00 28.59 150 ALA G O 1
ATOM 13951 N N . TYR G 1 151 ? 5.814 9.597 96.184 1.00 28.46 151 TYR G N 1
ATOM 13952 C CA . TYR G 1 151 ? 4.849 9.370 97.252 1.00 29.23 151 TYR G CA 1
ATOM 13953 C C . TYR G 1 151 ? 4.700 7.875 97.538 1.00 29.40 151 TYR G C 1
ATOM 13954 O O . TYR G 1 151 ? 4.778 7.475 98.689 1.00 30.19 151 TYR G O 1
ATOM 13963 N N . ASP G 1 152 ? 4.497 7.073 96.492 1.00 30.26 152 ASP G N 1
ATOM 13964 C CA . ASP G 1 152 ? 4.211 5.636 96.629 1.00 31.51 152 ASP G CA 1
ATOM 13965 C C . ASP G 1 152 ? 5.297 4.874 97.377 1.00 33.25 152 ASP G C 1
ATOM 13966 O O . ASP G 1 152 ? 4.986 3.984 98.172 1.00 34.84 152 ASP G O 1
ATOM 13971 N N . ALA G 1 153 ? 6.554 5.257 97.123 1.00 32.44 153 ALA G N 1
ATOM 13972 C CA . ALA G 1 153 ? 7.749 4.609 97.664 1.00 31.61 153 ALA G CA 1
ATOM 13973 C C . ALA G 1 153 ? 8.029 4.908 99.136 1.00 32.15 153 ALA G C 1
ATOM 13974 O O . ALA G 1 153 ? 8.911 4.276 99.720 1.00 32.53 153 ALA G O 1
ATOM 13976 N N . LEU G 1 154 ? 7.315 5.876 99.720 1.00 32.05 154 LEU G N 1
ATOM 13977 C CA . LEU G 1 154 ? 7.430 6.171 101.162 1.00 34.73 154 LEU G CA 1
ATOM 13978 C C . LEU G 1 154 ? 6.866 5.018 101.999 1.00 37.05 154 LEU G C 1
ATOM 13979 O O . LEU G 1 154 ? 5.983 4.292 101.531 1.00 38.82 154 LEU G O 1
ATOM 13984 N N . ASP G 1 155 ? 7.374 4.852 103.224 1.00 39.11 155 ASP G N 1
ATOM 13985 C CA . ASP G 1 155 ? 6.814 3.861 104.159 1.00 40.88 155 ASP G CA 1
ATOM 13986 C C . ASP G 1 155 ? 5.468 4.323 104.740 1.00 41.10 155 ASP G C 1
ATOM 13987 O O . ASP G 1 155 ? 5.163 5.524 104.743 1.00 40.21 155 ASP G O 1
ATOM 13992 N N . ASP G 1 156 ? 4.688 3.362 105.241 1.00 44.66 156 ASP G N 1
ATOM 13993 C CA . ASP G 1 156 ? 3.343 3.606 105.792 1.00 46.00 156 ASP G CA 1
ATOM 13994 C C . ASP G 1 156 ? 3.297 4.621 106.925 1.00 44.72 156 ASP G C 1
ATOM 13995 O O . ASP G 1 156 ? 2.332 5.380 107.041 1.00 45.83 156 ASP G O 1
ATOM 14000 N N . GLU G 1 157 ? 4.337 4.619 107.753 1.00 45.76 157 GLU G N 1
ATOM 14001 C CA . GLU G 1 157 ? 4.460 5.547 108.871 1.00 46.00 157 GLU G CA 1
ATOM 14002 C C . GLU G 1 157 ? 4.536 6.996 108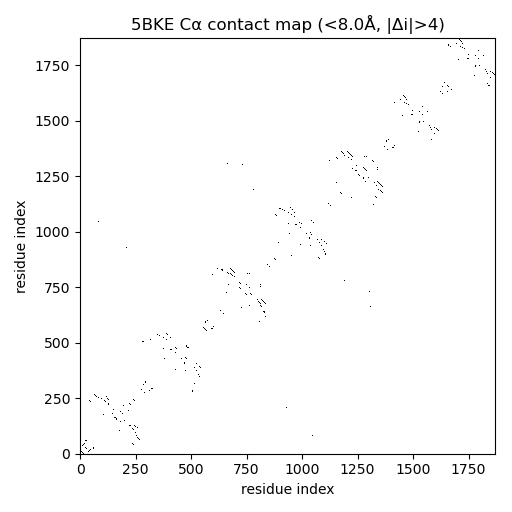.369 1.00 42.25 157 GLU G C 1
ATOM 14003 O O . GLU G 1 157 ? 3.889 7.890 108.929 1.00 38.91 157 GLU G O 1
ATOM 14009 N N . THR G 1 158 ? 5.305 7.212 107.299 1.00 38.80 158 THR G N 1
ATOM 14010 C CA . THR G 1 158 ? 5.500 8.554 106.750 1.00 36.18 158 THR G CA 1
ATOM 14011 C C . THR G 1 158 ? 4.231 9.041 106.038 1.00 34.04 158 THR G C 1
ATOM 14012 O O . THR G 1 158 ? 3.804 10.182 106.240 1.00 33.24 158 THR G O 1
ATOM 14016 N N . LYS G 1 159 ? 3.618 8.161 105.245 1.00 31.75 159 LYS G N 1
ATOM 14017 C CA . LYS G 1 159 ? 2.317 8.444 104.626 1.00 31.76 159 LYS G CA 1
ATOM 14018 C C . LYS G 1 159 ? 1.288 8.863 105.675 1.00 32.22 159 LYS G C 1
ATOM 14019 O O . LYS G 1 159 ? 0.593 9.865 105.494 1.00 33.07 159 LYS G O 1
ATOM 14025 N N . ALA G 1 160 ? 1.234 8.124 106.785 1.00 32.82 160 ALA G N 1
ATOM 14026 C CA . ALA G 1 160 ? 0.358 8.456 107.905 1.00 32.19 160 ALA G CA 1
ATOM 14027 C C . ALA G 1 160 ? 0.723 9.798 108.537 1.00 34.14 160 ALA G C 1
ATOM 14028 O O . ALA G 1 160 ? -0.165 10.578 108.898 1.00 34.35 160 ALA G O 1
ATOM 14030 N N . GLU G 1 161 ? 2.026 10.070 108.645 1.00 35.72 161 GLU G N 1
ATOM 14031 C CA . GLU G 1 161 ? 2.532 11.303 109.257 1.00 37.07 161 GLU G CA 1
ATOM 14032 C C . GLU G 1 161 ? 2.164 12.556 108.460 1.00 36.25 161 GLU G C 1
ATOM 14033 O O . GLU G 1 161 ? 1.807 13.586 109.044 1.00 37.82 161 GLU G O 1
ATOM 14039 N N . ILE G 1 162 ? 2.261 12.461 107.134 1.00 35.30 162 ILE G N 1
ATOM 14040 C CA . ILE G 1 162 ? 2.158 13.646 106.269 1.00 34.85 162 ILE G CA 1
ATOM 14041 C C . ILE G 1 162 ? 0.741 13.958 105.755 1.00 36.08 162 ILE G C 1
ATOM 14042 O O . ILE G 1 162 ? 0.435 15.123 105.477 1.00 37.25 162 ILE G O 1
ATOM 14047 N N . GLU G 1 163 ? -0.110 12.926 105.681 1.00 34.69 163 GLU G N 1
ATOM 14048 C CA . GLU G 1 163 ? -1.479 12.986 105.121 1.00 34.16 163 GLU G CA 1
ATOM 14049 C C . GLU G 1 163 ? -2.215 14.344 105.149 1.00 31.97 163 GLU G C 1
ATOM 14050 O O . GLU G 1 163 ? -2.737 14.783 104.131 1.00 29.54 163 GLU G O 1
ATOM 14056 N N . ASP G 1 164 ? -2.252 14.989 106.309 1.00 32.30 164 ASP G N 1
ATOM 14057 C CA . ASP G 1 164 ? -3.032 16.212 106.479 1.00 31.62 164 ASP G CA 1
ATOM 14058 C C . ASP G 1 164 ? -2.178 17.450 106.742 1.00 29.50 164 ASP G C 1
ATOM 14059 O O . ASP G 1 164 ? -2.711 18.507 107.081 1.00 29.22 164 ASP G O 1
ATOM 14064 N N . LEU G 1 165 ? -0.862 17.323 106.564 1.00 28.24 165 LEU G N 1
ATOM 14065 C CA . LEU G 1 165 ? 0.047 18.459 106.710 1.00 28.08 165 LEU G CA 1
ATOM 14066 C C . LEU G 1 165 ? -0.154 19.496 105.592 1.00 27.61 165 LEU G C 1
ATOM 14067 O O . LEU G 1 165 ? -0.526 19.164 104.466 1.00 24.90 165 LEU G O 1
ATOM 14072 N N . VAL G 1 166 ? 0.063 20.759 105.949 1.00 28.34 166 VAL G N 1
ATOM 14073 C CA . VAL G 1 166 ? -0.191 21.896 105.067 1.00 28.63 166 VAL G CA 1
ATOM 14074 C C . VAL G 1 166 ? 1.055 22.781 105.078 1.00 28.62 166 VAL G C 1
ATOM 14075 O O . VAL G 1 166 ? 1.522 23.193 106.146 1.00 29.15 166 VAL G O 1
ATOM 14079 N N . CYS G 1 167 ? 1.591 23.066 103.894 1.00 27.97 167 CYS G N 1
ATOM 14080 C CA . CYS G 1 167 ? 2.778 23.922 103.776 1.00 27.37 167 CYS G CA 1
ATOM 14081 C C . CYS G 1 167 ? 2.411 25.361 103.461 1.00 27.17 167 CYS G C 1
ATOM 14082 O O . CYS G 1 167 ? 1.364 25.642 102.873 1.00 28.24 167 CYS G O 1
ATOM 14085 N N . GLU G 1 168 ? 3.289 26.268 103.858 1.00 26.84 168 GLU G N 1
ATOM 14086 C CA . GLU G 1 168 ? 3.184 27.660 103.467 1.00 26.73 168 GLU G CA 1
ATOM 14087 C C . GLU G 1 168 ? 4.176 27.887 102.329 1.00 26.50 168 GLU G C 1
ATOM 14088 O O . GLU G 1 168 ? 5.368 27.585 102.475 1.00 26.68 168 GLU G O 1
ATOM 14094 N N . HIS G 1 169 ? 3.671 28.380 101.195 1.00 25.01 169 HIS G N 1
ATOM 14095 C CA . HIS G 1 169 ? 4.487 28.630 99.996 1.00 24.57 169 HIS G CA 1
ATOM 14096 C C . HIS G 1 169 ? 4.573 30.125 99.750 1.00 25.09 169 HIS G C 1
ATOM 14097 O O . HIS G 1 169 ? 3.559 30.832 99.817 1.00 27.61 169 HIS G O 1
ATOM 14104 N N . SER G 1 170 ? 5.779 30.607 99.466 1.00 24.72 170 SER G N 1
ATOM 14105 C CA . SER G 1 170 ? 6.008 32.015 99.145 1.00 23.65 170 SER G CA 1
ATOM 14106 C C . SER G 1 170 ? 7.317 32.194 98.384 1.00 23.90 170 SER G C 1
ATOM 14107 O O . SER G 1 170 ? 8.273 31.433 98.589 1.00 24.39 170 SER G O 1
ATOM 14110 N N . LEU G 1 171 ? 7.359 33.213 97.524 1.00 23.92 171 LEU G N 1
ATOM 14111 C CA . LEU G 1 171 ? 8.578 33.598 96.821 1.00 24.71 171 LEU G CA 1
ATOM 14112 C C . LEU G 1 171 ? 9.686 34.035 97.778 1.00 25.21 171 LEU G C 1
ATOM 14113 O O . LEU G 1 171 ? 10.856 33.917 97.456 1.00 26.57 171 LEU G O 1
ATOM 14118 N N . MET G 1 172 ? 9.304 34.522 98.957 1.00 26.62 172 MET G N 1
ATOM 14119 C CA . MET G 1 172 ? 10.248 34.889 100.014 1.00 27.02 172 MET G CA 1
ATOM 14120 C C . MET G 1 172 ? 11.052 33.681 100.504 1.00 25.49 172 MET G C 1
ATOM 14121 O O . MET G 1 172 ? 12.210 33.820 100.885 1.00 24.22 172 MET G O 1
ATOM 14126 N N . TYR G 1 173 ? 10.429 32.505 100.489 1.00 24.44 173 TYR G N 1
ATOM 14127 C CA . TYR G 1 173 ? 11.101 31.282 100.893 1.00 24.93 173 TYR G CA 1
ATOM 14128 C C . TYR G 1 173 ? 12.131 30.818 99.873 1.00 24.80 173 TYR G C 1
ATOM 14129 O O . TYR G 1 173 ? 13.288 30.575 100.243 1.00 24.06 173 TYR G O 1
ATOM 14138 N N . SER G 1 174 ? 11.722 30.727 98.602 1.00 24.16 174 SER G N 1
ATOM 14139 C CA . SER G 1 174 ? 12.631 30.305 97.528 1.00 25.37 174 SER G CA 1
ATOM 14140 C C . SER G 1 174 ? 13.786 31.285 97.328 1.00 25.39 174 SER G C 1
ATOM 14141 O O . SER G 1 174 ? 14.946 30.868 97.207 1.00 23.83 174 SER G O 1
ATOM 14144 N N . ARG G 1 175 ? 13.464 32.580 97.326 1.00 27.02 175 ARG G N 1
ATOM 14145 C CA . ARG G 1 175 ? 14.487 33.625 97.245 1.00 28.26 175 ARG G CA 1
ATOM 14146 C C . ARG G 1 175 ? 15.337 33.692 98.514 1.00 26.51 175 ARG G C 1
ATOM 14147 O O . ARG G 1 175 ? 16.497 34.074 98.444 1.00 25.33 175 ARG G O 1
ATOM 14155 N N . GLY G 1 176 ? 14.753 33.297 99.650 1.00 26.97 176 GLY G N 1
ATOM 14156 C CA . GLY G 1 176 ? 15.497 33.033 100.897 1.00 26.48 176 GLY G CA 1
ATOM 14157 C C . GLY G 1 176 ? 16.659 32.065 100.714 1.00 26.62 176 GLY G C 1
ATOM 14158 O O . GLY G 1 176 ? 17.789 32.362 101.120 1.00 27.14 176 GLY G O 1
ATOM 14159 N N . SER G 1 177 ? 16.385 30.918 100.089 1.00 25.83 177 SER G N 1
ATOM 14160 C CA . SER G 1 177 ? 17.412 29.905 99.798 1.00 26.31 177 SER G CA 1
ATOM 14161 C C . SER G 1 177 ? 18.534 30.434 98.907 1.00 26.08 177 SER G C 1
ATOM 14162 O O . SER G 1 177 ? 19.668 29.967 98.998 1.00 24.61 177 SER G O 1
ATOM 14165 N N . LEU G 1 178 ? 18.201 31.400 98.046 1.00 26.50 178 LEU G N 1
ATOM 14166 C CA . LEU G 1 178 ? 19.185 32.068 97.200 1.00 27.42 178 LEU G CA 1
ATOM 14167 C C . LEU G 1 178 ? 19.945 33.176 97.924 1.00 28.22 178 LEU G C 1
ATOM 14168 O O . LEU G 1 178 ? 20.900 33.723 97.370 1.00 29.63 178 LEU G O 1
ATOM 14173 N N . GLY G 1 179 ? 19.515 33.504 99.143 1.00 29.72 179 GLY G N 1
ATOM 14174 C CA . GLY G 1 179 ? 20.201 34.486 99.988 1.00 33.13 179 GLY G CA 1
ATOM 14175 C C . GLY G 1 179 ? 19.497 35.816 100.220 1.00 35.26 179 GLY G C 1
ATOM 14176 O O . GLY G 1 179 ? 20.043 36.685 100.900 1.00 36.64 179 GLY G O 1
ATOM 14177 N N . PHE G 1 180 ? 18.306 35.988 99.646 1.00 35.94 180 PHE G N 1
ATOM 14178 C CA . PHE G 1 180 ? 17.500 37.193 99.855 1.00 38.65 180 PHE G CA 1
ATOM 14179 C C . PHE G 1 180 ? 16.523 36.945 100.995 1.00 40.04 180 PHE G C 1
ATOM 14180 O O . PHE G 1 180 ? 15.483 36.315 100.798 1.00 39.59 180 PHE G O 1
ATOM 14188 N N . THR G 1 181 ? 16.867 37.435 102.186 1.00 43.90 181 THR G N 1
ATOM 14189 C CA . THR G 1 181 ? 16.047 37.218 103.389 1.00 46.61 181 THR G CA 1
ATOM 14190 C C . THR G 1 181 ? 15.300 38.471 103.878 1.00 49.85 181 THR G C 1
ATOM 14191 O O . THR G 1 181 ? 14.295 38.351 104.586 1.00 50.90 181 THR G O 1
ATOM 14195 N N . GLU G 1 182 ? 15.792 39.654 103.499 1.00 54.08 182 GLU G N 1
ATOM 14196 C CA . GLU G 1 182 ? 15.223 40.936 103.943 1.00 59.34 182 GLU G CA 1
ATOM 14197 C C . GLU G 1 182 ? 14.106 41.421 103.024 1.00 60.77 182 GLU G C 1
ATOM 14198 O O . GLU G 1 182 ? 14.319 41.600 101.819 1.00 61.98 182 GLU G O 1
ATOM 14204 N N . TYR G 1 183 ? 12.920 41.619 103.608 1.00 61.01 183 TYR G N 1
ATOM 14205 C CA . TYR G 1 183 ? 11.729 42.067 102.875 1.00 60.83 183 TYR G CA 1
ATOM 14206 C C . TYR G 1 183 ? 11.019 43.214 103.579 1.00 63.01 183 TYR G C 1
ATOM 14207 O O . TYR G 1 183 ? 10.702 43.127 104.773 1.00 62.75 183 TYR G O 1
ATOM 14216 N N . THR G 1 184 ? 10.784 44.286 102.820 1.00 68.13 184 THR G N 1
ATOM 14217 C CA . THR G 1 184 ? 9.969 45.428 103.259 1.00 71.22 184 THR G CA 1
ATOM 14218 C C . THR G 1 184 ? 8.515 44.985 103.405 1.00 74.41 184 THR G C 1
ATOM 14219 O O . THR G 1 184 ? 8.085 44.023 102.756 1.00 75.43 184 THR G O 1
ATOM 14223 N N . ASP G 1 185 ? 7.765 45.694 104.247 1.00 75.77 185 ASP G N 1
ATOM 14224 C CA . ASP G 1 185 ? 6.353 45.389 104.499 1.00 73.59 185 ASP G CA 1
ATOM 14225 C C . ASP G 1 185 ? 5.475 45.488 103.245 1.00 71.39 185 ASP G C 1
ATOM 14226 O O . ASP G 1 185 ? 4.433 44.831 103.163 1.00 66.88 185 ASP G O 1
ATOM 14231 N N . GLU G 1 186 ? 5.921 46.292 102.277 1.00 72.00 186 GLU G N 1
ATOM 14232 C CA . GLU G 1 186 ? 5.350 46.327 100.930 1.00 74.65 186 GLU G CA 1
ATOM 14233 C C . GLU G 1 186 ? 5.469 44.954 100.238 1.00 70.18 186 GLU G C 1
ATOM 14234 O O . GLU G 1 186 ? 4.468 44.414 99.745 1.00 69.44 186 GLU G O 1
ATOM 14240 N N . GLU G 1 187 ? 6.687 44.402 100.230 1.00 63.88 187 GLU G N 1
ATOM 14241 C CA . GLU G 1 187 ? 6.981 43.081 99.644 1.00 59.12 187 GLU G CA 1
ATOM 14242 C C . GLU G 1 187 ? 6.325 41.917 100.401 1.00 55.89 187 GLU G C 1
ATOM 14243 O O . GLU G 1 187 ? 5.852 40.969 99.769 1.00 53.64 187 GLU G O 1
ATOM 14249 N N . LYS G 1 188 ? 6.299 42.000 101.739 1.00 52.37 188 LYS G N 1
ATOM 14250 C CA . LYS G 1 188 ? 5.667 40.989 102.610 1.00 50.69 188 LYS G CA 1
ATOM 14251 C C . LYS G 1 188 ? 4.174 40.784 102.345 1.00 51.37 188 LYS G C 1
ATOM 14252 O O . LYS G 1 188 ? 3.633 39.697 102.597 1.00 49.94 188 LYS G O 1
ATOM 14258 N N . GLN G 1 189 ? 3.518 41.835 101.851 1.00 52.19 189 GLN G N 1
ATOM 14259 C CA . GLN G 1 189 ? 2.116 41.769 101.445 1.00 54.19 189 GLN G CA 1
ATOM 14260 C C . GLN G 1 189 ? 1.995 41.180 100.036 1.00 53.28 189 GLN G C 1
ATOM 14261 O O . GLN G 1 189 ? 1.159 40.302 99.796 1.00 53.22 189 GLN G O 1
ATOM 14267 N N . MET G 1 190 ? 2.845 41.662 99.126 1.00 52.88 190 MET G N 1
ATOM 14268 C CA . MET G 1 190 ? 2.918 41.185 97.742 1.00 52.07 190 MET G CA 1
ATOM 14269 C C . MET G 1 190 ? 3.193 39.677 97.677 1.00 49.78 190 MET G C 1
ATOM 14270 O O . MET G 1 190 ? 2.579 38.965 96.878 1.00 46.63 190 MET G O 1
ATOM 14275 N N . PHE G 1 191 ? 4.102 39.211 98.542 1.00 45.90 191 PHE G N 1
ATOM 14276 C CA . PHE G 1 191 ? 4.533 37.809 98.604 1.00 42.08 191 PHE G CA 1
ATOM 14277 C C . PHE G 1 191 ? 3.943 37.047 99.796 1.00 41.45 191 PHE G C 1
ATOM 14278 O O . PHE G 1 191 ? 4.519 36.052 100.247 1.00 39.91 191 PHE G O 1
ATOM 14286 N N . LYS G 1 192 ? 2.797 37.517 100.296 1.00 41.09 192 LYS G N 1
ATOM 14287 C CA . LYS G 1 192 ? 2.073 36.872 101.400 1.00 40.30 192 LYS G CA 1
ATOM 14288 C C . LYS G 1 192 ? 1.978 35.358 101.158 1.00 37.41 192 LYS G C 1
ATOM 14289 O O . LYS G 1 192 ? 1.478 34.932 100.108 1.00 36.47 192 LYS G O 1
ATOM 14295 N N . PRO G 1 193 ? 2.488 34.552 102.111 1.00 35.26 193 PRO G N 1
ATOM 14296 C CA . PRO G 1 193 ? 2.464 33.082 102.002 1.00 34.42 193 PRO G CA 1
ATOM 14297 C C . PRO G 1 193 ? 1.052 32.506 101.845 1.00 33.45 193 PRO G C 1
ATOM 14298 O O . PRO G 1 193 ? 0.114 32.996 102.476 1.00 35.10 193 PRO G O 1
ATOM 14302 N N . VAL G 1 194 ? 0.916 31.492 100.987 1.00 31.08 194 VAL G N 1
ATOM 14303 C CA . VAL G 1 194 ? -0.353 30.792 100.777 1.00 28.62 194 VAL G CA 1
ATOM 14304 C C . VAL G 1 194 ? -0.244 29.333 101.214 1.00 28.45 194 VAL G C 1
ATOM 14305 O O . VAL G 1 194 ? 0.855 28.772 101.295 1.00 28.99 194 VAL G O 1
ATOM 14309 N N . LEU G 1 195 ? -1.388 28.714 101.468 1.00 27.54 195 LEU G N 1
ATOM 14310 C CA . LEU G 1 195 ? -1.419 27.353 101.977 1.00 27.80 195 LEU G CA 1
ATOM 14311 C C . LEU G 1 195 ? -1.615 26.346 100.849 1.00 27.60 195 LEU G C 1
ATOM 14312 O O . LEU G 1 195 ? -2.396 26.581 99.927 1.00 26.41 195 LEU G O 1
ATOM 14317 N N . GLN G 1 196 ? -0.875 25.241 100.914 1.00 26.73 196 GLN G N 1
ATOM 14318 C CA . GLN G 1 196 ? -1.048 24.121 99.990 1.00 26.15 196 GLN G CA 1
ATOM 14319 C C . GLN G 1 196 ? -0.946 22.826 100.776 1.00 26.22 196 GLN G C 1
ATOM 14320 O O . GLN G 1 196 ? -0.166 22.752 101.730 1.00 27.14 196 GLN G O 1
ATOM 14326 N N . ARG G 1 197 ? -1.719 21.815 100.375 1.00 25.68 197 ARG G N 1
ATOM 14327 C CA . ARG G 1 197 ? -1.598 20.472 100.937 1.00 25.85 197 ARG G CA 1
ATOM 14328 C C . ARG G 1 197 ? -0.232 19.891 100.594 1.00 26.22 197 ARG G C 1
ATOM 14329 O O . ARG G 1 197 ? 0.208 19.972 99.432 1.00 25.52 197 ARG G O 1
ATOM 14337 N N . LEU G 1 198 ? 0.429 19.303 101.592 1.00 24.61 198 LEU G N 1
ATOM 14338 C CA . LEU G 1 198 ? 1.647 18.525 101.350 1.00 24.57 198 LEU G CA 1
ATOM 14339 C C . LEU G 1 198 ? 1.373 17.274 100.503 1.00 24.70 198 LEU G C 1
ATOM 14340 O O . LEU G 1 198 ? 2.210 16.882 99.680 1.00 24.28 198 LEU G O 1
ATOM 14345 N N . VAL G 1 199 ? 0.207 16.657 100.714 1.00 24.46 199 VAL G N 1
ATOM 14346 C CA . VAL G 1 199 ? -0.234 15.523 99.909 1.00 24.86 199 VAL G CA 1
ATOM 14347 C C . VAL G 1 199 ? -1.460 15.984 99.119 1.00 25.61 199 VAL G C 1
ATOM 14348 O O . VAL G 1 199 ? -2.485 16.345 99.702 1.00 25.40 199 VAL G O 1
ATOM 14352 N N . ARG G 1 200 ? -1.322 16.004 97.795 1.00 25.09 200 ARG G N 1
ATOM 14353 C CA . ARG G 1 200 ? -2.405 16.395 96.896 1.00 25.38 200 ARG G CA 1
ATOM 14354 C C . ARG G 1 200 ? -2.852 15.183 96.086 1.00 25.24 200 ARG G C 1
ATOM 14355 O O . ARG G 1 200 ? -2.111 14.200 95.979 1.00 25.18 200 ARG G O 1
ATOM 14363 N N . THR G 1 201 ? -4.061 15.273 95.532 1.00 25.67 201 THR G N 1
ATOM 14364 C CA . THR G 1 201 ? -4.701 14.188 94.787 1.00 26.21 201 THR G CA 1
ATOM 14365 C C . THR G 1 201 ? -5.087 14.735 93.427 1.00 25.64 201 THR G C 1
ATOM 14366 O O . THR G 1 201 ? -5.667 15.813 93.328 1.00 27.11 201 THR G O 1
ATOM 14370 N N . HIS G 1 202 ? -4.751 13.989 92.386 1.00 26.43 202 HIS G N 1
ATOM 14371 C CA . HIS G 1 202 ? -4.996 14.411 91.015 1.00 27.03 202 HIS G CA 1
ATOM 14372 C C . HIS G 1 202 ? -6.486 14.274 90.696 1.00 28.57 202 HIS G C 1
ATOM 14373 O O . HIS G 1 202 ? -7.092 13.244 91.010 1.00 26.23 202 HIS G O 1
ATOM 14380 N N . PRO G 1 203 ? -7.082 15.314 90.069 1.00 29.74 203 PRO G N 1
ATOM 14381 C CA . PRO G 1 203 ? -8.539 15.282 89.893 1.00 29.70 203 PRO G CA 1
ATOM 14382 C C . PRO G 1 203 ? -9.044 14.209 88.925 1.00 30.07 203 PRO G C 1
ATOM 14383 O O . PRO G 1 203 ? -10.212 13.839 89.001 1.00 31.83 203 PRO G O 1
ATOM 14387 N N . VAL G 1 204 ? -8.187 13.688 88.051 1.00 29.95 204 VAL G N 1
ATOM 14388 C CA . VAL G 1 204 ? -8.634 12.673 87.089 1.00 30.22 204 VAL G CA 1
ATOM 14389 C C . VAL G 1 204 ? -8.401 11.242 87.584 1.00 31.03 204 VAL G C 1
ATOM 14390 O O . VAL G 1 204 ? -9.370 10.514 87.792 1.00 31.37 204 VAL G O 1
ATOM 14394 N N . HIS G 1 205 ? -7.143 10.839 87.774 1.00 29.97 205 HIS G N 1
ATOM 14395 C CA . HIS G 1 205 ? -6.845 9.445 88.151 1.00 30.08 205 HIS G CA 1
ATOM 14396 C C . HIS G 1 205 ? -6.805 9.165 89.660 1.00 31.03 205 HIS G C 1
ATOM 14397 O O . HIS G 1 205 ? -6.648 8.008 90.078 1.00 32.83 205 HIS G O 1
ATOM 14404 N N . ARG G 1 206 ? -6.945 10.226 90.455 1.00 30.91 206 ARG G N 1
ATOM 14405 C CA . ARG G 1 206 ? -7.010 10.169 91.926 1.00 33.00 206 ARG G CA 1
ATOM 14406 C C . ARG G 1 206 ? -5.723 9.726 92.657 1.00 32.19 206 ARG G C 1
ATOM 14407 O O . ARG G 1 206 ? -5.753 9.486 93.880 1.00 32.89 206 ARG G O 1
ATOM 14415 N N . ARG G 1 207 ? -4.604 9.639 91.931 1.00 28.97 207 ARG G N 1
ATOM 14416 C CA . ARG G 1 207 ? -3.314 9.336 92.556 1.00 29.02 207 ARG G CA 1
ATOM 14417 C C . ARG G 1 207 ? -2.847 10.459 93.478 1.00 28.29 207 ARG G C 1
ATOM 14418 O O . ARG G 1 207 ? -2.951 11.644 93.147 1.00 27.60 207 ARG G O 1
ATOM 14426 N N . LYS G 1 208 ? -2.387 10.059 94.659 1.00 27.38 208 LYS G N 1
ATOM 14427 C CA . LYS G 1 208 ? -1.750 10.954 95.607 1.00 27.49 208 LYS G CA 1
ATOM 14428 C C . LYS G 1 208 ? -0.316 11.239 95.156 1.00 26.14 208 LYS G C 1
ATOM 14429 O O . LYS G 1 208 ? 0.309 10.402 94.502 1.00 24.89 208 LYS G O 1
ATOM 14435 N N . SER G 1 209 ? 0.189 12.418 95.509 1.00 24.49 209 SER G N 1
ATOM 14436 C CA . SER G 1 209 ? 1.559 12.817 95.177 1.00 23.74 209 SER G CA 1
ATOM 14437 C C . SER G 1 209 ? 2.045 13.859 96.167 1.00 23.57 209 SER G C 1
ATOM 14438 O O . SER G 1 209 ? 1.244 14.562 96.799 1.00 24.18 209 SER G O 1
ATOM 14441 N N . LEU G 1 210 ? 3.362 13.937 96.314 1.00 23.25 210 LEU G N 1
ATOM 14442 C CA . LEU G 1 210 ? 3.991 14.905 97.203 1.00 22.38 210 LEU G CA 1
ATOM 14443 C C . LEU G 1 210 ? 4.001 16.286 96.552 1.00 22.16 210 LEU G C 1
ATOM 14444 O O . LEU G 1 210 ? 4.561 16.461 95.473 1.00 22.48 210 LEU G O 1
ATOM 14449 N N . TYR G 1 211 ? 3.377 17.263 97.199 1.00 21.62 211 TYR G N 1
ATOM 14450 C CA . TYR G 1 211 ? 3.372 18.610 96.669 1.00 20.77 211 TYR G CA 1
ATOM 14451 C C . TYR G 1 211 ? 4.587 19.312 97.231 1.00 20.59 211 TYR G C 1
ATOM 14452 O O . TYR G 1 211 ? 4.523 19.975 98.270 1.00 20.86 211 TYR G O 1
ATOM 14461 N N . LEU G 1 212 ? 5.711 19.135 96.535 1.00 19.78 212 LEU G N 1
ATOM 14462 C CA . LEU G 1 212 ? 6.972 19.701 96.972 1.00 18.77 212 LEU G CA 1
ATOM 14463 C C . LEU G 1 212 ? 7.353 20.844 96.065 1.00 18.87 212 LEU G C 1
ATOM 14464 O O . LEU G 1 212 ? 7.008 20.843 94.872 1.00 18.14 212 LEU G O 1
ATOM 14469 N N . SER G 1 213 ? 8.058 21.820 96.638 1.00 19.34 213 SER G N 1
ATOM 14470 C CA . SER G 1 213 ? 8.473 23.024 95.915 1.00 19.81 213 SER G CA 1
ATOM 14471 C C . SER G 1 213 ? 9.426 23.855 96.753 1.00 20.73 213 SER G C 1
ATOM 14472 O O . SER G 1 213 ? 9.310 23.896 97.999 1.00 21.37 213 SER G O 1
ATOM 14475 N N . SER G 1 214 ? 10.351 24.533 96.068 1.00 20.73 214 SER G N 1
ATOM 14476 C CA . SER G 1 214 ? 11.303 25.447 96.704 1.00 21.18 214 SER G CA 1
ATOM 14477 C C . SER G 1 214 ? 10.601 26.639 97.375 1.00 22.01 214 SER G C 1
ATOM 14478 O O . SER G 1 214 ? 11.152 27.259 98.294 1.00 23.14 214 SER G O 1
ATOM 14481 N N . HIS G 1 215 ? 9.402 26.961 96.892 1.00 21.11 215 HIS G N 1
ATOM 14482 C CA . HIS G 1 215 ? 8.565 28.007 97.484 1.00 21.57 215 HIS G CA 1
ATOM 14483 C C . HIS G 1 215 ? 8.020 27.640 98.874 1.00 21.58 215 HIS G C 1
ATOM 14484 O O . HIS G 1 215 ? 7.682 28.546 99.637 1.00 20.98 215 HIS G O 1
ATOM 14491 N N . ALA G 1 216 ? 7.923 26.337 99.184 1.00 21.21 216 ALA G N 1
ATOM 14492 C CA . ALA G 1 216 ? 7.489 25.888 100.517 1.00 21.83 216 ALA G CA 1
ATOM 14493 C C . ALA G 1 216 ? 8.611 26.045 101.541 1.00 23.02 216 ALA G C 1
ATOM 14494 O O . ALA G 1 216 ? 9.693 25.470 101.379 1.00 22.35 216 ALA G O 1
ATOM 14496 N N . GLY G 1 217 ? 8.344 26.822 102.593 1.00 23.55 217 GLY G N 1
ATOM 14497 C CA . GLY G 1 217 ? 9.340 27.084 103.620 1.00 24.80 217 GLY G CA 1
ATOM 14498 C C . GLY G 1 217 ? 8.923 26.817 105.053 1.00 26.54 217 GLY G C 1
ATOM 14499 O O . GLY G 1 217 ? 9.674 27.140 105.971 1.00 25.81 217 GLY G O 1
ATOM 14500 N N . LYS G 1 218 ? 7.743 26.219 105.244 1.00 28.19 218 LYS G N 1
ATOM 14501 C CA . LYS G 1 218 ? 7.186 25.960 106.580 1.00 30.04 218 LYS G CA 1
ATOM 14502 C C . LYS G 1 218 ? 6.052 24.957 106.458 1.00 29.80 218 LYS G C 1
ATOM 14503 O O . LYS G 1 218 ? 5.343 24.961 105.457 1.00 28.97 218 LYS G O 1
ATOM 14509 N N . ILE G 1 219 ? 5.896 24.099 107.465 1.00 28.13 219 ILE G N 1
ATOM 14510 C CA . ILE G 1 219 ? 4.670 23.331 107.647 1.00 28.34 219 ILE G CA 1
ATOM 14511 C C . ILE G 1 219 ? 3.849 24.015 108.759 1.00 29.96 219 ILE G C 1
ATOM 14512 O O . ILE G 1 219 ? 4.356 24.287 109.860 1.00 29.67 219 ILE G O 1
ATOM 14517 N N . ALA G 1 220 ? 2.585 24.297 108.446 1.00 31.33 220 ALA G N 1
ATOM 14518 C CA . ALA G 1 220 ? 1.679 25.063 109.320 1.00 31.92 220 ALA G CA 1
ATOM 14519 C C . ALA G 1 220 ? 1.555 24.537 110.768 1.00 32.24 220 ALA G C 1
ATOM 14520 O O . ALA G 1 220 ? 1.577 25.337 111.710 1.00 32.28 220 ALA G O 1
ATOM 14522 N N . SER G 1 221 ? 1.448 23.212 110.931 1.00 31.18 221 SER G N 1
ATOM 14523 C CA . SER G 1 221 ? 1.261 22.581 112.252 1.00 32.25 221 SER G CA 1
ATOM 14524 C C . SER G 1 221 ? 2.562 22.158 112.978 1.00 33.35 221 SER G C 1
ATOM 14525 O O . SER G 1 221 ? 2.516 21.523 114.048 1.00 33.24 221 SER G O 1
ATOM 14528 N N . MET G 1 222 ? 3.712 22.505 112.399 1.00 32.03 222 MET G N 1
ATOM 14529 C CA . MET G 1 222 ? 5.004 22.130 112.967 1.00 30.35 222 MET G CA 1
ATOM 14530 C C . MET G 1 222 ? 5.795 23.377 113.352 1.00 30.95 222 MET G C 1
ATOM 14531 O O . MET G 1 222 ? 5.508 24.476 112.868 1.00 31.15 222 MET G O 1
ATOM 14536 N N . SER G 1 223 ? 6.772 23.222 114.249 1.00 31.15 223 SER G N 1
ATOM 14537 C CA . SER G 1 223 ? 7.742 24.298 114.477 1.00 31.21 223 SER G CA 1
ATOM 14538 C C . SER G 1 223 ? 8.523 24.552 113.171 1.00 29.49 223 SER G C 1
ATOM 14539 O O . SER G 1 223 ? 8.690 23.636 112.351 1.00 27.46 223 SER G O 1
ATOM 14542 N N . VAL G 1 224 ? 8.982 25.787 112.981 1.00 29.17 224 VAL G N 1
ATOM 14543 C CA . VAL G 1 224 ? 9.701 26.182 111.760 1.00 28.46 224 VAL G CA 1
ATOM 14544 C C . VAL G 1 224 ? 10.875 25.222 111.400 1.00 28.96 224 VAL G C 1
ATOM 14545 O O . VAL G 1 224 ? 10.900 24.702 110.270 1.00 26.04 224 VAL G O 1
ATOM 14549 N N . PRO G 1 225 ? 11.813 24.945 112.356 1.00 28.34 225 PRO G N 1
ATOM 14550 C CA . PRO G 1 225 ? 12.963 24.121 111.950 1.00 28.43 225 PRO G CA 1
ATOM 14551 C C . PRO G 1 225 ? 12.595 22.679 111.627 1.00 28.60 225 PRO G C 1
ATOM 14552 O O . PRO G 1 225 ? 13.060 22.158 110.612 1.00 28.70 225 PRO G O 1
ATOM 14556 N N . GLU G 1 226 ? 11.738 22.070 112.452 1.00 28.87 226 GLU G N 1
ATOM 14557 C CA . GLU G 1 226 ? 11.334 20.667 112.289 1.00 29.65 226 GLU G CA 1
ATOM 14558 C C . GLU G 1 226 ? 10.537 20.410 111.010 1.00 27.74 226 GLU G C 1
ATOM 14559 O O . GLU G 1 226 ? 10.710 19.367 110.367 1.00 26.61 226 GLU G O 1
ATOM 14565 N N . GLY G 1 227 ? 9.676 21.365 110.652 1.00 25.74 227 GLY G N 1
ATOM 14566 C CA . GLY G 1 227 ? 8.926 21.314 109.394 1.00 24.27 227 GLY G CA 1
ATOM 14567 C C . GLY G 1 227 ? 9.850 21.424 108.196 1.00 23.92 227 GLY G C 1
ATOM 14568 O O . GLY G 1 227 ? 9.772 20.619 107.259 1.00 25.04 227 GLY G O 1
ATOM 14569 N N . ARG G 1 228 ? 10.752 22.402 108.241 1.00 23.42 228 ARG G N 1
ATOM 14570 C CA . ARG G 1 228 ? 11.742 22.582 107.186 1.00 23.73 228 ARG G CA 1
ATOM 14571 C C . ARG G 1 228 ? 12.616 21.348 107.007 1.00 23.21 228 ARG G C 1
ATOM 14572 O O . ARG G 1 228 ? 12.843 20.920 105.884 1.00 22.82 228 ARG G O 1
ATOM 14580 N N . LEU G 1 229 ? 13.048 20.752 108.121 1.00 22.98 229 LEU G N 1
ATOM 14581 C CA . LEU G 1 229 ? 13.798 19.502 108.088 1.00 22.03 229 LEU G CA 1
ATOM 14582 C C . LEU G 1 229 ? 13.027 18.349 107.467 1.00 21.58 229 LEU G C 1
ATOM 14583 O O . LEU G 1 229 ? 13.606 17.534 106.734 1.00 20.44 229 LEU G O 1
ATOM 14588 N N . LEU G 1 230 ? 11.728 18.275 107.767 1.00 21.73 230 LEU G N 1
ATOM 14589 C CA . LEU G 1 230 ? 10.869 17.261 107.166 1.00 22.22 230 LEU G CA 1
ATOM 14590 C C . LEU G 1 230 ? 10.729 17.456 105.640 1.00 21.89 230 LEU G C 1
ATOM 14591 O O . LEU G 1 230 ? 10.841 16.490 104.876 1.00 20.99 230 LEU G O 1
ATOM 14596 N N . LEU G 1 231 ? 10.490 18.697 105.213 1.00 22.35 231 LEU G N 1
ATOM 14597 C CA . LEU G 1 231 ? 10.468 19.042 103.777 1.00 22.44 231 LEU G CA 1
ATOM 14598 C C . LEU G 1 231 ? 11.787 18.693 103.080 1.00 23.31 231 LEU G C 1
ATOM 14599 O O . LEU G 1 231 ? 11.780 18.116 101.986 1.00 23.78 231 LEU G O 1
ATOM 14604 N N . ARG G 1 232 ? 12.905 19.008 103.733 1.00 24.93 232 ARG G N 1
ATOM 14605 C CA . ARG G 1 232 ? 14.241 18.659 103.231 1.00 27.40 232 ARG G CA 1
ATOM 14606 C C . ARG G 1 232 ? 14.405 17.149 102.962 1.00 26.72 232 ARG G C 1
ATOM 14607 O O . ARG G 1 232 ? 14.859 16.768 101.880 1.00 26.35 232 ARG G O 1
ATOM 14615 N N . ASP G 1 233 ? 14.015 16.311 103.929 1.00 25.46 233 ASP G N 1
ATOM 14616 C CA . ASP G 1 233 ? 14.045 14.851 103.768 1.00 26.35 233 ASP G CA 1
ATOM 14617 C C . ASP G 1 233 ? 13.146 14.333 102.653 1.00 24.76 233 ASP G C 1
ATOM 14618 O O . ASP G 1 233 ? 13.549 13.448 101.889 1.00 23.98 233 ASP G O 1
ATOM 14623 N N . LEU G 1 234 ? 11.935 14.884 102.573 1.00 22.93 234 LEU G N 1
ATOM 14624 C CA . LEU G 1 234 ? 10.995 14.528 101.514 1.00 23.18 234 LEU G CA 1
ATOM 14625 C C . LEU G 1 234 ? 11.534 14.902 100.132 1.00 22.50 234 LEU G C 1
ATOM 14626 O O . LEU G 1 234 ? 11.432 14.102 99.205 1.00 22.05 234 LEU G O 1
ATOM 14631 N N . ASN G 1 235 ? 12.139 16.091 100.026 1.00 22.27 235 ASN G N 1
ATOM 14632 C CA . ASN G 1 235 ? 12.727 16.577 98.766 1.00 23.53 235 ASN G CA 1
ATOM 14633 C C . ASN G 1 235 ? 13.897 15.724 98.308 1.00 23.28 235 ASN G C 1
ATOM 14634 O O . ASN G 1 235 ? 14.031 15.438 97.108 1.00 23.85 235 ASN G O 1
ATOM 14639 N N . GLU G 1 236 ? 14.716 15.299 99.273 1.00 22.67 236 GLU G N 1
ATOM 14640 C CA . GLU G 1 236 ? 15.860 14.444 99.006 1.00 22.94 236 GLU G CA 1
ATOM 14641 C C . GLU G 1 236 ? 15.368 13.081 98.530 1.00 22.84 236 GLU G C 1
ATOM 14642 O O . GLU G 1 236 ? 15.911 12.536 97.575 1.00 23.60 236 GLU G O 1
ATOM 14648 N N . HIS G 1 237 ? 14.342 12.552 99.201 1.00 23.14 237 HIS G N 1
ATOM 14649 C CA . HIS G 1 237 ? 13.711 11.283 98.825 1.00 22.92 237 HIS G CA 1
ATOM 14650 C C . HIS G 1 237 ? 13.128 11.348 97.420 1.00 22.27 237 HIS G C 1
ATOM 14651 O O . HIS G 1 237 ? 13.360 10.452 96.600 1.00 22.50 237 HIS G O 1
ATOM 14658 N N . ALA G 1 238 ? 12.383 12.419 97.153 1.00 21.89 238 ALA G N 1
ATOM 14659 C CA . ALA G 1 238 ? 11.606 12.558 95.918 1.00 21.95 238 ALA G CA 1
ATOM 14660 C C . ALA G 1 238 ? 12.446 12.817 94.661 1.00 22.26 238 ALA G C 1
ATOM 14661 O O . ALA G 1 238 ? 11.937 12.649 93.548 1.00 21.94 238 ALA G O 1
ATOM 14663 N N . THR G 1 239 ? 13.718 13.209 94.842 1.00 22.32 239 THR G N 1
ATOM 14664 C CA . THR G 1 239 ? 14.612 13.578 93.721 1.00 22.40 239 THR G CA 1
ATOM 14665 C C . THR G 1 239 ? 15.819 12.640 93.545 1.00 24.33 239 THR G C 1
ATOM 14666 O O . THR G 1 239 ? 16.780 12.954 92.826 1.00 23.57 239 THR G O 1
ATOM 14670 N N . GLN G 1 240 ? 15.748 11.481 94.197 1.00 26.05 240 GLN G N 1
ATOM 14671 C CA . GLN G 1 240 ? 16.630 10.349 93.907 1.00 28.04 240 GLN G CA 1
ATOM 14672 C C . GLN G 1 240 ? 16.526 9.975 92.425 1.00 28.71 240 GLN G C 1
ATOM 14673 O O . GLN G 1 240 ? 15.454 10.151 91.833 1.00 27.80 240 GLN G O 1
ATOM 14679 N N . PRO G 1 241 ? 17.619 9.443 91.823 1.00 29.50 241 PRO G N 1
ATOM 14680 C CA . PRO G 1 241 ? 17.642 9.119 90.382 1.00 30.07 241 PRO G CA 1
ATOM 14681 C C . PRO G 1 241 ? 16.471 8.273 89.869 1.00 30.43 241 PRO G C 1
ATOM 14682 O O . PRO G 1 241 ? 16.026 8.477 88.730 1.00 29.78 241 PRO G O 1
ATOM 14686 N N . GLU G 1 242 ? 15.979 7.351 90.702 1.00 30.53 242 GLU G N 1
ATOM 14687 C CA . GLU G 1 242 ? 14.856 6.482 90.342 1.00 32.91 242 GLU G CA 1
ATOM 14688 C C . GLU G 1 242 ? 13.547 7.231 90.030 1.00 31.14 242 GLU G C 1
ATOM 14689 O O . GLU G 1 242 ? 12.687 6.676 89.357 1.00 31.21 242 GLU G O 1
ATOM 14695 N N . PHE G 1 243 ? 13.399 8.464 90.526 1.00 27.79 243 PHE G N 1
ATOM 14696 C CA . PHE G 1 243 ? 12.193 9.276 90.254 1.00 26.38 243 PHE G CA 1
ATOM 14697 C C . PHE G 1 243 ? 12.437 10.427 89.267 1.00 24.58 243 PHE G C 1
ATOM 14698 O O . PHE G 1 243 ? 11.550 11.237 89.039 1.00 22.85 243 PHE G O 1
ATOM 14706 N N . VAL G 1 244 ? 13.637 10.484 88.684 1.00 24.04 244 VAL G N 1
ATOM 14707 C CA . VAL G 1 244 ? 14.060 11.634 87.889 1.00 23.35 244 VAL G CA 1
ATOM 14708 C C . VAL G 1 244 ? 14.233 11.289 86.411 1.00 23.78 244 VAL G C 1
ATOM 14709 O O . VAL G 1 244 ? 14.823 10.265 86.071 1.00 24.86 244 VAL G O 1
ATOM 14713 N N . TYR G 1 245 ? 13.660 12.135 85.548 1.00 22.98 245 TYR G N 1
ATOM 14714 C CA . TYR G 1 245 ? 13.980 12.172 84.121 1.00 21.12 245 TYR G CA 1
ATOM 14715 C C . TYR G 1 245 ? 14.803 13.431 83.823 1.00 20.49 245 TYR G C 1
ATOM 14716 O O . TYR G 1 245 ? 14.401 14.551 84.170 1.00 20.10 245 TYR G O 1
ATOM 14725 N N . VAL G 1 246 ? 15.955 13.226 83.190 1.00 20.15 246 VAL G N 1
ATOM 14726 C CA . VAL G 1 246 ? 16.855 14.298 82.771 1.00 20.45 246 VAL G CA 1
ATOM 14727 C C . VAL G 1 246 ? 16.564 14.576 81.291 1.00 20.87 246 VAL G C 1
ATOM 14728 O O . VAL G 1 246 ? 16.678 13.682 80.462 1.00 21.43 246 VAL G O 1
ATOM 14732 N N . HIS G 1 247 ? 16.167 15.807 80.972 1.00 21.30 247 HIS G N 1
ATOM 14733 C CA . HIS G 1 247 ? 15.942 16.191 79.583 1.00 21.72 247 HIS G CA 1
ATOM 14734 C C . HIS G 1 247 ? 17.125 16.973 79.013 1.00 22.50 247 HIS G C 1
ATOM 14735 O O . HIS G 1 247 ? 17.480 18.040 79.534 1.00 22.27 247 HIS G O 1
ATOM 14742 N N . LYS G 1 248 ? 17.723 16.427 77.951 1.00 23.94 248 LYS G N 1
ATOM 14743 C CA . LYS G 1 248 ? 18.798 17.089 77.196 1.00 24.96 248 LYS G CA 1
ATOM 14744 C C . LYS G 1 248 ? 18.154 17.743 75.991 1.00 22.76 248 LYS G C 1
ATOM 14745 O O . LYS G 1 248 ? 17.554 17.058 75.151 1.00 22.76 248 LYS G O 1
ATOM 14751 N N . TRP G 1 249 ? 18.289 19.063 75.913 1.00 21.20 249 TRP G N 1
ATOM 14752 C CA . TRP G 1 249 ? 17.556 19.872 74.941 1.00 21.10 249 TRP G CA 1
ATOM 14753 C C . TRP G 1 249 ? 18.082 19.745 73.518 1.00 22.31 249 TRP G C 1
ATOM 14754 O O . TRP G 1 249 ? 19.274 19.569 73.291 1.00 21.73 249 TRP G O 1
ATOM 14765 N N . LYS G 1 250 ? 17.152 19.816 72.572 1.00 24.03 250 LYS G N 1
ATOM 14766 C CA . LYS G 1 250 ? 17.437 19.817 71.157 1.00 24.91 250 LYS G CA 1
ATOM 14767 C C . LYS G 1 250 ? 16.613 20.963 70.621 1.00 23.85 250 LYS G C 1
ATOM 14768 O O . LYS G 1 250 ? 15.493 21.197 71.096 1.00 22.39 250 LYS G O 1
ATOM 14774 N N . LEU G 1 251 ? 17.176 21.679 69.646 1.00 22.58 251 LEU G N 1
ATOM 14775 C CA . LEU G 1 251 ? 16.522 22.798 68.967 1.00 20.99 251 LEU G CA 1
ATOM 14776 C C . LEU G 1 251 ? 15.105 22.433 68.532 1.00 20.19 251 LEU G C 1
ATOM 14777 O O . LEU G 1 251 ? 14.878 21.365 67.934 1.00 20.08 251 LEU G O 1
ATOM 14782 N N . HIS G 1 252 ? 14.167 23.311 68.887 1.00 18.94 252 HIS G N 1
ATOM 14783 C CA . HIS G 1 252 ? 12.741 23.176 68.574 1.00 18.37 252 HIS G CA 1
ATOM 14784 C C . HIS G 1 252 ? 12.003 22.079 69.347 1.00 17.89 252 HIS G C 1
ATOM 14785 O O . HIS G 1 252 ? 10.860 21.745 69.014 1.00 18.04 252 HIS G O 1
ATOM 14792 N N . ASP G 1 253 ? 12.621 21.536 70.396 1.00 17.71 253 ASP G N 1
ATOM 14793 C CA . ASP G 1 253 ? 11.865 20.728 71.349 1.00 17.69 253 ASP G CA 1
ATOM 14794 C C . ASP G 1 253 ? 10.766 21.591 71.973 1.00 17.49 253 ASP G C 1
ATOM 14795 O O . ASP G 1 253 ? 10.908 22.823 72.118 1.00 17.33 253 ASP G O 1
ATOM 14800 N N . LEU G 1 254 ? 9.672 20.938 72.336 1.00 17.00 254 LEU G N 1
ATOM 14801 C CA . LEU G 1 254 ? 8.736 21.503 73.279 1.00 17.03 254 LEU G CA 1
ATOM 14802 C C . LEU G 1 254 ? 8.490 20.473 74.362 1.00 16.54 254 LEU G C 1
ATOM 14803 O O . LEU G 1 254 ? 8.203 19.306 74.072 1.00 16.70 254 LEU G O 1
ATOM 14808 N N . VAL G 1 255 ? 8.590 20.907 75.611 1.00 15.99 255 VAL G N 1
ATOM 14809 C CA . VAL G 1 255 ? 8.290 20.028 76.735 1.00 16.10 255 VAL G CA 1
ATOM 14810 C C . VAL G 1 255 ? 7.153 20.617 77.554 1.00 16.65 255 VAL G C 1
ATOM 14811 O O . VAL G 1 255 ? 7.216 21.777 77.967 1.00 17.10 255 VAL G O 1
ATOM 14815 N N . MET G 1 256 ? 6.109 19.816 77.757 1.00 16.86 256 MET G N 1
ATOM 14816 C CA . MET G 1 256 ? 4.982 20.224 78.566 1.00 17.71 256 MET G CA 1
ATOM 14817 C C . MET G 1 256 ? 4.910 19.343 79.809 1.00 17.33 256 MET G C 1
ATOM 14818 O O . MET G 1 256 ? 4.985 18.117 79.716 1.00 17.21 256 MET G O 1
ATOM 14823 N N . TRP G 1 257 ? 4.772 19.965 80.971 1.00 16.97 257 TRP G N 1
ATOM 14824 C CA . TRP G 1 257 ? 4.675 19.189 82.192 1.00 17.36 257 TRP G CA 1
ATOM 14825 C C . TRP G 1 257 ? 3.512 19.613 83.080 1.00 18.10 257 TRP G C 1
ATOM 14826 O O . TRP G 1 257 ? 3.084 20.776 83.051 1.00 18.19 257 TRP G O 1
ATOM 14837 N N . ASP G 1 258 ? 3.020 18.660 83.871 1.00 18.55 258 ASP G N 1
ATOM 14838 C CA . ASP G 1 258 ? 1.946 18.899 84.824 1.00 18.83 258 ASP G CA 1
ATOM 14839 C C . ASP G 1 258 ? 2.547 19.257 86.182 1.00 18.79 258 ASP G C 1
ATOM 14840 O O . ASP G 1 258 ? 3.093 18.391 86.893 1.00 19.13 258 ASP G O 1
ATOM 14845 N N . ASN G 1 259 ? 2.444 20.536 86.541 1.00 17.76 259 ASN G N 1
ATOM 14846 C CA . ASN G 1 259 ? 2.917 21.028 87.839 1.00 17.49 259 ASN G CA 1
ATOM 14847 C C . ASN G 1 259 ? 2.246 20.344 89.039 1.00 17.90 259 ASN G C 1
ATOM 14848 O O . ASN G 1 259 ? 2.819 20.305 90.139 1.00 17.94 259 ASN G O 1
ATOM 14853 N N . ARG G 1 260 ? 1.068 19.768 88.805 1.00 17.26 260 ARG G N 1
ATOM 14854 C CA . ARG G 1 260 ? 0.307 19.097 89.852 1.00 18.73 260 ARG G CA 1
ATOM 14855 C C . ARG G 1 260 ? 0.895 17.727 90.192 1.00 19.66 260 ARG G C 1
ATOM 14856 O O . ARG G 1 260 ? 0.529 17.138 91.202 1.00 19.18 260 ARG G O 1
ATOM 14864 N N . GLN G 1 261 ? 1.793 17.217 89.341 1.00 20.57 261 GLN G N 1
ATOM 14865 C CA . GLN G 1 261 ? 2.325 15.863 89.510 1.00 20.93 261 GLN G CA 1
ATOM 14866 C C . GLN G 1 261 ? 3.852 15.788 89.619 1.00 21.50 261 GLN G C 1
ATOM 14867 O O . GLN G 1 261 ? 4.410 14.698 89.794 1.00 21.56 261 GLN G O 1
ATOM 14873 N N . THR G 1 262 ? 4.526 16.933 89.534 1.00 20.94 262 THR G N 1
ATOM 14874 C CA . THR G 1 262 ? 5.972 16.936 89.344 1.00 20.44 262 THR G CA 1
ATOM 14875 C C . THR G 1 262 ? 6.674 18.039 90.098 1.00 20.09 262 THR G C 1
ATOM 14876 O O . THR G 1 262 ? 6.039 18.924 90.658 1.00 20.68 262 THR G O 1
ATOM 14880 N N . MET G 1 263 ? 7.999 17.948 90.129 1.00 19.16 263 MET G N 1
ATOM 14881 C CA . MET G 1 263 ? 8.860 19.106 90.298 1.00 18.10 263 MET G CA 1
ATOM 14882 C C . MET G 1 263 ? 9.765 19.179 89.076 1.00 17.52 263 MET G C 1
ATOM 14883 O O . MET G 1 263 ? 9.880 18.211 88.320 1.00 17.39 263 MET G O 1
ATOM 14888 N N . HIS G 1 264 ? 10.410 20.322 88.873 1.00 16.81 264 HIS G N 1
ATOM 14889 C CA . HIS G 1 264 ? 11.433 20.427 87.840 1.00 16.53 264 HIS G CA 1
ATOM 14890 C C . HIS G 1 264 ? 12.496 21.407 88.279 1.00 16.26 264 HIS G C 1
ATOM 14891 O O . HIS G 1 264 ? 12.268 22.174 89.208 1.00 15.95 264 HIS G O 1
ATOM 14898 N N . ARG G 1 265 ? 13.653 21.354 87.617 1.00 16.18 265 ARG G N 1
ATOM 14899 C CA . ARG G 1 265 ? 14.731 22.332 87.791 1.00 16.67 265 ARG G CA 1
ATOM 14900 C C . ARG G 1 265 ? 15.619 22.398 86.549 1.00 17.40 265 ARG G C 1
ATOM 14901 O O . ARG G 1 265 ? 15.673 21.446 85.765 1.00 17.14 265 ARG G O 1
ATOM 14909 N N . VAL G 1 266 ? 16.313 23.520 86.383 1.00 18.96 266 VAL G N 1
ATOM 14910 C CA . VAL G 1 266 ? 17.323 23.652 85.326 1.00 21.10 266 VAL G CA 1
ATOM 14911 C C . VAL G 1 266 ? 18.713 23.474 85.952 1.00 22.76 266 VAL G C 1
ATOM 14912 O O . VAL G 1 266 ? 18.971 23.990 87.047 1.00 23.79 266 VAL G O 1
ATOM 14916 N N . ARG G 1 267 ? 19.586 22.730 85.276 1.00 23.93 267 ARG G N 1
ATOM 14917 C CA . ARG G 1 267 ? 20.971 22.588 85.732 1.00 26.34 267 ARG G CA 1
ATOM 14918 C C . ARG G 1 267 ? 21.813 23.776 85.283 1.00 28.27 267 ARG G C 1
ATOM 14919 O O . ARG G 1 267 ? 21.407 24.528 84.387 1.00 27.11 267 ARG G O 1
ATOM 14927 N N . ARG G 1 268 ? 22.979 23.948 85.917 1.00 30.66 268 ARG G N 1
ATOM 14928 C CA . ARG G 1 268 ? 23.885 25.055 85.603 1.00 32.85 268 ARG G CA 1
ATOM 14929 C C . ARG G 1 268 ? 24.256 25.094 84.118 1.00 30.41 268 ARG G C 1
ATOM 14930 O O . ARG G 1 268 ? 24.413 24.048 83.482 1.00 28.24 268 ARG G O 1
ATOM 14938 N N . TYR G 1 269 ? 24.361 26.302 83.578 1.00 29.43 269 TYR G N 1
ATOM 14939 C CA . TYR G 1 269 ? 24.824 26.510 82.199 1.00 31.80 269 TYR G CA 1
ATOM 14940 C C . TYR G 1 269 ? 25.719 27.736 82.162 1.00 32.45 269 TYR G C 1
ATOM 14941 O O . TYR G 1 269 ? 25.707 28.534 83.100 1.00 34.16 269 TYR G O 1
ATOM 14950 N N . ASP G 1 270 ? 26.501 27.873 81.094 1.00 35.83 270 ASP G N 1
ATOM 14951 C CA . ASP G 1 270 ? 27.278 29.092 80.852 1.00 37.90 270 ASP G CA 1
ATOM 14952 C C . ASP G 1 270 ? 26.346 30.245 80.454 1.00 36.14 270 ASP G C 1
ATOM 14953 O O . ASP G 1 270 ? 25.848 30.312 79.329 1.00 36.15 270 ASP G O 1
ATOM 14958 N N . GLN G 1 271 ? 26.141 31.152 81.404 1.00 36.07 271 GLN G N 1
ATOM 14959 C CA . GLN G 1 271 ? 25.206 32.266 81.286 1.00 36.09 271 GLN G CA 1
ATOM 14960 C C . GLN G 1 271 ? 25.583 33.339 80.264 1.00 35.56 271 GLN G C 1
ATOM 14961 O O . GLN G 1 271 ? 24.750 34.180 79.917 1.00 35.75 271 GLN G O 1
ATOM 14967 N N . SER G 1 272 ? 26.833 33.337 79.811 1.00 34.61 272 SER G N 1
ATOM 14968 C CA . SER G 1 272 ? 27.277 34.295 78.805 1.00 36.89 272 SER G CA 1
ATOM 14969 C C . SER G 1 272 ? 26.900 33.870 77.373 1.00 37.80 272 SER G C 1
ATOM 14970 O O . SER G 1 272 ? 26.916 34.701 76.467 1.00 41.25 272 SER G O 1
ATOM 14973 N N . GLN G 1 273 ? 26.584 32.588 77.174 1.00 38.80 273 GLN G N 1
ATOM 14974 C CA . GLN G 1 273 ? 26.038 32.087 75.894 1.00 41.53 273 GLN G CA 1
ATOM 14975 C C . GLN G 1 273 ? 24.496 32.253 75.796 1.00 39.99 273 GLN G C 1
ATOM 14976 O O . GLN G 1 273 ? 23.805 32.250 76.828 1.00 36.65 273 GLN G O 1
ATOM 14982 N N . PRO G 1 274 ? 23.947 32.405 74.564 1.00 39.78 274 PRO G N 1
ATOM 14983 C CA . PRO G 1 274 ? 22.484 32.582 74.481 1.00 38.04 274 PRO G CA 1
ATOM 14984 C C . PRO G 1 274 ? 21.692 31.312 74.843 1.00 33.57 274 PRO G C 1
ATOM 14985 O O . PRO G 1 274 ? 22.139 30.194 74.570 1.00 32.18 274 PRO G O 1
ATOM 14989 N N . ARG G 1 275 ? 20.560 31.518 75.507 1.00 30.16 275 ARG G N 1
ATOM 14990 C CA . ARG G 1 275 ? 19.629 30.462 75.891 1.00 29.12 275 ARG G CA 1
ATOM 14991 C C . ARG G 1 275 ? 18.223 31.058 75.759 1.00 28.68 275 ARG G C 1
ATOM 14992 O O . ARG G 1 275 ? 17.794 31.861 76.597 1.00 29.59 275 ARG G O 1
ATOM 15000 N N . ASP G 1 276 ? 17.519 30.684 74.696 1.00 26.64 276 ASP G N 1
ATOM 15001 C CA . ASP G 1 276 ? 16.189 31.232 74.444 1.00 25.11 276 ASP G CA 1
ATOM 15002 C C . ASP G 1 276 ? 15.147 30.124 74.618 1.00 24.20 276 ASP G C 1
ATOM 15003 O O . ASP G 1 276 ? 14.952 29.271 73.737 1.00 22.36 276 ASP G O 1
ATOM 15008 N N . MET G 1 277 ? 14.530 30.123 75.801 1.00 23.33 277 MET G N 1
ATOM 15009 C CA . MET G 1 277 ? 13.535 29.126 76.187 1.00 23.41 277 MET G CA 1
ATOM 15010 C C . MET G 1 277 ? 12.265 29.894 76.523 1.00 23.45 277 MET G C 1
ATOM 15011 O O . MET G 1 277 ? 12.237 30.664 77.476 1.00 24.81 277 MET G O 1
ATOM 15016 N N . ARG G 1 278 ? 11.220 29.695 75.730 1.00 23.61 278 ARG G N 1
ATOM 15017 C CA . ARG G 1 278 ? 9.972 30.435 75.911 1.00 23.86 278 ARG G CA 1
ATOM 15018 C C . ARG G 1 278 ? 8.900 29.626 76.640 1.00 23.48 278 ARG G C 1
ATOM 15019 O O . ARG G 1 278 ? 8.633 28.476 76.286 1.00 22.57 278 ARG G O 1
ATOM 15027 N N . ARG G 1 279 ? 8.313 30.244 77.668 1.00 24.29 279 ARG G N 1
ATOM 15028 C CA . ARG G 1 279 ? 7.290 29.604 78.487 1.00 25.16 279 ARG G CA 1
ATOM 15029 C C . ARG G 1 279 ? 5.860 30.091 78.234 1.00 23.84 279 ARG G C 1
ATOM 15030 O O . ARG G 1 279 ? 5.611 31.286 78.031 1.00 24.43 279 ARG G O 1
ATOM 15038 N N . ALA G 1 280 ? 4.944 29.127 78.242 1.00 22.07 280 ALA G N 1
ATOM 15039 C CA . ALA G 1 280 ? 3.508 29.357 78.368 1.00 20.91 280 ALA G CA 1
ATOM 15040 C C . ALA G 1 280 ? 3.008 28.583 79.600 1.00 20.82 280 ALA G C 1
ATOM 15041 O O . ALA G 1 280 ? 3.449 27.454 79.855 1.00 20.06 280 ALA G O 1
ATOM 15043 N N . THR G 1 281 ? 2.107 29.195 80.365 1.00 20.79 281 THR G N 1
ATOM 15044 C CA . THR G 1 281 ? 1.570 28.584 81.581 1.00 21.05 281 THR G CA 1
ATOM 15045 C C . THR G 1 281 ? 0.047 28.578 81.526 1.00 21.19 281 THR G C 1
ATOM 15046 O O . THR G 1 281 ? -0.560 29.610 81.265 1.00 21.43 281 THR G O 1
ATOM 15050 N N . VAL G 1 282 ? -0.543 27.407 81.773 1.00 21.08 282 VAL G N 1
ATOM 15051 C CA . VAL G 1 282 ? -1.987 27.225 81.886 1.00 20.94 282 VAL G CA 1
ATOM 15052 C C . VAL G 1 282 ? -2.355 27.333 83.364 1.00 21.57 282 VAL G C 1
ATOM 15053 O O . VAL G 1 282 ? -1.811 26.615 84.213 1.00 20.49 282 VAL G O 1
ATOM 15057 N N . ALA G 1 283 ? -3.254 28.267 83.657 1.00 22.01 283 ALA G N 1
ATOM 15058 C CA . ALA G 1 283 ? -3.713 28.539 85.014 1.00 22.85 283 ALA G CA 1
ATOM 15059 C C . ALA G 1 283 ? -4.396 27.328 85.637 1.00 23.11 283 ALA G C 1
ATOM 15060 O O . ALA G 1 283 ? -5.089 26.566 84.947 1.00 22.85 283 ALA G O 1
ATOM 15062 N N . GLY G 1 284 ? -4.207 27.173 86.946 1.00 23.82 284 GLY G N 1
ATOM 15063 C CA . GLY G 1 284 ? -4.871 26.128 87.711 1.00 26.21 284 GLY G CA 1
ATOM 15064 C C . GLY G 1 284 ? -6.385 26.209 87.636 1.00 28.45 284 GLY G C 1
ATOM 15065 O O . GLY G 1 284 ? -6.959 27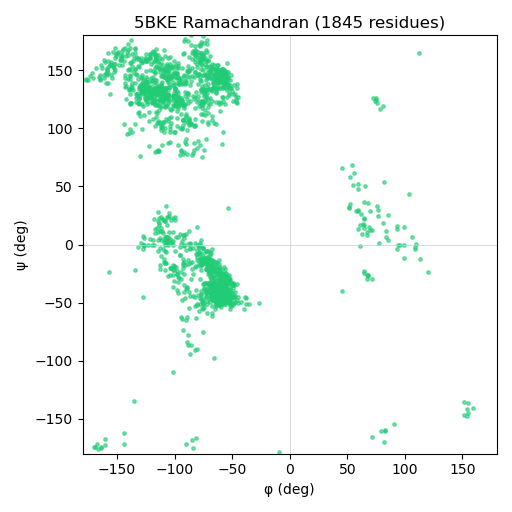.288 87.475 1.00 25.10 284 GLY G O 1
ATOM 15066 N N . THR G 1 285 ? -7.009 25.044 87.765 1.00 33.82 285 THR G N 1
ATOM 15067 C CA . THR G 1 285 ? -8.449 24.867 87.585 1.00 39.33 285 THR G CA 1
ATOM 15068 C C . THR G 1 285 ? -9.098 24.350 88.870 1.00 42.24 285 THR G C 1
ATOM 15069 O O . THR G 1 285 ? -10.313 24.142 88.912 1.00 43.13 285 THR G O 1
ATOM 15073 N N . GLU G 1 286 ? -8.267 24.147 89.903 1.00 44.78 286 GLU G N 1
ATOM 15074 C CA . GLU G 1 286 ? -8.694 23.762 91.270 1.00 45.34 286 GLU G CA 1
ATOM 15075 C C . GLU G 1 286 ? -7.604 24.100 92.332 1.00 44.18 286 GLU G C 1
ATOM 15076 O O . GLU G 1 286 ? -6.409 23.920 92.062 1.00 40.85 286 GLU G O 1
ATOM 15082 N N . PRO G 1 287 ? -8.013 24.619 93.524 1.00 45.66 287 PRO G N 1
ATOM 15083 C CA . PRO G 1 287 ? -7.049 24.810 94.630 1.00 43.40 287 PRO G CA 1
ATOM 15084 C C . PRO G 1 287 ? -6.753 23.479 95.343 1.00 40.27 287 PRO G C 1
ATOM 15085 O O . PRO G 1 287 ? -7.425 22.483 95.057 1.00 37.88 287 PRO G O 1
ATOM 15089 N N . THR G 1 288 ? -5.757 23.457 96.238 1.00 38.54 288 THR G N 1
ATOM 15090 C CA . THR G 1 288 ? -5.486 22.255 97.064 1.00 38.50 288 THR G CA 1
ATOM 15091 C C . THR G 1 288 ? -6.114 22.310 98.477 1.00 38.48 288 THR G C 1
ATOM 15092 O O . THR G 1 288 ? -6.484 21.276 99.025 1.00 35.67 288 THR G O 1
ATOM 15096 N N . VAL G 1 289 ? -6.212 23.513 99.050 1.00 42.48 289 VAL G N 1
ATOM 15097 C CA . VAL G 1 289 ? -6.925 23.758 100.325 1.00 47.32 289 VAL G CA 1
ATOM 15098 C C . VAL G 1 289 ? -7.773 25.026 100.307 1.00 51.34 289 VAL G C 1
ATOM 15099 O O . VAL G 1 289 ? -7.752 25.769 99.325 1.00 53.30 289 VAL G O 1
ATOM 15103 N N . GLN G 1 290 ? -8.500 25.249 101.410 1.00 58.07 290 GLN G N 1
ATOM 15104 C CA . GLN G 1 290 ? -9.461 26.354 101.607 1.00 61.89 290 GLN G CA 1
ATOM 15105 C C . GLN G 1 290 ? -10.615 26.332 100.589 1.00 64.14 290 GLN G C 1
ATOM 15106 O O . GLN G 1 290 ? -10.899 27.319 99.901 1.00 67.97 290 GLN G O 1
#

Radius of gyration: 46.78 Å; Cα contacts (8 Å, |Δi|>4): 4022; chains: 7; bounding box: 136×87×116 Å

Secondary structure (DSSP, 8-state):
---EEEE-SSSS-EEEES--TTSPPPHHHHHHHHHHHHHHSEEEE------HHHHHHHHGGGB-B----EE-SSB-TTSSBPPTTSHHHHHHGGGGS-B-TTTTSSS--SEEEEEEEE--SSB--EEEEEHHHHHHTS-HHHHHHHTT-EEEE-HHHHHHHTT-----HHHHHHT--EEEESEEE-TTT--EEE---TTEEEETTS-HHHHHHHHHHHHHHHTSGGGEEEEPP-TT-EEEEETTTEEEEEPPB-TTS--EEEEEEBPPSS-SS--/-EEEE-SSS--EEEES--TTSPPPHHHHHHHHHHHHHHSEEEE------HHHHHHHHGGGS-B-----SS-EE-SSB-TTSSBPPTTSHHHHHHGGGGS-B-TTTTSSS--SEEEEEEEE--SSB--EEEEEHHHHHHTS-HHHHHHHTT-EEEE-HHHHHHHTT-----HHHHHHT--EEEESEEE-TTT--EEE---TTEEEETTS-HHHHHHHHHHHHHHHTSGGGEEEE---TT-EEEEETTTEEEEEPPB-TTS--EEEEEEBPPSS-SS--/---EEEE-SSSS-EEEES--TTSPPPHHHHHHHHHHHHHHSEEEE------HHHHHHHHGGGS-B---TTSS--TTS--S--SS-EE-SSB-TTSSBPPTT-HHHHHHGGGGS-B-TTTTSSS--SEEEEEEEE--SSB--EEEEEHHHHHHTS-HHHHHHHTT-EEEE-HHHHHHTTT-----SSHHHHT--EEEESEEE-TTT--EEE---TTEEEETTS-HHHHHHHHHHHHHHHTSGGGEEEEPP-TT-EEEEETTTEEEEE--B-TTS--EEEEEEBPPSS---/-EEE-SSS--EEE-S--TTSPPPHHHHHHHHHHHHHHSEEEE-S----HHHHHHHHGGGS-B-----EE-SSB-TTSSBPPTTSHHHHHHGGGGS-B-TTTTSSS---EEEEEEEE--SSB--EEEEEHHHHHHHS-HHHHHHHTT-EEEE-HHHHHHHTT-----TTHHHHT--EEEESEEE-TTT--EEE---TTEEEETTS-HHHHHHHHHHHHHHHTSGGGEEEE---TT-EEEEETTTEEEEE--B-TTS--EEEEEEBPPSS---/---EEEE-SSS--EEEES--TTSPPPHHHHHHHHHHHHHHSEEEE-S----HHHHHHHHGGGS-B---EE-S---GGGS-B-TTTTSSS---EEEEEEEE--SSB--EEEEEHHHHHHTS-HHHHHHHTT-EEEE-HHHHHHHTT-----HHHHHHT--EEEESEEE-TTT--EEE---TTEEEETTS-HHHHHHHHHHHHHHHTSGGGEEEEPP-TT-EEEEETTTEEEEEPPB-TTS--EEEEEEBPPSS---/--EEEE-SSS--EEEES--TTSPPPHHHHHHHHHHHHHHSEEEE-S----HHHHHHHHGGGB-B--HHHHHHTTS-B-TTTTSSS---EEEEEEEE--SSB--EEEEEHHHHHHTS-HHHHHHHTT-EEEE-HHHHHHHTT-----HHHHHHT--EEEESEEE-TTT--EEE---TTEEEETTS-HHHHHHHHHHHHHHHTSGGGEEEE---TT-EEEEETTTEEEEEPPB-TTS--EEEEEEBPPSS-S--/-EEEE-SSS--EEEES--TTSPPPHHHHHHHHHHHHHHSEEEE------HHHHHHHHGGGS-B---HHHHHHTTS-B-TTTTSSS--SEEEEEEEE--SSS--EEEEEHHHHHHTS-HHHHHHHTT-EEEE-HHHHHHHTT-----HHHHHHT--EEEESEEE-TTT--EEE---TTEEEETTS-HHHHHHHHHHHHHHHTSGGGEEEEPP-TT-EEEEETTTEEEEEPP--TTS--EEEEEEBPPSS-S--

CATH classification: 3.60.130.10

Solvent-accessible surface area: 83951 Å² total; per-residue (Å²): 212,124,27,56,65,175,89,61,27,118,80,1,0,0,55,8,65,34,17,41,3,87,104,78,14,69,72,26,45,10,162,86,2,34,68,6,0,14,137,23,0,0,0,1,0,49,124,15,88,7,72,44,97,56,0,10,47,8,1,10,7,0,2,45,42,33,138,60,34,58,100,28,4,0,27,23,220,97,48,137,50,29,63,136,117,34,149,75,1,19,48,29,9,16,46,13,10,33,10,1,5,7,0,43,86,73,87,3,0,4,0,0,0,11,1,0,36,65,44,8,106,72,45,2,42,5,13,0,0,1,3,3,7,0,17,72,60,22,91,123,145,29,49,79,92,0,49,113,28,28,0,37,0,1,32,31,52,4,51,13,41,3,31,50,63,167,39,83,72,120,40,112,96,116,38,135,42,15,57,0,65,0,3,21,57,6,53,93,61,157,90,74,3,2,5,1,5,22,17,15,4,54,0,50,94,37,31,46,5,27,0,46,11,7,10,103,33,4,36,84,38,0,29,69,121,98,4,21,32,58,3,144,31,125,96,46,1,0,0,0,4,0,3,14,1,3,0,11,19,13,63,74,34,51,14,88,54,60,11,17,2,71,34,0,5,1,24,17,54,58,60,28,38,149,121,71,62,62,153,85,56,27,114,80,1,0,0,35,9,63,71,18,43,3,122,66,127,25,71,118,22,53,17,156,74,1,50,61,6,0,14,131,31,0,0,0,0,0,48,122,13,87,8,76,17,144,54,0,7,61,7,1,69,63,6,29,138,125,33,164,76,27,187,50,37,15,61,54,26,2,0,16,16,180,117,37,137,32,30,59,165,117,32,154,76,9,61,48,32,54,18,46,35,46,33,8,1,5,8,0,49,79,73,86,3,0,15,0,0,0,11,0,0,40,65,46,8,50,80,44,2,42,3,12,0,0,1,2,4,6,0,16,74,60,21,76,116,129,32,52,77,99,0,51,110,20,30,0,37,0,1,35,30,50,5,47,20,81,82,57,55,102,165,36,88,120,130,46,110,125,124,40,128,43,14,64,0,65,0,3,17,56,7,59,92,64,165,88,77,3,2,4,2,6,25,16,15,4,55,0,51,92,41,69,56,91,111,0,108,112,26,12,169,90,5,38,135,40,0,33,67,120,98,4,20,30,74,5,143,22,121,62,45,1,0,0,0,3,0,2,16,2,4,0,11,53,14,98,209,30,52,24,92,53,59,11,8,2,43,30,0,6,1,24,17,83,54,66,26,29,180,127,233,119,28,59,55,154,85,48,27,72,57,1,0,0,42,6,66,84,19,65,2,118,130,127,27,73,104,28,54,15,155,49,0,49,61,4,0,13,134,27,0,0,0,0,1,54,120,13,78,7,74,19,138,60,0,15,61,8,0,59,66,5,39,141,135,25,107,51,153,12,18,62,19,40,164,100,170,114,119,39,19,176,42,45,5,34,42,31,4,0,17,15,162,106,44,136,25,29,60,113,112,33,98,55,4,30,3,36,10,1,44,14,11,32,10,0,4,5,0,29,38,90,77,4,0,22,0,0,0,13,0,0,39,65,43,7,104,72,44,2,48,5,13,0,0,1,2,5,8,0,14,42,46,21,77,109,132,27,43,80,83,0,48,115,25,29,0,42,0,1,3,39,57,0,15,20,46,0,24,20,95,143,27,112,94,112,26,110,134,57,8,144,48,25,94,0,63,0,4,25,59,5,93,95,66,128,92,49,2,2,4,2,5,24,6,15,5,47,0,48,92,46,54,42,22,62,0,51,7,8,11,106,38,4,36,80,39,0,31,66,118,88,6,19,25,76,4,152,25,125,97,46,1,0,0,0,4,0,3,30,1,3,0,10,20,16,64,70,36,54,12,89,60,59,14,8,3,44,34,0,6,1,31,16,111,133,63,30,94,101,74,155,95,52,29,112,80,0,0,0,35,18,67,79,37,63,4,123,132,121,28,71,104,30,63,17,166,125,8,50,68,6,0,15,124,28,0,0,0,0,0,53,130,14,92,7,72,32,116,53,0,10,60,8,0,64,61,6,28,143,126,30,164,95,45,27,56,104,31,4,1,26,20,221,93,60,116,38,29,60,130,113,31,158,77,4,21,49,27,13,19,46,15,11,33,8,1,4,6,0,44,82,88,88,3,0,15,0,0,0,13,1,0,34,65,40,8,104,70,40,2,34,5,14,0,0,0,1,2,6,0,16,77,59,20,80,107,134,31,48,76,76,0,48,113,23,32,0,40,0,1,31,34,53,5,49,11,37,3,32,56,68,164,35,80,124,128,39,102,122,129,43,128,48,25,86,0,70,0,3,16,64,4,68,97,65,184,93,81,3,2,5,2,6,25,17,15,4,56,0,52,92,43,33,41,5,34,0,47,6,5,12,101,33,4,38,83,40,0,27,67,117,100,4,19,31,68,4,150,29,134,103,44,1,0,0,0,3,0,2,12,1,3,0,10,18,14,66,82,28,50,16,87,55,60,12,13,3,72,32,0,5,1,25,17,95,48,79,28,98,206,106,20,48,59,80,85,4,24,114,80,1,0,0,41,7,67,39,17,47,4,128,130,124,28,73,99,30,33,21,162,88,2,50,66,5,0,14,129,27,0,0,0,0,0,52,118,12,92,8,80,58,148,53,0,17,61,7,1,62,61,6,31,142,142,81,110,33,60,110,34,23,28,143,93,30,59,13,12,33,9,1,5,8,0,44,106,91,87,4,0,15,0,0,0,12,0,0,37,70,44,7,113,81,46,1,45,4,13,0,0,0,1,4,8,0,13,73,61,20,84,108,133,32,44,78,82,0,51,115,26,34,0,40,0,1,33,40,52,3,97,12,40,5,31,109,110,163,42,88,117,130,64,99,123,140,40,122,47,26,93,0,70,0,2,20,59,5,47,97,60,160,86,79,2,2,4,2,5,23,16,14,4,47,0,50,97,43,37,44,7,13,0,51,7,5,10,99,35,4,36,79,39,0,30,68,118,100,3,19,11,45,2,100,30,118,99,51,1,0,0,0,2,0,3,14,2,4,0,12,18,16,63,75,46,54,101,86,75,70,12,12,1,78,28,0,7,1,21,18,90,60,77,31,106,164,32,56,61,151,88,49,27,116,74,1,0,0,41,9,64,45,20,51,4,103,133,89,12,72,37,25,46,10,136,84,2,33,67,6,0,14,132,24,0,0,0,0,0,59,126,16,38,9,35,72,92,54,4,45,47,7,1,10,10,0,3,47,42,76,147,87,77,95,58,10,17,32,28,12,30,9,1,4,7,0,48,97,90,88,3,0,6,0,0,0,25,0,0,41,63,42,8,112,75,44,3,37,3,12,0,0,1,2,3,5,0,14,73,58,20,82,116,122,31,50,78,93,0,47,115,23,30,0,36,0,1,31,35,56,4,49,16,47,2,26,76,62,157,35,76,122,117,55,100,122,131,32,126,47,24,84,0,76,0,4,19,53,5,60,87,36,153,70,76,2,2,4,2,5,23,17,16,2,56,0,51,91,59,63,48,11,42,0,49,22,5,12,113,35,5,35,77,39,0,30,72,119,96,2,20,29,62,4,148,25,137,100,44,1,0,0,0,4,0,3,15,0,4,0,12,18,15,66,96,41,30,83,22,33,81,68,42,38,82,87,5,15,1,25,16,55,54,62,31,44,201,67,63,66,147,94,56,25,122,84,1,0,0,31,7,59,72,17,44,4,152,136,127,24,75,106,22,49,19,160,88,1,51,65,5,0,14,130,27,0,0,0,0,0,64,100,15,95,8,73,74,146,54,5,45,60,8,0,64,64,5,29,138,144,32,176,146,99,48,106,66,8,18,32,28,7,29,8,1,4,5,0,40,86,92,86,3,0,15,0,0,0,24,0,0,44,62,48,7,105,95,28,1,43,6,12,0,0,1,1,4,5,0,16,72,61,21,90,120,122,24,50,74,62,0,51,90,23,29,0,38,0,1,33,32,58,5,62,17,46,1,28,88,61,158,34,87,119,137,57,98,132,129,34,133,47,26,64,0,64,0,3,19,57,7,53,100,62,169,88,75,3,2,5,2,5,23,17,16,4,57,0,51,84,45,56,44,11,44,0,50,19,3,11,118,35,5,35,72,37,0,30,68,121,100,3,21,30,57,4,149,28,109,91,47,0,0,0,0,4,0,3,16,1,3,0,11,15,15,65,117,40,56,87,104,69,92,64,42,36,95,87,5,18,1,22,17,86,54,71,29,46,198

Sequence (1871 aa):
MTIAIRQLQTHFVGQVSSGLDLRKPLTPGEAREVESAMDKYAVLVFHDQDITDEQQMAFALNFGQREDGLNDVSNLGKDGKPLAKDSRTHLFNLGNCLWHSDSSFRPIPAKFSLLSARVVNPTGGNTEFADMRAAYDALDDETKAEIEDLVCEHSLMYSRGSLGFTEYTDEEKQMFKPVLQRLVRTHPVHRRKSLYLSSHAGKIASMSVPEGRLLLRDLNEHATQPEFVYVHKWKLHDLVMWDNRQTMHRVRRYDQSQPRDMRRATVAGTEPTVQQIAIRQLQTHFVGQVSSGLDLRKPLTPGEAREVESSAMDKYAVLVFHDQDITDEQQMAFALNFGQREDRLQSGLNDVSNLGKDGKPLAKDSRTHLFNLGNCLWHSDSSFRPIPAKFSLLSARVVNPTGGNTEFADMRAAYDALDDETKAEIEDLVCEHSLMYSRGSLGFTEYTDEEKQMFKPVLQRLVRTHPVHRRKSLYLSSHAGKIASMSVPEGRLLLRDLNEHATQPEFVYVHKWKLHDLVMWDNRQTMHRVRRYDQSQPRDMRRATVAGTEPTVQQMTIAIRQLQTTHFVGQVSGLDLRKPLTPGEAREVESAMDKYAVLVFHDQDITDEQQMAFALNFGQREDARGGTVTKEKDYRLQSGLNDVSNLGKDGKPLAKDSRTHLFNLGNCLWHSDSSSFRPIPAKFSLLSARVVNPTGGNTEFADMRAAYDALDDETKAEIEDLVCEHSLMYSRGSLGFTEYTDEEKQMFKPVLQRLVRTHPVHRRKSLYLSSHAGKIASMSVPEGRLLLRDLNEHATQPEFVYVHKWKLHDLVMWDNRQTMHRVRRYDQSQPRDMRRATVAGTEPTVAIRQLQTHFVGQVSGLDLRKPLTPGEAREVESAMDKYAVLVFHDQDITTDEQQMAFALNFGQREDSGLNDVSNLGKDGKPLAKDSRTHLFNLGNCLWHSDSSFRPIPAKFSLLSARVVNPTGGNTEFADMRAAYDALDDETKAEIEDLVCEHSLMYSRGSSLGFTEYTDEEKQMFKPVLQRLVRTHPVHRRKSLYLSSHAGKIASMSVPEGRLLLRDLNEHATQPEFVYVHKWKLHDLVMMWDNRQTMHRVRRYDQSQPRDMRRATVAGTEPTVMTIAIRQLQTHFVGQVSGLDLRKPLTPGEAREVESAMDKYAVLVFHDQDITDEQQMAFALNFGQREGLNDVSNLLGNCLWHSDSSFRPIPAKFSLLSARVVNPTGGNTEFADMRAAYDALDDETKAEIEDLVCEHSLMYSRGSLGFTEYTDEEKQMFKPVLQRLVRTHPVHRRKSLYLSSHAGKIASMSVPEGRLLLRDLNEHATQPEFVYVHKWKLHDLVMWDNRQTMHRVRRYDQSQPRDMRRATVAGTEPTVTIAIRQLQTHFVGQVSGLDLRKPLTPGEAREVESSAMDKYAVLVFHDQDITDEQQMAFALNFGQRETHLFNLGNCLWHSDSSFRPIPAKFSLLSARVVNPTGGNTEFADMRAAYDALDDETKAEIEDLVCEHSLMYSRGSSLGFTEYTDEEKQMFKPVLQRLVRTHPVHRRKSLYLSSHAGKIASMSVPEGRLLLRDLNEHATQPEFVYVHKWKLHDLVMWDNRQTMHRVRRYDQSQPRDMRRATVAGTEPTVQIAIRQLQTHFVGQVSGLDLRRKPLTPGEAREVESAMDKYAVLVFHDQDITDEQQMAFALNFGQREDTHLFNLGNCLWHSDSSFRPIPAKFSLLSARVVNPTTGGNTEFADMRAAYDALDDETKAEIEDLVCEHSLMYSRGSLGFTEYTDEEKQMFKPVLQRLVRTHPVHRRKSLYLSSHAGKIASMSVPEGRLLLRDLNEHATQPEFVYVHKWKLHDLVMWDNRQTMHRVRRYDQSQPRDMRRATVAGTEPTVQ

Organism: Bradyrhizobium diazoefficiens (strain JCM 10833 / BCRC 13528 / IAM 13628 / NBRC 14792 / USDA 110) (NCBI:txid224911)

Foldseek 3Di:
DDWDWDADADQAETEIDDDALQDADDLVRLVVVVVNCVRRQKYKYPDHPHDPVSQQNNVPSPADFDVPWDWLWQDDPVGAGDDCPDPVNLLSCLLQDWFQAQPLPQQGFFKKKKWFADAFPFFWKKKKFFQLVLLVPDDPVVCVVQVAKKFWFWSCQSSVVSPNNDDDPVVCVVGPTYIARQWFADPPPRGIGGLAGSRTQATDVDDRVVGVVSSVVSVVSRPDVNRMDIGDDDHGMMMMGGSRGMIMHIHDGDSNDITGMIMTIHTHPDGRDDD/DDWDADAPQAETEDDDDALQDADDPVRLVVVVVNCVRRQKYKYPDHPHALVSQQNSVPSPADFDPCRPHSWDWLWQDDVVQAGDDCPDPVNLLSCLLQDWFQAQPLPQFGFFKKKKWFADAFPFFWKKKKFFQLVLLVPDDPVVCVVQVFWKFWFWSCQSVVVSPNNDDDPVVCVVGVTYIARQWFFDPPPRGIGGLAGSRTQATPVDDSVVRVVSSVVSVVSGPPPNRMDIGDDDHGMMMMGTSRGMIMHITDGDSNDITGMIMTIHTGPDGRDPD/DAFDWDADAPQAEIETDDDALQDDDDLVVLVRVVVNCVRRQKYKYPDHPHDPVSQQNSVPSPADFDDCALPAPCVVPDWCDDDSWDWLWQDTVPLAGDDPPDPRNLLSCLLQDWFQAQPLPQFGFFKKKKWFADAFPFFWKKKKFFFLVLLVPDDPVLCVVQVAWKFWFFSCQSSVVSVNHDDDDCSCVSGPTDIARQWAFDPPPRRIGGLAGSRGQAIPVDDSVVRVVSSVVSVVSGPPPNRMDIGDDDHGMMMMGTSRGMIMHIHDGDRNHITGMIMTIHTGDHGRD/DWDADADQAETEDDDDALQDADDPVRLVVVVVNCVRRQKYKYPDHPHDCVSQQNSVPSPADFDVVSWDWLWQADPVRAGDDPPDPVNLLSCLQQDWFQAQPLPQFGFFKKKKWFADDFQFFWWKKKFFQLVLLVPDDPVVCVVQVAWKFWFWPCQSSVVVPNNDDDPVRCVVGPTYIARQWFADPPPRGIGGLAGSRTQATPVDDRVVRNVSNVVSVVSRVPPNRMDIGDDDHGMMMMGTSRGMIMHIHDGDSNDITGMIMTIHTGPDGRD/DDWDWDADAPQAEIEIDDDALQDQDDPVRLVVVVVNCVRRQKYKYPDHPDDPVSQQSSVPSPADFLQWDFPWLCALQQFWFQAQPQPQFGFFKKKKWFADAFPFFWKKKKFFFLVLLVPDDPVLVVVQVAWKFWFFPCQSVVVVPNNDDDPVVCVVGPTDIAGQWFADPPPRGIGGLAGSRTQAIDVDDRVVGVVSSVVSVVSRDPPNRMDIGDDDHGMMMMGTSRGMIMHIHDGDSVDTTGMTMTTHTGDDGRD/DWDWDADAPQAETEIDDDALQDQDDLVRLVVVVVNCVRRQKYKYPPHPHDPVSQQNSVPSPAAFADVLVQVLQQDWFQAQPLPQFGFFKKKKWWADDAPFFWWKKKFFQLVLLVPDDPVVNVVQVAKKFWFWPCQSVVVVPDNDDDPVVCVVTPTDIARQWFFDPPPGGIGGLAGSRTQATPVDDRVVRNVVNVVSVVSRVDPNRMDIGDDDHGMMMMGTSRGMIMHITDDDPVDDTDMDMTTHTGPDGRDD/DDWDADAPQAEIEDDDDALQDQDDLVRLVVVVVNCVRRQKYKYPDHPDDPVSQQSSVPSPADFDPDPLVQVLQQDWFQAQPQPQFGFFKKKKWFADDFPFFWWKKKFFQLVLLVPDDPVVCVVQVAWKFWFWPCQSVVVVPPNDDDPVVCVVGPTYIARQWFADPPPRGIGGLAGSRTQATPPDDRVVRNVVSVVSVVSRPPPNRMDIGDDDHGMMMMGTSRGIIMHIHDGDPVDDTDMDMTTHTGPDGRDD

InterPro domains:
  IPR003819 TauD/TfdA-like domain [PF02668] (5-281)
  IPR042098 Glutarate 2-hydroxylase superfamily [G3DSA:3.60.130.10] (2-295)
  IPR051178 TfdA dioxygenase [PTHR43779] (2-294)

B-factor: mean 35.04, std 15.37, range [10.7, 145.74]

Nearest PDB structures (foldseek):
  5bke-assembly1_E  TM=1.004E+00  e=3.637E-57  Bradyrhizobium diazoefficiens USDA 110
  5bke-assembly1_A  TM=1.002E+00  e=2.477E-52  Bradyrhizobium diazoefficiens USDA 110
  5bke-assembly1_D  TM=9.986E-01  e=2.972E-52  Bradyrhizobium diazoefficiens USDA 110
  5bke-assembly1_B  TM=1.003E+00  e=3.384E-51  Bradyrhizobium diazoefficiens USDA 110
  5bke-assembly1_G  TM=9.797E-01  e=9.516E-51  Bradyrhizobium diazoefficiens USDA 110